Protein AF-A0A077ZBW2-F1 (afdb_monomer_lite)

Radius of gyration: 46.11 Å; chains: 1; bounding box: 117×104×120 Å

Structure (mmCIF, N/CA/C/O backbone):
data_AF-A0A077ZBW2-F1
#
_entry.id   AF-A0A077ZBW2-F1
#
loop_
_atom_site.group_PDB
_atom_site.id
_atom_site.type_symbol
_atom_site.label_atom_id
_atom_site.label_alt_id
_atom_site.label_comp_id
_atom_site.label_asym_id
_atom_site.label_entity_id
_atom_site.label_seq_id
_atom_site.pdbx_PDB_ins_code
_atom_site.Cartn_x
_atom_site.Cartn_y
_atom_site.Cartn_z
_atom_site.occupancy
_atom_site.B_iso_or_equiv
_atom_site.auth_seq_id
_atom_site.auth_comp_id
_atom_site.auth_asym_id
_atom_site.auth_atom_id
_atom_site.pdbx_PDB_model_num
ATOM 1 N N . MET A 1 1 ? 28.139 36.303 33.788 1.00 63.06 1 MET A N 1
ATOM 2 C CA . MET A 1 1 ? 27.270 35.145 33.548 1.00 63.06 1 MET A CA 1
ATOM 3 C C . MET A 1 1 ? 26.233 35.595 32.552 1.00 63.06 1 MET A C 1
ATOM 5 O O . MET A 1 1 ? 25.606 36.610 32.830 1.00 63.06 1 MET A O 1
ATOM 9 N N . LYS A 1 2 ? 26.116 34.923 31.409 1.00 83.12 2 LYS A N 1
ATOM 10 C CA . LYS A 1 2 ? 24.937 35.049 30.557 1.00 83.12 2 LYS A CA 1
ATOM 11 C C . LYS A 1 2 ? 23.823 34.208 31.166 1.00 83.12 2 LYS A C 1
ATOM 13 O O . LYS A 1 2 ? 24.075 33.041 31.469 1.00 83.12 2 LYS A O 1
ATOM 18 N N . LYS A 1 3 ? 22.621 34.756 31.300 1.00 91.62 3 LYS A N 1
ATOM 19 C CA . LYS A 1 3 ? 21.441 33.994 31.726 1.00 91.62 3 LYS A CA 1
ATOM 20 C C . LYS A 1 3 ? 20.524 33.685 30.546 1.00 91.62 3 LYS A C 1
ATOM 22 O O . LYS A 1 3 ? 20.428 34.483 29.616 1.00 91.62 3 LYS A O 1
ATOM 27 N N . ALA A 1 4 ? 19.803 32.572 30.625 1.00 92.75 4 ALA A N 1
ATOM 28 C CA . ALA A 1 4 ? 18.641 32.301 29.788 1.00 92.75 4 ALA A CA 1
ATOM 29 C C . ALA A 1 4 ? 17.449 31.825 30.631 1.00 92.75 4 ALA A C 1
ATOM 31 O O . ALA A 1 4 ? 17.634 31.179 31.662 1.00 92.75 4 ALA A O 1
ATOM 32 N N . VAL A 1 5 ? 16.235 32.115 30.163 1.00 94.88 5 VAL A N 1
ATOM 33 C CA . VAL A 1 5 ? 14.988 31.509 30.661 1.00 94.88 5 VAL A CA 1
ATOM 34 C C . VAL A 1 5 ? 14.395 30.652 29.546 1.00 94.88 5 VAL A C 1
ATOM 36 O O . VAL A 1 5 ? 14.253 31.129 28.421 1.00 94.88 5 VAL A O 1
ATOM 39 N N . LEU A 1 6 ? 14.047 29.404 29.856 1.00 94.06 6 LEU A N 1
ATOM 40 C CA . LEU A 1 6 ? 13.314 28.489 28.983 1.00 94.06 6 LEU A CA 1
ATOM 41 C C . LEU A 1 6 ? 11.878 28.343 29.503 1.00 94.06 6 LEU A C 1
ATOM 43 O O . LEU A 1 6 ? 11.644 27.727 30.540 1.00 94.06 6 LEU A O 1
ATOM 47 N N . ILE A 1 7 ? 10.924 28.918 28.776 1.00 93.69 7 ILE A N 1
ATOM 48 C CA . ILE A 1 7 ? 9.488 28.784 29.017 1.00 93.69 7 ILE A CA 1
ATOM 49 C C . ILE A 1 7 ? 9.006 27.526 28.293 1.00 93.69 7 ILE A C 1
ATOM 51 O O . ILE A 1 7 ? 9.174 27.413 27.078 1.00 93.69 7 ILE A O 1
ATOM 55 N N . VAL A 1 8 ? 8.406 26.586 29.018 1.00 90.56 8 VAL A N 1
ATOM 56 C CA . VAL A 1 8 ? 7.906 25.312 28.486 1.00 90.56 8 VAL A CA 1
ATOM 57 C C . VAL A 1 8 ? 6.395 25.250 28.671 1.00 90.56 8 VAL A C 1
ATOM 59 O O . VAL A 1 8 ? 5.906 25.397 29.788 1.00 90.56 8 VAL A O 1
ATOM 62 N N . ASN A 1 9 ? 5.653 24.977 27.598 1.00 87.25 9 ASN A N 1
ATOM 63 C CA . ASN A 1 9 ? 4.240 24.628 27.698 1.00 87.25 9 ASN A CA 1
ATOM 64 C C . ASN A 1 9 ? 4.082 23.096 27.716 1.00 87.25 9 ASN A C 1
ATOM 66 O O . ASN A 1 9 ? 4.162 22.473 26.653 1.00 87.25 9 ASN A O 1
ATOM 70 N N . PRO A 1 10 ? 3.830 22.467 28.883 1.00 80.94 10 PRO A N 1
ATOM 71 C CA . PRO A 1 10 ? 3.769 21.010 29.015 1.00 80.94 10 PRO A CA 1
ATOM 72 C C . PRO A 1 10 ? 2.618 20.344 28.243 1.00 80.94 10 PRO A C 1
ATOM 74 O O . PRO A 1 10 ? 2.667 19.131 28.049 1.00 80.94 10 PRO A O 1
ATOM 77 N N . SER A 1 11 ? 1.606 21.103 27.802 1.00 71.31 11 SER A N 1
ATOM 78 C CA . SER A 1 11 ? 0.480 20.597 26.998 1.00 71.31 11 SER A CA 1
ATOM 79 C C . SER A 1 11 ? 0.754 20.592 25.486 1.00 71.31 11 SER A C 1
ATOM 81 O O . SER A 1 11 ? 0.122 19.846 24.735 1.00 71.31 11 SER A O 1
ATOM 83 N N . SER A 1 12 ? 1.714 21.398 25.020 1.00 67.44 12 SER A N 1
ATOM 84 C CA . SER A 1 12 ? 1.983 21.579 23.591 1.00 67.44 12 SER A CA 1
ATOM 85 C C . SER A 1 12 ? 2.572 20.328 22.933 1.00 67.44 12 SER A C 1
ATOM 87 O O . SER A 1 12 ? 3.497 19.702 23.452 1.00 67.44 12 SER A O 1
ATOM 89 N N . GLY A 1 13 ? 2.069 20.005 21.736 1.00 56.41 13 GLY A N 1
ATOM 90 C CA . GLY A 1 13 ? 2.588 18.917 20.904 1.00 56.41 13 GLY A CA 1
ATOM 91 C C . GLY A 1 13 ? 2.333 17.519 21.475 1.00 56.41 13 GLY A C 1
ATOM 92 O O . GLY A 1 13 ? 3.269 16.733 21.557 1.00 56.41 13 GLY A O 1
ATOM 93 N N . ASN A 1 14 ? 1.093 17.204 21.872 1.00 63.53 14 ASN A N 1
ATOM 94 C CA . ASN A 1 14 ? 0.705 15.909 22.460 1.00 63.53 14 ASN A CA 1
ATOM 95 C C . ASN A 1 14 ? 1.595 15.505 23.658 1.00 63.53 14 ASN A C 1
ATOM 97 O O . ASN A 1 14 ? 2.123 14.397 23.704 1.00 63.53 14 ASN A O 1
ATOM 101 N N . GLU A 1 15 ? 1.794 16.436 24.598 1.00 65.31 15 GLU A N 1
ATOM 102 C CA . GLU A 1 15 ? 2.691 16.321 25.765 1.00 65.31 15 GLU A CA 1
ATOM 103 C C . GLU A 1 15 ? 4.196 16.115 25.471 1.00 65.31 15 GLU A C 1
ATOM 105 O O . GLU A 1 15 ? 4.998 16.027 26.409 1.00 65.31 15 GLU A O 1
ATOM 110 N N . GLU A 1 16 ? 4.643 16.097 24.205 1.00 69.19 16 GLU A N 1
ATOM 111 C CA . GLU A 1 16 ? 6.063 15.878 23.881 1.00 69.19 16 GLU A CA 1
ATOM 112 C C . GLU A 1 16 ? 6.996 16.992 24.396 1.00 69.19 16 GLU A C 1
ATOM 114 O O . GLU A 1 16 ? 8.205 16.778 24.497 1.00 69.19 16 GLU A O 1
ATOM 119 N N . ALA A 1 17 ? 6.471 18.148 24.813 1.00 73.56 17 ALA A N 1
ATOM 120 C CA . ALA A 1 17 ? 7.239 19.190 25.498 1.00 73.56 17 ALA A CA 1
ATOM 121 C C . ALA A 1 17 ? 8.114 18.642 26.645 1.00 73.56 17 ALA A C 1
ATOM 123 O O . ALA A 1 17 ? 9.316 18.917 26.704 1.00 73.56 17 ALA A O 1
ATOM 124 N N . LYS A 1 18 ? 7.550 17.777 27.502 1.00 77.00 18 LYS A N 1
ATOM 125 C CA . LYS A 1 18 ? 8.245 17.174 28.660 1.00 77.00 18 LYS A CA 1
ATOM 126 C C . LYS A 1 18 ? 9.435 16.291 28.247 1.00 77.00 18 LYS A C 1
ATOM 128 O O . LYS A 1 18 ? 10.418 16.185 28.977 1.00 77.00 18 LYS A O 1
ATOM 133 N N . LYS A 1 19 ? 9.363 15.676 27.062 1.00 82.00 19 LYS A N 1
ATOM 134 C CA . LYS A 1 19 ? 10.387 14.792 26.471 1.00 82.00 19 LYS A CA 1
ATOM 135 C C . LYS A 1 19 ? 11.574 15.585 25.904 1.00 82.00 19 LYS A C 1
ATOM 137 O O . LYS A 1 19 ? 12.705 15.110 25.983 1.00 82.00 19 LYS A O 1
ATOM 142 N N . TYR A 1 20 ? 11.337 16.789 25.375 1.00 85.62 20 TYR A N 1
ATOM 143 C CA . TYR A 1 20 ? 12.373 17.622 24.747 1.00 85.62 20 TYR A CA 1
ATOM 144 C C . TYR A 1 20 ? 12.952 18.719 25.656 1.00 85.62 20 TYR A C 1
ATOM 146 O O . TYR A 1 20 ? 14.088 19.139 25.427 1.00 85.62 20 TYR A O 1
ATOM 154 N N . ALA A 1 21 ? 12.250 19.135 26.716 1.00 86.00 21 ALA A N 1
ATOM 155 C CA . ALA A 1 21 ? 12.708 20.174 27.648 1.00 86.00 21 ALA A CA 1
ATOM 156 C C . ALA A 1 21 ? 14.104 19.895 28.243 1.00 86.00 21 ALA A C 1
ATOM 158 O O . ALA A 1 21 ? 14.936 20.800 28.326 1.00 86.00 21 ALA A O 1
ATOM 159 N N . GLY A 1 22 ? 14.405 18.635 28.583 1.00 86.62 22 GLY A N 1
ATOM 160 C CA . GLY A 1 22 ? 15.732 18.231 29.067 1.00 86.62 22 GLY A CA 1
ATOM 161 C C . GLY A 1 22 ? 16.848 18.430 28.032 1.00 86.62 22 GLY A C 1
ATOM 162 O O . GLY A 1 22 ? 17.906 18.955 28.366 1.00 86.62 22 GLY A O 1
ATOM 163 N N . GLN A 1 23 ? 16.595 18.093 26.762 1.00 88.88 23 GLN A N 1
ATOM 164 C CA . GLN A 1 23 ? 17.571 18.278 25.679 1.00 88.88 23 GLN A CA 1
ATOM 165 C C . GLN A 1 23 ? 17.760 19.759 25.328 1.00 88.88 23 GLN A C 1
ATOM 167 O O . GLN A 1 23 ? 18.885 20.201 25.097 1.00 88.88 23 GLN A O 1
ATOM 172 N N . ALA A 1 24 ? 16.679 20.548 25.328 1.00 89.38 24 ALA A N 1
ATOM 173 C CA . ALA A 1 24 ? 16.758 21.995 25.142 1.00 89.38 24 ALA A CA 1
ATOM 174 C C . ALA A 1 24 ? 17.577 22.656 26.262 1.00 89.38 24 ALA A C 1
ATOM 176 O O . ALA A 1 24 ? 18.435 23.492 25.979 1.00 89.38 24 ALA A O 1
ATOM 177 N N . ARG A 1 25 ? 17.389 22.228 27.518 1.00 92.00 25 ARG A N 1
ATOM 178 C CA . ARG A 1 25 ? 18.207 22.663 28.656 1.00 92.00 25 ARG A CA 1
ATOM 179 C C . ARG A 1 25 ? 19.690 22.322 28.462 1.00 92.00 25 ARG A C 1
ATOM 181 O O . ARG A 1 25 ? 20.505 23.241 28.476 1.00 92.00 25 ARG A O 1
ATOM 188 N N . GLU A 1 26 ? 20.039 21.055 28.211 1.00 90.06 26 GLU A N 1
ATOM 189 C CA . GLU A 1 26 ? 21.436 20.637 27.963 1.00 90.06 26 GLU A CA 1
ATOM 190 C C . GLU A 1 26 ? 22.079 21.389 26.785 1.00 90.06 26 GLU A C 1
ATOM 192 O O . GLU A 1 26 ? 23.286 21.646 26.785 1.00 90.06 26 GLU A O 1
ATOM 197 N N . LYS A 1 27 ? 21.292 21.755 25.766 1.00 90.81 27 LYS A N 1
ATOM 198 C CA . LYS A 1 27 ? 21.763 22.555 24.631 1.00 90.81 27 LYS A CA 1
ATOM 199 C C . LYS A 1 27 ? 22.016 24.012 25.012 1.00 90.81 27 LYS A C 1
ATOM 201 O O . LYS A 1 27 ? 23.012 24.581 24.573 1.00 90.81 27 LYS A O 1
ATOM 206 N N . LEU A 1 28 ? 21.148 24.626 25.814 1.00 91.69 28 LEU A N 1
ATOM 207 C CA . LEU A 1 28 ? 21.308 26.013 26.264 1.00 91.69 28 LEU A CA 1
ATOM 208 C C . LEU A 1 28 ? 22.456 26.163 27.276 1.00 91.69 28 LEU A C 1
ATOM 210 O O . LEU A 1 28 ? 23.214 27.130 27.190 1.00 91.69 28 LEU A O 1
ATOM 214 N N . GLU A 1 29 ? 22.670 25.179 28.151 1.00 92.12 29 GLU A N 1
ATOM 215 C CA . GLU A 1 29 ? 23.795 25.142 29.105 1.00 92.12 29 GLU A CA 1
ATOM 216 C C . GLU A 1 29 ? 25.183 25.052 28.415 1.00 92.12 29 GLU A C 1
ATOM 218 O O . GLU A 1 29 ? 26.209 25.290 29.047 1.00 92.12 29 GLU A O 1
ATOM 223 N N . GLN A 1 30 ? 25.246 24.807 27.095 1.00 90.38 30 GLN A N 1
ATOM 224 C CA . GLN A 1 30 ? 26.478 24.933 26.290 1.00 90.38 30 GLN A CA 1
ATOM 225 C C . GLN A 1 30 ? 26.826 26.390 25.921 1.00 90.38 30 GLN A C 1
ATOM 227 O O . GLN A 1 30 ? 27.943 26.663 25.476 1.00 90.38 30 GLN A O 1
ATOM 232 N N . PHE A 1 31 ? 25.885 27.332 26.068 1.00 89.81 31 PHE A N 1
ATOM 233 C CA . PHE A 1 31 ? 26.009 28.713 25.576 1.00 89.81 31 PHE A CA 1
ATOM 234 C C . PHE A 1 31 ? 25.759 29.801 26.633 1.00 89.81 31 PHE A C 1
ATOM 236 O O . PHE A 1 31 ? 26.218 30.940 26.442 1.00 89.81 31 PHE A O 1
ATOM 243 N N . PHE A 1 32 ? 25.045 29.457 27.709 1.00 91.50 32 PHE A N 1
ATOM 244 C CA . PHE A 1 32 ? 24.647 30.320 28.823 1.00 91.50 32 PHE A CA 1
ATOM 245 C C . PHE A 1 32 ? 25.170 29.746 30.150 1.00 91.50 32 PHE A C 1
ATOM 247 O O . PHE A 1 32 ? 25.186 28.533 30.332 1.00 91.50 32 PHE A O 1
ATOM 254 N N . ASP A 1 33 ? 25.603 30.611 31.072 1.00 87.00 33 ASP A N 1
ATOM 255 C CA . ASP A 1 33 ? 26.178 30.197 32.365 1.00 87.00 33 ASP A CA 1
ATOM 256 C C . ASP A 1 33 ? 25.104 29.741 33.375 1.00 87.00 33 ASP A C 1
ATOM 258 O O . ASP A 1 33 ? 25.420 29.106 34.379 1.00 87.00 33 ASP A O 1
ATOM 262 N N . GLU A 1 34 ? 23.843 30.114 33.140 1.00 90.12 34 GLU A N 1
ATOM 263 C CA . GLU A 1 34 ? 22.693 29.810 33.990 1.00 90.12 34 GLU A CA 1
ATOM 264 C C . GLU A 1 34 ? 21.432 29.716 33.114 1.00 90.12 34 GLU A C 1
ATOM 266 O O . GLU A 1 34 ? 21.136 30.647 32.359 1.00 90.12 34 GLU A O 1
ATOM 271 N N . VAL A 1 35 ? 20.702 28.600 33.207 1.00 90.75 35 VAL A N 1
ATOM 272 C CA . VAL A 1 35 ? 19.437 28.366 32.491 1.00 90.75 35 VAL A CA 1
ATOM 273 C C . VAL A 1 35 ? 18.343 28.062 33.512 1.00 90.75 35 VAL A C 1
ATOM 275 O O . VAL A 1 35 ? 18.371 27.020 34.176 1.00 90.75 35 VAL A O 1
ATOM 278 N N . ASP A 1 36 ? 17.396 28.987 33.639 1.00 91.88 36 ASP A N 1
ATOM 279 C CA . ASP A 1 36 ? 16.171 28.813 34.421 1.00 91.88 36 ASP A CA 1
ATOM 280 C C . ASP A 1 36 ? 15.065 28.207 33.543 1.00 91.88 36 ASP A C 1
ATOM 282 O O . ASP A 1 36 ? 15.036 28.440 32.332 1.00 91.88 36 ASP A O 1
ATOM 286 N N . VAL A 1 37 ? 14.167 27.416 34.133 1.00 91.19 37 VAL A N 1
ATOM 287 C CA . VAL A 1 37 ? 13.094 26.714 33.408 1.00 91.19 37 VAL A CA 1
ATOM 288 C C . VAL A 1 37 ? 11.763 26.996 34.094 1.00 91.19 37 VAL A C 1
ATOM 290 O O . VAL A 1 37 ? 11.619 26.745 35.288 1.00 91.19 37 VAL A O 1
ATOM 293 N N . GLN A 1 38 ? 10.803 27.520 33.335 1.00 92.44 38 GLN A N 1
ATOM 294 C CA . GLN A 1 38 ? 9.479 27.918 33.814 1.00 92.44 38 GLN A CA 1
ATOM 295 C C . GLN A 1 38 ? 8.415 27.148 33.022 1.00 92.44 38 GLN A C 1
ATOM 297 O O . GLN A 1 38 ? 8.382 27.238 31.795 1.00 92.44 38 GLN A O 1
ATOM 302 N N . GLU A 1 39 ? 7.557 26.387 33.701 1.00 89.94 39 GLU A N 1
ATOM 303 C CA . GLU A 1 39 ? 6.435 25.678 33.070 1.00 89.94 39 GLU A CA 1
ATOM 304 C C . GLU A 1 39 ? 5.157 26.531 33.148 1.00 89.94 39 GLU A C 1
ATOM 306 O O . GLU A 1 39 ? 4.885 27.146 34.179 1.00 89.94 39 GLU A O 1
ATOM 311 N N . THR A 1 40 ? 4.377 26.602 32.065 1.00 86.81 40 THR A N 1
ATOM 312 C CA . THR A 1 40 ? 3.090 27.326 32.051 1.00 86.81 40 THR A CA 1
ATOM 313 C C . THR A 1 40 ? 1.975 26.467 32.642 1.00 86.81 40 THR A C 1
ATOM 315 O O . THR A 1 40 ? 1.730 25.366 32.143 1.00 86.81 40 THR A O 1
ATOM 318 N N . GLU A 1 41 ? 1.251 26.976 33.642 1.00 82.50 41 GLU A N 1
ATOM 319 C CA . GLU A 1 41 ? 0.075 26.293 34.208 1.00 82.50 41 GLU A CA 1
ATOM 320 C C . GLU A 1 41 ? -1.215 26.663 33.459 1.00 82.50 41 GLU A C 1
ATOM 322 O O . GLU A 1 41 ? -2.179 25.898 33.459 1.00 82.50 41 GLU A O 1
ATOM 327 N N . LYS A 1 42 ? -1.238 27.843 32.828 1.00 80.88 42 LYS A N 1
ATOM 328 C CA . LYS A 1 42 ? -2.403 28.429 32.155 1.00 80.88 42 LYS A CA 1
ATOM 329 C C . LYS A 1 42 ? -1.999 29.498 31.131 1.00 80.88 42 LYS A C 1
ATOM 331 O O . LYS A 1 42 ? -0.856 29.949 31.087 1.00 80.88 42 LYS A O 1
ATOM 336 N N . GLU A 1 43 ? -2.990 29.939 30.370 1.00 74.56 43 GLU A N 1
ATOM 337 C CA . GLU A 1 43 ? -2.933 31.090 29.470 1.00 74.56 43 GLU A CA 1
ATOM 338 C C . GLU A 1 43 ? -2.460 32.376 30.184 1.00 74.56 43 GLU A C 1
ATOM 340 O O . GLU A 1 43 ? -2.846 32.678 31.322 1.00 74.56 43 GLU A O 1
ATOM 345 N N . GLY A 1 44 ? -1.577 33.118 29.517 1.00 81.12 44 GLY A N 1
ATOM 346 C CA . GLY A 1 44 ? -0.946 34.349 30.002 1.00 81.12 44 GLY A CA 1
ATOM 347 C C . GLY A 1 44 ? 0.289 34.152 30.897 1.00 81.12 44 GLY A C 1
ATOM 348 O O . GLY A 1 44 ? 0.936 35.142 31.267 1.00 81.12 44 GLY A O 1
ATOM 349 N N . ASP A 1 45 ? 0.649 32.918 31.274 1.00 89.38 45 ASP A N 1
ATOM 350 C CA . ASP A 1 45 ? 1.850 32.672 32.082 1.00 89.38 45 ASP A CA 1
ATOM 351 C C . ASP A 1 45 ? 3.154 32.878 31.289 1.00 89.38 45 ASP A C 1
ATOM 353 O O . ASP A 1 45 ? 4.114 33.404 31.856 1.00 89.38 45 ASP A O 1
ATOM 357 N N . ALA A 1 46 ? 3.214 32.559 29.990 1.00 88.44 46 ALA A N 1
ATOM 358 C CA . ALA A 1 46 ? 4.411 32.807 29.181 1.00 88.44 46 ALA A CA 1
ATOM 359 C C . ALA A 1 46 ? 4.651 34.314 28.987 1.00 88.44 46 ALA A C 1
ATOM 361 O O . ALA A 1 46 ? 5.790 34.768 29.127 1.00 88.44 46 ALA A O 1
ATOM 362 N N . THR A 1 47 ? 3.590 35.109 28.810 1.00 90.25 47 THR A N 1
ATOM 363 C CA . THR A 1 47 ? 3.649 36.586 28.815 1.00 90.25 47 THR A CA 1
ATOM 364 C C . THR A 1 47 ? 4.273 37.109 30.112 1.00 90.25 47 THR A C 1
ATOM 366 O O . THR A 1 47 ? 5.166 37.962 30.108 1.00 90.25 47 THR A O 1
ATOM 369 N N . LYS A 1 48 ? 3.840 36.559 31.250 1.00 90.81 48 LYS A N 1
ATOM 370 C CA . LYS A 1 48 ? 4.306 36.922 32.594 1.00 90.81 48 LYS A CA 1
ATOM 371 C C . LYS A 1 48 ? 5.755 36.493 32.855 1.00 90.81 48 LYS A C 1
ATOM 373 O O . LYS A 1 48 ? 6.517 37.278 33.422 1.00 90.81 48 LYS A O 1
ATOM 378 N N . PHE A 1 49 ? 6.164 35.296 32.430 1.00 93.75 49 PHE A N 1
ATOM 379 C CA . PHE A 1 49 ? 7.554 34.836 32.540 1.00 93.75 49 PHE A CA 1
ATOM 380 C C . PHE A 1 49 ? 8.498 35.641 31.638 1.00 93.75 49 PHE A C 1
ATOM 382 O O . PHE A 1 49 ? 9.582 36.028 32.079 1.00 93.75 49 PHE A O 1
ATOM 389 N N . ALA A 1 50 ? 8.081 35.955 30.410 1.00 92.19 50 ALA A N 1
ATOM 390 C CA . ALA A 1 50 ? 8.868 36.744 29.470 1.00 92.19 50 ALA A CA 1
ATOM 391 C C . ALA A 1 50 ? 9.038 38.204 29.936 1.00 92.19 50 ALA A C 1
ATOM 393 O O . ALA A 1 50 ? 10.160 38.718 29.927 1.00 92.19 50 ALA A O 1
ATOM 394 N N . ARG A 1 51 ? 7.971 38.835 30.460 1.00 92.56 51 ARG A N 1
ATOM 395 C CA . ARG A 1 51 ? 8.053 40.157 31.109 1.00 92.56 51 ARG A CA 1
ATOM 396 C C . ARG A 1 51 ? 9.002 40.132 32.314 1.00 92.56 51 ARG A C 1
ATOM 398 O O . ARG A 1 51 ? 9.900 40.967 32.391 1.00 92.56 51 ARG A O 1
ATOM 405 N N . LYS A 1 52 ? 8.887 39.137 33.207 1.00 92.44 52 LYS A N 1
ATOM 406 C CA . LYS A 1 52 ? 9.811 38.963 34.348 1.00 92.44 52 LYS A CA 1
ATOM 407 C C . LYS A 1 52 ? 11.271 38.847 33.890 1.00 92.44 52 LYS A C 1
ATOM 409 O O . LYS A 1 52 ? 12.145 39.480 34.473 1.00 92.44 52 LYS A O 1
ATOM 414 N N . ALA A 1 53 ? 11.549 38.071 32.842 1.00 91.50 53 ALA A N 1
ATOM 415 C CA . ALA A 1 53 ? 12.903 37.901 32.312 1.00 91.50 53 ALA A CA 1
ATOM 416 C C . ALA A 1 53 ? 13.478 39.200 31.705 1.00 91.50 53 ALA A C 1
ATOM 418 O O . ALA A 1 53 ? 14.682 39.455 31.807 1.00 91.50 53 ALA A O 1
ATOM 419 N N . ALA A 1 54 ? 12.628 40.047 31.117 1.00 90.94 54 ALA A N 1
ATOM 420 C CA . ALA A 1 54 ? 13.003 41.385 30.667 1.00 90.94 54 ALA A CA 1
ATOM 421 C C . ALA A 1 54 ? 13.300 42.338 31.843 1.00 90.94 54 ALA A C 1
ATOM 423 O O . ALA A 1 54 ? 14.324 43.026 31.828 1.00 90.94 54 ALA A O 1
ATOM 424 N N . GLU A 1 55 ? 12.468 42.329 32.891 1.00 91.12 55 GLU A N 1
ATOM 425 C CA . GLU A 1 55 ? 12.681 43.092 34.133 1.00 91.12 55 GLU A CA 1
ATOM 426 C C . GLU A 1 55 ? 13.977 42.673 34.858 1.00 91.12 55 GLU A C 1
ATOM 428 O O . GLU A 1 55 ? 14.756 43.526 35.292 1.00 91.12 55 GLU A O 1
ATOM 433 N N . GLU A 1 56 ? 14.260 41.368 34.926 1.00 90.06 56 GLU A N 1
ATOM 434 C CA . GLU A 1 56 ? 15.486 40.787 35.500 1.00 90.06 56 GLU A CA 1
ATOM 435 C C . GLU A 1 56 ? 16.727 40.920 34.590 1.00 90.06 56 GLU A C 1
ATOM 437 O O . GLU A 1 56 ? 17.842 40.606 35.015 1.00 90.06 56 GLU A O 1
ATOM 442 N N . LYS A 1 57 ? 16.554 41.436 33.365 1.00 89.94 57 LYS A N 1
ATOM 443 C CA . LYS A 1 57 ? 17.593 41.684 32.345 1.00 89.94 57 LYS A CA 1
ATOM 444 C C . LYS A 1 57 ? 18.404 40.445 31.947 1.00 89.94 57 LYS A C 1
ATOM 446 O O . LYS A 1 57 ? 19.631 40.487 31.848 1.00 89.94 57 LYS A O 1
ATOM 451 N N . VAL A 1 58 ? 17.692 39.348 31.703 1.00 91.50 58 VAL A N 1
ATOM 452 C CA . VAL A 1 58 ? 18.220 38.072 31.193 1.00 91.50 58 VAL A CA 1
ATOM 453 C C . VAL A 1 58 ? 18.688 38.229 29.735 1.00 91.50 58 VAL A C 1
ATOM 455 O O . VAL A 1 58 ? 17.983 38.830 28.928 1.00 91.50 58 VAL A O 1
ATOM 458 N N . ASP A 1 59 ? 19.847 37.671 29.354 1.00 92.06 59 ASP A N 1
ATOM 459 C CA . ASP A 1 59 ? 20.396 37.817 27.992 1.00 92.06 59 ASP A CA 1
ATOM 460 C C . ASP A 1 59 ? 19.487 37.229 26.897 1.00 92.06 59 ASP A C 1
ATOM 462 O O . ASP A 1 59 ? 19.520 37.684 25.745 1.00 92.06 59 ASP A O 1
ATOM 466 N N . SER A 1 60 ? 18.723 36.175 27.207 1.00 93.94 60 SER A N 1
ATOM 467 C CA . SER A 1 60 ? 17.838 35.499 26.248 1.00 93.94 60 SER A CA 1
ATOM 468 C C . SER A 1 60 ? 16.628 34.808 26.884 1.00 93.94 60 SER A C 1
ATOM 470 O O . SER A 1 60 ? 16.702 34.292 27.997 1.00 93.94 60 SER A O 1
ATOM 472 N N . VAL A 1 61 ? 15.529 34.747 26.134 1.00 94.38 61 VAL A N 1
ATOM 473 C CA . VAL A 1 61 ? 14.298 34.021 26.480 1.00 94.38 61 VAL A CA 1
ATOM 474 C C . VAL A 1 61 ? 13.989 33.026 25.367 1.00 94.38 61 VAL A C 1
ATOM 476 O O . VAL A 1 61 ? 14.023 33.378 24.189 1.00 94.38 61 VAL A O 1
ATOM 479 N N . PHE A 1 62 ? 13.686 31.786 25.740 1.00 93.56 62 PHE A N 1
ATOM 480 C CA . PHE A 1 62 ? 13.342 30.704 24.825 1.00 93.56 62 PHE A CA 1
ATOM 481 C C . PHE A 1 62 ? 11.937 30.185 25.123 1.00 93.56 62 PHE A C 1
ATOM 483 O O . PHE A 1 62 ? 11.640 29.899 26.277 1.00 93.56 62 PHE A O 1
ATOM 490 N N . ALA A 1 63 ? 11.093 30.026 24.103 1.00 91.31 63 ALA A N 1
ATOM 491 C CA . ALA A 1 63 ? 9.788 29.374 24.226 1.00 91.31 63 ALA A CA 1
ATOM 492 C C . ALA A 1 63 ? 9.818 27.940 23.662 1.00 91.31 63 ALA A C 1
ATOM 494 O O . ALA A 1 63 ? 10.432 27.672 22.631 1.00 91.31 63 ALA A O 1
ATOM 495 N N . MET A 1 64 ? 9.138 27.005 24.317 1.00 90.12 64 MET A N 1
ATOM 496 C CA . MET A 1 64 ? 8.968 25.624 23.869 1.00 90.12 64 MET A CA 1
ATOM 497 C C . MET A 1 64 ? 7.478 25.273 23.945 1.00 90.12 64 MET A C 1
ATOM 499 O O . MET A 1 64 ? 6.961 24.962 25.017 1.00 90.12 64 MET A O 1
ATOM 503 N N . GLY A 1 65 ? 6.780 25.365 22.809 1.00 82.25 65 GLY A N 1
ATOM 504 C CA . GLY A 1 65 ? 5.329 25.185 22.736 1.00 82.25 65 GLY A CA 1
ATOM 505 C C . GLY A 1 65 ? 4.736 25.395 21.337 1.00 82.25 65 GLY A C 1
ATOM 506 O O . GLY A 1 65 ? 5.464 25.338 20.342 1.00 82.25 65 GLY A O 1
ATOM 507 N N . GLY A 1 66 ? 3.417 25.610 21.292 1.00 77.19 66 GLY A N 1
ATOM 508 C CA . GLY A 1 66 ? 2.635 26.044 20.123 1.00 77.19 66 GLY A CA 1
ATOM 509 C C . GLY A 1 66 ? 2.694 27.562 19.868 1.00 77.19 66 GLY A C 1
ATOM 510 O O . GLY A 1 66 ? 3.378 28.286 20.592 1.00 77.19 66 GLY A O 1
ATOM 511 N N . ASP A 1 67 ? 1.977 28.050 18.848 1.00 74.56 67 ASP A N 1
ATOM 512 C CA . ASP A 1 67 ? 2.036 29.457 18.399 1.00 74.56 67 ASP A CA 1
ATOM 513 C C . ASP A 1 67 ? 1.612 30.426 19.498 1.00 74.56 67 ASP A C 1
ATOM 515 O O . ASP A 1 67 ? 2.385 31.326 19.800 1.00 74.56 67 ASP A O 1
ATOM 519 N N . GLY A 1 68 ? 0.495 30.178 20.191 1.00 76.44 68 GLY A N 1
ATOM 520 C CA . GLY A 1 68 ? 0.068 30.995 21.335 1.00 76.44 68 GLY A CA 1
ATOM 521 C C . GLY A 1 68 ? 1.141 31.130 22.429 1.00 76.44 68 GLY A C 1
ATOM 522 O O . GLY A 1 68 ? 1.339 32.205 22.979 1.00 76.44 68 GLY A O 1
ATOM 523 N N . THR A 1 69 ? 1.947 30.089 22.689 1.00 84.81 69 THR A N 1
ATOM 524 C CA . THR A 1 69 ? 3.070 30.163 23.653 1.00 84.81 69 THR A CA 1
ATOM 525 C C . THR A 1 69 ? 4.233 31.028 23.143 1.00 84.81 69 THR A C 1
ATOM 527 O O . THR A 1 69 ? 4.945 31.644 23.937 1.00 84.81 69 THR A O 1
ATOM 530 N N . VAL A 1 70 ? 4.433 31.099 21.824 1.00 86.81 70 VAL A N 1
ATOM 531 C CA . VAL A 1 70 ? 5.393 32.013 21.181 1.00 86.81 70 VAL A CA 1
ATOM 532 C C . VAL A 1 70 ? 4.837 33.445 21.159 1.00 86.81 70 VAL A C 1
ATOM 534 O O . VAL A 1 70 ? 5.570 34.380 21.479 1.00 86.81 70 VAL A O 1
ATOM 537 N N . ASN A 1 71 ? 3.546 33.605 20.862 1.00 84.12 71 ASN A N 1
ATOM 538 C CA . ASN A 1 71 ? 2.812 34.869 20.807 1.00 84.12 71 ASN A CA 1
ATOM 539 C C . ASN A 1 71 ? 2.754 35.555 22.187 1.00 84.12 71 ASN A C 1
ATOM 541 O O . ASN A 1 71 ? 3.158 36.711 22.325 1.00 84.12 71 ASN A O 1
ATOM 545 N N . GLU A 1 72 ? 2.380 34.818 23.238 1.00 87.06 72 GLU A N 1
ATOM 546 C CA . GLU A 1 72 ? 2.457 35.255 24.638 1.00 87.06 72 GLU A CA 1
ATOM 547 C C . GLU A 1 72 ? 3.865 35.755 25.005 1.00 87.06 72 GLU A C 1
ATOM 549 O O . GLU A 1 72 ? 4.042 36.863 25.519 1.00 87.06 72 GLU A O 1
ATOM 554 N N . ALA A 1 73 ? 4.897 34.953 24.717 1.00 89.44 73 ALA A N 1
ATOM 555 C CA . ALA A 1 73 ? 6.273 35.317 25.038 1.00 89.44 73 ALA A CA 1
ATOM 556 C C . ALA A 1 73 ? 6.718 36.589 24.292 1.00 89.44 73 ALA A C 1
ATOM 558 O O . ALA A 1 73 ? 7.384 37.440 24.883 1.00 89.44 73 ALA A O 1
ATOM 559 N N . ILE A 1 74 ? 6.315 36.763 23.028 1.00 88.69 74 ILE A N 1
ATOM 560 C CA . ILE A 1 74 ? 6.564 37.984 22.250 1.00 88.69 74 ILE A CA 1
ATOM 561 C C . ILE A 1 74 ? 5.833 39.187 22.861 1.00 88.69 74 ILE A C 1
ATOM 563 O O . ILE A 1 74 ? 6.472 40.217 23.075 1.00 88.69 74 ILE A O 1
ATOM 567 N N . ASN A 1 75 ? 4.551 39.063 23.219 1.00 87.38 75 ASN A N 1
ATOM 568 C CA . ASN A 1 75 ? 3.782 40.125 23.880 1.00 87.38 75 ASN A CA 1
ATOM 569 C C . ASN A 1 75 ? 4.427 40.549 25.215 1.00 87.38 75 ASN A C 1
ATOM 571 O O . ASN A 1 75 ? 4.593 41.742 25.478 1.00 87.38 75 ASN A O 1
ATOM 575 N N . GLY A 1 76 ? 4.904 39.589 26.016 1.00 88.62 76 GLY A N 1
ATOM 576 C CA . GLY A 1 76 ? 5.634 39.855 27.262 1.00 88.62 76 GLY A CA 1
ATOM 577 C C . GLY A 1 76 ? 6.963 40.605 27.080 1.00 88.62 76 GLY A C 1
ATOM 578 O O . GLY A 1 76 ? 7.399 41.305 27.997 1.00 88.62 76 GLY A O 1
ATOM 579 N N . LEU A 1 77 ? 7.593 40.503 25.903 1.00 91.25 77 LEU A N 1
ATOM 580 C CA . LEU A 1 77 ? 8.843 41.191 25.551 1.00 91.25 77 LEU A CA 1
ATOM 581 C C . LEU A 1 77 ? 8.613 42.532 24.833 1.00 91.25 77 LEU A C 1
ATOM 583 O O . LEU A 1 77 ? 9.390 43.469 25.023 1.00 91.25 77 LEU A O 1
ATOM 587 N N . ALA A 1 78 ? 7.585 42.637 23.989 1.00 86.81 78 ALA A N 1
ATOM 588 C CA . ALA A 1 78 ? 7.424 43.732 23.032 1.00 86.81 78 ALA A CA 1
ATOM 589 C C . ALA A 1 78 ? 7.199 45.103 23.695 1.00 86.81 78 ALA A C 1
ATOM 591 O O . ALA A 1 78 ? 7.655 46.119 23.171 1.00 86.81 78 ALA A O 1
ATOM 592 N N . GLU A 1 79 ? 6.568 45.149 24.866 1.00 83.31 79 GLU A N 1
ATOM 593 C CA . GLU A 1 79 ? 6.382 46.393 25.628 1.00 83.31 79 GLU A CA 1
ATOM 594 C C . GLU A 1 79 ? 7.649 46.890 26.347 1.00 83.31 79 GLU A C 1
ATOM 596 O O . GLU A 1 79 ? 7.676 48.012 26.853 1.00 83.31 79 GLU A O 1
ATOM 601 N N . GLN A 1 80 ? 8.688 46.059 26.462 1.00 88.25 80 GLN A N 1
ATOM 602 C CA . GLN A 1 80 ? 9.738 46.260 27.459 1.00 88.25 80 GLN A CA 1
ATOM 603 C C . GLN A 1 80 ? 10.868 47.183 26.975 1.00 88.25 80 GLN A C 1
ATOM 605 O O . GLN A 1 80 ? 11.330 47.123 25.828 1.00 88.25 80 GLN A O 1
ATOM 610 N N . GLU A 1 81 ? 11.352 48.038 27.887 1.00 84.12 81 GLU A N 1
ATOM 611 C CA . GLU A 1 81 ? 12.479 48.955 27.640 1.00 84.12 81 GLU A CA 1
ATOM 612 C C . GLU A 1 81 ? 13.792 48.181 27.418 1.00 84.12 81 GLU A C 1
ATOM 614 O O . GLU A 1 81 ? 14.607 48.551 26.572 1.00 84.12 81 GLU A O 1
ATOM 619 N N . TYR A 1 82 ? 13.971 47.066 28.133 1.00 89.56 82 TYR A N 1
ATOM 620 C CA . TYR A 1 82 ? 15.003 46.071 27.857 1.00 89.56 82 TYR A CA 1
ATOM 621 C C . TYR A 1 82 ? 14.361 44.834 27.225 1.00 89.56 82 TYR A C 1
ATOM 623 O O . TYR A 1 82 ? 13.465 44.239 27.814 1.00 89.56 82 TYR A O 1
ATOM 631 N N . ARG A 1 83 ? 14.845 44.427 26.049 1.00 91.69 83 ARG A N 1
ATOM 632 C CA . ARG A 1 83 ? 14.369 43.244 25.323 1.00 91.69 83 ARG A CA 1
ATOM 633 C C . ARG A 1 83 ? 15.464 42.169 25.262 1.00 91.69 83 ARG A C 1
ATOM 635 O O . ARG A 1 83 ? 16.444 42.356 24.535 1.00 91.69 83 ARG A O 1
ATOM 642 N N . PRO A 1 84 ? 15.325 41.062 26.020 1.00 92.19 84 PRO A N 1
ATOM 643 C CA . PRO A 1 84 ? 16.095 39.836 25.820 1.00 92.19 84 PRO A CA 1
ATOM 644 C C . PRO A 1 84 ? 16.075 39.358 24.361 1.00 92.19 84 PRO A C 1
ATOM 646 O O . PRO A 1 84 ? 15.112 39.599 23.633 1.00 92.19 84 PRO A O 1
ATOM 649 N N . LYS A 1 85 ? 17.110 38.622 23.938 1.00 92.94 85 LYS A N 1
ATOM 650 C CA . LYS A 1 85 ? 17.101 37.935 22.632 1.00 92.94 85 LYS A CA 1
ATOM 651 C C . LYS A 1 85 ? 16.137 36.757 22.682 1.00 92.94 85 LYS A C 1
ATOM 653 O O . LYS A 1 85 ? 16.225 35.943 23.600 1.00 92.94 85 LYS A O 1
ATOM 658 N N . PHE A 1 86 ? 15.248 36.648 21.706 1.00 93.31 86 PHE A N 1
ATOM 659 C CA . PHE A 1 86 ? 14.199 35.636 21.708 1.00 93.31 86 PHE A CA 1
ATOM 660 C C . PHE A 1 86 ? 14.538 34.439 20.809 1.00 93.31 86 PHE A C 1
ATOM 662 O O . PHE A 1 86 ? 15.185 34.568 19.770 1.00 93.31 86 PHE A O 1
ATOM 669 N N . GLY A 1 87 ? 14.103 33.248 21.198 1.00 90.06 87 GLY A N 1
ATOM 670 C CA . GLY A 1 87 ? 14.179 32.043 20.378 1.00 90.06 87 GLY A CA 1
ATOM 671 C C . GLY A 1 87 ? 13.075 31.065 20.753 1.00 90.06 87 GLY A C 1
ATOM 672 O O . GLY A 1 87 ? 12.401 31.238 21.765 1.00 90.06 87 GLY A O 1
ATOM 673 N N . PHE A 1 88 ? 12.889 30.016 19.959 1.00 91.12 88 PHE A N 1
ATOM 674 C CA . PHE A 1 88 ? 11.932 28.970 20.300 1.00 91.12 88 PHE A CA 1
ATOM 675 C C . PHE A 1 88 ? 12.300 27.610 19.711 1.00 91.12 88 PHE A C 1
ATOM 677 O O . PHE A 1 88 ? 13.015 27.515 18.712 1.00 91.12 88 PHE A O 1
ATOM 684 N N . PHE A 1 89 ? 11.772 26.564 20.341 1.00 89.69 89 PHE A N 1
ATOM 685 C CA . PHE A 1 89 ? 11.802 25.188 19.863 1.00 89.69 89 PHE A CA 1
ATOM 686 C C . PHE A 1 89 ? 10.358 24.786 19.510 1.00 89.69 89 PHE A C 1
ATOM 688 O O . PHE A 1 89 ? 9.523 24.707 20.415 1.00 89.69 89 PHE A O 1
ATOM 695 N N . PRO A 1 90 ? 10.025 24.607 18.217 1.00 81.88 90 PRO A N 1
ATOM 696 C CA . PRO A 1 90 ? 8.641 24.448 17.779 1.00 81.88 90 PRO A CA 1
ATOM 697 C C . PRO A 1 90 ? 8.067 23.094 18.209 1.00 81.88 90 PRO A C 1
ATOM 699 O O . PRO A 1 90 ? 8.702 22.062 18.006 1.00 81.88 90 PRO A O 1
ATOM 702 N N . LEU A 1 91 ? 6.847 23.085 18.758 1.00 71.88 91 LEU A N 1
ATOM 703 C CA . LEU A 1 91 ? 6.115 21.864 19.108 1.00 71.88 91 LEU A CA 1
ATOM 704 C C . LEU A 1 91 ? 4.721 21.868 18.473 1.00 71.88 91 LEU A C 1
ATOM 706 O O . LEU A 1 91 ? 3.797 22.537 18.929 1.00 71.88 91 LEU A O 1
ATOM 710 N N . GLY A 1 92 ? 4.567 21.085 17.403 1.00 65.88 92 GLY A N 1
ATOM 711 C CA . GLY A 1 92 ? 3.295 20.887 16.708 1.00 65.88 92 GLY A CA 1
ATOM 712 C C . GLY A 1 92 ? 2.885 22.058 15.810 1.00 65.88 92 GLY A C 1
ATOM 713 O O . GLY A 1 92 ? 2.980 21.952 14.582 1.00 65.88 92 GLY A O 1
ATOM 714 N N . THR A 1 93 ? 2.381 23.146 16.400 1.00 60.34 93 THR A N 1
ATOM 715 C CA . THR A 1 93 ? 1.702 24.204 15.634 1.00 60.34 93 THR A CA 1
ATOM 716 C C . THR A 1 93 ? 2.638 25.279 15.089 1.00 60.34 93 THR A C 1
ATOM 718 O O . THR A 1 93 ? 2.340 25.744 13.994 1.00 60.34 93 THR A O 1
ATOM 721 N N . VAL A 1 94 ? 3.780 25.583 15.736 1.00 58.28 94 VAL A N 1
ATOM 722 C CA . VAL A 1 94 ? 4.672 26.711 15.361 1.00 58.28 94 VAL A CA 1
ATOM 723 C C . VAL A 1 94 ? 5.294 26.533 13.978 1.00 58.28 94 VAL A C 1
ATOM 725 O O . VAL A 1 94 ? 6.402 26.017 13.813 1.00 58.28 94 VAL A O 1
ATOM 728 N N . ASN A 1 95 ? 4.548 26.944 12.959 1.00 64.56 95 ASN A N 1
ATOM 729 C CA . ASN A 1 95 ? 4.779 26.550 11.575 1.00 64.56 95 ASN A CA 1
ATOM 730 C C . ASN A 1 95 ? 5.265 27.717 10.708 1.00 64.56 95 ASN A C 1
ATOM 732 O O . ASN A 1 95 ? 6.116 27.500 9.848 1.00 64.56 95 ASN A O 1
ATOM 736 N N . ASP A 1 96 ? 4.773 28.939 10.918 1.00 70.69 96 ASP A N 1
ATOM 737 C CA . ASP A 1 96 ? 5.051 30.048 9.996 1.00 70.69 96 ASP A CA 1
ATOM 738 C C . ASP A 1 96 ? 6.257 30.888 10.412 1.00 70.69 96 ASP A C 1
ATOM 740 O O . ASP A 1 96 ? 7.232 30.928 9.656 1.00 70.69 96 ASP A O 1
ATOM 744 N N . LEU A 1 97 ? 6.284 31.456 11.629 1.00 78.94 97 LEU A N 1
ATOM 745 C CA . LEU A 1 97 ? 7.482 32.165 12.108 1.00 78.94 97 LEU A CA 1
ATOM 746 C C . LEU A 1 97 ? 8.707 31.234 12.090 1.00 78.94 97 LEU A C 1
ATOM 748 O O . LEU A 1 97 ? 9.785 31.640 11.658 1.00 78.94 97 LEU A O 1
ATOM 752 N N . GLY A 1 98 ? 8.533 29.956 12.449 1.00 79.38 98 GLY A N 1
ATOM 753 C CA . GLY A 1 98 ? 9.587 28.940 12.366 1.00 79.38 98 GLY A CA 1
ATOM 754 C C . GLY A 1 98 ? 10.138 28.758 10.947 1.00 79.38 98 GLY A C 1
ATOM 755 O O . GLY A 1 98 ? 11.351 28.841 10.749 1.00 79.38 98 GLY A O 1
ATOM 756 N N . ARG A 1 99 ? 9.276 28.603 9.930 1.00 75.19 99 ARG A N 1
ATOM 757 C CA . ARG A 1 99 ? 9.705 28.508 8.519 1.00 75.19 99 ARG A CA 1
ATOM 758 C C . ARG A 1 99 ? 10.272 29.819 7.971 1.00 75.19 99 ARG A C 1
ATOM 760 O O . ARG A 1 99 ? 11.177 29.790 7.131 1.00 75.19 99 ARG A O 1
ATOM 767 N N . SER A 1 100 ? 9.803 30.976 8.431 1.00 76.88 100 SER A N 1
ATOM 768 C CA . SER A 1 100 ? 10.391 32.265 8.052 1.00 76.88 100 SER A CA 1
ATOM 769 C C . SER A 1 100 ? 11.772 32.494 8.677 1.00 76.88 100 SER A C 1
ATOM 771 O O . SER A 1 100 ? 12.676 32.936 7.969 1.00 76.88 100 SER A O 1
ATOM 773 N N . LEU A 1 101 ? 11.996 32.042 9.914 1.00 82.12 101 LEU A N 1
ATOM 774 C CA . LEU A 1 101 ? 13.308 32.004 10.577 1.00 82.12 101 LEU A CA 1
ATOM 775 C C . LEU A 1 101 ? 14.149 30.751 10.241 1.00 82.12 101 LEU A C 1
ATOM 777 O O . LEU A 1 101 ? 15.205 30.540 10.839 1.00 82.12 101 LEU A O 1
ATOM 781 N N . LYS A 1 102 ? 13.724 29.913 9.284 1.00 78.75 102 LYS A N 1
ATOM 782 C CA . LYS A 1 102 ? 14.403 28.661 8.877 1.00 78.75 102 LYS A CA 1
ATOM 783 C C . LYS A 1 102 ? 14.706 27.686 10.032 1.00 78.75 102 LYS A C 1
ATOM 785 O O . LYS A 1 102 ? 15.653 26.906 9.955 1.00 78.75 102 LYS A O 1
ATOM 790 N N . ILE A 1 103 ? 13.944 27.738 11.120 1.00 82.56 103 ILE A N 1
ATOM 791 C CA . ILE A 1 103 ? 14.074 26.812 12.249 1.00 82.56 103 ILE A CA 1
ATOM 792 C C . ILE A 1 103 ? 13.478 25.457 11.818 1.00 82.56 103 ILE A C 1
ATOM 794 O O . ILE A 1 103 ? 12.377 25.448 11.258 1.00 82.56 103 ILE A O 1
ATOM 798 N N . PRO A 1 104 ? 14.171 24.318 12.029 1.00 77.44 104 PRO A N 1
ATOM 799 C CA . PRO A 1 104 ? 13.617 22.998 11.730 1.00 77.44 104 PRO A CA 1
ATOM 800 C C . PRO A 1 104 ? 12.288 22.751 12.453 1.00 77.44 104 PRO A C 1
ATOM 802 O O . PRO A 1 104 ? 12.115 23.157 13.598 1.00 77.44 104 PRO A O 1
ATOM 805 N N . MET A 1 105 ? 11.353 22.076 11.784 1.00 77.06 105 MET A N 1
ATOM 806 C CA . MET A 1 105 ? 10.023 21.771 12.340 1.00 77.06 105 MET A CA 1
ATOM 807 C C . MET A 1 105 ? 10.027 20.548 13.272 1.00 77.06 105 MET A C 1
ATOM 809 O O . MET A 1 105 ? 9.084 20.364 14.036 1.00 77.06 105 MET A O 1
ATOM 813 N N . ASP A 1 106 ? 11.065 19.710 13.203 1.00 79.00 106 ASP A N 1
ATOM 814 C CA . ASP A 1 106 ? 11.313 18.649 14.181 1.00 79.00 106 ASP A CA 1
ATOM 815 C C . ASP A 1 106 ? 11.947 19.260 15.448 1.00 79.00 106 ASP A C 1
ATOM 817 O O . ASP A 1 106 ? 13.004 19.896 15.334 1.00 79.00 106 ASP A O 1
ATOM 821 N N . PRO A 1 107 ? 11.367 19.065 16.652 1.00 80.94 107 PRO A N 1
ATOM 822 C CA . PRO A 1 107 ? 11.896 19.644 17.888 1.00 80.94 107 PRO A CA 1
ATOM 823 C C . PRO A 1 107 ? 13.351 19.242 18.144 1.00 80.94 107 PRO A C 1
ATOM 825 O O . PRO A 1 107 ? 14.142 20.040 18.649 1.00 80.94 107 PRO A O 1
ATOM 828 N N . LYS A 1 108 ? 13.723 18.013 17.764 1.00 83.94 108 LYS A N 1
ATOM 829 C CA . LYS A 1 108 ? 15.075 17.497 17.960 1.00 83.94 108 LYS A CA 1
ATOM 830 C C . LYS A 1 108 ? 16.070 18.133 16.985 1.00 83.94 108 LYS A C 1
ATOM 832 O O . LYS A 1 108 ? 17.089 18.633 17.444 1.00 83.94 108 LYS A O 1
ATOM 837 N N . GLU A 1 109 ? 15.785 18.186 15.682 1.00 81.25 109 GLU A N 1
ATOM 838 C CA . GLU A 1 109 ? 16.635 18.875 14.695 1.00 81.25 109 GLU A CA 1
ATOM 839 C C . GLU A 1 109 ? 16.786 20.372 15.038 1.00 81.25 109 GLU A C 1
ATOM 841 O O . GLU A 1 109 ? 17.875 20.933 14.887 1.00 81.25 109 GLU A O 1
ATOM 846 N N . ALA A 1 110 ? 15.744 21.017 15.578 1.00 84.06 110 ALA A N 1
ATOM 847 C CA . ALA A 1 110 ? 15.814 22.399 16.055 1.00 84.06 110 ALA A CA 1
ATOM 848 C C . ALA A 1 110 ? 16.795 22.572 17.232 1.00 84.06 110 ALA A C 1
ATOM 850 O O . ALA A 1 110 ? 17.623 23.484 17.211 1.00 84.06 110 ALA A O 1
ATOM 851 N N . ILE A 1 111 ? 16.757 21.675 18.224 1.00 87.88 111 ILE A N 1
ATOM 852 C CA . ILE A 1 111 ? 17.702 21.660 19.354 1.00 87.88 111 ILE A CA 1
ATOM 853 C C . ILE A 1 111 ? 19.120 21.301 18.872 1.00 87.88 111 ILE A C 1
ATOM 855 O O . ILE A 1 111 ? 20.082 22.007 19.178 1.00 87.88 111 ILE A O 1
ATOM 859 N N . ASP A 1 112 ? 19.277 20.248 18.069 1.00 84.88 112 ASP A N 1
ATOM 860 C CA . ASP A 1 112 ? 20.577 19.761 17.595 1.00 84.88 112 ASP A CA 1
ATOM 861 C C . ASP A 1 112 ? 21.302 20.803 16.717 1.00 84.88 112 ASP A C 1
ATOM 863 O O . ASP A 1 112 ? 22.515 20.988 16.862 1.00 84.88 112 ASP A O 1
ATOM 867 N N . THR A 1 113 ? 20.584 21.550 15.868 1.00 81.69 113 THR A N 1
ATOM 868 C CA . THR A 1 113 ? 21.172 22.547 14.943 1.00 81.69 113 THR A CA 1
ATOM 869 C C . THR A 1 113 ? 21.279 23.978 15.497 1.00 81.69 113 THR A C 1
ATOM 871 O O . THR A 1 113 ? 21.843 24.853 14.819 1.00 81.69 113 THR A O 1
ATOM 874 N N . PHE A 1 114 ? 20.783 24.230 16.716 1.00 87.69 114 PHE A N 1
ATOM 875 C CA . PHE A 1 114 ? 20.820 25.543 17.371 1.00 87.69 114 PHE A CA 1
ATOM 876 C C . PHE A 1 114 ? 22.251 26.055 17.633 1.00 87.69 114 PHE A C 1
ATOM 878 O O . PHE A 1 114 ? 23.137 25.307 18.057 1.00 87.69 114 PHE A O 1
ATOM 885 N N . THR A 1 115 ? 22.459 27.361 17.423 1.00 85.38 115 THR A N 1
ATOM 886 C CA . THR A 1 115 ? 23.676 28.104 17.791 1.00 85.38 115 THR A CA 1
ATOM 887 C C . THR A 1 115 ? 23.348 29.573 18.066 1.00 85.38 115 THR A C 1
ATOM 889 O O . THR A 1 115 ? 22.580 30.197 17.333 1.00 85.38 115 THR A O 1
ATOM 892 N N . ILE A 1 116 ? 23.998 30.163 19.074 1.00 86.94 116 ILE A N 1
ATOM 893 C CA . ILE A 1 116 ? 23.851 31.589 19.412 1.00 86.94 116 ILE A CA 1
ATOM 894 C C . ILE A 1 116 ? 24.450 32.552 18.371 1.00 86.94 116 ILE A C 1
ATOM 896 O O . ILE A 1 116 ? 24.307 33.770 18.506 1.00 86.94 116 ILE A O 1
ATOM 900 N N . GLU A 1 117 ? 25.155 32.048 17.359 1.00 83.50 117 GLU A N 1
ATOM 901 C CA . GLU A 1 117 ? 25.775 32.866 16.308 1.00 83.50 117 GLU A CA 1
ATOM 902 C C . GLU A 1 117 ? 24.750 33.390 15.290 1.00 83.50 117 GLU A C 1
ATOM 904 O O . GLU A 1 117 ? 24.909 34.498 14.780 1.00 83.50 117 GLU A O 1
ATOM 909 N N . ARG A 1 118 ? 23.667 32.641 15.043 1.00 84.75 118 ARG A N 1
ATOM 910 C CA . ARG A 1 118 ? 22.615 33.003 14.081 1.00 84.75 118 ARG A CA 1
ATOM 911 C C . ARG A 1 118 ? 21.554 33.888 14.733 1.00 84.75 118 ARG A C 1
ATOM 913 O O . ARG A 1 118 ? 20.723 33.392 15.487 1.00 84.75 118 ARG A O 1
ATOM 920 N N . LYS A 1 119 ? 21.575 35.189 14.428 1.00 87.50 119 LYS A N 1
ATOM 921 C CA . LYS A 1 119 ? 20.551 36.163 14.846 1.00 87.50 119 LYS A CA 1
ATOM 922 C C . LYS A 1 119 ? 20.085 37.032 13.681 1.00 87.50 119 LYS A C 1
ATOM 924 O O . LYS A 1 119 ? 20.881 37.339 12.795 1.00 87.50 119 LYS A O 1
ATOM 929 N N . THR A 1 120 ? 18.830 37.460 13.720 1.00 88.19 120 THR A N 1
ATOM 930 C CA . THR A 1 120 ? 18.269 38.530 12.881 1.00 88.19 120 THR A CA 1
ATOM 931 C C . THR A 1 120 ? 17.426 39.460 13.747 1.00 88.19 120 THR A C 1
ATOM 933 O O . THR A 1 120 ? 16.966 39.062 14.815 1.00 88.19 120 THR A O 1
ATOM 936 N N . SER A 1 121 ? 17.197 40.686 13.288 1.00 88.19 121 SER A N 1
ATOM 937 C CA . SER A 1 121 ? 16.055 41.466 13.764 1.00 88.19 121 SER A CA 1
ATOM 938 C C . SER A 1 121 ? 14.746 40.836 13.269 1.00 88.19 121 SER A C 1
ATOM 940 O O . SER A 1 121 ? 14.735 40.222 12.197 1.00 88.19 121 SER A O 1
ATOM 942 N N . LEU A 1 122 ? 13.679 41.015 14.045 1.00 88.56 122 LEU A N 1
ATOM 943 C CA . LEU A 1 122 ? 12.292 40.676 13.747 1.00 88.56 122 LEU A CA 1
ATOM 944 C C . LEU A 1 122 ? 11.431 41.945 13.852 1.00 88.56 122 LEU A C 1
ATOM 946 O O . LEU A 1 122 ? 11.478 42.637 14.875 1.00 88.56 122 LEU A O 1
ATOM 950 N N . ASP A 1 123 ? 10.662 42.242 12.810 1.00 90.06 123 ASP A N 1
ATOM 951 C CA . ASP A 1 123 ? 9.572 43.219 12.837 1.00 90.06 123 ASP A CA 1
ATOM 952 C C . ASP A 1 123 ? 8.378 42.647 13.607 1.00 90.06 123 ASP A C 1
ATOM 954 O O . ASP A 1 123 ? 8.075 41.460 13.502 1.00 90.06 123 ASP A O 1
ATOM 958 N N . ILE A 1 124 ? 7.691 43.492 14.374 1.00 89.88 124 ILE A N 1
ATOM 959 C CA . ILE A 1 124 ? 6.515 43.105 15.162 1.00 89.88 124 ILE A CA 1
ATOM 960 C C . ILE A 1 124 ? 5.343 43.995 14.759 1.00 89.88 124 ILE A C 1
ATOM 962 O O . ILE A 1 124 ? 5.476 45.217 14.708 1.00 89.88 124 ILE A O 1
ATOM 966 N N . GLY A 1 125 ? 4.189 43.402 14.482 1.00 89.19 125 GLY A N 1
ATOM 967 C CA . GLY A 1 125 ? 2.951 44.145 14.289 1.00 89.19 125 GLY A CA 1
ATOM 968 C C . GLY A 1 125 ? 2.346 44.529 15.635 1.00 89.19 125 GLY A C 1
ATOM 969 O O . GLY A 1 125 ? 2.429 43.770 16.596 1.00 89.19 125 GLY A O 1
ATOM 970 N N . LYS A 1 126 ? 1.714 45.699 15.712 1.00 90.31 126 LYS A N 1
ATOM 971 C CA . LYS A 1 126 ? 0.795 46.059 16.798 1.00 90.31 126 LYS A CA 1
ATOM 972 C C . LYS A 1 126 ? -0.612 46.222 16.229 1.00 90.31 126 LYS A C 1
ATOM 974 O O . LYS A 1 126 ? -0.779 46.903 15.214 1.00 90.31 126 LYS A O 1
ATOM 979 N N . VAL A 1 127 ? -1.600 45.609 16.882 1.00 88.88 127 VAL A N 1
ATOM 980 C CA . VAL A 1 127 ? -3.030 45.723 16.568 1.00 88.88 127 VAL A CA 1
ATOM 981 C C . VAL A 1 127 ? -3.792 46.181 17.813 1.00 88.88 127 VAL A C 1
ATOM 983 O O . VAL A 1 127 ? -3.782 45.520 18.843 1.00 88.88 127 VAL A O 1
ATOM 986 N N . ASN A 1 128 ? -4.420 47.356 17.733 1.00 89.19 128 ASN A N 1
ATOM 987 C CA . ASN A 1 128 ? -5.005 48.075 18.870 1.00 89.19 128 ASN A CA 1
ATOM 988 C C . ASN A 1 128 ? -4.028 48.200 20.053 1.00 89.19 128 ASN A C 1
ATOM 990 O O . ASN A 1 128 ? -3.200 49.114 20.014 1.00 89.19 128 ASN A O 1
ATOM 994 N N . ASP A 1 129 ? -4.080 47.310 21.053 1.00 83.25 129 ASP A N 1
ATOM 995 C CA . ASP A 1 129 ? -3.091 47.262 22.138 1.00 83.25 129 ASP A CA 1
ATOM 996 C C . ASP A 1 129 ? -2.183 46.019 22.195 1.00 83.25 129 ASP A C 1
ATOM 998 O O . ASP A 1 129 ? -1.145 46.074 22.860 1.00 83.25 129 ASP A O 1
ATOM 1002 N N . GLU A 1 130 ? -2.481 44.988 21.407 1.00 81.12 130 GLU A N 1
ATOM 1003 C CA . GLU A 1 130 ? -1.764 43.708 21.332 1.00 81.12 130 GLU A CA 1
ATOM 1004 C C . GLU A 1 130 ? -0.655 43.705 20.270 1.00 81.12 130 GLU A C 1
ATOM 1006 O O . GLU A 1 130 ? -0.598 44.575 19.392 1.00 81.12 130 GLU A O 1
ATOM 1011 N N . TYR A 1 131 ? 0.234 42.713 20.340 1.00 87.75 131 TYR A N 1
ATOM 1012 C CA . TYR A 1 131 ? 1.346 42.520 19.411 1.00 87.75 131 TYR A CA 1
ATOM 1013 C C . TYR A 1 131 ? 1.218 41.180 18.679 1.00 87.75 131 TYR A C 1
ATOM 1015 O O . TYR A 1 131 ? 0.829 40.186 19.283 1.00 87.75 131 TYR A O 1
ATOM 1023 N N . PHE A 1 132 ? 1.583 41.155 17.396 1.00 86.56 132 PHE A N 1
ATOM 1024 C CA . PHE A 1 132 ? 1.516 39.973 16.533 1.00 86.56 132 PHE A CA 1
ATOM 1025 C C . PHE A 1 132 ? 2.797 39.802 15.700 1.00 86.56 132 PHE A C 1
ATOM 1027 O O . PHE A 1 132 ? 3.514 40.766 15.411 1.00 86.56 132 PHE A O 1
ATOM 1034 N N . MET A 1 133 ? 3.106 38.559 15.338 1.00 83.12 133 MET A N 1
ATOM 1035 C CA . MET A 1 133 ? 4.352 38.119 14.705 1.00 83.12 133 MET A CA 1
ATOM 1036 C C . MET A 1 133 ? 4.199 37.676 13.243 1.00 83.12 133 MET A C 1
ATOM 1038 O O . MET A 1 133 ? 5.204 37.631 12.530 1.00 83.12 133 MET A O 1
ATOM 1042 N N . ASN A 1 134 ? 2.989 37.342 12.775 1.00 77.44 134 ASN A N 1
ATOM 1043 C CA . ASN A 1 134 ? 2.769 36.877 11.406 1.00 77.44 134 ASN A CA 1
ATOM 1044 C C . ASN A 1 134 ? 1.571 37.519 10.692 1.00 77.44 134 ASN A C 1
ATOM 1046 O O . ASN A 1 134 ? 1.776 38.118 9.638 1.00 77.44 134 ASN A O 1
ATOM 1050 N N . ILE A 1 135 ? 0.344 37.372 11.195 1.00 84.12 135 ILE A N 1
ATOM 1051 C CA . ILE A 1 135 ? -0.885 37.573 10.412 1.00 84.12 135 ILE A CA 1
ATOM 1052 C C . ILE A 1 135 ? -2.045 38.145 11.240 1.00 84.12 135 ILE A C 1
ATOM 1054 O O . ILE A 1 135 ? -2.261 37.752 12.380 1.00 84.12 135 ILE A O 1
ATOM 1058 N N . VAL A 1 136 ? -2.848 39.017 10.625 1.00 87.94 136 VAL A N 1
ATOM 1059 C CA . VAL A 1 136 ? -4.210 39.349 11.078 1.00 87.94 136 VAL A CA 1
ATOM 1060 C C . VAL A 1 136 ? -5.189 39.135 9.926 1.00 87.94 136 VAL A C 1
ATOM 1062 O O . VAL A 1 136 ? -4.917 39.562 8.802 1.00 87.94 136 VAL A O 1
ATOM 1065 N N . ALA A 1 137 ? -6.325 38.485 10.176 1.00 86.50 137 ALA A N 1
ATOM 1066 C CA . ALA A 1 137 ? -7.307 38.135 9.152 1.00 86.50 137 ALA A CA 1
ATOM 1067 C C . ALA A 1 137 ? -8.754 38.381 9.620 1.00 86.50 137 ALA A C 1
ATOM 1069 O O . ALA A 1 137 ? -9.096 38.096 10.764 1.00 86.50 137 ALA A O 1
ATOM 1070 N N . VAL A 1 138 ? -9.599 38.920 8.734 1.00 87.94 138 VAL A N 1
ATOM 1071 C CA . VAL A 1 138 ? -10.984 39.346 9.021 1.00 87.94 138 VAL A CA 1
ATOM 1072 C C . VAL A 1 138 ? -11.913 38.980 7.857 1.00 87.94 138 VAL A C 1
ATOM 1074 O O . VAL A 1 138 ? -11.543 39.147 6.693 1.00 87.94 138 VAL A O 1
ATOM 1077 N N . GLY A 1 139 ? -13.129 38.519 8.162 1.00 82.25 139 GLY A N 1
ATOM 1078 C CA . GLY A 1 139 ? -14.159 38.128 7.191 1.00 82.25 139 GLY A CA 1
ATOM 1079 C C . GLY A 1 139 ? -14.540 36.648 7.291 1.00 82.25 139 GLY A C 1
ATOM 1080 O O . GLY A 1 139 ? -13.927 35.894 8.045 1.00 82.25 139 GLY A O 1
ATOM 1081 N N . SER A 1 140 ? -15.515 36.227 6.483 1.00 76.00 140 SER A N 1
ATOM 1082 C CA . SER A 1 140 ? -16.151 34.902 6.569 1.00 76.00 140 SER A CA 1
ATOM 1083 C C . SER A 1 140 ? -15.181 33.733 6.352 1.00 76.00 140 SER A C 1
ATOM 1085 O O . SER A 1 140 ? -15.259 32.719 7.043 1.00 76.00 140 SER A O 1
ATOM 1087 N N . ILE A 1 141 ? -14.215 33.860 5.431 1.00 71.12 141 ILE A N 1
ATOM 1088 C CA . ILE A 1 141 ? -13.229 32.789 5.185 1.00 71.12 141 ILE A CA 1
ATOM 1089 C C . ILE A 1 141 ? -12.254 32.618 6.375 1.00 71.12 141 ILE A C 1
ATOM 1091 O O . ILE A 1 141 ? -12.063 31.475 6.792 1.00 71.12 141 ILE A O 1
ATOM 1095 N N . PRO A 1 142 ? -11.633 33.681 6.936 1.00 68.38 142 PRO A N 1
ATOM 1096 C CA . PRO A 1 142 ? -10.882 33.591 8.195 1.00 68.38 142 PRO A CA 1
ATOM 1097 C C . PRO A 1 142 ? -11.687 33.039 9.378 1.00 68.38 142 PRO A C 1
ATOM 1099 O O . PRO A 1 142 ? -11.195 32.175 10.097 1.00 68.38 142 PRO A O 1
ATOM 1102 N N . GLU A 1 143 ? -12.929 33.483 9.548 1.00 71.75 143 GLU A N 1
ATOM 1103 C CA . GLU A 1 143 ? -13.818 33.072 10.641 1.00 71.75 143 GLU A CA 1
ATOM 1104 C C . GLU A 1 143 ? -14.089 31.557 10.604 1.00 71.75 143 GLU A C 1
ATOM 1106 O O . GLU A 1 143 ? -13.809 30.845 11.568 1.00 71.75 143 GLU A O 1
ATOM 1111 N N . ALA A 1 144 ? -14.429 31.010 9.429 1.00 67.56 144 ALA A N 1
ATOM 1112 C CA . ALA A 1 144 ? -14.568 29.565 9.206 1.00 67.56 144 ALA A CA 1
ATOM 1113 C C . ALA A 1 144 ? -13.252 28.753 9.312 1.00 67.56 144 ALA A C 1
ATOM 1115 O O . ALA A 1 144 ? -13.278 27.518 9.246 1.00 67.56 144 ALA A O 1
ATOM 1116 N N . ILE A 1 145 ? -12.097 29.412 9.452 1.00 63.88 145 ILE A N 1
ATOM 1117 C CA . ILE A 1 145 ? -10.790 28.794 9.736 1.00 63.88 145 ILE A CA 1
ATOM 1118 C C . ILE A 1 145 ? -10.509 28.794 11.253 1.00 63.88 145 ILE A C 1
ATOM 1120 O O . ILE A 1 145 ? -9.911 27.833 11.746 1.00 63.88 145 ILE A O 1
ATOM 1124 N N . SER A 1 146 ? -10.999 29.787 12.001 1.00 61.16 146 SER A N 1
ATOM 1125 C CA . SER A 1 146 ? -11.025 29.786 13.473 1.00 61.16 146 SER A CA 1
ATOM 1126 C C . SER A 1 146 ? -11.971 28.698 14.009 1.00 61.16 146 SER A C 1
ATOM 1128 O O . SER A 1 146 ? -11.526 27.796 14.735 1.00 61.16 146 SER A O 1
ATOM 1130 N N . ASP A 1 147 ? -13.221 28.705 13.521 1.00 64.19 147 ASP A N 1
ATOM 1131 C CA . ASP A 1 147 ? -14.368 27.837 13.876 1.00 64.19 147 ASP A CA 1
ATOM 1132 C C . ASP A 1 147 ? -14.210 26.345 13.522 1.00 64.19 147 ASP A C 1
ATOM 1134 O O . ASP A 1 147 ? -15.141 25.539 13.603 1.00 64.19 147 ASP A O 1
ATOM 1138 N N . VAL A 1 148 ? -13.014 25.922 13.121 1.00 59.50 148 VAL A N 1
ATOM 1139 C CA . VAL A 1 148 ? -12.718 24.506 12.910 1.00 59.50 148 VAL A CA 1
ATOM 1140 C C . VAL A 1 148 ? -12.750 23.788 14.261 1.00 59.50 148 VAL A C 1
ATOM 1142 O O . VAL A 1 148 ? -11.854 23.959 15.086 1.00 59.50 148 VAL A O 1
ATOM 1145 N N . ASP A 1 149 ? -13.761 22.951 14.463 1.00 63.66 149 ASP A N 1
ATOM 1146 C CA . ASP A 1 149 ? -13.956 22.115 15.651 1.00 63.66 149 ASP A CA 1
ATOM 1147 C C . ASP A 1 149 ? -12.665 21.371 16.069 1.00 63.66 149 ASP A C 1
ATOM 1149 O O . ASP A 1 149 ? -11.890 20.904 15.224 1.00 63.66 149 ASP A O 1
ATOM 1153 N N . VAL A 1 150 ? -12.428 21.229 17.377 1.00 54.50 150 VAL A N 1
ATOM 1154 C CA . VAL A 1 150 ? -11.286 20.492 17.944 1.00 54.50 150 VAL A CA 1
ATOM 1155 C C . VAL A 1 150 ? -11.280 19.032 17.468 1.00 54.50 150 VAL A C 1
ATOM 1157 O O . VAL A 1 150 ? -10.212 18.481 17.173 1.00 54.50 150 VAL A O 1
ATOM 1160 N N . GLU A 1 151 ? -12.452 18.412 17.290 1.00 52.47 151 GLU A N 1
ATOM 1161 C CA . GLU A 1 151 ? -12.553 17.080 16.684 1.00 52.47 151 GLU A CA 1
ATOM 1162 C C . GLU A 1 151 ? -12.071 17.065 15.223 1.00 52.47 151 GLU A C 1
ATOM 1164 O O . GLU A 1 151 ? -11.424 16.103 14.802 1.00 52.47 151 GLU A O 1
ATOM 1169 N N . GLU A 1 152 ? -12.337 18.112 14.435 1.00 52.75 152 GLU A N 1
ATOM 1170 C CA . GLU A 1 152 ? -11.872 18.204 13.045 1.00 52.75 152 GLU A CA 1
ATOM 1171 C C . GLU A 1 152 ? -10.375 18.525 12.974 1.00 52.75 152 GLU A C 1
ATOM 1173 O O . GLU A 1 152 ? -9.651 17.847 12.232 1.00 52.75 152 GLU A O 1
ATOM 1178 N N . LYS A 1 153 ? -9.890 19.455 13.815 1.00 51.81 153 LYS A N 1
ATOM 1179 C CA . LYS A 1 153 ? -8.458 19.715 14.057 1.00 51.81 153 LYS A CA 1
ATOM 1180 C C . LYS A 1 153 ? -7.722 18.400 14.375 1.00 51.81 153 LYS A C 1
ATOM 1182 O O . LYS A 1 153 ? -6.682 18.131 13.778 1.00 51.81 153 LYS A O 1
ATOM 1187 N N . THR A 1 154 ? -8.301 17.510 15.187 1.00 45.59 154 THR A N 1
ATOM 1188 C CA . THR A 1 154 ? -7.709 16.195 15.518 1.00 45.59 154 THR A CA 1
ATOM 1189 C C . THR A 1 154 ? -7.859 15.149 14.396 1.00 45.59 154 THR A C 1
ATOM 1191 O O . THR A 1 154 ? -6.892 14.472 14.045 1.00 45.59 154 THR A O 1
ATOM 1194 N N . LYS A 1 155 ? -9.045 15.005 13.782 1.00 43.91 155 LYS A N 1
ATOM 1195 C CA . LYS A 1 155 ? -9.334 13.985 12.743 1.00 43.91 155 LYS A CA 1
ATOM 1196 C C . LYS A 1 155 ? -8.617 14.230 11.413 1.00 43.91 155 LYS A C 1
ATOM 1198 O O . LYS A 1 155 ? -8.384 13.265 10.675 1.00 43.91 155 LYS A O 1
ATOM 1203 N N . PHE A 1 156 ? -8.317 15.488 11.082 1.00 44.00 156 PHE A N 1
ATOM 1204 C CA . PHE A 1 156 ? -7.762 15.895 9.785 1.00 44.00 156 PHE A CA 1
ATOM 1205 C C . PHE A 1 156 ? -6.462 16.710 9.873 1.00 44.00 156 PHE A C 1
ATOM 1207 O O . PHE A 1 156 ? -5.766 16.831 8.858 1.00 44.00 156 PHE A O 1
ATOM 1214 N N . GLY A 1 157 ? -6.100 17.260 11.036 1.00 52.25 157 GLY A N 1
ATOM 1215 C CA . GLY A 1 157 ? -4.918 18.110 11.187 1.00 52.25 157 GLY A CA 1
ATOM 1216 C C . GLY A 1 157 ? -4.955 19.299 10.227 1.00 52.25 157 GLY A C 1
ATOM 1217 O O . GLY A 1 157 ? -5.976 19.964 10.064 1.00 52.25 157 GLY A O 1
ATOM 1218 N N . LYS A 1 158 ? -3.855 19.513 9.495 1.00 45.94 158 LYS A N 1
ATOM 1219 C CA . LYS A 1 158 ? -3.707 20.597 8.504 1.00 45.94 158 LYS A CA 1
ATOM 1220 C C . LYS A 1 158 ? -4.745 20.576 7.360 1.00 45.94 158 LYS A C 1
ATOM 1222 O O . LYS A 1 158 ? -4.859 21.563 6.643 1.00 45.94 158 LYS A O 1
ATOM 1227 N N . LEU A 1 159 ? -5.513 19.493 7.181 1.00 45.91 159 LEU A N 1
ATOM 1228 C CA . LEU A 1 159 ? -6.630 19.444 6.224 1.00 45.91 159 LEU A CA 1
ATOM 1229 C C . LEU A 1 159 ? -7.947 20.028 6.764 1.00 45.91 159 LEU A C 1
ATOM 1231 O O . LEU A 1 159 ? -8.812 20.334 5.951 1.00 45.91 159 LEU A O 1
ATOM 1235 N N . ALA A 1 160 ? -8.116 20.184 8.081 1.00 55.94 160 ALA A N 1
ATOM 1236 C CA . ALA A 1 160 ? -9.367 20.658 8.681 1.00 55.94 160 ALA A CA 1
ATOM 1237 C C . ALA A 1 160 ? -9.663 22.115 8.277 1.00 55.94 160 ALA A C 1
ATOM 1239 O O . ALA A 1 160 ? -10.649 22.394 7.597 1.00 55.94 160 ALA A O 1
ATOM 1240 N N . TYR A 1 161 ? -8.708 23.002 8.570 1.00 56.69 161 TYR A N 1
ATOM 1241 C CA . TYR A 1 161 ? -8.681 24.409 8.162 1.00 56.69 161 TYR A CA 1
ATOM 1242 C C . TYR A 1 161 ? -8.911 24.603 6.655 1.00 56.69 161 TYR A C 1
ATOM 1244 O O . TYR A 1 161 ? -9.707 25.443 6.243 1.00 56.69 161 TYR A O 1
ATOM 1252 N N . PHE A 1 162 ? -8.273 23.777 5.818 1.00 58.44 162 PHE A N 1
ATOM 1253 C CA . PHE A 1 162 ? -8.460 23.833 4.367 1.00 58.44 162 PHE A CA 1
ATOM 1254 C C . PHE A 1 162 ? -9.882 23.437 3.937 1.00 58.44 162 PHE A C 1
ATOM 1256 O O . PHE A 1 162 ? -10.411 24.013 2.994 1.00 58.44 162 PHE A O 1
ATOM 1263 N N . VAL A 1 163 ? -10.515 22.464 4.603 1.00 60.50 163 VAL A N 1
ATOM 1264 C CA . VAL A 1 163 ? -11.874 22.018 4.255 1.00 60.50 163 VAL A CA 1
ATOM 1265 C C . VAL A 1 163 ? -12.923 23.063 4.630 1.00 60.50 163 VAL A C 1
ATOM 1267 O O . VAL A 1 163 ? -13.780 23.343 3.794 1.00 60.50 163 VAL A O 1
ATOM 1270 N N . ASN A 1 164 ? -12.850 23.672 5.818 1.00 63.91 164 ASN A N 1
ATOM 1271 C CA . ASN A 1 164 ? -13.838 24.681 6.216 1.00 63.91 164 ASN A CA 1
ATOM 1272 C C . ASN A 1 164 ? -13.618 26.023 5.494 1.00 63.91 164 ASN A C 1
ATOM 1274 O O . ASN A 1 164 ? -14.582 26.572 4.967 1.00 63.91 164 ASN A O 1
ATOM 1278 N N . GLY A 1 165 ? -12.370 26.463 5.284 1.00 62.41 165 GLY A N 1
ATOM 1279 C CA . GLY A 1 165 ? -12.087 27.623 4.426 1.00 62.41 165 GLY A CA 1
ATOM 1280 C C . GLY A 1 165 ? -12.569 27.443 2.975 1.00 62.41 165 GLY A C 1
ATOM 1281 O O . GLY A 1 165 ? -13.150 28.355 2.394 1.00 62.41 165 GLY A O 1
ATOM 1282 N N . VAL A 1 166 ? -12.411 26.248 2.384 1.00 65.12 166 VAL A N 1
ATOM 1283 C CA . VAL A 1 166 ? -12.950 25.942 1.038 1.00 65.12 166 VAL A CA 1
ATOM 1284 C C . VAL A 1 166 ? -14.473 25.788 1.035 1.00 65.12 166 VAL A C 1
ATOM 1286 O O . VAL A 1 166 ? -15.100 26.079 0.021 1.00 65.12 166 VAL A O 1
ATOM 1289 N N . LYS A 1 167 ? -15.090 25.353 2.139 1.00 66.50 167 LYS A N 1
ATOM 1290 C CA . LYS A 1 167 ? -16.553 25.321 2.285 1.00 66.50 167 LYS A CA 1
ATOM 1291 C C . LYS A 1 167 ? -17.130 26.741 2.262 1.00 66.50 167 LYS A C 1
ATOM 1293 O O . LYS A 1 167 ? -18.115 26.967 1.565 1.00 66.50 167 LYS A O 1
ATOM 1298 N N . GLU A 1 168 ? -16.490 27.689 2.941 1.00 69.00 168 GLU A N 1
ATOM 1299 C CA . GLU A 1 168 ? -16.972 29.072 3.037 1.00 69.00 168 GLU A CA 1
ATOM 1300 C C . GLU A 1 168 ? -16.783 29.884 1.745 1.00 69.00 168 GLU A C 1
ATOM 1302 O O . GLU A 1 168 ? -17.604 30.737 1.418 1.00 69.00 168 GLU A O 1
ATOM 1307 N N . VAL A 1 169 ? -15.809 29.511 0.906 1.00 63.31 169 VAL A N 1
ATOM 1308 C CA . VAL A 1 169 ? -15.677 29.991 -0.489 1.00 63.31 169 VAL A CA 1
ATOM 1309 C C . VAL A 1 169 ? -16.930 29.715 -1.355 1.00 63.31 169 VAL A C 1
ATOM 1311 O O . VAL A 1 169 ? -17.079 30.324 -2.416 1.00 63.31 169 VAL A O 1
ATOM 1314 N N . PHE A 1 170 ? -17.854 28.845 -0.919 1.00 61.72 170 PHE A N 1
ATOM 1315 C CA . PHE A 1 170 ? -19.141 28.598 -1.589 1.00 61.72 170 PHE A CA 1
ATOM 1316 C C . PHE A 1 170 ? -20.361 29.298 -0.951 1.00 61.72 170 PHE A C 1
ATOM 1318 O O . PHE A 1 170 ? -21.433 29.255 -1.556 1.00 61.72 170 PHE A O 1
ATOM 1325 N N . ASN A 1 171 ? -20.228 29.948 0.212 1.00 64.44 171 ASN A N 1
ATOM 1326 C CA . ASN A 1 171 ? -21.293 30.754 0.833 1.00 64.44 171 ASN A CA 1
ATOM 1327 C C . ASN A 1 171 ? -21.180 32.217 0.375 1.00 64.44 171 ASN A C 1
ATOM 1329 O O . ASN A 1 171 ? -20.076 32.740 0.264 1.00 64.44 171 ASN A O 1
ATOM 1333 N N . ASP A 1 172 ? -22.287 32.888 0.047 1.00 59.62 172 ASP A N 1
ATOM 1334 C CA . ASP A 1 172 ? -22.283 34.160 -0.713 1.00 59.62 172 ASP A CA 1
ATOM 1335 C C . ASP A 1 172 ? -22.250 35.430 0.166 1.00 59.62 172 ASP A C 1
ATOM 1337 O O . ASP A 1 172 ? -22.982 36.388 -0.071 1.00 59.62 172 ASP A O 1
ATOM 1341 N N . GLU A 1 173 ? -21.398 35.423 1.198 1.00 69.88 173 GLU A N 1
ATOM 1342 C CA . GLU A 1 173 ? -21.292 36.498 2.196 1.00 69.88 173 GLU A CA 1
ATOM 1343 C C . GLU A 1 173 ? -20.013 37.341 2.044 1.00 69.88 173 GLU A C 1
ATOM 1345 O O . GLU A 1 173 ? -18.895 36.857 2.245 1.00 69.88 173 GLU A O 1
ATOM 1350 N N . ASN A 1 174 ? -20.219 38.626 1.734 1.00 76.94 174 ASN A N 1
ATOM 1351 C CA . ASN A 1 174 ? -19.215 39.686 1.617 1.00 76.94 174 ASN A CA 1
ATOM 1352 C C . ASN A 1 174 ? -19.525 40.821 2.606 1.00 76.94 174 ASN A C 1
ATOM 1354 O O . ASN A 1 174 ? -20.693 41.084 2.895 1.00 76.94 174 ASN A O 1
ATOM 1358 N N . TYR A 1 175 ? -18.500 41.568 3.027 1.00 85.06 175 TYR A N 1
ATOM 1359 C CA . TYR A 1 175 ? -18.632 42.684 3.973 1.00 85.06 175 TYR A CA 1
ATOM 1360 C C . TYR A 1 175 ? -18.090 44.009 3.411 1.00 85.06 175 TYR A C 1
ATOM 1362 O O . TYR A 1 175 ? -17.106 44.025 2.663 1.00 85.06 175 TYR A O 1
ATOM 1370 N N . HIS A 1 176 ? -18.708 45.138 3.788 1.00 87.81 176 HIS A N 1
ATOM 1371 C CA . HIS A 1 176 ? -18.276 46.479 3.382 1.00 87.81 176 HIS A CA 1
ATOM 1372 C C . HIS A 1 176 ? -17.239 47.051 4.353 1.00 87.81 176 HIS A C 1
ATOM 1374 O O . HIS A 1 176 ? -17.556 47.785 5.297 1.00 87.81 176 HIS A O 1
ATOM 1380 N N . PHE A 1 177 ? -15.968 46.783 4.074 1.00 88.94 177 PHE A N 1
ATOM 1381 C CA . PHE A 1 177 ? -14.861 47.349 4.832 1.00 88.94 177 PHE A CA 1
ATOM 1382 C C . PHE A 1 177 ? -14.496 48.763 4.357 1.00 88.94 177 PHE A C 1
ATOM 1384 O O . PHE A 1 177 ? -14.456 49.076 3.167 1.00 88.94 177 PHE A O 1
ATOM 1391 N N . THR A 1 178 ? -14.161 49.629 5.307 1.00 89.94 178 THR A N 1
ATOM 1392 C CA . THR A 1 178 ? -13.478 50.904 5.079 1.00 89.94 178 THR A CA 1
ATOM 1393 C C . THR A 1 178 ? -12.086 50.820 5.695 1.00 89.94 178 THR A C 1
ATOM 1395 O O . THR A 1 178 ? -11.943 50.646 6.909 1.00 89.94 178 THR A O 1
ATOM 1398 N N . LEU A 1 179 ? -11.074 50.939 4.837 1.00 88.31 179 LEU A N 1
ATOM 1399 C CA . LEU A 1 179 ? -9.655 50.964 5.170 1.00 88.31 179 LEU A CA 1
ATOM 1400 C C . LEU A 1 179 ? -9.119 52.395 5.110 1.00 88.31 179 LEU A C 1
ATOM 1402 O O . LEU A 1 179 ? -9.474 53.170 4.224 1.00 88.31 179 LEU A O 1
ATOM 1406 N N . GLU A 1 180 ? -8.239 52.731 6.042 1.00 90.50 180 GLU A N 1
ATOM 1407 C CA . GLU A 1 180 ? -7.487 53.984 6.086 1.00 90.50 180 GLU A CA 1
ATOM 1408 C C . GLU A 1 180 ? -6.007 53.620 6.228 1.00 90.50 180 GLU A C 1
ATOM 1410 O O . GLU A 1 180 ? -5.603 53.201 7.304 1.00 90.50 180 GLU A O 1
ATOM 1415 N N . ILE A 1 181 ? -5.226 53.695 5.147 1.00 87.06 181 ILE A N 1
ATOM 1416 C CA . ILE A 1 181 ? -3.821 53.246 5.082 1.00 87.06 181 ILE A CA 1
ATOM 1417 C C . ILE A 1 181 ? -2.911 54.435 4.796 1.00 87.06 181 ILE A C 1
ATOM 1419 O O . ILE A 1 181 ? -3.160 55.166 3.840 1.00 87.06 181 ILE A O 1
ATOM 1423 N N . ASP A 1 182 ? -1.885 54.636 5.633 1.00 83.94 182 ASP A N 1
ATOM 1424 C CA . ASP A 1 182 ? -0.856 55.688 5.529 1.00 83.94 182 ASP A CA 1
ATOM 1425 C C . ASP A 1 182 ? -1.413 57.109 5.200 1.00 83.94 182 ASP A C 1
ATOM 1427 O O . ASP A 1 182 ? -0.703 57.988 4.709 1.00 83.94 182 ASP A O 1
ATOM 1431 N N . GLY A 1 183 ? -2.700 57.355 5.499 1.00 78.12 183 GLY A N 1
ATOM 1432 C CA . GLY A 1 183 ? -3.430 58.608 5.262 1.00 78.12 183 GLY A CA 1
ATOM 1433 C C . GLY A 1 183 ? -4.523 58.591 4.175 1.00 78.12 183 GLY A C 1
ATOM 1434 O O . GLY A 1 183 ? -5.327 59.525 4.137 1.00 78.12 183 GLY A O 1
ATOM 1435 N N . GLU A 1 184 ? -4.618 57.564 3.321 1.00 81.06 184 GLU A N 1
ATOM 1436 C CA . GLU A 1 184 ? -5.670 57.445 2.294 1.00 81.06 184 GLU A CA 1
ATOM 1437 C C . GLU A 1 184 ? -6.821 56.519 2.727 1.00 81.06 184 GLU A C 1
ATOM 1439 O O . GLU A 1 184 ? -6.601 55.419 3.234 1.00 81.06 184 GLU A O 1
ATOM 1444 N N . LYS A 1 185 ? -8.074 56.946 2.497 1.00 87.00 185 LYS A N 1
ATOM 1445 C CA . LYS A 1 185 ? -9.285 56.153 2.783 1.00 87.00 185 LYS A CA 1
ATOM 1446 C C . LYS A 1 185 ? -9.813 55.456 1.530 1.00 87.00 185 LYS A C 1
ATOM 1448 O O . LYS A 1 185 ? -10.163 56.125 0.560 1.00 87.00 185 LYS A O 1
ATOM 1453 N N . THR A 1 186 ? -9.983 54.139 1.606 1.00 86.12 186 THR A N 1
ATOM 1454 C CA . THR A 1 186 ? -10.560 53.291 0.553 1.00 86.12 186 THR A CA 1
ATOM 1455 C C . THR A 1 186 ? -11.712 52.460 1.120 1.00 86.12 186 THR A C 1
ATOM 1457 O O . THR A 1 186 ? -11.607 51.921 2.218 1.00 86.12 186 THR A O 1
ATOM 1460 N N . ALA A 1 187 ? -12.813 52.337 0.377 1.00 87.69 187 ALA A N 1
ATOM 1461 C CA . ALA A 1 187 ? -13.887 51.394 0.687 1.00 87.69 187 ALA A CA 1
ATOM 1462 C C . ALA A 1 187 ? -13.767 50.167 -0.226 1.00 87.69 187 ALA A C 1
ATOM 1464 O O . ALA A 1 187 ? -13.561 50.327 -1.430 1.00 87.69 187 ALA A O 1
ATOM 1465 N N . ILE A 1 188 ? -13.898 48.969 0.344 1.00 87.81 188 ILE A N 1
ATOM 1466 C CA . ILE A 1 188 ? -13.849 47.689 -0.369 1.00 87.81 188 ILE A CA 1
ATOM 1467 C C . ILE A 1 188 ? -15.032 46.806 0.044 1.00 87.81 188 ILE A C 1
ATOM 1469 O O . ILE A 1 188 ? -15.550 46.910 1.154 1.00 87.81 188 ILE A O 1
ATOM 1473 N N . GLU A 1 189 ? -15.441 45.932 -0.865 1.00 86.00 189 GLU A N 1
ATOM 1474 C CA . GLU A 1 189 ? -16.432 44.877 -0.659 1.00 86.00 189 GLU A CA 1
ATOM 1475 C C . GLU A 1 189 ? -15.681 43.561 -0.894 1.00 86.00 189 GLU A C 1
ATOM 1477 O O . GLU A 1 189 ? -15.061 43.408 -1.948 1.00 86.00 189 GLU A O 1
ATOM 1482 N N . SER A 1 190 ? -15.614 42.693 0.119 1.00 86.06 190 SER A N 1
ATOM 1483 C CA . SER A 1 190 ? -14.761 41.492 0.100 1.00 86.06 190 SER A CA 1
ATOM 1484 C C . SER A 1 190 ? -15.270 40.424 1.068 1.00 86.06 190 SER A C 1
ATOM 1486 O O . SER A 1 190 ? -15.771 40.761 2.145 1.00 86.06 190 SER A O 1
ATOM 1488 N N . SER A 1 191 ? -15.070 39.144 0.740 1.00 80.50 191 SER A N 1
ATOM 1489 C CA . SER A 1 191 ? -15.288 38.028 1.677 1.00 80.50 191 SER A CA 1
ATOM 1490 C C . SER A 1 191 ? -14.102 37.787 2.639 1.00 80.50 191 SER A C 1
ATOM 1492 O O . SER A 1 191 ? -14.235 37.041 3.612 1.00 80.50 191 SER A O 1
ATOM 1494 N N . ALA A 1 192 ? -12.929 38.387 2.386 1.00 85.19 192 ALA A N 1
ATOM 1495 C CA . ALA A 1 192 ? -11.740 38.254 3.238 1.00 85.19 192 ALA A CA 1
ATOM 1496 C C . ALA A 1 192 ? -10.768 39.447 3.135 1.00 85.19 192 ALA A C 1
ATOM 1498 O O . ALA A 1 192 ? -10.453 39.933 2.044 1.00 85.19 192 ALA A O 1
ATOM 1499 N N . VAL A 1 193 ? -10.229 39.877 4.275 1.00 89.12 193 VAL A N 1
ATOM 1500 C CA . VAL A 1 193 ? -9.144 40.863 4.394 1.00 89.12 193 VAL A CA 1
ATOM 1501 C C . VAL A 1 193 ? -8.036 40.253 5.248 1.00 89.12 193 VAL A C 1
ATOM 1503 O O . VAL A 1 193 ? -8.296 39.768 6.345 1.00 89.12 193 VAL A O 1
ATOM 1506 N N . VAL A 1 194 ? -6.802 40.258 4.748 1.00 87.88 194 VAL A N 1
ATOM 1507 C CA . VAL A 1 194 ? -5.637 39.631 5.388 1.00 87.88 194 VAL A CA 1
ATOM 1508 C C . VAL A 1 194 ? -4.478 40.621 5.410 1.00 87.88 194 VAL A C 1
ATOM 1510 O O . VAL A 1 194 ? -4.232 41.315 4.429 1.00 87.88 194 VAL A O 1
ATOM 1513 N N . MET A 1 195 ? -3.751 40.690 6.518 1.00 89.31 195 MET A N 1
ATOM 1514 C CA . MET A 1 195 ? -2.575 41.539 6.706 1.00 89.31 195 MET A CA 1
ATOM 1515 C C . MET A 1 195 ? -1.432 40.674 7.231 1.00 89.31 195 MET A C 1
ATOM 1517 O O . MET A 1 195 ? -1.613 39.981 8.227 1.00 89.31 195 MET A O 1
ATOM 1521 N N . VAL A 1 196 ? -0.276 40.686 6.564 1.00 87.50 196 VAL A N 1
ATOM 1522 C CA . VAL A 1 196 ? 0.857 39.792 6.876 1.00 87.50 196 VAL A CA 1
ATOM 1523 C C . VAL A 1 196 ? 2.171 40.542 7.073 1.00 87.50 196 VAL A C 1
ATOM 1525 O O . VAL A 1 196 ? 2.465 41.490 6.349 1.00 87.50 196 VAL A O 1
ATOM 1528 N N . LEU A 1 197 ? 2.979 40.059 8.017 1.00 86.00 197 LEU A N 1
ATOM 1529 C CA . LEU A 1 197 ? 4.376 40.440 8.264 1.00 86.00 197 LEU A CA 1
ATOM 1530 C C . LEU A 1 197 ? 5.369 39.464 7.617 1.00 86.00 197 LEU A C 1
ATOM 1532 O O . LEU A 1 197 ? 6.524 39.810 7.389 1.00 86.00 197 LEU A O 1
ATOM 1536 N N . THR A 1 198 ? 4.956 38.221 7.334 1.00 78.75 198 THR A N 1
ATOM 1537 C CA . THR A 1 198 ? 5.847 37.211 6.746 1.00 78.75 198 THR A CA 1
ATOM 1538 C C . THR A 1 198 ? 5.279 36.581 5.478 1.00 78.75 198 THR A C 1
ATOM 1540 O O . THR A 1 198 ? 4.074 36.498 5.254 1.00 78.75 198 THR A O 1
ATOM 1543 N N . ARG A 1 199 ? 6.189 36.053 4.658 1.00 77.81 199 ARG A N 1
ATOM 1544 C CA . ARG A 1 199 ? 5.927 35.236 3.459 1.00 77.81 199 ARG A CA 1
ATOM 1545 C C . ARG A 1 199 ? 5.113 33.948 3.689 1.00 77.81 199 ARG A C 1
ATOM 1547 O O . ARG A 1 199 ? 4.754 33.285 2.715 1.00 77.81 199 ARG A O 1
ATOM 1554 N N . THR A 1 200 ? 4.899 33.545 4.944 1.00 65.81 200 THR A N 1
ATOM 1555 C CA . THR A 1 200 ? 4.383 32.223 5.344 1.00 65.81 200 THR A CA 1
ATOM 1556 C C . THR A 1 200 ? 3.004 32.303 5.989 1.00 65.81 200 THR A C 1
ATOM 1558 O O . THR A 1 200 ? 2.848 32.963 7.010 1.00 65.81 200 THR A O 1
ATOM 1561 N N . ILE A 1 201 ? 2.030 31.575 5.431 1.00 64.62 201 ILE A N 1
ATOM 1562 C CA . ILE A 1 201 ? 0.682 31.431 6.004 1.00 64.62 201 ILE A CA 1
ATOM 1563 C C . ILE A 1 201 ? 0.263 29.950 5.967 1.00 64.62 201 ILE A C 1
ATOM 1565 O O . ILE A 1 201 ? 0.084 29.358 4.896 1.00 64.62 201 ILE A O 1
ATOM 1569 N N . GLY A 1 202 ? 0.108 29.345 7.145 1.00 63.38 202 GLY A N 1
ATOM 1570 C CA . GLY A 1 202 ? -0.285 27.965 7.433 1.00 63.38 202 GLY A CA 1
ATOM 1571 C C . GLY A 1 202 ? 0.672 26.900 6.885 1.00 63.38 202 GLY A C 1
ATOM 1572 O O . GLY A 1 202 ? 1.409 26.227 7.614 1.00 63.38 202 GLY A O 1
ATOM 1573 N N . VAL A 1 203 ? 0.621 26.696 5.570 1.00 53.19 203 VAL A N 1
ATOM 1574 C CA . VAL A 1 203 ? 1.409 25.701 4.814 1.00 53.19 203 VAL A CA 1
ATOM 1575 C C . VAL A 1 203 ? 2.055 26.322 3.566 1.00 53.19 203 VAL A C 1
ATOM 1577 O O . VAL A 1 203 ? 2.961 25.736 2.980 1.00 53.19 203 VAL A O 1
ATOM 1580 N N . PHE A 1 204 ? 1.628 27.518 3.161 1.00 59.91 204 PHE A N 1
ATOM 1581 C CA . PHE A 1 204 ? 2.103 28.188 1.957 1.00 59.91 204 PHE A CA 1
ATOM 1582 C C . PHE A 1 204 ? 3.305 29.082 2.286 1.00 59.91 204 PHE A C 1
ATOM 1584 O O . PHE A 1 204 ? 3.198 30.009 3.083 1.00 59.91 204 PHE A O 1
ATOM 1591 N N . THR A 1 205 ? 4.452 28.824 1.655 1.00 64.56 205 THR A N 1
ATOM 1592 C CA . THR A 1 205 ? 5.726 29.533 1.900 1.00 64.56 205 THR A CA 1
ATOM 1593 C C . THR A 1 205 ? 5.940 30.784 1.043 1.00 64.56 205 THR A C 1
ATOM 1595 O O . THR A 1 205 ? 7.010 31.394 1.118 1.00 64.56 205 THR A O 1
ATOM 1598 N N . HIS A 1 206 ? 4.962 31.127 0.197 1.00 67.12 206 HIS A N 1
ATOM 1599 C CA . HIS A 1 206 ? 5.098 32.118 -0.874 1.00 67.12 206 HIS A CA 1
ATOM 1600 C C . HIS A 1 206 ? 3.850 32.992 -1.097 1.00 67.12 206 HIS A C 1
ATOM 1602 O O . HIS A 1 206 ? 3.755 33.589 -2.162 1.00 67.12 206 HIS A O 1
ATOM 1608 N N . ILE A 1 207 ? 2.894 33.100 -0.155 1.00 71.50 207 ILE A N 1
ATOM 1609 C CA . ILE A 1 207 ? 1.678 33.917 -0.405 1.00 71.50 207 ILE A CA 1
ATOM 1610 C C . ILE A 1 207 ? 2.034 35.388 -0.633 1.00 71.50 207 ILE A C 1
ATOM 1612 O O . ILE A 1 207 ? 1.474 36.005 -1.532 1.00 71.50 207 ILE A O 1
ATOM 1616 N N . VAL A 1 208 ? 3.015 35.913 0.104 1.00 79.19 208 VAL A N 1
ATOM 1617 C CA . VAL A 1 208 ? 3.643 37.209 -0.187 1.00 79.19 208 VAL A CA 1
ATOM 1618 C C . VAL A 1 208 ? 5.136 36.976 -0.436 1.00 79.19 208 VAL A C 1
ATOM 1620 O O . VAL A 1 208 ? 5.898 36.857 0.524 1.00 79.19 208 VAL A O 1
ATOM 1623 N N . PRO A 1 209 ? 5.590 36.867 -1.701 1.00 75.94 209 PRO A N 1
ATOM 1624 C CA . PRO A 1 209 ? 6.987 36.551 -2.011 1.00 75.94 209 PRO A CA 1
ATOM 1625 C C . PRO A 1 209 ? 7.996 37.614 -1.555 1.00 75.94 209 PRO A C 1
ATOM 1627 O O . PRO A 1 209 ? 9.165 37.291 -1.343 1.00 75.94 209 PRO A O 1
ATOM 1630 N N . GLU A 1 210 ? 7.561 38.870 -1.422 1.00 80.19 210 GLU A N 1
ATOM 1631 C CA . GLU A 1 210 ? 8.434 40.006 -1.097 1.00 80.19 210 GLU A CA 1
ATOM 1632 C C . GLU A 1 210 ? 8.712 40.178 0.406 1.00 80.19 210 GLU A C 1
ATOM 1634 O O . GLU A 1 210 ? 9.752 40.749 0.760 1.00 80.19 210 GLU A O 1
ATOM 1639 N N . ALA A 1 211 ? 7.812 39.661 1.254 1.00 78.50 211 ALA A N 1
ATOM 1640 C CA . ALA A 1 211 ? 7.775 39.896 2.695 1.00 78.50 211 ALA A CA 1
ATOM 1641 C C . ALA A 1 211 ? 8.934 39.223 3.440 1.00 78.50 211 ALA A C 1
ATOM 1643 O O . ALA A 1 211 ? 9.173 38.011 3.332 1.00 78.50 211 ALA A O 1
ATOM 1644 N N . LYS A 1 212 ? 9.634 40.016 4.248 1.00 79.56 212 LYS A N 1
ATOM 1645 C CA . LYS A 1 212 ? 10.764 39.614 5.085 1.00 79.56 212 LYS A CA 1
ATOM 1646 C C . LYS A 1 212 ? 10.449 39.950 6.531 1.00 79.56 212 LYS A C 1
ATOM 1648 O O . LYS A 1 212 ? 9.859 40.973 6.827 1.00 79.56 212 LYS A O 1
ATOM 1653 N N . VAL A 1 213 ? 11.000 39.159 7.444 1.00 79.50 213 VAL A N 1
ATOM 1654 C CA . VAL A 1 213 ? 10.921 39.390 8.897 1.00 79.50 213 VAL A CA 1
ATOM 1655 C C . VAL A 1 213 ? 11.584 40.699 9.382 1.00 79.50 213 VAL A C 1
ATOM 1657 O O . VAL A 1 213 ? 11.749 40.860 10.583 1.00 79.50 213 VAL A O 1
ATOM 1660 N N . ASN A 1 214 ? 12.073 41.576 8.498 1.00 85.00 214 ASN A N 1
ATOM 1661 C CA . ASN A 1 214 ? 12.875 42.757 8.843 1.00 85.00 214 ASN A CA 1
ATOM 1662 C C . ASN A 1 214 ? 12.867 43.887 7.782 1.00 85.00 214 ASN A C 1
ATOM 1664 O O . ASN A 1 214 ? 13.842 44.646 7.698 1.00 85.00 214 ASN A O 1
ATOM 1668 N N . ASP A 1 215 ? 11.824 43.984 6.947 1.00 85.75 215 ASP A N 1
ATOM 1669 C CA . ASP A 1 215 ? 11.683 45.037 5.923 1.00 85.75 215 ASP A CA 1
ATOM 1670 C C . ASP A 1 215 ? 10.856 46.263 6.358 1.00 85.75 215 ASP A C 1
ATOM 1672 O O . ASP A 1 215 ? 10.913 47.304 5.696 1.00 85.75 215 ASP A O 1
ATOM 1676 N N . GLY A 1 216 ? 10.163 46.185 7.495 1.00 84.94 216 GLY A N 1
ATOM 1677 C CA . GLY A 1 216 ? 9.355 47.261 8.058 1.00 84.94 216 GLY A CA 1
ATOM 1678 C C . GLY A 1 216 ? 8.004 47.481 7.370 1.00 84.94 216 GLY A C 1
ATOM 1679 O O . GLY A 1 216 ? 7.455 48.575 7.509 1.00 84.94 216 GLY A O 1
ATOM 1680 N N . GLN A 1 217 ? 7.480 46.499 6.628 1.00 88.44 217 GLN A N 1
ATOM 1681 C CA . GLN A 1 217 ? 6.187 46.570 5.938 1.00 88.44 217 GLN A CA 1
ATOM 1682 C C . GLN A 1 217 ? 5.138 45.634 6.561 1.00 88.44 217 GLN A C 1
ATOM 1684 O O . GLN A 1 217 ? 5.440 44.538 7.027 1.00 88.44 217 GLN A O 1
ATOM 1689 N N . LEU A 1 218 ? 3.873 46.049 6.503 1.00 88.25 218 LEU A N 1
ATOM 1690 C CA . LEU A 1 218 ? 2.709 45.170 6.588 1.00 88.25 218 LEU A CA 1
ATOM 1691 C C . LEU A 1 218 ? 2.123 45.010 5.186 1.00 88.25 218 LEU A C 1
ATOM 1693 O O . LEU A 1 218 ? 1.991 45.982 4.449 1.00 88.25 218 LEU A O 1
ATOM 1697 N N . TYR A 1 219 ? 1.746 43.792 4.814 1.00 90.12 219 TYR A N 1
ATOM 1698 C CA . TYR A 1 219 ? 1.242 43.475 3.480 1.00 90.12 219 TYR A CA 1
ATOM 1699 C C . TYR A 1 219 ? -0.259 43.182 3.538 1.00 90.12 219 TYR A C 1
ATOM 1701 O O . TYR A 1 219 ? -0.664 42.124 4.015 1.00 90.12 219 TYR A O 1
ATOM 1709 N N . LEU A 1 220 ? -1.088 44.114 3.058 1.00 90.31 220 LEU A N 1
ATOM 1710 C CA . LEU A 1 220 ? -2.532 43.922 2.902 1.00 90.31 220 LEU A CA 1
ATOM 1711 C C . LEU A 1 220 ? -2.821 43.064 1.665 1.00 90.31 220 LEU A C 1
ATOM 1713 O O . LEU A 1 220 ? -2.349 43.378 0.571 1.00 90.31 220 LEU A O 1
ATOM 1717 N N . LEU A 1 221 ? -3.692 42.069 1.822 1.00 88.88 221 LEU A N 1
ATOM 1718 C CA . LEU A 1 221 ? -4.393 41.371 0.751 1.00 88.88 221 LEU A CA 1
ATOM 1719 C C . LEU A 1 221 ? -5.907 41.423 0.998 1.00 88.88 221 LEU A C 1
ATOM 1721 O O . LEU A 1 221 ? -6.365 41.316 2.134 1.00 88.88 221 LEU A O 1
ATOM 1725 N N . TYR A 1 222 ? -6.697 41.547 -0.064 1.00 89.31 222 TYR A N 1
ATOM 1726 C CA . TYR A 1 222 ? -8.156 41.398 -0.006 1.00 89.31 222 TYR A CA 1
ATOM 1727 C C . TYR A 1 222 ? -8.698 40.800 -1.306 1.00 89.31 222 TYR A C 1
ATOM 1729 O O . TYR A 1 222 ? -8.073 40.926 -2.362 1.00 89.31 222 TYR A O 1
ATOM 1737 N N . LEU A 1 223 ? -9.850 40.134 -1.245 1.00 85.62 223 LEU A N 1
ATOM 1738 C CA . LEU A 1 223 ? -10.522 39.605 -2.432 1.00 85.62 223 LEU A CA 1
ATOM 1739 C C . LEU A 1 223 ? -11.334 40.700 -3.147 1.00 85.62 223 LEU A C 1
ATOM 1741 O O . LEU A 1 223 ? -11.725 41.700 -2.551 1.00 85.62 223 LEU A O 1
ATOM 1745 N N . LYS A 1 224 ? -11.517 40.544 -4.462 1.00 83.12 224 LYS A N 1
ATOM 1746 C CA . LYS A 1 224 ? -12.329 41.430 -5.319 1.00 83.12 224 LYS A CA 1
ATOM 1747 C C . LYS A 1 224 ? -13.478 40.631 -5.929 1.00 83.12 224 LYS A C 1
ATOM 1749 O O . LYS A 1 224 ? -13.570 40.456 -7.143 1.00 83.12 224 LYS A O 1
ATOM 1754 N N . ASP A 1 225 ? -14.294 40.052 -5.067 1.00 70.12 225 ASP A N 1
ATOM 1755 C CA . ASP A 1 225 ? -15.227 38.985 -5.386 1.00 70.12 225 ASP A CA 1
ATOM 1756 C C . ASP A 1 225 ? -16.682 39.451 -5.454 1.00 70.12 225 ASP A C 1
ATOM 1758 O O . ASP A 1 225 ? -17.360 39.579 -4.446 1.00 70.12 225 ASP A O 1
ATOM 1762 N N . GLN A 1 226 ? -17.209 39.609 -6.671 1.00 67.31 226 GLN A N 1
ATOM 1763 C CA . GLN A 1 226 ? -18.649 39.823 -6.900 1.00 67.31 226 GLN A CA 1
ATOM 1764 C C . GLN A 1 226 ? -19.408 38.529 -7.241 1.00 67.31 226 GLN A C 1
ATOM 1766 O O . GLN A 1 226 ? -20.610 38.565 -7.503 1.00 67.31 226 GLN A O 1
ATOM 1771 N N . SER A 1 227 ? -18.723 37.380 -7.277 1.00 67.81 227 SER A N 1
ATOM 1772 C CA . SER A 1 227 ? -19.347 36.073 -7.491 1.00 67.81 227 SER A CA 1
ATOM 1773 C C . SER A 1 227 ? -18.464 34.909 -7.026 1.00 67.81 227 SER A C 1
ATOM 1775 O O . SER A 1 227 ? -17.234 35.008 -6.981 1.00 67.81 227 SER A O 1
ATOM 1777 N N . ILE A 1 228 ? -19.081 33.745 -6.794 1.00 64.69 228 ILE A N 1
ATOM 1778 C CA . ILE A 1 228 ? -18.389 32.454 -6.594 1.00 64.69 228 ILE A CA 1
ATOM 1779 C C . ILE A 1 228 ? -17.393 32.173 -7.740 1.00 64.69 228 ILE A C 1
ATOM 1781 O O . ILE A 1 228 ? -16.295 31.660 -7.519 1.00 64.69 228 ILE A O 1
ATOM 1785 N N . THR A 1 229 ? -17.732 32.555 -8.977 1.00 65.00 229 THR A N 1
ATOM 1786 C CA . THR A 1 229 ? -16.840 32.427 -10.141 1.00 65.00 229 THR A CA 1
ATOM 1787 C C . THR A 1 229 ? -15.582 33.288 -10.065 1.00 65.00 229 THR A C 1
ATOM 1789 O O . THR A 1 229 ? -14.612 32.950 -10.736 1.00 65.00 229 THR A O 1
ATOM 1792 N N . ASP A 1 230 ? -15.569 34.363 -9.277 1.00 67.06 230 ASP A N 1
ATOM 1793 C CA . ASP A 1 230 ? -14.398 35.230 -9.095 1.00 67.06 230 ASP A CA 1
ATOM 1794 C C . ASP A 1 230 ? -13.534 34.753 -7.919 1.00 67.06 230 ASP A C 1
ATOM 1796 O O . ASP A 1 230 ? -12.310 34.679 -8.046 1.00 67.06 230 ASP A O 1
ATOM 1800 N N . ARG A 1 231 ? -14.158 34.256 -6.840 1.00 70.31 231 ARG A N 1
ATOM 1801 C CA . ARG A 1 231 ? -13.455 33.545 -5.752 1.00 70.31 231 ARG A CA 1
ATOM 1802 C C . ARG A 1 231 ? -12.717 32.298 -6.241 1.00 70.31 231 ARG A C 1
ATOM 1804 O O . ARG A 1 231 ? -11.584 32.038 -5.848 1.00 70.31 231 ARG A O 1
ATOM 1811 N N . LEU A 1 232 ? -13.295 31.559 -7.188 1.00 68.50 232 LEU A N 1
ATOM 1812 C CA . LEU A 1 232 ? -12.610 30.425 -7.821 1.00 68.50 232 LEU A CA 1
ATOM 1813 C C . LEU A 1 232 ? -11.441 30.838 -8.746 1.00 68.50 232 LEU A C 1
ATOM 1815 O O . LEU A 1 232 ? -10.604 29.989 -9.058 1.00 68.50 232 LEU A O 1
ATOM 1819 N N . LYS A 1 233 ? -11.337 32.113 -9.162 1.00 71.75 233 LYS A N 1
ATOM 1820 C CA . LYS A 1 233 ? -10.180 32.649 -9.915 1.00 71.75 233 LYS A CA 1
ATOM 1821 C C . LYS A 1 233 ? -9.062 33.159 -9.007 1.00 71.75 233 LYS A C 1
ATOM 1823 O O . LYS A 1 233 ? -7.903 33.068 -9.403 1.00 71.75 233 LYS A O 1
ATOM 1828 N N . SER A 1 234 ? -9.374 33.677 -7.815 1.00 71.62 234 SER A N 1
ATOM 1829 C CA . SER A 1 234 ? -8.351 34.171 -6.879 1.00 71.62 234 SER A CA 1
ATOM 1830 C C . SER A 1 234 ? -7.528 33.036 -6.257 1.00 71.62 234 SER A C 1
ATOM 1832 O O . SER A 1 234 ? -6.324 33.197 -6.072 1.00 71.62 234 SER A O 1
ATOM 1834 N N . VAL A 1 235 ? -8.119 31.858 -6.016 1.00 68.50 235 VAL A N 1
ATOM 1835 C CA . VAL A 1 235 ? -7.413 30.695 -5.438 1.00 68.50 235 VAL A CA 1
ATOM 1836 C C . VAL A 1 235 ? -6.141 30.303 -6.227 1.00 68.50 235 VAL A C 1
ATOM 1838 O O . VAL A 1 235 ? -5.079 30.204 -5.607 1.00 68.50 235 VAL A O 1
ATOM 1841 N N . PRO A 1 236 ? -6.161 30.139 -7.569 1.00 67.25 236 PRO A N 1
ATOM 1842 C CA . PRO A 1 236 ? -4.944 29.948 -8.363 1.00 67.25 236 PRO A CA 1
ATOM 1843 C C . PRO A 1 236 ? -3.891 31.057 -8.256 1.00 67.25 236 PRO A C 1
ATOM 1845 O O . PRO A 1 236 ? -2.718 30.768 -8.475 1.00 67.25 236 PRO A O 1
ATOM 1848 N N . ASP A 1 237 ? -4.274 32.302 -7.972 1.00 70.12 237 ASP A N 1
ATOM 1849 C CA . ASP A 1 237 ? -3.336 33.424 -7.850 1.00 70.12 237 ASP A CA 1
ATOM 1850 C C . ASP A 1 237 ? -2.693 33.451 -6.452 1.00 70.12 237 ASP A C 1
ATOM 1852 O O . ASP A 1 237 ? -1.471 33.516 -6.352 1.00 70.12 237 ASP A O 1
ATOM 1856 N N . ILE A 1 238 ? -3.474 33.236 -5.385 1.00 70.69 238 ILE A N 1
ATOM 1857 C CA . ILE A 1 238 ? -2.961 33.055 -4.011 1.00 70.69 238 ILE A CA 1
ATOM 1858 C C . ILE A 1 238 ? -1.946 31.899 -3.946 1.00 70.69 238 ILE A C 1
ATOM 1860 O O . ILE A 1 238 ? -0.908 32.016 -3.298 1.00 70.69 238 ILE A O 1
ATOM 1864 N N . ILE A 1 239 ? -2.205 30.795 -4.660 1.00 66.25 239 ILE A N 1
ATOM 1865 C CA . ILE A 1 239 ? -1.317 29.618 -4.703 1.00 66.25 239 ILE A CA 1
ATOM 1866 C C . ILE A 1 239 ? 0.011 29.894 -5.439 1.00 66.25 239 ILE A C 1
ATOM 1868 O O . ILE A 1 239 ? 1.018 29.265 -5.114 1.00 66.25 239 ILE A O 1
ATOM 1872 N N . LYS A 1 240 ? 0.046 30.819 -6.412 1.00 67.75 240 LYS A N 1
ATOM 1873 C CA . LYS A 1 240 ? 1.297 31.247 -7.079 1.00 67.75 240 LYS A CA 1
ATOM 1874 C C . LYS A 1 240 ? 2.124 32.205 -6.215 1.00 67.75 240 LYS A C 1
ATOM 1876 O O . LYS A 1 240 ? 3.332 32.297 -6.422 1.00 67.75 240 LYS A O 1
ATOM 1881 N N . GLY A 1 241 ? 1.467 32.900 -5.289 1.00 70.44 241 GLY A N 1
ATOM 1882 C CA . GLY A 1 241 ? 2.004 34.046 -4.568 1.00 70.44 241 GLY A CA 1
ATOM 1883 C C . GLY A 1 241 ? 1.563 35.371 -5.186 1.00 70.44 241 GLY A C 1
ATOM 1884 O O . GLY A 1 241 ? 1.459 35.500 -6.405 1.00 70.44 241 GLY A O 1
ATOM 1885 N N . VAL A 1 242 ? 1.301 36.349 -4.321 1.00 76.06 242 VAL A N 1
ATOM 1886 C CA . VAL A 1 242 ? 0.823 37.690 -4.661 1.00 76.06 242 VAL A CA 1
ATOM 1887 C C . VAL A 1 242 ? 1.931 38.697 -4.351 1.00 76.06 242 VAL A C 1
ATOM 1889 O O . VAL A 1 242 ? 2.212 39.008 -3.195 1.00 76.06 242 VAL A O 1
ATOM 1892 N N . ASP A 1 243 ? 2.576 39.183 -5.406 1.00 77.25 243 ASP A N 1
ATOM 1893 C CA . ASP A 1 243 ? 3.545 40.286 -5.405 1.00 77.25 243 ASP A CA 1
ATOM 1894 C C . ASP A 1 243 ? 2.915 41.617 -5.863 1.00 77.25 243 ASP A C 1
ATOM 1896 O O . ASP A 1 243 ? 3.473 42.689 -5.653 1.00 77.25 243 ASP A O 1
ATOM 1900 N N . GLN A 1 244 ? 1.764 41.549 -6.537 1.00 82.06 244 GLN A N 1
ATOM 1901 C CA . GLN A 1 244 ? 1.095 42.661 -7.212 1.00 82.06 244 GLN A CA 1
ATOM 1902 C C . GLN A 1 244 ? -0.431 42.466 -7.176 1.00 82.06 244 GLN A C 1
ATOM 1904 O O . GLN A 1 244 ? -0.934 41.343 -7.136 1.00 82.06 244 GLN A O 1
ATOM 1909 N N . ALA A 1 245 ? -1.199 43.558 -7.237 1.00 81.25 245 ALA A N 1
ATOM 1910 C CA . ALA A 1 245 ? -2.661 43.485 -7.284 1.00 81.25 245 ALA A CA 1
ATOM 1911 C C . ALA A 1 245 ? -3.160 42.977 -8.654 1.00 81.25 245 ALA A C 1
ATOM 1913 O O . ALA A 1 245 ? -2.777 43.514 -9.693 1.00 81.25 245 ALA A O 1
ATOM 1914 N N . SER A 1 246 ? -4.061 41.988 -8.659 1.00 81.81 246 SER A N 1
ATOM 1915 C CA . SER A 1 246 ? -4.663 41.407 -9.873 1.00 81.81 246 SER A CA 1
ATOM 1916 C C . SER A 1 246 ? -6.101 41.901 -10.106 1.00 81.81 246 SER A C 1
ATOM 1918 O O . SER A 1 246 ? -6.605 42.757 -9.372 1.00 81.81 246 SER A O 1
ATOM 1920 N N . GLU A 1 247 ? -6.797 41.374 -11.121 1.00 78.75 247 GLU A N 1
ATOM 1921 C CA . GLU A 1 247 ? -8.244 41.609 -11.279 1.00 78.75 247 GLU A CA 1
ATOM 1922 C C . GLU A 1 247 ? -9.046 41.042 -10.093 1.00 78.75 247 GLU A C 1
ATOM 1924 O O . GLU A 1 247 ? -9.989 41.684 -9.644 1.00 78.75 247 GLU A O 1
ATOM 1929 N N . ASN A 1 248 ? -8.630 39.894 -9.538 1.00 80.50 248 ASN A N 1
ATOM 1930 C CA . ASN A 1 248 ? -9.368 39.159 -8.498 1.00 80.50 248 ASN A CA 1
ATOM 1931 C C . ASN A 1 248 ? -8.876 39.450 -7.062 1.00 80.50 248 ASN A C 1
ATOM 1933 O O . ASN A 1 248 ? -9.531 39.054 -6.100 1.00 80.50 248 ASN A O 1
ATOM 1937 N N . ILE A 1 249 ? -7.704 40.083 -6.908 1.00 84.12 249 ILE A N 1
ATOM 1938 C CA . ILE A 1 249 ? -7.026 40.296 -5.616 1.00 84.12 249 ILE A CA 1
ATOM 1939 C C . ILE A 1 249 ? -6.533 41.744 -5.500 1.00 84.12 249 ILE A C 1
ATOM 1941 O O . ILE A 1 249 ? -5.910 42.288 -6.416 1.00 84.12 249 ILE A O 1
ATOM 1945 N N . GLY A 1 250 ? -6.803 42.391 -4.371 1.00 86.38 250 GLY A N 1
ATOM 1946 C CA . GLY A 1 250 ? -6.125 43.606 -3.929 1.00 86.38 250 GLY A CA 1
ATOM 1947 C C . GLY A 1 250 ? -4.860 43.282 -3.139 1.00 86.38 250 GLY A C 1
ATOM 1948 O O . GLY A 1 250 ? -4.853 42.337 -2.359 1.00 86.38 250 GLY A O 1
ATOM 1949 N N . TYR A 1 251 ? -3.803 44.064 -3.350 1.00 89.06 251 TYR A N 1
ATOM 1950 C CA . TYR A 1 251 ? -2.510 43.932 -2.677 1.00 89.06 251 TYR A CA 1
ATOM 1951 C C . TYR A 1 251 ? -1.938 45.325 -2.408 1.00 89.06 251 TYR A C 1
ATOM 1953 O O . TYR A 1 251 ? -1.959 46.172 -3.308 1.00 89.06 251 TYR A O 1
ATOM 1961 N N . THR A 1 252 ? -1.467 45.598 -1.190 1.00 89.06 252 THR A N 1
ATOM 1962 C CA . THR A 1 252 ? -0.870 46.894 -0.815 1.00 89.06 252 THR A CA 1
ATOM 1963 C C . THR A 1 252 ? 0.086 46.736 0.377 1.00 89.06 252 THR A C 1
ATOM 1965 O O . THR A 1 252 ? -0.377 46.371 1.456 1.00 89.06 252 THR A O 1
ATOM 1968 N N . PRO A 1 253 ? 1.396 47.012 0.231 1.00 89.31 253 PRO A N 1
ATOM 1969 C CA . PRO A 1 253 ? 2.297 47.180 1.370 1.00 89.31 253 PRO A CA 1
ATOM 1970 C C . PRO A 1 253 ? 2.071 48.547 2.045 1.00 89.31 253 PRO A C 1
ATOM 1972 O O . PRO A 1 253 ? 1.832 49.538 1.353 1.00 89.31 253 PRO A O 1
ATOM 1975 N N . PHE A 1 254 ? 2.116 48.591 3.378 1.00 91.19 254 PHE A N 1
ATOM 1976 C CA . PHE A 1 254 ? 1.842 49.781 4.196 1.00 91.19 254 PHE A CA 1
ATOM 1977 C C . PHE A 1 254 ? 2.604 49.788 5.533 1.00 91.19 254 PHE A C 1
ATOM 1979 O O . PHE A 1 254 ? 3.190 48.777 5.927 1.00 91.19 254 PHE A O 1
ATOM 1986 N N . THR A 1 255 ? 2.587 50.921 6.252 1.00 89.00 255 THR A N 1
ATOM 1987 C CA . THR A 1 255 ? 3.282 51.063 7.554 1.00 89.00 255 THR A CA 1
ATOM 1988 C C . THR A 1 255 ? 2.354 51.269 8.752 1.00 89.00 255 THR A C 1
ATOM 1990 O O . THR A 1 255 ? 2.601 50.711 9.828 1.00 89.00 255 THR A O 1
ATOM 1993 N N . GLU A 1 256 ? 1.265 52.021 8.584 1.00 91.62 256 GLU A N 1
ATOM 1994 C CA . GLU A 1 256 ? 0.190 52.141 9.571 1.00 91.62 256 GLU A CA 1
ATOM 1995 C C . GLU A 1 256 ? -1.188 52.269 8.914 1.00 91.62 256 GLU A C 1
ATOM 1997 O O . GLU A 1 256 ? -1.332 52.759 7.793 1.00 91.62 256 GLU A O 1
ATOM 2002 N N . GLY A 1 257 ? -2.230 51.811 9.608 1.00 90.06 257 GLY A N 1
ATOM 2003 C CA . GLY A 1 257 ? -3.577 51.879 9.056 1.00 90.06 257 GLY A CA 1
ATOM 2004 C C . GLY A 1 257 ? -4.698 51.507 10.014 1.00 90.06 257 GLY A C 1
ATOM 2005 O O . GLY A 1 257 ? -4.480 51.223 11.191 1.00 90.06 257 GLY A O 1
ATOM 2006 N N . ARG A 1 258 ? -5.929 51.524 9.504 1.00 92.00 258 ARG A N 1
ATOM 2007 C CA . ARG A 1 258 ? -7.151 51.266 10.269 1.00 92.00 258 ARG A CA 1
ATOM 2008 C C . ARG A 1 258 ? -8.184 50.520 9.436 1.00 92.00 258 ARG A C 1
ATOM 2010 O O . ARG A 1 258 ? -8.375 50.854 8.269 1.00 92.00 258 ARG A O 1
ATOM 2017 N N . LEU A 1 259 ? -8.875 49.562 10.050 1.00 90.75 259 LEU A N 1
ATOM 2018 C CA . LEU A 1 259 ? -9.974 48.804 9.451 1.00 90.75 259 LEU A CA 1
ATOM 2019 C C . LEU A 1 259 ? -11.264 49.046 10.241 1.00 90.75 259 LEU A C 1
ATOM 2021 O O . LEU A 1 259 ? -11.292 48.996 11.471 1.00 90.75 259 LEU A O 1
ATOM 2025 N N . THR A 1 260 ? -12.340 49.296 9.504 1.00 90.50 260 THR A N 1
ATOM 2026 C CA . THR A 1 260 ? -13.710 49.460 10.007 1.00 90.50 260 THR A CA 1
ATOM 2027 C C . THR A 1 260 ? -14.659 48.671 9.115 1.00 90.50 260 THR A C 1
ATOM 2029 O O . THR A 1 260 ? -14.489 48.697 7.899 1.00 90.50 260 THR A O 1
ATOM 2032 N N . VAL A 1 261 ? -15.660 48.003 9.688 1.00 88.25 261 VAL A N 1
ATOM 2033 C CA . VAL A 1 261 ? -16.800 47.442 8.940 1.00 88.25 261 VAL A CA 1
ATOM 2034 C C . VAL A 1 261 ? -17.983 48.418 8.995 1.00 88.25 261 VAL A C 1
ATOM 2036 O O . VAL A 1 261 ? -18.035 49.285 9.873 1.00 88.25 261 VAL A O 1
ATOM 2039 N N . LYS A 1 262 ? -18.888 48.350 8.016 1.00 83.56 262 LYS A N 1
ATOM 2040 C CA . LYS A 1 262 ? -20.024 49.275 7.871 1.00 83.56 262 LYS A CA 1
ATOM 2041 C C . LYS A 1 262 ? -21.351 48.663 8.329 1.00 83.56 262 LYS A C 1
ATOM 2043 O O . LYS A 1 262 ? -22.245 49.393 8.759 1.00 83.56 262 LYS A O 1
ATOM 2048 N N . GLU A 1 263 ? -21.493 47.352 8.195 1.00 75.56 263 GLU A N 1
ATOM 2049 C CA . GLU A 1 263 ? -22.584 46.558 8.745 1.00 75.56 263 GLU A CA 1
ATOM 2050 C C . GLU A 1 263 ? -22.476 46.435 10.277 1.00 75.56 263 GLU A C 1
ATOM 2052 O O . GLU A 1 263 ? -21.449 46.745 10.875 1.00 75.56 263 GLU A O 1
ATOM 2057 N N . THR A 1 264 ? -23.558 46.004 10.930 1.00 70.44 264 THR A N 1
ATOM 2058 C CA . THR A 1 264 ? -23.591 45.740 12.380 1.00 70.44 264 THR A CA 1
ATOM 2059 C C . THR A 1 264 ? -23.602 44.227 12.582 1.00 70.44 264 THR A C 1
ATOM 2061 O O . THR A 1 264 ? -24.669 43.619 12.629 1.00 70.44 264 THR A O 1
ATOM 2064 N N . VAL A 1 265 ? -22.412 43.627 12.580 1.00 68.06 265 VAL A N 1
ATOM 2065 C CA . VAL A 1 265 ? -22.181 42.173 12.570 1.00 68.06 265 VAL A CA 1
ATOM 2066 C C . VAL A 1 265 ? -21.050 41.866 13.551 1.00 68.06 265 VAL A C 1
ATOM 2068 O O . VAL A 1 265 ? -20.052 42.590 13.548 1.00 68.06 265 VAL A O 1
ATOM 2071 N N . ASP A 1 266 ? -21.211 40.822 14.368 1.00 70.69 266 ASP A N 1
ATOM 2072 C CA . ASP A 1 266 ? -20.098 40.220 15.111 1.00 70.69 266 ASP A CA 1
ATOM 2073 C C . ASP A 1 266 ? -19.165 39.558 14.096 1.00 70.69 266 ASP A C 1
ATOM 2075 O O . ASP A 1 266 ? -19.563 38.633 13.394 1.00 70.69 266 ASP A O 1
ATOM 2079 N N . LEU A 1 267 ? -17.954 40.096 13.975 1.00 75.38 267 LEU A N 1
ATOM 2080 C CA . LEU A 1 267 ? -16.903 39.614 13.084 1.00 75.38 267 LEU A CA 1
ATOM 2081 C C . LEU A 1 267 ? -15.629 39.506 13.907 1.00 75.38 267 LEU A C 1
ATOM 2083 O O . LEU A 1 267 ? -15.028 40.534 14.231 1.00 75.38 267 LEU A O 1
ATOM 2087 N N . HIS A 1 268 ? -15.230 38.280 14.231 1.00 79.19 268 HIS A N 1
ATOM 2088 C CA . HIS A 1 268 ? -14.120 38.009 15.143 1.00 79.19 268 HIS A CA 1
ATOM 2089 C C . HIS A 1 268 ? -12.792 37.991 14.363 1.00 79.19 268 HIS A C 1
ATOM 2091 O O . HIS A 1 268 ? -12.576 37.102 13.532 1.00 79.19 268 HIS A O 1
ATOM 2097 N N . PRO A 1 269 ? -11.876 38.962 14.560 1.00 83.12 269 PRO A N 1
ATOM 2098 C CA . PRO A 1 269 ? -10.590 38.959 13.870 1.00 83.12 269 PRO A CA 1
ATOM 2099 C C . PRO A 1 269 ? -9.719 37.812 14.373 1.00 83.12 269 PRO A C 1
ATOM 2101 O O . PRO A 1 269 ? -9.600 37.621 15.578 1.00 83.12 269 PRO A O 1
ATOM 2104 N N . SER A 1 270 ? -9.037 37.098 13.479 1.00 81.38 270 SER A N 1
ATOM 2105 C CA . SER A 1 270 ? -7.971 36.181 13.893 1.00 81.38 270 SER A CA 1
ATOM 2106 C C . SER A 1 270 ? -6.626 36.903 13.889 1.00 81.38 270 SER A C 1
ATOM 2108 O O . SER A 1 270 ? -6.280 37.557 12.900 1.00 81.38 270 SER A O 1
ATOM 2110 N N . VAL A 1 271 ? -5.866 36.774 14.977 1.00 81.12 271 VAL A N 1
ATOM 2111 C CA . VAL A 1 271 ? -4.528 37.354 15.172 1.00 81.12 271 VAL A CA 1
ATOM 2112 C C . VAL A 1 271 ? -3.561 36.206 15.456 1.00 81.12 271 VAL A C 1
ATOM 2114 O O . VAL A 1 271 ? -3.695 35.509 16.452 1.00 81.12 271 VAL A O 1
ATOM 2117 N N . ASP A 1 272 ? -2.634 35.942 14.534 1.00 75.12 272 ASP A N 1
ATOM 2118 C CA . ASP A 1 272 ? -1.711 34.789 14.529 1.00 75.12 272 ASP A CA 1
ATOM 2119 C C . ASP A 1 272 ? -2.342 33.381 14.657 1.00 75.12 272 ASP A C 1
ATOM 2121 O O . ASP A 1 272 ? -1.624 32.383 14.727 1.00 75.12 272 ASP A O 1
ATOM 2125 N N . GLY A 1 273 ? -3.672 33.279 14.573 1.00 67.00 273 GLY A N 1
ATOM 2126 C CA . GLY A 1 273 ? -4.445 32.044 14.756 1.00 67.00 273 GLY A CA 1
ATOM 2127 C C . GLY A 1 273 ? -5.254 32.003 16.056 1.00 67.00 273 GLY A C 1
ATOM 2128 O O . GLY A 1 273 ? -6.116 31.135 16.188 1.00 67.00 273 GLY A O 1
ATOM 2129 N N . ASP A 1 274 ? -5.016 32.956 16.958 1.00 69.75 274 ASP A N 1
ATOM 2130 C CA . ASP A 1 274 ? -5.803 33.212 18.165 1.00 69.75 274 ASP A CA 1
ATOM 2131 C C . ASP A 1 274 ? -6.964 34.194 17.845 1.00 69.75 274 ASP A C 1
ATOM 2133 O O . ASP A 1 274 ? -7.036 34.750 16.739 1.00 69.75 274 ASP A O 1
ATOM 2137 N N . GLU A 1 275 ? -7.899 34.394 18.781 1.00 73.50 275 GLU A N 1
ATOM 2138 C CA . GLU A 1 275 ? -9.011 35.356 18.652 1.00 73.50 275 GLU A CA 1
ATOM 2139 C C . GLU A 1 275 ? -8.563 36.765 19.084 1.00 73.50 275 GLU A C 1
ATOM 2141 O O . GLU A 1 275 ? -7.945 36.929 20.134 1.00 73.50 275 GLU A O 1
ATOM 2146 N N . GLY A 1 276 ? -8.843 37.777 18.259 1.00 76.19 276 GLY A N 1
ATOM 2147 C CA . GLY A 1 276 ? -8.372 39.152 18.428 1.00 76.19 276 GLY A CA 1
ATOM 2148 C C . GLY A 1 276 ? -9.455 40.176 18.803 1.00 76.19 276 GLY A C 1
ATOM 2149 O O . GLY A 1 276 ? -10.640 39.853 18.888 1.00 76.19 276 GLY A O 1
ATOM 2150 N N . PRO A 1 277 ? -9.066 41.449 19.003 1.00 81.50 277 PRO A N 1
ATOM 2151 C CA . PRO A 1 277 ? -9.937 42.481 19.562 1.00 81.50 277 PRO A CA 1
ATOM 2152 C C . PRO A 1 277 ? -11.016 42.962 18.580 1.00 81.50 277 PRO A C 1
ATOM 2154 O O . PRO A 1 277 ? -10.798 43.009 17.373 1.00 81.50 277 PRO A O 1
ATOM 2157 N N . GLU A 1 278 ? -12.157 43.416 19.109 1.00 81.69 278 GLU A N 1
ATOM 2158 C CA . GLU A 1 278 ? -13.278 43.959 18.325 1.00 81.69 278 GLU A CA 1
ATOM 2159 C C . GLU A 1 278 ? -12.868 45.076 17.334 1.00 81.69 278 GLU A C 1
ATOM 2161 O O . GLU A 1 278 ? -11.989 45.910 17.589 1.00 81.69 278 GLU A O 1
ATOM 2166 N N . LEU A 1 279 ? -13.580 45.148 16.204 1.00 81.75 279 LEU A N 1
ATOM 2167 C CA . LEU A 1 279 ? -13.492 46.261 15.253 1.00 81.75 279 LEU A CA 1
ATOM 2168 C C . LEU A 1 279 ? -13.998 47.570 15.909 1.00 81.75 279 LEU A C 1
ATOM 2170 O O . LEU A 1 279 ? -15.070 47.576 16.510 1.00 81.75 279 LEU A O 1
ATOM 2174 N N . PRO A 1 280 ? -13.312 48.722 15.745 1.00 87.75 280 PRO A N 1
ATOM 2175 C CA . PRO A 1 280 ? -12.281 49.009 14.751 1.00 87.75 280 PRO A CA 1
ATOM 2176 C C . PRO A 1 280 ? -10.866 48.577 15.151 1.00 87.75 280 PRO A C 1
ATOM 2178 O O . PRO A 1 280 ? -10.375 48.888 16.236 1.00 87.75 280 PRO A O 1
ATOM 2181 N N . LEU A 1 281 ? -10.158 47.987 14.191 1.00 88.94 281 LEU A N 1
ATOM 2182 C CA . LEU A 1 281 ? -8.754 47.611 14.331 1.00 88.94 281 LEU A CA 1
ATOM 2183 C C . LEU A 1 281 ? -7.836 48.743 13.858 1.00 88.94 281 LEU A C 1
ATOM 2185 O O . LEU A 1 281 ? -8.092 49.378 12.832 1.00 88.94 281 LEU A O 1
ATOM 2189 N N . SER A 1 282 ? -6.750 48.974 14.590 1.00 90.94 282 SER A N 1
ATOM 2190 C CA . SER A 1 282 ? -5.733 49.992 14.304 1.00 90.94 282 SER A CA 1
ATOM 2191 C C . SER A 1 282 ? -4.356 49.323 14.270 1.00 90.94 282 SER A C 1
ATOM 2193 O O . SER A 1 282 ? -3.941 48.743 15.270 1.00 90.94 282 SER A O 1
ATOM 2195 N N . PHE A 1 283 ? -3.659 49.384 13.135 1.00 89.44 283 PHE A N 1
ATOM 2196 C CA . PHE A 1 283 ? -2.450 48.603 12.847 1.00 89.44 283 PHE A CA 1
ATOM 2197 C C . PHE A 1 283 ? -1.207 49.479 12.732 1.00 89.44 283 PHE A C 1
ATOM 2199 O O . PHE A 1 283 ? -1.266 50.585 12.186 1.00 89.44 283 PHE A O 1
ATOM 2206 N N . LYS A 1 284 ? -0.061 48.951 13.168 1.00 90.88 284 LYS A N 1
ATOM 2207 C CA . LYS A 1 284 ? 1.246 49.595 12.999 1.00 90.88 284 LYS A CA 1
ATOM 2208 C C . LYS A 1 284 ? 2.379 48.571 12.943 1.00 90.88 284 LYS A C 1
ATOM 2210 O O . LYS A 1 284 ? 2.405 47.659 13.765 1.00 90.88 284 LYS A O 1
ATOM 2215 N N . VAL A 1 285 ? 3.352 48.762 12.051 1.00 89.62 285 VAL A N 1
ATOM 2216 C CA . VAL A 1 285 ? 4.626 48.021 12.107 1.00 89.62 285 VAL A CA 1
ATOM 2217 C C . VAL A 1 285 ? 5.559 48.637 13.153 1.00 89.62 285 VAL A C 1
ATOM 2219 O O . VAL A 1 285 ? 5.749 49.855 13.202 1.00 89.62 285 VAL A O 1
ATOM 2222 N N . LEU A 1 286 ? 6.197 47.790 13.957 1.00 90.56 286 LEU A N 1
ATOM 2223 C CA . LEU A 1 286 ? 7.344 48.119 14.797 1.00 90.56 286 LEU A CA 1
ATOM 2224 C C . LEU A 1 286 ? 8.592 47.484 14.159 1.00 90.56 286 LEU A C 1
ATOM 2226 O O . LEU A 1 286 ? 8.856 46.297 14.376 1.00 90.56 286 LEU A O 1
ATOM 2230 N N . PRO A 1 287 ? 9.340 48.233 13.326 1.00 86.62 287 PRO A N 1
ATOM 2231 C CA . PRO A 1 287 ? 10.452 47.672 12.574 1.00 86.62 287 PRO A CA 1
ATOM 2232 C C . PRO A 1 287 ? 11.627 47.312 13.488 1.00 86.62 287 PRO A C 1
ATOM 2234 O O . PRO A 1 287 ? 12.043 48.102 14.338 1.00 86.62 287 PRO A O 1
ATOM 2237 N N . GLN A 1 288 ? 12.191 46.127 13.264 1.00 86.25 288 GLN A N 1
ATOM 2238 C CA . GLN A 1 288 ? 13.392 45.582 13.899 1.00 86.25 288 GLN A CA 1
ATOM 2239 C C . GLN A 1 288 ? 13.312 45.560 15.437 1.00 86.25 288 GLN A C 1
ATOM 2241 O O . GLN A 1 288 ? 14.296 45.800 16.139 1.00 86.25 288 GLN A O 1
ATOM 2246 N N . HIS A 1 289 ? 12.115 45.279 15.959 1.00 90.06 289 HIS A N 1
ATOM 2247 C CA . HIS A 1 289 ? 11.740 45.464 17.360 1.00 90.06 289 HIS A CA 1
ATOM 2248 C C . HIS A 1 289 ? 12.233 44.355 18.305 1.00 90.06 289 HIS A C 1
ATOM 2250 O O . HIS A 1 289 ? 12.374 44.611 19.502 1.00 90.06 289 HIS A O 1
ATOM 2256 N N . LEU A 1 290 ? 12.552 43.157 17.805 1.00 90.00 290 LEU A N 1
ATOM 2257 C CA . LEU A 1 290 ? 13.153 42.062 18.585 1.00 90.00 290 LEU A CA 1
ATOM 2258 C C . LEU A 1 290 ? 14.399 41.487 17.890 1.00 90.00 290 LEU A C 1
ATOM 2260 O O . LEU A 1 290 ? 14.415 41.337 16.675 1.00 90.00 290 LEU A O 1
ATOM 2264 N N . GLU A 1 291 ? 15.442 41.120 18.644 1.00 90.75 291 GLU A N 1
ATOM 2265 C CA . GLU A 1 291 ? 16.494 40.219 18.139 1.00 90.75 291 GLU A CA 1
ATOM 2266 C C . GLU A 1 291 ? 16.029 38.772 18.325 1.00 90.75 291 GLU A C 1
ATOM 2268 O O . GLU A 1 291 ? 15.760 38.362 19.457 1.00 90.75 291 GLU A O 1
ATOM 2273 N N . VAL A 1 292 ? 16.006 37.984 17.247 1.00 90.94 292 VAL A N 1
ATOM 2274 C CA . VAL A 1 292 ? 15.617 36.568 17.277 1.00 90.94 292 VAL A CA 1
ATOM 2275 C C . VAL A 1 292 ? 16.703 35.635 16.752 1.00 90.94 292 VAL A C 1
ATOM 2277 O O . VAL A 1 292 ? 17.440 35.963 15.817 1.00 90.94 292 VAL A O 1
ATOM 2280 N N . TYR A 1 293 ? 16.793 34.445 17.345 1.00 91.56 293 TYR A N 1
ATOM 2281 C CA . TYR A 1 293 ? 17.621 33.348 16.843 1.00 91.56 293 TYR A CA 1
ATOM 2282 C C . TYR A 1 293 ? 16.981 32.685 15.613 1.00 91.56 293 TYR A C 1
ATOM 2284 O O . TYR A 1 293 ? 15.760 32.571 15.533 1.00 91.56 293 TYR A O 1
ATOM 2292 N N . TYR A 1 294 ? 17.798 32.232 14.656 1.00 85.94 294 TYR A N 1
ATOM 2293 C CA . TYR A 1 294 ? 17.319 31.615 13.408 1.00 85.94 294 TYR A CA 1
ATOM 2294 C C . TYR A 1 294 ? 18.077 30.316 13.064 1.00 85.94 294 TYR A C 1
ATOM 2296 O O . TYR A 1 294 ? 19.192 30.080 13.537 1.00 85.94 294 TYR A O 1
ATOM 2304 N N . GLY A 1 295 ? 17.457 29.437 12.271 1.00 74.31 295 GLY A N 1
ATOM 2305 C CA . GLY A 1 295 ? 17.957 28.086 11.991 1.00 74.31 295 GLY A CA 1
ATOM 2306 C C . GLY A 1 295 ? 18.990 27.978 10.860 1.00 74.31 295 GLY A C 1
ATOM 2307 O O . GLY A 1 295 ? 19.521 28.967 10.357 1.00 74.31 295 GLY A O 1
ATOM 2308 N N . ALA A 1 296 ? 19.327 26.746 10.479 1.00 62.75 296 ALA A N 1
ATOM 2309 C CA . ALA A 1 296 ? 20.236 26.459 9.366 1.00 62.75 296 ALA A CA 1
ATOM 2310 C C . ALA A 1 296 ? 19.475 26.301 8.036 1.00 62.75 296 ALA A C 1
ATOM 2312 O O . ALA A 1 296 ? 18.309 25.919 8.027 1.00 62.75 296 ALA A O 1
ATOM 2313 N N . ASP A 1 297 ? 20.161 26.477 6.900 1.00 52.28 297 ASP A N 1
ATOM 2314 C CA . ASP A 1 297 ? 19.733 25.823 5.654 1.00 52.28 297 ASP A CA 1
ATOM 2315 C C . ASP A 1 297 ? 19.896 24.300 5.852 1.00 52.28 297 ASP A C 1
ATOM 2317 O O . ASP A 1 297 ? 21.011 23.777 5.761 1.00 52.28 297 ASP A O 1
ATOM 2321 N N . SER A 1 298 ? 18.816 23.583 6.179 1.00 37.56 298 SER A N 1
ATOM 2322 C CA . SER A 1 298 ? 18.854 22.138 6.436 1.00 37.56 298 SER A CA 1
ATOM 2323 C C . SER A 1 298 ? 18.991 21.343 5.131 1.00 37.56 298 SER A C 1
ATOM 2325 O O . SER A 1 298 ? 18.022 20.987 4.465 1.00 37.56 298 SER A O 1
ATOM 2327 N N . VAL A 1 299 ? 20.238 21.005 4.788 1.00 37.84 299 VAL A N 1
ATOM 2328 C CA . VAL A 1 299 ? 20.629 20.236 3.583 1.00 37.84 299 VAL A CA 1
ATOM 2329 C C . VAL A 1 299 ? 19.923 18.867 3.470 1.00 37.84 299 VAL A C 1
ATOM 2331 O O . VAL A 1 299 ? 19.907 18.262 2.403 1.00 37.84 299 VAL A O 1
ATOM 2334 N N . ILE A 1 300 ? 19.331 18.372 4.561 1.00 33.06 300 ILE A N 1
ATOM 2335 C CA . ILE A 1 300 ? 18.760 17.024 4.674 1.00 33.06 300 ILE A CA 1
ATOM 2336 C C . ILE A 1 300 ? 17.261 16.981 4.314 1.00 33.06 300 ILE A C 1
ATOM 2338 O O . ILE A 1 300 ? 16.808 15.981 3.760 1.00 33.06 300 ILE A O 1
ATOM 2342 N N . HIS A 1 301 ? 16.490 18.048 4.561 1.00 35.47 301 HIS A N 1
ATOM 2343 C CA . HIS A 1 301 ? 15.025 18.010 4.405 1.00 35.47 301 HIS A CA 1
ATOM 2344 C C . HIS A 1 301 ? 14.561 18.036 2.931 1.00 35.47 301 HIS A C 1
ATOM 2346 O O . HIS A 1 301 ? 13.590 17.362 2.587 1.00 35.47 301 HIS A O 1
ATOM 2352 N N . ASN A 1 302 ? 15.284 18.720 2.033 1.00 35.03 302 ASN A N 1
ATOM 2353 C CA . ASN A 1 302 ? 14.960 18.759 0.595 1.00 35.03 302 ASN A CA 1
ATOM 2354 C C . ASN A 1 302 ? 14.908 17.361 -0.054 1.00 35.03 302 ASN A C 1
ATOM 2356 O O . ASN A 1 302 ? 14.009 17.071 -0.843 1.00 35.03 302 ASN A O 1
ATOM 2360 N N . ILE A 1 303 ? 15.827 16.468 0.328 1.00 36.75 303 ILE A N 1
ATOM 2361 C CA . ILE A 1 303 ? 16.018 15.154 -0.311 1.00 36.75 303 ILE A CA 1
ATOM 2362 C C . ILE A 1 303 ? 14.789 14.234 -0.116 1.00 36.75 303 ILE A C 1
ATOM 2364 O O . ILE A 1 303 ? 14.572 13.316 -0.906 1.00 36.75 303 ILE A O 1
ATOM 2368 N N . GLY A 1 304 ? 13.959 14.489 0.906 1.00 30.08 304 GLY A N 1
ATOM 2369 C CA . GLY A 1 304 ? 12.754 13.706 1.202 1.00 30.08 304 GLY A CA 1
ATOM 2370 C C . GLY A 1 304 ? 11.507 14.087 0.393 1.00 30.08 304 GLY A C 1
ATOM 2371 O O . GLY A 1 304 ? 10.715 13.206 0.056 1.00 30.08 304 GLY A O 1
ATOM 2372 N N . GLU A 1 305 ? 11.318 15.369 0.058 1.00 34.09 305 GLU A N 1
ATOM 2373 C CA . GLU A 1 305 ? 10.125 15.839 -0.675 1.00 34.09 305 GLU A CA 1
ATOM 2374 C C . GLU A 1 305 ? 10.362 16.066 -2.180 1.00 34.09 305 GLU A C 1
ATOM 2376 O O . GLU A 1 305 ? 9.411 15.983 -2.963 1.00 34.09 305 GLU A O 1
ATOM 2381 N N . GLU A 1 306 ? 11.610 16.267 -2.622 1.00 35.25 306 GLU A N 1
ATOM 2382 C CA . GLU A 1 306 ? 11.947 16.555 -4.030 1.00 35.25 306 GLU A CA 1
ATOM 2383 C C . GLU A 1 306 ? 11.671 15.393 -5.012 1.00 35.25 306 GLU A C 1
ATOM 2385 O O . GLU A 1 306 ? 11.645 15.607 -6.225 1.00 35.25 306 GLU A O 1
ATOM 2390 N N . ILE A 1 307 ? 11.359 14.177 -4.535 1.00 35.81 307 ILE A N 1
ATOM 2391 C CA . ILE A 1 307 ? 10.946 13.039 -5.390 1.00 35.81 307 ILE A CA 1
ATOM 2392 C C . ILE A 1 307 ? 9.433 13.064 -5.724 1.00 35.81 307 ILE A C 1
ATOM 2394 O O . ILE A 1 307 ? 8.817 12.055 -6.069 1.00 35.81 307 ILE A O 1
ATOM 2398 N N . LYS A 1 308 ? 8.819 14.252 -5.710 1.00 36.22 308 LYS A N 1
ATOM 2399 C CA . LYS A 1 308 ? 7.703 14.584 -6.607 1.00 36.22 308 LYS A CA 1
ATOM 2400 C C . LYS A 1 308 ? 8.242 15.458 -7.736 1.00 36.22 308 LYS A C 1
ATOM 2402 O O . LYS A 1 308 ? 8.336 16.672 -7.592 1.00 36.22 308 LYS A O 1
ATOM 2407 N N . MET A 1 309 ? 8.556 14.838 -8.873 1.00 46.38 309 MET A N 1
ATOM 2408 C CA . MET A 1 309 ? 8.900 15.563 -10.100 1.00 46.38 309 MET A CA 1
ATOM 2409 C C . MET A 1 309 ? 7.733 16.468 -10.519 1.00 46.38 309 MET A C 1
ATOM 2411 O O . MET A 1 309 ? 6.742 16.002 -11.080 1.00 46.38 309 MET A O 1
ATOM 2415 N N . ASP A 1 310 ? 7.879 17.763 -10.247 1.00 54.31 310 ASP A N 1
ATOM 2416 C CA . ASP A 1 310 ? 7.059 18.837 -10.805 1.00 54.31 310 ASP A CA 1
ATOM 2417 C C . ASP A 1 310 ? 6.959 18.700 -12.338 1.00 54.31 310 ASP A C 1
ATOM 2419 O O . ASP A 1 310 ? 7.915 18.308 -13.016 1.00 54.31 310 ASP A O 1
ATOM 2423 N N . ILE A 1 311 ? 5.799 19.061 -12.888 1.00 66.81 311 ILE A N 1
ATOM 2424 C CA . ILE A 1 311 ? 5.531 19.129 -14.326 1.00 66.81 311 ILE A CA 1
ATOM 2425 C C . ILE A 1 311 ? 6.584 20.007 -15.021 1.00 66.81 311 ILE A C 1
ATOM 2427 O O . ILE A 1 311 ? 7.047 19.649 -16.105 1.00 66.81 311 ILE A O 1
ATOM 2431 N N . VAL A 1 312 ? 7.035 21.104 -14.394 1.00 68.94 312 VAL A N 1
ATOM 2432 C CA . VAL A 1 312 ? 8.109 21.948 -14.950 1.00 68.94 312 VAL A CA 1
ATOM 2433 C C . VAL A 1 312 ? 9.448 21.203 -14.979 1.00 68.94 312 VAL A C 1
ATOM 2435 O O . VAL A 1 312 ? 10.180 21.307 -15.962 1.00 68.94 312 VAL A O 1
ATOM 2438 N N . THR A 1 313 ? 9.775 20.410 -13.957 1.00 66.19 313 THR A N 1
ATOM 2439 C CA . THR A 1 313 ? 11.001 19.589 -13.926 1.00 66.19 313 THR A CA 1
ATOM 2440 C C . THR A 1 313 ? 10.957 18.471 -14.971 1.00 66.19 313 THR A C 1
ATOM 2442 O O . THR A 1 313 ? 11.939 18.266 -15.689 1.00 66.19 313 THR A O 1
ATOM 2445 N N . LEU A 1 314 ? 9.807 17.813 -15.147 1.00 69.31 314 LEU A N 1
ATOM 2446 C CA . LEU A 1 314 ? 9.598 16.818 -16.203 1.00 69.31 314 LEU A CA 1
ATOM 2447 C C . LEU A 1 314 ? 9.728 17.442 -17.607 1.00 69.31 314 LEU A C 1
ATOM 2449 O O . LEU A 1 314 ? 10.427 16.899 -18.463 1.00 69.31 314 LEU A O 1
ATOM 2453 N N . ALA A 1 315 ? 9.129 18.617 -17.828 1.00 72.00 315 ALA A N 1
ATOM 2454 C CA . ALA A 1 315 ? 9.224 19.357 -19.087 1.00 72.00 315 ALA A CA 1
ATOM 2455 C C . ALA A 1 315 ? 10.656 19.846 -19.376 1.00 72.00 315 ALA A C 1
ATOM 2457 O O . ALA A 1 315 ? 11.130 19.739 -20.509 1.00 72.00 315 ALA A O 1
ATOM 2458 N N . ARG A 1 316 ? 11.387 20.317 -18.353 1.00 77.06 316 ARG A N 1
ATOM 2459 C CA . ARG A 1 316 ? 12.819 20.661 -18.450 1.00 77.06 316 ARG A CA 1
ATOM 2460 C C . ARG A 1 316 ? 13.658 19.448 -18.854 1.00 77.06 316 ARG A C 1
ATOM 2462 O O . ARG A 1 316 ? 14.507 19.577 -19.733 1.00 77.06 316 ARG A O 1
ATOM 2469 N N . PHE A 1 317 ? 13.399 18.274 -18.274 1.00 74.38 317 PHE A N 1
ATOM 2470 C CA . PHE A 1 317 ? 14.090 17.035 -18.641 1.00 74.38 317 PHE A CA 1
ATOM 2471 C C . PHE A 1 317 ? 13.786 16.610 -20.089 1.00 74.38 317 PHE A C 1
ATOM 2473 O O . PHE A 1 317 ? 14.707 16.311 -20.849 1.00 74.38 317 PHE A O 1
ATOM 2480 N N . GLN A 1 318 ? 12.518 16.663 -20.517 1.00 77.94 318 GLN A N 1
ATOM 2481 C CA . GLN A 1 318 ? 12.120 16.382 -21.902 1.00 77.94 318 GLN A CA 1
ATOM 2482 C C . GLN A 1 318 ? 12.800 17.330 -22.906 1.00 77.94 318 GLN A C 1
ATOM 2484 O O . GLN A 1 318 ? 13.322 16.881 -23.933 1.00 77.94 318 GLN A O 1
ATOM 2489 N N . PHE A 1 319 ? 12.828 18.632 -22.608 1.00 80.00 319 PHE A N 1
ATOM 2490 C CA . PHE A 1 319 ? 13.494 19.630 -23.445 1.00 80.00 319 PHE A CA 1
ATOM 2491 C C . PHE A 1 319 ? 15.011 19.389 -23.517 1.00 80.00 319 PHE A C 1
ATOM 2493 O O . PHE A 1 319 ? 15.589 19.382 -24.607 1.00 80.00 319 PHE A O 1
ATOM 2500 N N . ALA A 1 320 ? 15.655 19.112 -22.378 1.00 82.12 320 ALA A N 1
ATOM 2501 C CA . ALA A 1 320 ? 17.082 18.803 -22.317 1.00 82.12 320 ALA A CA 1
ATOM 2502 C C . ALA A 1 320 ? 17.436 17.557 -23.148 1.00 82.12 320 ALA A C 1
ATOM 2504 O O . ALA A 1 320 ? 18.361 17.609 -23.956 1.00 82.12 320 ALA A O 1
ATOM 2505 N N . MET A 1 321 ? 16.666 16.470 -23.030 1.00 79.88 321 MET A N 1
ATOM 2506 C CA . MET A 1 321 ? 16.871 15.253 -23.828 1.00 79.88 321 MET A CA 1
ATOM 2507 C C . MET A 1 321 ? 16.689 15.504 -25.334 1.00 79.88 321 MET A C 1
ATOM 2509 O O . MET A 1 321 ? 17.495 15.029 -26.133 1.00 79.88 321 MET A O 1
ATOM 2513 N N . THR A 1 322 ? 15.677 16.290 -25.724 1.00 84.06 322 THR A N 1
ATOM 2514 C CA . THR A 1 322 ? 15.453 16.690 -27.130 1.00 84.06 322 THR A CA 1
ATOM 2515 C C . THR A 1 322 ? 16.667 17.453 -27.672 1.00 84.06 322 THR A C 1
ATOM 2517 O O . THR A 1 322 ? 17.220 17.099 -28.716 1.00 84.06 322 THR A O 1
ATOM 2520 N N . THR A 1 323 ? 17.135 18.440 -26.903 1.00 83.62 323 THR A N 1
ATOM 2521 C CA . THR A 1 323 ? 18.285 19.294 -27.230 1.00 83.62 323 THR A CA 1
ATOM 2522 C C . THR A 1 323 ? 19.577 18.482 -27.367 1.00 83.62 323 THR A C 1
ATOM 2524 O O . THR A 1 323 ? 20.298 18.634 -28.352 1.00 83.62 323 THR A O 1
ATOM 2527 N N . VAL A 1 324 ? 19.871 17.582 -26.419 1.00 83.44 324 VAL A N 1
ATOM 2528 C CA . VAL A 1 324 ? 21.097 16.762 -26.415 1.00 83.44 324 VAL A CA 1
ATOM 2529 C C . VAL A 1 324 ? 21.191 15.872 -27.656 1.00 83.44 324 VAL A C 1
ATOM 2531 O O . VAL A 1 324 ? 22.255 15.803 -28.273 1.00 83.44 324 VAL A O 1
ATOM 2534 N N . PHE A 1 325 ? 20.094 15.231 -28.074 1.00 82.44 325 PHE A N 1
ATOM 2535 C CA . PHE A 1 325 ? 20.107 14.444 -29.310 1.00 82.44 325 PHE A CA 1
ATOM 2536 C C . PHE A 1 325 ? 20.275 15.323 -30.556 1.00 82.44 325 PHE A C 1
ATOM 2538 O O . PHE A 1 325 ? 21.070 14.978 -31.433 1.00 82.44 325 PHE A O 1
ATOM 2545 N N . HIS A 1 326 ? 19.590 16.467 -30.632 1.00 86.81 326 HIS A N 1
ATOM 2546 C CA . HIS A 1 326 ? 19.677 17.356 -31.792 1.00 86.81 326 HIS A CA 1
ATOM 2547 C C . HIS A 1 326 ? 21.098 17.921 -31.989 1.00 86.81 326 HIS A C 1
ATOM 2549 O O . HIS A 1 326 ? 21.691 17.775 -33.063 1.00 86.81 326 HIS A O 1
ATOM 2555 N N . PHE A 1 327 ? 21.694 18.466 -30.921 1.00 83.31 327 PHE A N 1
ATOM 2556 C CA . PHE A 1 327 ? 23.063 18.998 -30.925 1.00 83.31 327 PHE A CA 1
ATOM 2557 C C . PHE A 1 327 ? 24.146 17.929 -31.148 1.00 83.31 327 PHE A C 1
ATOM 2559 O O . PHE A 1 327 ? 25.260 18.277 -31.532 1.00 83.31 327 PHE A O 1
ATOM 2566 N N . PHE A 1 328 ? 23.844 16.639 -30.961 1.00 87.25 328 PHE A N 1
ATOM 2567 C CA . PHE A 1 328 ? 24.746 15.546 -31.336 1.00 87.25 328 PHE A CA 1
ATOM 2568 C C . PHE A 1 328 ? 24.609 15.163 -32.820 1.00 87.25 328 PHE A C 1
ATOM 2570 O O . PHE A 1 328 ? 25.604 15.086 -33.544 1.00 87.25 328 PHE A O 1
ATOM 2577 N N . PHE A 1 329 ? 23.384 14.915 -33.296 1.00 88.81 329 PHE A N 1
ATOM 2578 C CA . PHE A 1 329 ? 23.163 14.333 -34.625 1.00 88.81 329 PHE A CA 1
ATOM 2579 C C . PHE A 1 329 ? 23.337 15.323 -35.788 1.00 88.81 329 PHE A C 1
ATOM 2581 O O . PHE A 1 329 ? 23.739 14.899 -36.877 1.00 88.81 329 PHE A O 1
ATOM 2588 N N . VAL A 1 330 ? 23.117 16.626 -35.582 1.00 88.06 330 VAL A N 1
ATOM 2589 C CA . VAL A 1 330 ? 23.307 17.634 -36.643 1.00 88.06 330 VAL A CA 1
ATOM 2590 C C . VAL A 1 330 ? 24.795 17.847 -36.990 1.00 88.06 330 VAL A C 1
ATOM 2592 O O . VAL A 1 330 ? 25.151 17.626 -38.153 1.00 88.06 330 VAL A O 1
ATOM 2595 N N . PRO A 1 331 ? 25.717 18.154 -36.047 1.00 89.69 331 PRO A N 1
ATOM 2596 C CA . PRO A 1 331 ? 27.147 18.275 -36.363 1.00 89.69 331 PRO A CA 1
ATOM 2597 C C . PRO A 1 331 ? 27.764 16.963 -36.863 1.00 89.69 331 PRO A C 1
ATOM 2599 O O . PRO A 1 331 ? 28.614 16.983 -37.755 1.00 89.69 331 PRO A O 1
ATOM 2602 N N . PHE A 1 332 ? 27.298 15.815 -36.355 1.00 92.06 332 PHE A N 1
ATOM 2603 C CA . PHE A 1 332 ? 27.692 14.500 -36.863 1.00 92.06 332 PHE A CA 1
ATOM 2604 C C . PHE A 1 332 ? 27.348 14.343 -38.353 1.00 92.06 332 PHE A C 1
ATOM 2606 O O . PHE A 1 332 ? 28.204 13.926 -39.133 1.00 92.06 332 PHE A O 1
ATOM 2613 N N . SER A 1 333 ? 26.142 14.742 -38.770 1.00 92.06 333 SER A N 1
ATOM 2614 C CA . SER A 1 333 ? 25.698 14.661 -40.170 1.00 92.06 333 SER A CA 1
ATOM 2615 C C . SER A 1 333 ? 26.504 15.582 -41.092 1.00 92.06 333 SER A C 1
ATOM 2617 O O . SER A 1 333 ? 27.001 15.124 -42.121 1.00 92.06 333 SER A O 1
ATOM 2619 N N . ILE A 1 334 ? 26.722 16.840 -40.684 1.00 92.44 334 ILE A N 1
ATOM 2620 C CA . ILE A 1 334 ? 27.537 17.828 -41.421 1.00 92.44 334 ILE A CA 1
ATOM 2621 C C . ILE A 1 334 ? 28.990 17.339 -41.582 1.00 92.44 334 ILE A C 1
ATOM 2623 O O . ILE A 1 334 ? 29.596 17.492 -42.644 1.00 92.44 334 ILE A O 1
ATOM 2627 N N . GLY A 1 335 ? 29.554 16.702 -40.552 1.00 92.69 335 GLY A N 1
ATOM 2628 C CA . GLY A 1 335 ? 30.871 16.073 -40.633 1.00 92.69 335 GLY A CA 1
ATOM 2629 C C . GLY A 1 335 ? 30.903 14.857 -41.560 1.00 92.69 335 GLY A C 1
ATOM 2630 O O . GLY A 1 335 ? 31.819 14.708 -42.373 1.00 92.69 335 GLY A O 1
ATOM 2631 N N . MET A 1 336 ? 29.907 13.976 -41.452 1.00 94.06 336 MET A N 1
ATOM 2632 C CA . MET A 1 336 ? 29.860 12.726 -42.210 1.00 94.06 336 MET A CA 1
ATOM 2633 C C . MET A 1 336 ? 29.616 12.928 -43.704 1.00 94.06 336 MET A C 1
ATOM 2635 O O . MET A 1 336 ? 30.249 12.233 -44.500 1.00 94.06 336 MET A O 1
ATOM 2639 N N . VAL A 1 337 ? 28.766 13.877 -44.110 1.00 94.00 337 VAL A N 1
ATOM 2640 C CA . VAL A 1 337 ? 28.516 14.135 -45.538 1.00 94.00 337 VAL A CA 1
ATOM 2641 C C . VAL A 1 337 ? 29.798 14.568 -46.263 1.00 94.00 337 VAL A C 1
ATOM 2643 O O . VAL A 1 337 ? 30.087 14.060 -47.347 1.00 94.00 337 VAL A O 1
ATOM 2646 N N . LEU A 1 338 ? 30.652 15.374 -45.616 1.00 93.69 338 LEU A N 1
ATOM 2647 C CA . LEU A 1 338 ? 31.972 15.732 -46.144 1.00 93.69 338 LEU A CA 1
ATOM 2648 C C . LEU A 1 338 ? 32.900 14.509 -46.256 1.00 93.69 338 LEU A C 1
ATOM 2650 O O . LEU A 1 338 ? 33.596 14.353 -47.261 1.00 93.69 338 LEU A O 1
ATOM 2654 N N . VAL A 1 339 ? 32.905 13.613 -45.261 1.00 92.75 339 VAL A N 1
ATOM 2655 C CA . VAL A 1 339 ? 33.681 12.357 -45.311 1.00 92.75 339 VAL A CA 1
ATOM 2656 C C . VAL A 1 339 ? 33.229 11.482 -46.491 1.00 92.75 339 VAL A C 1
ATOM 2658 O O . VAL A 1 339 ? 34.074 10.968 -47.229 1.00 92.75 339 VAL A O 1
ATOM 2661 N N . VAL A 1 340 ? 31.917 11.368 -46.728 1.00 93.81 340 VAL A N 1
ATOM 2662 C CA . VAL A 1 340 ? 31.343 10.645 -47.879 1.00 93.81 340 VAL A CA 1
ATOM 2663 C C . VAL A 1 340 ? 31.720 11.322 -49.202 1.00 93.81 340 VAL A C 1
ATOM 2665 O O . VAL A 1 340 ? 32.195 10.640 -50.112 1.00 93.81 340 VAL A O 1
ATOM 2668 N N . ALA A 1 341 ? 31.611 12.651 -49.301 1.00 94.00 341 ALA A N 1
ATOM 2669 C CA . ALA A 1 341 ? 31.996 13.416 -50.489 1.00 94.00 341 ALA A CA 1
ATOM 2670 C C . ALA A 1 341 ? 33.490 13.265 -50.828 1.00 94.00 341 ALA A C 1
ATOM 2672 O O . ALA A 1 341 ? 33.854 13.100 -51.998 1.00 94.00 341 ALA A O 1
ATOM 2673 N N . ILE A 1 342 ? 34.370 13.233 -49.820 1.00 92.44 342 ILE A N 1
ATOM 2674 C CA . ILE A 1 342 ? 35.801 12.939 -49.986 1.00 92.44 342 ILE A CA 1
ATOM 2675 C C . ILE A 1 342 ? 36.005 11.503 -50.491 1.00 92.44 342 ILE A C 1
ATOM 2677 O O . ILE A 1 342 ? 36.758 11.294 -51.445 1.00 92.44 342 ILE A O 1
ATOM 2681 N N . MET A 1 343 ? 35.328 10.512 -49.903 1.00 92.31 343 MET A N 1
ATOM 2682 C CA . MET A 1 343 ? 35.424 9.110 -50.332 1.00 92.31 343 MET A CA 1
ATOM 2683 C C . MET A 1 343 ? 34.936 8.910 -51.772 1.00 92.31 343 MET A C 1
ATOM 2685 O O . MET A 1 343 ? 35.613 8.246 -52.557 1.00 92.31 343 MET A O 1
ATOM 2689 N N . GLU A 1 344 ? 33.827 9.531 -52.170 1.00 92.44 344 GLU A N 1
ATOM 2690 C CA . GLU A 1 344 ? 33.341 9.455 -53.548 1.00 92.44 344 GLU A CA 1
ATOM 2691 C C . GLU A 1 344 ? 34.236 10.238 -54.524 1.00 92.44 344 GLU A C 1
ATOM 2693 O O . GLU A 1 344 ? 34.524 9.765 -55.624 1.00 92.44 344 GLU A O 1
ATOM 2698 N N . THR A 1 345 ? 34.795 11.379 -54.114 1.00 92.94 345 THR A N 1
ATOM 2699 C CA . THR A 1 345 ? 35.792 12.107 -54.919 1.00 92.94 345 THR A CA 1
ATOM 2700 C C . THR A 1 345 ? 37.046 11.257 -55.149 1.00 92.94 345 THR A C 1
ATOM 2702 O O . THR A 1 345 ? 37.582 11.219 -56.262 1.00 92.94 345 THR A O 1
ATOM 2705 N N . LEU A 1 346 ? 37.495 10.508 -54.134 1.00 88.69 346 LEU A N 1
ATOM 2706 C CA . LEU A 1 346 ? 38.571 9.525 -54.273 1.00 88.69 346 LEU A CA 1
ATOM 2707 C C . LEU A 1 346 ? 38.170 8.367 -55.196 1.00 88.69 346 LEU A C 1
ATOM 2709 O O . LEU A 1 346 ? 39.003 7.939 -55.998 1.00 88.69 346 LEU A O 1
ATOM 2713 N N . TYR A 1 347 ? 36.918 7.902 -55.166 1.00 90.12 347 TYR A N 1
ATOM 2714 C CA . TYR A 1 347 ? 36.411 6.927 -56.136 1.00 90.12 347 TYR A CA 1
ATOM 2715 C C . TYR A 1 347 ? 36.489 7.459 -57.573 1.00 90.12 347 TYR A C 1
ATOM 2717 O O . TYR A 1 347 ? 37.169 6.854 -58.401 1.00 90.12 347 TYR A O 1
ATOM 2725 N N . VAL A 1 348 ? 35.882 8.613 -57.867 1.00 89.31 348 VAL A N 1
ATOM 2726 C CA . VAL A 1 348 ? 35.848 9.190 -59.224 1.00 89.31 348 VAL A CA 1
ATOM 2727 C C . VAL A 1 348 ? 37.260 9.484 -59.750 1.00 89.31 348 VAL A C 1
ATOM 2729 O O . VAL A 1 348 ? 37.546 9.232 -60.922 1.00 89.31 348 VAL A O 1
ATOM 2732 N N . LYS A 1 349 ? 38.172 9.953 -58.885 1.00 87.06 349 LYS A N 1
ATOM 2733 C CA . LYS A 1 349 ? 39.561 10.275 -59.251 1.00 87.06 349 LYS A CA 1
ATOM 2734 C C . LYS A 1 349 ? 40.457 9.045 -59.441 1.00 87.06 349 LYS A C 1
ATOM 2736 O O . LYS A 1 349 ? 41.321 9.068 -60.312 1.00 87.06 349 LYS A O 1
ATOM 2741 N N . THR A 1 350 ? 40.289 7.988 -58.640 1.00 84.62 350 THR A N 1
ATOM 2742 C CA . THR A 1 350 ? 41.167 6.793 -58.681 1.00 84.62 350 THR A CA 1
ATOM 2743 C C . THR A 1 350 ? 40.583 5.604 -59.445 1.00 84.62 350 THR A C 1
ATOM 2745 O O . THR A 1 350 ? 41.319 4.671 -59.757 1.00 84.62 350 THR A O 1
ATOM 2748 N N . LYS A 1 351 ? 39.272 5.611 -59.723 1.00 81.88 351 LYS A N 1
ATOM 2749 C CA . LYS A 1 351 ? 38.480 4.487 -60.259 1.00 81.88 351 LYS A CA 1
ATOM 2750 C C . LYS A 1 351 ? 38.567 3.193 -59.432 1.00 81.88 351 LYS A C 1
ATOM 2752 O O . LYS A 1 351 ? 38.297 2.109 -59.940 1.00 81.88 351 LYS A O 1
ATOM 2757 N N . ASN A 1 352 ? 38.944 3.283 -58.155 1.00 83.12 352 ASN A N 1
ATOM 2758 C CA . ASN A 1 352 ? 39.062 2.128 -57.270 1.00 83.12 352 ASN A CA 1
ATOM 2759 C C . ASN A 1 352 ? 37.745 1.899 -56.510 1.00 83.12 352 ASN A C 1
ATOM 2761 O O . ASN A 1 352 ? 37.427 2.641 -55.580 1.00 83.12 352 ASN A O 1
ATOM 2765 N N . GLU A 1 353 ? 37.004 0.850 -56.882 1.00 84.12 353 GLU A N 1
ATOM 2766 C CA . GLU A 1 353 ? 35.693 0.486 -56.309 1.00 84.12 353 GLU A CA 1
ATOM 2767 C C . GLU A 1 353 ? 35.687 0.345 -54.771 1.00 84.12 353 GLU A C 1
ATOM 2769 O O . GLU A 1 353 ? 34.638 0.521 -54.155 1.00 84.12 353 GLU A O 1
ATOM 2774 N N . LYS A 1 354 ? 36.835 0.129 -54.105 1.00 80.69 354 LYS A N 1
ATOM 2775 C CA . LYS A 1 354 ? 36.900 0.145 -52.627 1.00 80.69 354 LYS A CA 1
ATOM 2776 C C . LYS A 1 354 ? 36.474 1.498 -52.037 1.00 80.69 354 LYS A C 1
ATOM 2778 O O . LYS A 1 354 ? 35.861 1.528 -50.975 1.00 80.69 354 LYS A O 1
ATOM 2783 N N . TYR A 1 355 ? 36.740 2.613 -52.724 1.00 86.88 355 TYR A N 1
ATOM 2784 C CA . TYR A 1 355 ? 36.254 3.934 -52.303 1.00 86.88 355 TYR A CA 1
ATOM 2785 C C . TYR A 1 355 ? 34.749 4.113 -52.528 1.00 86.88 355 TYR A C 1
ATOM 2787 O O . TYR A 1 355 ? 34.097 4.793 -51.745 1.00 86.88 355 TYR A O 1
ATOM 2795 N N . ARG A 1 356 ? 34.177 3.454 -53.542 1.00 87.56 356 ARG A N 1
ATOM 2796 C CA . ARG A 1 356 ? 32.728 3.436 -53.782 1.00 87.56 356 ARG A CA 1
ATOM 2797 C C . ARG A 1 356 ? 31.989 2.657 -52.693 1.00 87.56 356 ARG A C 1
ATOM 2799 O O . ARG A 1 356 ? 30.958 3.107 -52.208 1.00 87.56 356 ARG A O 1
ATOM 2806 N N . GLN A 1 357 ? 32.548 1.520 -52.275 1.00 85.69 357 GLN A N 1
ATOM 2807 C CA . GLN A 1 357 ? 32.048 0.742 -51.138 1.00 85.69 357 GLN A CA 1
ATOM 2808 C C . GLN A 1 357 ? 32.120 1.552 -49.832 1.00 85.69 357 GLN A C 1
ATOM 2810 O O . GLN A 1 357 ? 31.161 1.548 -49.067 1.00 85.69 357 GLN A O 1
ATOM 2815 N N . LEU A 1 358 ? 33.215 2.292 -49.606 1.00 87.62 358 LEU A N 1
ATOM 2816 C CA . LEU A 1 358 ? 33.344 3.212 -48.468 1.00 87.62 358 LEU A CA 1
ATOM 2817 C C . LEU A 1 358 ? 32.289 4.331 -48.516 1.00 87.62 358 LEU A C 1
ATOM 2819 O O . LEU A 1 358 ? 31.596 4.541 -47.525 1.00 87.62 358 LEU A O 1
ATOM 2823 N N . ALA A 1 359 ? 32.119 4.996 -49.664 1.00 89.19 359 ALA A N 1
ATOM 2824 C CA . ALA A 1 359 ? 31.133 6.063 -49.839 1.00 89.19 359 ALA A CA 1
ATOM 2825 C C . ALA A 1 359 ? 29.689 5.574 -49.621 1.00 89.19 359 ALA A C 1
ATOM 2827 O O . ALA A 1 359 ? 28.919 6.254 -48.953 1.00 89.19 359 ALA A O 1
ATOM 2828 N N . LYS A 1 360 ? 29.325 4.376 -50.105 1.00 88.25 360 LYS A N 1
ATOM 2829 C CA . LYS A 1 360 ? 28.007 3.776 -49.826 1.00 88.25 360 LYS A CA 1
ATOM 2830 C C . LYS A 1 360 ? 27.824 3.417 -48.347 1.00 88.25 360 LYS A C 1
ATOM 2832 O O . LYS A 1 360 ? 26.805 3.769 -47.767 1.00 88.25 360 LYS A O 1
ATOM 2837 N N . PHE A 1 361 ? 28.812 2.772 -47.721 1.00 89.06 361 PHE A N 1
ATOM 2838 C CA . PHE A 1 361 ? 28.736 2.385 -46.306 1.00 89.06 361 PHE A CA 1
ATOM 2839 C C . PHE A 1 361 ? 28.558 3.600 -45.383 1.00 89.06 361 PHE A C 1
ATOM 2841 O O . PHE A 1 361 ? 27.630 3.639 -44.579 1.00 89.06 361 PHE A O 1
ATOM 2848 N N . TRP A 1 362 ? 29.406 4.621 -45.531 1.00 91.38 362 TRP A N 1
ATOM 2849 C CA . TRP A 1 362 ? 29.303 5.846 -44.734 1.00 91.38 362 TRP A CA 1
ATOM 2850 C C . TRP A 1 362 ? 28.133 6.735 -45.147 1.00 91.38 362 TRP A C 1
ATOM 2852 O O . TRP A 1 362 ? 27.592 7.439 -44.301 1.00 91.38 362 TRP A O 1
ATOM 2862 N N . GLY A 1 363 ? 27.693 6.634 -46.402 1.00 89.50 363 GLY A N 1
ATOM 2863 C CA . GLY A 1 363 ? 26.431 7.182 -46.883 1.00 89.50 363 GLY A CA 1
ATOM 2864 C C . GLY A 1 363 ? 25.248 6.712 -46.054 1.00 89.50 363 GLY A C 1
ATOM 2865 O O . GLY A 1 363 ? 24.498 7.534 -45.545 1.00 89.50 363 GLY A O 1
ATOM 2866 N N . ASN A 1 364 ? 25.121 5.402 -45.842 1.00 89.06 364 ASN A N 1
ATOM 2867 C CA . ASN A 1 364 ? 24.035 4.853 -45.033 1.00 89.06 364 ASN A CA 1
ATOM 2868 C C . ASN A 1 364 ? 24.111 5.332 -43.571 1.00 89.06 364 ASN A C 1
ATOM 2870 O O . ASN A 1 364 ? 23.081 5.659 -42.995 1.00 89.06 364 ASN A O 1
ATOM 2874 N N . ILE A 1 365 ? 25.309 5.458 -42.985 1.00 89.94 365 ILE A N 1
ATOM 2875 C CA . ILE A 1 365 ? 25.481 6.038 -41.637 1.00 89.94 365 ILE A CA 1
ATOM 2876 C C . ILE A 1 365 ? 25.046 7.515 -41.593 1.00 89.94 365 ILE A C 1
ATOM 2878 O O . ILE A 1 365 ? 24.332 7.909 -40.673 1.00 89.94 365 ILE A O 1
ATOM 2882 N N . PHE A 1 366 ? 25.419 8.309 -42.600 1.00 92.62 366 PHE A N 1
ATOM 2883 C CA . PHE A 1 366 ? 24.996 9.705 -42.755 1.00 92.62 366 PHE A CA 1
ATOM 2884 C C . PHE A 1 366 ? 23.473 9.841 -42.925 1.00 92.62 366 PHE A C 1
ATOM 2886 O O . PHE A 1 366 ? 22.863 10.695 -42.289 1.00 92.62 366 PHE A O 1
ATOM 2893 N N . LEU A 1 367 ? 22.829 8.974 -43.712 1.00 90.38 367 LEU A N 1
ATOM 2894 C CA . LEU A 1 367 ? 21.369 8.981 -43.875 1.00 90.38 367 LEU A CA 1
ATOM 2895 C C . LEU A 1 367 ? 20.637 8.732 -42.548 1.00 90.38 367 LEU A C 1
ATOM 2897 O O . LEU A 1 367 ? 19.600 9.343 -42.293 1.00 90.38 367 LEU A O 1
ATOM 2901 N N . LEU A 1 368 ? 21.190 7.873 -41.685 1.00 86.88 368 LEU A N 1
ATOM 2902 C CA . LEU A 1 368 ? 20.638 7.614 -40.354 1.00 86.88 368 LEU A CA 1
ATOM 2903 C C . LEU A 1 368 ? 20.850 8.794 -39.400 1.00 86.88 368 LEU A C 1
ATOM 2905 O O . LEU A 1 368 ? 19.919 9.162 -38.686 1.00 86.88 368 LEU A O 1
ATOM 2909 N N . SER A 1 369 ? 22.033 9.419 -39.402 1.00 88.12 369 SER A N 1
ATOM 2910 C CA . SER A 1 369 ? 22.281 10.599 -38.565 1.00 88.12 369 SER A CA 1
ATOM 2911 C C . SER A 1 369 ? 21.424 11.792 -38.995 1.00 88.12 369 SER A C 1
ATOM 2913 O O . SER A 1 369 ? 20.858 12.475 -38.142 1.00 88.12 369 SER A O 1
ATOM 2915 N N . PHE A 1 370 ? 21.261 11.985 -40.307 1.00 88.88 370 PHE A N 1
ATOM 2916 C CA . PHE A 1 370 ? 20.412 13.016 -40.897 1.00 88.88 370 PHE A CA 1
ATOM 2917 C C . PHE A 1 370 ? 18.943 12.823 -40.502 1.00 88.88 370 PHE A C 1
ATOM 2919 O O . PHE A 1 370 ? 18.315 13.757 -40.011 1.00 88.88 370 PHE A O 1
ATOM 2926 N N . ALA A 1 371 ? 18.407 11.601 -40.622 1.00 86.56 371 ALA A N 1
ATOM 2927 C CA . ALA A 1 371 ? 17.024 11.306 -40.244 1.00 86.56 371 ALA A CA 1
ATOM 2928 C C . ALA A 1 371 ? 16.728 11.628 -38.764 1.00 86.56 371 ALA A C 1
ATOM 2930 O O . ALA A 1 371 ? 15.697 12.230 -38.463 1.00 86.56 371 ALA A O 1
ATOM 2931 N N . VAL A 1 372 ? 17.640 11.291 -37.841 1.00 84.19 372 VAL A N 1
ATOM 2932 C CA . VAL A 1 372 ? 17.483 11.634 -36.414 1.00 84.19 372 VAL A CA 1
ATOM 2933 C C . VAL A 1 372 ? 17.635 13.143 -36.175 1.00 84.19 372 VAL A C 1
ATOM 2935 O O . VAL A 1 372 ? 16.878 13.712 -35.386 1.00 84.19 372 VAL A O 1
ATOM 2938 N N . GLY A 1 373 ? 18.547 13.816 -36.885 1.00 83.75 373 GLY A N 1
ATOM 2939 C CA . GLY A 1 373 ? 18.686 15.276 -36.851 1.00 83.75 373 GLY A CA 1
ATOM 2940 C C . GLY A 1 373 ? 17.402 16.007 -37.266 1.00 83.75 373 GLY A C 1
ATOM 2941 O O . GLY A 1 373 ? 16.955 16.906 -36.558 1.00 83.75 373 GLY A O 1
ATOM 2942 N N . VAL A 1 374 ? 16.756 15.564 -38.350 1.00 83.88 374 VAL A N 1
ATOM 2943 C CA . VAL A 1 374 ? 15.484 16.127 -38.837 1.00 83.88 374 VAL A CA 1
ATOM 2944 C C . VAL A 1 374 ? 14.337 15.875 -37.852 1.00 83.88 374 VAL A C 1
ATOM 2946 O O . VAL A 1 374 ? 13.634 16.815 -37.487 1.00 83.88 374 VAL A O 1
ATOM 2949 N N . VAL A 1 375 ? 14.163 14.639 -37.364 1.00 82.81 375 VAL A N 1
ATOM 2950 C CA . VAL A 1 375 ? 13.084 14.310 -36.407 1.00 82.81 375 VAL A CA 1
ATOM 2951 C C . VAL A 1 375 ? 13.223 15.104 -35.106 1.00 82.81 375 VAL A C 1
ATOM 2953 O O . VAL A 1 375 ? 12.236 15.641 -34.604 1.00 82.81 375 VAL A O 1
ATOM 2956 N N . THR A 1 376 ? 14.441 15.224 -34.571 1.00 85.56 376 THR A N 1
ATOM 2957 C CA . THR A 1 376 ? 14.688 16.022 -33.358 1.00 85.56 376 THR A CA 1
ATOM 2958 C C . THR A 1 376 ? 14.495 17.519 -33.596 1.00 85.56 376 THR A C 1
ATOM 2960 O O . THR A 1 376 ? 13.930 18.185 -32.733 1.00 85.56 376 THR A O 1
ATOM 2963 N N . GLY A 1 377 ? 14.873 18.038 -34.771 1.00 79.81 377 GLY A N 1
ATOM 2964 C CA . GLY A 1 377 ? 14.679 19.443 -35.140 1.00 79.81 377 GLY A CA 1
ATOM 2965 C C . GLY A 1 377 ? 13.207 19.850 -35.186 1.00 79.81 377 GLY A C 1
ATOM 2966 O O . GLY A 1 377 ? 12.832 20.838 -34.561 1.00 79.81 377 GLY A O 1
ATOM 2967 N N . ILE A 1 378 ? 12.359 19.037 -35.828 1.00 80.88 378 ILE A N 1
ATOM 2968 C CA . ILE A 1 378 ? 10.904 19.269 -35.901 1.00 80.88 378 ILE A CA 1
ATOM 2969 C C . ILE A 1 378 ? 10.285 19.316 -34.494 1.00 80.88 378 ILE A C 1
ATOM 2971 O O . ILE A 1 378 ? 9.513 20.220 -34.179 1.00 80.88 378 ILE A O 1
ATOM 2975 N N . ILE A 1 379 ? 10.644 18.373 -33.614 1.00 81.62 379 ILE A N 1
ATOM 2976 C CA . ILE A 1 379 ? 10.155 18.359 -32.223 1.00 81.62 379 ILE A CA 1
ATOM 2977 C C . ILE A 1 379 ? 10.621 19.615 -31.469 1.00 81.62 379 ILE A C 1
ATOM 2979 O O . ILE A 1 379 ? 9.845 20.203 -30.714 1.00 81.62 379 ILE A O 1
ATOM 2983 N N . GLN A 1 380 ? 11.866 20.042 -31.683 1.00 79.06 380 GLN A N 1
ATOM 2984 C CA . GLN A 1 380 ? 12.434 21.221 -31.037 1.00 79.06 380 GLN A CA 1
ATOM 2985 C C . GLN A 1 380 ? 11.743 22.517 -31.505 1.00 79.06 380 GLN A C 1
ATOM 2987 O O . GLN A 1 380 ? 11.457 23.373 -30.673 1.00 79.06 380 GLN A O 1
ATOM 2992 N N . GLU A 1 381 ? 11.398 22.651 -32.791 1.00 77.19 381 GLU A N 1
ATOM 2993 C CA . GLU A 1 381 ? 10.628 23.788 -33.327 1.00 77.19 381 GLU A CA 1
ATOM 2994 C C . GLU A 1 381 ? 9.244 23.904 -32.661 1.00 77.19 381 GLU A C 1
ATOM 2996 O O . GLU A 1 381 ? 8.879 24.973 -32.163 1.00 77.19 381 GLU A O 1
ATOM 3001 N N . PHE A 1 382 ? 8.511 22.789 -32.541 1.00 77.12 382 PHE A N 1
ATOM 3002 C CA . PHE A 1 382 ? 7.250 22.755 -31.791 1.00 77.12 382 PHE A CA 1
ATOM 3003 C C . PHE A 1 382 ? 7.440 23.116 -30.307 1.00 77.12 382 PHE A C 1
ATOM 3005 O O . PHE A 1 382 ? 6.620 23.847 -29.748 1.00 77.12 382 PHE A O 1
ATOM 3012 N N . GLN A 1 383 ? 8.521 22.659 -29.663 1.00 77.56 383 GLN A N 1
ATOM 3013 C CA . GLN A 1 383 ? 8.836 23.031 -28.277 1.00 77.56 383 GLN A CA 1
ATOM 3014 C C . GLN A 1 383 ? 9.143 24.531 -28.131 1.00 77.56 383 GLN A C 1
ATOM 3016 O O . GLN A 1 383 ? 8.649 25.140 -27.184 1.00 77.56 383 GLN A O 1
ATOM 3021 N N . PHE A 1 384 ? 9.874 25.150 -29.067 1.00 72.62 384 PHE A N 1
ATOM 3022 C CA . PHE A 1 384 ? 10.081 26.605 -29.086 1.00 72.62 384 PHE A CA 1
ATOM 3023 C C . PHE A 1 384 ? 8.746 27.359 -29.200 1.00 72.62 384 PHE A C 1
ATOM 3025 O O . PHE A 1 384 ? 8.487 28.260 -28.404 1.00 72.62 384 PHE A O 1
ATOM 3032 N N . GLY A 1 385 ? 7.876 26.958 -30.134 1.00 72.94 385 GLY A N 1
ATOM 3033 C CA . GLY A 1 385 ? 6.579 27.610 -30.345 1.00 72.94 385 GLY A CA 1
ATOM 3034 C C . GLY A 1 385 ? 5.600 27.477 -29.170 1.00 72.94 385 GLY A C 1
ATOM 3035 O O . GLY A 1 385 ? 4.864 28.421 -28.885 1.00 72.94 385 GLY A O 1
ATOM 3036 N N . MET A 1 386 ? 5.592 26.333 -28.474 1.00 75.88 386 MET A N 1
ATOM 3037 C CA . MET A 1 386 ? 4.686 26.084 -27.342 1.00 75.88 386 MET A CA 1
ATOM 3038 C C . MET A 1 386 ? 5.242 26.605 -26.009 1.00 75.88 386 MET A C 1
ATOM 3040 O O . MET A 1 386 ? 4.570 27.379 -25.330 1.00 75.88 386 MET A O 1
ATOM 3044 N N . ASN A 1 387 ? 6.469 26.222 -25.640 1.00 72.38 387 ASN A N 1
ATOM 3045 C CA . ASN A 1 387 ? 7.032 26.517 -24.316 1.00 72.38 387 ASN A CA 1
ATOM 3046 C C . ASN A 1 387 ? 7.541 27.962 -24.197 1.00 72.38 387 ASN A C 1
ATOM 3048 O O . ASN A 1 387 ? 7.621 28.496 -23.093 1.00 72.38 387 ASN A O 1
ATOM 3052 N N . TRP A 1 388 ? 7.879 28.599 -25.322 1.00 73.50 388 TRP A N 1
ATOM 3053 C CA . TRP A 1 388 ? 8.417 29.960 -25.374 1.00 73.50 388 TRP A CA 1
ATOM 3054 C C . TRP A 1 388 ? 7.628 30.868 -26.326 1.00 73.50 388 TRP A C 1
ATOM 3056 O O . TRP A 1 388 ? 8.192 31.750 -26.975 1.00 73.50 388 TRP A O 1
ATOM 3066 N N . SER A 1 389 ? 6.302 30.698 -26.357 1.00 80.81 389 SER A N 1
ATOM 3067 C CA . SER A 1 389 ? 5.403 31.456 -27.238 1.00 80.81 389 SER A CA 1
ATOM 3068 C C . SER A 1 389 ? 5.570 32.984 -27.143 1.00 80.81 389 SER A C 1
ATOM 3070 O O . SER A 1 389 ? 5.536 33.660 -28.169 1.00 80.81 389 SER A O 1
ATOM 3072 N N . ASP A 1 390 ? 5.832 33.543 -25.957 1.00 81.12 390 ASP A N 1
ATOM 3073 C CA . ASP A 1 390 ? 6.069 34.985 -25.780 1.00 81.12 390 ASP A CA 1
ATOM 3074 C C . ASP A 1 390 ? 7.434 35.452 -26.287 1.00 81.12 390 ASP A C 1
ATOM 3076 O O . ASP A 1 390 ? 7.534 36.529 -26.877 1.00 81.12 390 ASP A O 1
ATOM 3080 N N . TYR A 1 391 ? 8.471 34.620 -26.173 1.00 81.69 391 TYR A N 1
ATOM 3081 C CA . TYR A 1 391 ? 9.750 34.898 -26.825 1.00 81.69 391 TYR A CA 1
ATOM 3082 C C . TYR A 1 391 ? 9.595 34.861 -28.353 1.00 81.69 391 TYR A C 1
ATOM 3084 O O . TYR A 1 391 ? 10.047 35.775 -29.043 1.00 81.69 391 TYR A O 1
ATOM 3092 N N . SER A 1 392 ? 8.870 33.871 -28.886 1.00 80.50 392 SER A N 1
ATOM 3093 C CA . SER A 1 392 ? 8.540 33.780 -30.314 1.00 80.50 392 SER A CA 1
ATOM 3094 C C . SER A 1 392 ? 7.708 34.973 -30.808 1.00 80.50 392 SER A C 1
ATOM 3096 O O . SER A 1 392 ? 7.941 35.457 -31.914 1.00 80.50 392 SER A O 1
ATOM 3098 N N . ARG A 1 393 ? 6.786 35.507 -29.992 1.00 82.38 393 ARG A N 1
ATOM 3099 C CA . ARG A 1 393 ? 6.057 36.763 -30.273 1.00 82.38 393 ARG A CA 1
ATOM 3100 C C . ARG A 1 393 ? 6.967 37.995 -30.232 1.00 82.38 393 ARG A C 1
ATOM 3102 O O . ARG A 1 393 ? 6.710 38.946 -30.968 1.00 82.38 393 ARG A O 1
ATOM 3109 N N . PHE A 1 394 ? 8.000 37.989 -29.387 1.00 87.00 394 PHE A N 1
ATOM 3110 C CA . PHE A 1 394 ? 8.930 39.105 -29.209 1.00 87.00 394 PHE A CA 1
ATOM 3111 C C . PHE A 1 394 ? 9.971 39.211 -30.334 1.00 87.00 394 PHE A C 1
ATOM 3113 O O . PHE A 1 394 ? 10.177 40.311 -30.843 1.00 87.00 394 PHE A O 1
ATOM 3120 N N . VAL A 1 395 ? 10.605 38.102 -30.745 1.00 86.06 395 VAL A N 1
ATOM 3121 C CA . VAL A 1 395 ? 11.680 38.094 -31.770 1.00 86.06 395 VAL A CA 1
ATOM 3122 C C . VAL A 1 395 ? 11.263 37.544 -33.139 1.00 86.06 395 VAL A C 1
ATOM 3124 O O . VAL A 1 395 ? 12.114 37.406 -34.019 1.00 86.06 395 VAL A O 1
ATOM 3127 N N . GLY A 1 396 ? 9.984 37.205 -33.334 1.00 80.62 396 GLY A N 1
ATOM 3128 C CA . GLY A 1 396 ? 9.491 36.462 -34.503 1.00 80.62 396 GLY A CA 1
ATOM 3129 C C . GLY A 1 396 ? 9.897 37.046 -35.859 1.00 80.62 396 GLY A C 1
ATOM 3130 O O . GLY A 1 396 ? 10.356 36.301 -36.722 1.00 80.62 396 GLY A O 1
ATOM 3131 N N . ASP A 1 397 ? 9.832 38.369 -36.022 1.00 83.12 397 ASP A N 1
ATOM 3132 C CA . ASP A 1 397 ? 10.196 39.058 -37.272 1.00 83.12 397 ASP A CA 1
ATOM 3133 C C . ASP A 1 397 ? 11.698 38.944 -37.606 1.00 83.12 397 ASP A C 1
ATOM 3135 O O . ASP A 1 397 ? 12.095 39.054 -38.766 1.00 83.12 397 ASP A O 1
ATOM 3139 N N . ILE A 1 398 ? 12.542 38.704 -36.597 1.00 84.94 398 ILE A N 1
ATOM 3140 C CA . ILE A 1 398 ? 13.998 38.570 -36.735 1.00 84.94 398 ILE A CA 1
ATOM 3141 C C . ILE A 1 398 ? 14.397 37.103 -36.897 1.00 84.94 398 ILE A C 1
ATOM 3143 O O . ILE A 1 398 ? 15.241 36.789 -37.731 1.00 84.94 398 ILE A O 1
ATOM 3147 N N . PHE A 1 399 ? 13.781 36.203 -36.126 1.00 80.69 399 PHE A N 1
ATOM 3148 C CA . PHE A 1 399 ? 14.059 34.763 -36.164 1.00 80.69 399 PHE A CA 1
ATOM 3149 C C . PHE A 1 399 ? 13.442 34.059 -37.374 1.00 80.69 399 PHE A C 1
ATOM 3151 O O . PHE A 1 399 ? 14.061 33.167 -37.953 1.00 80.69 399 PHE A O 1
ATOM 3158 N N . GLY A 1 400 ? 12.242 34.474 -37.784 1.00 78.25 400 GLY A N 1
ATOM 3159 C CA . GLY A 1 400 ? 11.513 33.853 -38.885 1.00 78.25 400 GLY A CA 1
ATOM 3160 C C . GLY A 1 400 ? 12.210 34.003 -40.236 1.00 78.25 400 GLY A C 1
ATOM 3161 O O . GLY A 1 400 ? 12.119 33.099 -41.058 1.00 78.25 400 GLY A O 1
ATOM 3162 N N . ALA A 1 401 ? 12.947 35.093 -40.477 1.00 82.81 401 ALA A N 1
ATOM 3163 C CA . ALA A 1 401 ? 13.593 35.321 -41.771 1.00 82.81 401 ALA A CA 1
ATOM 3164 C C . ALA A 1 401 ? 14.787 34.372 -42.043 1.00 82.81 401 ALA A C 1
ATOM 3166 O O . ALA A 1 401 ? 14.763 33.713 -43.084 1.00 82.81 401 ALA A O 1
ATOM 3167 N N . PRO A 1 402 ? 15.792 34.207 -41.152 1.00 83.19 402 PRO A N 1
ATOM 3168 C CA . PRO A 1 402 ? 16.826 33.184 -41.320 1.00 83.19 402 PRO A CA 1
ATOM 3169 C C . PRO A 1 402 ? 16.256 31.764 -41.407 1.00 83.19 402 PRO A C 1
ATOM 3171 O O . PRO A 1 402 ? 16.657 31.018 -42.294 1.00 83.19 402 PRO A O 1
ATOM 3174 N N . LEU A 1 403 ? 15.286 31.406 -40.554 1.00 80.19 403 LEU A N 1
ATOM 3175 C CA . LEU A 1 403 ? 14.669 30.072 -40.553 1.00 80.19 403 LEU A CA 1
ATOM 3176 C C . LEU A 1 403 ? 13.836 29.800 -41.821 1.00 80.19 403 LEU A C 1
ATOM 3178 O O . LEU A 1 403 ? 13.865 28.696 -42.355 1.00 80.19 403 LEU A O 1
ATOM 3182 N N . ALA A 1 404 ? 13.157 30.806 -42.377 1.00 79.19 404 ALA A N 1
ATOM 3183 C CA . ALA A 1 404 ? 12.471 30.661 -43.659 1.00 79.19 404 ALA A CA 1
ATOM 3184 C C . ALA A 1 404 ? 13.456 30.448 -44.821 1.00 79.19 404 ALA A C 1
ATOM 3186 O O . ALA A 1 404 ? 13.163 29.673 -45.729 1.00 79.19 404 ALA A O 1
ATOM 3187 N N . VAL A 1 405 ? 14.627 31.098 -44.808 1.00 83.25 405 VAL A N 1
ATOM 3188 C CA . VAL A 1 405 ? 15.667 30.871 -45.831 1.00 83.25 405 VAL A CA 1
ATOM 3189 C C . VAL A 1 405 ? 16.363 29.519 -45.631 1.00 83.25 405 VAL A C 1
ATOM 3191 O O . VAL A 1 405 ? 16.659 28.849 -46.618 1.00 83.25 405 VAL A O 1
ATOM 3194 N N . GLU A 1 406 ? 16.560 29.077 -44.388 1.00 84.56 406 GLU A N 1
ATOM 3195 C CA . GLU A 1 406 ? 16.993 27.716 -44.049 1.00 84.56 406 GLU A CA 1
ATOM 3196 C C . GLU A 1 406 ? 16.072 26.687 -44.729 1.00 84.56 406 GLU A C 1
ATOM 3198 O O . GLU A 1 406 ? 16.521 25.962 -45.620 1.00 84.56 406 GLU A O 1
ATOM 3203 N N . ALA A 1 407 ? 14.772 26.722 -44.426 1.00 77.44 407 ALA A N 1
ATOM 3204 C CA . ALA A 1 407 ? 13.814 25.734 -44.909 1.00 77.44 407 ALA A CA 1
ATOM 3205 C C . ALA A 1 407 ? 13.584 25.802 -46.434 1.00 77.44 407 ALA A C 1
ATOM 3207 O O . ALA A 1 407 ? 13.569 24.773 -47.116 1.00 77.44 407 ALA A O 1
ATOM 3208 N N . LEU A 1 408 ? 13.409 27.010 -46.991 1.00 81.19 408 LEU A N 1
ATOM 3209 C CA . LEU A 1 408 ? 13.063 27.208 -48.407 1.00 81.19 408 LEU A CA 1
ATOM 3210 C C . LEU A 1 408 ? 14.256 27.082 -49.363 1.00 81.19 408 LEU A C 1
ATOM 3212 O O . LEU A 1 408 ? 14.051 26.780 -50.539 1.00 81.19 408 LEU A O 1
ATOM 3216 N N . LEU A 1 409 ? 15.483 27.341 -48.896 1.00 85.25 409 LEU A N 1
ATOM 3217 C CA . LEU A 1 409 ? 16.689 27.291 -49.726 1.00 85.25 409 LEU A CA 1
ATOM 3218 C C . LEU A 1 409 ? 17.608 26.141 -49.321 1.00 85.25 409 LEU A C 1
ATOM 3220 O O . LEU A 1 409 ? 17.906 25.295 -50.158 1.00 85.25 409 LEU A O 1
ATOM 3224 N N . ALA A 1 410 ? 18.093 26.120 -48.079 1.00 86.75 410 ALA A N 1
ATOM 3225 C CA . ALA A 1 410 ? 19.174 25.226 -47.677 1.00 86.75 410 ALA A CA 1
ATOM 3226 C C . ALA A 1 410 ? 18.683 23.782 -47.486 1.00 86.75 410 ALA A C 1
ATOM 3228 O O . ALA A 1 410 ? 19.145 22.895 -48.203 1.00 86.75 410 ALA A O 1
ATOM 3229 N N . PHE A 1 411 ? 17.669 23.557 -46.649 1.00 84.94 411 PHE A N 1
ATOM 3230 C CA . PHE A 1 411 ? 17.066 22.238 -46.450 1.00 84.94 411 PHE A CA 1
ATOM 3231 C C . PHE A 1 411 ? 16.398 21.697 -47.727 1.00 84.94 411 PHE A C 1
ATOM 3233 O O . PHE A 1 411 ? 16.479 20.502 -48.029 1.00 84.94 411 PHE A O 1
ATOM 3240 N N . PHE A 1 412 ? 15.781 22.566 -48.538 1.00 85.31 412 PHE A N 1
ATOM 3241 C CA . PHE A 1 412 ? 15.223 22.171 -49.837 1.00 85.31 412 PHE A CA 1
ATOM 3242 C C . PHE A 1 412 ? 16.311 21.734 -50.836 1.00 85.31 412 PHE A C 1
ATOM 3244 O O . PHE A 1 412 ? 16.142 20.733 -51.538 1.00 85.31 412 PHE A O 1
ATOM 3251 N N . LEU A 1 413 ? 17.449 22.440 -50.881 1.00 89.50 413 LEU A N 1
ATOM 3252 C CA . LEU A 1 413 ? 18.618 22.049 -51.675 1.00 89.50 413 LEU A CA 1
ATOM 3253 C C . LEU A 1 413 ? 19.205 20.722 -51.169 1.00 89.50 413 LEU A C 1
ATOM 3255 O O . LEU A 1 413 ? 19.479 19.832 -51.976 1.00 89.50 413 LEU A O 1
ATOM 3259 N N . GLU A 1 414 ? 19.348 20.576 -49.849 1.00 88.94 414 GLU A N 1
ATOM 3260 C CA . GLU A 1 414 ? 19.886 19.383 -49.196 1.00 88.94 414 GLU A CA 1
ATOM 3261 C C . GLU A 1 414 ? 19.034 18.155 -49.517 1.00 88.94 414 GLU A C 1
ATOM 3263 O O . GLU A 1 414 ? 19.516 17.226 -50.160 1.00 88.94 414 GLU A O 1
ATOM 3268 N N . SER A 1 415 ? 17.750 18.178 -49.157 1.00 88.06 415 SER A N 1
ATOM 3269 C CA . SER A 1 415 ? 16.812 17.071 -49.375 1.00 88.06 415 SER A CA 1
ATOM 3270 C C . SER A 1 415 ? 16.656 16.699 -50.857 1.00 88.06 415 SER A C 1
ATOM 3272 O O . SER A 1 415 ? 16.639 15.510 -51.191 1.00 88.06 415 SER A O 1
ATOM 3274 N N . THR A 1 416 ? 16.632 17.683 -51.765 1.00 89.25 416 THR A N 1
ATOM 3275 C CA . THR A 1 416 ? 16.561 17.441 -53.217 1.00 89.25 416 THR A CA 1
ATOM 3276 C C . THR A 1 416 ? 17.814 16.732 -53.735 1.00 89.25 416 THR A C 1
ATOM 3278 O O . THR A 1 416 ? 17.709 15.694 -54.396 1.00 89.25 416 THR A O 1
ATOM 3281 N N . PHE A 1 417 ? 19.011 17.254 -53.443 1.00 93.44 417 PHE A N 1
ATOM 3282 C CA . PHE A 1 417 ? 20.252 16.644 -53.930 1.00 93.44 417 PHE A CA 1
ATOM 3283 C C . PHE A 1 417 ? 20.615 15.354 -53.188 1.00 93.44 417 PHE A C 1
ATOM 3285 O O . PHE A 1 417 ? 21.225 14.471 -53.792 1.00 93.44 417 PHE A O 1
ATOM 3292 N N . LEU A 1 418 ? 20.156 15.181 -51.947 1.00 91.38 418 LEU A N 1
ATOM 3293 C CA . LEU A 1 418 ? 20.260 13.937 -51.191 1.00 91.38 418 LEU A CA 1
ATOM 3294 C C . LEU A 1 418 ? 19.394 12.842 -51.820 1.00 91.38 418 LEU A C 1
ATOM 3296 O O . LEU A 1 418 ? 19.894 11.755 -52.098 1.00 91.38 418 LEU A O 1
ATOM 3300 N N . GLY A 1 419 ? 18.132 13.142 -52.145 1.00 87.38 419 GLY A N 1
ATOM 3301 C CA . GLY A 1 419 ? 17.257 12.227 -52.882 1.00 87.38 419 GLY A CA 1
ATOM 3302 C C . GLY A 1 419 ? 17.844 11.825 -54.240 1.00 87.38 419 GLY A C 1
ATOM 3303 O O . GLY A 1 419 ? 17.885 10.639 -54.577 1.00 87.38 419 GLY A O 1
ATOM 3304 N N . LEU A 1 420 ? 18.377 12.789 -54.999 1.00 91.38 420 LEU A N 1
ATOM 3305 C CA . LEU A 1 420 ? 19.087 12.504 -56.251 1.00 91.38 420 LEU A CA 1
ATOM 3306 C C . LEU A 1 420 ? 20.317 11.612 -56.024 1.00 91.38 420 LEU A C 1
ATOM 3308 O O . LEU A 1 420 ? 20.508 10.650 -56.765 1.00 91.38 420 LEU A O 1
ATOM 3312 N N . TRP A 1 421 ? 21.128 11.874 -55.001 1.00 93.25 421 TRP A N 1
ATOM 3313 C CA . TRP A 1 421 ? 22.313 11.073 -54.689 1.00 93.25 421 TRP A CA 1
ATOM 3314 C C . TRP A 1 421 ? 21.977 9.633 -54.266 1.00 93.25 421 TRP A C 1
ATOM 3316 O O . TRP A 1 421 ? 22.627 8.692 -54.715 1.00 93.25 421 TRP A O 1
ATOM 3326 N N . ILE A 1 422 ? 20.917 9.423 -53.478 1.00 88.31 422 ILE A N 1
ATOM 3327 C CA . ILE A 1 422 ? 20.447 8.077 -53.105 1.00 88.31 422 ILE A CA 1
ATOM 3328 C C . ILE A 1 422 ? 19.992 7.298 -54.350 1.00 88.31 422 ILE A C 1
ATOM 3330 O O . ILE A 1 422 ? 20.398 6.153 -54.560 1.00 88.31 422 ILE A O 1
ATOM 3334 N N . PHE A 1 423 ? 19.142 7.902 -55.188 1.00 87.75 423 PHE A N 1
ATOM 3335 C CA . PHE A 1 423 ? 18.420 7.176 -56.241 1.00 87.75 423 PHE A CA 1
ATOM 3336 C C . PHE A 1 423 ? 19.093 7.172 -57.623 1.00 87.75 423 PHE A C 1
ATOM 3338 O O . PHE A 1 423 ? 18.567 6.528 -58.538 1.00 87.75 423 PHE A O 1
ATOM 3345 N N . THR A 1 424 ? 20.228 7.861 -57.811 1.00 88.50 424 THR A N 1
ATOM 3346 C CA . THR A 1 424 ? 20.920 7.937 -59.116 1.00 88.50 424 THR A CA 1
ATOM 3347 C C . THR A 1 424 ? 22.239 7.169 -59.219 1.00 88.50 424 THR A C 1
ATOM 3349 O O . THR A 1 424 ? 22.872 7.222 -60.282 1.00 88.50 424 THR A O 1
ATOM 3352 N N . TRP A 1 425 ? 22.611 6.373 -58.208 1.00 83.62 425 TRP A N 1
ATOM 3353 C CA . TRP A 1 425 ? 23.693 5.387 -58.330 1.00 83.62 425 TRP A CA 1
ATOM 3354 C C . TRP A 1 425 ? 23.519 4.561 -59.617 1.00 83.62 425 TRP A C 1
ATOM 3356 O O . TRP A 1 425 ? 22.459 3.993 -59.872 1.00 83.62 425 TRP A O 1
ATOM 3366 N N . ASP A 1 426 ? 24.563 4.541 -60.447 1.00 82.94 426 ASP A N 1
ATOM 3367 C CA . ASP A 1 426 ? 24.636 3.895 -61.770 1.00 82.94 426 ASP A CA 1
ATOM 3368 C C . ASP A 1 426 ? 23.636 4.398 -62.838 1.00 82.94 426 ASP A C 1
ATOM 3370 O O . ASP A 1 426 ? 23.634 3.900 -63.963 1.00 82.94 426 ASP A O 1
ATOM 3374 N N . ARG A 1 427 ? 22.839 5.436 -62.540 1.00 83.62 427 ARG A N 1
ATOM 3375 C CA . ARG A 1 427 ? 21.917 6.096 -63.490 1.00 83.62 427 ARG A CA 1
ATOM 3376 C C . ARG A 1 427 ? 22.469 7.397 -64.079 1.00 83.62 427 ARG A C 1
ATOM 3378 O O . ARG A 1 427 ? 22.040 7.804 -65.156 1.00 83.62 427 ARG A O 1
ATOM 3385 N N . VAL A 1 428 ? 23.418 8.049 -63.403 1.00 88.06 428 VAL A N 1
ATOM 3386 C CA . VAL A 1 428 ? 24.113 9.256 -63.894 1.00 88.06 428 VAL A CA 1
ATOM 3387 C C . VAL A 1 428 ? 25.620 9.029 -64.030 1.00 88.06 428 VAL A C 1
ATOM 3389 O O . VAL A 1 428 ? 26.185 8.076 -63.496 1.00 88.06 428 VAL A O 1
ATOM 3392 N N . LYS A 1 429 ? 26.309 9.923 -64.753 1.00 87.56 429 LYS A N 1
ATOM 3393 C CA . LYS A 1 429 ? 27.779 9.899 -64.850 1.00 87.56 429 LYS A CA 1
ATOM 3394 C C . LYS A 1 429 ? 28.393 10.076 -63.446 1.00 87.56 429 LYS A C 1
ATOM 3396 O O . LYS A 1 429 ? 27.951 10.984 -62.746 1.00 87.56 429 LYS A O 1
ATOM 3401 N N . PRO A 1 430 ? 29.459 9.348 -63.057 1.00 86.38 430 PRO A N 1
ATOM 3402 C CA . PRO A 1 430 ? 30.052 9.475 -61.718 1.00 86.38 430 PRO A CA 1
ATOM 3403 C C . PRO A 1 430 ? 30.494 10.900 -61.341 1.00 86.38 430 PRO A C 1
ATOM 3405 O O . PRO A 1 430 ? 30.367 11.302 -60.194 1.00 86.38 430 PRO A O 1
ATOM 3408 N N . GLY A 1 431 ? 30.939 11.706 -62.314 1.00 87.62 431 GLY A N 1
ATOM 3409 C CA . GLY A 1 431 ? 31.265 13.125 -62.095 1.00 87.62 431 GLY A CA 1
ATOM 3410 C C . GLY A 1 431 ? 30.058 14.039 -61.817 1.00 87.62 431 GLY A C 1
ATOM 3411 O O . GLY A 1 431 ? 30.244 15.131 -61.297 1.00 87.62 431 GLY A O 1
ATOM 3412 N N . LEU A 1 432 ? 28.837 13.605 -62.152 1.00 89.88 432 LEU A N 1
ATOM 3413 C CA . LEU A 1 432 ? 27.583 14.270 -61.779 1.00 89.88 432 LEU A CA 1
ATOM 3414 C C . LEU A 1 432 ? 27.037 13.708 -60.457 1.00 89.88 432 LEU A C 1
ATOM 3416 O O . LEU A 1 432 ? 26.532 14.467 -59.641 1.00 89.88 432 LEU A O 1
ATOM 3420 N N . HIS A 1 433 ? 27.213 12.407 -60.214 1.00 91.81 433 HIS A N 1
ATOM 3421 C CA . HIS A 1 433 ? 26.873 11.773 -58.938 1.00 91.81 433 HIS A CA 1
ATOM 3422 C C . HIS A 1 433 ? 27.624 12.429 -57.765 1.00 91.81 433 HIS A C 1
ATOM 3424 O O . HIS A 1 433 ? 27.007 12.881 -56.801 1.00 91.81 433 HIS A O 1
ATOM 3430 N N . VAL A 1 434 ? 28.942 12.617 -57.911 1.00 92.88 434 VAL A N 1
ATOM 3431 C CA . VAL A 1 434 ? 29.760 13.265 -56.876 1.00 92.88 434 VAL A CA 1
ATOM 3432 C C . VAL A 1 434 ? 29.457 14.762 -56.736 1.00 92.88 434 VAL A C 1
ATOM 3434 O O . VAL A 1 434 ? 29.637 15.328 -55.663 1.00 92.88 434 VAL A O 1
ATOM 3437 N N . LEU A 1 435 ? 28.945 15.417 -57.787 1.00 93.38 435 LEU A N 1
ATOM 3438 C CA . LEU A 1 435 ? 28.461 16.795 -57.677 1.00 93.38 435 LEU A CA 1
ATOM 3439 C C . LEU A 1 435 ? 27.240 16.876 -56.749 1.00 93.38 435 LEU A C 1
ATOM 3441 O O . LEU A 1 435 ? 27.133 17.839 -55.999 1.00 93.38 435 LEU A O 1
ATOM 3445 N N . PHE A 1 436 ? 26.360 15.868 -56.744 1.00 95.06 436 PHE A N 1
ATOM 3446 C CA . PHE A 1 436 ? 25.205 15.849 -55.845 1.00 95.06 436 PHE A CA 1
ATOM 3447 C C . PHE A 1 436 ? 25.632 15.793 -54.371 1.00 95.06 436 PHE A C 1
ATOM 3449 O O . PHE A 1 436 ? 25.179 16.634 -53.604 1.00 95.06 436 PHE A O 1
ATOM 3456 N N . ILE A 1 437 ? 26.560 14.914 -53.966 1.00 94.25 437 ILE A N 1
ATOM 3457 C CA . ILE A 1 437 ? 27.006 14.863 -52.555 1.00 94.25 437 ILE A CA 1
ATOM 3458 C C . ILE A 1 437 ? 27.792 16.112 -52.125 1.00 94.25 437 ILE A C 1
ATOM 3460 O O . ILE A 1 437 ? 27.685 16.535 -50.974 1.00 94.25 437 ILE A O 1
ATOM 3464 N N . TRP A 1 438 ? 28.522 16.767 -53.037 1.00 95.31 438 TRP A N 1
ATOM 3465 C CA . TRP A 1 438 ? 29.109 18.084 -52.758 1.00 95.31 438 TRP A CA 1
ATOM 3466 C C . TRP A 1 438 ? 28.045 19.179 -52.612 1.00 95.31 438 TRP A C 1
ATOM 3468 O O . TRP A 1 438 ? 28.194 20.038 -51.747 1.00 95.31 438 TRP A O 1
ATOM 3478 N N . LEU A 1 439 ? 26.956 19.139 -53.388 1.00 94.81 439 LEU A N 1
ATOM 3479 C CA . LEU A 1 439 ? 25.826 20.059 -53.220 1.00 94.81 439 LEU A CA 1
ATOM 3480 C C . LEU A 1 439 ? 25.079 19.819 -51.902 1.00 94.81 439 LEU A C 1
ATOM 3482 O O . LEU A 1 439 ? 24.773 20.796 -51.231 1.00 94.81 439 LEU A O 1
ATOM 3486 N N . VAL A 1 440 ? 24.876 18.563 -51.481 1.00 93.94 440 VAL A N 1
ATOM 3487 C CA . VAL A 1 440 ? 24.361 18.236 -50.134 1.00 93.94 440 VAL A CA 1
ATOM 3488 C C . VAL A 1 440 ? 25.307 18.783 -49.063 1.00 93.94 440 VAL A C 1
ATOM 3490 O O . VAL A 1 440 ? 24.861 19.514 -48.194 1.00 93.94 440 VAL A O 1
ATOM 3493 N N . THR A 1 441 ? 26.620 18.539 -49.172 1.00 93.69 441 THR A N 1
ATOM 3494 C CA . THR A 1 441 ? 27.624 19.056 -48.217 1.00 93.69 441 THR A CA 1
ATOM 3495 C C . THR A 1 441 ? 27.559 20.582 -48.074 1.00 93.69 441 THR A C 1
ATOM 3497 O O . THR A 1 441 ? 27.621 21.107 -46.965 1.00 93.69 441 THR A O 1
ATOM 3500 N N . ILE A 1 442 ? 27.413 21.305 -49.190 1.00 93.38 442 ILE A N 1
ATOM 3501 C CA . ILE A 1 442 ? 27.251 22.766 -49.193 1.00 93.38 442 ILE A CA 1
ATOM 3502 C C . ILE A 1 442 ? 25.895 23.166 -48.594 1.00 93.38 442 ILE A C 1
ATOM 3504 O O . ILE A 1 442 ? 25.830 24.145 -47.856 1.00 93.38 442 ILE A O 1
ATOM 3508 N N . ALA A 1 443 ? 24.828 22.413 -48.866 1.00 92.12 443 ALA A N 1
ATOM 3509 C CA . ALA A 1 443 ? 23.497 22.666 -48.327 1.00 92.12 443 ALA A CA 1
ATOM 3510 C C . ALA A 1 443 ? 23.451 22.516 -46.796 1.00 92.12 443 ALA A C 1
ATOM 3512 O O . ALA A 1 443 ? 23.041 23.462 -46.130 1.00 92.12 443 ALA A O 1
ATOM 3513 N N . SER A 1 444 ? 23.985 21.424 -46.228 1.00 90.38 444 SER A N 1
ATOM 3514 C CA . SER A 1 444 ? 24.066 21.225 -44.769 1.00 90.38 444 SER A CA 1
ATOM 3515 C C . SER A 1 444 ? 24.855 22.351 -44.081 1.00 90.38 444 SER A C 1
ATOM 3517 O O . SER A 1 444 ? 24.507 22.801 -42.988 1.00 90.38 444 SER A O 1
ATOM 3519 N N . MET A 1 445 ? 25.921 22.842 -44.730 1.00 91.56 445 MET A N 1
ATOM 3520 C CA . MET A 1 445 ? 26.691 23.995 -44.249 1.00 91.56 445 MET A CA 1
ATOM 3521 C C . MET A 1 445 ? 25.897 25.308 -44.347 1.00 91.56 445 MET A C 1
ATOM 3523 O O . MET A 1 445 ? 25.992 26.136 -43.446 1.00 91.56 445 MET A O 1
ATOM 3527 N N . LEU A 1 446 ? 25.086 25.509 -45.390 1.00 91.00 446 LEU A N 1
ATOM 3528 C CA . LEU A 1 446 ? 24.204 26.675 -45.496 1.00 91.00 446 LEU A CA 1
ATOM 3529 C C . LEU A 1 446 ? 23.073 26.637 -44.456 1.00 91.00 446 LEU A C 1
ATOM 3531 O O . LEU A 1 446 ? 22.790 27.673 -43.861 1.00 91.00 446 LEU A O 1
ATOM 3535 N N . SER A 1 447 ? 22.485 25.474 -44.167 1.00 89.38 447 SER A N 1
ATOM 3536 C CA . SER A 1 447 ? 21.508 25.325 -43.079 1.00 89.38 447 SER A CA 1
ATOM 3537 C C . SER A 1 447 ? 22.123 25.704 -41.732 1.00 89.38 447 SER A C 1
ATOM 3539 O O . SER A 1 447 ? 21.587 26.549 -41.014 1.00 89.38 447 SER A O 1
ATOM 3541 N N . ALA A 1 448 ? 23.320 25.183 -41.434 1.00 89.38 448 ALA A N 1
ATOM 3542 C CA . ALA A 1 448 ? 24.068 25.568 -40.240 1.00 89.38 448 ALA A CA 1
ATOM 3543 C C . ALA A 1 448 ? 24.359 27.080 -40.184 1.00 89.38 448 ALA A C 1
ATOM 3545 O O . ALA A 1 448 ? 24.257 27.673 -39.113 1.00 89.38 448 ALA A O 1
ATOM 3546 N N . PHE A 1 449 ? 24.670 27.728 -41.314 1.00 91.94 449 PHE A N 1
ATOM 3547 C CA . PHE A 1 449 ? 24.860 29.181 -41.373 1.00 91.94 449 PHE A CA 1
ATOM 3548 C C . PHE A 1 449 ? 23.586 29.957 -40.998 1.00 91.94 449 PHE A C 1
ATOM 3550 O O . PHE A 1 449 ? 23.654 30.860 -40.166 1.00 91.94 449 PHE A O 1
ATOM 3557 N N . TRP A 1 450 ? 22.422 29.603 -41.556 1.00 89.31 450 TRP A N 1
ATOM 3558 C CA . TRP A 1 450 ? 21.162 30.308 -41.273 1.00 89.31 450 TRP A CA 1
ATOM 3559 C C . TRP A 1 450 ? 20.672 30.106 -39.833 1.00 89.31 450 TRP A C 1
ATOM 3561 O O . TRP A 1 450 ? 20.221 31.062 -39.201 1.00 89.31 450 TRP A O 1
ATOM 3571 N N . ILE A 1 451 ? 20.840 28.903 -39.275 1.00 86.12 451 ILE A N 1
ATOM 3572 C CA . ILE A 1 451 ? 20.541 28.615 -37.862 1.00 86.12 451 ILE A CA 1
ATOM 3573 C C . ILE A 1 451 ? 21.484 29.409 -36.940 1.00 86.12 451 ILE A C 1
ATOM 3575 O O . ILE A 1 451 ? 21.043 30.039 -35.974 1.00 86.12 451 ILE A O 1
ATOM 3579 N N . LEU A 1 452 ? 22.785 29.446 -37.256 1.00 88.88 452 LEU A N 1
ATOM 3580 C CA . LEU A 1 452 ? 23.764 30.205 -36.475 1.00 88.88 452 LEU A CA 1
ATOM 3581 C C . LEU A 1 452 ? 23.598 31.723 -36.619 1.00 88.88 452 LEU A C 1
ATOM 3583 O O . LEU A 1 452 ? 23.899 32.433 -35.665 1.00 88.88 452 LEU A O 1
ATOM 3587 N N . ALA A 1 453 ? 23.055 32.233 -37.730 1.00 88.69 453 ALA A N 1
ATOM 3588 C CA . ALA A 1 453 ? 22.692 33.645 -37.866 1.00 88.69 453 ALA A CA 1
ATOM 3589 C C . ALA A 1 453 ? 21.673 34.080 -36.796 1.00 88.69 453 ALA A C 1
ATOM 3591 O O . ALA A 1 453 ? 21.853 35.114 -36.147 1.00 88.69 453 ALA A O 1
ATOM 3592 N N . ALA A 1 454 ? 20.658 33.250 -36.538 1.00 84.62 454 ALA A N 1
ATOM 3593 C CA . ALA A 1 454 ? 19.670 33.495 -35.491 1.00 84.62 454 ALA A CA 1
ATOM 3594 C C . ALA A 1 454 ? 20.279 33.379 -34.070 1.00 84.62 454 ALA A C 1
ATOM 3596 O O . ALA A 1 454 ? 20.106 34.273 -33.238 1.00 84.62 454 ALA A O 1
ATOM 3597 N N . ASN A 1 455 ? 21.085 32.342 -33.804 1.00 86.00 455 ASN A N 1
ATOM 3598 C CA . ASN A 1 455 ? 21.801 32.172 -32.524 1.00 86.00 455 ASN A CA 1
ATOM 3599 C C . ASN A 1 455 ? 22.804 33.309 -32.228 1.00 86.00 455 ASN A C 1
ATOM 3601 O O . ASN A 1 455 ? 22.956 33.762 -31.091 1.00 86.00 455 ASN A O 1
ATOM 3605 N N . SER A 1 456 ? 23.485 33.806 -33.256 1.00 88.12 456 SER A N 1
ATOM 3606 C CA . SER A 1 456 ? 24.404 34.936 -33.143 1.00 88.12 456 SER A CA 1
ATOM 3607 C C . SER A 1 456 ? 23.680 36.262 -32.910 1.00 88.12 456 SER A C 1
ATOM 3609 O O . SER A 1 456 ? 24.229 37.117 -32.217 1.00 88.12 456 SER A O 1
ATOM 3611 N N . PHE A 1 457 ? 22.444 36.435 -33.399 1.00 87.12 457 PHE A N 1
ATOM 3612 C CA . PHE A 1 457 ? 21.603 37.567 -32.996 1.00 87.12 457 PHE A CA 1
ATOM 3613 C C . PHE A 1 457 ? 21.265 37.511 -31.496 1.00 87.12 457 PHE A C 1
ATOM 3615 O O . PHE A 1 457 ? 21.406 38.526 -30.822 1.00 87.12 457 PHE A O 1
ATOM 3622 N N . MET A 1 458 ? 20.916 36.344 -30.931 1.00 82.62 458 MET A N 1
ATOM 3623 C CA . MET A 1 458 ? 20.701 36.210 -29.473 1.00 82.62 458 MET A CA 1
ATOM 3624 C C . MET A 1 458 ? 21.923 36.652 -28.650 1.00 82.62 458 MET A C 1
ATOM 3626 O O . MET A 1 458 ? 21.771 37.316 -27.629 1.00 82.62 458 MET A O 1
ATOM 3630 N N . GLN A 1 459 ? 23.136 36.286 -29.081 1.00 81.00 459 GLN A N 1
ATOM 3631 C CA . GLN A 1 459 ? 24.377 36.598 -28.354 1.00 81.00 459 GLN A CA 1
ATOM 3632 C C . GLN A 1 459 ? 24.977 37.976 -28.672 1.00 81.00 459 GLN A C 1
ATOM 3634 O O . GLN A 1 459 ? 25.852 38.437 -27.936 1.00 81.00 459 GLN A O 1
ATOM 3639 N N . HIS A 1 460 ? 24.569 38.609 -29.771 1.00 85.06 460 HIS A N 1
ATOM 3640 C CA . HIS A 1 460 ? 25.030 39.926 -30.202 1.00 85.06 460 HIS A CA 1
ATOM 3641 C C . HIS A 1 460 ? 23.973 40.568 -31.131 1.00 85.06 460 HIS A C 1
ATOM 3643 O O . HIS A 1 460 ? 24.084 40.464 -32.358 1.00 85.06 460 HIS A O 1
ATOM 3649 N N . PRO A 1 461 ? 22.910 41.181 -30.571 1.00 85.81 461 PRO A N 1
ATOM 3650 C CA . PRO A 1 461 ? 21.749 41.614 -31.346 1.00 85.81 461 PRO A CA 1
ATOM 3651 C C . PRO A 1 461 ? 22.023 42.905 -32.126 1.00 85.81 461 PRO A C 1
ATOM 3653 O O . PRO A 1 461 ? 22.372 43.941 -31.558 1.00 85.81 461 PRO A O 1
ATOM 3656 N N . VAL A 1 462 ? 21.826 42.842 -33.443 1.00 86.94 462 VAL A N 1
ATOM 3657 C CA . VAL A 1 462 ? 22.089 43.911 -34.421 1.00 86.94 462 VAL A CA 1
ATOM 3658 C C . VAL A 1 462 ? 20.979 43.952 -35.477 1.00 86.94 462 VAL A C 1
ATOM 3660 O O . VAL A 1 462 ? 20.296 42.954 -35.683 1.00 86.94 462 VAL A O 1
ATOM 3663 N N . GLY A 1 463 ? 20.784 45.092 -36.149 1.00 85.50 463 GLY A N 1
ATOM 3664 C CA . GLY A 1 463 ? 19.814 45.206 -37.251 1.00 85.50 463 GLY A CA 1
ATOM 3665 C C . GLY A 1 463 ? 18.337 45.150 -36.840 1.00 85.50 463 GLY A C 1
ATOM 3666 O O . GLY A 1 463 ? 17.512 44.673 -37.619 1.00 85.50 463 GLY A O 1
ATOM 3667 N N . TYR A 1 464 ? 17.997 45.617 -35.632 1.00 89.44 464 TYR A N 1
ATOM 3668 C CA . TYR A 1 464 ? 16.630 45.616 -35.095 1.00 89.44 464 TYR A CA 1
ATOM 3669 C C . TYR A 1 464 ? 16.214 46.961 -34.480 1.00 89.44 464 TYR A C 1
ATOM 3671 O O . TYR A 1 464 ? 17.054 47.819 -34.202 1.00 89.44 464 TYR A O 1
ATOM 3679 N N . ALA A 1 465 ? 14.913 47.129 -34.234 1.00 87.62 465 ALA A N 1
ATOM 3680 C CA . ALA A 1 465 ? 14.354 48.187 -33.395 1.00 87.62 465 ALA A CA 1
ATOM 3681 C C . ALA A 1 465 ? 13.207 47.651 -32.525 1.00 87.62 465 ALA A C 1
ATOM 3683 O O . ALA A 1 465 ? 12.451 46.778 -32.946 1.00 87.62 465 ALA A O 1
ATOM 3684 N N . LEU A 1 466 ? 13.054 48.197 -31.315 1.00 85.62 466 LEU A N 1
ATOM 3685 C CA . LEU A 1 466 ? 11.935 47.865 -30.433 1.00 85.62 466 LEU A CA 1
ATOM 3686 C C . LEU A 1 466 ? 10.720 48.740 -30.758 1.00 85.62 466 LEU A C 1
ATOM 3688 O O . LEU A 1 466 ? 10.802 49.968 -30.698 1.00 85.62 466 LEU A O 1
ATOM 3692 N N . ARG A 1 467 ? 9.593 48.109 -31.090 1.00 84.50 467 ARG A N 1
ATOM 3693 C CA . ARG A 1 467 ? 8.316 48.751 -31.440 1.00 84.50 467 ARG A CA 1
ATOM 3694 C C . ARG A 1 467 ? 7.162 47.897 -30.929 1.00 84.50 467 ARG A C 1
ATOM 3696 O O . ARG A 1 467 ? 7.205 46.681 -31.049 1.00 84.50 467 ARG A O 1
ATOM 3703 N N . ASN A 1 468 ? 6.136 48.521 -30.346 1.00 81.44 468 ASN A N 1
ATOM 3704 C CA . ASN A 1 468 ? 4.911 47.844 -29.885 1.00 81.44 468 ASN A CA 1
ATOM 3705 C C . ASN A 1 468 ? 5.154 46.582 -29.018 1.00 81.44 468 ASN A C 1
ATOM 3707 O O . ASN A 1 468 ? 4.406 45.612 -29.106 1.00 81.44 468 ASN A O 1
ATOM 3711 N N . GLY A 1 469 ? 6.222 46.574 -28.210 1.00 79.38 469 GLY A N 1
ATOM 3712 C CA . GLY A 1 469 ? 6.601 45.415 -27.392 1.00 79.38 469 GLY A CA 1
ATOM 3713 C C . GLY A 1 469 ? 7.214 44.238 -28.165 1.00 79.38 469 GLY A C 1
ATOM 3714 O O . GLY A 1 469 ? 7.220 43.129 -27.645 1.00 79.38 469 GLY A O 1
ATOM 3715 N N . ARG A 1 470 ? 7.723 44.451 -29.386 1.00 83.38 470 ARG A N 1
ATOM 3716 C CA . ARG A 1 470 ? 8.418 43.456 -30.224 1.00 83.38 470 ARG A CA 1
ATOM 3717 C C . ARG A 1 470 ? 9.736 44.002 -30.766 1.00 83.38 470 ARG A C 1
ATOM 3719 O O . ARG A 1 470 ? 9.932 45.217 -30.832 1.00 83.38 470 ARG A O 1
ATOM 3726 N N . ALA A 1 471 ? 10.626 43.104 -31.170 1.00 86.56 471 ALA A N 1
ATOM 3727 C CA . ALA A 1 471 ? 11.842 43.420 -31.904 1.00 86.56 471 ALA A CA 1
ATOM 3728 C C . ALA A 1 471 ? 11.586 43.250 -33.413 1.00 86.56 471 ALA A C 1
ATOM 3730 O O . ALA A 1 471 ? 11.613 42.140 -33.938 1.00 86.56 471 ALA A O 1
ATOM 3731 N N . GLU A 1 472 ? 11.331 44.361 -34.106 1.00 86.81 472 GLU A N 1
ATOM 3732 C CA . GLU A 1 472 ? 11.186 44.396 -35.566 1.00 86.81 472 GLU A CA 1
ATOM 3733 C C . GLU A 1 472 ? 12.574 44.424 -36.229 1.00 86.81 472 GLU A C 1
ATOM 3735 O O . GLU A 1 472 ? 13.464 45.164 -35.790 1.00 86.81 472 GLU A O 1
ATOM 3740 N N . MET A 1 473 ? 12.772 43.662 -37.310 1.00 87.94 473 MET A N 1
ATOM 3741 C CA . MET A 1 473 ? 14.010 43.725 -38.095 1.00 87.94 473 MET A CA 1
ATOM 3742 C C . MET A 1 473 ? 14.073 45.033 -38.900 1.00 87.94 473 MET A C 1
ATOM 3744 O O . MET A 1 473 ? 13.155 45.357 -39.651 1.00 87.94 473 MET A O 1
ATOM 3748 N N . THR A 1 474 ? 15.179 45.768 -38.783 1.00 88.50 474 THR A N 1
ATOM 3749 C CA . THR A 1 474 ? 15.439 47.012 -39.530 1.00 88.50 474 THR A CA 1
ATOM 3750 C C . THR A 1 474 ? 16.541 46.873 -40.578 1.00 88.50 474 THR A C 1
ATOM 3752 O O . THR A 1 474 ? 16.514 47.604 -41.566 1.00 88.50 474 THR A O 1
ATOM 3755 N N . ASP A 1 475 ? 17.480 45.936 -40.405 1.00 88.12 475 ASP A N 1
ATOM 3756 C CA . ASP A 1 475 ? 18.558 45.671 -41.365 1.00 88.12 475 ASP A CA 1
ATOM 3757 C C . ASP A 1 475 ? 18.957 44.181 -41.376 1.00 88.12 475 ASP A C 1
ATOM 3759 O O . ASP A 1 475 ? 19.731 43.706 -40.543 1.00 88.12 475 ASP A O 1
ATOM 3763 N N . PHE A 1 476 ? 18.449 43.446 -42.370 1.00 86.38 476 PHE A N 1
ATOM 3764 C CA . PHE A 1 476 ? 18.801 42.043 -42.636 1.00 86.38 476 PHE A CA 1
ATOM 3765 C C . PHE A 1 476 ? 20.286 41.859 -42.998 1.00 86.38 476 PHE A C 1
ATOM 3767 O O . PHE A 1 476 ? 20.886 40.830 -42.681 1.00 86.38 476 PHE A O 1
ATOM 3774 N N . GLY A 1 477 ? 20.902 42.867 -43.624 1.00 86.06 477 GLY A N 1
ATOM 3775 C CA . GLY A 1 477 ? 22.327 42.874 -43.937 1.00 86.06 477 GLY A CA 1
ATOM 3776 C C . GLY A 1 477 ? 23.175 42.902 -42.670 1.00 86.06 477 GLY A C 1
ATOM 3777 O O . GLY A 1 477 ? 24.123 42.128 -42.565 1.00 86.06 477 GLY A O 1
ATOM 3778 N N . ALA A 1 478 ? 22.795 43.709 -41.676 1.00 86.75 478 ALA A N 1
ATOM 3779 C CA . ALA A 1 478 ? 23.454 43.736 -40.370 1.00 86.75 478 ALA A CA 1
ATOM 3780 C C . ALA A 1 478 ? 23.320 42.406 -39.602 1.00 86.75 478 ALA A C 1
ATOM 3782 O O . ALA A 1 478 ? 24.280 41.991 -38.955 1.00 86.75 478 ALA A O 1
ATOM 3783 N N . VAL A 1 479 ? 22.179 41.709 -39.702 1.00 84.62 479 VAL A N 1
ATOM 3784 C CA . VAL A 1 479 ? 21.988 40.378 -39.086 1.00 84.62 479 VAL A CA 1
ATOM 3785 C C . VAL A 1 479 ? 22.935 39.336 -39.700 1.00 84.62 479 VAL A C 1
ATOM 3787 O O . VAL A 1 479 ? 23.593 38.605 -38.964 1.00 84.62 479 VAL A O 1
ATOM 3790 N N . ILE A 1 480 ? 23.073 39.301 -41.032 1.00 86.81 480 ILE A N 1
ATOM 3791 C CA . ILE A 1 480 ? 23.984 38.376 -41.740 1.00 86.81 480 ILE A CA 1
ATOM 3792 C C . ILE A 1 480 ? 25.462 38.762 -41.550 1.00 86.81 480 ILE A C 1
ATOM 3794 O O . ILE A 1 480 ? 26.329 37.898 -41.410 1.00 86.81 480 ILE A O 1
ATOM 3798 N N . ALA A 1 481 ? 25.771 40.060 -41.546 1.00 88.06 481 ALA A N 1
ATOM 3799 C CA . ALA A 1 481 ? 27.124 40.585 -41.365 1.00 88.06 481 ALA A CA 1
ATOM 3800 C C . ALA A 1 481 ? 27.575 40.635 -39.892 1.00 88.06 481 ALA A C 1
ATOM 3802 O O . ALA A 1 481 ? 28.687 41.084 -39.611 1.00 88.06 481 ALA A O 1
ATOM 3803 N N . ASN A 1 482 ? 26.738 40.178 -38.954 1.00 86.25 482 ASN A N 1
ATOM 3804 C CA . ASN A 1 482 ? 27.043 40.119 -37.530 1.00 86.25 482 ASN A CA 1
ATOM 3805 C C . ASN A 1 482 ? 28.357 39.336 -37.299 1.00 86.25 482 ASN A C 1
ATOM 3807 O O . ASN A 1 482 ? 28.405 38.140 -37.604 1.00 86.25 482 ASN A O 1
ATOM 3811 N N . PRO A 1 483 ? 29.425 39.954 -36.746 1.00 86.31 483 PRO A N 1
ATOM 3812 C CA . PRO A 1 483 ? 30.735 39.309 -36.619 1.00 86.31 483 PRO A CA 1
ATOM 3813 C C . PRO A 1 483 ? 30.689 37.979 -35.863 1.00 86.31 483 PRO A C 1
ATOM 3815 O O . PRO A 1 483 ? 31.432 37.054 -36.188 1.00 86.31 483 PRO A O 1
ATOM 3818 N N . LYS A 1 484 ? 29.765 37.858 -34.898 1.00 86.75 484 LYS A N 1
ATOM 3819 C CA . LYS A 1 484 ? 29.533 36.637 -34.122 1.00 86.75 484 LYS A CA 1
ATOM 3820 C C . LYS A 1 484 ? 29.268 35.419 -35.020 1.00 86.75 484 LYS A C 1
ATOM 3822 O O . LYS A 1 484 ? 29.850 34.369 -34.760 1.00 86.75 484 LYS A O 1
ATOM 3827 N N . VAL A 1 485 ? 28.516 35.587 -36.116 1.00 88.81 485 VAL A N 1
ATOM 3828 C CA . VAL A 1 485 ? 28.173 34.510 -37.065 1.00 88.81 485 VAL A CA 1
ATOM 3829 C C . VAL A 1 485 ? 29.427 33.878 -37.642 1.00 88.81 485 VAL A C 1
ATOM 3831 O O . VAL A 1 485 ? 29.534 32.660 -37.692 1.00 88.81 485 VAL A O 1
ATOM 3834 N N . TRP A 1 486 ? 30.408 34.688 -38.033 1.00 89.81 486 TRP A N 1
ATOM 3835 C CA . TRP A 1 486 ? 31.619 34.203 -38.692 1.00 89.81 486 TRP A CA 1
ATOM 3836 C C . TRP A 1 486 ? 32.551 33.453 -37.733 1.00 89.81 486 TRP A C 1
ATOM 3838 O O . TRP A 1 486 ? 33.159 32.458 -38.133 1.00 89.81 486 TRP A O 1
ATOM 3848 N N . TYR A 1 487 ? 32.602 33.856 -36.458 1.00 89.38 487 TYR A N 1
ATOM 3849 C CA . TYR A 1 487 ? 33.312 33.105 -35.418 1.00 89.38 487 TYR A CA 1
ATOM 3850 C C . TYR A 1 487 ? 32.594 31.793 -35.058 1.00 89.38 487 TYR A C 1
ATOM 3852 O O . TYR A 1 487 ? 33.236 30.746 -34.982 1.00 89.38 487 TYR A O 1
ATOM 3860 N N . GLU A 1 488 ? 31.270 31.823 -34.869 1.00 88.00 488 GLU A N 1
ATOM 3861 C CA . GLU A 1 488 ? 30.489 30.627 -34.523 1.00 88.00 488 GLU A CA 1
ATOM 3862 C C . GLU A 1 488 ? 30.443 29.615 -35.666 1.00 88.00 488 GLU A C 1
ATOM 3864 O O . GLU A 1 488 ? 30.715 28.440 -35.447 1.00 88.00 488 GLU A O 1
ATOM 3869 N N . PHE A 1 489 ? 30.183 30.063 -36.894 1.00 91.38 489 PHE A N 1
ATOM 3870 C CA . PHE A 1 489 ? 30.184 29.222 -38.089 1.00 91.38 489 PHE A CA 1
ATOM 3871 C C . PHE A 1 489 ? 31.555 28.578 -38.321 1.00 91.38 489 PHE A C 1
ATOM 3873 O O . PHE A 1 489 ? 31.638 27.367 -38.527 1.00 91.38 489 PHE A O 1
ATOM 3880 N N . GLY A 1 490 ? 32.642 29.352 -38.205 1.00 90.56 490 GLY A N 1
ATOM 3881 C CA . GLY A 1 490 ? 34.003 28.824 -38.311 1.00 90.56 490 GLY A CA 1
ATOM 3882 C C . GLY A 1 490 ? 34.294 27.723 -37.286 1.00 90.56 490 GLY A C 1
ATOM 3883 O O . GLY A 1 490 ? 34.841 26.679 -37.646 1.00 90.56 490 GLY A O 1
ATOM 3884 N N . HIS A 1 491 ? 33.885 27.919 -36.028 1.00 90.88 491 HIS A N 1
ATOM 3885 C CA . HIS A 1 491 ? 34.084 26.932 -34.967 1.00 90.88 491 HIS A CA 1
ATOM 3886 C C . HIS A 1 491 ? 33.183 25.698 -35.132 1.00 90.88 491 HIS A C 1
ATOM 3888 O O . HIS A 1 491 ? 33.676 24.573 -35.087 1.00 90.88 491 HIS A O 1
ATOM 3894 N N . VAL A 1 492 ? 31.881 25.882 -35.375 1.00 90.94 492 VAL A N 1
ATOM 3895 C CA . VAL A 1 492 ? 30.899 24.789 -35.491 1.00 90.94 492 VAL A CA 1
ATOM 3896 C C . VAL A 1 492 ? 31.172 23.912 -36.711 1.00 90.94 492 VAL A C 1
ATOM 3898 O O . VAL A 1 492 ? 31.129 22.690 -36.588 1.00 90.94 492 VAL A O 1
ATOM 3901 N N . ILE A 1 493 ? 31.524 24.487 -37.867 1.00 92.62 493 ILE A N 1
ATOM 3902 C CA . ILE A 1 493 ? 31.892 23.686 -39.043 1.00 92.62 493 ILE A CA 1
ATOM 3903 C C . ILE A 1 493 ? 33.201 22.925 -38.799 1.00 92.62 493 ILE A C 1
ATOM 3905 O O . ILE A 1 493 ? 33.274 21.736 -39.107 1.00 92.62 493 ILE A O 1
ATOM 3909 N N . ALA A 1 494 ? 34.212 23.539 -38.177 1.00 92.44 494 ALA A N 1
ATOM 3910 C CA . ALA A 1 494 ? 35.435 22.823 -37.812 1.00 92.44 494 ALA A CA 1
ATOM 3911 C C . ALA A 1 494 ? 35.169 21.683 -36.804 1.00 92.44 494 ALA A C 1
ATOM 3913 O O . ALA A 1 494 ? 35.728 20.589 -36.938 1.00 92.44 494 ALA A O 1
ATOM 3914 N N . ALA A 1 495 ? 34.280 21.901 -35.829 1.00 91.56 495 ALA A N 1
ATOM 3915 C CA . ALA A 1 495 ? 33.876 20.898 -34.848 1.00 91.56 495 ALA A CA 1
ATOM 3916 C C . ALA A 1 495 ? 33.099 19.744 -35.502 1.00 91.56 495 ALA A C 1
ATOM 3918 O O . ALA A 1 495 ? 33.422 18.583 -35.257 1.00 91.56 495 ALA A O 1
ATOM 3919 N N . ALA A 1 496 ? 32.160 20.041 -36.405 1.00 92.62 496 ALA A N 1
ATOM 3920 C CA . ALA A 1 496 ? 31.437 19.049 -37.200 1.00 92.62 496 ALA A CA 1
ATOM 3921 C C . ALA A 1 496 ? 32.394 18.184 -38.040 1.00 92.62 496 ALA A C 1
ATOM 3923 O O . ALA A 1 496 ? 32.341 16.957 -37.974 1.00 92.62 496 ALA A O 1
ATOM 3924 N N . ILE A 1 497 ? 33.338 18.805 -38.759 1.00 93.56 497 ILE A N 1
ATOM 3925 C CA . ILE A 1 497 ? 34.381 18.105 -39.530 1.00 93.56 497 ILE A CA 1
ATOM 3926 C C . ILE A 1 497 ? 35.209 17.186 -38.618 1.00 93.56 497 ILE A C 1
ATOM 3928 O O . ILE A 1 497 ? 35.415 16.012 -38.939 1.00 93.56 497 ILE A O 1
ATOM 3932 N N . THR A 1 498 ? 35.629 17.690 -37.454 1.00 93.00 498 THR A N 1
ATOM 3933 C CA . THR A 1 498 ? 36.369 16.911 -36.447 1.00 93.00 498 THR A CA 1
ATOM 3934 C C . THR A 1 498 ? 35.562 15.702 -35.974 1.00 93.00 498 THR A C 1
ATOM 3936 O O . THR A 1 498 ? 36.081 14.587 -35.968 1.00 93.00 498 THR A O 1
ATOM 3939 N N . MET A 1 499 ? 34.288 15.911 -35.629 1.00 92.12 499 MET A N 1
ATOM 3940 C CA . MET A 1 499 ? 33.363 14.899 -35.121 1.00 92.12 499 MET A CA 1
ATOM 3941 C C . MET A 1 499 ? 33.078 13.808 -36.158 1.00 92.12 499 MET A C 1
ATOM 3943 O O . MET A 1 499 ? 33.220 12.628 -35.847 1.00 92.12 499 MET A O 1
ATOM 3947 N N . GLY A 1 500 ? 32.751 14.177 -37.401 1.00 91.50 500 GLY A N 1
ATOM 3948 C CA . GLY A 1 500 ? 32.530 13.223 -38.493 1.00 91.50 500 GLY A CA 1
ATOM 3949 C C . GLY A 1 500 ? 33.775 12.385 -38.792 1.00 91.50 500 GLY A C 1
ATOM 3950 O O . GLY A 1 500 ? 33.698 11.157 -38.845 1.00 91.50 500 GLY A O 1
ATOM 3951 N N . GLY A 1 501 ? 34.949 13.021 -38.892 1.00 92.19 501 GLY A N 1
ATOM 3952 C CA . GLY A 1 501 ? 36.223 12.312 -39.047 1.00 92.19 501 GLY A CA 1
ATOM 3953 C C . GLY A 1 501 ? 36.528 11.370 -37.876 1.00 92.19 501 GLY A C 1
ATOM 3954 O O . GLY A 1 501 ? 36.914 10.218 -38.090 1.00 92.19 501 GLY A O 1
ATOM 3955 N N . MET A 1 502 ? 36.295 11.827 -36.640 1.00 92.62 502 MET A N 1
ATOM 3956 C CA . MET A 1 502 ? 36.613 11.083 -35.416 1.00 92.62 502 MET A CA 1
ATOM 3957 C C . MET A 1 502 ? 35.667 9.898 -35.205 1.00 92.62 502 MET A C 1
ATOM 3959 O O . MET A 1 502 ? 36.119 8.819 -34.828 1.00 92.62 502 MET A O 1
ATOM 3963 N N . ILE A 1 503 ? 34.375 10.046 -35.509 1.00 90.94 503 ILE A N 1
ATOM 3964 C CA . ILE A 1 503 ? 33.407 8.942 -35.461 1.00 90.94 503 ILE A CA 1
ATOM 3965 C C . ILE A 1 503 ? 33.690 7.939 -36.590 1.00 90.94 503 ILE A C 1
ATOM 3967 O O . ILE A 1 503 ? 33.726 6.735 -36.330 1.00 90.94 503 ILE A O 1
ATOM 3971 N N . ALA A 1 504 ? 34.002 8.400 -37.809 1.00 89.31 504 ALA A N 1
ATOM 3972 C CA . ALA A 1 504 ? 34.414 7.522 -38.908 1.00 89.31 504 ALA A CA 1
ATOM 3973 C C . ALA A 1 504 ? 35.715 6.749 -38.603 1.00 89.31 504 ALA A C 1
ATOM 3975 O O . ALA A 1 504 ? 35.872 5.599 -39.026 1.00 89.31 504 ALA A O 1
ATOM 3976 N N . ALA A 1 505 ? 36.638 7.347 -37.841 1.00 89.81 505 ALA A N 1
ATOM 3977 C CA . ALA A 1 505 ? 37.833 6.682 -37.333 1.00 89.81 505 ALA A CA 1
ATOM 3978 C C . ALA A 1 505 ? 37.521 5.694 -36.195 1.00 89.81 505 ALA A C 1
ATOM 3980 O O . ALA A 1 505 ? 37.931 4.537 -36.266 1.00 89.81 505 ALA A O 1
ATOM 3981 N N . GLY A 1 506 ? 36.772 6.120 -35.176 1.00 88.12 506 GLY A N 1
ATOM 3982 C CA . GLY A 1 506 ? 36.461 5.331 -33.981 1.00 88.12 506 GLY A CA 1
ATOM 3983 C C . GLY A 1 506 ? 35.592 4.106 -34.266 1.00 88.12 506 GLY A C 1
ATOM 3984 O O . GLY A 1 506 ? 35.904 3.010 -33.805 1.00 88.12 506 GLY A O 1
ATOM 3985 N N . LEU A 1 507 ? 34.556 4.244 -35.097 1.00 87.44 507 LEU A N 1
ATOM 3986 C CA . LEU A 1 507 ? 33.729 3.114 -35.534 1.00 87.44 507 LEU A CA 1
ATOM 3987 C C . LEU A 1 507 ? 34.514 2.144 -36.4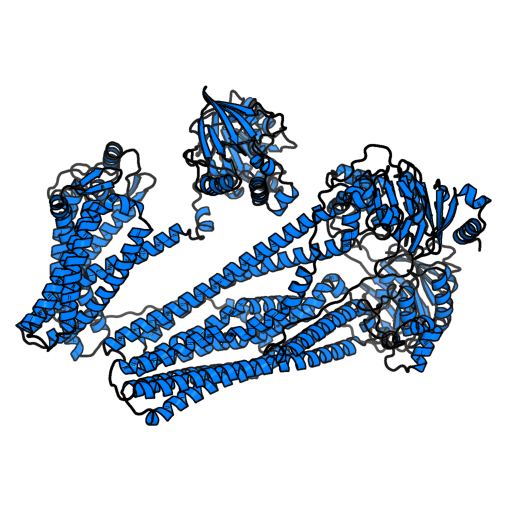35 1.00 87.44 507 LEU A C 1
ATOM 3989 O O . LEU A 1 507 ? 34.341 0.929 -36.326 1.00 87.44 507 LEU A O 1
ATOM 3993 N N . ALA A 1 508 ? 35.424 2.646 -37.279 1.00 86.19 508 ALA A N 1
ATOM 3994 C CA . ALA A 1 508 ? 36.326 1.786 -38.046 1.00 86.19 508 ALA A CA 1
ATOM 3995 C C . ALA A 1 508 ? 37.318 1.037 -37.134 1.00 86.19 508 ALA A C 1
ATOM 3997 O O . ALA A 1 508 ? 37.528 -0.159 -37.333 1.00 86.19 508 ALA A O 1
ATOM 3998 N N . ALA A 1 509 ? 37.865 1.690 -36.103 1.00 84.12 509 ALA A N 1
ATOM 3999 C CA . ALA A 1 509 ? 38.715 1.064 -35.088 1.00 84.12 509 ALA A CA 1
ATOM 4000 C C . ALA A 1 509 ? 37.960 -0.017 -34.294 1.00 84.12 509 ALA A C 1
ATOM 4002 O O . ALA A 1 509 ? 38.442 -1.140 -34.155 1.00 84.12 509 ALA A O 1
ATOM 4003 N N . PHE A 1 510 ? 36.738 0.275 -33.843 1.00 81.62 510 PHE A N 1
ATOM 4004 C CA . PHE A 1 510 ? 35.869 -0.678 -33.149 1.00 81.62 510 PHE A CA 1
ATOM 4005 C C . PHE A 1 510 ? 35.560 -1.914 -34.008 1.00 81.62 510 PHE A C 1
ATOM 4007 O O . PHE A 1 510 ? 35.620 -3.047 -33.526 1.00 81.62 510 PHE A O 1
ATOM 4014 N N . GLN A 1 511 ? 35.299 -1.724 -35.304 1.00 79.44 511 GLN A N 1
ATOM 4015 C CA . GLN A 1 511 ? 35.032 -2.837 -36.215 1.00 79.44 511 GLN A CA 1
ATOM 4016 C C . GLN A 1 511 ? 36.304 -3.627 -36.588 1.00 79.44 511 GLN A C 1
ATOM 4018 O O . GLN A 1 511 ? 36.218 -4.838 -36.807 1.00 79.44 511 GLN A O 1
ATOM 4023 N N . LEU A 1 512 ? 37.484 -2.990 -36.585 1.00 79.62 512 LEU A N 1
ATOM 4024 C CA . LEU A 1 512 ? 38.790 -3.666 -36.667 1.00 79.62 512 LEU A CA 1
ATOM 4025 C C . LEU A 1 512 ? 39.077 -4.526 -35.427 1.00 79.62 512 LEU A C 1
ATOM 4027 O O . LEU A 1 512 ? 39.612 -5.622 -35.568 1.00 79.62 512 LEU A O 1
ATOM 4031 N N . LEU A 1 513 ? 38.687 -4.067 -34.233 1.00 80.88 513 LEU A N 1
ATOM 4032 C CA . LEU A 1 513 ? 38.785 -4.850 -32.996 1.00 80.88 513 LEU A CA 1
ATOM 4033 C C . LEU A 1 513 ? 37.816 -6.046 -32.997 1.00 80.88 513 LEU A C 1
ATOM 4035 O O . LEU A 1 513 ? 38.189 -7.136 -32.566 1.00 80.88 513 LEU A O 1
ATOM 4039 N N . LYS A 1 514 ? 36.589 -5.878 -33.518 1.00 71.44 514 LYS A N 1
ATOM 4040 C CA . LYS A 1 514 ? 35.583 -6.955 -33.580 1.00 71.44 514 LYS A CA 1
ATOM 4041 C C . LYS A 1 514 ? 35.834 -8.015 -34.662 1.00 71.44 514 LYS A C 1
ATOM 4043 O O . LYS A 1 514 ? 35.469 -9.170 -34.447 1.00 71.44 514 LYS A O 1
ATOM 4048 N N . ARG A 1 515 ? 36.388 -7.676 -35.838 1.00 65.00 515 ARG A N 1
ATOM 4049 C CA . ARG A 1 515 ? 36.430 -8.595 -37.001 1.00 65.00 515 ARG A CA 1
ATOM 4050 C C . ARG A 1 515 ? 37.848 -8.980 -37.436 1.00 65.00 515 ARG A C 1
ATOM 4052 O O . ARG A 1 515 ? 38.577 -8.178 -38.007 1.00 65.00 515 ARG A O 1
ATOM 4059 N N . LYS A 1 516 ? 38.178 -10.273 -37.307 1.00 54.38 516 LYS A N 1
ATOM 4060 C CA . LYS A 1 516 ? 39.447 -10.883 -37.767 1.00 54.38 516 LYS A CA 1
ATOM 4061 C C . LYS A 1 516 ? 39.543 -11.133 -39.289 1.00 54.38 516 LYS A C 1
ATOM 4063 O O . LYS A 1 516 ? 40.535 -11.698 -39.741 1.00 54.38 516 LYS A O 1
ATOM 4068 N N . ASP A 1 517 ? 38.541 -10.754 -40.089 1.00 60.94 517 ASP A N 1
ATOM 4069 C CA . ASP A 1 517 ? 38.555 -10.981 -41.544 1.00 60.94 517 ASP A CA 1
ATOM 4070 C C . ASP A 1 517 ? 39.543 -10.039 -42.256 1.00 60.94 517 ASP A C 1
ATOM 4072 O O . ASP A 1 517 ? 39.372 -8.817 -42.292 1.00 60.94 517 ASP A O 1
ATOM 4076 N N . ILE A 1 518 ? 40.558 -10.640 -42.881 1.00 59.78 518 ILE A N 1
ATOM 4077 C CA . ILE A 1 518 ? 41.625 -9.974 -43.637 1.00 59.78 518 ILE A CA 1
ATOM 4078 C C . ILE A 1 518 ? 41.061 -9.064 -44.742 1.00 59.78 518 ILE A C 1
ATOM 4080 O O . ILE A 1 518 ? 41.599 -7.977 -44.963 1.00 59.78 518 ILE A O 1
ATOM 4084 N N . LYS A 1 519 ? 39.966 -9.455 -45.414 1.00 61.44 519 LYS A N 1
ATOM 4085 C CA . LYS A 1 519 ? 39.359 -8.647 -46.489 1.00 61.44 519 LYS A CA 1
ATOM 4086 C C . LYS A 1 519 ? 38.768 -7.344 -45.949 1.00 61.44 519 LYS A C 1
ATOM 4088 O O . LYS A 1 519 ? 38.942 -6.290 -46.560 1.00 61.44 519 LYS A O 1
ATOM 4093 N N . MET A 1 520 ? 38.126 -7.407 -44.783 1.00 69.81 520 MET A N 1
ATOM 4094 C CA . MET A 1 520 ? 37.542 -6.237 -44.125 1.00 69.81 520 MET A CA 1
ATOM 4095 C C . MET A 1 520 ? 38.588 -5.396 -43.376 1.00 69.81 520 MET A C 1
ATOM 4097 O O . MET A 1 520 ? 38.404 -4.183 -43.264 1.00 69.81 520 MET A O 1
ATOM 4101 N N . ARG A 1 521 ? 39.720 -5.982 -42.941 1.00 73.50 521 ARG A N 1
ATOM 4102 C CA . ARG A 1 521 ? 40.833 -5.237 -42.315 1.00 73.50 521 ARG A CA 1
ATOM 4103 C C . ARG A 1 521 ? 41.331 -4.106 -43.222 1.00 73.50 521 ARG A C 1
ATOM 4105 O O . ARG A 1 521 ? 41.502 -2.988 -42.751 1.00 73.50 521 ARG A O 1
ATOM 4112 N N . GLU A 1 522 ? 41.504 -4.340 -44.527 1.00 75.31 522 GLU A N 1
ATOM 4113 C CA . GLU A 1 522 ? 41.940 -3.283 -45.461 1.00 75.31 522 GLU A CA 1
ATOM 4114 C C . GLU A 1 522 ? 40.879 -2.180 -45.653 1.00 75.31 522 GLU A C 1
ATOM 4116 O O . GLU A 1 522 ? 41.226 -1.000 -45.747 1.00 75.31 522 GLU A O 1
ATOM 4121 N N . PHE A 1 523 ? 39.593 -2.549 -45.689 1.00 81.81 523 PHE A N 1
ATOM 4122 C CA . PHE A 1 523 ? 38.471 -1.614 -45.826 1.00 81.81 523 PHE A CA 1
ATOM 4123 C C . PHE A 1 523 ? 38.410 -0.650 -44.635 1.00 81.81 523 PHE A C 1
ATOM 4125 O O . PHE A 1 523 ? 38.504 0.568 -44.814 1.00 81.81 523 PHE A O 1
ATOM 4132 N N . PHE A 1 524 ? 38.354 -1.183 -43.411 1.00 84.12 524 PHE A N 1
ATOM 4133 C CA . PHE A 1 524 ? 38.282 -0.353 -42.210 1.00 84.12 524 PHE A CA 1
ATOM 4134 C C . PHE A 1 524 ? 39.599 0.382 -41.921 1.00 84.12 524 PHE A C 1
ATOM 4136 O O . PHE A 1 524 ? 39.543 1.534 -41.513 1.00 84.12 524 PHE A O 1
ATOM 4143 N N . MET A 1 525 ? 40.778 -0.172 -42.237 1.00 82.50 525 MET A N 1
ATOM 4144 C CA . MET A 1 525 ? 42.045 0.581 -42.137 1.00 82.50 525 MET A CA 1
ATOM 4145 C C . MET A 1 525 ? 42.092 1.792 -43.082 1.00 82.50 525 MET A C 1
ATOM 4147 O O . MET A 1 525 ? 42.613 2.845 -42.709 1.00 82.50 525 MET A O 1
ATOM 4151 N N . LYS A 1 526 ? 41.536 1.679 -44.298 1.00 83.62 526 LYS A N 1
ATOM 4152 C CA . LYS A 1 526 ? 41.404 2.823 -45.218 1.00 83.62 526 LYS A CA 1
ATOM 4153 C C . LYS A 1 526 ? 40.394 3.842 -44.710 1.00 83.62 526 LYS A C 1
ATOM 4155 O O . LYS A 1 526 ? 40.704 5.029 -44.713 1.00 83.62 526 LYS A O 1
ATOM 4160 N N . SER A 1 527 ? 39.244 3.381 -44.221 1.00 86.25 527 SER A N 1
ATOM 4161 C CA . SER A 1 527 ? 38.252 4.230 -43.559 1.00 86.25 527 SER A CA 1
ATOM 4162 C C . SER A 1 527 ? 38.860 5.023 -42.402 1.00 86.25 527 SER A C 1
ATOM 4164 O O . SER A 1 527 ? 38.741 6.242 -42.355 1.00 86.25 527 SER A O 1
ATOM 4166 N N . MET A 1 528 ? 39.571 4.332 -41.510 1.00 87.50 528 MET A N 1
ATOM 4167 C CA . MET A 1 528 ? 40.168 4.903 -40.309 1.00 87.50 528 MET A CA 1
ATOM 4168 C C . MET A 1 528 ? 41.226 5.950 -40.652 1.00 87.50 528 MET A C 1
ATOM 4170 O O . MET A 1 528 ? 41.213 7.028 -40.074 1.00 87.50 528 MET A O 1
ATOM 4174 N N . ARG A 1 529 ? 42.089 5.699 -41.647 1.00 86.62 529 ARG A N 1
ATOM 4175 C CA . ARG A 1 529 ? 43.046 6.713 -42.125 1.00 86.62 529 ARG A CA 1
ATOM 4176 C C . ARG A 1 529 ? 42.364 7.945 -42.729 1.00 86.62 529 ARG A C 1
ATOM 4178 O O . ARG A 1 529 ? 42.855 9.044 -42.505 1.00 86.62 529 ARG A O 1
ATOM 4185 N N . ILE A 1 530 ? 41.262 7.794 -43.472 1.00 87.94 530 ILE A N 1
ATOM 4186 C CA . ILE A 1 530 ? 40.506 8.948 -43.998 1.00 87.94 530 ILE A CA 1
ATOM 4187 C C . ILE A 1 530 ? 39.893 9.737 -42.837 1.00 87.94 530 ILE A C 1
ATOM 4189 O O . ILE A 1 530 ? 40.098 10.945 -42.768 1.00 87.94 530 ILE A O 1
ATOM 4193 N N . GLY A 1 531 ? 39.225 9.051 -41.903 1.00 89.44 531 GLY A N 1
ATOM 4194 C CA . GLY A 1 531 ? 38.663 9.653 -40.694 1.00 89.44 531 GLY A CA 1
ATOM 4195 C C . GLY A 1 531 ? 39.709 10.441 -39.908 1.00 89.44 531 GLY A C 1
ATOM 4196 O O . GLY A 1 531 ? 39.546 11.639 -39.733 1.00 89.44 531 GLY A O 1
ATOM 4197 N N . LEU A 1 532 ? 40.839 9.816 -39.557 1.00 90.69 532 LEU A N 1
ATOM 4198 C CA . LEU A 1 532 ? 41.928 10.449 -38.803 1.00 90.69 532 LEU A CA 1
ATOM 4199 C C . LEU A 1 532 ? 42.575 11.640 -39.535 1.00 90.69 532 LEU A C 1
ATOM 4201 O O . LEU A 1 532 ? 42.976 12.595 -38.878 1.00 90.69 532 LEU A O 1
ATOM 4205 N N . VAL A 1 533 ? 42.674 11.626 -40.874 1.00 90.31 533 VAL A N 1
ATOM 4206 C CA . VAL A 1 533 ? 43.125 12.807 -41.642 1.00 90.31 533 VAL A CA 1
ATOM 4207 C C . VAL A 1 533 ? 42.100 13.939 -41.548 1.00 90.31 533 VAL A C 1
ATOM 4209 O O . VAL A 1 533 ? 42.485 15.087 -41.331 1.00 90.31 533 VAL A O 1
ATOM 4212 N N . VAL A 1 534 ? 40.806 13.632 -41.674 1.00 91.69 534 VAL A N 1
ATOM 4213 C CA . VAL A 1 534 ? 39.728 14.623 -41.529 1.00 91.69 534 VAL A CA 1
ATOM 4214 C C . VAL A 1 534 ? 39.673 15.165 -40.093 1.00 91.69 534 VAL A C 1
ATOM 4216 O O . VAL A 1 534 ? 39.563 16.375 -39.922 1.00 91.69 534 VAL A O 1
ATOM 4219 N N . THR A 1 535 ? 39.870 14.324 -39.070 1.00 92.12 535 THR A N 1
ATOM 4220 C CA . THR A 1 535 ? 40.034 14.751 -37.671 1.00 92.12 535 THR A CA 1
ATOM 4221 C C . THR A 1 535 ? 41.256 15.644 -37.496 1.00 92.12 535 THR A C 1
ATOM 4223 O O . THR A 1 535 ? 41.132 16.683 -36.870 1.00 92.12 535 THR A O 1
ATOM 4226 N N . LEU A 1 536 ? 42.417 15.301 -38.068 1.00 92.25 536 LEU A N 1
ATOM 4227 C CA . LEU A 1 536 ? 43.633 16.112 -37.935 1.00 92.25 536 LEU A CA 1
ATOM 4228 C C . LEU A 1 536 ? 43.433 17.532 -38.488 1.00 92.25 536 LEU A C 1
ATOM 4230 O O . LEU A 1 536 ? 43.739 18.505 -37.801 1.00 92.25 536 LEU A O 1
ATOM 4234 N N . PHE A 1 537 ? 42.891 17.661 -39.704 1.00 91.75 537 PHE A N 1
ATOM 4235 C CA . PHE A 1 537 ? 42.576 18.973 -40.276 1.00 91.75 537 PHE A CA 1
ATOM 4236 C C . PHE A 1 537 ? 41.467 19.688 -39.493 1.00 91.75 537 PHE A C 1
ATOM 4238 O O . PHE A 1 537 ? 41.609 20.873 -39.195 1.00 91.75 537 PHE A O 1
ATOM 4245 N N . GLY A 1 538 ? 40.411 18.967 -39.104 1.00 91.69 538 GLY A N 1
ATOM 4246 C CA . GLY A 1 538 ? 39.320 19.482 -38.279 1.00 91.69 538 GLY A CA 1
ATOM 4247 C C . GLY A 1 538 ? 39.818 20.064 -36.957 1.00 91.69 538 GLY A C 1
ATOM 4248 O O . GLY A 1 538 ? 39.591 21.239 -36.697 1.00 91.69 538 GLY A O 1
ATOM 4249 N N . SER A 1 539 ? 40.567 19.300 -36.157 1.00 90.88 539 SER A N 1
ATOM 4250 C CA . SER A 1 539 ? 41.080 19.730 -34.852 1.00 90.88 539 SER A CA 1
ATOM 4251 C C . SER A 1 539 ? 42.009 20.944 -34.951 1.00 90.88 539 SER A C 1
ATOM 4253 O O . SER A 1 539 ? 41.950 21.823 -34.095 1.00 90.88 539 SER A O 1
ATOM 4255 N N . ILE A 1 540 ? 42.826 21.043 -36.007 1.00 91.12 540 ILE A N 1
ATOM 4256 C CA . ILE A 1 540 ? 43.650 22.238 -36.263 1.00 91.12 540 ILE A CA 1
ATOM 4257 C C . ILE A 1 540 ? 42.759 23.459 -36.555 1.00 91.12 540 ILE A C 1
ATOM 4259 O O . ILE A 1 540 ? 43.018 24.545 -36.035 1.00 91.12 540 ILE A O 1
ATOM 4263 N N . MET A 1 541 ? 41.681 23.289 -37.329 1.00 91.88 541 MET A N 1
ATOM 4264 C CA . MET A 1 541 ? 40.705 24.358 -37.572 1.00 91.88 541 MET A CA 1
ATOM 4265 C C . MET A 1 541 ? 39.883 24.705 -36.318 1.00 91.88 541 MET A C 1
ATOM 4267 O O . MET A 1 541 ? 39.631 25.883 -36.092 1.00 91.88 541 MET A O 1
ATOM 4271 N N . VAL A 1 542 ? 39.528 23.730 -35.470 1.00 90.38 542 VAL A N 1
ATOM 4272 C CA . VAL A 1 542 ? 38.828 23.953 -34.188 1.00 90.38 542 VAL A CA 1
ATOM 4273 C C . VAL A 1 542 ? 39.683 24.783 -33.240 1.00 90.38 542 VAL A C 1
ATOM 4275 O O . VAL A 1 542 ? 39.162 25.708 -32.626 1.00 90.38 542 VAL A O 1
ATOM 4278 N N . LEU A 1 543 ? 40.987 24.502 -33.145 1.00 87.88 543 LEU A N 1
ATOM 4279 C CA . LEU A 1 543 ? 41.907 25.294 -32.325 1.00 87.88 543 LEU A CA 1
ATOM 4280 C C . LEU A 1 543 ? 41.998 26.745 -32.822 1.00 87.88 543 LEU A C 1
ATOM 4282 O O . LEU A 1 543 ? 41.843 27.669 -32.028 1.00 87.88 543 LEU A O 1
ATOM 4286 N N . GLY A 1 544 ? 42.181 26.958 -34.130 1.00 87.81 544 GLY A N 1
ATOM 4287 C CA . GLY A 1 544 ? 42.258 28.307 -34.705 1.00 87.81 544 GLY A CA 1
ATOM 4288 C C . GLY A 1 544 ? 40.948 29.099 -34.603 1.00 87.81 544 GLY A C 1
ATOM 4289 O O . GLY A 1 544 ? 40.958 30.273 -34.237 1.00 87.81 544 GLY A O 1
ATOM 4290 N N . ALA A 1 545 ? 39.810 28.462 -34.889 1.00 89.38 545 ALA A N 1
ATOM 4291 C CA . ALA A 1 545 ? 38.497 29.094 -34.786 1.00 89.38 545 ALA A CA 1
ATOM 4292 C C . ALA A 1 545 ? 38.070 29.314 -33.326 1.00 89.38 545 ALA A C 1
ATOM 4294 O O . ALA A 1 545 ? 37.476 30.342 -33.016 1.00 89.38 545 ALA A O 1
ATOM 4295 N N . GLY A 1 546 ? 38.406 28.384 -32.427 1.00 86.25 546 GLY A N 1
ATOM 4296 C CA . GLY A 1 546 ? 38.170 28.499 -30.989 1.00 86.25 546 GLY A CA 1
ATOM 4297 C C . GLY A 1 546 ? 38.959 29.642 -30.351 1.00 86.25 546 GLY A C 1
ATOM 4298 O O . GLY A 1 546 ? 38.374 30.415 -29.602 1.00 86.25 546 GLY A O 1
ATOM 4299 N N . ASP A 1 547 ? 40.238 29.821 -30.702 1.00 87.19 547 ASP A N 1
ATOM 4300 C CA . ASP A 1 547 ? 41.035 30.972 -30.245 1.00 87.19 547 ASP A CA 1
ATOM 4301 C C . ASP A 1 547 ? 40.424 32.309 -30.700 1.00 87.19 547 ASP A C 1
ATOM 4303 O O . ASP A 1 547 ? 40.241 33.227 -29.899 1.00 87.19 547 ASP A O 1
ATOM 4307 N N . ALA A 1 548 ? 40.020 32.398 -31.972 1.00 87.50 548 ALA A N 1
ATOM 4308 C CA . ALA A 1 548 ? 39.362 33.584 -32.514 1.00 87.50 548 ALA A CA 1
ATOM 4309 C C . ALA A 1 548 ? 38.004 33.867 -31.838 1.00 87.50 548 ALA A C 1
ATOM 4311 O O . ALA A 1 548 ? 37.718 35.010 -31.476 1.00 87.50 548 ALA A O 1
ATOM 4312 N N . GLN A 1 549 ? 37.183 32.834 -31.621 1.00 87.06 549 GLN A N 1
ATOM 4313 C CA . GLN A 1 549 ? 35.885 32.940 -30.946 1.00 87.06 549 GLN A CA 1
ATOM 4314 C C . GLN A 1 549 ? 36.036 33.306 -29.460 1.00 87.06 549 GLN A C 1
ATOM 4316 O O . GLN A 1 549 ? 35.244 34.097 -28.949 1.00 87.06 549 GLN A O 1
ATOM 4321 N N . MET A 1 550 ? 37.056 32.775 -28.778 1.00 84.94 550 MET A N 1
ATOM 4322 C CA . MET A 1 550 ? 37.399 33.096 -27.390 1.00 84.94 550 MET A CA 1
ATOM 4323 C C . MET A 1 550 ? 37.809 34.565 -27.253 1.00 84.94 550 MET A C 1
ATOM 4325 O O . MET A 1 550 ? 37.266 35.276 -26.411 1.00 84.94 550 MET A O 1
ATOM 4329 N N . LYS A 1 551 ? 38.693 35.053 -28.130 1.00 85.19 551 LYS A N 1
ATOM 4330 C CA . LYS A 1 551 ? 39.101 36.465 -28.161 1.00 85.19 551 LYS A CA 1
ATOM 4331 C C . LYS A 1 551 ? 37.920 37.401 -28.455 1.00 85.19 551 LYS A C 1
ATOM 4333 O O . LYS A 1 551 ? 37.753 38.403 -27.766 1.00 85.19 551 LYS A O 1
ATOM 4338 N N . ALA A 1 552 ? 37.034 37.032 -29.383 1.00 84.88 552 ALA A N 1
ATOM 4339 C CA . ALA A 1 552 ? 35.789 37.765 -29.643 1.00 84.88 552 ALA A CA 1
ATOM 4340 C C . ALA A 1 552 ? 34.772 37.704 -28.479 1.00 84.88 552 ALA A C 1
ATOM 4342 O O . ALA A 1 552 ? 33.867 38.541 -28.395 1.00 84.88 552 ALA A O 1
ATOM 4343 N N . LEU A 1 553 ? 34.885 36.734 -27.563 1.00 85.06 553 LEU A N 1
ATOM 4344 C CA . LEU A 1 553 ? 34.008 36.626 -26.393 1.00 85.06 553 LEU A CA 1
ATOM 4345 C C . LEU A 1 553 ? 34.317 37.695 -25.336 1.00 85.06 553 LEU A C 1
ATOM 4347 O O . LEU A 1 553 ? 33.384 38.188 -24.707 1.00 85.06 553 LEU A O 1
ATOM 4351 N N . ILE A 1 554 ? 35.589 38.089 -25.198 1.00 85.88 554 ILE A N 1
ATOM 4352 C CA . ILE A 1 554 ? 36.046 39.140 -24.271 1.00 85.88 554 ILE A CA 1
ATOM 4353 C C . ILE A 1 554 ? 35.310 40.461 -24.546 1.00 85.88 554 ILE A C 1
ATOM 4355 O O . ILE A 1 554 ? 34.869 41.130 -23.615 1.00 85.88 554 ILE A O 1
ATOM 4359 N N . GLU A 1 555 ? 35.137 40.816 -25.822 1.00 82.44 555 GLU A N 1
ATOM 4360 C CA . GLU A 1 555 ? 34.437 42.039 -26.232 1.00 82.44 555 GLU A CA 1
ATOM 4361 C C . GLU A 1 555 ? 32.911 41.864 -26.277 1.00 82.44 555 GLU A C 1
ATOM 4363 O O . GLU A 1 555 ? 32.177 42.727 -25.800 1.00 82.44 555 GLU A O 1
ATOM 4368 N N . THR A 1 556 ? 32.409 40.755 -26.840 1.00 81.19 556 THR A N 1
ATOM 4369 C CA . THR A 1 556 ? 30.958 40.597 -27.073 1.00 81.19 556 THR A CA 1
ATOM 4370 C C . THR A 1 556 ? 30.169 40.168 -25.837 1.00 81.19 556 THR A C 1
ATOM 4372 O O . THR A 1 556 ? 29.013 40.556 -25.698 1.00 81.19 556 THR A O 1
ATOM 4375 N N . ASN A 1 557 ? 30.742 39.336 -24.962 1.00 84.75 557 ASN A N 1
ATOM 4376 C CA . ASN A 1 557 ? 30.072 38.757 -23.792 1.00 84.75 557 ASN A CA 1
ATOM 4377 C C . ASN A 1 557 ? 31.071 38.573 -22.622 1.00 84.75 557 ASN A C 1
ATOM 4379 O O . ASN A 1 557 ? 31.315 37.436 -22.200 1.00 84.75 557 ASN A O 1
ATOM 4383 N N . PRO A 1 558 ? 31.635 39.663 -22.058 1.00 88.62 558 PRO A N 1
ATOM 4384 C CA . PRO A 1 558 ? 32.660 39.587 -21.010 1.00 88.62 558 PRO A CA 1
ATOM 4385 C C . PRO A 1 558 ? 32.218 38.779 -19.780 1.00 88.62 558 PRO A C 1
ATOM 4387 O O . PRO A 1 558 ? 33.032 38.070 -19.201 1.00 88.62 558 PRO A O 1
ATOM 4390 N N . MET A 1 559 ? 30.924 38.793 -19.434 1.00 90.06 559 MET A N 1
ATOM 4391 C CA . MET A 1 559 ? 30.372 38.006 -18.319 1.00 90.06 559 MET A CA 1
ATOM 4392 C C . MET A 1 559 ? 30.546 36.495 -18.523 1.00 90.06 559 MET A C 1
ATOM 4394 O O . MET A 1 559 ? 30.925 35.768 -17.609 1.00 90.06 559 MET A O 1
ATOM 4398 N N . LYS A 1 560 ? 30.314 36.021 -19.754 1.00 88.25 560 LYS A N 1
ATOM 4399 C CA . LYS A 1 560 ? 30.468 34.609 -20.125 1.00 88.25 560 LYS A CA 1
ATOM 4400 C C . LYS A 1 560 ? 31.943 34.208 -20.157 1.00 88.25 560 LYS A C 1
ATOM 4402 O O . LYS A 1 560 ? 32.267 33.099 -19.753 1.00 88.25 560 LYS A O 1
ATOM 4407 N N . PHE A 1 561 ? 32.828 35.112 -20.584 1.00 89.88 561 PHE A N 1
ATOM 4408 C CA . PHE A 1 561 ? 34.275 34.895 -20.545 1.00 89.88 561 PHE A CA 1
ATOM 4409 C C . PHE A 1 561 ? 34.803 34.802 -19.099 1.00 89.88 561 PHE A C 1
ATOM 4411 O O . PHE A 1 561 ? 35.458 33.823 -18.754 1.00 89.88 561 PHE A O 1
ATOM 4418 N N . ALA A 1 562 ? 34.442 35.750 -18.228 1.00 89.31 562 ALA A N 1
ATOM 4419 C CA . ALA A 1 562 ? 34.835 35.749 -16.815 1.00 89.31 562 ALA A CA 1
ATOM 4420 C C . ALA A 1 562 ? 34.315 34.513 -16.049 1.00 89.31 562 ALA A C 1
ATOM 4422 O O . ALA A 1 562 ? 35.033 33.944 -15.228 1.00 89.31 562 ALA A O 1
ATOM 4423 N N . ALA A 1 563 ? 33.106 34.037 -16.367 1.00 88.62 563 ALA A N 1
ATOM 4424 C CA . ALA A 1 563 ? 32.570 32.789 -15.819 1.00 88.62 563 ALA A CA 1
ATOM 4425 C C . ALA A 1 563 ? 33.278 31.529 -16.351 1.00 88.62 563 ALA A C 1
ATOM 4427 O O . ALA A 1 563 ? 33.444 30.559 -15.618 1.00 88.62 563 ALA A O 1
ATOM 4428 N N . MET A 1 564 ? 33.736 31.530 -17.609 1.00 87.94 564 MET A N 1
ATOM 4429 C CA . MET A 1 564 ? 34.539 30.430 -18.161 1.00 87.94 564 MET A CA 1
ATOM 4430 C C . MET A 1 564 ? 35.942 30.360 -17.539 1.00 87.94 564 MET A C 1
ATOM 4432 O O . MET A 1 564 ? 36.509 29.271 -17.484 1.00 87.94 564 MET A O 1
ATOM 4436 N N . GLU A 1 565 ? 36.490 31.468 -17.032 1.00 87.50 565 GLU A N 1
ATOM 4437 C CA . GLU A 1 565 ? 37.784 31.503 -16.326 1.00 87.50 565 GLU A CA 1
ATOM 4438 C C . GLU A 1 565 ? 37.690 31.453 -14.788 1.00 87.50 565 GLU A C 1
ATOM 4440 O O . GLU A 1 565 ? 38.711 31.278 -14.117 1.00 87.50 565 GLU A O 1
ATOM 4445 N N . GLY A 1 566 ? 36.478 31.528 -14.223 1.00 85.56 566 GLY A N 1
ATOM 4446 C CA . GLY A 1 566 ? 36.237 31.435 -12.776 1.00 85.56 566 GLY A CA 1
ATOM 4447 C C . GLY A 1 566 ? 36.670 32.689 -12.007 1.00 85.56 566 GLY A C 1
ATOM 4448 O O . GLY A 1 566 ? 37.217 32.587 -10.911 1.00 85.56 566 GLY A O 1
ATOM 4449 N N . THR A 1 567 ? 36.498 33.878 -12.597 1.00 86.75 567 THR A N 1
ATOM 4450 C CA . THR A 1 567 ? 37.002 35.151 -12.047 1.00 86.75 567 THR A CA 1
ATOM 4451 C C . THR A 1 567 ? 35.867 36.098 -11.646 1.00 86.75 567 THR A C 1
ATOM 4453 O O . THR A 1 567 ? 35.257 36.747 -12.501 1.00 86.75 567 THR A O 1
ATOM 4456 N N . TYR A 1 568 ? 35.591 36.205 -10.343 1.00 86.81 568 TYR A N 1
ATOM 4457 C CA . TYR A 1 568 ? 34.630 37.174 -9.792 1.00 86.81 568 TYR A CA 1
ATOM 4458 C C . TYR A 1 568 ? 35.203 38.597 -9.728 1.00 86.81 568 TYR A C 1
ATOM 4460 O O . TYR A 1 568 ? 34.543 39.537 -10.167 1.00 86.81 568 TYR A O 1
ATOM 4468 N N . GLU A 1 569 ? 36.443 38.749 -9.260 1.00 85.44 569 GLU A N 1
ATOM 4469 C CA . GLU A 1 569 ? 37.170 40.027 -9.210 1.00 85.44 569 GLU A CA 1
ATOM 4470 C C . GLU A 1 569 ? 37.936 40.317 -10.517 1.00 85.44 569 GLU A C 1
ATOM 4472 O O . GLU A 1 569 ? 38.255 39.402 -11.282 1.00 85.44 569 GLU A O 1
ATOM 4477 N N . ASP A 1 570 ? 38.234 41.596 -10.779 1.00 87.69 570 ASP A N 1
ATOM 4478 C CA . ASP A 1 570 ? 39.071 42.021 -11.911 1.00 87.69 570 ASP A CA 1
ATOM 4479 C C . ASP A 1 570 ? 40.492 41.454 -11.774 1.00 87.69 570 ASP A C 1
ATOM 4481 O O . ASP A 1 570 ? 41.129 41.571 -10.725 1.00 87.69 570 ASP A O 1
ATOM 4485 N N . THR A 1 571 ? 41.026 40.863 -12.845 1.00 84.50 571 THR A N 1
ATOM 4486 C CA . THR A 1 571 ? 42.364 40.263 -12.790 1.00 84.50 571 THR A CA 1
ATOM 4487 C C . THR A 1 571 ? 43.450 41.338 -12.731 1.00 84.50 571 THR A C 1
ATOM 4489 O O . THR A 1 571 ? 43.328 42.404 -13.336 1.00 84.50 571 THR A O 1
ATOM 4492 N N . GLY A 1 572 ? 44.589 41.022 -12.113 1.00 80.12 572 GLY A N 1
ATOM 4493 C CA . GLY A 1 572 ? 45.794 41.842 -12.259 1.00 80.12 572 GLY A CA 1
ATOM 4494 C C . GLY A 1 572 ? 46.275 41.945 -13.715 1.00 80.12 572 GLY A C 1
ATOM 4495 O O . GLY A 1 572 ? 45.889 41.148 -14.575 1.00 80.12 572 GLY A O 1
ATOM 4496 N N . ASP A 1 573 ? 47.151 42.918 -13.975 1.00 83.12 573 ASP A N 1
ATOM 4497 C CA . ASP A 1 573 ? 48.014 42.943 -15.159 1.00 83.12 573 ASP A CA 1
ATOM 4498 C C . ASP A 1 573 ? 49.447 42.586 -14.710 1.00 83.12 573 ASP A C 1
ATOM 4500 O O . ASP A 1 573 ? 50.052 43.372 -13.973 1.00 83.12 573 ASP A O 1
ATOM 4504 N N . PRO A 1 574 ? 49.998 41.414 -15.082 1.00 80.25 574 PRO A N 1
ATOM 4505 C CA . PRO A 1 574 ? 49.430 40.396 -15.970 1.00 80.25 574 PRO A CA 1
ATOM 4506 C C . PRO A 1 574 ? 48.508 39.394 -15.253 1.00 80.25 574 PRO A C 1
ATOM 4508 O O . PRO A 1 574 ? 48.698 39.054 -14.085 1.00 80.25 574 PRO A O 1
ATOM 4511 N N . ALA A 1 575 ? 47.542 38.862 -15.998 1.00 84.56 575 ALA A N 1
ATOM 4512 C CA . ALA A 1 575 ? 46.531 37.928 -15.525 1.00 84.56 575 ALA A CA 1
ATOM 4513 C C . ALA A 1 575 ? 47.067 36.486 -15.443 1.00 84.56 575 ALA A C 1
ATOM 4515 O O . ALA A 1 575 ? 47.705 35.978 -16.376 1.00 84.56 575 ALA A O 1
ATOM 4516 N N . ALA A 1 576 ? 46.770 35.798 -14.339 1.00 86.06 576 ALA A N 1
ATOM 4517 C CA . ALA A 1 576 ? 47.041 34.373 -14.166 1.00 86.06 576 ALA A CA 1
ATOM 4518 C C . ALA A 1 576 ? 45.880 33.519 -14.708 1.00 86.06 576 ALA A C 1
ATOM 4520 O O . ALA A 1 576 ? 44.729 33.940 -14.662 1.00 86.06 576 ALA A O 1
ATOM 4521 N N . TRP A 1 577 ? 46.179 32.328 -15.232 1.00 86.25 577 TRP A N 1
ATOM 4522 C CA . TRP A 1 577 ? 45.180 31.406 -15.787 1.00 86.25 577 TRP A CA 1
ATOM 4523 C C . TRP A 1 577 ? 44.807 30.306 -14.801 1.00 86.25 577 TRP A C 1
ATOM 4525 O O . TRP A 1 577 ? 45.687 29.600 -14.307 1.00 86.25 577 TRP A O 1
ATOM 4535 N N . THR A 1 578 ? 43.516 30.131 -14.542 1.00 85.94 578 THR A N 1
ATOM 4536 C CA . THR A 1 578 ? 43.011 29.149 -13.580 1.00 85.94 578 THR A CA 1
ATOM 4537 C C . THR A 1 578 ? 42.908 27.769 -14.235 1.00 85.94 578 THR A C 1
ATOM 4539 O O . THR A 1 578 ? 42.013 27.508 -15.036 1.00 85.94 578 THR A O 1
ATOM 4542 N N . LEU A 1 579 ? 43.820 26.851 -13.911 1.00 81.12 579 LEU A N 1
ATOM 4543 C CA . LEU A 1 579 ? 43.842 25.500 -14.483 1.00 81.12 579 LEU A CA 1
ATOM 4544 C C . LEU A 1 579 ? 42.673 24.645 -13.964 1.00 81.12 579 LEU A C 1
ATOM 4546 O O . LEU A 1 579 ? 41.998 23.974 -14.740 1.00 81.12 579 LEU A O 1
ATOM 4550 N N . ILE A 1 580 ? 42.442 24.687 -12.650 1.00 83.56 580 ILE A N 1
ATOM 4551 C CA . ILE A 1 580 ? 41.380 23.984 -11.915 1.00 83.56 580 ILE A CA 1
ATOM 4552 C C . ILE A 1 580 ? 40.808 24.972 -10.899 1.00 83.56 580 ILE A C 1
ATOM 4554 O O . ILE A 1 580 ? 41.589 25.693 -10.279 1.00 83.56 580 ILE A O 1
ATOM 4558 N N . ALA A 1 581 ? 39.489 24.973 -10.709 1.00 83.50 581 ALA A N 1
ATOM 4559 C CA . ALA A 1 581 ? 38.795 25.723 -9.668 1.00 83.50 581 ALA A CA 1
ATOM 4560 C C . ALA A 1 581 ? 37.567 24.969 -9.151 1.00 83.50 581 ALA A C 1
ATOM 4562 O O . ALA A 1 581 ? 37.073 24.035 -9.793 1.00 83.50 581 ALA A O 1
ATOM 4563 N N . TRP A 1 582 ? 37.070 25.422 -8.006 1.00 83.19 582 TRP A N 1
ATOM 4564 C CA . TRP A 1 582 ? 35.705 25.185 -7.557 1.00 83.19 582 TRP A CA 1
ATOM 4565 C C . TRP A 1 582 ? 35.168 26.455 -6.897 1.00 83.19 582 TRP A C 1
ATOM 4567 O O . TRP A 1 582 ? 35.819 27.007 -6.005 1.00 83.19 582 TRP A O 1
ATOM 4577 N N . ASP A 1 583 ? 33.995 26.909 -7.325 1.00 81.06 583 ASP A N 1
ATOM 4578 C CA . ASP A 1 583 ? 33.421 28.197 -6.935 1.00 81.06 583 ASP A CA 1
ATOM 4579 C C . ASP A 1 583 ? 32.150 28.013 -6.093 1.00 81.06 583 ASP A C 1
ATOM 4581 O O . ASP A 1 583 ? 31.268 27.219 -6.419 1.00 81.06 583 ASP A O 1
ATOM 4585 N N . ASN A 1 584 ? 32.020 28.778 -5.009 1.00 82.38 584 ASN A N 1
ATOM 4586 C CA . ASN A 1 584 ? 30.778 28.894 -4.255 1.00 82.38 584 ASN A CA 1
ATOM 4587 C C . ASN A 1 584 ? 29.889 29.948 -4.929 1.00 82.38 584 ASN A C 1
ATOM 4589 O O . ASN A 1 584 ? 29.965 31.140 -4.624 1.00 82.38 584 ASN A O 1
ATOM 4593 N N . GLU A 1 585 ? 29.036 29.486 -5.843 1.00 81.88 585 GLU A N 1
ATOM 4594 C CA . GLU A 1 585 ? 28.099 30.316 -6.615 1.00 81.88 585 GLU A CA 1
ATOM 4595 C C . GLU A 1 585 ? 27.092 31.089 -5.742 1.00 81.88 585 GLU A C 1
ATOM 4597 O O . GLU A 1 585 ? 26.548 32.085 -6.205 1.00 81.88 585 GLU A O 1
ATOM 4602 N N . ARG A 1 586 ? 26.867 30.700 -4.474 1.00 76.69 586 ARG A N 1
ATOM 4603 C CA . ARG A 1 586 ? 26.025 31.471 -3.534 1.00 76.69 586 ARG A CA 1
ATOM 4604 C C . ARG A 1 586 ? 26.756 32.649 -2.881 1.00 76.69 586 ARG A C 1
ATOM 4606 O O . ARG A 1 586 ? 26.109 33.603 -2.469 1.00 76.69 586 ARG A O 1
ATOM 4613 N N . GLU A 1 587 ? 28.079 32.570 -2.744 1.00 78.62 587 GLU A N 1
ATOM 4614 C CA . GLU A 1 587 ? 28.906 33.605 -2.100 1.00 78.62 587 GLU A CA 1
ATOM 4615 C C . GLU A 1 587 ? 29.687 34.480 -3.087 1.00 78.62 587 GLU A C 1
ATOM 4617 O O . GLU A 1 587 ? 30.348 35.424 -2.657 1.00 78.62 587 GLU A O 1
ATOM 4622 N N . HIS A 1 588 ? 29.645 34.146 -4.381 1.00 81.56 588 HIS A N 1
ATOM 4623 C CA . HIS A 1 588 ? 30.468 34.746 -5.436 1.00 81.56 588 HIS A CA 1
ATOM 4624 C C . HIS A 1 588 ? 31.981 34.663 -5.140 1.00 81.56 588 HIS A C 1
ATOM 4626 O O . HIS A 1 588 ? 32.729 35.623 -5.318 1.00 81.56 588 HIS A O 1
ATOM 4632 N N . LYS A 1 589 ? 32.446 33.504 -4.645 1.00 77.69 589 LYS A N 1
ATOM 4633 C CA . LYS A 1 589 ? 33.848 33.286 -4.240 1.00 77.69 589 LYS A CA 1
ATOM 4634 C C . LYS A 1 589 ? 34.406 31.954 -4.712 1.00 77.69 589 LYS A C 1
ATOM 4636 O O . LYS A 1 589 ? 33.735 30.928 -4.639 1.00 77.69 589 LYS A O 1
ATOM 4641 N N . GLN A 1 590 ? 35.683 31.961 -5.073 1.00 76.62 590 GLN A N 1
ATOM 4642 C CA . GLN A 1 590 ? 36.460 30.752 -5.328 1.00 76.62 590 GLN A CA 1
ATOM 4643 C C . GLN A 1 590 ? 36.813 30.049 -4.010 1.00 76.62 590 GLN A C 1
ATOM 4645 O O . GLN A 1 590 ? 37.423 30.648 -3.127 1.00 76.62 590 GLN A O 1
ATOM 4650 N N . VAL A 1 591 ? 36.435 28.775 -3.877 1.00 78.69 591 VAL A N 1
ATOM 4651 C CA . VAL A 1 591 ? 36.739 27.933 -2.701 1.00 78.69 591 VAL A CA 1
ATOM 4652 C C . VAL A 1 591 ? 38.153 27.362 -2.804 1.00 78.69 591 VAL A C 1
ATOM 4654 O O . VAL A 1 591 ? 38.880 27.272 -1.818 1.00 78.69 591 VAL A O 1
ATOM 4657 N N . PHE A 1 592 ? 38.546 26.974 -4.016 1.00 77.38 592 PHE A N 1
ATOM 4658 C CA . PHE A 1 592 ? 39.862 26.434 -4.336 1.00 77.38 592 PHE A CA 1
ATOM 4659 C C . PHE A 1 592 ? 40.212 26.760 -5.788 1.00 77.38 592 PHE A C 1
ATOM 4661 O O . PHE A 1 592 ? 39.333 26.732 -6.649 1.00 77.38 592 PHE A O 1
ATOM 4668 N N . GLY A 1 593 ? 41.490 27.014 -6.075 1.00 75.75 593 GLY A N 1
ATOM 4669 C CA . GLY A 1 593 ? 41.971 27.239 -7.434 1.00 75.75 593 GLY A CA 1
ATOM 4670 C C . GLY A 1 593 ? 43.476 27.019 -7.587 1.00 75.75 593 GLY A C 1
ATOM 4671 O O . GLY A 1 593 ? 44.257 27.336 -6.692 1.00 75.75 593 GLY A O 1
ATOM 4672 N N . ILE A 1 594 ? 43.894 26.488 -8.740 1.00 82.69 594 ILE A N 1
ATOM 4673 C CA . ILE A 1 594 ? 45.303 26.381 -9.148 1.00 82.69 594 ILE A CA 1
ATOM 4674 C C . ILE A 1 594 ? 45.529 27.343 -10.311 1.00 82.69 594 ILE A C 1
ATOM 4676 O O . ILE A 1 594 ? 44.962 27.149 -11.385 1.00 82.69 594 ILE A O 1
ATOM 4680 N N . GLN A 1 595 ? 46.373 28.357 -10.116 1.00 84.31 595 GLN A N 1
ATOM 4681 C CA . GLN A 1 595 ? 46.626 29.407 -11.106 1.00 84.31 595 GLN A CA 1
ATOM 4682 C C . GLN A 1 595 ? 48.040 29.322 -11.703 1.00 84.31 595 GLN A C 1
ATOM 4684 O O . GLN A 1 595 ? 49.017 29.076 -10.995 1.00 84.31 595 GLN A O 1
ATOM 4689 N N . ILE A 1 596 ? 48.157 29.570 -13.010 1.00 83.88 596 ILE A N 1
ATOM 4690 C CA . ILE A 1 596 ? 49.416 29.663 -13.759 1.00 83.88 596 ILE A CA 1
ATOM 4691 C C . ILE A 1 596 ? 49.677 31.145 -14.093 1.00 83.88 596 ILE A C 1
ATOM 4693 O O . ILE A 1 596 ? 48.943 31.713 -14.908 1.00 83.88 596 ILE A O 1
ATOM 4697 N N . PRO A 1 597 ? 50.699 31.798 -13.503 1.00 82.44 597 PRO A N 1
ATOM 4698 C CA . PRO A 1 597 ? 50.997 33.213 -13.745 1.00 82.44 597 PRO A CA 1
ATOM 4699 C C . PRO A 1 597 ? 51.217 33.561 -15.227 1.00 82.44 597 PRO A C 1
ATOM 4701 O O . PRO A 1 597 ? 51.703 32.731 -15.995 1.00 82.44 597 PRO A O 1
ATOM 4704 N N . TYR A 1 598 ? 50.901 34.803 -15.616 1.00 82.75 598 TYR A N 1
ATOM 4705 C CA . TYR A 1 598 ? 51.016 35.389 -16.973 1.00 82.75 598 TYR A CA 1
ATOM 4706 C C . TYR A 1 598 ? 50.168 34.741 -18.087 1.00 82.75 598 TYR A C 1
ATOM 4708 O O . TYR A 1 598 ? 49.913 35.375 -19.113 1.00 82.75 598 TYR A O 1
ATOM 4716 N N . MET A 1 599 ? 49.753 33.484 -17.925 1.00 85.00 599 MET A N 1
ATOM 4717 C CA . MET A 1 599 ? 49.200 32.666 -19.005 1.00 85.00 599 MET A CA 1
ATOM 4718 C C . MET A 1 599 ? 47.875 33.211 -19.560 1.00 85.00 599 MET A C 1
ATOM 4720 O O . MET A 1 599 ? 47.653 33.142 -20.767 1.00 85.00 599 MET A O 1
ATOM 4724 N N . LEU A 1 600 ? 47.020 33.815 -18.728 1.00 85.31 600 LEU A N 1
ATOM 4725 C CA . LEU A 1 600 ? 45.711 34.305 -19.174 1.00 85.31 600 LEU A CA 1
ATOM 4726 C C . LEU A 1 600 ? 45.834 35.576 -20.027 1.00 85.31 600 LEU A C 1
ATOM 4728 O O . LEU A 1 600 ? 45.133 35.695 -21.033 1.00 85.31 600 LEU A O 1
ATOM 4732 N N . SER A 1 601 ? 46.784 36.471 -19.725 1.00 86.56 601 SER A N 1
ATOM 4733 C CA . SER A 1 601 ? 47.121 37.587 -20.626 1.00 86.56 601 SER A CA 1
ATOM 4734 C C . SER A 1 601 ? 47.644 37.088 -21.977 1.00 86.56 601 SER A C 1
ATOM 4736 O O . SER A 1 601 ? 47.266 37.623 -23.019 1.00 86.56 601 SER A O 1
ATOM 4738 N N . ILE A 1 602 ? 48.470 36.033 -21.977 1.00 84.38 602 ILE A N 1
ATOM 4739 C CA . ILE A 1 602 ? 49.030 35.449 -23.205 1.00 84.38 602 ILE A CA 1
ATOM 4740 C C . ILE A 1 602 ? 47.917 34.846 -24.073 1.00 84.38 602 ILE A C 1
ATOM 4742 O O . ILE A 1 602 ? 47.851 35.160 -25.259 1.00 84.38 602 ILE A O 1
ATOM 4746 N N . LEU A 1 603 ? 47.021 34.042 -23.491 1.00 83.75 603 LEU A N 1
ATOM 4747 C CA . LEU A 1 603 ? 45.885 33.434 -24.198 1.00 83.75 603 LEU A CA 1
ATOM 4748 C C . LEU A 1 603 ? 44.897 34.487 -24.735 1.00 83.75 603 LEU A C 1
ATOM 4750 O O . LEU A 1 603 ? 44.432 34.383 -25.871 1.00 83.75 603 LEU A O 1
ATOM 4754 N N . SER A 1 604 ? 44.617 35.527 -23.946 1.00 83.06 604 SER A N 1
ATOM 4755 C CA . SER A 1 604 ? 43.627 36.561 -24.278 1.00 83.06 604 SER A CA 1
ATOM 4756 C C . SER A 1 604 ? 44.143 37.588 -25.288 1.00 83.06 604 SER A C 1
ATOM 4758 O O . SER A 1 604 ? 43.444 37.943 -26.234 1.00 83.06 604 SER A O 1
ATOM 4760 N N . TYR A 1 605 ? 45.380 38.061 -25.117 1.00 83.75 605 TYR A N 1
ATOM 4761 C CA . TYR A 1 605 ? 45.909 39.235 -25.822 1.00 83.75 605 TYR A CA 1
ATOM 4762 C C . TYR A 1 605 ? 47.165 38.959 -26.665 1.00 83.75 605 TYR A C 1
ATOM 4764 O O . TYR A 1 605 ? 47.745 39.903 -27.205 1.00 83.75 605 TYR A O 1
ATOM 4772 N N . ASN A 1 606 ? 47.607 37.699 -26.778 1.00 82.06 606 ASN A N 1
ATOM 4773 C CA . ASN A 1 606 ? 48.845 37.285 -27.459 1.00 82.06 606 ASN A CA 1
ATOM 4774 C C . ASN A 1 606 ? 50.115 38.014 -26.950 1.00 82.06 606 ASN A C 1
ATOM 4776 O O . ASN A 1 606 ? 51.109 38.126 -27.669 1.00 82.06 606 ASN A O 1
ATOM 4780 N N . LYS A 1 607 ? 50.090 38.525 -25.711 1.00 85.19 607 LYS A N 1
ATOM 4781 C CA . LYS A 1 607 ? 51.168 39.306 -25.081 1.00 85.19 607 LYS A CA 1
ATOM 4782 C C . LYS A 1 607 ? 51.190 39.048 -23.562 1.00 85.19 607 LYS A C 1
ATOM 4784 O O . LYS A 1 607 ? 50.143 38.747 -22.997 1.00 85.19 607 LYS A O 1
ATOM 4789 N N . PRO A 1 608 ? 52.329 39.193 -22.865 1.00 80.81 608 PRO A N 1
ATOM 4790 C CA . PRO A 1 608 ? 52.430 38.936 -21.424 1.00 80.81 608 PRO A CA 1
ATOM 4791 C C . PRO A 1 608 ? 51.910 40.107 -20.558 1.00 80.81 608 PRO A C 1
ATOM 4793 O O . PRO A 1 608 ? 52.511 40.423 -19.535 1.00 80.81 608 PRO A O 1
ATOM 4796 N N . SER A 1 609 ? 50.838 40.782 -20.987 1.00 81.38 609 SER A N 1
ATOM 4797 C CA . SER A 1 609 ? 50.176 41.875 -20.259 1.00 81.38 609 SER A CA 1
ATOM 4798 C C . SER A 1 609 ? 48.717 42.066 -20.690 1.00 81.38 609 SER A C 1
ATOM 4800 O O . SER A 1 609 ? 48.304 41.619 -21.764 1.00 81.38 609 SER A O 1
ATOM 4802 N N . GLY A 1 610 ? 47.943 42.764 -19.867 1.00 80.12 610 GLY A N 1
ATOM 4803 C CA . GLY A 1 610 ? 46.511 43.019 -20.005 1.00 80.12 610 GLY A CA 1
ATOM 4804 C C . GLY A 1 610 ? 45.674 42.211 -19.011 1.00 80.12 610 GLY A C 1
ATOM 4805 O O . GLY A 1 610 ? 45.843 40.994 -18.898 1.00 80.12 610 GLY A O 1
ATOM 4806 N N . SER A 1 611 ? 44.768 42.904 -18.324 1.00 86.75 611 SER A N 1
ATOM 4807 C CA . SER A 1 611 ? 43.789 42.374 -17.369 1.00 86.75 611 SER A CA 1
ATOM 4808 C C . SER A 1 611 ? 42.424 42.088 -18.006 1.00 86.75 611 SER A C 1
ATOM 4810 O O . SER A 1 611 ? 42.132 42.547 -19.108 1.00 86.75 611 SER A O 1
ATOM 4812 N N . ILE A 1 612 ? 41.573 41.353 -17.288 1.00 85.75 612 ILE A N 1
ATOM 4813 C CA . ILE A 1 612 ? 40.191 41.007 -17.646 1.00 85.75 612 ILE A CA 1
ATOM 4814 C C . ILE A 1 612 ? 39.253 41.474 -16.529 1.00 85.75 612 ILE A C 1
ATOM 4816 O O . ILE A 1 612 ? 39.605 41.402 -15.351 1.00 85.75 612 ILE A O 1
ATOM 4820 N N . LYS A 1 613 ? 38.052 41.943 -16.893 1.00 88.38 613 LYS A N 1
ATOM 4821 C CA . LYS A 1 613 ? 37.014 42.304 -15.917 1.00 88.38 613 LYS A CA 1
ATOM 4822 C C . LYS A 1 613 ? 36.435 41.052 -15.263 1.00 88.38 613 LYS A C 1
ATOM 4824 O O . LYS A 1 613 ? 36.042 40.126 -15.972 1.00 88.38 613 LYS A O 1
ATOM 4829 N N . GLY A 1 614 ? 36.320 41.062 -13.944 1.00 88.56 614 GLY A N 1
ATOM 4830 C CA . GLY A 1 614 ? 35.643 40.020 -13.186 1.00 88.56 614 GLY A CA 1
ATOM 4831 C C . GLY A 1 614 ? 34.124 40.112 -13.303 1.00 88.56 614 GLY A C 1
ATOM 4832 O O . GLY A 1 614 ? 33.566 41.159 -13.656 1.00 88.56 614 GLY A O 1
ATOM 4833 N N . MET A 1 615 ? 33.440 39.013 -12.981 1.00 89.94 615 MET A N 1
ATOM 4834 C CA . MET A 1 615 ? 31.977 38.944 -13.010 1.00 89.94 615 MET A CA 1
ATOM 4835 C C . MET A 1 615 ? 31.310 40.026 -12.149 1.00 89.94 615 MET A C 1
ATOM 4837 O O . MET A 1 615 ? 30.271 40.540 -12.543 1.00 89.94 615 MET A O 1
ATOM 4841 N N . ASP A 1 616 ? 31.915 40.456 -11.039 1.00 89.62 616 ASP A N 1
ATOM 4842 C CA . ASP A 1 616 ? 31.364 41.513 -10.183 1.00 89.62 616 ASP A CA 1
ATOM 4843 C C . ASP A 1 616 ? 31.341 42.884 -10.859 1.00 89.62 616 ASP A C 1
ATOM 4845 O O . ASP A 1 616 ? 30.375 43.639 -10.727 1.00 89.62 616 ASP A O 1
ATOM 4849 N N . THR A 1 617 ? 32.406 43.224 -11.583 1.00 90.19 617 THR A N 1
ATOM 4850 C CA . THR A 1 617 ? 32.498 44.473 -12.348 1.00 90.19 617 THR A CA 1
ATOM 4851 C C . THR A 1 617 ? 31.533 44.436 -13.526 1.00 90.19 617 THR A C 1
ATOM 4853 O O . THR A 1 617 ? 30.807 45.403 -13.765 1.00 90.19 617 THR A O 1
ATOM 4856 N N . VAL A 1 618 ? 31.454 43.301 -14.226 1.00 89.12 618 VAL A N 1
ATOM 4857 C CA . VAL A 1 618 ? 30.537 43.138 -15.359 1.00 89.12 618 VAL A CA 1
ATOM 4858 C C . VAL A 1 618 ? 29.072 43.104 -14.904 1.00 89.12 618 VAL A C 1
ATOM 4860 O O . VAL A 1 618 ? 28.236 43.720 -15.559 1.00 89.12 618 VAL A O 1
ATOM 4863 N N . ASN A 1 619 ? 28.740 42.499 -13.758 1.00 88.88 619 ASN A N 1
ATOM 4864 C CA . ASN A 1 619 ? 27.388 42.536 -13.193 1.00 88.88 619 ASN A CA 1
ATOM 4865 C C . ASN A 1 619 ? 26.965 43.976 -12.860 1.00 88.88 619 ASN A C 1
ATOM 4867 O O . ASN A 1 619 ? 25.865 44.386 -13.220 1.00 88.88 619 ASN A O 1
ATOM 4871 N N . LYS A 1 620 ? 27.857 44.785 -12.266 1.00 88.19 620 LYS A N 1
ATOM 4872 C CA . LYS A 1 620 ? 27.612 46.221 -12.011 1.00 88.19 620 LYS A CA 1
ATOM 4873 C C . LYS A 1 620 ? 27.380 47.005 -13.312 1.00 88.19 620 LYS A C 1
ATOM 4875 O O . LYS A 1 620 ? 26.519 47.884 -13.353 1.00 88.19 620 LYS A O 1
ATOM 4880 N N . GLU A 1 621 ? 28.098 46.679 -14.389 1.00 89.00 621 GLU A N 1
ATOM 4881 C CA . GLU A 1 621 ? 27.870 47.268 -15.718 1.00 89.00 621 GLU A CA 1
ATOM 4882 C C . GLU A 1 621 ? 26.546 46.814 -16.361 1.00 89.00 621 GLU A C 1
ATOM 4884 O O . GLU A 1 621 ? 25.874 47.628 -16.996 1.00 89.00 621 GLU A O 1
ATOM 4889 N N . LEU A 1 622 ? 26.136 45.554 -16.171 1.00 87.06 622 LEU A N 1
ATOM 4890 C CA . LEU A 1 622 ? 24.880 45.004 -16.697 1.00 87.06 622 LEU A CA 1
ATOM 4891 C C . LEU A 1 622 ? 23.649 45.524 -15.943 1.00 87.06 622 LEU A C 1
ATOM 4893 O O . LEU A 1 622 ? 22.720 46.000 -16.595 1.00 87.06 622 LEU A O 1
ATOM 4897 N N . VAL A 1 623 ? 23.675 45.552 -14.606 1.00 86.62 623 VAL A N 1
ATOM 4898 C CA . VAL A 1 623 ? 22.636 46.177 -13.761 1.00 86.62 623 VAL A CA 1
ATOM 4899 C C . VAL A 1 623 ? 22.418 47.635 -14.168 1.00 86.62 623 VAL A C 1
ATOM 4901 O O . VAL A 1 623 ? 21.290 48.057 -14.422 1.00 86.62 623 VAL A O 1
ATOM 4904 N N . LYS A 1 624 ? 23.506 48.395 -14.357 1.00 87.19 624 LYS A N 1
ATOM 4905 C CA . LYS A 1 624 ? 23.451 49.789 -14.823 1.00 87.19 624 LYS A CA 1
ATOM 4906 C C . LYS A 1 624 ? 22.887 49.951 -16.245 1.00 87.19 624 LYS A C 1
ATOM 4908 O O . LYS A 1 624 ? 22.412 51.036 -16.579 1.00 87.19 624 LYS A O 1
ATOM 4913 N N . LYS A 1 625 ? 22.964 48.922 -17.096 1.00 83.00 625 LYS A N 1
ATOM 4914 C CA . LYS A 1 625 ? 22.546 48.978 -18.509 1.00 83.00 625 LYS A CA 1
ATOM 4915 C C . LYS A 1 625 ? 21.128 48.452 -18.755 1.00 83.00 625 LYS A C 1
ATOM 4917 O O . LYS A 1 625 ? 20.455 48.961 -19.649 1.00 83.00 625 LYS A O 1
ATOM 4922 N N . TYR A 1 626 ? 20.698 47.436 -18.010 1.00 82.12 626 TYR A N 1
ATOM 4923 C CA . TYR A 1 626 ? 19.471 46.677 -18.279 1.00 82.12 626 TYR A CA 1
ATOM 4924 C C . TYR A 1 626 ? 18.500 46.595 -17.085 1.00 82.12 626 TYR A C 1
ATOM 4926 O O . TYR A 1 626 ? 17.418 46.028 -17.229 1.00 82.12 626 TYR A O 1
ATOM 4934 N N . GLY A 1 627 ? 18.844 47.190 -15.938 1.00 79.50 627 GLY A N 1
ATOM 4935 C CA . GLY A 1 627 ? 18.029 47.175 -14.721 1.00 79.50 627 GLY A CA 1
ATOM 4936 C C . GLY A 1 627 ? 18.470 46.108 -13.720 1.00 79.50 627 GLY A C 1
ATOM 4937 O O . GLY A 1 627 ? 19.252 45.210 -14.048 1.00 79.50 627 GLY A O 1
ATOM 4938 N N . ASP A 1 628 ? 17.983 46.233 -12.486 1.00 77.81 628 ASP A N 1
ATOM 4939 C CA . ASP A 1 628 ? 18.448 45.430 -11.356 1.00 77.81 628 ASP A CA 1
ATOM 4940 C C . ASP A 1 628 ? 17.951 43.981 -11.434 1.00 77.81 628 ASP A C 1
ATOM 4942 O O . ASP A 1 628 ? 16.759 43.695 -11.306 1.00 77.81 628 ASP A O 1
ATOM 4946 N N . ARG A 1 629 ? 18.883 43.078 -11.746 1.00 76.50 629 ARG A N 1
ATOM 4947 C CA . ARG A 1 629 ? 18.704 41.628 -11.882 1.00 76.50 629 ARG A CA 1
ATOM 4948 C C . ARG A 1 629 ? 20.042 40.949 -11.609 1.00 76.50 629 ARG A C 1
ATOM 4950 O O . ARG A 1 629 ? 21.104 41.541 -11.792 1.00 76.50 629 ARG A O 1
ATOM 4957 N N . ASN A 1 630 ? 19.994 39.674 -11.243 1.00 81.75 630 ASN A N 1
ATOM 4958 C CA . ASN A 1 630 ? 21.179 38.826 -11.213 1.00 81.75 630 ASN A CA 1
ATOM 4959 C C . ASN A 1 630 ? 21.580 38.446 -12.658 1.00 81.75 630 ASN A C 1
ATOM 4961 O O . ASN A 1 630 ? 20.783 37.830 -13.366 1.00 81.75 630 ASN A O 1
ATOM 4965 N N . TYR A 1 631 ? 22.798 38.807 -13.090 1.00 85.38 631 TYR A N 1
ATOM 4966 C CA . TYR A 1 631 ? 23.364 38.422 -14.395 1.00 85.38 631 TYR A CA 1
ATOM 4967 C C . TYR A 1 631 ? 24.493 37.373 -14.293 1.00 85.38 631 TYR A C 1
ATOM 4969 O O . TYR A 1 631 ? 25.141 37.079 -15.302 1.00 85.38 631 TYR A O 1
ATOM 4977 N N . TYR A 1 632 ? 24.750 36.810 -13.107 1.00 87.38 632 TYR A N 1
ATOM 4978 C CA . TYR A 1 632 ? 25.737 35.748 -12.894 1.00 87.38 632 TYR A CA 1
ATOM 4979 C C . TYR A 1 632 ? 25.239 34.418 -13.496 1.00 87.38 632 TYR A C 1
ATOM 4981 O O . TYR A 1 632 ? 24.161 33.940 -13.135 1.00 87.38 632 TYR A O 1
ATOM 4989 N N . PRO A 1 633 ? 25.986 33.803 -14.432 1.00 86.25 633 PRO A N 1
ATOM 4990 C CA . PRO A 1 633 ? 25.668 32.477 -14.956 1.00 86.25 633 PRO A CA 1
ATOM 4991 C C . PRO A 1 633 ? 26.181 31.371 -14.007 1.00 86.25 633 PRO A C 1
ATOM 4993 O O . PRO A 1 633 ? 27.030 31.653 -13.164 1.00 86.25 633 PRO A O 1
ATOM 4996 N N . PRO A 1 634 ? 25.752 30.101 -14.166 1.00 86.06 634 PRO A N 1
ATOM 4997 C CA . PRO A 1 634 ? 26.277 28.980 -13.377 1.00 86.06 634 PRO A CA 1
ATOM 4998 C C . PRO A 1 634 ? 27.768 28.743 -13.678 1.00 86.06 634 PRO A C 1
ATOM 5000 O O . PRO A 1 634 ? 28.138 28.188 -14.721 1.00 86.06 634 PRO A O 1
ATOM 5003 N N . VAL A 1 635 ? 28.626 29.218 -12.773 1.00 87.25 635 VAL A N 1
ATOM 5004 C CA . VAL A 1 635 ? 30.072 29.372 -12.988 1.00 87.25 635 VAL A CA 1
ATOM 5005 C C . VAL A 1 635 ? 30.773 28.024 -13.099 1.00 87.25 635 VAL A C 1
ATOM 5007 O O . VAL A 1 635 ? 31.448 27.790 -14.099 1.00 87.25 635 VAL A O 1
ATOM 5010 N N . ASN A 1 636 ? 30.561 27.094 -12.160 1.00 87.31 636 ASN A N 1
ATOM 5011 C CA . ASN A 1 636 ? 31.213 25.780 -12.190 1.00 87.31 636 ASN A CA 1
ATOM 5012 C C . ASN A 1 636 ? 30.849 25.013 -13.469 1.00 87.31 636 ASN A C 1
ATOM 5014 O O . ASN A 1 636 ? 31.704 24.371 -14.079 1.00 87.31 636 ASN A O 1
ATOM 5018 N N . VAL A 1 637 ? 29.589 25.112 -13.909 1.00 85.12 637 VAL A N 1
ATOM 5019 C CA . VAL A 1 637 ? 29.101 24.452 -15.128 1.00 85.12 637 VAL A CA 1
ATOM 5020 C C . VAL A 1 637 ? 29.825 24.993 -16.364 1.00 85.12 637 VAL A C 1
ATOM 5022 O O . VAL A 1 637 ? 30.287 24.208 -17.190 1.00 85.12 637 VAL A O 1
ATOM 5025 N N . LEU A 1 638 ? 29.980 26.315 -16.496 1.00 86.62 638 LEU A N 1
ATOM 5026 C CA . LEU A 1 638 ? 30.729 26.923 -17.605 1.00 86.62 638 LEU A CA 1
ATOM 5027 C C . LEU A 1 638 ? 32.234 26.620 -17.529 1.00 86.62 638 LEU A C 1
ATOM 5029 O O . LEU A 1 638 ? 32.827 26.206 -18.529 1.00 86.62 638 LEU A O 1
ATOM 5033 N N . PHE A 1 639 ? 32.828 26.785 -16.347 1.00 89.62 639 PHE A N 1
ATOM 5034 C CA . PHE A 1 639 ? 34.245 26.572 -16.063 1.00 89.62 639 PHE A CA 1
ATOM 5035 C C . PHE A 1 639 ? 34.700 25.151 -16.424 1.00 89.62 639 PHE A C 1
ATOM 5037 O O . PHE A 1 639 ? 35.709 24.972 -17.120 1.00 89.62 639 PHE A O 1
ATOM 5044 N N . TRP A 1 640 ? 33.947 24.138 -15.981 1.00 88.56 640 TRP A N 1
ATOM 5045 C CA . TRP A 1 640 ? 34.270 22.735 -16.231 1.00 88.56 640 TRP A CA 1
ATOM 5046 C C . TRP A 1 640 ? 33.898 22.292 -17.644 1.00 88.56 640 TRP A C 1
ATOM 5048 O O . TRP A 1 640 ? 34.719 21.632 -18.279 1.00 88.56 640 TRP A O 1
ATOM 5058 N N . ASN A 1 641 ? 32.752 22.709 -18.200 1.00 87.31 641 ASN A N 1
ATOM 5059 C CA . ASN A 1 641 ? 32.405 22.367 -19.586 1.00 87.31 641 ASN A CA 1
ATOM 5060 C C . ASN A 1 641 ? 33.443 22.896 -20.586 1.00 87.31 641 ASN A C 1
ATOM 5062 O O . ASN A 1 641 ? 33.819 22.171 -21.506 1.00 87.31 641 ASN A O 1
ATOM 5066 N N . PHE A 1 642 ? 33.966 24.113 -20.391 1.00 86.38 642 PHE A N 1
ATOM 5067 C CA . PHE A 1 642 ? 35.021 24.659 -21.251 1.00 86.38 642 PHE A CA 1
ATOM 5068 C C . PHE A 1 642 ? 36.323 23.844 -21.168 1.00 86.38 642 PHE A C 1
ATOM 5070 O O . PHE A 1 642 ? 36.895 23.486 -22.200 1.00 86.38 642 PHE A O 1
ATOM 5077 N N . ARG A 1 643 ? 36.762 23.477 -19.956 1.00 86.88 643 ARG A N 1
ATOM 5078 C CA . ARG A 1 643 ? 37.981 22.674 -19.737 1.00 86.88 643 ARG A CA 1
ATOM 5079 C C . ARG A 1 643 ? 37.846 21.245 -20.257 1.00 86.88 643 ARG A C 1
ATOM 5081 O O . ARG A 1 643 ? 38.775 20.736 -20.882 1.00 86.88 643 ARG A O 1
ATOM 5088 N N . ILE A 1 644 ? 36.680 20.627 -20.078 1.00 86.44 644 ILE A N 1
ATOM 5089 C CA . ILE A 1 644 ? 36.351 19.305 -20.624 1.00 86.44 644 ILE A CA 1
ATOM 5090 C C . ILE A 1 644 ? 36.337 19.353 -22.160 1.00 86.44 644 ILE A C 1
ATOM 5092 O O . ILE A 1 644 ? 36.972 18.515 -22.798 1.00 86.44 644 ILE A O 1
ATOM 5096 N N . MET A 1 645 ? 35.701 20.362 -22.766 1.00 87.88 645 MET A N 1
ATOM 5097 C CA . MET A 1 645 ? 35.686 20.568 -24.220 1.00 87.88 645 MET A CA 1
ATOM 5098 C C . MET A 1 645 ? 37.101 20.758 -24.791 1.00 87.88 645 MET A C 1
ATOM 5100 O O . MET A 1 645 ? 37.470 20.082 -25.753 1.00 87.88 645 MET A O 1
ATOM 5104 N N . ALA A 1 646 ? 37.914 21.634 -24.192 1.00 84.25 646 ALA A N 1
ATOM 5105 C CA . ALA A 1 646 ? 39.293 21.872 -24.618 1.00 84.25 646 ALA A CA 1
ATOM 5106 C C . ALA A 1 646 ? 40.168 20.613 -24.463 1.00 84.25 646 ALA A C 1
ATOM 5108 O O . ALA A 1 646 ? 40.930 20.266 -25.371 1.00 84.25 646 ALA A O 1
ATOM 5109 N N . GLY A 1 647 ? 40.005 19.880 -23.355 1.00 86.44 647 GLY A N 1
ATOM 5110 C CA . GLY A 1 647 ? 40.663 18.598 -23.110 1.00 86.44 647 GLY A CA 1
ATOM 5111 C C . GLY A 1 647 ? 40.300 17.536 -24.150 1.00 86.44 647 GLY A C 1
ATOM 5112 O O . GLY A 1 647 ? 41.195 16.903 -24.711 1.00 86.44 647 GLY A O 1
ATOM 5113 N N . PHE A 1 648 ? 39.014 17.385 -24.483 1.00 87.44 648 PHE A N 1
ATOM 5114 C CA . PHE A 1 648 ? 38.571 16.482 -25.550 1.00 87.44 648 PHE A CA 1
ATOM 5115 C C . PHE A 1 648 ? 39.065 16.916 -26.934 1.00 87.44 648 PHE A C 1
ATOM 5117 O O . PHE A 1 648 ? 39.485 16.059 -27.708 1.00 87.44 648 PHE A O 1
ATOM 5124 N N . GLY A 1 649 ? 39.090 18.216 -27.246 1.00 85.50 649 GLY A N 1
ATOM 5125 C CA . GLY A 1 649 ? 39.647 18.727 -28.504 1.00 85.50 649 GLY A CA 1
ATOM 5126 C C . GLY A 1 649 ? 41.134 18.391 -28.667 1.00 85.50 649 GLY A C 1
ATOM 5127 O O . GLY A 1 649 ? 41.549 17.878 -29.709 1.00 85.50 649 GLY A O 1
ATOM 5128 N N . MET A 1 650 ? 41.927 18.590 -27.609 1.00 87.00 650 MET A N 1
ATOM 5129 C CA . MET A 1 650 ? 43.344 18.216 -27.588 1.00 87.00 650 MET A CA 1
ATOM 5130 C C . MET A 1 650 ? 43.543 16.691 -27.638 1.00 87.00 650 MET A C 1
ATOM 5132 O O . MET A 1 650 ? 44.445 16.209 -28.324 1.00 87.00 650 MET A O 1
ATOM 5136 N N . LEU A 1 651 ? 42.678 15.915 -26.975 1.00 88.56 651 LEU A N 1
ATOM 5137 C CA . LEU A 1 651 ? 42.688 14.452 -27.042 1.00 88.56 651 LEU A CA 1
ATOM 5138 C C . LEU A 1 651 ? 42.358 13.943 -28.454 1.00 88.56 651 LEU A C 1
ATOM 5140 O O . LEU A 1 651 ? 43.029 13.033 -28.932 1.00 88.56 651 LEU A O 1
ATOM 5144 N N . MET A 1 652 ? 41.384 14.536 -29.151 1.00 89.38 652 MET A N 1
ATOM 5145 C CA . MET A 1 652 ? 41.061 14.188 -30.542 1.00 89.38 652 MET A CA 1
ATOM 5146 C C . MET A 1 652 ? 42.221 14.507 -31.489 1.00 89.38 652 MET A C 1
ATOM 5148 O O . MET A 1 652 ? 42.561 13.666 -32.321 1.00 89.38 652 MET A O 1
ATOM 5152 N N . LEU A 1 653 ? 42.891 15.654 -31.320 1.00 90.00 653 LEU A N 1
ATOM 5153 C CA . LEU A 1 653 ? 44.111 15.976 -32.068 1.00 90.00 653 LEU A CA 1
ATOM 5154 C C . LEU A 1 653 ? 45.219 14.941 -31.807 1.00 90.00 653 LEU A C 1
ATOM 5156 O O . LEU A 1 653 ? 45.842 14.441 -32.743 1.00 90.00 653 LEU A O 1
ATOM 5160 N N . LEU A 1 654 ? 45.446 14.590 -30.540 1.00 89.25 654 LEU A N 1
ATOM 5161 C CA . LEU A 1 654 ? 46.464 13.622 -30.133 1.00 89.25 654 LEU A CA 1
ATOM 5162 C C . LEU A 1 654 ? 46.154 12.211 -30.659 1.00 89.25 654 LEU A C 1
ATOM 5164 O O . LEU A 1 654 ? 47.057 11.540 -31.155 1.00 89.25 654 LEU A O 1
ATOM 5168 N N . VAL A 1 655 ? 44.890 11.778 -30.642 1.00 88.75 655 VAL A N 1
ATOM 5169 C CA . VAL A 1 655 ? 44.451 10.505 -31.241 1.00 88.75 655 VAL A CA 1
ATOM 5170 C C . VAL A 1 655 ? 44.543 10.541 -32.770 1.00 88.75 655 VAL A C 1
ATOM 5172 O O . VAL A 1 655 ? 44.927 9.535 -33.364 1.00 88.75 655 VAL A O 1
ATOM 5175 N N . ALA A 1 656 ? 44.286 11.678 -33.424 1.00 87.50 656 ALA A N 1
ATOM 5176 C CA . ALA A 1 656 ? 44.498 11.832 -34.863 1.00 87.50 656 ALA A CA 1
ATOM 5177 C C . ALA A 1 656 ? 45.984 11.678 -35.235 1.00 87.50 656 ALA A C 1
ATOM 5179 O O . ALA A 1 656 ? 46.325 10.881 -36.112 1.00 87.50 656 ALA A O 1
ATOM 5180 N N . VAL A 1 657 ? 46.882 12.369 -34.523 1.00 86.88 657 VAL A N 1
ATOM 5181 C CA . VAL A 1 657 ? 48.339 12.282 -34.726 1.00 86.88 657 VAL A CA 1
ATOM 5182 C C . VAL A 1 657 ? 48.862 10.873 -34.428 1.00 86.88 657 VAL A C 1
ATOM 5184 O O . VAL A 1 657 ? 49.511 10.270 -35.285 1.00 86.88 657 VAL A O 1
ATOM 5187 N N . LEU A 1 658 ? 48.550 10.308 -33.256 1.00 85.00 658 LEU A N 1
ATOM 5188 C CA . LEU A 1 658 ? 48.994 8.961 -32.884 1.00 85.00 658 LEU A CA 1
ATOM 5189 C C . LEU A 1 658 ? 48.373 7.882 -33.778 1.00 85.00 658 LEU A C 1
ATOM 5191 O O . LEU A 1 658 ? 49.064 6.941 -34.153 1.00 85.00 658 LEU A O 1
ATOM 5195 N N . GLY A 1 659 ? 47.113 8.012 -34.190 1.00 82.12 659 GLY A N 1
ATOM 5196 C CA . GLY A 1 659 ? 46.469 7.078 -35.115 1.00 82.12 659 GLY A CA 1
ATOM 5197 C C . GLY A 1 659 ? 47.113 7.087 -36.505 1.00 82.12 659 GLY A C 1
ATOM 5198 O O . GLY A 1 659 ? 47.358 6.029 -37.092 1.00 82.12 659 GLY A O 1
ATOM 5199 N N . LEU A 1 660 ? 47.459 8.262 -37.039 1.00 81.69 660 LEU A N 1
ATOM 5200 C CA . LEU A 1 660 ? 48.180 8.374 -38.315 1.00 81.69 660 LEU A CA 1
ATOM 5201 C C . LEU A 1 660 ? 49.636 7.892 -38.222 1.00 81.69 660 LEU A C 1
ATOM 5203 O O . LEU A 1 660 ? 50.188 7.438 -39.227 1.00 81.69 660 LEU A O 1
ATOM 5207 N N . PHE A 1 661 ? 50.230 7.928 -37.028 1.00 77.56 661 PHE A N 1
ATOM 5208 C CA . PHE A 1 661 ? 51.529 7.326 -36.738 1.00 77.56 661 PHE A CA 1
ATOM 5209 C C . PHE A 1 661 ? 51.435 5.791 -36.630 1.00 77.56 661 PHE A C 1
ATOM 5211 O O . PHE A 1 661 ? 52.015 5.082 -37.448 1.00 77.56 661 PHE A O 1
ATOM 5218 N N . PHE A 1 662 ? 50.640 5.251 -35.700 1.00 72.81 662 PHE A N 1
ATOM 5219 C CA . PHE A 1 662 ? 50.525 3.805 -35.453 1.00 72.81 662 PHE A CA 1
ATOM 5220 C C . PHE A 1 662 ? 49.890 3.020 -36.607 1.00 72.81 662 PHE A C 1
ATOM 5222 O O . PHE A 1 662 ? 50.215 1.848 -36.805 1.00 72.81 662 PHE A O 1
ATOM 5229 N N . THR A 1 663 ? 49.057 3.644 -37.452 1.00 70.56 663 THR A N 1
ATOM 5230 C CA . THR A 1 663 ? 48.613 2.979 -38.691 1.00 70.56 663 THR A CA 1
ATOM 5231 C C . THR A 1 663 ? 49.750 2.742 -39.693 1.00 70.56 663 THR A C 1
ATOM 5233 O O . THR A 1 663 ? 49.515 2.060 -40.692 1.00 70.56 663 THR A O 1
ATOM 5236 N N . GLN A 1 664 ? 50.977 3.218 -39.445 1.00 53.91 664 GLN A N 1
ATOM 5237 C CA . GLN A 1 664 ? 52.199 2.854 -40.178 1.00 53.91 664 GLN A CA 1
ATOM 5238 C C . GLN A 1 664 ? 52.894 1.594 -39.619 1.00 53.91 664 GLN A C 1
ATOM 5240 O O . GLN A 1 664 ? 54.115 1.508 -39.593 1.00 53.91 664 GLN A O 1
ATOM 5245 N N . GLY A 1 665 ? 52.112 0.573 -39.257 1.00 34.16 665 GLY A N 1
ATOM 5246 C CA . GLY A 1 665 ? 52.591 -0.812 -39.218 1.00 34.16 665 GLY A CA 1
ATOM 5247 C C . GLY A 1 665 ? 53.372 -1.226 -37.970 1.00 34.16 665 GLY A C 1
ATOM 5248 O O . GLY A 1 665 ? 54.496 -1.705 -38.090 1.00 34.16 665 GLY A O 1
ATOM 5249 N N . PHE A 1 666 ? 52.744 -1.144 -36.796 1.00 28.17 666 PHE A N 1
ATOM 5250 C CA . PHE A 1 666 ? 53.167 -1.887 -35.604 1.00 28.17 666 PHE A CA 1
ATOM 5251 C C . PHE A 1 666 ? 51.936 -2.533 -34.944 1.00 28.17 666 PHE A C 1
ATOM 5253 O O . PHE A 1 666 ? 51.013 -1.824 -34.552 1.00 28.17 666 PHE A O 1
ATOM 5260 N N . ASP A 1 667 ? 51.903 -3.867 -34.849 1.00 26.78 667 ASP A N 1
ATOM 5261 C CA . ASP A 1 667 ? 50.838 -4.616 -34.162 1.00 26.78 667 ASP A CA 1
ATOM 5262 C C . ASP A 1 667 ? 51.289 -4.937 -32.723 1.00 26.78 667 ASP A C 1
ATOM 5264 O O . ASP A 1 667 ? 52.286 -5.629 -32.518 1.00 26.78 667 ASP A O 1
ATOM 5268 N N . PHE A 1 668 ? 50.535 -4.471 -31.724 1.00 30.47 668 PHE A N 1
ATOM 5269 C CA . PHE A 1 668 ? 50.593 -4.956 -30.341 1.00 30.47 668 PHE A CA 1
ATOM 5270 C C . PHE A 1 668 ? 49.192 -4.860 -29.730 1.00 30.47 668 PHE A C 1
ATOM 5272 O O . PHE A 1 668 ? 48.498 -3.865 -29.932 1.00 30.47 668 PHE A O 1
ATOM 5279 N N . GLY A 1 669 ? 48.759 -5.890 -29.003 1.00 26.30 669 GLY A N 1
ATOM 5280 C CA . GLY A 1 669 ? 47.409 -5.957 -28.447 1.00 26.30 669 GLY A CA 1
ATOM 5281 C C . GLY A 1 669 ? 47.394 -6.558 -27.050 1.00 26.30 669 GLY A C 1
ATOM 5282 O O . GLY A 1 669 ? 48.044 -7.569 -26.799 1.00 26.30 669 GLY A O 1
ATOM 5283 N N . VAL A 1 670 ? 46.623 -5.937 -26.159 1.00 29.17 670 VAL A N 1
ATOM 5284 C CA . VAL A 1 670 ? 46.295 -6.436 -24.820 1.00 29.17 670 VAL A CA 1
ATOM 5285 C C . VAL A 1 670 ? 44.817 -6.144 -24.580 1.00 29.17 670 VAL A C 1
ATOM 5287 O O . VAL A 1 670 ? 44.339 -5.061 -24.910 1.00 29.17 670 VAL A O 1
ATOM 5290 N N . GLY A 1 671 ? 44.099 -7.102 -24.005 1.00 24.88 671 GLY A N 1
ATOM 5291 C CA . GLY A 1 671 ? 42.764 -6.897 -23.453 1.00 24.88 671 GLY A CA 1
ATOM 5292 C C . GLY A 1 671 ? 42.713 -7.471 -22.043 1.00 24.88 671 GLY A C 1
ATOM 5293 O O . GLY A 1 671 ? 43.378 -8.467 -21.766 1.00 24.88 671 GLY A O 1
ATOM 5294 N N . MET A 1 672 ? 41.930 -6.851 -21.163 1.00 28.62 672 MET A N 1
ATOM 5295 C CA . MET A 1 672 ? 41.604 -7.388 -19.843 1.00 28.62 672 MET A CA 1
ATOM 5296 C C . MET A 1 672 ? 40.112 -7.206 -19.580 1.00 28.62 672 MET A C 1
ATOM 5298 O O . MET A 1 672 ? 39.555 -6.138 -19.826 1.00 28.62 672 MET A O 1
ATOM 5302 N N . SER A 1 673 ? 39.477 -8.268 -19.097 1.00 24.88 673 SER A N 1
ATOM 5303 C CA . SER A 1 673 ? 38.100 -8.286 -18.606 1.00 24.88 673 SER A CA 1
ATOM 5304 C C . SER A 1 673 ? 38.086 -8.125 -17.089 1.00 24.88 673 SER A C 1
ATOM 5306 O O . SER A 1 673 ? 38.912 -8.732 -16.408 1.00 24.88 673 SER A O 1
ATOM 5308 N N . VAL A 1 674 ? 37.125 -7.370 -16.559 1.00 25.64 674 VAL A N 1
ATOM 5309 C CA . VAL A 1 674 ? 36.903 -7.235 -15.112 1.00 25.64 674 VAL A CA 1
ATOM 5310 C C . VAL A 1 674 ? 35.894 -8.290 -14.638 1.00 25.64 674 VAL A C 1
ATOM 5312 O O . VAL A 1 674 ? 34.928 -8.593 -15.336 1.00 25.64 674 VAL A O 1
ATOM 5315 N N . GLN A 1 675 ? 36.132 -8.843 -13.450 1.00 25.41 675 GLN A N 1
ATOM 5316 C CA . GLN A 1 675 ? 35.226 -9.697 -12.674 1.00 25.41 675 GLN A CA 1
ATOM 5317 C C . GLN A 1 675 ? 35.318 -9.293 -11.190 1.00 25.41 675 GLN A C 1
ATOM 5319 O O . GLN A 1 675 ? 36.169 -8.475 -10.844 1.00 25.41 675 GLN A O 1
ATOM 5324 N N . THR A 1 676 ? 34.503 -9.926 -10.333 1.00 26.31 676 THR A N 1
ATOM 5325 C CA . THR A 1 676 ? 34.312 -9.665 -8.884 1.00 26.31 676 THR A CA 1
ATOM 5326 C C . THR A 1 676 ? 33.523 -8.378 -8.576 1.00 26.31 676 THR A C 1
ATOM 5328 O O . THR A 1 676 ? 33.649 -7.398 -9.300 1.00 26.31 676 THR A O 1
ATOM 5331 N N . LEU A 1 677 ? 32.657 -8.325 -7.553 1.00 26.22 677 LEU A N 1
ATOM 5332 C CA . LEU A 1 677 ? 32.194 -9.367 -6.611 1.00 26.22 677 LEU A CA 1
ATOM 5333 C C . LEU A 1 677 ? 30.805 -8.990 -6.052 1.00 26.22 677 LEU A C 1
ATOM 5335 O O . LEU A 1 677 ? 30.463 -7.812 -6.019 1.00 26.22 677 LEU A O 1
ATOM 5339 N N . ALA A 1 678 ? 30.056 -9.974 -5.551 1.00 26.70 678 ALA A N 1
ATOM 5340 C CA . ALA A 1 678 ? 28.953 -9.772 -4.612 1.00 26.70 678 ALA A CA 1
ATOM 5341 C C . ALA A 1 678 ? 28.853 -10.993 -3.677 1.00 26.70 678 ALA A C 1
ATOM 5343 O O . ALA A 1 678 ? 28.900 -12.130 -4.146 1.00 26.70 678 ALA A O 1
ATOM 5344 N N . HIS A 1 679 ? 28.737 -10.742 -2.373 1.00 31.80 679 HIS A N 1
ATOM 5345 C CA . HIS A 1 679 ? 28.464 -11.721 -1.319 1.00 31.80 679 HIS A CA 1
ATOM 5346 C C . HIS A 1 679 ? 27.311 -11.172 -0.475 1.00 31.80 679 HIS A C 1
ATOM 5348 O O . HIS A 1 679 ? 27.431 -10.063 0.034 1.00 31.80 679 HIS A O 1
ATOM 5354 N N . ASP A 1 680 ? 26.257 -11.957 -0.284 1.00 35.06 680 ASP A N 1
ATOM 5355 C CA . ASP A 1 680 ? 26.018 -12.607 1.009 1.00 35.06 680 ASP A CA 1
ATOM 5356 C C . ASP A 1 680 ? 25.253 -13.918 0.741 1.00 35.06 680 ASP A C 1
ATOM 5358 O O . ASP A 1 680 ? 24.759 -14.140 -0.368 1.00 35.06 680 ASP A O 1
ATOM 5362 N N . GLU A 1 681 ? 25.217 -14.821 1.712 1.00 37.88 681 GLU A N 1
ATOM 5363 C CA . GLU A 1 681 ? 24.535 -16.115 1.621 1.00 37.88 681 GLU A CA 1
ATOM 5364 C C . GLU A 1 681 ? 23.485 -16.300 2.733 1.00 37.88 681 GLU A C 1
ATOM 5366 O O . GLU A 1 681 ? 22.620 -17.165 2.614 1.00 37.88 681 GLU A O 1
ATOM 5371 N N . HIS A 1 682 ? 23.491 -15.440 3.761 1.00 36.84 682 HIS A N 1
ATOM 5372 C CA . HIS A 1 682 ? 22.680 -15.611 4.972 1.00 36.84 682 HIS A CA 1
ATOM 5373 C C . HIS A 1 682 ? 21.167 -15.366 4.780 1.00 36.84 682 HIS A C 1
ATOM 5375 O O . HIS A 1 682 ? 20.358 -15.904 5.534 1.00 36.84 682 HIS A O 1
ATOM 5381 N N . GLU A 1 683 ? 20.773 -14.591 3.762 1.00 39.44 683 GLU A N 1
ATOM 5382 C CA . GLU A 1 683 ? 19.367 -14.258 3.460 1.00 39.44 683 GLU A CA 1
ATOM 5383 C C . GLU A 1 683 ? 18.588 -15.444 2.845 1.00 39.44 683 GLU A C 1
ATOM 5385 O O . GLU A 1 683 ? 17.357 -15.464 2.867 1.00 39.44 683 GLU A O 1
ATOM 5390 N N . LYS A 1 684 ? 19.284 -16.479 2.340 1.00 37.16 684 LYS A N 1
ATOM 5391 C CA . LYS A 1 684 ? 18.637 -17.685 1.791 1.00 37.16 684 LYS A CA 1
ATOM 5392 C C . LYS A 1 684 ? 17.825 -18.445 2.835 1.00 37.16 684 LYS A C 1
ATOM 5394 O O . LYS A 1 684 ? 16.719 -18.875 2.525 1.00 37.16 684 LYS A O 1
ATOM 5399 N N . ASP A 1 685 ? 18.365 -18.642 4.034 1.00 40.47 685 ASP A N 1
ATOM 5400 C CA . ASP A 1 685 ? 17.814 -19.636 4.963 1.00 40.47 685 ASP A CA 1
ATOM 5401 C C . ASP A 1 685 ? 16.433 -19.223 5.504 1.00 40.47 685 ASP A C 1
ATOM 5403 O O . ASP A 1 685 ? 15.529 -20.054 5.563 1.00 40.47 685 ASP A O 1
ATOM 5407 N N . GLN A 1 686 ? 16.203 -17.925 5.754 1.00 39.44 686 GLN A N 1
ATOM 5408 C CA . GLN A 1 686 ? 14.868 -17.411 6.105 1.00 39.44 686 GLN A CA 1
ATOM 5409 C C . GLN A 1 686 ? 13.856 -17.540 4.954 1.00 39.44 686 GLN A C 1
ATOM 5411 O O . GLN A 1 686 ? 12.676 -17.813 5.189 1.00 39.44 686 GLN A O 1
ATOM 5416 N N . ILE A 1 687 ? 14.300 -17.389 3.701 1.00 37.16 687 ILE A N 1
ATOM 5417 C CA . ILE A 1 687 ? 13.451 -17.616 2.522 1.00 37.16 687 ILE A CA 1
ATOM 5418 C C . ILE A 1 687 ? 13.111 -19.111 2.392 1.00 37.16 687 ILE A C 1
ATOM 5420 O O . ILE A 1 687 ? 11.978 -19.446 2.047 1.00 37.16 687 ILE A O 1
ATOM 5424 N N . VAL A 1 688 ? 14.047 -20.013 2.714 1.00 39.28 688 VAL A N 1
ATOM 5425 C CA . VAL A 1 688 ? 13.804 -21.465 2.706 1.00 39.28 688 VAL A CA 1
ATOM 5426 C C . VAL A 1 688 ? 12.833 -21.886 3.811 1.00 39.28 688 VAL A C 1
ATOM 5428 O O . VAL A 1 688 ? 11.886 -22.607 3.502 1.00 39.28 688 VAL A O 1
ATOM 5431 N N . GLU A 1 689 ? 12.980 -21.418 5.056 1.00 43.12 689 GLU A N 1
ATOM 5432 C CA . GLU A 1 689 ? 12.022 -21.749 6.129 1.00 43.12 689 GLU A CA 1
ATOM 5433 C C . GLU A 1 689 ? 10.605 -21.233 5.825 1.00 43.12 689 GLU A C 1
ATOM 5435 O O . GLU A 1 689 ? 9.632 -21.954 6.035 1.00 43.12 689 GLU A O 1
ATOM 5440 N N . THR A 1 690 ? 10.478 -20.039 5.233 1.00 39.50 690 THR A N 1
ATOM 5441 C CA . THR A 1 690 ? 9.171 -19.455 4.862 1.00 39.50 690 THR A CA 1
ATOM 5442 C C . THR A 1 690 ? 8.468 -20.219 3.723 1.00 39.50 690 THR A C 1
ATOM 5444 O O . THR A 1 690 ? 7.247 -20.162 3.601 1.00 39.50 690 THR A O 1
ATOM 5447 N N . ILE A 1 691 ? 9.216 -20.933 2.872 1.00 41.44 691 ILE A N 1
ATOM 5448 C CA . ILE A 1 691 ? 8.688 -21.653 1.695 1.00 41.44 691 ILE A CA 1
ATOM 5449 C C . ILE A 1 691 ? 8.596 -23.176 1.933 1.00 41.44 691 ILE A C 1
ATOM 5451 O O . ILE A 1 691 ? 7.826 -23.859 1.253 1.00 41.44 691 ILE A O 1
ATOM 5455 N N . GLY A 1 692 ? 9.338 -23.714 2.906 1.00 36.41 692 GLY A N 1
ATOM 5456 C CA . GLY A 1 692 ? 9.483 -25.149 3.181 1.00 36.41 692 GLY A CA 1
ATOM 5457 C C . GLY A 1 692 ? 8.183 -25.972 3.172 1.00 36.41 692 GLY A C 1
ATOM 5458 O O . GLY A 1 692 ? 8.142 -26.978 2.458 1.00 36.41 692 GLY A O 1
ATOM 5459 N N . PRO A 1 693 ? 7.100 -25.553 3.862 1.00 43.78 693 PRO A N 1
ATOM 5460 C CA . PRO A 1 693 ? 5.845 -26.312 3.920 1.00 43.78 693 PRO A CA 1
ATOM 5461 C C . PRO A 1 693 ? 5.152 -26.549 2.567 1.00 43.78 693 PRO A C 1
ATOM 5463 O O . PRO A 1 693 ? 4.307 -27.430 2.462 1.00 43.78 693 PRO A O 1
ATOM 5466 N N . VAL A 1 694 ? 5.499 -25.790 1.520 1.00 46.34 694 VAL A N 1
ATOM 5467 C CA . VAL A 1 694 ? 4.885 -25.908 0.183 1.00 46.34 694 VAL A CA 1
ATOM 5468 C C . VAL A 1 694 ? 5.431 -27.110 -0.608 1.00 46.34 694 VAL A C 1
ATOM 5470 O O . VAL A 1 694 ? 4.805 -27.547 -1.575 1.00 46.34 694 VAL A O 1
ATOM 5473 N N . TRP A 1 695 ? 6.594 -27.653 -0.232 1.00 46.81 695 TRP A N 1
ATOM 5474 C CA . TRP A 1 695 ? 7.317 -28.634 -1.053 1.00 46.81 695 TRP A CA 1
ATOM 5475 C C . TRP A 1 695 ? 6.918 -30.094 -0.807 1.00 46.81 695 TRP A C 1
ATOM 5477 O O . TRP A 1 695 ? 7.017 -30.902 -1.733 1.00 46.81 695 TRP A O 1
ATOM 5487 N N . ASP A 1 696 ? 6.445 -30.445 0.391 1.00 42.97 696 ASP A N 1
ATOM 5488 C CA . ASP A 1 696 ? 6.134 -31.837 0.727 1.00 42.97 696 ASP A CA 1
ATOM 5489 C C . ASP A 1 696 ? 4.903 -32.340 -0.057 1.00 42.97 696 ASP A C 1
ATOM 5491 O O . ASP A 1 696 ? 3.812 -31.778 0.011 1.00 42.97 696 ASP A O 1
ATOM 5495 N N . GLY A 1 697 ? 5.090 -33.393 -0.860 1.00 55.56 697 GLY A N 1
ATOM 5496 C CA . GLY A 1 697 ? 4.044 -34.028 -1.679 1.00 55.56 697 GLY A CA 1
ATOM 5497 C C . GLY A 1 697 ? 3.700 -33.357 -3.023 1.00 55.56 697 GLY A C 1
ATOM 5498 O O . GLY A 1 697 ? 3.113 -34.010 -3.887 1.00 55.56 697 GLY A O 1
ATOM 5499 N N . ASN A 1 698 ? 4.097 -32.102 -3.261 1.00 61.03 698 ASN A N 1
ATOM 5500 C CA . ASN A 1 698 ? 3.609 -31.300 -4.400 1.00 61.03 698 ASN A CA 1
ATOM 5501 C C . ASN A 1 698 ? 4.446 -31.391 -5.698 1.00 61.03 698 ASN A C 1
ATOM 5503 O O . ASN A 1 698 ? 4.107 -30.759 -6.704 1.00 61.03 698 ASN A O 1
ATOM 5507 N N . GLU A 1 699 ? 5.514 -32.198 -5.719 1.00 62.28 699 GLU A N 1
ATOM 5508 C CA . GLU A 1 699 ? 6.479 -32.285 -6.833 1.00 62.28 699 GLU A CA 1
ATOM 5509 C C . GLU A 1 699 ? 5.832 -32.506 -8.213 1.00 62.28 699 GLU A C 1
ATOM 5511 O O . GLU A 1 699 ? 6.235 -31.888 -9.199 1.00 62.28 699 GLU A O 1
ATOM 5516 N N . VAL A 1 700 ? 4.810 -33.365 -8.306 1.00 69.81 700 VAL A N 1
ATOM 5517 C CA . VAL A 1 700 ? 4.159 -33.726 -9.582 1.00 69.81 700 VAL A CA 1
ATOM 5518 C C . VAL A 1 700 ? 3.464 -32.520 -10.224 1.00 69.81 700 VAL A C 1
ATOM 5520 O O . VAL A 1 700 ? 3.510 -32.353 -11.448 1.00 69.81 700 VAL A O 1
ATOM 5523 N N . TRP A 1 701 ? 2.859 -31.646 -9.418 1.00 70.62 701 TRP A N 1
ATOM 5524 C CA . TRP A 1 701 ? 2.195 -30.435 -9.900 1.00 70.62 701 TRP A CA 1
ATOM 5525 C C . TRP A 1 701 ? 3.208 -29.386 -10.368 1.00 70.62 701 TRP A C 1
ATOM 5527 O O . TRP A 1 701 ? 3.046 -28.809 -11.442 1.00 70.62 701 TRP A O 1
ATOM 5537 N N . LEU A 1 702 ? 4.316 -29.218 -9.641 1.00 69.38 702 LEU A N 1
ATOM 5538 C CA . LEU A 1 702 ? 5.411 -28.330 -10.046 1.00 69.38 702 LEU A CA 1
ATOM 5539 C C . LEU A 1 702 ? 6.112 -28.822 -11.326 1.00 69.38 702 LEU A C 1
ATOM 5541 O O . LEU A 1 702 ? 6.379 -28.027 -12.229 1.00 69.38 702 LEU A O 1
ATOM 5545 N N . LEU A 1 703 ? 6.346 -30.133 -11.458 1.00 74.56 703 LEU A N 1
ATOM 5546 C CA . LEU A 1 703 ? 6.937 -30.745 -12.654 1.00 74.56 703 LEU A CA 1
ATOM 5547 C C . LEU A 1 703 ? 6.020 -30.641 -13.881 1.00 74.56 703 LEU A C 1
ATOM 5549 O O . LEU A 1 703 ? 6.499 -30.351 -14.980 1.00 74.56 703 LEU A O 1
ATOM 5553 N N . THR A 1 704 ? 4.708 -30.839 -13.721 1.00 78.69 704 THR A N 1
ATOM 5554 C CA . THR A 1 704 ? 3.747 -30.691 -14.829 1.00 78.69 704 THR A CA 1
ATOM 5555 C C . THR A 1 704 ? 3.551 -29.227 -15.226 1.00 78.69 704 THR A C 1
ATOM 5557 O O . THR A 1 704 ? 3.579 -28.920 -16.421 1.00 78.69 704 THR A O 1
ATOM 5560 N N . ALA A 1 705 ? 3.458 -28.301 -14.266 1.00 77.88 705 ALA A N 1
ATOM 5561 C CA . ALA A 1 705 ? 3.393 -26.867 -14.539 1.00 77.88 705 ALA A CA 1
ATOM 5562 C C . ALA A 1 705 ? 4.676 -26.354 -15.225 1.00 77.88 705 ALA A C 1
ATOM 5564 O O . ALA A 1 705 ? 4.591 -25.738 -16.291 1.00 77.88 705 ALA A O 1
ATOM 5565 N N . GLY A 1 706 ? 5.862 -26.674 -14.696 1.00 82.19 706 GLY A N 1
ATOM 5566 C CA . GLY A 1 706 ? 7.150 -26.299 -15.291 1.00 82.19 706 GLY A CA 1
ATOM 5567 C C . GLY A 1 706 ? 7.370 -26.921 -16.674 1.00 82.19 706 GLY A C 1
ATOM 5568 O O . GLY A 1 706 ? 7.755 -26.227 -17.617 1.00 82.19 706 GLY A O 1
ATOM 5569 N N . GLY A 1 707 ? 7.030 -28.203 -16.844 1.00 86.44 707 GLY A N 1
ATOM 5570 C CA . GLY A 1 707 ? 7.043 -28.875 -18.146 1.00 86.44 707 GLY A CA 1
ATOM 5571 C C . GLY A 1 707 ? 6.107 -28.216 -19.165 1.00 86.44 707 GLY A C 1
ATOM 5572 O O . GLY A 1 707 ? 6.487 -28.037 -20.324 1.00 86.44 707 GLY A O 1
ATOM 5573 N N . SER A 1 708 ? 4.919 -27.773 -18.735 1.00 87.06 708 SER A N 1
ATOM 5574 C CA . SER A 1 708 ? 3.986 -27.034 -19.595 1.00 87.06 708 SER A CA 1
ATOM 5575 C C . SER A 1 708 ? 4.540 -25.673 -20.034 1.00 87.06 708 SER A C 1
ATOM 5577 O O . SER A 1 708 ? 4.335 -25.291 -21.184 1.00 87.06 708 SER A O 1
ATOM 5579 N N . ALA A 1 709 ? 5.301 -24.973 -19.181 1.00 87.50 709 ALA A N 1
ATOM 5580 C CA . ALA A 1 709 ? 5.946 -23.704 -19.525 1.00 87.50 709 ALA A CA 1
ATOM 5581 C C . ALA A 1 709 ? 7.078 -23.889 -20.555 1.00 87.50 709 ALA A C 1
ATOM 5583 O O . ALA A 1 709 ? 7.176 -23.111 -21.507 1.00 87.50 709 ALA A O 1
ATOM 5584 N N . ILE A 1 710 ? 7.879 -24.957 -20.433 1.00 92.12 710 ILE A N 1
ATOM 5585 C CA . ILE A 1 710 ? 8.900 -25.324 -21.433 1.00 92.12 710 ILE A CA 1
ATOM 5586 C C . ILE A 1 710 ? 8.239 -25.631 -22.786 1.00 92.12 710 ILE A C 1
ATOM 5588 O O . ILE A 1 710 ? 8.656 -25.098 -23.816 1.00 92.12 710 ILE A O 1
ATOM 5592 N N . LEU A 1 711 ? 7.175 -26.444 -22.794 1.00 93.38 711 LEU A N 1
ATOM 5593 C CA . LEU A 1 711 ? 6.415 -26.746 -24.011 1.00 93.38 711 LEU A CA 1
ATOM 5594 C C . LEU A 1 711 ? 5.762 -25.488 -24.604 1.00 93.38 711 LEU A C 1
ATOM 5596 O O . LEU A 1 711 ? 5.854 -25.273 -25.811 1.00 93.38 711 LEU A O 1
ATOM 5600 N N . GLN A 1 712 ? 5.172 -24.618 -23.777 1.00 92.44 712 GLN A N 1
ATOM 5601 C CA . GLN A 1 712 ? 4.605 -23.343 -24.220 1.00 92.44 712 GLN A CA 1
ATOM 5602 C C . GLN A 1 712 ? 5.672 -22.467 -24.895 1.00 92.44 712 GLN A C 1
ATOM 5604 O O . GLN A 1 712 ? 5.415 -21.949 -25.979 1.00 92.44 712 GLN A O 1
ATOM 5609 N N . ALA A 1 713 ? 6.876 -22.345 -24.326 1.00 93.25 713 ALA A N 1
ATOM 5610 C CA . ALA A 1 713 ? 7.970 -21.588 -24.940 1.00 93.25 713 ALA A CA 1
ATOM 5611 C C . ALA A 1 713 ? 8.413 -22.182 -26.293 1.00 93.25 713 ALA A C 1
ATOM 5613 O O . ALA A 1 713 ? 8.600 -21.443 -27.261 1.00 93.25 713 ALA A O 1
ATOM 5614 N N . ILE A 1 714 ? 8.502 -23.514 -26.402 1.00 95.00 714 ILE A N 1
ATOM 5615 C CA . ILE A 1 714 ? 8.792 -24.208 -27.669 1.00 95.00 714 ILE A CA 1
ATOM 5616 C C . ILE A 1 714 ? 7.698 -23.931 -28.713 1.00 95.00 714 ILE A C 1
ATOM 5618 O O . ILE A 1 714 ? 8.012 -23.668 -29.875 1.00 95.00 714 ILE A O 1
ATOM 5622 N N . PHE A 1 715 ? 6.421 -23.923 -28.321 1.00 95.50 715 PHE A N 1
ATOM 5623 C CA . PHE A 1 715 ? 5.312 -23.592 -29.220 1.00 95.50 715 PHE A CA 1
ATOM 5624 C C . PHE A 1 715 ? 5.262 -22.101 -29.600 1.00 95.50 715 PHE A C 1
ATOM 5626 O O . PHE A 1 715 ? 4.933 -21.782 -30.742 1.00 95.50 715 PHE A O 1
ATOM 5633 N N . ILE A 1 716 ? 5.675 -21.185 -28.719 1.00 93.56 716 ILE A N 1
ATOM 5634 C CA . ILE A 1 716 ? 5.847 -19.759 -29.048 1.00 93.56 716 ILE A CA 1
ATOM 5635 C C . ILE A 1 716 ? 6.962 -19.570 -30.096 1.00 93.56 716 ILE A C 1
ATOM 5637 O O . ILE A 1 716 ? 6.792 -18.824 -31.063 1.00 93.56 716 ILE A O 1
ATOM 5641 N N . ILE A 1 717 ? 8.071 -20.307 -29.986 1.00 95.06 717 ILE A N 1
ATOM 5642 C CA . ILE A 1 717 ? 9.116 -20.327 -31.025 1.00 95.06 717 ILE A CA 1
ATOM 5643 C C . ILE A 1 717 ? 8.568 -20.938 -32.325 1.00 95.06 717 ILE A C 1
ATOM 5645 O O . ILE A 1 717 ? 8.768 -20.374 -33.401 1.00 95.06 717 ILE A O 1
ATOM 5649 N N . GLY A 1 718 ? 7.833 -22.051 -32.240 1.00 94.19 718 GLY A N 1
ATOM 5650 C CA . GLY A 1 718 ? 7.233 -22.734 -33.390 1.00 94.19 718 GLY A CA 1
ATOM 5651 C C . GLY A 1 718 ? 6.249 -21.865 -34.179 1.00 94.19 718 GLY A C 1
ATOM 5652 O O . GLY A 1 718 ? 6.327 -21.816 -35.410 1.00 94.19 718 GLY A O 1
ATOM 5653 N N . GLN A 1 719 ? 5.371 -21.120 -33.494 1.00 94.38 719 GLN A N 1
ATOM 5654 C CA . GLN A 1 719 ? 4.418 -20.225 -34.155 1.00 94.38 719 GLN A CA 1
ATOM 5655 C C . GLN A 1 719 ? 5.133 -19.033 -34.807 1.00 94.38 719 GLN A C 1
ATOM 5657 O O . GLN A 1 719 ? 4.855 -18.723 -35.965 1.00 94.38 719 GLN A O 1
ATOM 5662 N N . ALA A 1 720 ? 6.103 -18.414 -34.121 1.00 93.31 720 ALA A N 1
ATOM 5663 C CA . ALA A 1 720 ? 6.855 -17.283 -34.660 1.00 93.31 720 ALA A CA 1
ATOM 5664 C C . ALA A 1 720 ? 7.691 -17.695 -35.882 1.00 93.31 720 ALA A C 1
ATOM 5666 O O . ALA A 1 720 ? 7.667 -17.010 -36.906 1.00 93.31 720 ALA A O 1
ATOM 5667 N N . TYR A 1 721 ? 8.366 -18.848 -35.814 1.00 94.62 721 TYR A N 1
ATOM 5668 C CA . TYR A 1 721 ? 9.133 -19.425 -36.920 1.00 94.62 721 TYR A CA 1
ATOM 5669 C C . TYR A 1 721 ? 8.226 -19.748 -38.117 1.00 94.62 721 TYR A C 1
ATOM 5671 O O . TYR A 1 721 ? 8.517 -19.342 -39.243 1.00 94.62 721 TYR A O 1
ATOM 5679 N N . GLY A 1 722 ? 7.113 -20.457 -37.887 1.00 93.06 722 GLY A N 1
ATOM 5680 C CA . GLY A 1 722 ? 6.161 -20.846 -38.932 1.00 93.06 722 GLY A CA 1
ATOM 5681 C C . GLY A 1 722 ? 5.523 -19.644 -39.630 1.00 93.06 722 GLY A C 1
ATOM 5682 O O . GLY A 1 722 ? 5.503 -19.585 -40.862 1.00 93.06 722 GLY A O 1
ATOM 5683 N N . LEU A 1 723 ? 5.078 -18.644 -38.864 1.00 93.25 723 LEU A N 1
ATOM 5684 C CA . LEU A 1 723 ? 4.472 -17.428 -39.406 1.00 93.25 723 LEU A CA 1
ATOM 5685 C C . LEU A 1 723 ? 5.489 -16.587 -40.187 1.00 93.25 723 LEU A C 1
ATOM 5687 O O . LEU A 1 723 ? 5.242 -16.244 -41.343 1.00 93.25 723 LEU A O 1
ATOM 5691 N N . SER A 1 724 ? 6.666 -16.334 -39.609 1.00 92.75 724 SER A N 1
ATOM 5692 C CA . SER A 1 724 ? 7.724 -15.539 -40.253 1.00 92.75 724 SER A CA 1
ATOM 5693 C C . SER A 1 724 ? 8.221 -16.178 -41.538 1.00 92.75 724 SER A C 1
ATOM 5695 O O . SER A 1 724 ? 8.438 -15.491 -42.536 1.00 92.75 724 SER A O 1
ATOM 5697 N N . ARG A 1 725 ? 8.384 -17.506 -41.538 1.00 92.38 725 ARG A N 1
ATOM 5698 C CA . ARG A 1 725 ? 8.834 -18.250 -42.715 1.00 92.38 725 ARG A CA 1
ATOM 5699 C C . ARG A 1 725 ? 7.767 -18.280 -43.806 1.00 92.38 725 ARG A C 1
ATOM 5701 O O . ARG A 1 725 ? 8.111 -18.094 -44.968 1.00 92.38 725 ARG A O 1
ATOM 5708 N N . THR A 1 726 ? 6.492 -18.414 -43.436 1.00 91.69 726 THR A N 1
ATOM 5709 C CA . THR A 1 726 ? 5.368 -18.268 -44.375 1.00 91.69 726 THR A CA 1
ATOM 5710 C C . THR A 1 726 ? 5.369 -16.885 -45.026 1.00 91.69 726 THR A C 1
ATOM 5712 O O . THR A 1 726 ? 5.347 -16.791 -46.249 1.00 91.69 726 THR A O 1
ATOM 5715 N N . ILE A 1 727 ? 5.424 -15.815 -44.225 1.00 89.69 727 ILE A N 1
ATOM 5716 C CA . ILE A 1 727 ? 5.407 -14.433 -44.726 1.00 89.69 727 ILE A CA 1
ATOM 5717 C C . ILE A 1 727 ? 6.635 -14.159 -45.607 1.00 89.69 727 ILE A C 1
ATOM 5719 O O . ILE A 1 727 ? 6.482 -13.553 -46.661 1.00 89.69 727 ILE A O 1
ATOM 5723 N N . THR A 1 728 ? 7.822 -14.653 -45.230 1.00 89.06 728 THR A N 1
ATOM 5724 C CA . THR A 1 728 ? 9.052 -14.466 -46.023 1.00 89.06 728 THR A CA 1
ATOM 5725 C C . THR A 1 728 ? 8.949 -15.133 -47.394 1.00 89.06 728 THR A C 1
ATOM 5727 O O . THR A 1 728 ? 9.102 -14.447 -48.396 1.00 89.06 728 THR A O 1
ATOM 5730 N N . HIS A 1 729 ? 8.595 -16.422 -47.476 1.00 88.69 729 HIS A N 1
ATOM 5731 C CA . HIS A 1 729 ? 8.496 -17.107 -48.777 1.00 88.69 729 HIS A CA 1
ATOM 5732 C C . HIS A 1 729 ? 7.367 -16.554 -49.658 1.00 88.69 729 HIS A C 1
ATOM 5734 O O . HIS A 1 729 ? 7.509 -16.494 -50.876 1.00 88.69 729 HIS A O 1
ATOM 5740 N N . LEU A 1 730 ? 6.256 -16.098 -49.065 1.00 86.56 730 LEU A N 1
ATOM 5741 C CA . LEU A 1 730 ? 5.211 -15.379 -49.804 1.00 86.56 730 LEU A CA 1
ATOM 5742 C C . LEU A 1 730 ? 5.692 -14.018 -50.333 1.00 86.56 730 LEU A C 1
ATOM 5744 O O . LEU A 1 730 ? 5.260 -13.598 -51.405 1.00 86.56 730 LEU A O 1
ATOM 5748 N N . TRP A 1 731 ? 6.578 -13.340 -49.601 1.00 83.69 731 TRP A N 1
ATOM 5749 C CA . TRP A 1 731 ? 7.190 -12.071 -50.000 1.00 83.69 731 TRP A CA 1
ATOM 5750 C C . TRP A 1 731 ? 8.263 -12.258 -51.085 1.00 83.69 731 TRP A C 1
ATOM 5752 O O . TRP A 1 731 ? 8.309 -11.483 -52.040 1.00 83.69 731 TRP A O 1
ATOM 5762 N N . ASP A 1 732 ? 9.024 -13.355 -51.020 1.00 81.31 732 ASP A N 1
ATOM 5763 C CA . ASP A 1 732 ? 9.921 -13.823 -52.087 1.00 81.31 732 ASP A CA 1
ATOM 5764 C C . ASP A 1 732 ? 9.156 -14.266 -53.357 1.00 81.31 732 ASP A C 1
ATOM 5766 O O . ASP A 1 732 ? 9.755 -14.450 -54.417 1.00 81.31 732 ASP A O 1
ATOM 5770 N N . GLY A 1 733 ? 7.823 -14.379 -53.289 1.00 78.88 733 GLY A N 1
ATOM 5771 C CA . GLY A 1 733 ? 6.939 -14.680 -54.418 1.00 78.88 733 GLY A CA 1
ATOM 5772 C C . GLY A 1 733 ? 6.640 -16.168 -54.626 1.00 78.88 733 GLY A C 1
ATOM 5773 O O . GLY A 1 733 ? 6.134 -16.542 -55.685 1.00 78.88 733 GLY A O 1
ATOM 5774 N N . GLU A 1 734 ? 6.929 -17.035 -53.650 1.00 83.94 734 GLU A N 1
ATOM 5775 C CA . GLU A 1 734 ? 6.563 -18.448 -53.736 1.00 83.94 734 GLU A CA 1
ATOM 5776 C C . GLU A 1 734 ? 5.043 -18.674 -53.639 1.00 83.94 734 GLU A C 1
ATOM 5778 O O . GLU A 1 734 ? 4.311 -18.003 -52.912 1.00 83.94 734 GLU A O 1
ATOM 5783 N N . GLU A 1 735 ? 4.560 -19.708 -54.332 1.00 82.81 735 GLU A N 1
ATOM 5784 C CA . GLU A 1 735 ? 3.162 -20.140 -54.272 1.00 82.81 735 GLU A CA 1
ATOM 5785 C C . GLU A 1 735 ? 2.720 -20.490 -52.840 1.00 82.81 735 GLU A C 1
ATOM 5787 O O . GLU A 1 735 ? 3.353 -21.302 -52.158 1.00 82.81 735 GLU A O 1
ATOM 5792 N N . LEU A 1 736 ? 1.545 -19.994 -52.437 1.00 83.38 736 LEU A N 1
ATOM 5793 C CA . LEU A 1 736 ? 0.888 -20.302 -51.158 1.00 83.38 736 LEU A CA 1
ATOM 5794 C C . LEU A 1 736 ? 0.802 -21.812 -50.866 1.00 83.38 736 LEU A C 1
ATOM 5796 O O . LEU A 1 736 ? 0.971 -22.237 -49.726 1.00 83.38 736 LEU A O 1
ATOM 5800 N N . ASN A 1 737 ? 0.607 -22.629 -51.906 1.00 86.56 737 ASN A N 1
ATOM 5801 C CA . ASN A 1 737 ? 0.537 -24.089 -51.808 1.00 86.56 737 ASN A CA 1
ATOM 5802 C C . ASN A 1 737 ? 1.830 -24.716 -51.247 1.00 86.56 737 ASN A C 1
ATOM 5804 O O . ASN A 1 737 ? 1.761 -25.718 -50.538 1.00 86.56 737 ASN A O 1
ATOM 5808 N N . LYS A 1 738 ? 3.001 -24.121 -51.519 1.00 87.62 738 LYS A N 1
ATOM 5809 C CA . LYS A 1 738 ? 4.310 -24.579 -51.008 1.00 87.62 738 LYS A CA 1
ATOM 5810 C C . LYS A 1 738 ? 4.523 -24.186 -49.541 1.00 87.62 738 LYS A C 1
ATOM 5812 O O . LYS A 1 738 ? 5.237 -24.876 -48.811 1.00 87.62 738 LYS A O 1
ATOM 5817 N N . GLN A 1 739 ? 3.835 -23.133 -49.088 1.00 90.19 739 GLN A N 1
ATOM 5818 C CA . GLN A 1 739 ? 3.906 -22.635 -47.710 1.00 90.19 739 GLN A CA 1
ATOM 5819 C C . GLN A 1 739 ? 2.924 -23.319 -46.757 1.00 90.19 739 GLN A C 1
ATOM 5821 O O . GLN A 1 739 ? 2.974 -23.067 -45.555 1.00 90.19 739 GLN A O 1
ATOM 5826 N N . LEU A 1 740 ? 2.075 -24.229 -47.250 1.00 89.56 740 LEU A N 1
ATOM 5827 C CA . LEU A 1 740 ? 1.099 -24.954 -46.432 1.00 89.56 740 LEU A CA 1
ATOM 5828 C C . LEU A 1 740 ? 1.746 -25.651 -45.220 1.00 89.56 740 LEU A C 1
ATOM 5830 O O . LEU A 1 740 ? 1.173 -25.635 -44.138 1.00 89.56 740 LEU A O 1
ATOM 5834 N N . GLN A 1 741 ? 2.966 -26.180 -45.362 1.00 93.00 741 GLN A N 1
ATOM 5835 C CA . GLN A 1 741 ? 3.740 -26.761 -44.254 1.00 93.00 741 GLN A CA 1
ATOM 5836 C C . GLN A 1 741 ? 4.074 -25.751 -43.136 1.00 93.00 741 GLN A C 1
ATOM 5838 O O . GLN A 1 741 ? 4.025 -26.100 -41.959 1.00 93.00 741 GLN A O 1
ATOM 5843 N N . TRP A 1 742 ? 4.367 -24.492 -43.481 1.00 93.44 742 TRP A N 1
ATOM 5844 C CA . TRP A 1 742 ? 4.714 -23.435 -42.524 1.00 93.44 742 TRP A CA 1
ATOM 5845 C C . TRP A 1 742 ? 3.463 -22.789 -41.913 1.00 93.44 742 TRP A C 1
ATOM 5847 O O . TRP A 1 742 ? 3.468 -22.464 -40.727 1.00 93.44 742 TRP A O 1
ATOM 5857 N N . ILE A 1 743 ? 2.366 -22.708 -42.676 1.00 92.00 743 ILE A N 1
ATOM 5858 C CA . ILE A 1 743 ? 1.031 -22.325 -42.183 1.00 92.00 743 ILE A CA 1
ATOM 5859 C C . ILE A 1 743 ? 0.517 -23.366 -41.182 1.00 92.00 743 ILE A C 1
ATOM 5861 O O . ILE A 1 743 ? 0.001 -23.005 -40.126 1.00 92.00 743 ILE A O 1
ATOM 5865 N N . LEU A 1 744 ? 0.695 -24.658 -41.480 1.00 93.25 744 LEU A N 1
ATOM 5866 C CA . LEU A 1 744 ? 0.374 -25.742 -40.554 1.00 93.25 744 LEU A CA 1
ATOM 5867 C C . LEU A 1 744 ? 1.279 -25.706 -39.318 1.00 93.25 744 LEU A C 1
ATOM 5869 O O . LEU A 1 744 ? 0.759 -25.829 -38.216 1.00 93.25 744 LEU A O 1
ATOM 5873 N N . LEU A 1 745 ? 2.590 -25.463 -39.455 1.00 94.19 745 LEU A N 1
ATOM 5874 C CA . LEU A 1 745 ? 3.480 -25.284 -38.301 1.00 94.19 745 LEU A CA 1
ATOM 5875 C C . LEU A 1 745 ? 3.043 -24.108 -37.413 1.00 94.19 745 LEU A C 1
ATOM 5877 O O . LEU A 1 745 ? 3.011 -24.263 -36.193 1.00 94.19 745 LEU A O 1
ATOM 5881 N N . PHE A 1 746 ? 2.670 -22.968 -38.008 1.00 93.94 746 PHE A N 1
ATOM 5882 C CA . PHE A 1 746 ? 2.094 -21.832 -37.283 1.00 93.94 746 PHE A CA 1
ATOM 5883 C C . PHE A 1 746 ? 0.826 -22.242 -36.530 1.00 93.94 746 PHE A C 1
ATOM 5885 O O . PHE A 1 746 ? 0.785 -22.114 -35.309 1.00 93.94 746 PHE A O 1
ATOM 5892 N N . PHE A 1 747 ? -0.178 -22.777 -37.232 1.00 93.38 747 PHE A N 1
ATOM 5893 C CA . PHE A 1 747 ? -1.469 -23.106 -36.627 1.00 93.38 747 PHE A CA 1
ATOM 5894 C C . PHE A 1 747 ? -1.357 -24.180 -35.546 1.00 93.38 747 PHE A C 1
ATOM 5896 O O . PHE A 1 747 ? -1.957 -24.042 -34.485 1.00 93.38 747 PHE A O 1
ATOM 5903 N N . ILE A 1 748 ? -0.574 -25.234 -35.793 1.00 95.06 748 ILE A N 1
ATOM 5904 C CA . ILE A 1 748 ? -0.383 -26.333 -34.844 1.00 95.06 748 ILE A CA 1
ATOM 5905 C C . ILE A 1 748 ? 0.344 -25.818 -33.603 1.00 95.06 748 ILE A C 1
ATOM 5907 O O . ILE A 1 748 ? -0.100 -26.099 -32.497 1.00 95.06 748 ILE A O 1
ATOM 5911 N N . SER A 1 749 ? 1.398 -25.012 -33.755 1.00 94.81 749 SER A N 1
ATOM 5912 C CA . SER A 1 749 ? 2.115 -24.449 -32.605 1.00 94.81 749 SER A CA 1
ATOM 5913 C C . SER A 1 749 ? 1.242 -23.469 -31.816 1.00 94.81 749 SER A C 1
ATOM 5915 O O . SER A 1 749 ? 1.178 -23.560 -30.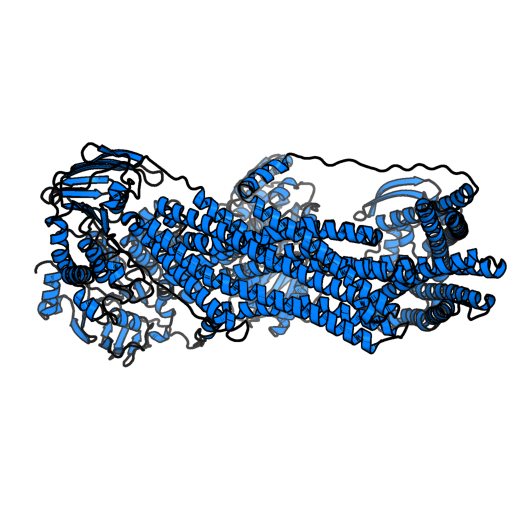597 1.00 94.81 749 SER A O 1
ATOM 5917 N N . PHE A 1 750 ? 0.499 -22.593 -32.493 1.00 92.06 750 PHE A N 1
ATOM 5918 C CA . PHE A 1 750 ? -0.424 -21.649 -31.860 1.00 92.06 750 PHE A CA 1
ATOM 5919 C C . PHE A 1 750 ? -1.566 -22.368 -31.112 1.00 92.06 750 PHE A C 1
ATOM 5921 O O . PHE A 1 750 ? -1.841 -22.079 -29.947 1.00 92.06 750 PHE A O 1
ATOM 5928 N N . ALA A 1 751 ? -2.190 -23.376 -31.730 1.00 93.31 751 ALA A N 1
ATOM 5929 C CA . ALA A 1 751 ? -3.213 -24.195 -31.081 1.00 93.31 751 ALA A CA 1
ATOM 5930 C C . ALA A 1 751 ? -2.644 -25.003 -29.900 1.00 93.31 751 ALA A C 1
ATOM 5932 O O . ALA A 1 751 ? -3.298 -25.104 -28.863 1.00 93.31 751 ALA A O 1
ATOM 5933 N N . LEU A 1 752 ? -1.422 -25.537 -30.017 1.00 94.25 752 LEU A N 1
ATOM 5934 C CA . LEU A 1 752 ? -0.755 -26.264 -28.935 1.00 94.25 752 LEU A CA 1
ATOM 5935 C C . LEU A 1 752 ? -0.316 -25.343 -27.788 1.00 94.25 752 LEU A C 1
ATOM 5937 O O . LEU A 1 752 ? -0.478 -25.737 -26.638 1.00 94.25 752 LEU A O 1
ATOM 5941 N N . ARG A 1 753 ? 0.135 -24.107 -28.055 1.00 92.06 753 ARG A N 1
ATOM 5942 C CA . ARG A 1 753 ? 0.380 -23.068 -27.034 1.00 92.06 753 ARG A CA 1
ATOM 5943 C C . ARG A 1 753 ? -0.868 -22.869 -26.177 1.00 92.06 753 ARG A C 1
ATOM 5945 O O . ARG A 1 753 ? -0.803 -23.031 -24.961 1.00 92.06 753 ARG A O 1
ATOM 5952 N N . HIS A 1 754 ? -2.002 -22.559 -26.805 1.00 90.81 754 HIS A N 1
ATOM 5953 C CA . HIS A 1 754 ? -3.249 -22.311 -26.078 1.00 90.81 754 HIS A CA 1
ATOM 5954 C C . HIS A 1 754 ? -3.848 -23.584 -25.460 1.00 90.81 754 HIS A C 1
ATOM 5956 O O . HIS A 1 754 ? -4.530 -23.495 -24.440 1.00 90.81 754 HIS A O 1
ATOM 5962 N N . LEU A 1 755 ? -3.539 -24.772 -25.994 1.00 92.31 755 LEU A N 1
ATOM 5963 C CA . LEU A 1 755 ? -3.856 -26.042 -25.339 1.00 92.31 755 LEU A CA 1
ATOM 5964 C C . LEU A 1 755 ? -3.007 -26.264 -24.076 1.00 92.31 755 LEU A C 1
ATOM 5966 O O . LEU A 1 755 ? -3.551 -26.722 -23.077 1.00 92.31 755 LEU A O 1
ATOM 5970 N N . MET A 1 756 ? -1.713 -25.910 -24.076 1.00 90.69 756 MET A N 1
ATOM 5971 C CA . MET A 1 756 ? -0.889 -25.957 -22.857 1.00 90.69 756 MET A CA 1
ATOM 5972 C C . MET A 1 756 ? -1.441 -25.002 -21.796 1.00 90.69 756 MET A C 1
ATOM 5974 O O . MET A 1 756 ? -1.518 -25.380 -20.632 1.00 90.69 756 MET A O 1
ATOM 5978 N N . THR A 1 757 ? -1.892 -23.805 -22.191 1.00 86.38 757 THR A N 1
ATOM 5979 C CA . THR A 1 757 ? -2.587 -22.870 -21.292 1.00 86.38 757 THR A CA 1
ATOM 5980 C C . THR A 1 757 ? -3.854 -23.498 -20.699 1.00 86.38 757 THR A C 1
ATOM 5982 O O . THR A 1 757 ? -3.944 -23.612 -19.482 1.00 86.38 757 THR A O 1
ATOM 5985 N N . TYR A 1 758 ? -4.768 -24.008 -21.535 1.00 88.88 758 TYR A N 1
ATOM 5986 C CA . TYR A 1 758 ? -6.020 -24.651 -21.103 1.00 88.88 758 TYR A CA 1
ATOM 5987 C C . TYR A 1 758 ? -5.799 -25.849 -20.156 1.00 88.88 758 TYR A C 1
ATOM 5989 O O . TYR A 1 758 ? -6.539 -26.037 -19.188 1.00 88.88 758 TYR A O 1
ATOM 5997 N N . LEU A 1 759 ? -4.785 -26.679 -20.436 1.00 87.88 759 LEU A N 1
ATOM 5998 C CA . LEU A 1 759 ? -4.431 -27.832 -19.602 1.00 87.88 759 LEU A CA 1
ATOM 5999 C C . LEU A 1 759 ? -3.798 -27.401 -18.273 1.00 87.88 759 LEU A C 1
ATOM 6001 O O . LEU A 1 759 ? -4.140 -27.966 -17.238 1.00 87.88 759 LEU A O 1
ATOM 6005 N N . ARG A 1 760 ? -2.920 -26.390 -18.286 1.00 86.31 760 ARG A N 1
ATOM 6006 C CA . ARG A 1 760 ? -2.288 -25.847 -17.075 1.00 86.31 760 ARG A CA 1
ATOM 6007 C C . ARG A 1 760 ? -3.308 -25.174 -16.156 1.00 86.31 760 ARG A C 1
ATOM 6009 O O . ARG A 1 760 ? -3.274 -25.431 -14.962 1.00 86.31 760 ARG A O 1
ATOM 6016 N N . GLU A 1 761 ? -4.217 -24.363 -16.698 1.00 83.19 761 GLU A N 1
ATOM 6017 C CA . GLU A 1 761 ? -5.324 -23.759 -15.938 1.00 83.19 761 GLU A CA 1
ATOM 6018 C C . GLU A 1 761 ? -6.153 -24.847 -15.239 1.00 83.19 761 GLU A C 1
ATOM 6020 O O . GLU A 1 761 ? -6.330 -24.807 -14.028 1.00 83.19 761 GLU A O 1
ATOM 6025 N N . HIS A 1 762 ? -6.573 -25.890 -15.968 1.00 85.31 762 HIS A N 1
ATOM 6026 C CA . HIS A 1 762 ? -7.335 -26.997 -15.378 1.00 85.31 762 HIS A CA 1
ATOM 6027 C C . HIS A 1 762 ? -6.577 -27.732 -14.255 1.00 85.31 762 HIS A C 1
ATOM 6029 O O . HIS A 1 762 ? -7.194 -28.121 -13.265 1.00 85.31 762 HIS A O 1
ATOM 6035 N N . VAL A 1 763 ? -5.266 -27.932 -14.409 1.00 83.69 763 VAL A N 1
ATOM 6036 C CA . VAL A 1 763 ? -4.406 -28.564 -13.394 1.00 83.69 763 VAL A CA 1
ATOM 6037 C C . VAL A 1 763 ? -4.269 -27.695 -12.140 1.00 83.69 763 VAL A C 1
ATOM 6039 O O . VAL A 1 763 ? -4.282 -28.220 -11.030 1.00 83.69 763 VAL A O 1
ATOM 6042 N N . LEU A 1 764 ? -4.150 -26.377 -12.300 1.00 81.69 764 LEU A N 1
ATOM 6043 C CA . LEU A 1 764 ? -3.914 -25.461 -11.183 1.00 81.69 764 LEU A CA 1
ATOM 6044 C C . LEU A 1 764 ? -5.187 -25.080 -10.431 1.00 81.69 764 LEU A C 1
ATOM 6046 O O . LEU A 1 764 ? -5.115 -24.924 -9.220 1.00 81.69 764 LEU A O 1
ATOM 6050 N N . GLU A 1 765 ? -6.338 -24.998 -11.105 1.00 80.56 765 GLU A N 1
ATOM 6051 C CA . GLU A 1 765 ? -7.653 -24.945 -10.444 1.00 80.56 765 GLU A CA 1
ATOM 6052 C C . GLU A 1 765 ? -7.838 -26.141 -9.496 1.00 80.56 765 GLU A C 1
ATOM 6054 O O . GLU A 1 765 ? -8.229 -25.977 -8.346 1.00 80.56 765 GLU A O 1
ATOM 6059 N N . GLU A 1 766 ? -7.527 -27.353 -9.972 1.00 81.38 766 GLU A N 1
ATOM 6060 C CA . GLU A 1 766 ? -7.669 -28.586 -9.190 1.00 81.38 766 GLU A CA 1
ATOM 6061 C C . GLU A 1 766 ? -6.732 -28.596 -7.974 1.00 81.38 766 GLU A C 1
ATOM 6063 O O . GLU A 1 766 ? -7.157 -28.934 -6.871 1.00 81.38 766 GLU A O 1
ATOM 6068 N N . TYR A 1 767 ? -5.476 -28.181 -8.162 1.00 83.81 767 TYR A N 1
ATOM 6069 C CA . TYR A 1 767 ? -4.493 -28.050 -7.087 1.00 83.81 767 TYR A CA 1
ATOM 6070 C C . TYR A 1 767 ? -4.893 -26.993 -6.046 1.00 83.81 767 TYR A C 1
ATOM 6072 O O . TYR A 1 767 ? -4.894 -27.280 -4.848 1.00 83.81 767 TYR A O 1
ATOM 6080 N N . ALA A 1 768 ? -5.234 -25.780 -6.493 1.00 83.44 768 ALA A N 1
ATOM 6081 C CA . ALA A 1 768 ? -5.558 -24.666 -5.610 1.00 83.44 768 ALA A CA 1
ATOM 6082 C C . ALA A 1 768 ? -6.805 -24.977 -4.773 1.00 83.44 768 ALA A C 1
ATOM 6084 O O . ALA A 1 768 ? -6.758 -24.827 -3.553 1.00 83.44 768 ALA A O 1
ATOM 6085 N N . TYR A 1 769 ? -7.863 -25.511 -5.397 1.00 83.88 769 TYR A N 1
ATOM 6086 C CA . TYR A 1 769 ? -9.072 -25.929 -4.688 1.00 83.88 769 TYR A CA 1
ATOM 6087 C C . TYR A 1 769 ? -8.798 -27.040 -3.663 1.00 83.88 769 TYR A C 1
ATOM 6089 O O . TYR A 1 769 ? -9.344 -27.003 -2.564 1.00 83.88 769 TYR A O 1
ATOM 6097 N N . GLN A 1 770 ? -7.960 -28.039 -3.978 1.00 83.81 770 GLN A N 1
ATOM 6098 C CA . GLN A 1 770 ? -7.638 -29.104 -3.015 1.00 83.81 770 GLN A CA 1
ATOM 6099 C C . GLN A 1 770 ? -6.935 -28.542 -1.769 1.00 83.81 770 GLN A C 1
ATOM 6101 O O . GLN A 1 770 ? -7.359 -28.830 -0.651 1.00 83.81 770 GLN A O 1
ATOM 6106 N N . GLN A 1 771 ? -5.934 -27.674 -1.955 1.00 83.75 771 GLN A N 1
ATOM 6107 C CA . GLN A 1 771 ? -5.242 -27.009 -0.845 1.00 83.75 771 GLN A CA 1
ATOM 6108 C C . GLN A 1 771 ? -6.182 -26.080 -0.053 1.00 83.75 771 GLN A C 1
ATOM 6110 O O . GLN A 1 771 ? -6.167 -26.087 1.178 1.00 83.75 771 GLN A O 1
ATOM 6115 N N . ALA A 1 772 ? -7.053 -25.329 -0.736 1.00 84.62 772 ALA A N 1
ATOM 6116 C CA . ALA A 1 772 ? -8.057 -24.472 -0.108 1.00 84.62 772 ALA A CA 1
ATOM 6117 C C . ALA A 1 772 ? -9.090 -25.279 0.703 1.00 84.62 772 ALA A C 1
ATOM 6119 O O . ALA A 1 772 ? -9.388 -24.917 1.843 1.00 84.62 772 ALA A O 1
ATOM 6120 N N . LYS A 1 773 ? -9.578 -26.415 0.178 1.00 84.25 773 LYS A N 1
ATOM 6121 C CA . LYS A 1 773 ? -10.483 -27.329 0.895 1.00 84.25 773 LYS A CA 1
ATOM 6122 C C . LYS A 1 773 ? -9.821 -27.890 2.155 1.00 84.25 773 LYS A C 1
ATOM 6124 O O . LYS A 1 773 ? -10.434 -27.861 3.225 1.00 84.25 773 LYS A O 1
ATOM 6129 N N . ASP A 1 774 ? -8.581 -28.366 2.060 1.00 85.38 774 ASP A N 1
ATOM 6130 C CA . ASP A 1 774 ? -7.864 -28.923 3.211 1.00 85.38 774 ASP A CA 1
ATOM 6131 C C . ASP A 1 774 ? -7.545 -27.853 4.267 1.00 85.38 774 ASP A C 1
ATOM 6133 O O . ASP A 1 774 ? -7.631 -28.130 5.469 1.00 85.38 774 ASP A O 1
ATOM 6137 N N . LEU A 1 775 ? -7.250 -26.615 3.856 1.00 85.31 775 LEU A N 1
ATOM 6138 C CA . LEU A 1 775 ? -7.038 -25.479 4.756 1.00 85.31 775 LEU A CA 1
ATOM 6139 C C . LEU A 1 775 ? -8.347 -25.021 5.432 1.00 85.31 775 LEU A C 1
ATOM 6141 O O . LEU A 1 775 ? -8.377 -24.868 6.654 1.00 85.31 775 LEU A O 1
ATOM 6145 N N . ARG A 1 776 ? -9.457 -24.903 4.685 1.00 87.38 776 ARG A N 1
ATOM 6146 C CA . ARG A 1 776 ? -10.808 -24.617 5.220 1.00 87.38 776 ARG A CA 1
ATOM 6147 C C . ARG A 1 776 ? -11.250 -25.690 6.207 1.00 87.38 776 ARG A C 1
ATOM 6149 O O . ARG A 1 776 ? -11.718 -25.377 7.299 1.00 87.38 776 ARG A O 1
ATOM 6156 N N . GLY A 1 777 ? -11.039 -26.960 5.863 1.00 85.75 777 GLY A N 1
ATOM 6157 C CA . GLY A 1 777 ? -11.319 -28.089 6.741 1.00 85.75 777 GLY A CA 1
ATOM 6158 C C . GLY A 1 777 ? -10.497 -28.039 8.031 1.00 85.75 777 GLY A C 1
ATOM 6159 O O . GLY A 1 777 ? -11.042 -28.275 9.108 1.00 85.75 777 GLY A O 1
ATOM 6160 N N . GLN A 1 778 ? -9.203 -27.704 7.959 1.00 86.75 778 GLN A N 1
ATOM 6161 C CA . GLN A 1 778 ? -8.367 -27.487 9.146 1.00 86.75 778 GLN A CA 1
ATOM 6162 C C . GLN A 1 778 ? -8.876 -26.320 10.000 1.00 86.75 778 GLN A C 1
ATOM 6164 O O . GLN A 1 778 ? -9.060 -26.501 11.201 1.00 86.75 778 GLN A O 1
ATOM 6169 N N . LEU A 1 779 ? -9.172 -25.168 9.392 1.00 88.31 779 LEU A N 1
ATOM 6170 C CA . LEU A 1 779 ? -9.651 -23.968 10.080 1.00 88.31 779 LEU A CA 1
ATOM 6171 C C . LEU A 1 779 ? -10.999 -24.195 10.778 1.00 88.31 779 LEU A C 1
ATOM 6173 O O . LEU A 1 779 ? -11.138 -23.880 11.958 1.00 88.31 779 LEU A O 1
ATOM 6177 N N . LEU A 1 780 ? -11.973 -24.818 10.109 1.00 85.88 780 LEU A N 1
ATOM 6178 C CA . LEU A 1 780 ? -13.256 -25.163 10.729 1.00 85.88 780 LEU A CA 1
ATOM 6179 C C . LEU A 1 780 ? -13.064 -26.165 11.875 1.00 85.88 780 LEU A C 1
ATOM 6181 O O . LEU A 1 780 ? -13.549 -25.929 12.982 1.00 85.88 780 LEU A O 1
ATOM 6185 N N . ARG A 1 781 ? -12.290 -27.243 11.665 1.00 85.69 781 ARG A N 1
ATOM 6186 C CA . ARG A 1 781 ? -11.960 -28.209 12.732 1.00 85.69 781 ARG A CA 1
ATOM 6187 C C . ARG A 1 781 ? -11.240 -27.537 13.912 1.00 85.69 781 ARG A C 1
ATOM 6189 O O . ARG A 1 781 ? -11.477 -27.932 15.051 1.00 85.69 781 ARG A O 1
ATOM 6196 N N . LYS A 1 782 ? -10.423 -26.506 13.669 1.00 85.38 782 LYS A N 1
ATOM 6197 C CA . LYS A 1 782 ? -9.784 -25.678 14.702 1.00 85.38 782 LYS A CA 1
ATOM 6198 C C . LYS A 1 782 ? -10.814 -24.866 15.489 1.00 85.38 782 LYS A C 1
ATOM 6200 O O . LYS A 1 782 ? -10.822 -24.936 16.714 1.00 85.38 782 LYS A O 1
ATOM 6205 N N . ILE A 1 783 ? -11.718 -24.162 14.806 1.00 83.31 783 ILE A N 1
ATOM 6206 C CA . ILE A 1 783 ? -12.772 -23.344 15.428 1.00 83.31 783 ILE A CA 1
ATOM 6207 C C . ILE A 1 783 ? -13.677 -24.204 16.327 1.00 83.31 783 ILE A C 1
ATOM 6209 O O . ILE A 1 783 ? -13.882 -23.849 17.486 1.00 83.31 783 ILE A O 1
ATOM 6213 N N . PHE A 1 784 ? -14.129 -25.378 15.868 1.00 78.88 784 PHE A N 1
ATOM 6214 C CA . PHE A 1 784 ? -14.940 -26.284 16.700 1.00 78.88 784 PHE A CA 1
ATOM 6215 C C . PHE A 1 784 ? -14.187 -26.867 17.909 1.00 78.88 784 PHE A C 1
ATOM 6217 O O . PHE A 1 784 ? -14.826 -27.186 18.908 1.00 78.88 784 PHE A O 1
ATOM 6224 N N . ARG A 1 785 ? -12.850 -26.984 17.862 1.00 76.38 785 ARG A N 1
ATOM 6225 C CA . ARG A 1 785 ? -12.027 -27.406 19.015 1.00 76.38 785 ARG A CA 1
ATOM 6226 C C . ARG A 1 785 ? -11.740 -26.276 20.005 1.00 76.38 785 ARG A C 1
ATOM 6228 O O . ARG A 1 785 ? -11.667 -26.533 21.200 1.00 76.38 785 ARG A O 1
ATOM 6235 N N . LEU A 1 786 ? -11.563 -25.045 19.521 1.00 76.94 786 LEU A N 1
ATOM 6236 C CA . LEU A 1 786 ? -11.362 -23.856 20.362 1.00 76.94 786 LEU A CA 1
ATOM 6237 C C . LEU A 1 786 ? -12.679 -23.343 20.977 1.00 76.94 786 LEU A C 1
ATOM 6239 O O . LEU A 1 786 ? -12.662 -22.633 21.984 1.00 76.94 786 LEU A O 1
ATOM 6243 N N . GLY A 1 787 ? -13.818 -23.702 20.381 1.00 71.50 787 GLY A N 1
ATOM 6244 C CA . GLY A 1 787 ? -15.151 -23.371 20.871 1.00 71.50 787 GLY A CA 1
ATOM 6245 C C . GLY A 1 787 ? -15.479 -21.871 20.803 1.00 71.50 787 GLY A C 1
ATOM 6246 O O . GLY A 1 787 ? -14.797 -21.103 20.117 1.00 71.50 787 GLY A O 1
ATOM 6247 N N . PRO A 1 788 ? -16.517 -21.407 21.524 1.00 71.12 788 PRO A N 1
ATOM 6248 C CA . PRO A 1 788 ? -16.988 -20.021 21.433 1.00 71.12 788 PRO A CA 1
ATOM 6249 C C . PRO A 1 788 ? -15.950 -18.964 21.857 1.00 71.12 788 PRO A C 1
ATOM 6251 O O . PRO A 1 788 ? -16.110 -17.792 21.523 1.00 71.12 788 PRO A O 1
ATOM 6254 N N . GLN A 1 789 ? -14.860 -19.347 22.534 1.00 69.38 789 GLN A N 1
ATOM 6255 C CA . GLN A 1 789 ? -13.801 -18.421 22.952 1.00 69.38 789 GLN A CA 1
ATOM 6256 C C . GLN A 1 789 ? -13.076 -17.764 21.763 1.00 69.38 789 GLN A C 1
ATOM 6258 O O . GLN A 1 789 ? -12.798 -16.566 21.811 1.00 69.38 789 GLN A O 1
ATOM 6263 N N . VAL A 1 790 ? -12.790 -18.503 20.678 1.00 73.12 790 VAL A N 1
ATOM 6264 C CA . VAL A 1 790 ? -12.124 -17.908 19.497 1.00 73.12 790 VAL A CA 1
ATOM 6265 C C . VAL A 1 790 ? -13.057 -16.944 18.761 1.00 73.12 790 VAL A C 1
ATOM 6267 O O . VAL A 1 790 ? -12.626 -15.884 18.314 1.00 73.12 790 VAL A O 1
ATOM 6270 N N . VAL A 1 791 ? -14.352 -17.273 18.729 1.00 71.94 791 VAL A N 1
ATOM 6271 C CA . VAL A 1 791 ? -15.417 -16.459 18.129 1.00 71.94 791 VAL A CA 1
ATOM 6272 C C . VAL A 1 791 ? -15.608 -15.149 18.902 1.00 71.94 791 VAL A C 1
ATOM 6274 O O . VAL A 1 791 ? -15.725 -14.092 18.289 1.00 71.94 791 VAL A O 1
ATOM 6277 N N . GLN A 1 792 ? -15.561 -15.192 20.237 1.00 66.25 792 GLN A N 1
ATOM 6278 C CA . GLN A 1 792 ? -15.595 -13.995 21.087 1.00 66.25 792 GLN A CA 1
ATOM 6279 C C . GLN A 1 792 ? -14.321 -13.145 20.970 1.00 66.25 792 GLN A C 1
ATOM 6281 O O . GLN A 1 792 ? -14.409 -11.923 21.011 1.00 66.25 792 GLN A O 1
ATOM 6286 N N . LYS A 1 793 ? -13.141 -13.765 20.818 1.00 67.94 793 LYS A N 1
ATOM 6287 C CA . LYS A 1 793 ? -11.858 -13.043 20.780 1.00 67.94 793 LYS A CA 1
ATOM 6288 C C . LYS A 1 793 ? -11.558 -12.375 19.432 1.00 67.94 793 LYS A C 1
ATOM 6290 O O . LYS A 1 793 ? -11.013 -11.278 19.430 1.00 67.94 793 LYS A O 1
ATOM 6295 N N . GLN A 1 794 ? -11.876 -13.030 18.313 1.00 70.44 794 GLN A N 1
ATOM 6296 C CA . GLN A 1 794 ? -11.655 -12.484 16.962 1.00 70.44 794 GLN A CA 1
ATOM 6297 C C . GLN A 1 794 ? -12.890 -11.750 16.404 1.00 70.44 794 GLN A C 1
ATOM 6299 O O . GLN A 1 794 ? -12.778 -11.014 15.426 1.00 70.44 794 GLN A O 1
ATOM 6304 N N . GLY A 1 795 ? -14.067 -11.944 17.008 1.00 68.75 795 GLY A N 1
ATOM 6305 C CA . GLY A 1 795 ? -15.352 -11.452 16.512 1.00 68.75 795 GLY A CA 1
ATOM 6306 C C . GLY A 1 795 ? -15.958 -12.374 15.446 1.00 68.75 795 GLY A C 1
ATOM 6307 O O . GLY A 1 795 ? -15.272 -12.836 14.532 1.00 68.75 795 GLY A O 1
ATOM 6308 N N . THR A 1 796 ? -17.270 -12.613 15.532 1.00 71.75 796 THR A N 1
ATOM 6309 C CA . THR A 1 796 ? -18.036 -13.472 14.603 1.00 71.75 796 THR A CA 1
ATOM 6310 C C . THR A 1 796 ? -17.811 -13.099 13.140 1.00 71.75 796 THR A C 1
ATOM 6312 O O . THR A 1 796 ? -17.490 -13.967 12.331 1.00 71.75 796 THR A O 1
ATOM 6315 N N . GLY A 1 797 ? -17.924 -11.809 12.808 1.00 68.12 797 GLY A N 1
ATOM 6316 C CA . GLY A 1 797 ? -17.734 -11.315 11.443 1.00 68.12 797 GLY A CA 1
ATOM 6317 C C . GLY A 1 797 ? -16.337 -11.594 10.885 1.00 68.12 797 GLY A C 1
ATOM 6318 O O . GLY A 1 797 ? -16.219 -11.960 9.718 1.00 68.12 797 GLY A O 1
ATOM 6319 N N . SER A 1 798 ? -15.291 -11.500 11.714 1.00 73.69 798 SER A N 1
ATOM 6320 C CA . SER A 1 798 ? -13.920 -11.819 11.298 1.00 73.69 798 SER A CA 1
ATOM 6321 C C . SER A 1 798 ? -13.778 -13.314 11.008 1.00 73.69 798 SER A C 1
ATOM 6323 O O . SER A 1 798 ? -13.424 -13.692 9.897 1.00 73.69 798 SER A O 1
ATOM 6325 N N . VAL A 1 799 ? -14.178 -14.177 11.952 1.00 80.38 799 VAL A N 1
ATOM 6326 C CA . VAL A 1 799 ? -14.069 -15.644 11.816 1.00 80.38 799 VAL A CA 1
ATOM 6327 C C . VAL A 1 799 ? -14.823 -16.172 10.588 1.00 80.38 799 VAL A C 1
ATOM 6329 O O . VAL A 1 799 ? -14.291 -17.009 9.859 1.00 80.38 799 VAL A O 1
ATOM 6332 N N . VAL A 1 800 ? -16.033 -15.664 10.323 1.00 80.81 800 VAL A N 1
ATOM 6333 C CA . VAL A 1 800 ? -16.819 -16.026 9.128 1.00 80.81 800 VAL A CA 1
ATOM 6334 C C . VAL A 1 800 ? -16.136 -15.542 7.842 1.00 80.81 800 VAL A C 1
ATOM 6336 O O . VAL A 1 800 ? -16.043 -16.306 6.881 1.00 80.81 800 VAL A O 1
ATOM 6339 N N . THR A 1 801 ? -15.607 -14.313 7.821 1.00 78.81 801 THR A N 1
ATOM 6340 C CA . THR A 1 801 ? -14.929 -13.750 6.637 1.00 78.81 801 THR A CA 1
ATOM 6341 C C . THR A 1 801 ? -13.623 -14.492 6.333 1.00 78.81 801 THR A C 1
ATOM 6343 O O . THR A 1 801 ? -13.390 -14.872 5.189 1.00 78.81 801 THR A O 1
ATOM 6346 N N . THR A 1 802 ? -12.797 -14.785 7.342 1.00 83.75 802 THR A N 1
ATOM 6347 C CA . THR A 1 802 ? -11.541 -15.538 7.182 1.00 83.75 802 THR A CA 1
ATOM 6348 C C . THR A 1 802 ? -11.782 -16.967 6.681 1.00 83.75 802 THR A C 1
ATOM 6350 O O . THR A 1 802 ? -11.026 -17.454 5.844 1.00 83.75 802 THR A O 1
ATOM 6353 N N . ALA A 1 803 ? -12.845 -17.641 7.136 1.00 82.62 803 ALA A N 1
ATOM 6354 C CA . ALA A 1 803 ? -13.161 -19.009 6.712 1.00 82.62 803 ALA A CA 1
ATOM 6355 C C . ALA A 1 803 ? -13.773 -19.115 5.298 1.00 82.62 803 ALA A C 1
ATOM 6357 O O . ALA A 1 803 ? -13.640 -20.159 4.648 1.00 82.62 803 ALA A O 1
ATOM 6358 N N . LEU A 1 804 ? -14.419 -18.049 4.817 1.00 81.00 804 LEU A N 1
ATOM 6359 C CA . LEU A 1 804 ? -15.007 -17.972 3.478 1.00 81.00 804 LEU A CA 1
ATOM 6360 C C . LEU A 1 804 ? -14.089 -17.205 2.521 1.00 81.00 804 LEU A C 1
ATOM 6362 O O . LEU A 1 804 ? -13.305 -17.846 1.822 1.00 81.00 804 LEU A O 1
ATOM 6366 N N . ASP A 1 805 ? -14.130 -15.870 2.526 1.00 80.44 805 ASP A N 1
ATOM 6367 C CA . ASP A 1 805 ? -13.323 -15.032 1.626 1.00 80.44 805 ASP A CA 1
ATOM 6368 C C . ASP A 1 805 ? -11.819 -15.175 1.851 1.00 80.44 805 ASP A C 1
ATOM 6370 O O . ASP A 1 805 ? -11.063 -15.147 0.886 1.00 80.44 805 ASP A O 1
ATOM 6374 N N . GLY A 1 806 ? -11.370 -15.357 3.097 1.00 83.56 806 GLY A N 1
ATOM 6375 C CA . GLY A 1 806 ? -9.946 -15.536 3.385 1.00 83.56 806 GLY A CA 1
ATOM 6376 C C . GLY A 1 806 ? -9.375 -16.786 2.708 1.00 83.56 806 GLY A C 1
ATOM 6377 O O . GLY A 1 806 ? -8.326 -16.729 2.068 1.00 83.56 806 GLY A O 1
ATOM 6378 N N . ILE A 1 807 ? -10.101 -17.905 2.761 1.00 87.12 807 ILE A N 1
ATOM 6379 C CA . ILE A 1 807 ? -9.721 -19.116 2.025 1.00 87.12 807 ILE A CA 1
ATOM 6380 C C . ILE A 1 807 ? -9.867 -18.925 0.504 1.00 87.12 807 ILE A C 1
ATOM 6382 O O . ILE A 1 807 ? -8.987 -19.369 -0.230 1.00 87.12 807 ILE A O 1
ATOM 6386 N N . ASP A 1 808 ? -10.914 -18.251 0.016 1.00 85.06 808 ASP A N 1
ATOM 6387 C CA . ASP A 1 808 ? -11.079 -17.997 -1.428 1.00 85.06 808 ASP A CA 1
ATOM 6388 C C . ASP A 1 808 ? -9.910 -17.157 -1.991 1.00 85.06 808 ASP A C 1
ATOM 6390 O O . ASP A 1 808 ? -9.393 -17.447 -3.070 1.00 85.06 808 ASP A O 1
ATOM 6394 N N . GLN A 1 809 ? -9.424 -16.165 -1.235 1.00 84.00 809 GLN A N 1
ATOM 6395 C CA . GLN A 1 809 ? -8.231 -15.383 -1.586 1.00 84.00 809 GLN A CA 1
ATOM 6396 C C . GLN A 1 809 ? -6.948 -16.235 -1.554 1.00 84.00 809 GLN A C 1
ATOM 6398 O O . GLN A 1 809 ? -6.049 -16.025 -2.370 1.00 84.00 809 GLN A O 1
ATOM 6403 N N . VAL A 1 810 ? -6.855 -17.226 -0.659 1.00 85.50 810 VAL A N 1
ATOM 6404 C CA . VAL A 1 810 ? -5.757 -18.211 -0.663 1.00 85.50 810 VAL A CA 1
ATOM 6405 C C . VAL A 1 810 ? -5.827 -19.136 -1.888 1.00 85.50 810 VAL A C 1
ATOM 6407 O O . VAL A 1 810 ? -4.782 -19.416 -2.480 1.00 85.50 810 VAL A O 1
ATOM 6410 N N . GLU A 1 811 ? -7.020 -19.567 -2.318 1.00 88.12 811 GLU A N 1
ATOM 6411 C CA . GLU A 1 811 ? -7.199 -20.322 -3.571 1.00 88.12 811 GLU A CA 1
ATOM 6412 C C . GLU A 1 811 ? -6.708 -19.497 -4.772 1.00 88.12 811 GLU A C 1
ATOM 6414 O O . GLU A 1 811 ? -5.898 -19.980 -5.568 1.00 88.12 811 GLU A O 1
ATOM 6419 N N . GLU A 1 812 ? -7.118 -18.228 -4.868 1.00 82.50 812 GLU A N 1
ATOM 6420 C CA . GLU A 1 812 ? -6.676 -17.327 -5.936 1.00 82.50 812 GLU A CA 1
ATOM 6421 C C . GLU A 1 812 ? -5.155 -17.084 -5.902 1.00 82.50 812 GLU A C 1
ATOM 6423 O O . GLU A 1 812 ? -4.497 -17.179 -6.942 1.00 82.50 812 GLU A O 1
ATOM 6428 N N . TYR A 1 813 ? -4.560 -16.870 -4.722 1.00 82.62 813 TYR A N 1
ATOM 6429 C CA . TYR A 1 813 ? -3.104 -16.763 -4.572 1.00 82.62 813 TYR A CA 1
ATOM 6430 C C . TYR A 1 813 ? -2.380 -18.006 -5.103 1.00 82.62 813 TYR A C 1
ATOM 6432 O O . TYR A 1 813 ? -1.475 -17.869 -5.929 1.00 82.62 813 TYR A O 1
ATOM 6440 N N . LEU A 1 814 ? -2.786 -19.212 -4.688 1.00 82.81 814 LEU A N 1
ATOM 6441 C CA . LEU A 1 814 ? -2.168 -20.468 -5.130 1.00 82.81 814 LEU A CA 1
ATOM 6442 C C . LEU A 1 814 ? -2.339 -20.703 -6.638 1.00 82.81 814 LEU A C 1
ATOM 6444 O O . LEU A 1 814 ? -1.394 -21.138 -7.304 1.00 82.81 814 LEU A O 1
ATOM 6448 N N . HIS A 1 815 ? -3.512 -20.372 -7.185 1.00 83.69 815 HIS A N 1
ATOM 6449 C CA . HIS A 1 815 ? -3.798 -20.451 -8.615 1.00 83.69 815 HIS A CA 1
ATOM 6450 C C . HIS A 1 815 ? -2.937 -19.477 -9.441 1.00 83.69 815 HIS A C 1
ATOM 6452 O O . HIS A 1 815 ? -2.465 -19.844 -10.518 1.00 83.69 815 HIS A O 1
ATOM 6458 N N . LEU A 1 816 ? -2.693 -18.254 -8.954 1.00 80.81 816 LEU A N 1
ATOM 6459 C CA . LEU A 1 816 ? -1.955 -17.218 -9.688 1.00 80.81 816 LEU A CA 1
ATOM 6460 C C . LEU A 1 816 ? -0.431 -17.302 -9.523 1.00 80.81 816 LEU A C 1
ATOM 6462 O O . LEU A 1 816 ? 0.295 -17.133 -10.507 1.00 80.81 816 LEU A O 1
ATOM 6466 N N . ILE A 1 817 ? 0.079 -17.542 -8.310 1.00 78.75 817 ILE A N 1
ATOM 6467 C CA . ILE A 1 817 ? 1.506 -17.360 -8.001 1.00 78.75 817 ILE A CA 1
ATOM 6468 C C . ILE A 1 817 ? 2.390 -18.396 -8.710 1.00 78.75 817 ILE A C 1
ATOM 6470 O O . ILE A 1 817 ? 3.358 -18.037 -9.388 1.00 78.75 817 ILE A O 1
ATOM 6474 N N . LEU A 1 818 ? 2.015 -19.677 -8.635 1.00 78.50 818 LEU A N 1
ATOM 6475 C CA . LEU A 1 818 ? 2.780 -20.798 -9.184 1.00 78.50 818 LEU A CA 1
ATOM 6476 C C . LEU A 1 818 ? 2.976 -20.723 -10.712 1.00 78.50 818 LEU A C 1
ATOM 6478 O O . LEU A 1 818 ? 4.129 -20.773 -11.155 1.00 78.50 818 LEU A O 1
ATOM 6482 N N . PRO A 1 819 ? 1.931 -20.568 -11.558 1.00 80.69 819 PRO A N 1
ATOM 6483 C CA . PRO A 1 819 ? 2.129 -20.495 -13.004 1.00 80.69 819 PRO A CA 1
ATOM 6484 C C . PRO A 1 819 ? 2.888 -19.241 -13.416 1.00 80.69 819 PRO A C 1
ATOM 6486 O O . PRO A 1 819 ? 3.664 -19.304 -14.366 1.00 80.69 819 PRO A O 1
ATOM 6489 N N . LYS A 1 820 ? 2.675 -18.104 -12.745 1.00 84.38 820 LYS A N 1
ATOM 6490 C CA . LYS A 1 820 ? 3.290 -16.834 -13.143 1.00 84.38 820 LYS A CA 1
ATOM 6491 C C . LYS A 1 820 ? 4.772 -16.796 -12.793 1.00 84.38 820 LYS A C 1
ATOM 6493 O O . LYS A 1 820 ? 5.569 -16.444 -13.660 1.00 84.38 820 LYS A O 1
ATOM 6498 N N . MET A 1 821 ? 5.162 -17.270 -11.606 1.00 82.12 821 MET A N 1
ATOM 6499 C CA . MET A 1 821 ? 6.575 -17.463 -11.263 1.00 82.12 821 MET A CA 1
ATOM 6500 C C . MET A 1 821 ? 7.257 -18.443 -12.227 1.00 82.12 821 MET A C 1
ATOM 6502 O O . MET A 1 821 ? 8.284 -18.098 -12.809 1.00 82.12 821 MET A O 1
ATOM 6506 N N . LEU A 1 822 ? 6.666 -19.617 -12.485 1.00 84.75 822 LEU A N 1
ATOM 6507 C CA . LEU A 1 822 ? 7.233 -20.596 -13.423 1.00 84.75 822 LEU A CA 1
ATOM 6508 C C . LEU A 1 822 ? 7.339 -20.044 -14.854 1.00 84.75 822 LEU A C 1
ATOM 6510 O O . LEU A 1 822 ? 8.377 -20.201 -15.496 1.00 84.75 822 LEU A O 1
ATOM 6514 N N . ASN A 1 823 ? 6.316 -19.342 -15.349 1.00 87.69 823 ASN A N 1
ATOM 6515 C CA . ASN A 1 823 ? 6.357 -18.708 -16.666 1.00 87.69 823 ASN A CA 1
ATOM 6516 C C . ASN A 1 823 ? 7.460 -17.642 -16.737 1.00 87.69 823 ASN A C 1
ATOM 6518 O O . ASN A 1 823 ? 8.236 -17.657 -17.689 1.00 87.69 823 ASN A O 1
ATOM 6522 N N . MET A 1 824 ? 7.575 -16.765 -15.734 1.00 85.06 824 MET A N 1
ATOM 6523 C CA . MET A 1 824 ? 8.601 -15.716 -15.659 1.00 85.06 824 MET A CA 1
ATOM 6524 C C . MET A 1 824 ? 10.027 -16.283 -15.529 1.00 85.06 824 MET A C 1
ATOM 6526 O O . MET A 1 824 ? 10.965 -15.731 -16.103 1.00 85.06 824 MET A O 1
ATOM 6530 N N . MET A 1 825 ? 10.198 -17.411 -14.835 1.00 86.50 825 MET A N 1
ATOM 6531 C CA . MET A 1 825 ? 11.489 -18.090 -14.665 1.00 86.50 825 MET A CA 1
ATOM 6532 C C . MET A 1 825 ? 11.906 -18.963 -15.859 1.00 86.50 825 MET A C 1
ATOM 6534 O O . MET A 1 825 ? 13.083 -19.299 -15.966 1.00 86.50 825 MET A O 1
ATOM 6538 N N . ILE A 1 826 ? 10.985 -19.340 -16.755 1.00 91.44 826 ILE A N 1
ATOM 6539 C CA . ILE A 1 826 ? 11.252 -20.303 -17.842 1.00 91.44 826 ILE A CA 1
ATOM 6540 C C . ILE A 1 826 ? 11.102 -19.670 -19.230 1.00 91.44 826 ILE A C 1
ATOM 6542 O O . ILE A 1 826 ? 12.014 -19.763 -20.055 1.00 91.44 826 ILE A O 1
ATOM 6546 N N . ILE A 1 827 ? 9.961 -19.033 -19.515 1.00 93.06 827 ILE A N 1
ATOM 6547 C CA . ILE A 1 827 ? 9.610 -18.606 -20.876 1.00 93.06 827 ILE A CA 1
ATOM 6548 C C . ILE A 1 827 ? 10.562 -17.510 -21.388 1.00 93.06 827 ILE A C 1
ATOM 6550 O O . ILE A 1 827 ? 11.137 -17.727 -22.458 1.00 93.06 827 ILE A O 1
ATOM 6554 N N . PRO A 1 828 ? 10.831 -16.400 -20.662 1.00 92.75 828 PRO A N 1
ATOM 6555 C CA . PRO A 1 828 ? 11.723 -15.353 -21.152 1.00 92.75 828 PRO A CA 1
ATOM 6556 C C . PRO A 1 828 ? 13.115 -15.881 -21.497 1.00 92.75 828 PRO A C 1
ATOM 6558 O O . PRO A 1 828 ? 13.647 -15.537 -22.544 1.00 92.75 828 PRO A O 1
ATOM 6561 N N . TRP A 1 829 ? 13.684 -16.781 -20.692 1.00 94.12 829 TRP A N 1
ATOM 6562 C CA . TRP A 1 829 ? 15.026 -17.322 -20.929 1.00 94.12 829 TRP A CA 1
ATOM 6563 C C . TRP A 1 829 ? 15.095 -18.258 -22.141 1.00 94.12 829 TRP A C 1
ATOM 6565 O O . TRP A 1 829 ? 16.042 -18.167 -22.922 1.00 94.12 829 TRP A O 1
ATOM 6575 N N . ILE A 1 830 ? 14.082 -19.104 -22.363 1.00 94.94 830 ILE A N 1
ATOM 6576 C CA . ILE A 1 830 ? 14.010 -19.951 -23.567 1.00 94.94 830 ILE A CA 1
ATOM 6577 C C . ILE A 1 830 ? 13.827 -19.088 -24.826 1.00 94.94 830 ILE A C 1
ATOM 6579 O O . ILE A 1 830 ? 14.509 -19.314 -25.831 1.00 94.94 830 ILE A O 1
ATOM 6583 N N . LEU A 1 831 ? 12.961 -18.069 -24.773 1.00 95.19 831 LEU A N 1
ATOM 6584 C CA . LEU A 1 831 ? 12.780 -17.131 -25.885 1.00 95.19 831 LEU A CA 1
ATOM 6585 C C . LEU A 1 831 ? 14.041 -16.291 -26.130 1.00 95.19 831 LEU A C 1
ATOM 6587 O O . LEU A 1 831 ? 14.430 -16.109 -27.280 1.00 95.19 831 LEU A O 1
ATOM 6591 N N . LEU A 1 832 ? 14.735 -15.855 -25.077 1.00 94.25 832 LEU A N 1
ATOM 6592 C CA . LEU A 1 832 ? 15.987 -15.105 -25.167 1.00 94.25 832 LEU A CA 1
ATOM 6593 C C . LEU A 1 832 ? 17.097 -15.935 -25.816 1.00 94.25 832 LEU A C 1
ATOM 6595 O O . LEU A 1 832 ? 17.791 -15.425 -26.690 1.00 94.25 832 LEU A O 1
ATOM 6599 N N . VAL A 1 833 ? 17.236 -17.220 -25.466 1.00 95.06 833 VAL A N 1
ATOM 6600 C CA . VAL A 1 833 ? 18.173 -18.138 -26.141 1.00 95.06 833 VAL A CA 1
ATOM 6601 C C . VAL A 1 833 ? 17.815 -18.298 -27.622 1.00 95.06 833 VAL A C 1
ATOM 6603 O O . VAL A 1 833 ? 18.702 -18.216 -28.473 1.00 95.06 833 VAL A O 1
ATOM 6606 N N . ALA A 1 834 ? 16.533 -18.462 -27.961 1.00 93.81 834 ALA A N 1
ATOM 6607 C CA . ALA A 1 834 ? 16.097 -18.532 -29.357 1.00 93.81 834 ALA A CA 1
ATOM 6608 C C . ALA A 1 834 ? 16.385 -17.230 -30.128 1.00 93.81 834 ALA A C 1
ATOM 6610 O O . ALA A 1 834 ? 16.853 -17.281 -31.266 1.00 93.81 834 ALA A O 1
ATOM 6611 N N . ILE A 1 835 ? 16.181 -16.069 -29.499 1.00 94.69 835 ILE A N 1
ATOM 6612 C CA . ILE A 1 835 ? 16.519 -14.764 -30.071 1.00 94.69 835 ILE A CA 1
ATOM 6613 C C . ILE A 1 835 ? 18.038 -14.621 -30.225 1.00 94.69 835 ILE A C 1
ATOM 6615 O O . ILE A 1 835 ? 18.471 -14.245 -31.305 1.00 94.69 835 ILE A O 1
ATOM 6619 N N . PHE A 1 836 ? 18.865 -15.006 -29.248 1.00 94.19 836 PHE A N 1
ATOM 6620 C CA . PHE A 1 836 ? 20.332 -14.984 -29.382 1.00 94.19 836 PHE A CA 1
ATOM 6621 C C . PHE A 1 836 ? 20.853 -15.852 -30.540 1.00 94.19 836 PHE A C 1
ATOM 6623 O O . PHE A 1 836 ? 21.860 -15.501 -31.158 1.00 94.19 836 PHE A O 1
ATOM 6630 N N . LEU A 1 837 ? 20.176 -16.965 -30.847 1.00 93.12 837 LEU A N 1
ATOM 6631 C CA . LEU A 1 837 ? 20.505 -17.850 -31.971 1.00 93.12 837 LEU A CA 1
ATOM 6632 C C . LEU A 1 837 ? 20.043 -17.308 -33.339 1.00 93.12 837 LEU A C 1
ATOM 6634 O O . LEU A 1 837 ? 20.627 -17.675 -34.358 1.00 93.12 837 LEU A O 1
ATOM 6638 N N . LEU A 1 838 ? 19.015 -16.453 -33.375 1.00 91.50 838 LEU A N 1
ATOM 6639 C CA . LEU A 1 838 ? 18.505 -15.801 -34.591 1.00 91.50 838 LEU A CA 1
ATOM 6640 C C . LEU A 1 838 ? 19.204 -14.461 -34.868 1.00 91.50 838 LEU A C 1
ATOM 6642 O O . LEU A 1 838 ? 19.618 -14.197 -35.997 1.00 91.50 838 LEU A O 1
ATOM 6646 N N . ASP A 1 839 ? 19.334 -13.630 -33.836 1.00 92.62 839 ASP A N 1
ATOM 6647 C CA . ASP A 1 839 ? 20.047 -12.361 -33.825 1.00 92.62 839 ASP A CA 1
ATOM 6648 C C . ASP A 1 839 ? 20.560 -11.985 -32.419 1.00 92.62 839 ASP A C 1
ATOM 6650 O O . ASP A 1 839 ? 19.830 -11.485 -31.558 1.00 92.62 839 ASP A O 1
ATOM 6654 N N . TRP A 1 840 ? 21.865 -12.159 -32.206 1.00 93.12 840 TRP A N 1
ATOM 6655 C CA . TRP A 1 840 ? 22.518 -11.867 -30.928 1.00 93.12 840 TRP A CA 1
ATOM 6656 C C . TRP A 1 840 ? 22.447 -10.387 -30.506 1.00 93.12 840 TRP A C 1
ATOM 6658 O O . TRP A 1 840 ? 22.484 -10.104 -29.311 1.00 93.12 840 TRP A O 1
ATOM 6668 N N . GLU A 1 841 ? 22.336 -9.440 -31.446 1.00 91.62 841 GLU A N 1
ATOM 6669 C CA . GLU A 1 841 ? 22.268 -8.005 -31.124 1.00 91.62 841 GLU A CA 1
ATOM 6670 C C . GLU A 1 841 ? 20.926 -7.656 -30.466 1.00 91.62 841 GLU A C 1
ATOM 6672 O O . GLU A 1 841 ? 20.904 -7.026 -29.409 1.00 91.62 841 GLU A O 1
ATOM 6677 N N . SER A 1 842 ? 19.817 -8.141 -31.032 1.00 92.50 842 SER A N 1
ATOM 6678 C CA . SER A 1 842 ? 18.484 -8.028 -30.427 1.00 92.50 842 SER A CA 1
ATOM 6679 C C . SER A 1 842 ? 18.404 -8.755 -29.079 1.00 92.50 842 SER A C 1
ATOM 6681 O O . SER A 1 842 ? 17.794 -8.240 -28.143 1.00 92.50 842 SER A O 1
ATOM 6683 N N . GLY A 1 843 ? 19.082 -9.903 -28.942 1.00 93.00 843 GLY A N 1
ATOM 6684 C CA . GLY A 1 843 ? 19.218 -10.611 -27.663 1.00 93.00 843 GLY A CA 1
ATOM 6685 C C . GLY A 1 843 ? 19.873 -9.757 -26.570 1.00 93.00 843 GLY A C 1
ATOM 6686 O O . GLY A 1 843 ? 19.383 -9.723 -25.444 1.00 93.00 843 GLY A O 1
ATOM 6687 N N . VAL A 1 844 ? 20.923 -8.992 -26.897 1.00 92.94 844 VAL A N 1
ATOM 6688 C CA . VAL A 1 844 ? 21.548 -8.050 -25.948 1.00 92.94 844 VAL A CA 1
ATOM 6689 C C . VAL A 1 844 ? 20.597 -6.914 -25.558 1.00 92.94 844 VAL A C 1
ATOM 6691 O O . VAL A 1 844 ? 20.541 -6.563 -24.382 1.00 92.94 844 VAL A O 1
ATOM 6694 N N . VAL A 1 845 ? 19.822 -6.357 -26.496 1.00 90.88 845 VAL A N 1
ATOM 6695 C CA . VAL A 1 845 ? 18.847 -5.289 -26.188 1.00 90.88 845 VAL A CA 1
ATOM 6696 C C . VAL A 1 845 ? 17.783 -5.780 -25.202 1.00 90.88 845 VAL A C 1
ATOM 6698 O O . VAL A 1 845 ? 17.537 -5.130 -24.187 1.00 90.88 845 VAL A O 1
ATOM 6701 N N . LEU A 1 846 ? 17.196 -6.952 -25.455 1.00 91.88 846 LEU A N 1
ATOM 6702 C CA . LEU A 1 846 ? 16.167 -7.542 -24.592 1.00 91.88 846 LEU A CA 1
ATOM 6703 C C . LEU A 1 846 ? 16.714 -7.967 -23.218 1.00 91.88 846 LEU A C 1
ATOM 6705 O O . LEU A 1 846 ? 16.026 -7.812 -22.207 1.00 91.88 846 LEU A O 1
ATOM 6709 N N . LEU A 1 847 ? 17.961 -8.444 -23.157 1.00 92.25 847 LEU A N 1
ATOM 6710 C CA . LEU A 1 847 ? 18.648 -8.753 -21.900 1.00 92.25 847 LEU A CA 1
ATOM 6711 C C . LEU A 1 847 ? 18.930 -7.495 -21.059 1.00 92.25 847 LEU A C 1
ATOM 6713 O O . LEU A 1 847 ? 18.890 -7.573 -19.836 1.00 92.25 847 LEU A O 1
ATOM 6717 N N . LEU A 1 848 ? 19.200 -6.339 -21.677 1.00 90.81 848 LEU A N 1
ATOM 6718 C CA . LEU A 1 848 ? 19.516 -5.104 -20.947 1.00 90.81 848 LEU A CA 1
ATOM 6719 C C . LEU A 1 848 ? 18.290 -4.434 -20.305 1.00 90.81 848 LEU A C 1
ATOM 6721 O O . LEU A 1 848 ? 18.425 -3.850 -19.232 1.00 90.81 848 LEU A O 1
ATOM 6725 N N . VAL A 1 849 ? 17.101 -4.516 -20.916 1.00 88.00 849 VAL A N 1
ATOM 6726 C CA . VAL A 1 849 ? 15.889 -3.874 -20.357 1.00 88.00 849 VAL A CA 1
ATOM 6727 C C . VAL A 1 849 ? 15.159 -4.766 -19.341 1.00 88.00 849 VAL A C 1
ATOM 6729 O O . VAL A 1 849 ? 14.453 -4.263 -18.472 1.00 88.00 849 VAL A O 1
ATOM 6732 N N . PHE A 1 850 ? 15.369 -6.084 -19.370 1.00 88.31 850 PHE A N 1
ATOM 6733 C CA . PHE A 1 850 ? 14.712 -7.024 -18.450 1.00 88.31 850 PHE A CA 1
ATOM 6734 C C . PHE A 1 850 ? 15.041 -6.764 -16.955 1.00 88.31 850 PHE A C 1
ATOM 6736 O O . PHE A 1 850 ? 14.098 -6.653 -16.169 1.00 88.31 850 PHE A O 1
ATOM 6743 N N . PRO A 1 851 ? 16.306 -6.529 -16.534 1.00 86.75 851 PRO A N 1
ATOM 6744 C CA . PRO A 1 851 ? 16.614 -6.089 -15.168 1.00 86.75 851 PRO A CA 1
ATOM 6745 C C . PRO A 1 851 ? 16.025 -4.719 -14.813 1.00 86.75 851 PRO A C 1
ATOM 6747 O O . PRO A 1 851 ? 15.598 -4.521 -13.679 1.00 86.75 851 PRO A O 1
ATOM 6750 N N . LEU A 1 852 ? 15.969 -3.781 -15.768 1.00 86.19 852 LEU A N 1
ATOM 6751 C CA . LEU A 1 852 ? 15.392 -2.450 -15.543 1.00 86.19 852 LEU A CA 1
ATOM 6752 C C . LEU A 1 852 ? 13.904 -2.559 -15.182 1.00 86.19 852 LEU A C 1
ATOM 6754 O O . LEU A 1 852 ? 13.457 -1.951 -14.213 1.00 86.19 852 LEU A O 1
ATOM 6758 N N . ILE A 1 853 ? 13.162 -3.392 -15.915 1.00 84.88 853 ILE A N 1
ATOM 6759 C CA . ILE A 1 853 ? 11.747 -3.670 -15.652 1.00 84.88 853 ILE A CA 1
ATOM 6760 C C . ILE A 1 853 ? 11.546 -4.299 -14.261 1.00 84.88 853 ILE A C 1
ATOM 6762 O O . ILE A 1 853 ? 10.654 -3.875 -13.529 1.00 84.88 853 ILE A O 1
ATOM 6766 N N . ILE A 1 854 ? 12.400 -5.249 -13.861 1.00 82.25 854 ILE A N 1
ATOM 6767 C CA . ILE A 1 854 ? 12.343 -5.872 -12.525 1.00 82.25 854 ILE A CA 1
ATOM 6768 C C . ILE A 1 854 ? 12.600 -4.841 -11.414 1.00 82.25 854 ILE A C 1
ATOM 6770 O O . ILE A 1 854 ? 11.875 -4.824 -10.422 1.00 82.25 854 ILE A O 1
ATOM 6774 N N . ILE A 1 855 ? 13.573 -3.939 -11.583 1.00 82.75 855 ILE A N 1
ATOM 6775 C CA . ILE A 1 855 ? 13.857 -2.873 -10.604 1.00 82.75 855 ILE A CA 1
ATOM 6776 C C . ILE A 1 855 ? 12.637 -1.956 -10.420 1.00 82.75 855 ILE A C 1
ATOM 6778 O O . ILE A 1 855 ? 12.254 -1.674 -9.284 1.00 82.75 855 ILE A O 1
ATOM 6782 N N . PHE A 1 856 ? 11.978 -1.542 -11.508 1.00 79.50 856 PHE A N 1
ATOM 6783 C CA . PHE A 1 856 ? 10.743 -0.754 -11.415 1.00 79.50 856 PHE A CA 1
ATOM 6784 C C . PHE A 1 856 ? 9.599 -1.531 -10.744 1.00 79.50 856 PHE A C 1
ATOM 6786 O O . PHE A 1 856 ? 8.913 -0.966 -9.893 1.00 79.50 856 PHE A O 1
ATOM 6793 N N . MET A 1 857 ? 9.427 -2.820 -11.056 1.00 74.75 857 MET A N 1
ATOM 6794 C CA . MET A 1 857 ? 8.421 -3.672 -10.408 1.00 74.75 857 MET A CA 1
ATOM 6795 C C . MET A 1 857 ? 8.633 -3.764 -8.889 1.00 74.75 857 MET A C 1
ATOM 6797 O O . MET A 1 857 ? 7.670 -3.644 -8.138 1.00 74.75 857 MET A O 1
ATOM 6801 N N . ILE A 1 858 ? 9.877 -3.917 -8.422 1.00 76.12 858 ILE A N 1
ATOM 6802 C CA . ILE A 1 858 ? 10.198 -3.980 -6.985 1.00 76.12 858 ILE A CA 1
ATOM 6803 C C . ILE A 1 858 ? 9.863 -2.652 -6.288 1.00 76.12 858 ILE A C 1
ATOM 6805 O O . ILE A 1 858 ? 9.186 -2.649 -5.259 1.00 76.12 858 ILE A O 1
ATOM 6809 N N . ILE A 1 859 ? 10.291 -1.519 -6.857 1.00 75.50 859 ILE A N 1
ATOM 6810 C CA . ILE A 1 859 ? 10.062 -0.186 -6.271 1.00 75.50 859 ILE A CA 1
ATOM 6811 C C . ILE A 1 859 ? 8.561 0.119 -6.167 1.00 75.50 859 ILE A C 1
ATOM 6813 O O . ILE A 1 859 ? 8.090 0.572 -5.122 1.00 75.50 859 ILE A O 1
ATOM 6817 N N . LEU A 1 860 ? 7.798 -0.132 -7.236 1.00 72.88 860 LEU A N 1
ATOM 6818 C CA . LEU A 1 860 ? 6.366 0.167 -7.255 1.00 72.88 860 LEU A CA 1
ATOM 6819 C C . LEU A 1 860 ? 5.539 -0.881 -6.488 1.00 72.88 860 LEU A C 1
ATOM 6821 O O . LEU A 1 860 ? 4.530 -0.512 -5.892 1.00 72.88 860 LEU A O 1
ATOM 6825 N N . GLY A 1 861 ? 5.993 -2.136 -6.405 1.00 69.06 861 GLY A N 1
ATOM 6826 C CA . GLY A 1 861 ? 5.362 -3.195 -5.610 1.00 69.06 861 GLY A CA 1
ATOM 6827 C C . GLY A 1 861 ? 5.359 -2.890 -4.109 1.00 69.06 861 GLY A C 1
ATOM 6828 O O . GLY A 1 861 ? 4.293 -2.858 -3.493 1.00 69.06 861 GLY A O 1
ATOM 6829 N N . TYR A 1 862 ? 6.518 -2.543 -3.533 1.00 70.12 862 TYR A N 1
ATOM 6830 C CA . TYR A 1 862 ? 6.597 -2.104 -2.130 1.00 70.12 862 TYR A CA 1
ATOM 6831 C C . TYR A 1 862 ? 5.753 -0.846 -1.863 1.00 70.12 862 TYR A C 1
ATOM 6833 O O . TYR A 1 862 ? 5.080 -0.742 -0.832 1.00 70.12 862 TYR A O 1
ATOM 6841 N N . ALA A 1 863 ? 5.745 0.105 -2.804 1.00 69.12 863 ALA A N 1
ATOM 6842 C CA . ALA A 1 863 ? 4.925 1.308 -2.696 1.00 69.12 863 ALA A CA 1
ATOM 6843 C C . ALA A 1 863 ? 3.416 0.993 -2.739 1.00 69.12 863 ALA A C 1
ATOM 6845 O O . ALA A 1 863 ? 2.647 1.620 -2.007 1.00 69.12 863 ALA A O 1
ATOM 6846 N N . ALA A 1 864 ? 2.992 0.019 -3.551 1.00 67.19 864 ALA A N 1
ATOM 6847 C CA . ALA A 1 864 ? 1.608 -0.437 -3.646 1.00 67.19 864 ALA A CA 1
ATOM 6848 C C . ALA A 1 864 ? 1.156 -1.163 -2.368 1.00 67.19 864 ALA A C 1
ATOM 6850 O O . ALA A 1 864 ? 0.115 -0.803 -1.813 1.00 67.19 864 ALA A O 1
ATOM 6851 N N . GLN A 1 865 ? 1.962 -2.104 -1.857 1.00 67.12 865 GLN A N 1
ATOM 6852 C CA . GLN A 1 865 ? 1.680 -2.848 -0.622 1.00 67.12 865 GLN A CA 1
ATOM 6853 C C . GLN A 1 865 ? 1.437 -1.893 0.560 1.00 67.12 865 GLN A C 1
ATOM 6855 O O . GLN A 1 865 ? 0.378 -1.923 1.182 1.00 67.12 865 GLN A O 1
ATOM 6860 N N . SER A 1 866 ? 2.347 -0.936 0.784 1.00 69.56 866 SER A N 1
ATOM 6861 C CA . SER A 1 866 ? 2.230 0.046 1.873 1.00 69.56 866 SER A CA 1
ATOM 6862 C C . SER A 1 866 ? 0.965 0.928 1.796 1.00 69.56 866 SER A C 1
ATOM 6864 O O . SER A 1 866 ? 0.504 1.450 2.818 1.00 69.56 866 SER A O 1
ATOM 6866 N N . LYS A 1 867 ? 0.365 1.112 0.606 1.00 72.69 867 LYS A N 1
ATOM 6867 C CA . LYS A 1 867 ? -0.946 1.779 0.471 1.00 72.69 867 LYS A CA 1
ATOM 6868 C C . LYS A 1 867 ? -2.122 0.826 0.660 1.00 72.69 867 LYS A C 1
ATOM 6870 O O . LYS A 1 867 ? -3.115 1.258 1.242 1.00 72.69 867 LYS A O 1
ATOM 6875 N N . ALA A 1 868 ? -2.018 -0.428 0.218 1.00 65.75 868 ALA A N 1
ATOM 6876 C CA . ALA A 1 868 ? -3.037 -1.454 0.443 1.00 65.75 868 ALA A CA 1
ATOM 6877 C C . ALA A 1 868 ? -3.261 -1.688 1.947 1.00 65.75 868 ALA A C 1
ATOM 6879 O O . ALA A 1 868 ? -4.370 -1.474 2.433 1.00 65.75 868 ALA A O 1
ATOM 6880 N N . ASP A 1 869 ? -2.196 -1.946 2.714 1.00 70.31 869 ASP A N 1
ATOM 6881 C CA . ASP A 1 869 ? -2.269 -2.175 4.167 1.00 70.31 869 ASP A CA 1
ATOM 6882 C C . ASP A 1 869 ? -2.928 -0.996 4.914 1.00 70.31 869 ASP A C 1
ATOM 6884 O O . ASP A 1 869 ? -3.686 -1.168 5.874 1.00 70.31 869 ASP A O 1
ATOM 6888 N N . LYS A 1 870 ? -2.663 0.240 4.460 1.00 72.44 870 LYS A N 1
ATOM 6889 C CA . LYS A 1 870 ? -3.274 1.455 5.019 1.00 72.44 870 LYS A CA 1
ATOM 6890 C C . LYS A 1 870 ? -4.735 1.633 4.594 1.00 72.44 870 LYS A C 1
ATOM 6892 O O . LYS A 1 870 ? -5.520 2.175 5.368 1.00 72.44 870 LYS A O 1
ATOM 6897 N N . GLN A 1 871 ? -5.109 1.202 3.393 1.00 79.69 871 GLN A N 1
ATOM 6898 C CA . GLN A 1 871 ? -6.484 1.255 2.899 1.00 79.69 871 GLN A CA 1
ATOM 6899 C C . GLN A 1 871 ? -7.373 0.214 3.600 1.00 79.69 871 GLN A C 1
ATOM 6901 O O . GLN A 1 871 ? -8.474 0.573 4.019 1.00 79.69 871 GLN A O 1
ATOM 6906 N N . TYR A 1 872 ? -6.863 -0.996 3.853 1.00 69.75 872 TYR A N 1
ATOM 6907 C CA . TYR A 1 872 ? -7.569 -2.049 4.591 1.00 69.75 872 TYR A CA 1
ATOM 6908 C C . TYR A 1 872 ? -7.889 -1.635 6.038 1.00 69.75 872 TYR A C 1
ATOM 6910 O O . TYR A 1 872 ? -9.030 -1.745 6.485 1.00 69.75 872 TYR A O 1
ATOM 6918 N N . LYS A 1 873 ? -6.934 -1.022 6.752 1.00 72.00 873 LYS A N 1
ATOM 6919 C CA . LYS A 1 873 ? -7.188 -0.490 8.108 1.00 72.00 873 LYS A CA 1
ATOM 6920 C C . LYS A 1 873 ? -8.261 0.606 8.136 1.00 72.00 873 LYS A C 1
ATOM 6922 O O . LYS A 1 873 ? -9.036 0.686 9.084 1.00 72.00 873 LYS A O 1
ATOM 6927 N N . VAL A 1 874 ? -8.349 1.441 7.096 1.00 71.88 874 VAL A N 1
ATOM 6928 C CA . VAL A 1 874 ? -9.408 2.464 6.993 1.00 71.88 874 VAL A CA 1
ATOM 6929 C C . VAL A 1 874 ? -10.762 1.844 6.610 1.00 71.88 874 VAL A C 1
ATOM 6931 O O . VAL A 1 874 ? -11.793 2.335 7.067 1.00 71.88 874 VAL A O 1
ATOM 6934 N N . PHE A 1 875 ? -10.779 0.743 5.849 1.00 77.06 875 PHE A N 1
ATOM 6935 C CA . PHE A 1 875 ? -11.991 -0.047 5.600 1.00 77.06 875 PHE A CA 1
ATOM 6936 C C . PHE A 1 875 ? -12.566 -0.639 6.895 1.00 77.06 875 PHE A C 1
ATOM 6938 O O . PHE A 1 875 ? -13.755 -0.476 7.154 1.00 77.06 875 PHE A O 1
ATOM 6945 N N . GLN A 1 876 ? -11.727 -1.246 7.742 1.00 73.00 876 GLN A N 1
ATOM 6946 C CA . GLN A 1 876 ? -12.153 -1.806 9.033 1.00 73.00 876 GLN A CA 1
ATOM 6947 C C . GLN A 1 876 ? -12.799 -0.741 9.938 1.00 73.00 876 GLN A C 1
ATOM 6949 O O . GLN A 1 876 ? -13.886 -0.958 10.472 1.00 73.00 876 GLN A O 1
ATOM 6954 N N . VAL A 1 877 ? -12.191 0.449 10.045 1.00 72.38 877 VAL A N 1
ATOM 6955 C CA . VAL A 1 877 ? -12.759 1.578 10.812 1.00 72.38 877 VAL A CA 1
ATOM 6956 C C . VAL A 1 877 ? -14.098 2.051 10.231 1.00 72.38 877 VAL A C 1
ATOM 6958 O O . VAL A 1 877 ? -15.031 2.312 10.991 1.00 72.38 877 VAL A O 1
ATOM 6961 N N . LEU A 1 878 ? -14.228 2.130 8.900 1.00 78.56 878 LEU A N 1
ATOM 6962 C CA . LEU A 1 878 ? -15.494 2.478 8.244 1.00 78.56 878 LEU A CA 1
ATOM 6963 C C . LEU A 1 878 ? -16.586 1.436 8.518 1.00 78.56 878 LEU A C 1
ATOM 6965 O O . LEU A 1 878 ? -17.705 1.812 8.861 1.00 78.56 878 LEU A O 1
ATOM 6969 N N . SER A 1 879 ? -16.258 0.148 8.393 1.00 74.00 879 SER A N 1
ATOM 6970 C CA . SER A 1 879 ? -17.184 -0.964 8.623 1.00 74.00 879 SER A CA 1
ATOM 6971 C C . SER A 1 879 ? -17.721 -0.955 10.057 1.00 74.00 879 SER A C 1
ATOM 6973 O O . SER A 1 879 ? -18.934 -0.928 10.263 1.00 74.00 879 SER A O 1
ATOM 6975 N N . ASN A 1 880 ? -16.831 -0.879 11.051 1.00 71.12 880 ASN A N 1
ATOM 6976 C CA . ASN A 1 880 ? -17.219 -0.907 12.462 1.00 71.12 880 ASN A CA 1
ATOM 6977 C C . ASN A 1 880 ? -18.076 0.313 12.837 1.00 71.12 880 ASN A C 1
ATOM 6979 O O . ASN A 1 880 ? -19.150 0.152 13.414 1.00 71.12 880 ASN A O 1
ATOM 6983 N N . HIS A 1 881 ? -17.663 1.524 12.435 1.00 71.94 881 HIS A N 1
ATOM 6984 C CA . HIS A 1 881 ? -18.435 2.748 12.687 1.00 71.94 881 HIS A CA 1
ATOM 6985 C C . HIS A 1 881 ? -19.810 2.703 11.996 1.00 71.94 881 HIS A C 1
ATOM 6987 O O . HIS A 1 881 ? -20.791 3.187 12.560 1.00 71.94 881 HIS A O 1
ATOM 6993 N N . PHE A 1 882 ? -19.919 2.121 10.798 1.00 75.88 882 PHE A N 1
ATOM 6994 C CA . PHE A 1 882 ? -21.191 1.991 10.080 1.00 75.88 882 PHE A CA 1
ATOM 6995 C C . PHE A 1 882 ? -22.153 1.005 10.763 1.00 75.88 882 PHE A C 1
ATOM 6997 O O . PHE A 1 882 ? -23.324 1.336 10.952 1.00 75.88 882 PHE A O 1
ATOM 7004 N N . ILE A 1 883 ? -21.667 -0.165 11.192 1.00 75.62 883 ILE A N 1
ATOM 7005 C CA . ILE A 1 883 ? -22.477 -1.157 11.918 1.00 75.62 883 ILE A CA 1
ATOM 7006 C C . ILE A 1 883 ? -22.965 -0.603 13.263 1.00 75.62 883 ILE A C 1
ATOM 7008 O O . ILE A 1 883 ? -24.149 -0.739 13.575 1.00 75.62 883 ILE A O 1
ATOM 7012 N N . ASP A 1 884 ? -22.100 0.069 14.026 1.00 77.06 884 ASP A N 1
ATOM 7013 C CA . ASP A 1 884 ? -22.471 0.667 15.315 1.00 77.06 884 ASP A CA 1
ATOM 7014 C C . ASP A 1 884 ? -23.511 1.794 15.148 1.00 77.06 884 ASP A C 1
ATOM 7016 O O . ASP A 1 884 ? -24.529 1.821 15.843 1.00 77.06 884 ASP A O 1
ATOM 7020 N N . SER A 1 885 ? -23.338 2.647 14.126 1.00 77.25 885 SER A N 1
ATOM 7021 C CA . SER A 1 885 ? -24.317 3.691 13.766 1.00 77.25 885 SER A CA 1
ATOM 7022 C C . SER A 1 885 ? -25.688 3.110 13.405 1.00 77.25 885 SER A C 1
ATOM 7024 O O . SER A 1 885 ? -26.714 3.672 13.783 1.00 77.25 885 SER A O 1
ATOM 7026 N N . LEU A 1 886 ? -25.720 1.991 12.669 1.00 79.12 886 LEU A N 1
ATOM 7027 C CA . LEU A 1 886 ? -26.966 1.334 12.265 1.00 79.12 886 LEU A CA 1
ATOM 7028 C C . LEU A 1 886 ? -27.693 0.667 13.436 1.00 79.12 886 LEU A C 1
ATOM 7030 O O . LEU A 1 886 ? -28.921 0.664 13.451 1.00 79.12 886 LEU A O 1
ATOM 7034 N N . ARG A 1 887 ? -26.967 0.101 14.408 1.00 78.94 887 ARG A N 1
ATOM 7035 C CA . ARG A 1 887 ? -27.583 -0.511 15.597 1.00 78.94 887 ARG A CA 1
ATOM 7036 C C . ARG A 1 887 ? -28.096 0.526 16.594 1.00 78.94 887 ARG A C 1
ATOM 7038 O O . ARG A 1 887 ? -29.125 0.295 17.218 1.00 78.94 887 ARG A O 1
ATOM 7045 N N . GLY A 1 888 ? -27.416 1.665 16.715 1.00 81.69 888 GLY A N 1
ATOM 7046 C CA . GLY A 1 888 ? -27.822 2.761 17.596 1.00 81.69 888 GLY A CA 1
ATOM 7047 C C . GLY A 1 888 ? -28.761 3.802 16.975 1.00 81.69 888 GLY A C 1
ATOM 7048 O O . GLY A 1 888 ? -29.063 4.795 17.637 1.00 81.69 888 GLY A O 1
ATOM 7049 N N . ILE A 1 889 ? -29.223 3.619 15.731 1.00 84.31 889 ILE A N 1
ATOM 7050 C CA . ILE A 1 889 ? -29.906 4.668 14.950 1.00 84.31 889 ILE A CA 1
ATOM 7051 C C . ILE A 1 889 ? -31.124 5.288 15.650 1.00 84.31 889 ILE A C 1
ATOM 7053 O O . ILE A 1 889 ? -31.300 6.504 15.593 1.00 84.31 889 ILE A O 1
ATOM 7057 N N . ASP A 1 890 ? -31.926 4.496 16.362 1.00 83.00 890 ASP A N 1
ATOM 7058 C CA . ASP A 1 890 ? -33.103 5.008 17.075 1.00 83.00 890 ASP A CA 1
ATOM 7059 C C . ASP A 1 890 ? -32.699 5.889 18.268 1.00 83.00 890 ASP A C 1
ATOM 7061 O O . ASP A 1 890 ? -33.318 6.920 18.515 1.00 83.00 890 ASP A O 1
ATOM 7065 N N . THR A 1 891 ? -31.577 5.580 18.930 1.00 87.44 891 THR A N 1
ATOM 7066 C CA . THR A 1 891 ? -30.996 6.471 19.949 1.00 87.44 891 THR A CA 1
ATOM 7067 C C . THR A 1 891 ? -30.519 7.785 19.319 1.00 87.44 891 THR A C 1
ATOM 7069 O O . THR A 1 891 ? -30.825 8.847 19.851 1.00 87.44 891 THR A O 1
ATOM 7072 N N . LEU A 1 892 ? -29.849 7.754 18.157 1.00 86.81 892 LEU A N 1
ATOM 7073 C CA . LEU A 1 892 ? -29.429 8.983 17.454 1.00 86.81 892 LEU A CA 1
ATOM 7074 C C . LEU A 1 892 ? -30.618 9.857 17.015 1.00 86.81 892 LEU A C 1
ATOM 7076 O O . LEU A 1 892 ? -30.481 11.076 16.937 1.00 86.81 892 LEU A O 1
ATOM 7080 N N . LYS A 1 893 ? -31.781 9.253 16.738 1.00 84.75 893 LYS A N 1
ATOM 7081 C CA . LYS A 1 893 ? -33.028 9.980 16.453 1.00 84.75 893 LYS A CA 1
ATOM 7082 C C . LYS A 1 893 ? -33.650 10.599 17.699 1.00 84.75 893 LYS A C 1
ATOM 7084 O O . LYS A 1 893 ? -34.049 11.754 17.643 1.00 84.75 893 LYS A O 1
ATOM 7089 N N . PHE A 1 894 ? -33.714 9.877 18.819 1.00 87.44 894 PHE A N 1
ATOM 7090 C CA . PHE A 1 894 ? -34.334 10.389 20.050 1.00 87.44 894 PHE A CA 1
ATOM 7091 C C . PHE A 1 894 ? -33.619 11.622 20.629 1.00 87.44 894 PHE A C 1
ATOM 7093 O O . PHE A 1 894 ? -34.256 12.439 21.289 1.00 87.44 894 PHE A O 1
ATOM 7100 N N . PHE A 1 895 ? -32.325 11.789 20.340 1.00 87.81 895 PHE A N 1
ATOM 7101 C CA . PHE A 1 895 ? -31.561 13.000 20.663 1.00 87.81 895 PHE A CA 1
ATOM 7102 C C . PHE A 1 895 ? -31.516 14.033 19.515 1.00 87.81 895 PHE A C 1
ATOM 7104 O O . PHE A 1 895 ? -30.986 15.122 19.694 1.00 87.81 895 PHE A O 1
ATOM 7111 N N . GLY A 1 896 ? -32.081 13.743 18.338 1.00 81.69 896 GLY A N 1
ATOM 7112 C CA . GLY A 1 896 ? -32.090 14.623 17.155 1.00 81.69 896 GLY A CA 1
ATOM 7113 C C . GLY A 1 896 ? -30.771 14.672 16.363 1.00 81.69 896 GLY A C 1
ATOM 7114 O O . GLY A 1 896 ? -30.763 15.021 15.182 1.00 81.69 896 GLY A O 1
ATOM 7115 N N . ILE A 1 897 ? -29.660 14.225 16.959 1.00 80.06 897 ILE A N 1
ATOM 7116 C CA . ILE A 1 897 ? -28.297 14.288 16.397 1.00 80.06 897 ILE A CA 1
ATOM 7117 C C . ILE A 1 897 ? -28.050 13.411 15.152 1.00 80.06 897 ILE A C 1
ATOM 7119 O O . ILE A 1 897 ? -26.934 13.370 14.630 1.00 80.06 897 ILE A O 1
ATOM 7123 N N . SER A 1 898 ? -29.061 12.703 14.638 1.00 78.06 898 SER A N 1
ATOM 7124 C CA . SER A 1 898 ? -28.951 11.777 13.497 1.00 78.06 898 SER A CA 1
ATOM 7125 C C . SER A 1 898 ? -28.269 12.405 12.263 1.00 78.06 898 SER A C 1
ATOM 7127 O O . SER A 1 898 ? -27.416 11.780 11.620 1.00 78.06 898 SER A O 1
ATOM 7129 N N . LYS A 1 899 ? -28.572 13.680 11.981 1.00 72.62 899 LYS A N 1
ATOM 7130 C CA . LYS A 1 899 ? -27.979 14.480 10.896 1.00 72.62 899 LYS A CA 1
ATOM 7131 C C . LYS A 1 899 ? -26.511 14.842 11.161 1.00 72.62 899 LYS A C 1
ATOM 7133 O O . LYS A 1 899 ? -25.691 14.713 10.251 1.00 72.62 899 LYS A O 1
ATOM 7138 N N . GLN A 1 900 ? -26.166 15.248 12.387 1.00 70.12 900 GLN A N 1
ATOM 7139 C CA . GLN A 1 900 ? -24.782 15.531 12.802 1.00 70.12 900 GLN A CA 1
ATOM 7140 C C . GLN A 1 900 ? -23.927 14.261 12.733 1.00 70.12 900 GLN A C 1
ATOM 7142 O O . GLN A 1 900 ? -22.865 14.257 12.111 1.00 70.12 900 GLN A O 1
ATOM 7147 N N . TYR A 1 901 ? -24.425 13.140 13.259 1.00 74.31 901 TYR A N 1
ATOM 7148 C CA . TYR A 1 901 ? -23.704 11.865 13.260 1.00 74.31 901 TYR A CA 1
ATOM 7149 C C . TYR A 1 901 ? -23.429 11.338 11.837 1.00 74.31 901 TYR A C 1
ATOM 7151 O O . TYR A 1 901 ? -22.367 10.769 11.562 1.00 74.31 901 TYR A O 1
ATOM 7159 N N . SER A 1 902 ? -24.323 11.625 10.880 1.00 73.25 902 SER A N 1
ATOM 7160 C CA . SER A 1 902 ? -24.090 11.353 9.455 1.00 73.25 902 SER A CA 1
ATOM 7161 C C . SER A 1 902 ? -22.876 12.105 8.878 1.00 73.25 902 SER A C 1
ATOM 7163 O O . SER A 1 902 ? -22.264 11.605 7.927 1.00 73.25 902 SER A O 1
ATOM 7165 N N . LYS A 1 903 ? -22.471 13.255 9.447 1.00 73.94 903 LYS A N 1
ATOM 7166 C CA . LYS A 1 903 ? -21.209 13.942 9.104 1.00 73.94 903 LYS A CA 1
ATOM 7167 C C . LYS A 1 903 ? -20.016 13.043 9.443 1.00 73.94 903 LYS A C 1
ATOM 7169 O O . LYS A 1 903 ? -19.131 12.878 8.606 1.00 73.94 903 LYS A O 1
ATOM 7174 N N . SER A 1 904 ? -20.013 12.377 10.605 1.00 72.06 904 SER A N 1
ATOM 7175 C CA . SER A 1 904 ? -18.928 11.459 10.995 1.00 72.06 904 SER A CA 1
ATOM 7176 C C . SER A 1 904 ? -18.791 10.285 10.018 1.00 72.06 904 SER A C 1
ATOM 7178 O O . SER A 1 904 ? -17.694 10.039 9.503 1.00 72.06 904 SER A O 1
ATOM 7180 N N . ILE A 1 905 ? -19.904 9.631 9.658 1.00 75.75 905 ILE A N 1
ATOM 7181 C CA . ILE A 1 905 ? -19.919 8.545 8.657 1.00 75.75 905 ILE A CA 1
ATOM 7182 C C . ILE A 1 905 ? -19.348 9.042 7.317 1.00 75.75 905 ILE A C 1
ATOM 7184 O O . ILE A 1 905 ? -18.479 8.390 6.729 1.00 75.75 905 ILE A O 1
ATOM 7188 N N . PHE A 1 906 ? -19.751 10.237 6.867 1.00 77.75 906 PHE A N 1
ATOM 7189 C CA . PHE A 1 906 ? -19.209 10.861 5.659 1.00 77.75 906 PHE A CA 1
ATOM 7190 C C . PHE A 1 906 ? -17.695 11.134 5.756 1.00 77.75 906 PHE A C 1
ATOM 7192 O O . PHE A 1 906 ? -16.966 10.777 4.831 1.00 77.75 906 PHE A O 1
ATOM 7199 N N . THR A 1 907 ? -17.176 11.670 6.872 1.00 78.06 907 THR A N 1
ATOM 7200 C CA . THR A 1 907 ? -15.721 11.908 7.041 1.00 78.06 907 THR A CA 1
ATOM 7201 C C . THR A 1 907 ? -14.886 10.625 7.006 1.00 78.06 907 THR A C 1
ATOM 7203 O O . THR A 1 907 ? -13.723 10.643 6.588 1.00 78.06 907 THR A O 1
ATOM 7206 N N . THR A 1 908 ? -15.449 9.505 7.458 1.00 74.38 908 THR A N 1
ATOM 7207 C CA . THR A 1 908 ? -14.777 8.198 7.470 1.00 74.38 908 THR A CA 1
ATOM 7208 C C . THR A 1 908 ? -14.838 7.549 6.084 1.00 74.38 908 THR A C 1
ATOM 7210 O O . THR A 1 908 ? -13.817 7.066 5.591 1.00 74.38 908 THR A O 1
ATOM 7213 N N . SER A 1 909 ? -15.973 7.666 5.385 1.00 79.62 909 SER A N 1
ATOM 7214 C CA . SER A 1 909 ? -16.121 7.279 3.973 1.00 79.62 909 SER A CA 1
ATOM 7215 C C . SER A 1 909 ? -15.183 8.074 3.050 1.00 79.62 909 SER A C 1
ATOM 7217 O O . SER A 1 909 ? -14.469 7.493 2.232 1.00 79.62 909 SER A O 1
ATOM 7219 N N . GLU A 1 910 ? -15.070 9.395 3.232 1.00 84.19 910 GLU A N 1
ATOM 7220 C CA . GLU A 1 910 ? -14.124 10.235 2.485 1.00 84.19 910 GLU A CA 1
ATOM 7221 C C . GLU A 1 910 ? -12.664 9.829 2.722 1.00 84.19 910 GLU A C 1
ATOM 7223 O O . GLU A 1 910 ? -11.858 9.840 1.788 1.00 84.19 910 GLU A O 1
ATOM 7228 N N . ARG A 1 911 ? -12.306 9.430 3.951 1.00 80.81 911 ARG A N 1
ATOM 7229 C CA . ARG A 1 911 ? -10.972 8.887 4.255 1.00 80.81 911 ARG A CA 1
ATOM 7230 C C . ARG A 1 911 ? -10.739 7.547 3.553 1.00 80.81 911 ARG A C 1
ATOM 7232 O O . ARG A 1 911 ? -9.679 7.377 2.949 1.00 80.81 911 ARG A O 1
ATOM 7239 N N . PHE A 1 912 ? -11.725 6.648 3.534 1.00 81.00 912 PHE A N 1
ATOM 7240 C CA . PHE A 1 912 ? -11.643 5.381 2.798 1.00 81.00 912 PHE A CA 1
ATOM 7241 C C . PHE A 1 912 ? -11.516 5.586 1.278 1.00 81.00 912 PHE A C 1
ATOM 7243 O O . PHE A 1 912 ? -10.653 4.978 0.633 1.00 81.00 912 PHE A O 1
ATOM 7250 N N . ARG A 1 913 ? -12.293 6.512 0.701 1.00 84.94 913 ARG A N 1
ATOM 7251 C CA . ARG A 1 913 ? -12.197 6.885 -0.717 1.00 84.94 913 ARG A CA 1
ATOM 7252 C C . ARG A 1 913 ? -10.830 7.487 -1.048 1.00 84.94 913 ARG A C 1
ATOM 7254 O O . ARG A 1 913 ? -10.216 7.080 -2.032 1.00 84.94 913 ARG A O 1
ATOM 7261 N N . LYS A 1 914 ? -10.319 8.416 -0.231 1.00 83.56 914 LYS A N 1
ATOM 7262 C CA . LYS A 1 914 ? -8.983 9.020 -0.409 1.00 83.56 914 LYS A CA 1
ATOM 7263 C C . LYS A 1 914 ? -7.862 7.979 -0.309 1.00 83.56 914 LYS A C 1
ATOM 7265 O O . LYS A 1 914 ? -6.943 8.021 -1.127 1.00 83.56 914 LYS A O 1
ATOM 7270 N N . ALA A 1 915 ? -7.956 7.022 0.618 1.00 77.25 915 ALA A N 1
ATOM 7271 C CA . ALA A 1 915 ? -7.015 5.907 0.719 1.00 77.25 915 ALA A CA 1
ATOM 7272 C C . ALA A 1 915 ? -7.042 5.033 -0.549 1.00 77.25 915 ALA A C 1
ATOM 7274 O O . ALA A 1 915 ? -6.011 4.884 -1.206 1.00 77.25 915 ALA A O 1
ATOM 7275 N N . THR A 1 916 ? -8.224 4.568 -0.962 1.00 77.31 916 THR A N 1
ATOM 7276 C CA . THR A 1 916 ? -8.427 3.732 -2.161 1.00 77.31 916 THR A CA 1
ATOM 7277 C C . THR A 1 916 ? -7.943 4.420 -3.444 1.00 77.31 916 THR A C 1
ATOM 7279 O O . THR A 1 916 ? -7.222 3.819 -4.238 1.00 77.31 916 THR A O 1
ATOM 7282 N N . MET A 1 917 ? -8.231 5.715 -3.615 1.00 81.56 917 MET A N 1
ATOM 7283 C CA . MET A 1 917 ? -7.702 6.517 -4.729 1.00 81.56 917 MET A CA 1
ATOM 7284 C C . MET A 1 917 ? -6.171 6.654 -4.703 1.00 81.56 917 MET A C 1
ATOM 7286 O O . MET A 1 917 ? -5.561 6.826 -5.757 1.00 81.56 917 MET A O 1
ATOM 7290 N N . SER A 1 918 ? -5.528 6.588 -3.530 1.00 75.12 918 SER A N 1
ATOM 7291 C CA . SER A 1 918 ? -4.062 6.617 -3.432 1.00 75.12 918 SER A CA 1
ATOM 7292 C C . SER A 1 918 ? -3.422 5.284 -3.836 1.00 75.12 918 SER A C 1
ATOM 7294 O O . SER A 1 918 ? -2.406 5.300 -4.526 1.00 75.12 918 SER A O 1
ATOM 7296 N N . THR A 1 919 ? -4.050 4.150 -3.502 1.00 72.69 919 THR A N 1
ATOM 7297 C CA . THR A 1 919 ? -3.613 2.809 -3.925 1.00 72.69 919 THR A CA 1
ATOM 7298 C C . THR A 1 919 ? -3.772 2.633 -5.437 1.00 72.69 919 THR A C 1
ATOM 7300 O O . THR A 1 919 ? -2.808 2.293 -6.122 1.00 72.69 919 THR A O 1
ATOM 7303 N N . LEU A 1 920 ? -4.945 2.975 -5.989 1.00 77.00 920 LEU A N 1
ATOM 7304 C CA . LEU A 1 920 ? -5.218 2.882 -7.431 1.00 77.00 920 LEU A CA 1
ATOM 7305 C C . LEU A 1 920 ? -4.272 3.747 -8.280 1.00 77.00 920 LEU A C 1
ATOM 7307 O O . LEU A 1 920 ? -3.871 3.329 -9.363 1.00 77.00 920 LEU A O 1
ATOM 7311 N N . LYS A 1 921 ? -3.855 4.924 -7.789 1.00 77.00 921 LYS A N 1
ATOM 7312 C CA . LYS A 1 921 ? -2.851 5.755 -8.479 1.00 77.00 921 LYS A CA 1
ATOM 7313 C C . LYS A 1 921 ? -1.499 5.052 -8.637 1.00 77.00 921 LYS A C 1
ATOM 7315 O O . LYS A 1 921 ? -0.859 5.242 -9.667 1.00 77.00 921 LYS A O 1
ATOM 7320 N N . ILE A 1 922 ? -1.073 4.246 -7.660 1.00 73.44 922 ILE A N 1
ATOM 7321 C CA . ILE A 1 922 ? 0.171 3.465 -7.769 1.00 73.44 922 ILE A CA 1
ATOM 7322 C C . ILE A 1 922 ? -0.034 2.261 -8.692 1.00 73.44 922 ILE A C 1
ATOM 7324 O O . ILE A 1 922 ? 0.809 2.027 -9.555 1.00 73.44 922 ILE A O 1
ATOM 7328 N N . ALA A 1 923 ? -1.161 1.551 -8.583 1.00 67.12 923 ALA A N 1
ATOM 7329 C CA . ALA A 1 923 ? -1.487 0.428 -9.467 1.00 67.12 923 ALA A CA 1
ATOM 7330 C C . ALA A 1 923 ? -1.462 0.843 -10.954 1.00 67.12 923 ALA A C 1
ATOM 7332 O O . ALA A 1 923 ? -0.756 0.240 -11.758 1.00 67.12 923 ALA A O 1
ATOM 7333 N N . ILE A 1 924 ? -2.127 1.954 -11.297 1.00 73.69 924 ILE A N 1
ATOM 7334 C CA . ILE A 1 924 ? -2.153 2.508 -12.662 1.00 73.69 924 ILE A CA 1
ATOM 7335 C C . ILE A 1 924 ? -0.751 2.939 -13.124 1.00 73.69 924 ILE A C 1
ATOM 7337 O O . ILE A 1 924 ? -0.376 2.681 -14.268 1.00 73.69 924 ILE A O 1
ATOM 7341 N N . LEU A 1 925 ? 0.048 3.566 -12.249 1.00 73.38 925 LEU A N 1
ATOM 7342 C CA . LEU A 1 925 ? 1.425 3.955 -12.574 1.00 73.38 925 LEU A CA 1
ATOM 7343 C C . LEU A 1 925 ? 2.333 2.733 -12.801 1.00 73.38 925 LEU A C 1
ATOM 7345 O O . LEU A 1 925 ? 3.205 2.781 -13.667 1.00 73.38 925 LEU A O 1
ATOM 7349 N N . SER A 1 926 ? 2.095 1.639 -12.072 1.00 70.06 926 SER A N 1
ATOM 7350 C CA . SER A 1 926 ? 2.797 0.358 -12.235 1.00 70.06 926 SER A CA 1
ATOM 7351 C C . SER A 1 926 ? 2.522 -0.236 -13.611 1.00 70.06 926 SER A C 1
ATOM 7353 O O . SER A 1 926 ? 3.460 -0.483 -14.368 1.00 70.06 926 SER A O 1
ATOM 7355 N N . THR A 1 927 ? 1.244 -0.371 -13.981 1.00 70.88 927 THR A N 1
ATOM 7356 C CA . THR A 1 927 ? 0.834 -0.853 -15.308 1.00 70.88 927 THR A CA 1
ATOM 7357 C C . THR A 1 927 ? 1.436 0.011 -16.420 1.00 70.88 927 THR A C 1
ATOM 7359 O O . THR A 1 927 ? 2.087 -0.512 -17.322 1.00 70.88 927 THR A O 1
ATOM 7362 N N . PHE A 1 928 ? 1.317 1.341 -16.310 1.00 79.69 928 PHE A N 1
ATOM 7363 C CA . PHE A 1 928 ? 1.856 2.280 -17.296 1.00 79.69 928 PHE A CA 1
ATOM 7364 C C . PHE A 1 928 ? 3.380 2.178 -17.463 1.00 79.69 928 PHE A C 1
ATOM 7366 O O . PHE A 1 928 ? 3.867 2.154 -18.593 1.00 79.69 928 PHE A O 1
ATOM 7373 N N . ALA A 1 929 ? 4.145 2.106 -16.369 1.00 76.06 929 ALA A N 1
ATOM 7374 C CA . ALA A 1 929 ? 5.604 2.018 -16.437 1.00 76.06 929 ALA A CA 1
ATOM 7375 C C . ALA A 1 929 ? 6.070 0.728 -17.137 1.00 76.06 929 ALA A C 1
ATOM 7377 O O . ALA A 1 929 ? 7.007 0.754 -17.939 1.00 76.06 929 ALA A O 1
ATOM 7378 N N . LEU A 1 930 ? 5.395 -0.392 -16.872 1.00 76.88 930 LEU A N 1
ATOM 7379 C CA . LEU A 1 930 ? 5.709 -1.687 -17.474 1.00 76.88 930 LEU A CA 1
ATOM 7380 C C . LEU A 1 930 ? 5.340 -1.734 -18.961 1.00 76.88 930 LEU A C 1
ATOM 7382 O O . LEU A 1 930 ? 6.180 -2.112 -19.782 1.00 76.88 930 LEU A O 1
ATOM 7386 N N . ASP A 1 931 ? 4.139 -1.289 -19.337 1.00 79.06 931 ASP A N 1
ATOM 7387 C CA . ASP A 1 931 ? 3.744 -1.188 -20.748 1.00 79.06 931 ASP A CA 1
ATOM 7388 C C . ASP A 1 931 ? 4.647 -0.206 -21.518 1.00 79.06 931 ASP A C 1
ATOM 7390 O O . ASP A 1 931 ? 5.009 -0.472 -22.667 1.00 79.06 931 ASP A O 1
ATOM 7394 N N . PHE A 1 932 ? 5.105 0.881 -20.884 1.00 83.44 932 PHE A N 1
ATOM 7395 C CA . PHE A 1 932 ? 6.071 1.810 -21.475 1.00 83.44 932 PHE A CA 1
ATOM 7396 C C . PHE A 1 932 ? 7.423 1.143 -21.770 1.00 83.44 932 PHE A C 1
ATOM 7398 O O . PHE A 1 932 ? 7.881 1.182 -22.914 1.00 83.44 932 PHE A O 1
ATOM 7405 N N . PHE A 1 933 ? 8.071 0.505 -20.785 1.00 83.81 933 PHE A N 1
ATOM 7406 C CA . PHE A 1 933 ? 9.396 -0.100 -20.991 1.00 83.81 933 PHE A CA 1
ATOM 7407 C C . PHE A 1 933 ? 9.366 -1.309 -21.934 1.00 83.81 933 PHE A C 1
ATOM 7409 O O . PHE A 1 933 ? 10.294 -1.494 -22.727 1.00 83.81 933 PHE A O 1
ATOM 7416 N N . THR A 1 934 ? 8.303 -2.113 -21.901 1.00 83.50 934 THR A N 1
ATOM 7417 C CA . THR A 1 934 ? 8.135 -3.248 -22.823 1.00 83.50 934 THR A CA 1
ATOM 7418 C C . THR A 1 934 ? 7.876 -2.769 -24.255 1.00 83.50 934 THR A C 1
ATOM 7420 O O . THR A 1 934 ? 8.580 -3.198 -25.173 1.00 83.50 934 THR A O 1
ATOM 7423 N N . THR A 1 935 ? 6.980 -1.795 -24.456 1.00 86.75 935 THR A N 1
ATOM 7424 C CA . THR A 1 935 ? 6.735 -1.172 -25.772 1.00 86.75 935 THR A CA 1
ATOM 7425 C C . THR A 1 935 ? 7.994 -0.500 -26.321 1.00 86.75 935 THR A C 1
ATOM 7427 O O . THR A 1 935 ? 8.347 -0.714 -27.481 1.00 86.75 935 THR A O 1
ATOM 7430 N N . LEU A 1 936 ? 8.724 0.256 -25.492 1.00 87.81 936 LEU A N 1
ATOM 7431 C CA . LEU A 1 936 ? 9.990 0.892 -25.868 1.00 87.81 936 LEU A CA 1
ATOM 7432 C C . LEU A 1 936 ? 11.043 -0.141 -26.298 1.00 87.81 936 LEU A C 1
ATOM 7434 O O . LEU A 1 936 ? 11.723 0.058 -27.303 1.00 87.81 936 LEU A O 1
ATOM 7438 N N . SER A 1 937 ? 11.143 -1.267 -25.590 1.00 87.19 937 SER A N 1
ATOM 7439 C CA . SER A 1 937 ? 12.060 -2.360 -25.941 1.00 87.19 937 SER A CA 1
ATOM 7440 C C . SER A 1 937 ? 11.729 -2.976 -27.300 1.00 87.19 937 SER A C 1
ATOM 7442 O O . SER A 1 937 ? 12.614 -3.122 -28.146 1.00 87.19 937 SER A O 1
ATOM 7444 N N . VAL A 1 938 ? 10.451 -3.296 -27.539 1.00 88.75 938 VAL A N 1
ATOM 7445 C CA . VAL A 1 938 ? 9.983 -3.831 -28.827 1.00 88.75 938 VAL A CA 1
ATOM 7446 C C . VAL A 1 938 ? 10.201 -2.810 -29.948 1.00 88.75 938 VAL A C 1
ATOM 7448 O O . VAL A 1 938 ? 10.653 -3.191 -31.025 1.00 88.75 938 VAL A O 1
ATOM 7451 N N . ALA A 1 939 ? 9.974 -1.516 -29.701 1.00 89.56 939 ALA A N 1
ATOM 7452 C CA . ALA A 1 939 ? 10.223 -0.452 -30.673 1.00 89.56 939 ALA A CA 1
ATOM 7453 C C . ALA A 1 939 ? 11.715 -0.300 -31.022 1.00 89.56 939 ALA A C 1
ATOM 7455 O O . ALA A 1 939 ? 12.057 -0.207 -32.201 1.00 89.56 939 ALA A O 1
ATOM 7456 N N . VAL A 1 940 ? 12.619 -0.333 -30.035 1.00 90.25 940 VAL A N 1
ATOM 7457 C CA . VAL A 1 940 ? 14.075 -0.283 -30.271 1.00 90.25 940 VAL A CA 1
ATOM 7458 C C . VAL A 1 940 ? 14.536 -1.499 -31.079 1.00 90.25 940 VAL A C 1
ATOM 7460 O O . VAL A 1 940 ? 15.263 -1.333 -32.061 1.00 90.25 940 VAL A O 1
ATOM 7463 N N . VAL A 1 941 ? 14.073 -2.706 -30.736 1.00 91.44 941 VAL A N 1
ATOM 7464 C CA . VAL A 1 941 ? 14.359 -3.928 -31.509 1.00 91.44 941 VAL A CA 1
ATOM 7465 C C . VAL A 1 941 ? 13.799 -3.823 -32.934 1.00 91.44 941 VAL A C 1
ATOM 7467 O O . VAL A 1 941 ? 14.529 -4.074 -33.891 1.00 91.44 941 VAL A O 1
ATOM 7470 N N . ALA A 1 942 ? 12.552 -3.377 -33.109 1.00 90.50 942 ALA A N 1
ATOM 7471 C CA . ALA A 1 942 ? 11.925 -3.211 -34.421 1.00 90.50 942 ALA A CA 1
ATOM 7472 C C . ALA A 1 942 ? 12.681 -2.217 -35.321 1.00 90.50 942 ALA A C 1
ATOM 7474 O O . ALA A 1 942 ? 12.906 -2.502 -36.499 1.00 90.50 942 ALA A O 1
ATOM 7475 N N . VAL A 1 943 ? 13.118 -1.079 -34.769 1.00 90.94 943 VAL A N 1
ATOM 7476 C CA . VAL A 1 943 ? 13.921 -0.085 -35.497 1.00 90.94 943 VAL A CA 1
ATOM 7477 C C . VAL A 1 943 ? 15.284 -0.667 -35.871 1.00 90.94 943 VAL A C 1
ATOM 7479 O O . VAL A 1 943 ? 15.652 -0.620 -37.042 1.00 90.94 943 VAL A O 1
ATOM 7482 N N . LEU A 1 944 ? 16.019 -1.271 -34.931 1.00 89.44 944 LEU A N 1
ATOM 7483 C CA . LEU A 1 944 ? 17.337 -1.859 -35.211 1.00 89.44 944 LEU A CA 1
ATOM 7484 C C . LEU A 1 944 ? 17.268 -2.965 -36.277 1.00 89.44 944 LEU A C 1
ATOM 7486 O O . LEU A 1 944 ? 18.095 -2.989 -37.191 1.00 89.44 944 LEU A O 1
ATOM 7490 N N . LEU A 1 945 ? 16.257 -3.835 -36.207 1.00 90.88 945 LEU A N 1
ATOM 7491 C CA . LEU A 1 945 ? 16.012 -4.882 -37.199 1.00 90.88 945 LEU A CA 1
ATOM 7492 C C . LEU A 1 945 ? 15.637 -4.301 -38.567 1.00 90.88 945 LEU A C 1
ATOM 7494 O O . LEU A 1 945 ? 16.209 -4.716 -39.573 1.00 90.88 945 LEU A O 1
ATOM 7498 N N . GLY A 1 946 ? 14.738 -3.312 -38.619 1.00 86.00 946 GLY A N 1
ATOM 7499 C CA . GLY A 1 946 ? 14.355 -2.636 -39.861 1.00 86.00 946 GLY A CA 1
ATOM 7500 C C . GLY A 1 946 ? 15.541 -1.943 -40.537 1.00 86.00 946 GLY A C 1
ATOM 7501 O O . GLY A 1 946 ? 15.773 -2.123 -41.734 1.00 86.00 946 GLY A O 1
ATOM 7502 N N . LEU A 1 947 ? 16.360 -1.227 -39.761 1.00 87.44 947 LEU A N 1
ATOM 7503 C CA . LEU A 1 947 ? 17.582 -0.595 -40.257 1.00 87.44 947 LEU A CA 1
ATOM 7504 C C . LEU A 1 947 ? 18.607 -1.622 -40.748 1.00 87.44 947 LEU A C 1
ATOM 7506 O O . LEU A 1 947 ? 19.233 -1.411 -41.787 1.00 87.44 947 LEU A O 1
ATOM 7510 N N . ARG A 1 948 ? 18.780 -2.750 -40.053 1.00 88.50 948 ARG A N 1
ATOM 7511 C CA . ARG A 1 948 ? 19.694 -3.812 -40.499 1.00 88.50 948 ARG A CA 1
ATOM 7512 C C . ARG A 1 948 ? 19.183 -4.558 -41.726 1.00 88.50 948 ARG A C 1
ATOM 7514 O O . ARG A 1 948 ? 20.007 -4.946 -42.548 1.00 88.50 948 ARG A O 1
ATOM 7521 N N . LEU A 1 949 ? 17.871 -4.698 -41.895 1.00 86.50 949 LEU A N 1
ATOM 7522 C CA . LEU A 1 949 ? 17.259 -5.292 -43.084 1.00 86.50 949 LEU A CA 1
ATOM 7523 C C . LEU A 1 949 ? 17.470 -4.403 -44.321 1.00 86.50 949 LEU A C 1
ATOM 7525 O O . LEU A 1 949 ? 17.876 -4.899 -45.367 1.00 86.50 949 LEU A O 1
ATOM 7529 N N . ILE A 1 950 ? 17.312 -3.081 -44.177 1.00 86.50 950 ILE A N 1
ATOM 7530 C CA . ILE A 1 950 ? 17.640 -2.090 -45.224 1.00 86.50 950 ILE A CA 1
ATOM 7531 C C . ILE A 1 950 ? 19.136 -2.120 -45.595 1.00 86.50 950 ILE A C 1
ATOM 7533 O O . ILE A 1 950 ? 19.495 -1.873 -46.744 1.00 86.50 950 ILE A O 1
ATOM 7537 N N . ASN A 1 951 ? 20.016 -2.437 -44.641 1.00 84.81 951 ASN A N 1
ATOM 7538 C CA . ASN A 1 951 ? 21.469 -2.508 -44.833 1.00 84.81 951 ASN A CA 1
ATOM 7539 C C . ASN A 1 951 ? 21.996 -3.909 -45.227 1.00 84.81 951 ASN A C 1
ATOM 7541 O O . ASN A 1 951 ? 23.202 -4.137 -45.130 1.00 84.81 951 ASN A O 1
ATOM 7545 N N . GLU A 1 952 ? 21.130 -4.857 -45.616 1.00 82.31 952 GLU A N 1
ATOM 7546 C CA . GLU A 1 952 ? 21.484 -6.265 -45.917 1.00 82.31 952 GLU A CA 1
ATOM 7547 C C . GLU A 1 952 ? 22.209 -7.005 -44.758 1.00 82.31 952 GLU A C 1
ATOM 7549 O O . GLU A 1 952 ? 22.814 -8.062 -44.935 1.00 82.31 952 GLU A O 1
ATOM 7554 N N . GLY A 1 953 ? 22.141 -6.464 -43.535 1.00 83.62 953 GLY A N 1
ATOM 7555 C CA . GLY A 1 953 ? 22.792 -6.977 -42.323 1.00 83.62 953 GLY A CA 1
ATOM 7556 C C . GLY A 1 953 ? 21.968 -8.001 -41.533 1.00 83.62 953 GLY A C 1
ATOM 7557 O O . GLY A 1 953 ? 22.433 -8.497 -40.502 1.00 83.62 953 GLY A O 1
ATOM 7558 N N . ILE A 1 954 ? 20.746 -8.292 -41.981 1.00 88.69 954 ILE A N 1
ATOM 7559 C CA . ILE A 1 954 ? 19.902 -9.406 -41.535 1.00 88.69 954 ILE A CA 1
ATOM 7560 C C . ILE A 1 954 ? 18.870 -9.732 -42.628 1.00 88.69 954 ILE A C 1
ATOM 7562 O O . ILE A 1 954 ? 18.386 -8.834 -43.314 1.00 88.69 954 ILE A O 1
ATOM 7566 N N . PHE A 1 955 ? 18.529 -11.011 -42.803 1.00 89.81 955 PHE A N 1
ATOM 7567 C CA . PHE A 1 955 ? 17.463 -11.430 -43.723 1.00 89.81 955 PHE A CA 1
ATOM 7568 C C . PHE A 1 955 ? 16.068 -11.188 -43.115 1.00 89.81 955 PHE A C 1
ATOM 7570 O O . PHE A 1 955 ? 15.915 -11.179 -41.892 1.00 89.81 955 PHE A O 1
ATOM 7577 N N . LEU A 1 956 ? 15.035 -11.075 -43.960 1.00 88.44 956 LEU A N 1
ATOM 7578 C CA . LEU A 1 956 ? 13.645 -10.870 -43.520 1.00 88.44 956 LEU A CA 1
ATOM 7579 C C . LEU A 1 956 ? 13.160 -11.958 -42.548 1.00 88.44 956 LEU A C 1
ATOM 7581 O O . LEU A 1 956 ? 12.558 -11.632 -41.530 1.00 88.44 956 LEU A O 1
ATOM 7585 N N . PHE A 1 957 ? 13.485 -13.228 -42.806 1.00 92.00 957 PHE A N 1
ATOM 7586 C CA . PHE A 1 957 ? 13.056 -14.350 -41.965 1.00 92.00 957 PHE A CA 1
ATOM 7587 C C . PHE A 1 957 ? 13.473 -14.232 -40.476 1.00 92.00 957 PHE A C 1
ATOM 7589 O O . PHE A 1 957 ? 12.578 -14.205 -39.624 1.00 92.00 957 PHE A O 1
ATOM 7596 N N . PRO A 1 958 ? 14.772 -14.154 -40.109 1.00 92.38 958 PRO A N 1
ATOM 7597 C CA . PRO A 1 958 ? 15.167 -14.017 -38.706 1.00 92.38 958 PRO A CA 1
ATOM 7598 C C . PRO A 1 958 ? 14.712 -12.685 -38.098 1.00 92.38 958 PRO A C 1
ATOM 7600 O O . PRO A 1 958 ? 14.274 -12.686 -36.951 1.00 92.38 958 PRO A O 1
ATOM 7603 N N . ALA A 1 959 ? 14.723 -11.579 -38.854 1.00 92.06 959 ALA A N 1
ATOM 7604 C CA . ALA A 1 959 ? 14.248 -10.286 -38.358 1.00 92.06 959 ALA A CA 1
ATOM 7605 C C . ALA A 1 959 ? 12.759 -10.322 -37.969 1.00 92.06 959 ALA A C 1
ATOM 7607 O O . ALA A 1 959 ? 12.394 -9.926 -36.865 1.00 92.06 959 ALA A O 1
ATOM 7608 N N . LEU A 1 960 ? 11.900 -10.863 -38.836 1.00 91.31 960 LEU A N 1
ATOM 7609 C CA . LEU A 1 960 ? 10.471 -11.012 -38.560 1.00 91.31 960 LEU A CA 1
ATOM 7610 C C . LEU A 1 960 ? 10.207 -12.002 -37.412 1.00 91.31 960 LEU A C 1
ATOM 7612 O O . LEU A 1 960 ? 9.328 -11.759 -36.587 1.00 91.31 960 LEU A O 1
ATOM 7616 N N . THR A 1 961 ? 11.018 -13.061 -37.300 1.00 94.00 961 THR A N 1
ATOM 7617 C CA . THR A 1 961 ? 10.908 -14.027 -36.193 1.00 94.00 961 THR A CA 1
ATOM 7618 C C . THR A 1 961 ? 11.230 -13.371 -34.852 1.00 94.00 961 THR A C 1
ATOM 7620 O O . THR A 1 961 ? 10.462 -13.520 -33.906 1.00 94.00 961 THR A O 1
ATOM 7623 N N . VAL A 1 962 ? 12.318 -12.599 -34.764 1.00 93.69 962 VAL A N 1
ATOM 7624 C CA . VAL A 1 962 ? 12.681 -11.872 -33.536 1.00 93.69 962 VAL A CA 1
ATOM 7625 C C . VAL A 1 962 ? 11.651 -10.789 -33.202 1.00 93.69 962 VAL A C 1
ATOM 7627 O O . VAL A 1 962 ? 11.290 -10.647 -32.038 1.00 93.69 962 VAL A O 1
ATOM 7630 N N . LEU A 1 963 ? 11.111 -10.083 -34.202 1.00 91.56 963 LEU A N 1
ATOM 7631 C CA . LEU A 1 963 ? 10.063 -9.077 -33.995 1.00 91.56 963 LEU A CA 1
ATOM 7632 C C . LEU A 1 963 ? 8.775 -9.671 -33.395 1.00 91.56 963 LEU A C 1
ATOM 7634 O O . LEU A 1 963 ? 8.161 -9.038 -32.543 1.00 91.56 963 LEU A O 1
ATOM 7638 N N . ILE A 1 964 ? 8.385 -10.886 -33.797 1.00 91.69 964 ILE A N 1
ATOM 7639 C CA . ILE A 1 964 ? 7.221 -11.593 -33.230 1.00 91.69 964 ILE A CA 1
ATOM 7640 C C . ILE A 1 964 ? 7.527 -12.162 -31.832 1.00 91.69 964 ILE A C 1
ATOM 7642 O O . ILE A 1 964 ? 6.633 -12.230 -30.994 1.00 91.69 964 ILE A O 1
ATOM 7646 N N . LEU A 1 965 ? 8.777 -12.543 -31.548 1.00 93.94 965 LEU A N 1
ATOM 7647 C CA . LEU A 1 965 ? 9.181 -13.054 -30.231 1.00 93.94 965 LEU A CA 1
ATOM 7648 C C . LEU A 1 965 ? 9.426 -11.956 -29.179 1.00 93.94 965 LEU A C 1
ATOM 7650 O O . LEU A 1 965 ? 9.342 -12.240 -27.986 1.00 93.94 965 LEU A O 1
ATOM 7654 N N . ALA A 1 966 ? 9.720 -10.717 -29.583 1.00 91.62 966 ALA A N 1
ATOM 7655 C CA . ALA A 1 966 ? 10.058 -9.639 -28.650 1.00 91.62 966 ALA A CA 1
ATOM 7656 C C . ALA A 1 966 ? 8.911 -9.243 -27.683 1.00 91.62 966 ALA A C 1
ATOM 7658 O O . ALA A 1 966 ? 9.205 -9.063 -26.503 1.00 91.62 966 ALA A O 1
ATOM 7659 N N . PRO A 1 967 ? 7.624 -9.162 -28.090 1.00 89.19 967 PRO A N 1
ATOM 7660 C CA . PRO A 1 967 ? 6.514 -8.986 -27.144 1.00 89.19 967 PRO A CA 1
ATOM 7661 C C . PRO A 1 967 ? 6.322 -10.197 -26.217 1.00 89.19 967 PRO A C 1
ATOM 7663 O O . PRO A 1 967 ? 6.127 -10.047 -25.013 1.00 89.19 967 PRO A O 1
ATOM 7666 N N . GLU A 1 968 ? 6.435 -11.409 -26.766 1.00 91.19 968 GLU A N 1
ATOM 7667 C CA . GLU A 1 968 ? 6.238 -12.678 -26.046 1.00 91.19 968 GLU A CA 1
ATOM 7668 C C . GLU A 1 968 ? 7.284 -12.902 -24.939 1.00 91.19 968 GLU A C 1
ATOM 7670 O O . GLU A 1 968 ? 6.994 -13.538 -23.929 1.00 91.19 968 GLU A O 1
ATOM 7675 N N . TYR A 1 969 ? 8.491 -12.350 -25.105 1.00 92.81 969 TYR A N 1
ATOM 7676 C CA . TYR A 1 969 ? 9.550 -12.333 -24.091 1.00 92.81 969 TYR A CA 1
ATOM 7677 C C . TYR A 1 969 ? 9.160 -11.545 -22.829 1.00 92.81 969 TYR A C 1
ATOM 7679 O O . TYR A 1 969 ? 9.510 -11.953 -21.722 1.00 92.81 969 TYR A O 1
ATOM 7687 N N . PHE A 1 970 ? 8.412 -10.447 -22.979 1.00 89.38 970 PHE A N 1
ATOM 7688 C CA . PHE A 1 970 ? 7.975 -9.608 -21.859 1.00 89.38 970 PHE A CA 1
ATOM 7689 C C . PHE A 1 970 ? 6.622 -10.017 -21.264 1.00 89.38 970 PHE A C 1
ATOM 7691 O O . PHE A 1 970 ? 6.344 -9.675 -20.113 1.00 89.38 970 PHE A O 1
ATOM 7698 N N . LEU A 1 971 ? 5.795 -10.755 -22.011 1.00 86.56 971 LEU A N 1
ATOM 7699 C CA . LEU A 1 971 ? 4.437 -11.126 -21.601 1.00 86.56 971 LEU A CA 1
ATOM 7700 C C . LEU A 1 971 ? 4.362 -11.749 -20.184 1.00 86.56 971 LEU A C 1
ATOM 7702 O O . LEU A 1 971 ? 3.579 -11.240 -19.389 1.00 86.56 971 LEU A O 1
ATOM 7706 N N . PRO A 1 972 ? 5.214 -12.720 -19.776 1.00 87.38 972 PRO A N 1
ATOM 7707 C CA . PRO A 1 972 ? 5.153 -13.302 -18.428 1.00 87.38 972 PRO A CA 1
ATOM 7708 C C . PRO A 1 972 ? 5.388 -12.307 -17.280 1.00 87.38 972 PRO A C 1
ATOM 7710 O O . PRO A 1 972 ? 4.903 -12.524 -16.174 1.00 87.38 972 PRO A O 1
ATOM 7713 N N . ILE A 1 973 ? 6.133 -11.225 -17.532 1.00 83.62 973 ILE A N 1
ATOM 7714 C CA . ILE A 1 973 ? 6.380 -10.151 -16.560 1.00 83.62 973 ILE A CA 1
ATOM 7715 C C . ILE A 1 973 ? 5.179 -9.202 -16.477 1.00 83.62 973 ILE A C 1
ATOM 7717 O O . ILE A 1 973 ? 4.797 -8.791 -15.380 1.00 83.62 973 ILE A O 1
ATOM 7721 N N . ARG A 1 974 ? 4.552 -8.886 -17.620 1.00 80.56 974 ARG A N 1
ATOM 7722 C CA . ARG A 1 974 ? 3.308 -8.100 -17.668 1.00 80.56 974 ARG A CA 1
ATOM 7723 C C . ARG A 1 974 ? 2.181 -8.839 -16.938 1.00 80.56 974 ARG A C 1
ATOM 7725 O O . ARG A 1 974 ? 1.540 -8.256 -16.068 1.00 80.56 974 ARG A O 1
ATOM 7732 N N . ASP A 1 975 ? 2.036 -10.135 -17.215 1.00 80.12 975 ASP A N 1
ATOM 7733 C CA . ASP A 1 975 ? 1.064 -11.029 -16.576 1.00 80.12 975 ASP A CA 1
ATOM 7734 C C . ASP A 1 975 ? 1.312 -11.184 -15.063 1.00 80.12 975 ASP A C 1
ATOM 7736 O O . ASP A 1 975 ? 0.362 -11.365 -14.304 1.00 80.12 975 ASP A O 1
ATOM 7740 N N . PHE A 1 976 ? 2.566 -11.127 -14.590 1.00 77.94 976 PHE A N 1
ATOM 7741 C CA . PHE A 1 976 ? 2.859 -11.134 -13.149 1.00 77.94 976 PHE A CA 1
ATOM 7742 C C . PHE A 1 976 ? 2.373 -9.848 -12.467 1.00 77.94 976 PHE A C 1
ATOM 7744 O O . PHE A 1 976 ? 1.760 -9.913 -11.404 1.00 77.94 976 PHE A O 1
ATOM 7751 N N . SER A 1 977 ? 2.596 -8.682 -13.083 1.00 70.38 977 SER A N 1
ATOM 7752 C CA . SER A 1 977 ? 2.242 -7.408 -12.451 1.00 70.38 977 SER A CA 1
ATOM 7753 C C . SER A 1 977 ? 0.752 -7.081 -12.453 1.00 70.38 977 SER A C 1
ATOM 7755 O O . SER A 1 977 ? 0.333 -6.314 -11.587 1.00 70.38 977 SER A O 1
ATOM 7757 N N . SER A 1 978 ? -0.035 -7.584 -13.411 1.00 67.25 978 SER A N 1
ATOM 7758 C CA . SER A 1 978 ? -1.462 -7.235 -13.506 1.00 67.25 978 SER A CA 1
ATOM 7759 C C . SER A 1 978 ? -2.247 -7.666 -12.266 1.00 67.25 978 SER A C 1
ATOM 7761 O O . SER A 1 978 ? -3.079 -6.911 -11.770 1.00 67.25 978 SER A O 1
ATOM 7763 N N . ASP A 1 979 ? -1.910 -8.838 -11.722 1.00 71.50 979 ASP A N 1
ATOM 7764 C CA . ASP A 1 979 ? -2.652 -9.473 -10.628 1.00 71.50 979 ASP A CA 1
ATOM 7765 C C . ASP A 1 979 ? -1.814 -9.499 -9.332 1.00 71.50 979 ASP A C 1
ATOM 7767 O O . ASP A 1 979 ? -2.110 -10.245 -8.399 1.00 71.50 979 ASP A O 1
ATOM 7771 N N . TYR A 1 980 ? -0.762 -8.670 -9.253 1.00 66.00 980 TYR A N 1
ATOM 7772 C CA . TYR A 1 980 ? 0.100 -8.547 -8.070 1.00 66.00 980 TYR A CA 1
ATOM 7773 C C . TYR A 1 980 ? -0.710 -8.231 -6.800 1.00 66.00 980 TYR A C 1
ATOM 7775 O O . TYR A 1 980 ? -0.412 -8.761 -5.731 1.00 66.00 980 TYR A O 1
ATOM 7783 N N . HIS A 1 981 ? -1.787 -7.448 -6.931 1.00 65.75 981 HIS A N 1
ATOM 7784 C CA . HIS A 1 981 ? -2.724 -7.164 -5.842 1.00 65.75 981 HIS A CA 1
ATOM 7785 C C . HIS A 1 981 ? -3.423 -8.422 -5.305 1.00 65.75 981 HIS A C 1
ATOM 7787 O O . HIS A 1 981 ? -3.327 -8.678 -4.110 1.00 65.75 981 HIS A O 1
ATOM 7793 N N . ALA A 1 982 ? -3.998 -9.268 -6.169 1.00 66.00 982 ALA A N 1
ATOM 7794 C CA . ALA A 1 982 ? -4.595 -10.538 -5.742 1.00 66.00 982 ALA A CA 1
ATOM 7795 C C . ALA A 1 982 ? -3.565 -11.446 -5.038 1.00 66.00 982 ALA A C 1
ATOM 7797 O O . ALA A 1 982 ? -3.882 -12.120 -4.059 1.00 66.00 982 ALA A O 1
ATOM 7798 N N . THR A 1 983 ? -2.291 -11.401 -5.464 1.00 71.12 983 THR A N 1
ATOM 7799 C CA . THR A 1 983 ? -1.222 -12.141 -4.770 1.00 71.12 983 THR A CA 1
ATOM 7800 C C . THR A 1 983 ? -0.791 -11.547 -3.421 1.00 71.12 983 THR A C 1
ATOM 7802 O O . THR A 1 983 ? -0.167 -12.256 -2.633 1.00 71.12 983 THR A O 1
ATOM 7805 N N . LEU A 1 984 ? -1.112 -10.280 -3.132 1.00 68.12 984 LEU A N 1
ATOM 7806 C CA . LEU A 1 984 ? -0.932 -9.674 -1.807 1.00 68.12 984 LEU A CA 1
ATOM 7807 C C . LEU A 1 984 ? -2.115 -9.992 -0.888 1.00 68.12 984 LEU A C 1
ATOM 7809 O O . LEU A 1 984 ? -1.893 -10.394 0.252 1.00 68.12 984 LEU A O 1
ATOM 7813 N N . ASP A 1 985 ? -3.345 -9.867 -1.388 1.00 68.00 985 ASP A N 1
ATOM 7814 C CA . ASP A 1 985 ? -4.562 -10.084 -0.597 1.00 68.00 985 ASP A CA 1
ATOM 7815 C C . ASP A 1 985 ? -4.622 -11.532 -0.078 1.00 68.00 985 ASP A C 1
ATOM 7817 O O . ASP A 1 985 ? -4.688 -11.755 1.131 1.00 68.00 985 ASP A O 1
ATOM 7821 N N . GLY A 1 986 ? -4.415 -12.527 -0.950 1.00 79.44 986 GLY A N 1
ATOM 7822 C CA . GLY A 1 986 ? -4.333 -13.936 -0.540 1.00 79.44 986 GLY A CA 1
ATOM 7823 C C . GLY A 1 986 ? -3.130 -14.290 0.341 1.00 79.44 986 GLY A C 1
ATOM 7824 O O . GLY A 1 986 ? -3.210 -15.220 1.144 1.00 79.44 986 GLY A O 1
ATOM 7825 N N . LYS A 1 987 ? -2.029 -13.526 0.277 1.00 78.31 987 LYS A N 1
ATOM 7826 C CA . LYS A 1 987 ? -0.916 -13.668 1.231 1.00 78.31 987 LYS A CA 1
ATOM 7827 C C . LYS A 1 987 ? -1.301 -13.139 2.616 1.00 78.31 987 LYS A C 1
ATOM 7829 O O . LYS A 1 987 ? -0.938 -13.750 3.618 1.00 78.31 987 LYS A O 1
ATOM 7834 N N . ASN A 1 988 ? -2.026 -12.024 2.683 1.00 74.56 988 ASN A N 1
ATOM 7835 C CA . ASN A 1 988 ? -2.524 -11.479 3.944 1.00 74.56 988 ASN A CA 1
ATOM 7836 C C . ASN A 1 988 ? -3.563 -12.424 4.571 1.00 74.56 988 ASN A C 1
ATOM 7838 O O . ASN A 1 988 ? -3.423 -12.779 5.739 1.00 74.56 988 ASN A O 1
ATOM 7842 N N . ALA A 1 989 ? -4.507 -12.938 3.778 1.00 82.06 989 ALA A N 1
ATOM 7843 C CA . ALA A 1 989 ? -5.478 -13.930 4.233 1.00 82.06 989 ALA A CA 1
ATOM 7844 C C . ALA A 1 989 ? -4.827 -15.231 4.744 1.00 82.06 989 ALA A C 1
ATOM 7846 O O . ALA A 1 989 ? -5.247 -15.756 5.773 1.00 82.06 989 ALA A O 1
ATOM 7847 N N . MET A 1 990 ? -3.759 -15.720 4.096 1.00 84.62 990 MET A N 1
ATOM 7848 C CA . MET A 1 990 ? -2.983 -16.867 4.594 1.00 84.62 990 MET A CA 1
ATOM 7849 C C . MET A 1 990 ? -2.425 -16.617 6.007 1.00 84.62 990 MET A C 1
ATOM 7851 O O . MET A 1 990 ? -2.460 -17.515 6.847 1.00 84.62 990 MET A O 1
ATOM 7855 N N . ASN A 1 991 ? -1.944 -15.403 6.298 1.00 82.50 991 ASN A N 1
ATOM 7856 C CA . ASN A 1 991 ? -1.438 -15.056 7.630 1.00 82.50 991 ASN A CA 1
ATOM 7857 C C . ASN A 1 991 ? -2.563 -15.041 8.680 1.00 82.50 991 ASN A C 1
ATOM 7859 O O . ASN A 1 991 ? -2.377 -15.579 9.771 1.00 82.50 991 ASN A O 1
ATOM 7863 N N . ASP A 1 992 ? -3.729 -14.476 8.349 1.00 79.88 992 ASP A N 1
ATOM 7864 C CA . ASP A 1 992 ? -4.892 -14.426 9.248 1.00 79.88 992 ASP A CA 1
ATOM 7865 C C . ASP A 1 992 ? -5.434 -15.839 9.554 1.00 79.88 992 ASP A C 1
ATOM 7867 O O . ASP A 1 992 ? -5.756 -16.158 10.701 1.00 79.88 992 ASP A O 1
ATOM 7871 N N . VAL A 1 993 ? -5.466 -16.726 8.549 1.00 85.12 993 VAL A N 1
ATOM 7872 C CA . VAL A 1 993 ? -5.811 -18.149 8.715 1.00 85.12 993 VAL A CA 1
ATOM 7873 C C . VAL A 1 993 ? -4.788 -18.860 9.608 1.00 85.12 993 VAL A C 1
ATOM 7875 O O . VAL A 1 993 ? -5.173 -19.524 10.576 1.00 85.12 993 VAL A O 1
ATOM 7878 N N . ASN A 1 994 ? -3.489 -18.692 9.335 1.00 85.12 994 ASN A N 1
ATOM 7879 C CA . ASN A 1 994 ? -2.422 -19.311 10.123 1.00 85.12 994 ASN A CA 1
ATOM 7880 C C . ASN A 1 994 ? -2.439 -18.840 11.583 1.00 85.12 994 ASN A C 1
ATOM 7882 O O . ASN A 1 994 ? -2.315 -19.673 12.477 1.00 85.12 994 ASN A O 1
ATOM 7886 N N . GLN A 1 995 ? -2.720 -17.560 11.853 1.00 84.38 995 GLN A N 1
ATOM 7887 C CA . GLN A 1 995 ? -2.839 -17.043 13.221 1.00 84.38 995 GLN A CA 1
ATOM 7888 C C . GLN A 1 995 ? -3.919 -17.775 14.044 1.00 84.38 995 GLN A C 1
ATOM 7890 O O . GLN A 1 995 ? -3.772 -17.910 15.259 1.00 84.38 995 GLN A O 1
ATOM 7895 N N . ILE A 1 996 ? -4.990 -18.277 13.414 1.00 85.06 996 ILE A N 1
ATOM 7896 C CA . ILE A 1 996 ? -6.017 -19.094 14.086 1.00 85.06 996 ILE A CA 1
ATOM 7897 C C . ILE A 1 996 ? -5.563 -20.560 14.215 1.00 85.06 996 ILE A C 1
ATOM 7899 O O . ILE A 1 996 ? -5.786 -21.185 15.256 1.00 85.06 996 ILE A O 1
ATOM 7903 N N . LEU A 1 997 ? -4.903 -21.116 13.192 1.00 86.62 997 LEU A N 1
ATOM 7904 C CA . LEU A 1 997 ? -4.379 -22.490 13.208 1.00 86.62 997 LEU A CA 1
ATOM 7905 C C . LEU A 1 997 ? -3.250 -22.693 14.234 1.00 86.62 997 LEU A C 1
ATOM 7907 O O . LEU A 1 997 ? -3.172 -23.762 14.844 1.00 86.62 997 LEU A O 1
ATOM 7911 N N . GLU A 1 998 ? -2.432 -21.670 14.478 1.00 85.00 998 GLU A N 1
ATOM 7912 C CA . GLU A 1 998 ? -1.331 -21.661 15.451 1.00 85.00 998 GLU A CA 1
ATOM 7913 C C . GLU A 1 998 ? -1.794 -21.529 16.914 1.00 85.00 998 GLU A C 1
ATOM 7915 O O . GLU A 1 998 ? -1.007 -21.779 17.830 1.00 85.00 998 GLU A O 1
ATOM 7920 N N . LEU A 1 999 ? -3.068 -21.195 17.177 1.00 79.31 999 LEU A N 1
ATOM 7921 C CA . LEU A 1 999 ? -3.591 -21.128 18.548 1.00 79.31 999 LEU A CA 1
ATOM 7922 C C . LEU A 1 999 ? -3.441 -22.493 19.257 1.00 79.31 999 LEU A C 1
ATOM 7924 O O . LEU A 1 999 ? -3.834 -23.523 18.697 1.00 79.31 999 LEU A O 1
ATOM 7928 N N . PRO A 1 1000 ? -2.902 -22.544 20.489 1.00 69.75 1000 PRO A N 1
ATOM 7929 C CA . PRO A 1 1000 ? -2.583 -23.808 21.147 1.00 69.75 1000 PRO A CA 1
ATOM 7930 C C . PRO A 1 1000 ? -3.842 -24.613 21.499 1.00 69.75 1000 PRO A C 1
ATOM 7932 O O . PRO A 1 1000 ? -4.735 -24.135 22.196 1.00 69.75 1000 PRO A O 1
ATOM 7935 N N . GLU A 1 1001 ? -3.888 -25.871 21.058 1.00 65.19 1001 GLU A N 1
ATOM 7936 C CA . GLU A 1 1001 ? -4.896 -26.848 21.486 1.00 65.19 1001 GLU A CA 1
ATOM 7937 C C . GLU A 1 1001 ? -4.461 -27.539 22.785 1.00 65.19 1001 GLU A C 1
ATOM 7939 O O . GLU A 1 1001 ? -3.324 -27.994 22.906 1.00 65.19 1001 GLU A O 1
ATOM 7944 N N . THR A 1 1002 ? -5.384 -27.693 23.737 1.00 54.72 1002 THR A N 1
ATOM 7945 C CA . THR A 1 1002 ? -5.183 -28.525 24.933 1.00 54.72 1002 THR A CA 1
ATOM 7946 C C . THR A 1 1002 ? -5.810 -29.903 24.722 1.00 54.72 1002 THR A C 1
ATOM 7948 O O . THR A 1 1002 ? -6.991 -30.112 24.973 1.00 54.72 1002 THR A O 1
ATOM 7951 N N . GLN A 1 1003 ? -5.013 -30.856 24.231 1.00 51.31 1003 GLN A N 1
ATOM 7952 C CA . GLN A 1 1003 ? -5.441 -32.246 24.034 1.00 51.31 1003 GLN A CA 1
ATOM 7953 C C . GLN A 1 1003 ? -5.007 -33.123 25.220 1.00 51.31 1003 GLN A C 1
ATOM 7955 O O . GLN A 1 1003 ? -3.859 -33.561 25.285 1.00 51.31 1003 GLN A O 1
ATOM 7960 N N . ASP A 1 1004 ? -5.930 -33.402 26.145 1.00 51.91 1004 ASP A N 1
ATOM 7961 C CA . ASP A 1 1004 ? -5.766 -34.471 27.143 1.00 51.91 1004 ASP A CA 1
ATOM 7962 C C . ASP A 1 1004 ? -6.217 -35.837 26.597 1.00 51.91 1004 ASP A C 1
ATOM 7964 O O . ASP A 1 1004 ? -6.965 -35.940 25.622 1.00 51.91 1004 ASP A O 1
ATOM 7968 N N . ALA A 1 1005 ? -5.778 -36.915 27.251 1.00 53.44 1005 ALA A N 1
ATOM 7969 C CA . ALA A 1 1005 ? -6.175 -38.274 26.892 1.00 53.44 1005 ALA A CA 1
ATOM 7970 C C . ALA A 1 1005 ? -7.678 -38.514 27.140 1.00 53.44 1005 ALA A C 1
ATOM 7972 O O . ALA A 1 1005 ? -8.169 -38.313 28.250 1.00 53.44 1005 ALA A O 1
ATOM 7973 N N . GLN A 1 1006 ? -8.392 -38.998 26.118 1.00 64.38 1006 GLN A N 1
ATOM 7974 C CA . GLN A 1 1006 ? -9.828 -39.293 26.192 1.00 64.38 1006 GLN A CA 1
ATOM 7975 C C . GLN A 1 1006 ? -10.126 -40.494 27.107 1.00 64.38 1006 GLN A C 1
ATOM 7977 O O . GLN A 1 1006 ? -9.571 -41.584 26.927 1.00 64.38 1006 GLN A O 1
ATOM 7982 N N . LEU A 1 1007 ? -11.042 -40.314 28.060 1.00 67.19 1007 LEU A N 1
ATOM 7983 C CA . LEU A 1 1007 ? -11.431 -41.309 29.061 1.00 67.19 1007 LEU A CA 1
ATOM 7984 C C . LEU A 1 1007 ? -12.817 -41.900 28.769 1.00 67.19 1007 LEU A C 1
ATOM 7986 O O . LEU A 1 1007 ? -13.800 -41.186 28.593 1.00 67.19 1007 LEU A O 1
ATOM 7990 N N . LYS A 1 1008 ? -12.926 -43.236 28.781 1.00 68.19 1008 LYS A N 1
ATOM 7991 C CA . LYS A 1 1008 ? -14.210 -43.936 28.606 1.00 68.19 1008 LYS A CA 1
ATOM 7992 C C . LYS A 1 1008 ? -15.065 -43.875 29.874 1.00 68.19 1008 LYS A C 1
ATOM 7994 O O . LYS A 1 1008 ? -14.998 -44.767 30.725 1.00 68.19 1008 LYS A O 1
ATOM 7999 N N . LEU A 1 1009 ? -15.889 -42.834 29.950 1.00 76.31 1009 LEU A N 1
ATOM 8000 C CA . LEU A 1 1009 ? -16.883 -42.627 30.999 1.00 76.31 1009 LEU A CA 1
ATOM 8001 C C . LEU A 1 1009 ? -18.143 -43.486 30.739 1.00 76.31 1009 LEU A C 1
ATOM 8003 O O . LEU A 1 1009 ? -18.570 -43.598 29.590 1.00 76.31 1009 LEU A O 1
ATOM 8007 N N . PRO A 1 1010 ? -18.751 -44.108 31.768 1.00 79.50 1010 PRO A N 1
ATOM 8008 C CA . PRO A 1 1010 ? -20.059 -44.757 31.641 1.00 79.50 1010 PRO A CA 1
ATOM 8009 C C . PRO A 1 1010 ? -21.214 -43.743 31.517 1.00 79.50 1010 PRO A C 1
ATOM 8011 O O . PRO A 1 1010 ? -21.093 -42.586 31.917 1.00 79.50 1010 PRO A O 1
ATOM 8014 N N . THR A 1 1011 ? -22.366 -44.191 31.016 1.00 80.19 1011 THR A N 1
ATOM 8015 C CA . THR A 1 1011 ? -23.599 -43.385 30.954 1.00 80.19 1011 THR A CA 1
ATOM 8016 C C . THR A 1 1011 ? -24.193 -43.145 32.348 1.00 80.19 1011 THR A C 1
ATOM 8018 O O . THR A 1 1011 ? -24.217 -44.049 33.191 1.00 80.19 1011 THR A O 1
ATOM 8021 N N . TRP A 1 1012 ? -24.702 -41.937 32.587 1.00 84.31 1012 TRP A N 1
ATOM 8022 C CA . TRP A 1 1012 ? -25.329 -41.530 33.839 1.00 84.31 1012 TRP A CA 1
ATOM 8023 C C . TRP A 1 1012 ? -26.600 -42.336 34.127 1.00 84.31 1012 TRP A C 1
ATOM 8025 O O . TRP A 1 1012 ? -27.375 -42.688 33.240 1.00 84.31 1012 TRP A O 1
ATOM 8035 N N . SER A 1 1013 ? -26.806 -42.641 35.404 1.00 83.88 1013 SER A N 1
ATOM 8036 C CA . SER A 1 1013 ? -27.868 -43.517 35.902 1.00 83.88 1013 SER A CA 1
ATOM 8037 C C . SER A 1 1013 ? -28.257 -43.142 37.334 1.00 83.88 1013 SER A C 1
ATOM 8039 O O . SER A 1 1013 ? -27.528 -42.419 38.011 1.00 83.88 1013 SER A O 1
ATOM 8041 N N . ALA A 1 1014 ? -29.378 -43.673 37.832 1.00 80.38 1014 ALA A N 1
ATOM 8042 C CA . ALA A 1 1014 ? -29.894 -43.383 39.177 1.00 80.38 1014 ALA A CA 1
ATOM 8043 C C . ALA A 1 1014 ? -28.894 -43.656 40.329 1.00 80.38 1014 ALA A C 1
ATOM 8045 O O . ALA A 1 1014 ? -28.982 -43.020 41.380 1.00 80.38 1014 ALA A O 1
ATOM 8046 N N . ASP A 1 1015 ? -27.925 -44.555 40.135 1.00 82.50 1015 ASP A N 1
ATOM 8047 C CA . ASP A 1 1015 ? -26.873 -44.857 41.117 1.00 82.50 1015 ASP A CA 1
ATOM 8048 C C . ASP A 1 1015 ? -25.566 -44.073 40.921 1.00 82.50 1015 ASP A C 1
ATOM 8050 O O . ASP A 1 1015 ? -24.696 -44.117 41.796 1.00 82.50 1015 ASP A O 1
ATOM 8054 N N . SER A 1 1016 ? -25.431 -43.338 39.813 1.00 86.06 1016 SER A N 1
ATOM 8055 C CA . SER A 1 1016 ? -24.208 -42.602 39.481 1.00 86.06 1016 SER A CA 1
ATOM 8056 C C . SER A 1 1016 ? -23.927 -41.462 40.454 1.00 86.06 1016 SER A C 1
ATOM 8058 O O . SER A 1 1016 ? -24.845 -40.833 40.983 1.00 86.06 1016 SER A O 1
ATOM 8060 N N . GLN A 1 1017 ? -22.642 -41.197 40.685 1.00 85.25 1017 GLN A N 1
ATOM 8061 C CA . GLN A 1 1017 ? -22.144 -40.186 41.613 1.00 85.25 1017 GLN A CA 1
ATOM 8062 C C . GLN A 1 1017 ? -21.044 -39.350 40.960 1.00 85.25 1017 GLN A C 1
ATOM 8064 O O . GLN A 1 1017 ? -20.110 -39.887 40.358 1.00 85.25 1017 GLN A O 1
ATOM 8069 N N . LEU A 1 1018 ? -21.131 -38.034 41.143 1.00 85.88 1018 LEU A N 1
ATOM 8070 C CA . LEU A 1 1018 ? -20.119 -37.068 40.727 1.00 85.88 1018 LEU A CA 1
ATOM 8071 C C . LEU A 1 1018 ? -19.739 -36.182 41.919 1.00 85.88 1018 LEU A C 1
ATOM 8073 O O . LEU A 1 1018 ? -20.594 -35.658 42.632 1.00 85.88 1018 LEU A O 1
ATOM 8077 N N . SER A 1 1019 ? -18.435 -36.021 42.126 1.00 86.00 1019 SER A N 1
ATOM 8078 C CA . SER A 1 1019 ? -17.834 -35.112 43.099 1.00 86.00 1019 SER A CA 1
ATOM 8079 C C . SER A 1 1019 ? -17.006 -34.086 42.339 1.00 86.00 1019 SER A C 1
ATOM 8081 O O . SER A 1 1019 ? -16.109 -34.465 41.587 1.00 86.00 1019 SER A O 1
ATOM 8083 N N . VAL A 1 1020 ? -17.290 -32.803 42.543 1.00 83.94 1020 VAL A N 1
ATOM 8084 C CA . VAL A 1 1020 ? -16.656 -31.693 41.826 1.00 83.94 1020 VAL A CA 1
ATOM 8085 C C . VAL A 1 1020 ? -15.949 -30.808 42.836 1.00 83.94 1020 VAL A C 1
ATOM 8087 O O . VAL A 1 1020 ? -16.596 -30.267 43.725 1.00 83.94 1020 VAL A O 1
ATOM 8090 N N . LYS A 1 1021 ? -14.635 -30.641 42.688 1.00 82.69 1021 LYS A N 1
ATOM 8091 C CA . LYS A 1 1021 ? -13.866 -29.603 43.379 1.00 82.69 1021 LYS A CA 1
ATOM 8092 C C . LYS A 1 1021 ? -12.928 -28.950 42.377 1.00 82.69 1021 LYS A C 1
ATOM 8094 O O . LYS A 1 1021 ? -12.170 -29.663 41.719 1.00 82.69 1021 LYS A O 1
ATOM 8099 N N . MET A 1 1022 ? -13.006 -27.634 42.211 1.00 82.69 1022 MET A N 1
ATOM 8100 C CA . MET A 1 1022 ? -12.281 -26.931 41.150 1.00 82.69 1022 MET A CA 1
ATOM 8101 C C . MET A 1 1022 ? -12.063 -25.445 41.448 1.00 82.69 1022 MET A C 1
ATOM 8103 O O . MET A 1 1022 ? -12.865 -24.826 42.148 1.00 82.69 1022 MET A O 1
ATOM 8107 N N . GLN A 1 1023 ? -10.986 -24.887 40.896 1.00 74.81 1023 GLN A N 1
ATOM 8108 C CA . GLN A 1 1023 ? -10.616 -23.474 40.972 1.00 74.81 1023 GLN A CA 1
ATOM 8109 C C . GLN A 1 1023 ? -10.419 -22.888 39.568 1.00 74.81 1023 GLN A C 1
ATOM 8111 O O . GLN A 1 1023 ? -9.928 -23.586 38.682 1.00 74.81 1023 GLN A O 1
ATOM 8116 N N . TYR A 1 1024 ? -10.786 -21.620 39.364 1.00 70.75 1024 TYR A N 1
ATOM 8117 C CA . TYR A 1 1024 ? -10.589 -20.912 38.091 1.00 70.75 1024 TYR A CA 1
ATOM 8118 C C . TYR A 1 1024 ? -10.390 -19.398 38.282 1.00 70.75 1024 TYR A C 1
ATOM 8120 O O . TYR A 1 1024 ? -11.039 -18.780 39.130 1.00 70.75 1024 TYR A O 1
ATOM 8128 N N . ASN A 1 1025 ? -9.514 -18.798 37.478 1.00 62.12 1025 ASN A N 1
ATOM 8129 C CA . ASN A 1 1025 ? -9.279 -17.357 37.368 1.00 62.12 1025 ASN A CA 1
ATOM 8130 C C . ASN A 1 1025 ? -10.028 -16.756 36.164 1.00 62.12 1025 ASN A C 1
ATOM 8132 O O . ASN A 1 1025 ? -10.482 -17.464 35.267 1.00 62.12 1025 ASN A O 1
ATOM 8136 N N . TYR A 1 1026 ? -10.152 -15.425 36.133 1.00 52.59 1026 TYR A N 1
ATOM 8137 C CA . TYR A 1 1026 ? -10.739 -14.697 35.004 1.00 52.59 1026 TYR A CA 1
ATOM 8138 C C . TYR A 1 1026 ? -10.029 -13.345 34.850 1.00 52.59 1026 TYR A C 1
ATOM 8140 O O . TYR A 1 1026 ? -10.193 -12.475 35.703 1.00 52.59 1026 TYR A O 1
ATOM 8148 N N . ALA A 1 1027 ? -9.229 -13.193 33.786 1.00 51.94 1027 ALA A N 1
ATOM 8149 C CA . ALA A 1 1027 ? -8.466 -11.986 33.427 1.00 51.94 1027 ALA A CA 1
ATOM 8150 C C . ALA A 1 1027 ? -7.683 -11.327 34.595 1.00 51.94 1027 ALA A C 1
ATOM 8152 O O . ALA A 1 1027 ? -8.141 -10.371 35.217 1.00 51.94 1027 ALA A O 1
ATOM 8153 N N . GLU A 1 1028 ? -6.483 -11.852 34.875 1.00 47.06 1028 GLU A N 1
ATOM 8154 C CA . GLU A 1 1028 ? -5.462 -11.299 35.797 1.00 47.06 1028 GLU A CA 1
ATOM 8155 C C . GLU A 1 1028 ? -5.874 -11.043 37.265 1.00 47.06 1028 GLU A C 1
ATOM 8157 O O . GLU A 1 1028 ? -5.066 -10.546 38.052 1.00 47.06 1028 GLU A O 1
ATOM 8162 N N . LYS A 1 1029 ? -7.095 -11.400 37.690 1.00 46.25 1029 LYS A N 1
ATOM 8163 C CA . LYS A 1 1029 ? -7.576 -11.182 39.067 1.00 46.25 1029 LYS A CA 1
ATOM 8164 C C . LYS A 1 1029 ? -8.107 -12.460 39.731 1.00 46.25 1029 LYS A C 1
ATOM 8166 O O . LYS A 1 1029 ? -8.626 -13.360 39.076 1.00 46.25 1029 LYS A O 1
ATOM 8171 N N . LEU A 1 1030 ? -7.935 -12.483 41.059 1.00 46.09 1030 LEU A N 1
ATOM 8172 C CA . LEU A 1 1030 ? -8.142 -13.587 42.013 1.00 46.09 1030 LEU A CA 1
ATOM 8173 C C . LEU A 1 1030 ? -9.266 -14.576 41.657 1.00 46.09 1030 LEU A C 1
ATOM 8175 O O . LEU A 1 1030 ? -10.439 -14.204 41.599 1.00 46.09 1030 LEU A O 1
ATOM 8179 N N . GLY A 1 1031 ? -8.893 -15.849 41.522 1.00 52.91 1031 GLY A N 1
ATOM 8180 C CA . GLY A 1 1031 ? -9.801 -16.944 41.201 1.00 52.91 1031 GLY A CA 1
ATOM 8181 C C . GLY A 1 1031 ? -10.794 -17.349 42.296 1.00 52.91 1031 GLY A C 1
ATOM 8182 O O . GLY A 1 1031 ? -10.677 -16.998 43.475 1.00 52.91 1031 GLY A O 1
ATOM 8183 N N . ALA A 1 1032 ? -11.791 -18.121 41.871 1.00 62.19 1032 ALA A N 1
ATOM 8184 C CA . ALA A 1 1032 ? -12.863 -18.663 42.699 1.00 62.19 1032 ALA A CA 1
ATOM 8185 C C . ALA A 1 1032 ? -12.744 -20.186 42.851 1.00 62.19 1032 ALA A C 1
ATOM 8187 O O . ALA A 1 1032 ? -12.184 -20.855 41.988 1.00 62.19 1032 ALA A O 1
ATOM 8188 N N . GLU A 1 1033 ? -13.301 -20.729 43.937 1.00 69.12 1033 GLU A N 1
ATOM 8189 C CA . GLU A 1 1033 ? -13.363 -22.169 44.213 1.00 69.12 1033 GLU A CA 1
ATOM 8190 C C . GLU A 1 1033 ? -14.821 -22.645 44.283 1.00 69.12 1033 GLU A C 1
ATOM 8192 O O . GLU A 1 1033 ? -15.691 -21.948 44.814 1.00 69.12 1033 GLU A O 1
ATOM 8197 N N . VAL A 1 1034 ? -15.074 -23.844 43.756 1.00 75.56 1034 VAL A N 1
ATOM 8198 C CA . VAL A 1 1034 ? -16.377 -24.519 43.737 1.00 75.56 1034 VAL A CA 1
ATOM 8199 C C . VAL A 1 1034 ? -16.193 -25.957 44.235 1.00 75.56 1034 VAL A C 1
ATOM 8201 O O . VAL A 1 1034 ? -15.308 -26.659 43.747 1.00 75.56 1034 VAL A O 1
ATOM 8204 N N . ASP A 1 1035 ? -17.015 -26.395 45.196 1.00 83.06 1035 ASP A N 1
ATOM 8205 C CA . ASP A 1 1035 ? -16.974 -27.736 45.810 1.00 83.06 1035 ASP A CA 1
ATOM 8206 C C . ASP A 1 1035 ? -18.404 -28.243 46.076 1.00 83.06 1035 ASP A C 1
ATOM 8208 O O . ASP A 1 1035 ? -19.124 -27.655 46.889 1.00 83.06 1035 ASP A O 1
ATOM 8212 N N . PHE A 1 1036 ? -18.841 -29.293 45.371 1.00 85.88 1036 PHE A N 1
ATOM 8213 C CA . PHE A 1 1036 ? -20.163 -29.913 45.545 1.00 85.88 1036 PHE A CA 1
ATOM 8214 C C . PHE A 1 1036 ? -20.193 -31.389 45.101 1.00 85.88 1036 PHE A C 1
ATOM 8216 O O . PHE A 1 1036 ? -19.267 -31.900 44.462 1.00 85.88 1036 PHE A O 1
ATOM 8223 N N . LYS A 1 1037 ? -21.271 -32.106 45.451 1.00 85.69 1037 LYS A N 1
ATOM 8224 C CA . LYS A 1 1037 ? -21.476 -33.531 45.123 1.00 85.69 1037 LYS A CA 1
ATOM 8225 C C . LYS A 1 1037 ? -22.918 -33.811 44.721 1.00 85.69 1037 LYS A C 1
ATOM 8227 O O . LYS A 1 1037 ? -23.830 -33.248 45.317 1.00 85.69 1037 LYS A O 1
ATOM 8232 N N . VAL A 1 1038 ? -23.109 -34.704 43.751 1.00 86.12 1038 VAL A N 1
ATOM 8233 C CA . VAL A 1 1038 ? -24.419 -35.024 43.155 1.00 86.12 1038 VAL A CA 1
ATOM 8234 C C . VAL A 1 1038 ? -24.571 -36.535 42.956 1.00 86.12 1038 VAL A C 1
ATOM 8236 O O . VAL A 1 1038 ? -23.581 -37.233 42.709 1.00 86.12 1038 VAL A O 1
ATOM 8239 N N . ARG A 1 1039 ? -25.799 -37.054 43.070 1.00 85.50 1039 ARG A N 1
ATOM 8240 C CA . ARG A 1 1039 ? -26.120 -38.479 42.898 1.00 85.50 1039 ARG A CA 1
ATOM 8241 C C . ARG A 1 1039 ? -27.455 -38.685 42.182 1.00 85.50 1039 ARG A C 1
ATOM 8243 O O . ARG A 1 1039 ? -28.459 -38.105 42.577 1.00 85.50 1039 ARG A O 1
ATOM 8250 N N . GLY A 1 1040 ? -27.486 -39.605 41.219 1.00 86.06 1040 GLY A N 1
ATOM 8251 C CA . GLY A 1 1040 ? -28.710 -40.010 40.526 1.00 86.06 1040 GLY A CA 1
ATOM 8252 C C . GLY A 1 1040 ? -29.382 -38.868 39.760 1.00 86.06 1040 GLY A C 1
ATOM 8253 O O . GLY A 1 1040 ? -28.709 -37.993 39.225 1.00 86.06 1040 GLY A O 1
ATOM 8254 N N . TYR A 1 1041 ? -30.711 -38.880 39.682 1.00 87.56 1041 TYR A N 1
ATOM 8255 C CA . TYR A 1 1041 ? -31.504 -37.876 38.960 1.00 87.56 1041 TYR A CA 1
ATOM 8256 C C . TYR A 1 1041 ? -31.928 -36.719 39.884 1.00 87.56 1041 TYR A C 1
ATOM 8258 O O . TYR A 1 1041 ? -33.111 -36.484 40.104 1.00 87.56 1041 TYR A O 1
ATOM 8266 N N . GLN A 1 1042 ? -30.947 -36.049 40.497 1.00 86.50 1042 GLN A N 1
ATOM 8267 C CA . GLN A 1 1042 ? -31.187 -34.876 41.347 1.00 86.50 1042 GLN A CA 1
ATOM 8268 C C . GLN A 1 1042 ? -31.467 -33.615 40.521 1.00 86.50 1042 GLN A C 1
ATOM 8270 O O . GLN A 1 1042 ? -30.824 -33.372 39.498 1.00 86.50 1042 GLN A O 1
ATOM 8275 N N . LYS A 1 1043 ? -32.377 -32.776 41.023 1.00 88.81 1043 LYS A N 1
ATOM 8276 C CA . LYS A 1 1043 ? -32.712 -31.451 40.488 1.00 88.81 1043 LYS A CA 1
ATOM 8277 C C . LYS A 1 1043 ? -31.930 -30.379 41.258 1.00 88.81 1043 LYS A C 1
ATOM 8279 O O . LYS A 1 1043 ? -32.140 -30.195 42.457 1.00 88.81 1043 LYS A O 1
ATOM 8284 N N . ILE A 1 1044 ? -30.993 -29.709 40.587 1.00 88.81 1044 ILE A N 1
ATOM 8285 C CA . ILE A 1 1044 ? -29.957 -28.859 41.193 1.00 88.81 1044 ILE A CA 1
ATOM 8286 C C . ILE A 1 1044 ? -30.056 -27.432 40.650 1.00 88.81 1044 ILE A C 1
ATOM 8288 O O . ILE A 1 1044 ? -29.541 -27.125 39.577 1.00 88.81 1044 ILE A O 1
ATOM 8292 N N . GLY A 1 1045 ? -30.703 -26.538 41.395 1.00 84.62 1045 GLY A N 1
ATOM 8293 C CA . GLY A 1 1045 ? -30.899 -25.151 40.968 1.00 84.62 1045 GLY A CA 1
ATOM 8294 C C . GLY A 1 1045 ? -29.673 -24.269 41.225 1.00 84.62 1045 GLY A C 1
ATOM 8295 O O . GLY A 1 1045 ? -29.328 -24.017 42.380 1.00 84.62 1045 GLY A O 1
ATOM 8296 N N . ILE A 1 1046 ? -29.027 -23.751 40.178 1.00 85.25 1046 ILE A N 1
ATOM 8297 C CA . ILE A 1 1046 ? -27.933 -22.779 40.323 1.00 85.25 1046 ILE A CA 1
ATOM 8298 C C . ILE A 1 1046 ? -28.552 -21.377 40.447 1.00 85.25 1046 ILE A C 1
ATOM 8300 O O . ILE A 1 1046 ? -29.174 -20.849 39.525 1.00 85.25 1046 ILE A O 1
ATOM 8304 N N . ILE A 1 1047 ? -28.406 -20.775 41.622 1.00 76.12 1047 ILE A N 1
ATOM 8305 C CA . ILE A 1 1047 ? -28.948 -19.459 41.979 1.00 76.12 1047 ILE A CA 1
ATOM 8306 C C . ILE A 1 1047 ? -27.830 -18.433 41.857 1.00 76.12 1047 ILE A C 1
ATOM 8308 O O . ILE A 1 1047 ? -26.694 -18.745 42.177 1.00 76.12 1047 ILE A O 1
ATOM 8312 N N . GLY A 1 1048 ? -28.106 -17.201 41.431 1.00 67.62 1048 GLY A N 1
ATOM 8313 C CA . GLY A 1 1048 ? -27.036 -16.203 41.347 1.00 67.62 1048 GLY A CA 1
ATOM 8314 C C . GLY A 1 1048 ? -27.335 -15.004 40.463 1.00 67.62 1048 GLY A C 1
ATOM 8315 O O . GLY A 1 1048 ? -28.003 -15.168 39.440 1.00 67.62 1048 GLY A O 1
ATOM 8316 N N . MET A 1 1049 ? -26.904 -13.807 40.882 1.00 60.59 1049 MET A N 1
ATOM 8317 C CA . MET A 1 1049 ? -27.160 -12.540 40.177 1.00 60.59 1049 MET A CA 1
ATOM 8318 C C . MET A 1 1049 ? -26.715 -12.633 38.715 1.00 60.59 1049 MET A C 1
ATOM 8320 O O . MET A 1 1049 ? -25.856 -13.454 38.372 1.00 60.59 1049 MET A O 1
ATOM 8324 N N . SER A 1 1050 ? -27.271 -11.809 37.824 1.00 54.78 1050 SER A N 1
ATOM 8325 C CA . SER A 1 1050 ? -26.634 -11.678 36.510 1.00 54.78 1050 SER A CA 1
ATOM 8326 C C . SER A 1 1050 ? -25.196 -11.181 36.715 1.00 54.78 1050 SER A C 1
ATOM 8328 O O . SER A 1 1050 ? -24.956 -10.292 37.529 1.00 54.78 1050 SER A O 1
ATOM 8330 N N . GLY A 1 1051 ? -24.224 -11.838 36.080 1.00 59.69 1051 GLY A N 1
ATOM 8331 C CA . GLY A 1 1051 ? -22.794 -11.627 36.345 1.00 59.69 1051 GLY A CA 1
ATOM 8332 C C . GLY A 1 1051 ? -22.202 -12.347 37.574 1.00 59.69 1051 GLY A C 1
ATOM 8333 O O . GLY A 1 1051 ? -20.985 -12.302 37.757 1.00 59.69 1051 GLY A O 1
ATOM 8334 N N . SER A 1 1052 ? -22.981 -13.074 38.391 1.00 67.25 1052 SER A N 1
ATOM 8335 C CA . SER A 1 1052 ? -22.440 -13.784 39.571 1.00 67.25 1052 SER A CA 1
ATOM 8336 C C . SER A 1 1052 ? -21.680 -15.080 39.260 1.00 67.25 1052 SER A C 1
ATOM 8338 O O . SER A 1 1052 ? -21.151 -15.707 40.175 1.00 67.25 1052 SER A O 1
ATOM 8340 N N . GLY A 1 1053 ? -21.602 -15.476 37.984 1.00 69.75 1053 GLY A N 1
ATOM 8341 C CA . GLY A 1 1053 ? -20.828 -16.626 37.508 1.00 69.75 1053 GLY A CA 1
ATOM 8342 C C . GLY A 1 1053 ? -21.627 -17.887 37.159 1.00 69.75 1053 GLY A C 1
ATOM 8343 O O . GLY A 1 1053 ? -21.000 -18.878 36.799 1.00 69.75 1053 GLY A O 1
ATOM 8344 N N . LYS A 1 1054 ? -22.972 -17.877 37.210 1.00 78.75 1054 LYS A N 1
ATOM 8345 C CA . LYS A 1 1054 ? -23.817 -19.056 36.889 1.00 78.75 1054 LYS A CA 1
ATOM 8346 C C . LYS A 1 1054 ? -23.435 -19.736 35.568 1.00 78.75 1054 LYS A C 1
ATOM 8348 O O . LYS A 1 1054 ? -23.060 -20.905 35.560 1.00 78.75 1054 LYS A O 1
ATOM 8353 N N . SER A 1 1055 ? -23.451 -18.975 34.475 1.00 73.19 1055 SER A N 1
ATOM 8354 C CA . SER A 1 1055 ? -23.082 -19.447 33.137 1.00 73.19 1055 SER A CA 1
ATOM 8355 C C . SER A 1 1055 ? -21.598 -19.814 33.036 1.00 73.19 1055 SER A C 1
ATOM 8357 O O . SER A 1 1055 ? -21.229 -20.658 32.232 1.00 73.19 1055 SER A O 1
ATOM 8359 N N . THR A 1 1056 ? -20.728 -19.257 33.888 1.00 75.62 1056 THR A N 1
ATOM 8360 C CA . THR A 1 1056 ? -19.322 -19.686 34.002 1.00 75.62 1056 THR A CA 1
ATOM 8361 C C . THR A 1 1056 ? -19.221 -21.083 34.617 1.00 75.62 1056 THR A C 1
ATOM 8363 O O . THR A 1 1056 ? -18.487 -21.916 34.095 1.00 75.62 1056 THR A O 1
ATOM 8366 N N . LEU A 1 1057 ? -19.988 -21.372 35.677 1.00 82.94 1057 LEU A N 1
ATOM 8367 C CA . LEU A 1 1057 ? -20.074 -22.711 36.270 1.00 82.94 1057 LEU A CA 1
ATOM 8368 C C . LEU A 1 1057 ? -20.700 -23.718 35.299 1.00 82.94 1057 LEU A C 1
ATOM 8370 O O . LEU A 1 1057 ? -20.188 -24.826 35.178 1.00 82.94 1057 LEU A O 1
ATOM 8374 N N . ILE A 1 1058 ? -21.747 -23.334 34.565 1.00 83.69 1058 ILE A N 1
ATOM 8375 C CA . ILE A 1 1058 ? -22.304 -24.162 33.486 1.00 83.69 1058 ILE A CA 1
ATOM 8376 C C . ILE A 1 1058 ? -21.260 -24.406 32.391 1.00 83.69 1058 ILE A C 1
ATOM 8378 O O . ILE A 1 1058 ? -21.014 -25.560 32.061 1.00 83.69 1058 ILE A O 1
ATOM 8382 N N . ASN A 1 1059 ? -20.556 -23.378 31.907 1.00 77.31 1059 ASN A N 1
ATOM 8383 C CA . ASN A 1 1059 ? -19.498 -23.540 30.906 1.00 77.31 1059 ASN A CA 1
ATOM 8384 C C . ASN A 1 1059 ? -18.375 -24.476 31.393 1.00 77.31 1059 ASN A C 1
ATOM 8386 O O . ASN A 1 1059 ? -17.940 -25.340 30.632 1.00 77.31 1059 ASN A O 1
ATOM 8390 N N . LEU A 1 1060 ? -17.965 -24.379 32.664 1.00 83.38 1060 LEU A N 1
ATOM 8391 C CA . LEU A 1 1060 ? -17.011 -25.299 33.298 1.00 83.38 1060 LEU A CA 1
ATOM 8392 C C . LEU A 1 1060 ? -17.558 -26.736 33.379 1.00 83.38 1060 LEU A C 1
ATOM 8394 O O . LEU A 1 1060 ? -16.853 -27.667 33.006 1.00 83.38 1060 LEU A O 1
ATOM 8398 N N . LEU A 1 1061 ? -18.814 -26.932 33.802 1.00 85.56 1061 LEU A N 1
ATOM 8399 C CA . LEU A 1 1061 ? -19.481 -28.247 33.849 1.00 85.56 1061 LEU A CA 1
ATOM 8400 C C . LEU A 1 1061 ? -19.763 -28.839 32.462 1.00 85.56 1061 LEU A C 1
ATOM 8402 O O . LEU A 1 1061 ? -19.958 -30.043 32.334 1.00 85.56 1061 LEU A O 1
ATOM 8406 N N . SER A 1 1062 ? -19.791 -28.004 31.430 1.00 80.00 1062 SER A N 1
ATOM 8407 C CA . SER A 1 1062 ? -20.051 -28.389 30.044 1.00 80.00 1062 SER A CA 1
ATOM 8408 C C . SER A 1 1062 ? -18.781 -28.731 29.248 1.00 80.00 1062 SER A C 1
ATOM 8410 O O . SER A 1 1062 ? -18.865 -29.310 28.167 1.00 80.00 1062 SER A O 1
ATOM 8412 N N . GLY A 1 1063 ? -17.602 -28.365 29.767 1.00 77.44 1063 GLY A N 1
ATOM 8413 C CA . GLY A 1 1063 ? -16.304 -28.536 29.104 1.00 77.44 1063 GLY A CA 1
ATOM 8414 C C . GLY A 1 1063 ? -15.827 -27.351 28.248 1.00 77.44 1063 GLY A C 1
ATOM 8415 O O . GLY A 1 1063 ? -14.698 -27.381 27.775 1.00 77.44 1063 GLY A O 1
ATOM 8416 N N . PHE A 1 1064 ? -16.618 -26.282 28.077 1.00 71.19 1064 PHE A N 1
ATOM 8417 C CA . PHE A 1 1064 ? -16.198 -25.063 27.353 1.00 71.19 1064 PHE A CA 1
ATOM 8418 C C . PHE A 1 1064 ? -15.142 -24.216 28.076 1.00 71.19 1064 PHE A C 1
ATOM 8420 O O . PHE A 1 1064 ? -14.516 -23.346 27.466 1.00 71.19 1064 PHE A O 1
ATOM 8427 N N . LEU A 1 1065 ? -14.958 -24.442 29.375 1.00 72.38 1065 LEU A N 1
ATOM 8428 C CA . LEU A 1 1065 ? -13.898 -23.848 30.181 1.00 72.38 1065 LEU A CA 1
ATOM 8429 C C . LEU A 1 1065 ? -13.158 -24.960 30.924 1.00 72.38 1065 LEU A C 1
ATOM 8431 O O . LEU A 1 1065 ? -13.780 -25.868 31.479 1.00 72.38 1065 LEU A O 1
ATOM 8435 N N . ARG A 1 1066 ? -11.829 -24.851 30.988 1.00 71.69 1066 ARG A N 1
ATOM 8436 C CA . ARG A 1 1066 ? -10.994 -25.656 31.884 1.00 71.69 1066 ARG A CA 1
ATOM 8437 C C . ARG A 1 1066 ? -10.795 -24.910 33.212 1.00 71.69 1066 ARG A C 1
ATOM 8439 O O . ARG A 1 1066 ? -10.578 -23.700 33.181 1.00 71.69 1066 ARG A O 1
ATOM 8446 N N . PRO A 1 1067 ? -10.853 -25.593 34.367 1.00 76.12 1067 PRO A N 1
ATOM 8447 C CA . PRO A 1 1067 ? -10.384 -25.037 35.633 1.00 76.12 1067 PRO A CA 1
ATOM 8448 C C . PRO A 1 1067 ? -8.845 -25.020 35.688 1.00 76.12 1067 PRO A C 1
ATOM 8450 O O . PRO A 1 1067 ? -8.196 -25.905 35.131 1.00 76.12 1067 PRO A O 1
ATOM 8453 N N . ASP A 1 1068 ? -8.263 -24.067 36.419 1.00 74.06 1068 ASP A N 1
ATOM 8454 C CA . ASP A 1 1068 ? -6.809 -23.982 36.652 1.00 74.06 1068 ASP A CA 1
ATOM 8455 C C . ASP A 1 1068 ? -6.300 -25.109 37.566 1.00 74.06 1068 ASP A C 1
ATOM 8457 O O . ASP A 1 1068 ? -5.157 -25.553 37.463 1.00 74.06 1068 ASP A O 1
ATOM 8461 N N . ALA A 1 1069 ? -7.154 -25.576 38.482 1.00 70.44 1069 ALA A N 1
ATOM 8462 C CA . ALA A 1 1069 ? -6.892 -26.723 39.344 1.00 70.44 1069 ALA A CA 1
ATOM 8463 C C . ALA A 1 1069 ? -8.193 -27.478 39.640 1.00 70.44 1069 ALA A C 1
ATOM 8465 O O . ALA A 1 1069 ? -9.240 -26.866 39.860 1.00 70.44 1069 ALA A O 1
ATOM 8466 N N . SER A 1 1070 ? -8.142 -28.811 39.679 1.00 76.50 1070 SER A N 1
ATOM 8467 C CA . SER A 1 1070 ? -9.336 -29.649 39.830 1.00 76.50 1070 SER A CA 1
ATOM 8468 C C . SER A 1 1070 ? -9.080 -30.972 40.555 1.00 76.50 1070 SER A C 1
ATOM 8470 O O . SER A 1 1070 ? -7.972 -31.506 40.592 1.00 76.50 1070 SER A O 1
ATOM 8472 N N . GLN A 1 1071 ? -10.151 -31.502 41.146 1.00 81.00 1071 GLN A N 1
ATOM 8473 C CA . GLN A 1 1071 ? -10.285 -32.866 41.655 1.00 81.00 1071 GLN A CA 1
ATOM 8474 C C . GLN A 1 1071 ? -11.712 -33.349 41.362 1.00 81.00 1071 GLN A C 1
ATOM 8476 O O . GLN A 1 1071 ? -12.544 -33.482 42.261 1.00 81.00 1071 GLN A O 1
ATOM 8481 N N . ILE A 1 1072 ? -12.015 -33.567 40.082 1.00 82.25 1072 ILE A N 1
ATOM 8482 C CA . ILE A 1 1072 ? -13.313 -34.084 39.643 1.00 82.25 1072 ILE A CA 1
ATOM 8483 C C . ILE A 1 1072 ? -13.273 -35.620 39.706 1.00 82.25 1072 ILE A C 1
ATOM 8485 O O . ILE A 1 1072 ? -12.282 -36.243 39.317 1.00 82.25 1072 ILE A O 1
ATOM 8489 N N . ARG A 1 1073 ? -14.341 -36.251 40.207 1.00 84.56 1073 ARG A N 1
ATOM 8490 C CA . ARG A 1 1073 ? -14.512 -37.713 40.194 1.00 84.56 1073 ARG A CA 1
ATOM 8491 C C . ARG A 1 1073 ? -15.915 -38.118 39.775 1.00 84.56 1073 ARG A C 1
ATOM 8493 O O . ARG A 1 1073 ? -16.871 -37.706 40.426 1.00 84.56 1073 ARG A O 1
ATOM 8500 N N . PHE A 1 1074 ? -16.021 -38.992 38.783 1.00 83.00 1074 PHE A N 1
ATOM 8501 C CA . PHE A 1 1074 ? -17.269 -39.585 38.308 1.00 83.00 1074 PHE A CA 1
ATOM 8502 C C . PHE A 1 1074 ? -17.193 -41.110 38.427 1.00 83.00 1074 PHE A C 1
ATOM 8504 O O . PHE A 1 1074 ? -16.328 -41.725 37.810 1.00 83.00 1074 PHE A O 1
ATOM 8511 N N . ASN A 1 1075 ? -18.073 -41.721 39.231 1.00 79.38 1075 ASN A N 1
ATOM 8512 C CA . ASN A 1 1075 ? -18.108 -43.175 39.463 1.00 79.38 1075 ASN A CA 1
ATOM 8513 C C . ASN A 1 1075 ? -16.699 -43.778 39.715 1.00 79.38 1075 ASN A C 1
ATOM 8515 O O . ASN A 1 1075 ? -16.262 -44.703 39.034 1.00 79.38 1075 ASN A O 1
ATOM 8519 N N . ASP A 1 1076 ? -15.975 -43.179 40.670 1.00 72.56 1076 ASP A N 1
ATOM 8520 C CA . ASP A 1 1076 ? -14.568 -43.427 41.046 1.00 72.56 1076 ASP A CA 1
ATOM 8521 C C . ASP A 1 1076 ? -13.478 -43.171 39.980 1.00 72.56 1076 ASP A C 1
ATOM 8523 O O . ASP A 1 1076 ? -12.296 -43.126 40.333 1.00 72.56 1076 ASP A O 1
ATOM 8527 N N . GLN A 1 1077 ? -13.821 -42.891 38.718 1.00 79.50 1077 GLN A N 1
ATOM 8528 C CA . GLN A 1 1077 ? -12.861 -42.378 37.733 1.00 79.50 1077 GLN A CA 1
ATOM 8529 C C . GLN A 1 1077 ? -12.530 -40.905 38.022 1.00 79.50 1077 GLN A C 1
ATOM 8531 O O . GLN A 1 1077 ? -13.423 -40.102 38.293 1.00 79.50 1077 GLN A O 1
ATOM 8536 N N . ALA A 1 1078 ? -11.247 -40.537 37.970 1.00 79.31 1078 ALA A N 1
ATOM 8537 C CA . ALA A 1 1078 ? -10.797 -39.154 38.134 1.00 79.31 1078 ALA A CA 1
ATOM 8538 C C . ALA A 1 1078 ? -10.768 -38.414 36.786 1.00 79.31 1078 ALA A C 1
ATOM 8540 O O . ALA A 1 1078 ? -10.384 -38.995 35.773 1.00 79.31 1078 ALA A O 1
ATOM 8541 N N . LEU A 1 1079 ? -11.140 -37.134 36.801 1.00 77.25 1079 LEU A N 1
ATOM 8542 C CA . LEU A 1 1079 ? -11.206 -36.247 35.638 1.00 77.25 1079 LEU A CA 1
ATOM 8543 C C . LEU A 1 1079 ? -10.410 -34.958 35.898 1.00 77.25 1079 LEU A C 1
ATOM 8545 O O . LEU A 1 1079 ? -10.501 -34.382 36.985 1.00 77.25 1079 LEU A O 1
ATOM 8549 N N . THR A 1 1080 ? -9.664 -34.484 34.897 1.00 73.38 1080 THR A N 1
ATOM 8550 C CA . THR A 1 1080 ? -9.000 -33.164 34.909 1.00 73.38 1080 THR A CA 1
ATOM 8551 C C . THR A 1 1080 ? -9.976 -32.035 34.580 1.00 73.38 1080 THR A C 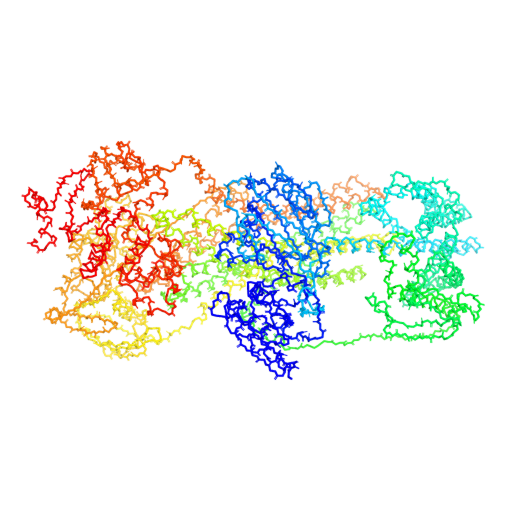1
ATOM 8553 O O . THR A 1 1080 ? -9.956 -30.994 35.235 1.00 73.38 1080 THR A O 1
ATOM 8556 N N . ALA A 1 1081 ? -10.857 -32.240 33.603 1.00 75.62 1081 ALA A N 1
ATOM 8557 C CA . ALA A 1 1081 ? -11.894 -31.297 33.194 1.00 75.62 1081 ALA A CA 1
ATOM 8558 C C . ALA A 1 1081 ? -13.113 -32.048 32.619 1.00 75.62 1081 ALA A C 1
ATOM 8560 O O . ALA A 1 1081 ? -13.099 -33.274 32.490 1.00 75.62 1081 ALA A O 1
ATOM 8561 N N . PHE A 1 1082 ? -14.177 -31.306 32.302 1.00 80.81 1082 PHE A N 1
ATOM 8562 C CA . PHE A 1 1082 ? -15.417 -31.824 31.706 1.00 80.81 1082 PHE A CA 1
ATOM 8563 C C . PHE A 1 1082 ? -15.421 -31.795 30.166 1.00 80.81 1082 PHE A C 1
ATOM 8565 O O . PHE A 1 1082 ? -16.428 -32.104 29.541 1.00 80.81 1082 PHE A O 1
ATOM 8572 N N . ASP A 1 1083 ? -14.289 -31.472 29.542 1.00 74.88 1083 ASP A N 1
ATOM 8573 C CA . ASP A 1 1083 ? -14.068 -31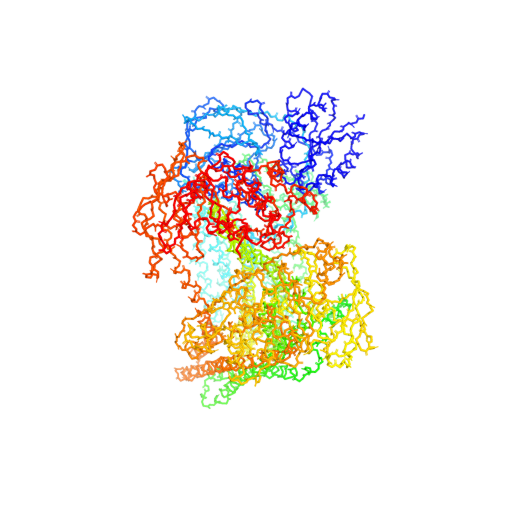.473 28.087 1.00 74.88 1083 ASP A CA 1
ATOM 8574 C C . ASP A 1 1083 ? -13.878 -32.882 27.485 1.00 74.88 1083 ASP A C 1
ATOM 8576 O O . ASP A 1 1083 ? -13.436 -33.047 26.349 1.00 74.88 1083 ASP A O 1
ATOM 8580 N N . GLN A 1 1084 ? -14.217 -33.921 28.251 1.00 78.88 1084 GLN A N 1
ATOM 8581 C CA . GLN A 1 1084 ? -14.192 -35.304 27.796 1.00 78.88 1084 GLN A CA 1
ATOM 8582 C C . GLN A 1 1084 ? -15.383 -35.581 26.870 1.00 78.88 1084 GLN A C 1
ATOM 8584 O O . GLN A 1 1084 ? -16.525 -35.348 27.283 1.00 78.88 1084 GLN A O 1
ATOM 8589 N N . PRO A 1 1085 ? -15.175 -36.169 25.674 1.00 73.62 1085 PRO A N 1
ATOM 8590 C CA . PRO A 1 1085 ? -16.275 -36.446 24.758 1.00 73.62 1085 PRO A CA 1
ATOM 8591 C C . PRO A 1 1085 ? -17.390 -37.273 25.407 1.00 73.62 1085 PRO A C 1
ATOM 8593 O O . PRO A 1 1085 ? -18.553 -36.895 25.336 1.00 73.62 1085 PRO A O 1
ATOM 8596 N N . GLN A 1 1086 ? -17.048 -38.322 26.155 1.00 78.00 1086 GLN A N 1
ATOM 8597 C CA . GLN A 1 1086 ? -18.024 -39.206 26.803 1.00 78.00 1086 GLN A CA 1
ATOM 8598 C C . GLN A 1 1086 ? -18.824 -38.538 27.938 1.00 78.00 1086 GLN A C 1
ATOM 8600 O O . GLN A 1 1086 ? -19.775 -39.132 28.442 1.00 78.00 1086 GLN A O 1
ATOM 8605 N N . TRP A 1 1087 ? -18.462 -37.324 28.368 1.00 83.69 1087 TRP A N 1
ATOM 8606 C CA . TRP A 1 1087 ? -19.278 -36.510 29.275 1.00 83.69 1087 TRP A CA 1
ATOM 8607 C C . TRP A 1 1087 ? -20.291 -35.665 28.491 1.00 83.69 1087 TRP A C 1
ATOM 8609 O O . TRP A 1 1087 ? -21.478 -35.671 28.807 1.00 83.69 1087 TRP A O 1
ATOM 8619 N N . GLN A 1 1088 ? -19.839 -35.003 27.423 1.00 78.75 1088 GLN A N 1
ATOM 8620 C CA . GLN A 1 1088 ? -20.687 -34.185 26.551 1.00 78.75 1088 GLN A CA 1
ATOM 8621 C C . GLN A 1 1088 ? -21.695 -35.019 25.736 1.00 78.75 1088 GLN A C 1
ATOM 8623 O O . GLN A 1 1088 ? -22.822 -34.573 25.541 1.00 78.75 1088 GLN A O 1
ATOM 8628 N N . GLU A 1 1089 ? -21.349 -36.248 25.323 1.00 76.38 1089 GLU A N 1
ATOM 8629 C CA . GLU A 1 1089 ? -22.256 -37.163 24.598 1.00 76.38 1089 GLU A CA 1
ATOM 8630 C C . GLU A 1 1089 ? -23.599 -37.361 25.318 1.00 76.38 1089 GLU A C 1
ATOM 8632 O O . GLU A 1 1089 ? -24.625 -37.495 24.661 1.00 76.38 1089 GLU A O 1
ATOM 8637 N N . GLN A 1 1090 ? -23.599 -37.357 26.655 1.00 83.19 1090 GLN A N 1
ATOM 8638 C CA . GLN A 1 1090 ? -24.752 -37.662 27.512 1.00 83.19 1090 GLN A CA 1
ATOM 8639 C C . GLN A 1 1090 ? -25.436 -36.417 28.115 1.00 83.19 1090 GLN A C 1
ATOM 8641 O O . GLN A 1 1090 ? -26.235 -36.545 29.048 1.00 83.19 1090 GLN A O 1
ATOM 8646 N N . LEU A 1 1091 ? -25.131 -35.227 27.585 1.00 84.31 1091 LEU A N 1
ATOM 8647 C CA . LEU A 1 1091 ? -25.515 -33.923 28.125 1.00 84.31 1091 LEU A CA 1
ATOM 8648 C C . LEU A 1 1091 ? -26.392 -33.144 27.129 1.00 84.31 1091 LEU A C 1
ATOM 8650 O O . LEU A 1 1091 ? -25.992 -32.903 25.993 1.00 84.31 1091 LEU A O 1
ATOM 8654 N N . ILE A 1 1092 ? -27.581 -32.721 27.564 1.00 83.31 1092 ILE A N 1
ATOM 8655 C CA . ILE A 1 1092 ? -28.457 -31.785 26.844 1.00 83.31 1092 ILE A CA 1
ATOM 8656 C C . ILE A 1 1092 ? -28.232 -30.382 27.407 1.00 83.31 1092 ILE A C 1
ATOM 8658 O O . ILE A 1 1092 ? -28.436 -30.165 28.602 1.00 83.31 1092 ILE A O 1
ATOM 8662 N N . TYR A 1 1093 ? -27.841 -29.423 26.568 1.00 83.12 1093 TYR A N 1
ATOM 8663 C CA . TYR A 1 1093 ? -27.761 -28.013 26.956 1.00 83.12 1093 TYR A CA 1
ATOM 8664 C C . TYR A 1 1093 ? -28.952 -27.228 26.404 1.00 83.12 1093 TYR A C 1
ATOM 8666 O O . TYR A 1 1093 ? -29.301 -27.358 25.228 1.00 83.12 1093 TYR A O 1
ATOM 8674 N N . ILE A 1 1094 ? -29.556 -26.405 27.261 1.00 82.25 1094 ILE A N 1
ATOM 8675 C CA . ILE A 1 1094 ? -30.544 -25.385 26.904 1.00 82.25 1094 ILE A CA 1
ATOM 8676 C C . ILE A 1 1094 ? -30.023 -24.041 27.446 1.00 82.25 1094 ILE A C 1
ATOM 8678 O O . ILE A 1 1094 ? -30.135 -23.796 28.652 1.00 82.25 1094 ILE A O 1
ATOM 8682 N N . PRO A 1 1095 ? -29.430 -23.181 26.595 1.00 76.31 1095 PRO A N 1
ATOM 8683 C CA . PRO A 1 1095 ? -28.986 -21.850 26.996 1.00 76.31 1095 PRO A CA 1
ATOM 8684 C C . PRO A 1 1095 ? -30.157 -20.889 27.238 1.00 76.31 1095 PRO A C 1
ATOM 8686 O O . PRO A 1 1095 ? -31.276 -21.098 26.764 1.00 76.31 1095 PRO A O 1
ATOM 8689 N N . GLN A 1 1096 ? -29.843 -19.768 27.890 1.00 74.19 1096 GLN A N 1
ATOM 8690 C CA . GLN A 1 1096 ? -30.758 -18.656 28.191 1.00 74.19 1096 GLN A CA 1
ATOM 8691 C C . GLN A 1 1096 ? -31.425 -18.089 26.933 1.00 74.19 1096 GLN A C 1
ATOM 8693 O O . GLN A 1 1096 ? -32.594 -17.704 26.953 1.00 74.19 1096 GLN A O 1
ATOM 8698 N N . ASN A 1 1097 ? -30.675 -18.094 25.829 1.00 70.06 1097 ASN A N 1
ATOM 8699 C CA . ASN A 1 1097 ? -31.103 -17.682 24.500 1.00 70.06 1097 ASN A CA 1
ATOM 8700 C C . ASN A 1 1097 ? -30.897 -18.882 23.552 1.00 70.06 1097 ASN A C 1
ATOM 8702 O O . ASN A 1 1097 ? -29.807 -19.027 22.995 1.00 70.06 1097 ASN A O 1
ATOM 8706 N N . PRO A 1 1098 ? -31.876 -19.800 23.426 1.00 75.38 1098 PRO A N 1
ATOM 8707 C CA . PRO A 1 1098 ? -31.746 -20.986 22.582 1.00 75.38 1098 PRO A CA 1
ATOM 8708 C C . PRO A 1 1098 ? -31.594 -20.604 21.112 1.00 75.38 1098 PRO A C 1
ATOM 8710 O O . PRO A 1 1098 ? -32.454 -19.926 20.549 1.00 75.38 1098 PRO A O 1
ATOM 8713 N N . TYR A 1 1099 ? -30.511 -21.063 20.481 1.00 76.12 1099 TYR A N 1
ATOM 8714 C CA . TYR A 1 1099 ? -30.245 -20.737 19.087 1.00 76.12 1099 TYR A CA 1
ATOM 8715 C C . TYR A 1 1099 ? -31.190 -21.511 18.163 1.00 76.12 1099 TYR A C 1
ATOM 8717 O O . TYR A 1 1099 ? -31.183 -22.744 18.142 1.00 76.12 1099 TYR A O 1
ATOM 8725 N N . ILE A 1 1100 ? -32.024 -20.792 17.410 1.00 82.75 1100 ILE A N 1
ATOM 8726 C CA . ILE A 1 1100 ? -32.959 -21.368 16.438 1.00 82.75 1100 ILE A CA 1
ATOM 8727 C C . ILE A 1 1100 ? -32.329 -21.255 15.053 1.00 82.75 1100 ILE A C 1
ATOM 8729 O O . ILE A 1 1100 ? -32.433 -20.215 14.406 1.00 82.75 1100 ILE A O 1
ATOM 8733 N N . PHE A 1 1101 ? -31.687 -22.344 14.629 1.00 79.19 1101 PHE A N 1
ATOM 8734 C CA . PHE A 1 1101 ? -31.067 -22.486 13.312 1.00 79.19 1101 PHE A CA 1
ATOM 8735 C C . PHE A 1 1101 ? -32.061 -22.178 12.183 1.00 79.19 1101 PHE A C 1
ATOM 8737 O O . PHE A 1 1101 ? -33.262 -22.446 12.326 1.00 79.19 1101 PHE A O 1
ATOM 8744 N N . GLN A 1 1102 ? -31.571 -21.707 11.034 1.00 78.00 1102 GLN A N 1
ATOM 8745 C CA . GLN A 1 1102 ? -32.377 -21.346 9.851 1.00 78.00 1102 GLN A CA 1
ATOM 8746 C C . GLN A 1 1102 ? -32.921 -22.560 9.066 1.00 78.00 1102 GLN A C 1
ATOM 8748 O O . GLN A 1 1102 ? -32.697 -22.745 7.866 1.00 78.00 1102 GLN A O 1
ATOM 8753 N N . ARG A 1 1103 ? -33.644 -23.430 9.774 1.00 81.81 1103 ARG A N 1
ATOM 8754 C CA . ARG A 1 1103 ? -34.118 -24.756 9.348 1.00 81.81 1103 ARG A CA 1
ATOM 8755 C C . ARG A 1 1103 ? -35.594 -24.942 9.712 1.00 81.81 1103 ARG A C 1
ATOM 8757 O O . ARG A 1 1103 ? -36.175 -24.096 10.395 1.00 81.81 1103 ARG A O 1
ATOM 8764 N N . SER A 1 1104 ? -36.222 -26.017 9.240 1.00 87.44 1104 SER A N 1
ATOM 8765 C CA . SER A 1 1104 ? -37.632 -26.313 9.550 1.00 87.44 1104 SER A CA 1
ATOM 8766 C C . SER A 1 1104 ? -37.889 -26.475 11.057 1.00 87.44 1104 SER A C 1
ATOM 8768 O O . SER A 1 1104 ? -36.956 -26.729 11.826 1.00 87.44 1104 SER A O 1
ATOM 8770 N N . VAL A 1 1105 ? -39.152 -26.378 11.498 1.00 86.88 1105 VAL A N 1
ATOM 8771 C CA . VAL A 1 1105 ? -39.554 -26.723 12.882 1.00 86.88 1105 VAL A CA 1
ATOM 8772 C C . VAL A 1 1105 ? -39.113 -28.153 13.216 1.00 86.88 1105 VAL A C 1
ATOM 8774 O O . VAL A 1 1105 ? -38.497 -28.392 14.254 1.00 86.88 1105 VAL A O 1
ATOM 8777 N N . ARG A 1 1106 ? -39.356 -29.082 12.281 1.00 89.56 1106 ARG A N 1
ATOM 8778 C CA . ARG A 1 1106 ? -38.906 -30.481 12.295 1.00 89.56 1106 ARG A CA 1
ATOM 8779 C C . ARG A 1 1106 ? -37.411 -30.615 12.595 1.00 89.56 1106 ARG A C 1
ATOM 8781 O O . ARG A 1 1106 ? -37.044 -31.261 13.572 1.00 89.56 1106 ARG A O 1
ATOM 8788 N N . GLU A 1 1107 ? -36.548 -30.019 11.774 1.00 86.56 1107 GLU A N 1
ATOM 8789 C CA . GLU A 1 1107 ? -35.086 -30.121 11.921 1.00 86.56 1107 GLU A CA 1
ATOM 8790 C C . GLU A 1 1107 ? -34.576 -29.423 13.184 1.00 86.56 1107 GLU A C 1
ATOM 8792 O O . GLU A 1 1107 ? -33.644 -29.912 13.823 1.00 86.56 1107 GLU A O 1
ATOM 8797 N N . ASN A 1 1108 ? -35.198 -28.303 13.564 1.00 86.31 1108 ASN A N 1
ATOM 8798 C CA . ASN A 1 1108 ? -34.879 -27.608 14.804 1.00 86.31 1108 ASN A CA 1
ATOM 8799 C C . ASN A 1 1108 ? -35.177 -28.467 16.034 1.00 86.31 1108 ASN A C 1
ATOM 8801 O O . ASN A 1 1108 ? -34.386 -28.442 16.970 1.00 86.31 1108 ASN A O 1
ATOM 8805 N N . ILE A 1 1109 ? -36.275 -29.227 16.042 1.00 88.25 1109 ILE A N 1
ATOM 8806 C CA . ILE A 1 1109 ? -36.627 -30.142 17.138 1.00 88.25 1109 ILE A CA 1
ATOM 8807 C C . ILE A 1 1109 ? -35.765 -31.414 17.084 1.00 88.25 1109 ILE A C 1
ATOM 8809 O O . ILE A 1 1109 ? -35.248 -31.853 18.108 1.00 88.25 1109 ILE A O 1
ATOM 8813 N N . ALA A 1 1110 ? -35.509 -31.961 15.895 1.00 88.19 1110 ALA A N 1
ATOM 8814 C CA . ALA A 1 1110 ? -34.707 -33.171 15.702 1.00 88.19 1110 ALA A CA 1
ATOM 8815 C C . ALA A 1 1110 ? -33.178 -32.972 15.825 1.00 88.19 1110 ALA A C 1
ATOM 8817 O O . ALA A 1 1110 ? -32.417 -33.894 15.536 1.00 88.19 1110 ALA A O 1
ATOM 8818 N N . PHE A 1 1111 ? -32.693 -31.801 16.254 1.00 83.25 1111 PHE A N 1
ATOM 8819 C CA . PHE A 1 1111 ? -31.265 -31.456 16.213 1.00 83.25 1111 PHE A CA 1
ATOM 8820 C C . PHE A 1 1111 ? -30.356 -32.441 16.982 1.00 83.25 1111 PHE A C 1
ATOM 8822 O O . PHE A 1 1111 ? -29.332 -32.886 16.446 1.00 83.25 1111 PHE A O 1
ATOM 8829 N N . TYR A 1 1112 ? -30.745 -32.821 18.208 1.00 79.50 1112 TYR A N 1
ATOM 8830 C CA . TYR A 1 1112 ? -29.999 -33.784 19.033 1.00 79.50 1112 TYR A CA 1
ATOM 8831 C C . TYR A 1 1112 ? -30.252 -35.250 18.638 1.00 79.50 1112 TYR A C 1
ATOM 8833 O O . TYR A 1 1112 ? -29.322 -36.056 18.709 1.00 79.50 1112 TYR A O 1
ATOM 8841 N N . HIS A 1 1113 ? -31.456 -35.577 18.146 1.00 82.88 1113 HIS A N 1
ATOM 8842 C CA . HIS A 1 1113 ? -31.839 -36.922 17.698 1.00 82.88 1113 HIS A CA 1
ATOM 8843 C C . HIS A 1 1113 ? -32.361 -36.917 16.237 1.00 82.88 1113 HIS A C 1
ATOM 8845 O O . HIS A 1 1113 ? -33.562 -37.063 15.994 1.00 82.88 1113 HIS A O 1
ATOM 8851 N N . PRO A 1 1114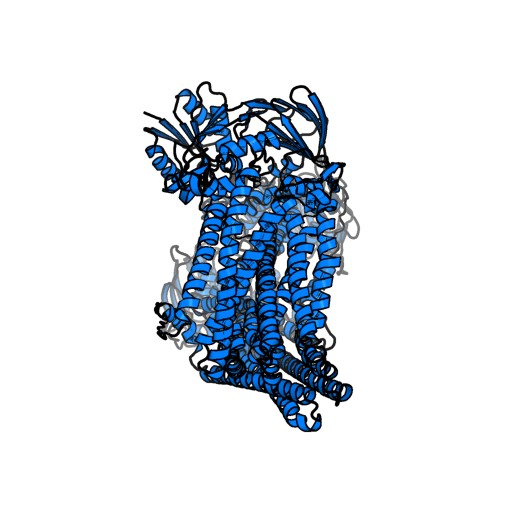 ? -31.477 -36.787 15.225 1.00 78.00 1114 PRO A N 1
ATOM 8852 C CA . PRO A 1 1114 ? -31.843 -36.526 13.820 1.00 78.00 1114 PRO A CA 1
ATOM 8853 C C . PRO A 1 1114 ? -32.478 -37.713 13.072 1.00 78.00 1114 PRO A C 1
ATOM 8855 O O . PRO A 1 1114 ? -32.606 -37.678 11.850 1.00 78.00 1114 PRO A O 1
ATOM 8858 N N . LYS A 1 1115 ? -32.832 -38.789 13.783 1.00 81.44 1115 LYS A N 1
ATOM 8859 C CA . LYS A 1 1115 ? -33.509 -39.984 13.250 1.00 81.44 1115 LYS A CA 1
ATOM 8860 C C . LYS A 1 1115 ? -34.944 -40.138 13.763 1.00 81.44 1115 LYS A C 1
ATOM 8862 O O . LYS A 1 1115 ? -35.581 -41.132 13.425 1.00 81.44 1115 LYS A O 1
ATOM 8867 N N . ALA A 1 1116 ? -35.424 -39.191 14.571 1.00 83.88 1116 ALA A N 1
ATOM 8868 C CA . ALA A 1 1116 ? -36.777 -39.209 15.107 1.00 83.88 1116 ALA A CA 1
ATOM 8869 C C . ALA A 1 1116 ? -37.829 -39.202 13.990 1.00 83.88 1116 ALA A C 1
ATOM 8871 O O . ALA A 1 1116 ? -37.677 -38.528 12.968 1.00 83.88 1116 ALA A O 1
ATOM 8872 N N . SER A 1 1117 ? -38.905 -39.944 14.213 1.00 86.88 1117 SER A N 1
ATOM 8873 C CA . SER A 1 1117 ? -40.071 -39.989 13.337 1.00 86.88 1117 SER A CA 1
ATOM 8874 C C . SER A 1 1117 ? -40.978 -38.768 13.510 1.00 86.88 1117 SER A C 1
ATOM 8876 O O . SER A 1 1117 ? -40.994 -38.120 14.558 1.00 86.88 1117 SER A O 1
ATOM 8878 N N . ASP A 1 1118 ? -41.806 -38.490 12.499 1.00 84.12 1118 ASP A N 1
ATOM 8879 C CA . ASP A 1 1118 ? -42.869 -37.481 12.568 1.00 84.12 1118 ASP A CA 1
ATOM 8880 C C . ASP A 1 1118 ? -43.798 -37.689 13.776 1.00 84.12 1118 ASP A C 1
ATOM 8882 O O . ASP A 1 1118 ? -44.233 -36.710 14.372 1.00 84.12 1118 ASP A O 1
ATOM 8886 N N . GLU A 1 1119 ? -44.063 -38.936 14.188 1.00 86.00 1119 GLU A N 1
ATOM 8887 C CA . GLU A 1 1119 ? -44.875 -39.240 15.377 1.00 86.00 1119 GLU A CA 1
ATOM 8888 C C . GLU A 1 1119 ? -44.181 -38.808 16.681 1.00 86.00 1119 GLU A C 1
ATOM 8890 O O . GLU A 1 1119 ? -44.821 -38.244 17.567 1.00 86.00 1119 GLU A O 1
ATOM 8895 N N . GLU A 1 1120 ? -42.866 -39.013 16.799 1.00 86.56 1120 GLU A N 1
ATOM 8896 C CA . GLU A 1 1120 ? -42.078 -38.579 17.961 1.00 86.56 1120 GLU A CA 1
ATOM 8897 C C . GLU A 1 1120 ? -41.930 -37.051 18.006 1.00 86.56 1120 GLU A C 1
ATOM 8899 O O . GLU A 1 1120 ? -42.056 -36.451 19.075 1.00 86.56 1120 GLU A O 1
ATOM 8904 N N . ILE A 1 1121 ? -41.745 -36.408 16.847 1.00 86.56 1121 ILE A N 1
ATOM 8905 C CA . ILE A 1 1121 ? -41.667 -34.945 16.719 1.00 86.56 1121 ILE A CA 1
ATOM 8906 C C . ILE A 1 1121 ? -43.026 -34.297 17.024 1.00 86.56 1121 ILE A C 1
ATOM 8908 O O . ILE A 1 1121 ? -43.081 -33.346 17.804 1.00 86.56 1121 ILE A O 1
ATOM 8912 N N . LEU A 1 1122 ? -44.132 -34.825 16.486 1.00 86.88 1122 LEU A N 1
ATOM 8913 C CA . LEU A 1 1122 ? -45.487 -34.349 16.795 1.00 86.88 1122 LEU A CA 1
ATOM 8914 C C . LEU A 1 1122 ? -45.831 -34.537 18.276 1.00 86.88 1122 LEU A C 1
ATOM 8916 O O . LEU A 1 1122 ? -46.421 -33.647 18.880 1.00 86.88 1122 LEU A O 1
ATOM 8920 N N . LYS A 1 1123 ? -45.402 -35.642 18.891 1.00 85.25 1123 LYS A N 1
ATOM 8921 C CA . LYS A 1 1123 ? -45.560 -35.869 20.331 1.00 85.25 1123 LYS A CA 1
ATOM 8922 C C . LYS A 1 1123 ? -44.728 -34.895 21.172 1.00 85.25 1123 LYS A C 1
ATOM 8924 O O . LYS A 1 1123 ? -45.214 -34.415 22.192 1.00 85.25 1123 LYS A O 1
ATOM 8929 N N . ALA A 1 1124 ? -43.507 -34.556 20.755 1.00 85.44 1124 ALA A N 1
ATOM 8930 C CA . ALA A 1 1124 ? -42.717 -33.506 21.404 1.00 85.44 1124 ALA A CA 1
ATOM 8931 C C . ALA A 1 1124 ? -43.379 -32.119 21.259 1.00 85.44 1124 ALA A C 1
ATOM 8933 O O . ALA A 1 1124 ? -43.370 -31.332 22.203 1.00 85.44 1124 ALA A O 1
ATOM 8934 N N . ILE A 1 1125 ? -44.009 -31.837 20.115 1.00 86.31 1125 ILE A N 1
ATOM 8935 C CA . ILE A 1 1125 ? -44.792 -30.617 19.841 1.00 86.31 1125 ILE A CA 1
ATOM 8936 C C . ILE A 1 1125 ? -46.066 -30.542 20.692 1.00 86.31 1125 ILE A C 1
ATOM 8938 O O . ILE A 1 1125 ? -46.363 -29.481 21.237 1.00 86.31 1125 ILE A O 1
ATOM 8942 N N . GLU A 1 1126 ? -46.785 -31.653 20.860 1.00 84.81 1126 GLU A N 1
ATOM 8943 C CA . GLU A 1 1126 ? -47.956 -31.754 21.737 1.00 84.81 1126 GLU A CA 1
ATOM 8944 C C . GLU A 1 1126 ? -47.553 -31.532 23.203 1.00 84.81 1126 GLU A C 1
ATOM 8946 O O . GLU A 1 1126 ? -48.104 -30.660 23.875 1.00 84.81 1126 GLU A O 1
ATOM 8951 N N . VAL A 1 1127 ? -46.522 -32.243 23.676 1.00 82.50 1127 VAL A N 1
ATOM 8952 C CA . VAL A 1 1127 ? -46.002 -32.123 25.049 1.00 82.50 1127 VAL A CA 1
ATOM 8953 C C . VAL A 1 1127 ? -45.440 -30.729 25.343 1.00 82.50 1127 VAL A C 1
ATOM 8955 O O . VAL A 1 1127 ? -45.573 -30.262 26.469 1.00 82.50 1127 VAL A O 1
ATOM 8958 N N . THR A 1 1128 ? -44.856 -30.031 24.363 1.00 81.19 1128 THR A N 1
ATOM 8959 C CA . THR A 1 1128 ? -44.369 -28.646 24.540 1.00 81.19 1128 THR A CA 1
ATOM 8960 C C . THR A 1 1128 ? -45.418 -27.566 24.259 1.00 81.19 1128 THR A C 1
ATOM 8962 O O . THR A 1 1128 ? -45.172 -26.394 24.556 1.00 81.19 1128 THR A O 1
ATOM 8965 N N . GLY A 1 1129 ? -46.598 -27.938 23.751 1.00 81.00 1129 GLY A N 1
ATOM 8966 C CA . GLY A 1 1129 ? -47.646 -27.019 23.301 1.00 81.00 1129 GLY A CA 1
ATOM 8967 C C . GLY A 1 1129 ? -47.151 -26.044 22.236 1.00 81.00 1129 GLY A C 1
ATOM 8968 O O . GLY A 1 1129 ? -47.282 -24.826 22.373 1.00 81.00 1129 GLY A O 1
ATOM 8969 N N . LEU A 1 1130 ? -46.549 -26.607 21.190 1.00 83.88 1130 LEU A N 1
ATOM 8970 C CA . LEU A 1 1130 ? -46.266 -25.943 19.920 1.00 83.88 1130 LEU A CA 1
ATOM 8971 C C . LEU A 1 1130 ? -47.388 -26.178 18.890 1.00 83.88 1130 LEU A C 1
ATOM 8973 O O . LEU A 1 1130 ? -47.348 -25.579 17.822 1.00 83.88 1130 LEU A O 1
ATOM 8977 N N . THR A 1 1131 ? -48.386 -27.017 19.197 1.00 83.94 1131 THR A N 1
ATOM 8978 C CA . THR A 1 1131 ? -49.460 -27.439 18.278 1.00 83.94 1131 THR A CA 1
ATOM 8979 C C . THR A 1 1131 ? -50.157 -26.271 17.583 1.00 83.94 1131 THR A C 1
ATOM 8981 O O . THR A 1 1131 ? -50.238 -26.259 16.358 1.00 83.94 1131 THR A O 1
ATOM 8984 N N . ASP A 1 1132 ? -50.603 -25.259 18.331 1.00 80.88 1132 ASP A N 1
ATOM 8985 C CA . ASP A 1 1132 ? -51.317 -24.117 17.746 1.00 80.88 1132 ASP A CA 1
ATOM 8986 C C . ASP A 1 1132 ? -50.390 -23.223 16.915 1.00 80.88 1132 ASP A C 1
ATOM 8988 O O . ASP A 1 1132 ? -50.775 -22.782 15.837 1.00 80.88 1132 ASP A O 1
ATOM 8992 N N . LEU A 1 1133 ? -49.126 -23.052 17.329 1.00 79.62 1133 LEU A N 1
ATOM 8993 C CA . LEU A 1 1133 ? -48.119 -22.378 16.503 1.00 79.62 1133 LEU A CA 1
ATOM 8994 C C . LEU A 1 1133 ? -47.884 -23.130 15.186 1.00 79.62 1133 LEU A C 1
ATOM 8996 O O . LEU A 1 1133 ? -47.753 -22.495 14.149 1.00 79.62 1133 LEU A O 1
ATOM 9000 N N . VAL A 1 1134 ? -47.830 -24.463 15.219 1.00 84.00 1134 VAL A N 1
ATOM 9001 C CA . VAL A 1 1134 ? -47.653 -25.312 14.030 1.00 84.00 1134 VAL A CA 1
ATOM 9002 C C . VAL A 1 1134 ? -48.888 -25.274 13.122 1.00 84.00 1134 VAL A C 1
ATOM 9004 O O . VAL A 1 1134 ? -48.728 -25.334 11.909 1.00 84.00 1134 VAL A O 1
ATOM 9007 N N . ASN A 1 1135 ? -50.091 -25.087 13.669 1.00 82.88 1135 ASN A N 1
ATOM 9008 C CA . ASN A 1 1135 ? -51.310 -24.859 12.884 1.00 82.88 1135 ASN A CA 1
ATOM 9009 C C . ASN A 1 1135 ? -51.370 -23.440 12.270 1.00 82.88 1135 ASN A C 1
ATOM 9011 O O . ASN A 1 1135 ? -51.878 -23.279 11.163 1.00 82.88 1135 ASN A O 1
ATOM 9015 N N . ASP A 1 1136 ? -50.830 -22.429 12.962 1.00 79.88 1136 ASP A N 1
ATOM 9016 C CA . ASP A 1 1136 ? -50.710 -21.032 12.500 1.00 79.88 1136 ASP A CA 1
ATOM 9017 C C . ASP A 1 1136 ? -49.490 -20.783 11.583 1.00 79.88 1136 ASP A C 1
ATOM 9019 O O . ASP A 1 1136 ? -49.313 -19.684 11.044 1.00 79.88 1136 ASP A O 1
ATOM 9023 N N . LEU A 1 1137 ? -48.586 -21.755 11.442 1.00 80.81 1137 LEU A N 1
ATOM 9024 C CA . LEU A 1 1137 ? -47.433 -21.697 10.543 1.00 80.81 1137 LEU A CA 1
ATOM 9025 C C . LEU A 1 1137 ? -47.854 -22.166 9.134 1.00 80.81 1137 LEU A C 1
ATOM 9027 O O . LEU A 1 1137 ? -48.446 -23.237 9.010 1.00 80.81 1137 LEU A O 1
ATOM 9031 N N . PRO A 1 1138 ? -47.539 -21.411 8.060 1.00 75.81 1138 PRO A N 1
ATOM 9032 C CA . PRO A 1 1138 ? -48.100 -21.646 6.724 1.00 75.81 1138 PRO A CA 1
ATOM 9033 C C . PRO A 1 1138 ? -47.788 -23.027 6.129 1.00 75.81 1138 PRO A C 1
ATOM 9035 O O . PRO A 1 1138 ? -48.619 -23.558 5.395 1.00 75.81 1138 PRO A O 1
ATOM 9038 N N . ASP A 1 1139 ? -46.637 -23.615 6.470 1.00 81.75 1139 ASP A N 1
ATOM 9039 C CA . ASP A 1 1139 ? -46.175 -24.922 5.982 1.00 81.75 1139 ASP A CA 1
ATOM 9040 C C . ASP A 1 1139 ? -46.049 -25.957 7.126 1.00 81.75 1139 ASP A C 1
ATOM 9042 O O . ASP A 1 1139 ? -45.344 -26.963 7.014 1.00 81.75 1139 ASP A O 1
ATOM 9046 N N . GLY A 1 1140 ? -46.697 -25.709 8.273 1.00 85.81 1140 GLY A N 1
ATOM 9047 C CA . GLY A 1 1140 ? -46.664 -26.593 9.441 1.00 85.81 1140 GLY A CA 1
ATOM 9048 C C . GLY A 1 1140 ? -45.247 -26.908 9.938 1.00 85.81 1140 GLY A C 1
ATOM 9049 O O . GLY A 1 1140 ? -44.425 -26.004 10.116 1.00 85.81 1140 GLY A O 1
ATOM 9050 N N . LEU A 1 1141 ? -44.961 -28.202 10.149 1.00 87.19 1141 LEU A N 1
ATOM 9051 C CA . LEU A 1 1141 ? -43.662 -28.728 10.611 1.00 87.19 1141 LEU A CA 1
ATOM 9052 C C . LEU A 1 1141 ? -42.474 -28.311 9.738 1.00 87.19 1141 LEU A C 1
ATOM 9054 O O . LEU A 1 1141 ? -41.354 -28.186 10.239 1.00 87.19 1141 LEU A O 1
ATOM 9058 N N . ASP A 1 1142 ? -42.716 -28.129 8.443 1.00 86.94 1142 ASP A N 1
ATOM 9059 C CA . ASP A 1 1142 ? -41.674 -27.914 7.444 1.00 86.94 1142 ASP A CA 1
ATOM 9060 C C . ASP A 1 1142 ? -41.381 -26.413 7.236 1.00 86.94 1142 ASP A C 1
ATOM 9062 O O . ASP A 1 1142 ? -40.423 -26.048 6.551 1.00 86.94 1142 ASP A O 1
ATOM 9066 N N . THR A 1 1143 ? -42.136 -25.530 7.907 1.00 84.62 1143 THR A N 1
ATOM 9067 C CA . THR A 1 1143 ? -41.902 -24.078 7.902 1.00 84.62 1143 THR A CA 1
ATOM 9068 C C . THR A 1 1143 ? -40.527 -23.741 8.476 1.00 84.62 1143 THR A C 1
ATOM 9070 O O . THR A 1 1143 ? -40.197 -24.146 9.594 1.00 84.62 1143 THR A O 1
ATOM 9073 N N . LYS A 1 1144 ? -39.730 -22.957 7.739 1.00 82.44 1144 LYS A N 1
ATOM 9074 C CA . LYS A 1 1144 ? -38.416 -22.486 8.201 1.00 82.44 1144 LYS A CA 1
ATOM 9075 C C . LYS A 1 1144 ? -38.531 -21.430 9.304 1.00 82.44 1144 LYS A C 1
ATOM 9077 O O . LYS A 1 1144 ? -39.370 -20.530 9.244 1.00 82.44 1144 LYS A O 1
ATOM 9082 N N . LEU A 1 1145 ? -37.638 -21.541 10.281 1.00 82.12 1145 LEU A N 1
ATOM 9083 C CA . LEU A 1 1145 ? -37.488 -20.647 11.428 1.00 82.12 1145 LEU A CA 1
ATOM 9084 C C . LEU A 1 1145 ? -36.135 -19.913 11.366 1.00 82.12 1145 LEU A C 1
ATOM 9086 O O . LEU A 1 1145 ? -35.433 -19.993 10.359 1.00 82.12 1145 LEU A O 1
ATOM 9090 N N . GLY A 1 1146 ? -35.767 -19.209 12.439 1.00 70.12 1146 GLY A N 1
ATOM 9091 C CA . GLY A 1 1146 ? -34.474 -18.530 12.576 1.00 70.12 1146 GLY A CA 1
ATOM 9092 C C . GLY A 1 1146 ? -34.465 -17.091 12.050 1.00 70.12 1146 GLY A C 1
ATOM 9093 O O . GLY A 1 1146 ? -35.492 -16.558 11.627 1.00 70.12 1146 GLY A O 1
ATOM 9094 N N . GLU A 1 1147 ? -33.303 -16.436 12.117 1.00 59.44 1147 GLU A N 1
ATOM 9095 C CA . GLU A 1 1147 ? -33.190 -14.974 11.955 1.00 59.44 1147 GLU A CA 1
ATOM 9096 C C . GLU A 1 1147 ? -33.614 -14.430 10.580 1.00 59.44 1147 GLU A C 1
ATOM 9098 O O . GLU A 1 1147 ? -34.109 -13.307 10.497 1.00 59.44 1147 GLU A O 1
ATOM 9103 N N . GLY A 1 1148 ? -33.438 -15.210 9.509 1.00 54.19 1148 GLY A N 1
ATOM 9104 C CA . GLY A 1 1148 ? -33.836 -14.840 8.145 1.00 54.19 1148 GLY A CA 1
ATOM 9105 C C . GLY A 1 1148 ? -35.293 -15.161 7.774 1.00 54.19 1148 GLY A C 1
ATOM 9106 O O . GLY A 1 1148 ? -35.680 -14.935 6.629 1.00 54.19 1148 GLY A O 1
ATOM 9107 N N . ALA A 1 1149 ? -36.086 -15.723 8.694 1.00 60.81 1149 ALA A N 1
ATOM 9108 C CA . ALA A 1 1149 ? -37.428 -16.252 8.431 1.00 60.81 1149 ALA A CA 1
ATOM 9109 C C . ALA A 1 1149 ? -38.488 -15.625 9.364 1.00 60.81 1149 ALA A C 1
ATOM 9111 O O . ALA A 1 1149 ? -38.387 -14.455 9.736 1.00 60.81 1149 ALA A O 1
ATOM 9112 N N . ARG A 1 1150 ? -39.535 -16.377 9.748 1.00 60.34 1150 ARG A N 1
ATOM 9113 C CA . ARG A 1 1150 ? -40.467 -15.934 10.798 1.00 60.34 1150 ARG A CA 1
ATOM 9114 C C . ARG A 1 1150 ? -39.718 -15.903 12.130 1.00 60.34 1150 ARG A C 1
ATOM 9116 O O . ARG A 1 1150 ? -39.431 -16.952 12.707 1.00 60.34 1150 ARG A O 1
ATOM 9123 N N . THR A 1 1151 ? -39.466 -14.703 12.639 1.00 61.56 1151 THR A N 1
ATOM 9124 C CA . THR A 1 1151 ? -38.968 -14.511 13.999 1.00 61.56 1151 THR A CA 1
ATOM 9125 C C . THR A 1 1151 ? -39.972 -15.078 15.002 1.00 61.56 1151 THR A C 1
ATOM 9127 O O . THR A 1 1151 ? -41.169 -14.787 14.962 1.00 61.56 1151 THR A O 1
ATOM 9130 N N . LEU A 1 1152 ? -39.478 -15.938 15.887 1.00 70.81 1152 LEU A N 1
ATOM 9131 C CA . LEU A 1 1152 ? -40.254 -16.498 16.987 1.00 70.81 1152 LEU A CA 1
ATOM 9132 C C . LEU A 1 1152 ? -40.188 -15.576 18.203 1.00 70.81 1152 LEU A C 1
ATOM 9134 O O . LEU A 1 1152 ? -39.172 -14.914 18.428 1.00 70.81 1152 LEU A O 1
ATOM 9138 N N . SER A 1 1153 ? -41.239 -15.579 19.026 1.00 69.25 1153 SER A N 1
ATOM 9139 C CA . SER A 1 1153 ? -41.127 -15.014 20.373 1.00 69.25 1153 SER A CA 1
ATOM 9140 C C . SER A 1 1153 ? -40.166 -15.857 21.221 1.00 69.25 1153 SER A C 1
ATOM 9142 O O . SER A 1 1153 ? -39.991 -17.054 20.967 1.00 69.25 1153 SER A O 1
ATOM 9144 N N . GLY A 1 1154 ? -39.577 -15.262 22.265 1.00 66.94 1154 GLY A N 1
ATOM 9145 C CA . GLY A 1 1154 ? -38.663 -15.973 23.168 1.00 66.94 1154 GLY A CA 1
ATOM 9146 C C . GLY A 1 1154 ? -39.260 -17.284 23.695 1.00 66.94 1154 GLY A C 1
ATOM 9147 O O . GLY A 1 1154 ? -38.616 -18.325 23.624 1.00 66.94 1154 GLY A O 1
ATOM 9148 N N . GLY A 1 1155 ? -40.539 -17.278 24.093 1.00 71.12 1155 GLY A N 1
ATOM 9149 C CA . GLY A 1 1155 ? -41.252 -18.481 24.540 1.00 71.12 1155 GLY A CA 1
ATOM 9150 C C . GLY A 1 1155 ? -41.453 -19.551 23.470 1.00 71.12 1155 GLY A C 1
ATOM 9151 O O . GLY A 1 1155 ? -41.413 -20.738 23.784 1.00 71.12 1155 GLY A O 1
ATOM 9152 N N . GLN A 1 1156 ? -41.613 -19.173 22.202 1.00 80.56 1156 GLN A N 1
ATOM 9153 C CA . GLN A 1 1156 ? -41.729 -20.129 21.097 1.00 80.56 1156 GLN A CA 1
ATOM 9154 C C . GLN A 1 1156 ? -40.370 -20.778 20.784 1.00 80.56 1156 GLN A C 1
ATOM 9156 O O . GLN A 1 1156 ? -40.297 -21.997 20.629 1.00 80.56 1156 GLN A O 1
ATOM 9161 N N . ALA A 1 1157 ? -39.282 -20.000 20.790 1.00 78.81 1157 ALA A N 1
ATOM 9162 C CA . ALA A 1 1157 ? -37.919 -20.528 20.690 1.00 78.81 1157 ALA A CA 1
ATOM 9163 C C . ALA A 1 1157 ? -37.576 -21.463 21.872 1.00 78.81 1157 ALA A C 1
ATOM 9165 O O . ALA A 1 1157 ? -37.024 -22.548 21.685 1.00 78.81 1157 ALA A O 1
ATOM 9166 N N . GLN A 1 1158 ? -37.974 -21.087 23.090 1.00 78.88 1158 GLN A N 1
ATOM 9167 C CA . GLN A 1 1158 ? -37.727 -21.858 24.312 1.00 78.88 1158 GLN A CA 1
ATOM 9168 C C . GLN A 1 1158 ? -38.540 -23.166 24.358 1.00 78.88 1158 GLN A C 1
ATOM 9170 O O . GLN A 1 1158 ? -37.994 -24.205 24.731 1.00 78.88 1158 GLN A O 1
ATOM 9175 N N . ARG A 1 1159 ? -39.790 -23.172 23.862 1.00 82.56 1159 ARG A N 1
ATOM 9176 C CA . ARG A 1 1159 ? -40.575 -24.404 23.628 1.00 82.56 1159 ARG A CA 1
ATOM 9177 C C . ARG A 1 1159 ? -39.901 -25.343 22.623 1.00 82.56 1159 ARG A C 1
ATOM 9179 O O . ARG A 1 1159 ? -39.890 -26.548 22.851 1.00 82.56 1159 ARG A O 1
ATOM 9186 N N . ILE A 1 1160 ? -39.289 -24.822 21.556 1.00 86.62 1160 ILE A N 1
ATOM 9187 C CA . ILE A 1 1160 ? -38.554 -25.644 20.576 1.00 86.62 1160 ILE A CA 1
ATOM 9188 C C . ILE A 1 1160 ? -37.285 -26.253 21.184 1.00 86.62 1160 ILE A C 1
ATOM 9190 O O . ILE A 1 1160 ? -37.026 -27.438 20.982 1.00 86.62 1160 ILE A O 1
ATOM 9194 N N . ALA A 1 1161 ? -36.526 -25.500 21.983 1.00 82.94 1161 ALA A N 1
ATOM 9195 C CA . ALA A 1 1161 ? -35.376 -26.047 22.706 1.00 82.94 1161 ALA A CA 1
ATOM 9196 C C . ALA A 1 1161 ? -35.783 -27.120 23.733 1.00 82.94 1161 ALA A C 1
ATOM 9198 O O . ALA A 1 1161 ? -35.116 -28.146 23.855 1.00 82.94 1161 ALA A O 1
ATOM 9199 N N . LEU A 1 1162 ? -36.920 -26.940 24.410 1.00 84.75 1162 LEU A N 1
ATOM 9200 C CA . LEU A 1 1162 ? -37.502 -27.967 25.274 1.00 84.75 1162 LEU A CA 1
ATOM 9201 C C . LEU A 1 1162 ? -37.954 -29.205 24.474 1.00 84.75 1162 LEU A C 1
ATOM 9203 O O . LEU A 1 1162 ? -37.773 -30.329 24.936 1.00 84.75 1162 LEU A O 1
ATOM 9207 N N . ALA A 1 1163 ? -38.472 -29.028 23.255 1.00 87.19 1163 ALA A N 1
ATOM 9208 C CA . ALA A 1 1163 ? -38.845 -30.134 22.374 1.00 87.19 1163 ALA A CA 1
ATOM 9209 C C . ALA A 1 1163 ? -37.615 -30.929 21.897 1.00 87.19 1163 ALA A C 1
ATOM 9211 O O . ALA A 1 1163 ? -37.677 -32.158 21.888 1.00 87.19 1163 ALA A O 1
ATOM 9212 N N . ARG A 1 1164 ? -36.474 -30.267 21.614 1.00 85.62 1164 ARG A N 1
ATOM 9213 C CA . ARG A 1 1164 ? -35.178 -30.945 21.376 1.00 85.62 1164 ARG A CA 1
ATOM 9214 C C . ARG A 1 1164 ? -34.816 -31.891 22.525 1.00 85.62 1164 ARG A C 1
ATOM 9216 O O . ARG A 1 1164 ? -34.338 -32.996 22.282 1.00 85.62 1164 ARG A O 1
ATOM 9223 N N . ALA A 1 1165 ? -35.048 -31.457 23.764 1.00 82.06 1165 ALA A N 1
ATOM 9224 C CA . ALA A 1 1165 ? -34.712 -32.213 24.968 1.00 82.06 1165 ALA A CA 1
ATOM 9225 C C . ALA A 1 1165 ? -35.718 -33.327 25.311 1.00 82.06 1165 ALA A C 1
ATOM 9227 O O . ALA A 1 1165 ? -35.334 -34.338 25.886 1.00 82.06 1165 ALA A O 1
ATOM 9228 N N . PHE A 1 1166 ? -36.995 -33.180 24.946 1.00 83.50 1166 PHE A N 1
ATOM 9229 C CA . PHE A 1 1166 ? -37.993 -34.247 25.103 1.00 83.50 1166 PHE A CA 1
ATOM 9230 C C . PHE A 1 1166 ? -37.825 -35.401 24.109 1.00 83.50 1166 PHE A C 1
ATOM 9232 O O . PHE A 1 1166 ? -38.220 -36.533 24.410 1.00 83.50 1166 PHE A O 1
ATOM 9239 N N . LEU A 1 1167 ? -37.282 -35.095 22.928 1.00 84.56 1167 LEU A N 1
ATOM 9240 C CA . LEU A 1 1167 ? -37.076 -36.040 21.837 1.00 84.56 1167 LEU A CA 1
ATOM 9241 C C . LEU A 1 1167 ? -35.888 -36.979 22.101 1.00 84.56 1167 LEU A C 1
ATOM 9243 O O . LEU A 1 1167 ? -35.978 -38.175 21.836 1.00 84.56 1167 LEU A O 1
ATOM 9247 N N . ASP A 1 1168 ? -34.790 -36.450 22.646 1.00 80.25 1168 ASP A N 1
ATOM 9248 C CA . ASP A 1 1168 ? -33.609 -37.236 23.009 1.00 80.25 1168 ASP A CA 1
ATOM 9249 C C . ASP A 1 1168 ? -33.684 -37.719 24.462 1.00 80.25 1168 ASP A C 1
ATOM 9251 O O . ASP A 1 1168 ? -33.337 -37.007 25.401 1.00 80.25 1168 ASP A O 1
ATOM 9255 N N . GLN A 1 1169 ? -34.113 -38.968 24.643 1.00 75.94 1169 GLN A N 1
ATOM 9256 C CA . GLN A 1 1169 ? -34.163 -39.608 25.959 1.00 75.94 1169 GLN A CA 1
ATOM 9257 C C . GLN A 1 1169 ? -32.910 -40.437 26.288 1.00 75.94 1169 GLN A C 1
ATOM 9259 O O . GLN A 1 1169 ? -32.892 -41.094 27.333 1.00 75.94 1169 GLN A O 1
ATOM 9264 N N . GLU A 1 1170 ? -31.867 -40.432 25.452 1.00 77.75 1170 GLU A N 1
ATOM 9265 C CA . GLU A 1 1170 ? -30.610 -41.146 25.731 1.00 77.75 1170 GLU A CA 1
ATOM 9266 C C . GLU A 1 1170 ? -29.675 -40.303 26.613 1.00 77.75 1170 GLU A C 1
ATOM 9268 O O . GLU A 1 1170 ? -29.040 -40.827 27.533 1.00 77.75 1170 GLU A O 1
ATOM 9273 N N . ARG A 1 1171 ? -29.640 -38.983 26.392 1.00 82.31 1171 ARG A N 1
ATOM 9274 C CA . ARG A 1 1171 ? -28.805 -38.025 27.135 1.00 82.31 1171 ARG A CA 1
ATOM 9275 C C . ARG A 1 1171 ? -29.321 -37.778 28.560 1.00 82.31 1171 ARG A C 1
ATOM 9277 O O . ARG A 1 1171 ? -30.264 -37.025 28.765 1.00 82.31 1171 ARG A O 1
ATOM 9284 N N . LYS A 1 1172 ? -28.700 -38.407 29.569 1.00 86.12 1172 LYS A N 1
ATOM 9285 C CA . LYS A 1 1172 ? -29.190 -38.434 30.968 1.00 86.12 1172 LYS A CA 1
ATOM 9286 C C . LYS A 1 1172 ? -28.833 -37.249 31.874 1.00 86.12 1172 LYS A C 1
ATOM 9288 O O . LYS A 1 1172 ? -29.238 -37.249 33.041 1.00 86.12 1172 LYS A O 1
ATOM 9293 N N . ILE A 1 1173 ? -28.154 -36.231 31.354 1.00 87.31 1173 ILE A N 1
ATOM 9294 C CA . ILE A 1 1173 ? -27.819 -34.994 32.071 1.00 87.31 1173 ILE A CA 1
ATOM 9295 C C . ILE A 1 1173 ? -28.411 -33.803 31.311 1.00 87.31 1173 ILE A C 1
ATOM 9297 O O . ILE A 1 1173 ? -28.251 -33.718 30.099 1.00 87.31 1173 ILE A O 1
ATOM 9301 N N . VAL A 1 1174 ? -29.065 -32.871 32.005 1.00 87.00 1174 VAL A N 1
ATOM 9302 C CA . VAL A 1 1174 ? -29.624 -31.644 31.415 1.00 87.00 1174 VAL A CA 1
ATOM 9303 C C . VAL A 1 1174 ? -29.046 -30.421 32.124 1.00 87.00 1174 VAL A C 1
ATOM 9305 O O . VAL A 1 1174 ? -29.199 -30.268 33.337 1.00 87.00 1174 VAL A O 1
ATOM 9308 N N . LEU A 1 1175 ? -28.388 -29.546 31.364 1.00 88.31 1175 LEU A N 1
ATOM 9309 C CA . LEU A 1 1175 ? -27.960 -28.219 31.795 1.00 88.31 1175 LEU A CA 1
ATOM 9310 C C . LEU A 1 1175 ? -28.945 -27.182 31.232 1.00 88.31 1175 LEU A C 1
ATOM 9312 O O . LEU A 1 1175 ? -28.908 -26.881 30.040 1.00 88.31 1175 LEU A O 1
ATOM 9316 N N . PHE A 1 1176 ? -29.804 -26.616 32.077 1.00 87.06 1176 PHE A N 1
ATOM 9317 C CA . PHE A 1 1176 ? -30.572 -25.420 31.735 1.00 87.06 1176 PHE A CA 1
ATOM 9318 C C . PHE A 1 1176 ? -29.843 -24.173 32.257 1.00 87.06 1176 PHE A C 1
ATOM 9320 O O . PHE A 1 1176 ? -29.504 -24.123 33.441 1.00 87.06 1176 PHE A O 1
ATOM 9327 N N . ASP A 1 1177 ? -29.654 -23.154 31.415 1.00 83.75 1177 ASP A N 1
ATOM 9328 C CA . ASP A 1 1177 ? -29.165 -21.832 31.828 1.00 83.75 1177 ASP A CA 1
ATOM 9329 C C . ASP A 1 1177 ? -30.264 -20.778 31.652 1.00 83.75 1177 ASP A C 1
ATOM 9331 O O . ASP A 1 1177 ? -30.649 -20.472 30.537 1.00 83.75 1177 ASP A O 1
ATOM 9335 N N . GLU A 1 1178 ? -30.836 -20.294 32.754 1.00 78.00 1178 GLU A N 1
ATOM 9336 C CA . GLU A 1 1178 ? -32.012 -19.408 32.827 1.00 78.00 1178 GLU A CA 1
ATOM 9337 C C . GLU A 1 1178 ? -33.120 -19.660 31.762 1.00 78.00 1178 GLU A C 1
ATOM 9339 O O . GLU A 1 1178 ? -33.523 -18.735 31.050 1.00 78.00 1178 GLU A O 1
ATOM 9344 N N . PRO A 1 1179 ? -33.692 -20.881 31.674 1.00 75.44 1179 PRO A N 1
ATOM 9345 C CA . PRO A 1 1179 ? -34.573 -21.331 30.583 1.00 75.44 1179 PRO A CA 1
ATOM 9346 C C . PRO A 1 1179 ? -35.998 -20.739 30.606 1.00 75.44 1179 PRO A C 1
ATOM 9348 O O . PRO A 1 1179 ? -36.902 -21.293 29.985 1.00 75.44 1179 PRO A O 1
ATOM 9351 N N . THR A 1 1180 ? -36.221 -19.653 31.347 1.00 74.12 1180 THR A N 1
ATOM 9352 C CA . THR A 1 1180 ? -37.484 -18.894 31.377 1.00 74.12 1180 THR A CA 1
ATOM 9353 C C . THR A 1 1180 ? -37.266 -17.378 31.416 1.00 74.12 1180 THR A C 1
ATOM 9355 O O . THR A 1 1180 ? -38.203 -16.619 31.669 1.00 74.12 1180 THR A O 1
ATOM 9358 N N . ALA A 1 1181 ? -36.036 -16.905 31.169 1.00 63.44 1181 ALA A N 1
ATOM 9359 C CA . ALA A 1 1181 ? -35.626 -15.540 31.501 1.00 63.44 1181 ALA A CA 1
ATOM 9360 C C . ALA A 1 1181 ? -36.464 -14.420 30.853 1.00 63.44 1181 ALA A C 1
ATOM 9362 O O . ALA A 1 1181 ? -36.571 -13.328 31.410 1.00 63.44 1181 ALA A O 1
ATOM 9363 N N . HIS A 1 1182 ? -37.067 -14.702 29.698 1.00 60.62 1182 HIS A N 1
ATOM 9364 C CA . HIS A 1 1182 ? -37.780 -13.738 28.851 1.00 60.62 1182 HIS A CA 1
ATOM 9365 C C . HIS A 1 1182 ? -39.302 -13.847 28.906 1.00 60.62 1182 HIS A C 1
ATOM 9367 O O . HIS A 1 1182 ? -39.991 -13.113 28.203 1.00 60.62 1182 HIS A O 1
ATOM 9373 N N . LEU A 1 1183 ? -39.835 -14.815 29.649 1.00 64.88 1183 LEU A N 1
ATOM 9374 C CA . LEU A 1 1183 ? -41.233 -15.204 29.504 1.00 64.88 1183 LEU A CA 1
ATOM 9375 C C . LEU A 1 1183 ? -42.139 -14.309 30.346 1.00 64.88 1183 LEU A C 1
ATOM 9377 O O . LEU A 1 1183 ? -41.792 -13.947 31.475 1.00 64.88 1183 LEU A O 1
ATOM 9381 N N . ASP A 1 1184 ? -43.310 -13.984 29.808 1.00 63.50 1184 ASP A N 1
ATOM 9382 C CA . ASP A 1 1184 ? -44.430 -13.516 30.614 1.00 63.50 1184 ASP A CA 1
ATOM 9383 C C . ASP A 1 1184 ? -44.905 -14.639 31.557 1.00 63.50 1184 ASP A C 1
ATOM 9385 O O . ASP A 1 1184 ? -44.607 -15.820 31.360 1.00 63.50 1184 ASP A O 1
ATOM 9389 N N . ILE A 1 1185 ? -45.625 -14.265 32.615 1.00 63.19 1185 ILE A N 1
ATOM 9390 C CA . ILE A 1 1185 ? -45.977 -15.189 33.702 1.00 63.19 1185 ILE A CA 1
ATOM 9391 C C . ILE A 1 1185 ? -46.961 -16.278 33.231 1.00 63.19 1185 ILE A C 1
ATOM 9393 O O . ILE A 1 1185 ? -46.885 -17.407 33.715 1.00 63.19 1185 ILE A O 1
ATOM 9397 N N . GLU A 1 1186 ? -47.840 -15.986 32.266 1.00 62.94 1186 GLU A N 1
ATOM 9398 C CA . GLU A 1 1186 ? -48.794 -16.967 31.728 1.00 62.94 1186 GLU A CA 1
ATOM 9399 C C . GLU A 1 1186 ? -48.050 -18.031 30.893 1.00 62.94 1186 GLU A C 1
ATOM 9401 O O . GLU A 1 1186 ? -48.177 -19.232 31.152 1.00 62.94 1186 GLU A O 1
ATOM 9406 N N . THR A 1 1187 ? -47.173 -17.598 29.979 1.00 66.06 1187 THR A N 1
ATOM 9407 C CA . THR A 1 1187 ? -46.301 -18.470 29.173 1.00 66.06 1187 THR A CA 1
ATOM 9408 C C . THR A 1 1187 ? -45.311 -19.269 30.028 1.00 66.06 1187 THR A C 1
ATOM 9410 O O . THR A 1 1187 ? -45.024 -20.422 29.693 1.00 66.06 1187 THR A O 1
ATOM 9413 N N . GLU A 1 1188 ? -44.774 -18.699 31.116 1.00 68.94 1188 GLU A N 1
ATOM 9414 C CA . GLU A 1 1188 ? -43.854 -19.410 32.016 1.00 68.94 1188 GLU A CA 1
ATOM 9415 C C . GLU A 1 1188 ? -44.548 -20.545 32.777 1.00 68.94 1188 GLU A C 1
ATOM 9417 O O . GLU A 1 1188 ? -43.988 -21.638 32.865 1.00 68.94 1188 GLU A O 1
ATOM 9422 N N . VAL A 1 1189 ? -45.763 -20.327 33.294 1.00 72.94 1189 VAL A N 1
ATOM 9423 C CA . VAL A 1 1189 ? -46.525 -21.381 33.988 1.00 72.94 1189 VAL A CA 1
ATOM 9424 C C . VAL A 1 1189 ? -46.849 -22.531 33.030 1.00 72.94 1189 VAL A C 1
ATOM 9426 O O . VAL A 1 1189 ? -46.600 -23.690 33.366 1.00 72.94 1189 VAL A O 1
ATOM 9429 N N . GLU A 1 1190 ? -47.302 -22.217 31.812 1.00 71.75 1190 GLU A N 1
ATOM 9430 C CA . GLU A 1 1190 ? -47.582 -23.213 30.769 1.00 71.75 1190 GLU A CA 1
ATOM 9431 C C . GLU A 1 1190 ? -46.321 -24.015 30.378 1.00 71.75 1190 GLU A C 1
ATOM 9433 O O . GLU A 1 1190 ? -46.400 -25.213 30.099 1.00 71.75 1190 GLU A O 1
ATOM 9438 N N . LEU A 1 1191 ? -45.137 -23.386 30.393 1.00 75.25 1191 LEU A N 1
ATOM 9439 C CA . LEU A 1 1191 ? -43.865 -24.081 30.174 1.00 75.25 1191 LEU A CA 1
ATOM 9440 C C . LEU A 1 1191 ? -43.456 -24.932 31.388 1.00 75.25 1191 LEU A C 1
ATOM 9442 O O . LEU A 1 1191 ? -42.988 -26.059 31.212 1.00 75.25 1191 LEU A O 1
ATOM 9446 N N . LYS A 1 1192 ? -43.651 -24.438 32.619 1.00 78.81 1192 LYS A N 1
ATOM 9447 C CA . LYS A 1 1192 ? -43.255 -25.134 33.854 1.00 78.81 1192 LYS A CA 1
ATOM 9448 C C . LYS A 1 1192 ? -43.931 -26.494 33.988 1.00 78.81 1192 LYS A C 1
ATOM 9450 O O . LYS A 1 1192 ? -43.245 -27.483 34.252 1.00 78.81 1192 LYS A O 1
ATOM 9455 N N . GLU A 1 1193 ? -45.244 -26.561 33.769 1.00 79.00 1193 GLU A N 1
ATOM 9456 C CA . GLU A 1 1193 ? -45.999 -27.824 33.825 1.00 79.00 1193 GLU A CA 1
ATOM 9457 C C . GLU A 1 1193 ? -45.444 -28.872 32.847 1.00 79.00 1193 GLU A C 1
ATOM 9459 O O . GLU A 1 1193 ? -45.423 -30.066 33.149 1.00 79.00 1193 GLU A O 1
ATOM 9464 N N . ARG A 1 1194 ? -44.916 -28.419 31.704 1.00 77.81 1194 ARG A N 1
ATOM 9465 C CA . ARG A 1 1194 ? -44.340 -29.266 30.654 1.00 77.81 1194 ARG A CA 1
ATOM 9466 C C . ARG A 1 1194 ? -42.889 -29.652 30.904 1.00 77.81 1194 ARG A C 1
ATOM 9468 O O . ARG A 1 1194 ? -42.477 -30.716 30.468 1.00 77.81 1194 ARG A O 1
ATOM 9475 N N . MET A 1 1195 ? -42.104 -28.842 31.613 1.00 81.38 1195 MET A N 1
ATOM 9476 C CA . MET A 1 1195 ? -40.709 -29.174 31.945 1.00 81.38 1195 MET A CA 1
ATOM 9477 C C . MET A 1 1195 ? -40.596 -30.250 33.034 1.00 81.38 1195 MET A C 1
ATOM 9479 O O . MET A 1 1195 ? -39.674 -31.069 32.999 1.00 81.38 1195 MET A O 1
ATOM 9483 N N . LEU A 1 1196 ? -41.531 -30.275 33.990 1.00 83.38 1196 LEU A N 1
ATOM 9484 C CA . LEU A 1 1196 ? -41.462 -31.150 35.166 1.00 83.38 1196 LEU A CA 1
ATOM 9485 C C . LEU A 1 1196 ? -41.299 -32.655 34.847 1.00 83.38 1196 LEU A C 1
ATOM 9487 O O . LEU A 1 1196 ? -40.402 -33.256 35.444 1.00 83.38 1196 LEU A O 1
ATOM 9491 N N . PRO A 1 1197 ? -42.043 -33.271 33.900 1.00 82.06 1197 PRO A N 1
ATOM 9492 C CA . PRO A 1 1197 ? -41.885 -34.692 33.566 1.00 82.06 1197 PRO A CA 1
ATOM 9493 C C . PRO A 1 1197 ? -40.499 -35.065 33.018 1.00 82.06 1197 PRO A C 1
ATOM 9495 O O . PRO A 1 1197 ? -40.004 -36.163 33.277 1.00 82.06 1197 PRO A O 1
ATOM 9498 N N . LEU A 1 1198 ? -39.836 -34.156 32.290 1.00 81.31 1198 LEU A N 1
ATOM 9499 C CA . LEU A 1 1198 ? -38.467 -34.381 31.817 1.00 81.31 1198 LEU A CA 1
ATOM 9500 C C . LEU A 1 1198 ? -37.494 -34.411 33.004 1.00 81.31 1198 LEU A C 1
ATOM 9502 O O . LEU A 1 1198 ? -36.649 -35.302 33.104 1.00 81.31 1198 LEU A O 1
ATOM 9506 N N . MET A 1 1199 ? -37.662 -33.481 33.948 1.00 85.31 1199 MET A N 1
ATOM 9507 C CA . MET A 1 1199 ? -36.798 -33.343 35.123 1.00 85.31 1199 MET A CA 1
ATOM 9508 C C . MET A 1 1199 ? -36.860 -34.532 36.098 1.00 85.31 1199 MET A C 1
ATOM 9510 O O . MET A 1 1199 ? -35.988 -34.644 36.952 1.00 85.31 1199 MET A O 1
ATOM 9514 N N . GLU A 1 1200 ? -37.860 -35.415 36.022 1.00 82.75 1200 GLU A N 1
ATOM 9515 C CA . GLU A 1 1200 ? -37.947 -36.610 36.884 1.00 82.75 1200 GLU A CA 1
ATOM 9516 C C . GLU A 1 1200 ? -37.033 -37.767 36.444 1.00 82.75 1200 GLU A C 1
ATOM 9518 O O . GLU A 1 1200 ? -36.819 -38.710 37.206 1.00 82.75 1200 GLU A O 1
ATOM 9523 N N . THR A 1 1201 ? -36.490 -37.719 35.223 1.00 82.44 1201 THR A N 1
ATOM 9524 C CA . THR A 1 1201 ? -35.759 -38.844 34.602 1.00 82.44 1201 THR A CA 1
ATOM 9525 C C . THR A 1 1201 ? -34.307 -38.523 34.222 1.00 82.44 1201 THR A C 1
ATOM 9527 O O . THR A 1 1201 ? -33.655 -39.327 33.550 1.00 82.44 1201 THR A O 1
ATOM 9530 N N . HIS A 1 1202 ? -33.797 -37.369 34.668 1.00 87.12 1202 HIS A N 1
ATOM 9531 C CA . HIS A 1 1202 ? -32.502 -36.795 34.285 1.00 87.12 1202 HIS A CA 1
ATOM 9532 C C . HIS A 1 1202 ? -31.785 -36.175 35.497 1.00 87.12 1202 HIS A C 1
ATOM 9534 O O . HIS A 1 1202 ? -32.432 -35.721 36.438 1.00 87.12 1202 HIS A O 1
ATOM 9540 N N . LEU A 1 1203 ? -30.448 -36.123 35.486 1.00 89.00 1203 LEU A N 1
ATOM 9541 C CA . LEU A 1 1203 ? -29.702 -35.230 36.383 1.00 89.00 1203 LEU A CA 1
ATOM 9542 C C . LEU A 1 1203 ? -29.850 -33.813 35.836 1.00 89.00 1203 LEU A C 1
ATOM 9544 O O . LEU A 1 1203 ? -29.433 -33.562 34.708 1.00 89.00 1203 LEU A O 1
ATOM 9548 N N . VAL A 1 1204 ? -30.420 -32.894 36.610 1.00 88.31 1204 VAL A N 1
ATOM 9549 C CA . VAL A 1 1204 ? -30.715 -31.543 36.125 1.00 88.31 1204 VAL A CA 1
ATOM 9550 C C . VAL A 1 1204 ? -29.876 -30.522 36.876 1.00 88.31 1204 VAL A C 1
ATOM 9552 O O . VAL A 1 1204 ? -30.046 -30.361 38.080 1.00 88.31 1204 VAL A O 1
ATOM 9555 N N . PHE A 1 1205 ? -29.038 -29.770 36.166 1.00 89.50 1205 PHE A N 1
ATOM 9556 C CA . PHE A 1 1205 ? -28.512 -28.498 36.656 1.00 89.50 1205 PHE A CA 1
ATOM 9557 C C . PHE A 1 1205 ? -29.332 -27.377 36.029 1.00 89.50 1205 PHE A C 1
ATOM 9559 O O . PHE A 1 1205 ? -29.321 -27.192 34.816 1.00 89.50 1205 PHE A O 1
ATOM 9566 N N . PHE A 1 1206 ? -30.065 -26.643 36.854 1.00 88.19 1206 PHE A N 1
ATOM 9567 C CA . PHE A 1 1206 ? -31.003 -25.616 36.424 1.00 88.19 1206 PHE A CA 1
ATOM 9568 C C . PHE A 1 1206 ? -30.505 -24.268 36.945 1.00 88.19 1206 PHE A C 1
ATOM 9570 O O . PHE A 1 1206 ? -30.915 -23.820 38.016 1.00 88.19 1206 PHE A O 1
ATOM 9577 N N . ALA A 1 1207 ? -29.592 -23.609 36.229 1.00 85.56 1207 ALA A N 1
ATOM 9578 C CA . ALA A 1 1207 ? -29.385 -22.192 36.496 1.00 85.56 1207 ALA A CA 1
ATOM 9579 C C . ALA A 1 1207 ? -30.674 -21.445 36.145 1.00 85.56 1207 ALA A C 1
ATOM 9581 O O . ALA A 1 1207 ? -31.298 -21.696 35.119 1.00 85.56 1207 ALA A O 1
ATOM 9582 N N . THR A 1 1208 ? -31.131 -20.572 37.033 1.00 71.56 1208 THR A N 1
ATOM 9583 C CA . THR A 1 1208 ? -32.384 -19.826 36.854 1.00 71.56 1208 THR A CA 1
ATOM 9584 C C . THR A 1 1208 ? -32.283 -18.457 37.506 1.00 71.56 1208 THR A C 1
ATOM 9586 O O . THR A 1 1208 ? -31.281 -18.142 38.157 1.00 71.56 1208 THR A O 1
ATOM 9589 N N . HIS A 1 1209 ? -33.306 -17.634 37.288 1.00 67.38 1209 HIS A N 1
ATOM 9590 C CA . HIS A 1 1209 ? -33.475 -16.347 37.940 1.00 67.38 1209 HIS A CA 1
ATOM 9591 C C . HIS A 1 1209 ? -34.811 -16.173 38.685 1.00 67.38 1209 HIS A C 1
ATOM 9593 O O . HIS A 1 1209 ? -35.033 -15.138 39.309 1.00 67.38 1209 HIS A O 1
ATOM 9599 N N . ARG A 1 1210 ? -35.724 -17.153 38.643 1.00 62.00 1210 ARG A N 1
ATOM 9600 C CA . ARG A 1 1210 ? -37.102 -16.969 39.133 1.00 62.00 1210 ARG A CA 1
ATOM 9601 C C . ARG A 1 1210 ? -37.379 -17.858 40.350 1.00 62.00 1210 ARG A C 1
ATOM 9603 O O . ARG A 1 1210 ? -37.406 -19.082 40.256 1.00 62.00 1210 ARG A O 1
ATOM 9610 N N . LEU A 1 1211 ? -37.573 -17.226 41.518 1.00 59.75 1211 LEU A N 1
ATOM 9611 C CA . LEU A 1 1211 ? -37.613 -17.859 42.857 1.00 59.75 1211 LEU A CA 1
ATOM 9612 C C . LEU A 1 1211 ? -38.623 -19.011 43.004 1.00 59.75 1211 LEU A C 1
ATOM 9614 O O . LEU A 1 1211 ? -38.430 -19.878 43.857 1.00 59.75 1211 LEU A O 1
ATOM 9618 N N . HIS A 1 1212 ? -39.677 -19.050 42.188 1.00 69.31 1212 HIS A N 1
ATOM 9619 C CA . HIS A 1 1212 ? -40.683 -20.113 42.226 1.00 69.31 1212 HIS A CA 1
ATOM 9620 C C . HIS A 1 1212 ? -40.186 -21.450 41.641 1.00 69.31 1212 HIS A C 1
ATOM 9622 O O . HIS A 1 1212 ? -40.759 -22.488 41.952 1.00 69.31 1212 HIS A O 1
ATOM 9628 N N . TRP A 1 1213 ? -39.123 -21.468 40.826 1.00 75.56 1213 TRP A N 1
ATOM 9629 C CA . TRP A 1 1213 ? -38.511 -22.719 40.347 1.00 75.56 1213 TRP A CA 1
ATOM 9630 C C . TRP A 1 1213 ? -37.840 -23.511 41.459 1.00 75.56 1213 TRP A C 1
ATOM 9632 O O . TRP A 1 1213 ? -37.731 -24.733 41.385 1.00 75.56 1213 TRP A O 1
ATOM 9642 N N . LEU A 1 1214 ? -37.407 -22.823 42.514 1.00 68.12 1214 LEU A N 1
ATOM 9643 C CA . LEU A 1 1214 ? -36.647 -23.428 43.597 1.00 68.12 1214 LEU A CA 1
ATOM 9644 C C . LEU A 1 1214 ? -37.453 -24.473 44.377 1.00 68.12 1214 LEU A C 1
ATOM 9646 O O . LEU A 1 1214 ? -36.856 -25.318 45.039 1.00 68.12 1214 LEU A O 1
ATOM 9650 N N . THR A 1 1215 ? -38.790 -24.428 44.313 1.00 72.44 1215 THR A N 1
ATOM 9651 C CA . THR A 1 1215 ? -39.665 -25.412 44.974 1.00 72.44 1215 THR A CA 1
ATOM 9652 C C . THR A 1 1215 ? -39.564 -26.801 44.356 1.00 72.44 1215 THR A C 1
ATOM 9654 O O . THR A 1 1215 ? -39.865 -27.776 45.038 1.00 72.44 1215 THR A O 1
ATOM 9657 N N . GLU A 1 1216 ? -39.098 -26.884 43.108 1.00 81.44 1216 GLU A N 1
ATOM 9658 C CA . GLU A 1 1216 ? -38.937 -28.123 42.340 1.00 81.44 1216 GLU A CA 1
ATOM 9659 C C . GLU A 1 1216 ? -37.522 -28.717 42.447 1.00 81.44 1216 GLU A C 1
ATOM 9661 O O . GLU A 1 1216 ? -37.250 -29.759 41.853 1.00 81.44 1216 GLU A O 1
ATOM 9666 N N . MET A 1 1217 ? -36.606 -28.049 43.158 1.00 82.25 1217 MET A N 1
ATOM 9667 C CA . MET A 1 1217 ? -35.189 -28.417 43.226 1.00 82.25 1217 MET A CA 1
ATOM 9668 C C . MET A 1 1217 ? -34.871 -29.166 44.524 1.00 82.25 1217 MET A C 1
ATOM 9670 O O . MET A 1 1217 ? -35.090 -28.652 45.625 1.00 82.25 1217 MET A O 1
ATOM 9674 N N . ASP A 1 1218 ? -34.282 -30.355 44.397 1.00 83.12 1218 ASP A N 1
ATOM 9675 C CA . ASP A 1 1218 ? -33.787 -31.149 45.527 1.00 83.12 1218 ASP A CA 1
ATOM 9676 C C . ASP A 1 1218 ? -32.626 -30.444 46.236 1.00 83.12 1218 ASP A C 1
ATOM 9678 O O . ASP A 1 1218 ? -32.514 -30.473 47.462 1.00 83.12 1218 ASP A O 1
ATOM 9682 N N . TYR A 1 1219 ? -31.749 -29.810 45.456 1.00 84.94 1219 TYR A N 1
ATOM 9683 C CA . TYR A 1 1219 ? -30.549 -29.130 45.930 1.00 84.94 1219 TYR A CA 1
ATOM 9684 C C . TYR A 1 1219 ? -30.332 -27.829 45.159 1.00 84.94 1219 TYR A C 1
ATOM 9686 O O . TYR A 1 1219 ? -30.860 -27.641 44.068 1.00 84.94 1219 TYR A O 1
ATOM 9694 N N . LEU A 1 1220 ? -29.568 -26.906 45.729 1.00 82.31 1220 LEU A N 1
ATOM 9695 C CA . LEU A 1 1220 ? -29.356 -25.572 45.187 1.00 82.31 1220 LEU A CA 1
ATOM 9696 C C . LEU A 1 1220 ? -27.909 -25.129 45.405 1.00 82.31 1220 LEU A C 1
ATOM 9698 O O . LEU A 1 1220 ? -27.285 -25.482 46.408 1.00 82.31 1220 LEU A O 1
ATOM 9702 N N . LEU A 1 1221 ? -27.404 -24.331 44.467 1.00 83.62 1221 LEU A N 1
ATOM 9703 C CA . LEU A 1 1221 ? -26.037 -23.821 44.406 1.00 83.62 1221 LEU A CA 1
ATOM 9704 C C . LEU A 1 1221 ? -26.088 -22.297 44.209 1.00 83.62 1221 LEU A C 1
ATOM 9706 O O . LEU A 1 1221 ? -26.208 -21.821 43.084 1.00 83.62 1221 LEU A O 1
ATOM 9710 N N . VAL A 1 1222 ? -26.047 -21.518 45.294 1.00 73.81 1222 VAL A N 1
ATOM 9711 C CA . VAL A 1 1222 ? -26.037 -20.045 45.242 1.00 73.81 1222 VAL A CA 1
ATOM 9712 C C . VAL A 1 1222 ? -24.632 -19.556 44.922 1.00 73.81 1222 VAL A C 1
ATOM 9714 O O . VAL A 1 1222 ? -23.733 -19.561 45.765 1.00 73.81 1222 VAL A O 1
ATOM 9717 N N . MET A 1 1223 ? -24.470 -19.094 43.691 1.00 73.75 1223 MET A N 1
ATOM 9718 C CA . MET A 1 1223 ? -23.344 -18.310 43.229 1.00 73.75 1223 MET A CA 1
ATOM 9719 C C . MET A 1 1223 ? -23.571 -16.823 43.480 1.00 73.75 1223 MET A C 1
ATOM 9721 O O . MET A 1 1223 ? -24.475 -16.213 42.908 1.00 73.75 1223 MET A O 1
ATOM 9725 N N . ASP A 1 1224 ? -22.694 -16.219 44.268 1.00 61.16 1224 ASP A N 1
ATOM 9726 C CA . ASP A 1 1224 ? -22.629 -14.775 44.463 1.00 61.16 1224 ASP A CA 1
ATOM 9727 C C . ASP A 1 1224 ? -21.166 -14.309 44.373 1.00 61.16 1224 ASP A C 1
ATOM 9729 O O . ASP A 1 1224 ? -20.243 -15.058 44.697 1.00 61.16 1224 ASP A O 1
ATOM 9733 N N . HIS A 1 1225 ? -20.941 -13.119 43.811 1.00 60.91 1225 HIS A N 1
ATOM 9734 C CA . HIS A 1 1225 ? -19.616 -12.566 43.500 1.00 60.91 1225 HIS A CA 1
ATOM 9735 C C . HIS A 1 1225 ? -18.591 -13.600 42.958 1.00 60.91 1225 HIS A C 1
ATOM 9737 O O . HIS A 1 1225 ? -17.431 -13.632 43.374 1.00 60.91 1225 HIS A O 1
ATOM 9743 N N . ARG A 1 1226 ? -19.018 -14.445 41.999 1.00 63.69 1226 ARG A N 1
ATOM 9744 C CA . ARG A 1 1226 ? -18.230 -15.507 41.323 1.00 63.69 1226 ARG A CA 1
ATOM 9745 C C . ARG A 1 1226 ? -17.846 -16.714 42.185 1.00 63.69 1226 ARG A C 1
ATOM 9747 O O . ARG A 1 1226 ? -17.198 -17.618 41.672 1.00 63.69 1226 ARG A O 1
ATOM 9754 N N . LYS A 1 1227 ? -18.256 -16.779 43.452 1.00 63.69 1227 LYS A N 1
ATOM 9755 C CA . LYS A 1 1227 ? -18.021 -17.924 44.348 1.00 63.69 1227 LYS A CA 1
ATOM 9756 C C . LYS A 1 1227 ? -19.306 -18.710 44.562 1.00 63.69 1227 LYS A C 1
ATOM 9758 O O . LYS A 1 1227 ? -20.390 -18.139 44.516 1.00 63.69 1227 LYS A O 1
ATOM 9763 N N . LEU A 1 1228 ? -19.191 -20.000 44.879 1.00 69.69 1228 LEU A N 1
ATOM 9764 C CA . LEU A 1 1228 ? -20.297 -20.749 45.475 1.00 69.69 1228 LEU A CA 1
ATOM 9765 C C . LEU A 1 1228 ? -20.450 -20.298 46.939 1.00 69.69 1228 LEU A C 1
ATOM 9767 O O . LEU A 1 1228 ? -19.789 -20.824 47.832 1.00 69.69 1228 LEU A O 1
ATOM 9771 N N . VAL A 1 1229 ? -21.264 -19.267 47.170 1.00 69.44 1229 VAL A N 1
ATOM 9772 C CA . VAL A 1 1229 ? -21.440 -18.631 48.486 1.00 69.44 1229 VAL A CA 1
ATOM 9773 C C . VAL A 1 1229 ? -22.354 -19.465 49.381 1.00 69.44 1229 VAL A C 1
ATOM 9775 O O . VAL A 1 1229 ? -22.121 -19.554 50.587 1.00 69.44 1229 VAL A O 1
ATOM 9778 N N . GLU A 1 1230 ? -23.352 -20.146 48.810 1.00 70.00 1230 GLU A N 1
ATOM 9779 C CA . GLU A 1 1230 ? -24.250 -21.023 49.567 1.00 70.00 1230 GLU A CA 1
ATOM 9780 C C . GLU A 1 1230 ? -24.612 -22.290 48.786 1.00 70.00 1230 GLU A C 1
ATOM 9782 O O . GLU A 1 1230 ? -24.660 -22.294 47.560 1.00 70.00 1230 GLU A O 1
ATOM 9787 N N . GLN A 1 1231 ? -24.906 -23.376 49.500 1.00 77.62 1231 GLN A N 1
ATOM 9788 C CA . GLN A 1 1231 ? -25.494 -24.585 48.924 1.00 77.62 1231 GLN A CA 1
ATOM 9789 C C . GLN A 1 1231 ? -26.359 -25.322 49.955 1.00 77.62 1231 GLN A C 1
ATOM 9791 O O . GLN A 1 1231 ? -26.147 -25.173 51.165 1.00 77.62 1231 GLN A O 1
ATOM 9796 N N . GLY A 1 1232 ? -27.353 -26.073 49.481 1.00 75.81 1232 GLY A N 1
ATOM 9797 C CA . GLY A 1 1232 ? -28.349 -26.762 50.311 1.00 75.81 1232 GLY A CA 1
ATOM 9798 C C . GLY A 1 1232 ? -29.682 -26.965 49.586 1.00 75.81 1232 GLY A C 1
ATOM 9799 O O . GLY A 1 1232 ? -29.858 -26.520 48.461 1.00 75.81 1232 GLY A O 1
ATOM 9800 N N . THR A 1 1233 ? -30.647 -27.613 50.231 1.00 77.00 1233 THR A N 1
ATOM 9801 C CA . THR A 1 1233 ? -32.043 -27.698 49.754 1.00 77.00 1233 THR A CA 1
ATOM 9802 C C . THR A 1 1233 ? -32.720 -26.315 49.744 1.00 77.00 1233 THR A C 1
ATOM 9804 O O . THR A 1 1233 ? -32.269 -25.393 50.433 1.00 77.00 1233 THR A O 1
ATOM 9807 N N . LEU A 1 1234 ? -33.880 -26.148 49.084 1.00 61.53 1234 LEU A N 1
ATOM 9808 C CA . LEU A 1 1234 ? -34.660 -24.900 49.227 1.00 61.53 1234 LEU A CA 1
ATOM 9809 C C . LEU A 1 1234 ? -34.967 -24.573 50.692 1.00 61.53 1234 LEU A C 1
ATOM 9811 O O . LEU A 1 1234 ? -34.828 -23.430 51.118 1.00 61.53 1234 LEU A O 1
ATOM 9815 N N . LYS A 1 1235 ? -35.301 -25.575 51.508 1.00 64.06 1235 LYS A N 1
ATOM 9816 C CA . LYS A 1 1235 ? -35.590 -25.381 52.940 1.00 64.06 1235 LYS A CA 1
ATOM 9817 C C . LYS A 1 1235 ? -34.352 -24.996 53.763 1.00 64.06 1235 LYS A C 1
ATOM 9819 O O . LYS A 1 1235 ? -34.485 -24.750 54.964 1.00 64.06 1235 LYS A O 1
ATOM 9824 N N . GLU A 1 1236 ? -33.176 -24.915 53.149 1.00 68.75 1236 GLU A N 1
ATOM 9825 C CA . GLU A 1 1236 ? -31.927 -24.417 53.729 1.00 68.75 1236 GLU A CA 1
ATOM 9826 C C . GLU A 1 1236 ? -31.462 -23.102 53.091 1.00 68.75 1236 GLU A C 1
ATOM 9828 O O . GLU A 1 1236 ? -30.838 -22.313 53.799 1.00 68.75 1236 GLU A O 1
ATOM 9833 N N . LEU A 1 1237 ? -31.803 -22.823 51.823 1.00 56.31 1237 LEU A N 1
ATOM 9834 C CA . LEU A 1 1237 ? -31.421 -21.583 51.127 1.00 56.31 1237 LEU A CA 1
ATOM 9835 C C . LEU A 1 1237 ? -32.510 -20.498 51.079 1.00 56.31 1237 LEU A C 1
ATOM 9837 O O . LEU A 1 1237 ? -32.161 -19.330 51.038 1.00 56.31 1237 LEU A O 1
ATOM 9841 N N . GLN A 1 1238 ? -33.801 -20.808 51.260 1.00 51.09 1238 GLN A N 1
ATOM 9842 C CA . GLN A 1 1238 ? -34.811 -19.796 51.652 1.00 51.09 1238 GLN A CA 1
ATOM 9843 C C . GLN A 1 1238 ? -34.613 -19.295 53.097 1.00 51.09 1238 GLN A C 1
ATOM 9845 O O . GLN A 1 1238 ? -35.214 -18.304 53.504 1.00 51.09 1238 GLN A O 1
ATOM 9850 N N . LYS A 1 1239 ? -33.756 -19.962 53.885 1.00 51.62 1239 LYS A N 1
ATOM 9851 C CA . LYS A 1 1239 ? -33.257 -19.457 55.180 1.00 51.62 1239 LYS A CA 1
ATOM 9852 C C . LYS A 1 1239 ? -32.031 -18.545 55.019 1.00 51.62 1239 LYS A C 1
ATOM 9854 O O . LYS A 1 1239 ? -31.441 -18.135 56.016 1.00 51.62 1239 LYS A O 1
ATOM 9859 N N . ARG A 1 1240 ? -31.647 -18.259 53.775 1.00 50.69 1240 ARG A N 1
ATOM 9860 C CA . ARG A 1 1240 ? -30.547 -17.397 53.346 1.00 50.69 1240 ARG A CA 1
ATOM 9861 C C . ARG A 1 1240 ? -31.039 -16.523 52.170 1.00 50.69 1240 ARG A C 1
ATOM 9863 O O . ARG A 1 1240 ? -32.238 -16.539 51.890 1.00 50.69 1240 ARG A O 1
ATOM 9870 N N . LYS A 1 1241 ? -30.209 -15.669 51.557 1.00 43.31 1241 LYS A N 1
ATOM 9871 C CA . LYS A 1 1241 ? -30.700 -14.611 50.636 1.00 43.31 1241 LYS A CA 1
ATOM 9872 C C . LYS A 1 1241 ? -29.827 -14.452 49.374 1.00 43.31 1241 LYS A C 1
ATOM 9874 O O . LYS A 1 1241 ? -28.888 -13.666 49.385 1.00 43.31 1241 LYS A O 1
ATOM 9879 N N . GLY A 1 1242 ? -30.163 -15.197 48.308 1.00 49.19 1242 GLY A N 1
ATOM 9880 C CA . GLY A 1 1242 ? -29.481 -15.233 46.991 1.00 49.19 1242 GLY A CA 1
ATOM 9881 C C . GLY A 1 1242 ? -30.217 -14.524 45.824 1.00 49.19 1242 GLY A C 1
ATOM 9882 O O . GLY A 1 1242 ? -31.224 -13.863 46.053 1.00 49.19 1242 GLY A O 1
ATOM 9883 N N . ALA A 1 1243 ? -29.700 -14.633 44.581 1.00 38.97 1243 ALA A N 1
ATOM 9884 C CA . ALA A 1 1243 ? -29.403 -13.408 43.801 1.00 38.97 1243 ALA A CA 1
ATOM 9885 C C . ALA A 1 1243 ? -30.049 -13.109 42.382 1.00 38.97 1243 ALA A C 1
ATOM 9887 O O . ALA A 1 1243 ? -30.681 -12.069 42.289 1.00 38.97 1243 ALA A O 1
ATOM 9888 N N . PHE A 1 1244 ? -29.938 -13.921 41.300 1.00 36.59 1244 PHE A N 1
ATOM 9889 C CA . PHE A 1 1244 ? -30.679 -13.864 39.972 1.00 36.59 1244 PHE A CA 1
ATOM 9890 C C . PHE A 1 1244 ? -30.524 -12.688 38.904 1.00 36.59 1244 PHE A C 1
ATOM 9892 O O . PHE A 1 1244 ? -30.273 -11.576 39.352 1.00 36.59 1244 PHE A O 1
ATOM 9899 N N . THR A 1 1245 ? -30.623 -12.870 37.525 1.00 27.58 1245 THR A N 1
ATOM 9900 C CA . THR A 1 1245 ? -31.311 -11.923 36.519 1.00 27.58 1245 THR A CA 1
ATOM 9901 C C . THR A 1 1245 ? -31.483 -12.041 34.921 1.00 27.58 1245 THR A C 1
ATOM 9903 O O . THR A 1 1245 ? -32.646 -12.067 34.548 1.00 27.58 1245 THR A O 1
ATOM 9906 N N . LYS A 1 1246 ? -30.544 -11.827 33.936 1.00 23.81 1246 LYS A N 1
ATOM 9907 C CA . LYS A 1 1246 ? -30.851 -11.082 32.616 1.00 23.81 1246 LYS A CA 1
ATOM 9908 C C . LYS A 1 1246 ? -30.392 -11.580 31.169 1.00 23.81 1246 LYS A C 1
ATOM 9910 O O . LYS A 1 1246 ? -29.203 -11.833 31.020 1.00 23.81 1246 LYS A O 1
ATOM 9915 N N . LEU A 1 1247 ? -31.272 -11.436 30.119 1.00 19.77 1247 LEU A N 1
ATOM 9916 C CA . LEU A 1 1247 ? -31.139 -11.088 28.623 1.00 19.77 1247 LEU A CA 1
ATOM 9917 C C . LEU A 1 1247 ? -30.455 -12.035 27.538 1.00 19.77 1247 LEU A C 1
ATOM 9919 O O . LEU A 1 1247 ? -29.908 -13.044 27.955 1.00 19.77 1247 LEU A O 1
ATOM 9923 N N . SER A 1 1248 ? -30.424 -11.910 26.160 1.00 23.33 1248 SER A N 1
ATOM 9924 C CA . SER A 1 1248 ? -30.969 -11.068 25.004 1.00 23.33 1248 SER A CA 1
ATOM 9925 C C . SER A 1 1248 ? -30.731 -11.706 23.555 1.00 23.33 1248 SER A C 1
ATOM 9927 O O . SER A 1 1248 ? -30.074 -12.739 23.490 1.00 23.33 1248 SER A O 1
ATOM 9929 N N . GLN A 1 1249 ? -31.192 -11.128 22.396 1.00 22.47 1249 GLN A N 1
ATOM 9930 C CA . GLN A 1 1249 ? -31.300 -11.753 21.007 1.00 22.47 1249 GLN A CA 1
ATOM 9931 C C . GLN A 1 1249 ? -30.939 -10.842 19.746 1.00 22.47 1249 GLN A C 1
ATOM 9933 O O . GLN A 1 1249 ? -30.751 -9.643 19.940 1.00 22.47 1249 GLN A O 1
ATOM 9938 N N . ALA A 1 1250 ? -30.847 -11.358 18.476 1.00 24.58 1250 ALA A N 1
ATOM 9939 C CA . ALA A 1 1250 ? -30.429 -10.667 17.193 1.00 24.58 1250 ALA A CA 1
ATOM 9940 C C . ALA A 1 1250 ? -31.217 -11.020 15.852 1.00 24.58 1250 ALA A C 1
ATOM 9942 O O . ALA A 1 1250 ? -32.251 -11.681 15.955 1.00 24.58 1250 ALA A O 1
ATOM 9943 N N . LEU A 1 1251 ? -30.821 -10.502 14.636 1.00 27.09 1251 LEU A N 1
ATOM 9944 C CA . LEU A 1 1251 ? -31.512 -10.588 13.280 1.00 27.09 1251 LEU A CA 1
ATOM 9945 C C . LEU A 1 1251 ? -30.681 -10.229 11.966 1.00 27.09 1251 LEU A C 1
ATOM 9947 O O . LEU A 1 1251 ? -30.128 -9.118 11.974 1.00 27.09 1251 LEU A O 1
ATOM 9951 N N . ARG A 1 1252 ? -30.763 -10.967 10.796 1.00 28.27 1252 ARG A N 1
ATOM 9952 C CA . ARG A 1 1252 ? -30.898 -10.498 9.327 1.00 28.27 1252 ARG A CA 1
ATOM 9953 C C . ARG A 1 1252 ? -30.619 -11.511 8.138 1.00 28.27 1252 ARG A C 1
ATOM 9955 O O . ARG A 1 1252 ? -30.207 -12.633 8.387 1.00 28.27 1252 ARG A O 1
ATOM 9962 N N . GLY A 1 1253 ? -30.819 -11.104 6.842 1.00 28.53 1253 GLY A N 1
ATOM 9963 C CA . GLY A 1 1253 ? -30.483 -11.829 5.557 1.00 28.53 1253 GLY A CA 1
ATOM 9964 C C . GLY A 1 1253 ? -30.638 -11.028 4.200 1.00 28.53 1253 GLY A C 1
ATOM 9965 O O . GLY A 1 1253 ? -31.188 -9.928 4.240 1.00 28.53 1253 GLY A O 1
ATOM 9966 N N . ILE A 1 1254 ? -30.143 -11.512 3.016 1.00 28.77 1254 ILE A N 1
ATOM 9967 C CA . ILE A 1 1254 ? -30.119 -10.838 1.645 1.00 28.77 1254 ILE A CA 1
ATOM 9968 C C . ILE A 1 1254 ? -29.772 -11.842 0.455 1.00 28.77 1254 ILE A C 1
ATOM 9970 O O . ILE A 1 1254 ? -29.352 -12.944 0.792 1.00 28.77 1254 ILE A O 1
ATOM 9974 N N . VAL A 1 1255 ? -29.828 -11.703 -0.913 1.00 27.67 1255 VAL A N 1
ATOM 9975 C CA . VAL A 1 1255 ? -30.000 -10.670 -2.011 1.00 27.67 1255 VAL A CA 1
ATOM 9976 C C . VAL A 1 1255 ? -30.460 -11.321 -3.384 1.00 27.67 1255 VAL A C 1
ATOM 9978 O O . VAL A 1 1255 ? -31.018 -12.411 -3.350 1.00 27.67 1255 VAL A O 1
ATOM 9981 N N . VAL A 1 1256 ? -30.272 -10.691 -4.577 1.00 29.62 1256 VAL A N 1
ATOM 9982 C CA . VAL A 1 1256 ? -30.676 -11.129 -5.969 1.00 29.62 1256 VAL A CA 1
ATOM 9983 C C . VAL A 1 1256 ? -29.633 -10.720 -7.073 1.00 29.62 1256 VAL A C 1
ATOM 9985 O O . VAL A 1 1256 ? -28.563 -10.267 -6.676 1.00 29.62 1256 VAL A O 1
ATOM 9988 N N . PHE A 1 1257 ? -29.917 -10.826 -8.401 1.00 30.17 1257 PHE A N 1
ATOM 9989 C CA . PHE A 1 1257 ? -29.184 -10.253 -9.582 1.00 30.17 1257 PHE A CA 1
ATOM 9990 C C . PHE A 1 1257 ? -30.067 -9.690 -10.750 1.00 30.17 1257 PHE A C 1
ATOM 9992 O O . PHE A 1 1257 ? -31.295 -9.667 -10.700 1.00 30.17 1257 PHE A O 1
ATOM 9999 N N . LEU A 1 1258 ? -29.444 -9.157 -11.831 1.00 39.12 1258 LEU A N 1
ATOM 10000 C CA . LEU A 1 1258 ? -29.761 -9.263 -13.288 1.00 39.12 1258 LEU A CA 1
ATOM 10001 C C . LEU A 1 1258 ? -28.566 -8.698 -14.103 1.00 39.12 1258 LEU A C 1
ATOM 10003 O O . LEU A 1 1258 ? -27.873 -7.801 -13.641 1.00 39.12 1258 LEU A O 1
ATOM 10007 N N . LEU A 1 1259 ? -28.426 -9.150 -15.356 1.00 44.47 1259 LEU A N 1
ATOM 10008 C CA . LEU A 1 1259 ? -27.166 -9.549 -16.008 1.00 44.47 1259 LEU A CA 1
ATOM 10009 C C . LEU A 1 1259 ? -27.322 -10.613 -17.138 1.00 44.47 1259 LEU A C 1
ATOM 10011 O O . LEU A 1 1259 ? -26.352 -10.841 -17.847 1.00 44.47 1259 LEU A O 1
ATOM 10015 N N . PRO A 1 1260 ? -28.481 -11.276 -17.381 1.00 57.00 1260 PRO A N 1
ATOM 10016 C CA . PRO A 1 1260 ? -28.691 -12.129 -18.561 1.00 57.00 1260 PRO A CA 1
ATOM 10017 C C . PRO A 1 1260 ? -28.256 -11.563 -19.932 1.00 57.00 1260 PRO A C 1
ATOM 10019 O O . PRO A 1 1260 ? -28.264 -10.360 -20.167 1.00 57.00 1260 PRO A O 1
ATOM 10022 N N . LEU A 1 1261 ? -27.940 -12.471 -20.871 1.00 43.34 1261 LEU A N 1
ATOM 10023 C CA . LEU A 1 1261 ? -27.429 -12.240 -22.237 1.00 43.34 1261 LEU A CA 1
ATOM 10024 C C . LEU A 1 1261 ? -26.586 -13.462 -22.668 1.00 43.34 1261 LEU A C 1
ATOM 10026 O O . LEU A 1 1261 ? -26.999 -14.586 -22.408 1.00 43.34 1261 LEU A O 1
ATOM 10030 N N . TRP A 1 1262 ? -25.421 -13.318 -23.316 1.00 49.66 1262 TRP A N 1
ATOM 10031 C CA . TRP A 1 1262 ? -24.600 -14.482 -23.732 1.00 49.66 1262 TRP A CA 1
ATOM 10032 C C . TRP A 1 1262 ? -23.750 -15.105 -22.595 1.00 49.66 1262 TRP A C 1
ATOM 10034 O O . TRP A 1 1262 ? -24.180 -16.081 -21.982 1.00 49.66 1262 TRP A O 1
ATOM 10044 N N . SER A 1 1263 ? -22.619 -14.494 -22.207 1.00 53.78 1263 SER A N 1
ATOM 10045 C CA . SER A 1 1263 ? -21.731 -14.973 -21.121 1.00 53.78 1263 SER A CA 1
ATOM 10046 C C . SER A 1 1263 ? -22.053 -14.586 -19.653 1.00 53.78 1263 SER A C 1
ATOM 10048 O O . SER A 1 1263 ? -21.268 -14.943 -18.786 1.00 53.78 1263 SER A O 1
ATOM 10050 N N . VAL A 1 1264 ? -23.111 -13.911 -19.219 1.00 54.56 1264 VAL A N 1
ATOM 10051 C CA . VAL A 1 1264 ? -24.309 -13.340 -19.841 1.00 54.56 1264 VAL A CA 1
ATOM 10052 C C . VAL A 1 1264 ? -25.507 -13.947 -19.095 1.00 54.56 1264 VAL A C 1
ATOM 10054 O O . VAL A 1 1264 ? -25.652 -13.742 -17.903 1.00 54.56 1264 VAL A O 1
ATOM 10057 N N . ILE A 1 1265 ? -26.280 -14.843 -19.741 1.00 56.22 1265 ILE A N 1
ATOM 10058 C CA . ILE A 1 1265 ? -27.213 -15.782 -19.069 1.00 56.22 1265 ILE A CA 1
ATOM 10059 C C . ILE A 1 1265 ? -26.654 -17.201 -18.944 1.00 56.22 1265 ILE A C 1
ATOM 10061 O O . ILE A 1 1265 ? -26.957 -17.867 -17.958 1.00 56.22 1265 ILE A O 1
ATOM 10065 N N . ILE A 1 1266 ? -25.816 -17.661 -19.890 1.00 64.56 1266 ILE A N 1
ATOM 10066 C CA . ILE A 1 1266 ? -25.304 -19.047 -19.895 1.00 64.56 1266 ILE A CA 1
ATOM 10067 C C . ILE A 1 1266 ? -24.536 -19.327 -18.598 1.00 64.56 1266 ILE A C 1
ATOM 10069 O O . ILE A 1 1266 ? -24.735 -20.362 -17.965 1.00 64.56 1266 ILE A O 1
ATOM 10073 N N . ASN A 1 1267 ? -23.708 -18.362 -18.190 1.00 67.38 1267 ASN A N 1
ATOM 10074 C CA . ASN A 1 1267 ? -23.126 -18.304 -16.854 1.00 67.38 1267 ASN A CA 1
ATOM 10075 C C . ASN A 1 1267 ? -23.913 -17.393 -15.895 1.00 67.38 1267 ASN A C 1
ATOM 10077 O O . ASN A 1 1267 ? -23.712 -17.513 -14.701 1.00 67.38 1267 ASN A O 1
ATOM 10081 N N . GLY A 1 1268 ? -24.845 -16.547 -16.350 1.00 62.16 1268 GLY A N 1
ATOM 10082 C CA . GLY A 1 1268 ? -25.623 -15.658 -15.472 1.00 62.16 1268 GLY A CA 1
ATOM 10083 C C . GLY A 1 1268 ? -26.499 -16.389 -14.457 1.00 62.16 1268 GLY A C 1
ATOM 10084 O O . GLY A 1 1268 ? -26.399 -16.115 -13.267 1.00 62.16 1268 GLY A O 1
ATOM 10085 N N . ALA A 1 1269 ? -27.285 -17.378 -14.896 1.00 69.00 1269 ALA A N 1
ATOM 10086 C CA . ALA A 1 1269 ? -28.058 -18.215 -13.970 1.00 69.00 1269 ALA A CA 1
ATOM 10087 C C . ALA A 1 1269 ? -27.150 -19.025 -13.020 1.00 69.00 1269 ALA A C 1
ATOM 10089 O O . ALA A 1 1269 ? -27.553 -19.352 -11.911 1.00 69.00 1269 ALA A O 1
ATOM 10090 N N . ARG A 1 1270 ? -25.907 -19.308 -13.437 1.00 73.31 1270 ARG A N 1
ATOM 10091 C CA . ARG A 1 1270 ? -24.897 -20.002 -12.625 1.00 73.31 1270 ARG A CA 1
ATOM 10092 C C . ARG A 1 1270 ? -24.186 -19.073 -11.638 1.00 73.31 1270 ARG A C 1
ATOM 10094 O O . ARG A 1 1270 ? -23.886 -19.524 -10.550 1.00 73.31 1270 ARG A O 1
ATOM 10101 N N . GLN A 1 1271 ? -23.936 -17.809 -11.984 1.00 69.19 1271 GLN A N 1
ATOM 10102 C CA . GLN A 1 1271 ? -23.394 -16.803 -11.063 1.00 69.19 1271 GLN A CA 1
ATOM 10103 C C . GLN A 1 1271 ? -24.453 -16.370 -10.044 1.00 69.19 1271 GLN A C 1
ATOM 10105 O O . GLN A 1 1271 ? -24.105 -16.132 -8.899 1.00 69.19 1271 GLN A O 1
ATOM 10110 N N . GLU A 1 1272 ? -25.738 -16.310 -10.417 1.00 67.94 1272 GLU A N 1
ATOM 10111 C CA . GLU A 1 1272 ? -26.825 -16.167 -9.435 1.00 67.94 1272 GLU A CA 1
ATOM 10112 C C . GLU A 1 1272 ? -26.879 -17.393 -8.522 1.00 67.94 1272 GLU A C 1
ATOM 10114 O O . GLU A 1 1272 ? -26.827 -17.241 -7.312 1.00 67.94 1272 GLU A O 1
ATOM 10119 N N . GLN A 1 1273 ? -26.878 -18.611 -9.074 1.00 75.44 1273 GLN A N 1
ATOM 10120 C CA . GLN A 1 1273 ? -26.835 -19.826 -8.258 1.00 75.44 1273 GLN A CA 1
ATOM 10121 C C . GLN A 1 1273 ? -25.589 -19.869 -7.351 1.00 75.44 1273 GLN A C 1
ATOM 10123 O O . GLN A 1 1273 ? -25.707 -20.233 -6.191 1.00 75.44 1273 GLN A O 1
ATOM 10128 N N . GLN A 1 1274 ? -24.417 -19.444 -7.831 1.00 78.62 1274 GLN A N 1
ATOM 10129 C CA . GLN A 1 1274 ? -23.196 -19.302 -7.032 1.00 78.62 1274 GLN A CA 1
ATOM 10130 C C . GLN A 1 1274 ? -23.363 -18.249 -5.927 1.00 78.62 1274 GLN A C 1
ATOM 10132 O O . GLN A 1 1274 ? -22.972 -18.507 -4.797 1.00 78.62 1274 GLN A O 1
ATOM 10137 N N . LYS A 1 1275 ? -23.938 -17.077 -6.224 1.00 72.44 1275 LYS A N 1
ATOM 10138 C CA . LYS A 1 1275 ? -24.178 -15.997 -5.253 1.00 72.44 1275 LYS A CA 1
ATOM 10139 C C . LYS A 1 1275 ? -25.196 -16.419 -4.196 1.00 72.44 1275 LYS A C 1
ATOM 10141 O O . LYS A 1 1275 ? -24.981 -16.163 -3.021 1.00 72.44 1275 LYS A O 1
ATOM 10146 N N . GLN A 1 1276 ? -26.258 -17.113 -4.597 1.00 76.00 1276 GLN A N 1
ATOM 10147 C CA . GLN A 1 1276 ? -27.253 -17.700 -3.704 1.00 76.00 1276 GLN A CA 1
ATOM 10148 C C . GLN A 1 1276 ? -26.632 -18.793 -2.838 1.00 76.00 1276 GLN A C 1
ATOM 10150 O O . GLN A 1 1276 ? -26.741 -18.708 -1.626 1.00 76.00 1276 GLN A O 1
ATOM 10155 N N . MET A 1 1277 ? -25.892 -19.742 -3.417 1.00 81.56 1277 MET A N 1
ATOM 10156 C CA . MET A 1 1277 ? -25.224 -20.805 -2.659 1.00 81.56 1277 MET A CA 1
ATOM 10157 C C . MET A 1 1277 ? -24.112 -20.269 -1.747 1.00 81.56 1277 MET A C 1
ATOM 10159 O O . MET A 1 1277 ? -23.993 -20.746 -0.627 1.00 81.56 1277 MET A O 1
ATOM 10163 N N . LYS A 1 1278 ? -23.337 -19.251 -2.155 1.00 78.88 1278 LYS A N 1
ATOM 10164 C CA . LYS A 1 1278 ? -22.358 -18.584 -1.278 1.00 78.88 1278 LYS A CA 1
ATOM 10165 C C . LYS A 1 1278 ? -23.062 -17.756 -0.192 1.00 78.88 1278 LYS A C 1
ATOM 10167 O O . LYS A 1 1278 ? -22.621 -17.801 0.947 1.00 78.88 1278 LYS A O 1
ATOM 10172 N N . ASN A 1 1279 ? -24.191 -17.094 -0.471 1.00 73.81 1279 ASN A N 1
ATOM 10173 C CA . ASN A 1 1279 ? -25.023 -16.445 0.557 1.00 73.81 1279 ASN A CA 1
ATOM 10174 C C . ASN A 1 1279 ? -25.646 -17.452 1.537 1.00 73.81 1279 ASN A C 1
ATOM 10176 O O . ASN A 1 1279 ? -25.673 -17.185 2.734 1.00 73.81 1279 ASN A O 1
ATOM 10180 N N . GLU A 1 1280 ? -26.123 -18.603 1.060 1.00 79.44 1280 GLU A N 1
ATOM 10181 C CA . GLU A 1 1280 ? -26.568 -19.715 1.904 1.00 79.44 1280 GLU A CA 1
ATOM 10182 C C . GLU A 1 1280 ? -25.399 -20.258 2.732 1.00 79.44 1280 GLU A C 1
ATOM 10184 O O . GLU A 1 1280 ? -25.592 -20.537 3.908 1.00 79.44 1280 GLU A O 1
ATOM 10189 N N . LEU A 1 1281 ? -24.180 -20.310 2.182 1.00 81.94 1281 LEU A N 1
ATOM 10190 C CA . LEU A 1 1281 ? -22.971 -20.700 2.909 1.00 81.94 1281 LEU A CA 1
ATOM 10191 C C . LEU A 1 1281 ? -22.526 -19.649 3.946 1.00 81.94 1281 LEU A C 1
ATOM 10193 O O . LEU A 1 1281 ? -22.064 -20.039 5.012 1.00 81.94 1281 LEU A O 1
ATOM 10197 N N . TYR A 1 1282 ? -22.711 -18.342 3.703 1.00 76.25 1282 TYR A N 1
ATOM 10198 C CA . TYR A 1 1282 ? -22.560 -17.309 4.743 1.00 76.25 1282 TYR A CA 1
ATOM 10199 C C . TYR A 1 1282 ? -23.630 -17.443 5.813 1.00 76.25 1282 TYR A C 1
ATOM 10201 O O . TYR A 1 1282 ? -23.297 -17.335 6.990 1.00 76.25 1282 TYR A O 1
ATOM 10209 N N . SER A 1 1283 ? -24.895 -17.642 5.427 1.00 74.69 1283 SER A N 1
ATOM 10210 C CA . SER A 1 1283 ? -25.989 -17.758 6.391 1.00 74.69 1283 SER A CA 1
ATOM 10211 C C . SER A 1 1283 ? -25.773 -18.995 7.254 1.00 74.69 1283 SER A C 1
ATOM 10213 O O . SER A 1 1283 ? -25.649 -18.848 8.457 1.00 74.69 1283 SER A O 1
ATOM 10215 N N . ASP A 1 1284 ? -25.586 -20.178 6.662 1.00 80.38 1284 ASP A N 1
ATOM 10216 C CA . ASP A 1 1284 ? -25.320 -21.431 7.376 1.00 80.38 1284 ASP A CA 1
ATOM 10217 C C . ASP A 1 1284 ? -23.996 -21.365 8.164 1.00 80.38 1284 ASP A C 1
ATOM 10219 O O . ASP A 1 1284 ? -23.985 -21.734 9.334 1.00 80.38 1284 ASP A O 1
ATOM 10223 N N . LEU A 1 1285 ? -22.891 -20.815 7.638 1.00 81.19 1285 LEU A N 1
ATOM 10224 C CA . LEU A 1 1285 ? -21.679 -20.666 8.461 1.00 81.19 1285 LEU A CA 1
ATOM 10225 C C . LEU A 1 1285 ? -21.889 -19.689 9.627 1.00 81.19 1285 LEU A C 1
ATOM 10227 O O . LEU A 1 1285 ? -21.412 -19.965 10.722 1.00 81.19 1285 LEU A O 1
ATOM 10231 N N . THR A 1 1286 ? -22.621 -18.589 9.444 1.00 76.75 1286 THR A N 1
ATOM 10232 C CA . THR A 1 1286 ? -22.922 -17.637 10.529 1.00 76.75 1286 THR A CA 1
ATOM 10233 C C . THR A 1 1286 ? -23.863 -18.259 11.564 1.00 76.75 1286 THR A C 1
ATOM 10235 O O . THR A 1 1286 ? -23.586 -18.182 12.757 1.00 76.75 1286 THR A O 1
ATOM 10238 N N . ASP A 1 1287 ? -24.915 -18.945 11.116 1.00 77.69 1287 ASP A N 1
ATOM 10239 C CA . ASP A 1 1287 ? -25.911 -19.681 11.909 1.00 77.69 1287 ASP A CA 1
ATOM 10240 C C . ASP A 1 1287 ? -25.224 -20.773 12.752 1.00 77.69 1287 ASP A C 1
ATOM 10242 O O . ASP A 1 1287 ? -25.455 -20.893 13.953 1.00 77.69 1287 ASP A O 1
ATOM 10246 N N . ASN A 1 1288 ? -24.263 -21.500 12.172 1.00 81.00 1288 ASN A N 1
ATOM 10247 C CA . ASN A 1 1288 ? -23.524 -22.563 12.857 1.00 81.00 1288 ASN A CA 1
ATOM 10248 C C . ASN A 1 1288 ? -22.286 -22.077 13.647 1.00 81.00 1288 ASN A C 1
ATOM 10250 O O . ASN A 1 1288 ? -21.837 -22.796 14.540 1.00 81.00 1288 ASN A O 1
ATOM 10254 N N . VAL A 1 1289 ? -21.754 -20.872 13.389 1.00 76.31 1289 VAL A N 1
ATOM 10255 C CA . VAL A 1 1289 ? -20.725 -20.206 14.224 1.00 76.31 1289 VAL A CA 1
ATOM 10256 C C . VAL A 1 1289 ? -21.355 -19.500 15.430 1.00 76.31 1289 VAL A C 1
ATOM 10258 O O . VAL A 1 1289 ? -20.781 -19.532 16.517 1.00 76.31 1289 VAL A O 1
ATOM 10261 N N . LEU A 1 1290 ? -22.554 -18.926 15.288 1.00 74.25 1290 LEU A N 1
ATOM 10262 C CA . LEU A 1 1290 ? -23.369 -18.458 16.415 1.00 74.25 1290 LEU A CA 1
ATOM 10263 C C . LEU A 1 1290 ? -23.864 -19.650 17.250 1.00 74.25 1290 LEU A C 1
ATOM 10265 O O . LEU A 1 1290 ? -23.692 -19.674 18.468 1.00 74.25 1290 LEU A O 1
ATOM 10269 N N . GLY A 1 1291 ? -24.384 -20.687 16.589 1.00 74.25 1291 GLY A N 1
ATOM 10270 C CA . GLY A 1 1291 ? -24.793 -21.959 17.188 1.00 74.25 1291 GLY A CA 1
ATOM 10271 C C . GLY A 1 1291 ? -23.652 -22.937 17.509 1.00 74.25 1291 GLY A C 1
ATOM 10272 O O . GLY A 1 1291 ? -23.924 -24.118 17.730 1.00 74.25 1291 GLY A O 1
ATOM 10273 N N . VAL A 1 1292 ? -22.382 -22.497 17.539 1.00 77.19 1292 VAL A N 1
ATOM 10274 C CA . VAL A 1 1292 ? -21.202 -23.383 17.693 1.00 77.19 1292 VAL A CA 1
ATOM 10275 C C . VAL A 1 1292 ? -21.279 -24.266 18.945 1.00 77.19 1292 VAL A C 1
ATOM 10277 O O . VAL A 1 1292 ? -20.853 -25.421 18.920 1.00 77.19 1292 VAL A O 1
ATOM 10280 N N . SER A 1 1293 ? -21.891 -23.759 20.018 1.00 72.31 1293 SER A N 1
ATOM 10281 C CA . SER A 1 1293 ? -22.108 -24.489 21.269 1.00 72.31 1293 SER A CA 1
ATOM 10282 C C . SER A 1 1293 ? -22.952 -25.758 21.084 1.00 72.31 1293 SER A C 1
ATOM 10284 O O . SER A 1 1293 ? -22.552 -26.834 21.527 1.00 72.31 1293 SER A O 1
ATOM 10286 N N . ASP A 1 1294 ? -24.086 -25.661 20.383 1.00 74.31 1294 ASP A N 1
ATOM 10287 C CA . ASP A 1 1294 ? -25.007 -26.786 20.156 1.00 74.31 1294 ASP A CA 1
ATOM 10288 C C . ASP A 1 1294 ? -24.352 -27.871 19.270 1.00 74.31 1294 ASP A C 1
ATOM 10290 O O . ASP A 1 1294 ? -24.572 -29.072 19.463 1.00 74.31 1294 ASP A O 1
ATOM 10294 N N . TRP A 1 1295 ? -23.472 -27.483 18.338 1.00 77.06 1295 TRP A N 1
ATOM 10295 C CA . TRP A 1 1295 ? -22.678 -28.421 17.528 1.00 77.06 1295 TRP A CA 1
ATOM 10296 C C . TRP A 1 1295 ? -21.628 -29.201 18.323 1.00 77.06 1295 TRP A C 1
ATOM 10298 O O . TRP A 1 1295 ? -21.343 -30.356 17.988 1.00 77.06 1295 TRP A O 1
ATOM 10308 N N . ILE A 1 1296 ? -21.079 -28.605 19.384 1.00 72.69 1296 ILE A N 1
ATOM 10309 C CA . ILE A 1 1296 ? -20.155 -29.292 20.291 1.00 72.69 1296 ILE A CA 1
ATOM 10310 C C . ILE A 1 1296 ? -20.935 -30.240 21.217 1.00 72.69 1296 ILE A C 1
ATOM 10312 O O . ILE A 1 1296 ? -20.566 -31.407 21.313 1.00 72.69 1296 ILE A O 1
ATOM 10316 N N . PHE A 1 1297 ? -22.063 -29.819 21.808 1.00 69.31 1297 PHE A N 1
ATOM 10317 C CA . PHE A 1 1297 ? -22.879 -30.695 22.676 1.00 69.31 1297 PHE A CA 1
ATOM 10318 C C . PHE A 1 1297 ? -23.523 -31.872 21.953 1.00 69.31 1297 PHE A C 1
ATOM 10320 O O . PHE A 1 1297 ? -23.543 -32.998 22.451 1.00 69.31 1297 PHE A O 1
ATOM 10327 N N . SER A 1 1298 ? -24.009 -31.645 20.735 1.00 72.31 1298 SER A N 1
ATOM 10328 C CA . SER A 1 1298 ? -24.486 -32.742 19.896 1.00 72.31 1298 SER A CA 1
ATOM 10329 C C . SER A 1 1298 ? -23.359 -33.713 19.500 1.00 72.31 1298 SER A C 1
ATOM 10331 O O . SER A 1 1298 ? -23.657 -34.849 19.137 1.00 72.31 1298 SER A O 1
ATOM 10333 N N . GLN A 1 1299 ? -22.093 -33.273 19.576 1.00 69.94 1299 GLN A N 1
ATOM 10334 C CA . GLN A 1 1299 ? -20.884 -33.855 18.966 1.00 69.94 1299 GLN A CA 1
ATOM 10335 C C . GLN A 1 1299 ? -20.941 -34.002 17.448 1.00 69.94 1299 GLN A C 1
ATOM 10337 O O . GLN A 1 1299 ? -20.140 -34.696 16.819 1.00 69.94 1299 GLN A O 1
ATOM 10342 N N . ARG A 1 1300 ? -21.861 -33.264 16.832 1.00 75.25 1300 ARG A N 1
ATOM 10343 C CA . ARG A 1 1300 ? -22.099 -33.283 15.396 1.00 75.25 1300 ARG A CA 1
ATOM 10344 C C . ARG A 1 1300 ? -21.278 -32.218 14.669 1.00 75.25 1300 ARG A C 1
ATOM 10346 O O . ARG A 1 1300 ? -21.462 -32.037 13.476 1.00 75.25 1300 ARG A O 1
ATOM 10353 N N . GLY A 1 1301 ? -20.314 -31.565 15.324 1.00 75.94 1301 GLY A N 1
ATOM 10354 C CA . GLY A 1 1301 ? -19.360 -30.660 14.668 1.00 75.94 1301 GLY A CA 1
ATOM 10355 C C . GLY A 1 1301 ? -18.649 -31.286 13.455 1.00 75.94 1301 GLY A C 1
ATOM 10356 O O . GLY A 1 1301 ? -18.443 -30.607 12.453 1.00 75.94 1301 GLY A O 1
ATOM 10357 N N . GLN A 1 1302 ? -18.362 -32.597 13.470 1.00 78.19 1302 GLN A N 1
ATOM 10358 C CA . GLN A 1 1302 ? -17.853 -33.290 12.276 1.00 78.19 1302 GLN A CA 1
ATOM 10359 C C . GLN A 1 1302 ? -18.959 -33.633 11.257 1.00 78.19 1302 GLN A C 1
ATOM 10361 O O . GLN A 1 1302 ? -18.665 -33.615 10.067 1.00 78.19 1302 GLN A O 1
ATOM 10366 N N . ASP A 1 1303 ? -20.221 -33.866 11.655 1.00 80.25 1303 ASP A N 1
ATOM 10367 C CA . ASP A 1 1303 ? -21.346 -33.894 10.695 1.00 80.25 1303 ASP A CA 1
ATOM 10368 C C . ASP A 1 1303 ? -21.474 -32.539 9.990 1.00 80.25 1303 ASP A C 1
ATOM 10370 O O . ASP A 1 1303 ? -21.697 -32.513 8.783 1.00 80.25 1303 ASP A O 1
ATOM 10374 N N . TYR A 1 1304 ? -21.315 -31.429 10.722 1.00 80.94 1304 TYR A N 1
ATOM 10375 C CA . TYR A 1 1304 ? -21.330 -30.088 10.151 1.00 80.94 1304 TYR A CA 1
ATOM 10376 C C . TYR A 1 1304 ? -20.159 -29.876 9.194 1.00 80.94 1304 TYR A C 1
ATOM 10378 O O . TYR A 1 1304 ? -20.397 -29.483 8.061 1.00 80.94 1304 TYR A O 1
ATOM 10386 N N . VAL A 1 1305 ? -18.918 -30.202 9.574 1.00 81.50 1305 VAL A N 1
ATOM 10387 C CA . VAL A 1 1305 ? -17.778 -30.124 8.640 1.00 81.50 1305 VAL A CA 1
ATOM 10388 C C . VAL A 1 1305 ? -18.027 -31.005 7.406 1.00 81.50 1305 VAL A C 1
ATOM 10390 O O . VAL A 1 1305 ? -17.843 -30.541 6.288 1.00 81.50 1305 VAL A O 1
ATOM 10393 N N . ASN A 1 1306 ? -18.568 -32.218 7.571 1.00 83.00 1306 ASN A N 1
ATOM 10394 C CA . ASN A 1 1306 ? -18.962 -33.097 6.460 1.00 83.00 1306 ASN A CA 1
ATOM 10395 C C . ASN A 1 1306 ? -20.148 -32.562 5.624 1.00 83.00 1306 ASN A C 1
ATOM 10397 O O . ASN A 1 1306 ? -20.349 -33.015 4.496 1.00 83.00 1306 ASN A O 1
ATOM 10401 N N . HIS A 1 1307 ? -20.986 -31.681 6.176 1.00 82.12 1307 HIS A N 1
ATOM 10402 C CA . HIS A 1 1307 ? -22.110 -31.040 5.490 1.00 82.12 1307 HIS A CA 1
ATOM 10403 C C . HIS A 1 1307 ? -21.637 -29.797 4.737 1.00 82.12 1307 HIS A C 1
ATOM 10405 O O . HIS A 1 1307 ? -21.895 -29.678 3.545 1.00 82.12 1307 HIS A O 1
ATOM 10411 N N . HIS A 1 1308 ? -20.854 -28.945 5.395 1.00 83.69 1308 HIS A N 1
ATOM 10412 C CA . HIS A 1 1308 ? -20.196 -27.785 4.813 1.00 83.69 1308 HIS A CA 1
ATOM 10413 C C . HIS A 1 1308 ? -19.267 -28.196 3.664 1.00 83.69 1308 HIS A C 1
ATOM 10415 O O . HIS A 1 1308 ? -19.375 -27.628 2.587 1.00 83.69 1308 HIS A O 1
ATOM 10421 N N . GLU A 1 1309 ? -18.456 -29.255 3.820 1.00 82.69 1309 GLU A N 1
ATOM 10422 C CA . GLU A 1 1309 ? -17.651 -29.827 2.725 1.00 82.69 1309 GLU A CA 1
ATOM 10423 C C . GLU A 1 1309 ? -18.512 -30.310 1.536 1.00 82.69 1309 GLU A C 1
ATOM 10425 O O . GLU A 1 1309 ? -18.059 -30.235 0.397 1.00 82.69 1309 GLU A O 1
ATOM 10430 N N . LYS A 1 1310 ? -19.763 -30.752 1.752 1.00 84.06 1310 LYS A N 1
ATOM 10431 C CA . LYS A 1 1310 ? -20.695 -31.130 0.666 1.00 84.06 1310 LYS A CA 1
ATOM 10432 C C . LYS A 1 1310 ? -21.376 -29.929 0.014 1.00 84.06 1310 LYS A C 1
ATOM 10434 O O . LYS A 1 1310 ? -21.585 -29.946 -1.197 1.00 84.06 1310 LYS A O 1
ATOM 10439 N N . SER A 1 1311 ? -21.728 -28.906 0.789 1.00 82.25 1311 SER A N 1
ATOM 10440 C CA . SER A 1 1311 ? -22.244 -27.635 0.267 1.00 82.25 1311 SER A CA 1
ATOM 10441 C C . SER A 1 1311 ? -21.170 -26.920 -0.561 1.00 82.25 1311 SER A C 1
ATOM 10443 O O . SER A 1 1311 ? -21.457 -26.430 -1.651 1.00 82.25 1311 SER A O 1
ATOM 10445 N N . GLU A 1 1312 ? -19.917 -26.986 -0.110 1.00 81.69 1312 GLU A N 1
ATOM 10446 C CA . GLU A 1 1312 ? -18.717 -26.614 -0.861 1.00 81.69 1312 GLU A CA 1
ATOM 10447 C C . GLU A 1 1312 ? -18.519 -27.461 -2.121 1.00 81.69 1312 GLU A C 1
ATOM 10449 O O . GLU A 1 1312 ? -18.283 -26.903 -3.183 1.00 81.69 1312 GLU A O 1
ATOM 10454 N N . GLU A 1 1313 ? -18.668 -28.789 -2.074 1.00 83.50 1313 GLU A N 1
ATOM 10455 C CA . GLU A 1 1313 ? -18.590 -29.629 -3.282 1.00 83.50 1313 GLU A CA 1
ATOM 10456 C C . GLU A 1 1313 ? -19.716 -29.320 -4.290 1.00 83.50 1313 GLU A C 1
ATOM 10458 O O . GLU A 1 1313 ? -19.490 -29.352 -5.503 1.00 83.50 1313 GLU A O 1
ATOM 10463 N N . ALA A 1 1314 ? -20.906 -28.934 -3.820 1.00 83.38 1314 ALA A N 1
ATOM 10464 C CA . ALA A 1 1314 ? -21.995 -28.464 -4.673 1.00 83.38 1314 ALA A CA 1
ATOM 10465 C C . ALA A 1 1314 ? -21.703 -27.074 -5.280 1.00 83.38 1314 ALA A C 1
ATOM 10467 O O . ALA A 1 1314 ? -21.949 -26.858 -6.472 1.00 83.38 1314 ALA A O 1
ATOM 10468 N N . LEU A 1 1315 ? -21.140 -26.144 -4.499 1.00 82.69 1315 LEU A N 1
ATOM 10469 C CA . LEU A 1 1315 ? -20.683 -24.832 -4.974 1.00 82.69 1315 LEU A CA 1
ATOM 10470 C C . LEU A 1 1315 ? -19.534 -24.990 -5.982 1.00 82.69 1315 LEU A C 1
ATOM 10472 O O . LEU A 1 1315 ? -19.556 -24.382 -7.053 1.00 82.69 1315 LEU A O 1
ATOM 10476 N N . ARG A 1 1316 ? -18.593 -25.899 -5.710 1.00 81.56 1316 ARG A N 1
ATOM 10477 C CA . ARG A 1 1316 ? -17.522 -26.327 -6.614 1.00 81.56 1316 ARG A CA 1
ATOM 10478 C C . ARG A 1 1316 ? -18.086 -26.894 -7.912 1.00 81.56 1316 ARG A C 1
ATOM 10480 O O . ARG A 1 1316 ? -17.592 -26.555 -8.982 1.00 81.56 1316 ARG A O 1
ATOM 10487 N N . GLU A 1 1317 ? -19.150 -27.695 -7.872 1.00 84.31 1317 GLU A N 1
ATOM 10488 C CA . GLU A 1 1317 ? -19.818 -28.164 -9.091 1.00 84.31 1317 GLU A CA 1
ATOM 10489 C C . GLU A 1 1317 ? -20.347 -27.002 -9.955 1.00 84.31 1317 GLU A C 1
ATOM 10491 O O . GLU A 1 1317 ? -20.344 -27.111 -11.184 1.00 84.31 1317 GLU A O 1
ATOM 10496 N N . VAL A 1 1318 ? -20.784 -25.888 -9.356 1.00 81.94 1318 VAL A N 1
ATOM 10497 C CA . VAL A 1 1318 ? -21.166 -24.662 -10.083 1.00 81.94 1318 VAL A CA 1
ATOM 10498 C C . VAL A 1 1318 ? -19.923 -23.909 -10.574 1.00 81.94 1318 VAL A C 1
ATOM 10500 O O . VAL A 1 1318 ? -19.856 -23.580 -11.762 1.00 81.94 1318 VAL A O 1
ATOM 10503 N N . ASN A 1 1319 ? -18.907 -23.722 -9.728 1.00 78.88 1319 ASN A N 1
ATOM 10504 C CA . ASN A 1 1319 ? -17.650 -23.050 -10.075 1.00 78.88 1319 ASN A CA 1
ATOM 10505 C C . ASN A 1 1319 ? -16.912 -23.769 -11.213 1.00 78.88 1319 ASN A C 1
ATOM 10507 O O . ASN A 1 1319 ? -16.604 -23.143 -12.222 1.00 78.88 1319 ASN A O 1
ATOM 10511 N N . CYS A 1 1320 ? -16.759 -25.092 -11.175 1.00 82.12 1320 CYS A N 1
ATOM 10512 C CA . CYS A 1 1320 ? -16.169 -25.859 -12.273 1.00 82.12 1320 CYS A CA 1
ATOM 10513 C C . CYS A 1 1320 ? -17.007 -25.792 -13.568 1.00 82.12 1320 CYS A C 1
ATOM 10515 O O . CYS A 1 1320 ? -16.453 -25.887 -14.668 1.00 82.12 1320 CYS A O 1
ATOM 10517 N N . LYS A 1 1321 ? -18.332 -25.578 -13.501 1.00 81.19 1321 LYS A N 1
ATOM 10518 C CA . LYS A 1 1321 ? -19.172 -25.311 -14.693 1.00 81.19 1321 LYS A CA 1
ATOM 10519 C C . LYS A 1 1321 ? -18.989 -23.879 -15.216 1.00 81.19 1321 LYS A C 1
ATOM 10521 O O . LYS A 1 1321 ? -19.011 -23.687 -16.433 1.00 81.19 1321 LYS A O 1
ATOM 10526 N N . LEU A 1 1322 ? -18.770 -22.897 -14.337 1.00 76.38 1322 LEU A N 1
ATOM 10527 C CA . LEU A 1 1322 ? -18.420 -21.512 -14.681 1.00 76.38 1322 LEU A CA 1
ATOM 10528 C C . LEU A 1 1322 ? -17.019 -21.432 -15.317 1.00 76.38 1322 LEU A C 1
ATOM 10530 O O . LEU A 1 1322 ? -16.899 -21.009 -16.470 1.00 76.38 1322 LEU A O 1
ATOM 10534 N N . GLN A 1 1323 ? -15.998 -21.915 -14.605 1.00 77.88 1323 GLN A N 1
ATOM 10535 C CA . GLN A 1 1323 ? -14.588 -21.970 -14.998 1.00 77.88 1323 GLN A CA 1
ATOM 10536 C C . GLN A 1 1323 ? -14.396 -22.795 -16.274 1.00 77.88 1323 GLN A C 1
ATOM 10538 O O . GLN A 1 1323 ? -13.801 -22.309 -17.232 1.00 77.88 1323 GLN A O 1
ATOM 10543 N N . SER A 1 1324 ? -14.955 -24.010 -16.378 1.00 80.88 1324 SER A N 1
ATOM 10544 C CA . SER A 1 1324 ? -14.775 -24.810 -17.602 1.00 80.88 1324 SER A CA 1
ATOM 10545 C C . SER A 1 1324 ? -15.507 -24.223 -18.813 1.00 80.88 1324 SER A C 1
ATOM 10547 O O . SER A 1 1324 ? -15.090 -24.474 -19.945 1.00 80.88 1324 SER A O 1
ATOM 10549 N N . PHE A 1 1325 ? -16.550 -23.404 -18.614 1.00 80.75 1325 PHE A N 1
ATOM 10550 C CA . PHE A 1 1325 ? -17.098 -22.563 -19.680 1.00 80.75 1325 PHE A CA 1
ATOM 10551 C C . PHE A 1 1325 ? -16.144 -21.412 -20.029 1.00 80.75 1325 PHE A C 1
ATOM 10553 O O . PHE A 1 1325 ? -15.907 -21.189 -21.212 1.00 80.75 1325 PHE A O 1
ATOM 10560 N N . GLN A 1 1326 ? -15.546 -20.730 -19.046 1.00 77.69 1326 GLN A N 1
ATOM 10561 C CA . GLN A 1 1326 ? -14.553 -19.671 -19.276 1.00 77.69 1326 GLN A CA 1
ATOM 10562 C C . GLN A 1 1326 ? -13.302 -20.197 -19.999 1.00 77.69 1326 GLN A C 1
ATOM 10564 O O . GLN A 1 1326 ? -12.952 -19.646 -21.038 1.00 77.69 1326 GLN A O 1
ATOM 10569 N N . ARG A 1 1327 ? -12.689 -21.307 -19.565 1.00 84.31 1327 ARG A N 1
ATOM 10570 C CA . ARG A 1 1327 ? -11.546 -21.936 -20.258 1.00 84.31 1327 ARG A CA 1
ATOM 10571 C C . ARG A 1 1327 ? -11.886 -22.337 -21.692 1.00 84.31 1327 ARG A C 1
ATOM 10573 O O . ARG A 1 1327 ? -11.131 -22.036 -22.613 1.00 84.31 1327 ARG A O 1
ATOM 10580 N N . LYS A 1 1328 ? -13.055 -22.955 -21.921 1.00 84.31 1328 LYS A N 1
ATOM 10581 C CA . LYS A 1 1328 ? -13.523 -23.302 -23.279 1.00 84.31 1328 LYS A CA 1
ATOM 10582 C C . LYS A 1 1328 ? -13.785 -22.057 -24.128 1.00 84.31 1328 LYS A C 1
ATOM 10584 O O . LYS A 1 1328 ? -13.364 -22.028 -25.277 1.00 84.31 1328 LYS A O 1
ATOM 10589 N N . ARG A 1 1329 ? -14.429 -21.024 -23.575 1.00 79.94 1329 ARG A N 1
ATOM 10590 C CA . ARG A 1 1329 ? -14.655 -19.721 -24.224 1.00 79.94 1329 ARG A CA 1
ATOM 10591 C C . ARG A 1 1329 ? -13.326 -19.088 -24.629 1.00 79.94 1329 ARG A C 1
ATOM 10593 O O . ARG A 1 1329 ? -13.172 -18.720 -25.787 1.00 79.94 1329 ARG A O 1
ATOM 10600 N N . ASN A 1 1330 ? -12.372 -19.004 -23.706 1.00 80.31 1330 ASN A N 1
ATOM 10601 C CA . ASN A 1 1330 ? -11.060 -18.408 -23.930 1.00 80.31 1330 ASN A CA 1
ATOM 10602 C C . ASN A 1 1330 ? -10.277 -19.200 -24.998 1.00 80.31 1330 ASN A C 1
ATOM 10604 O O . ASN A 1 1330 ? -9.787 -18.608 -25.956 1.00 80.31 1330 ASN A O 1
ATOM 10608 N N . PHE A 1 1331 ? -10.243 -20.536 -24.917 1.00 86.81 1331 PHE A N 1
ATOM 10609 C CA . PHE A 1 1331 ? -9.610 -21.396 -25.926 1.00 86.81 1331 PHE A CA 1
ATOM 10610 C C . PHE A 1 1331 ? -10.270 -21.275 -27.314 1.00 86.81 1331 PHE A C 1
ATOM 10612 O O . PHE A 1 1331 ? -9.569 -21.170 -28.319 1.00 86.81 1331 PHE A O 1
ATOM 10619 N N . ILE A 1 1332 ? -11.606 -21.222 -27.388 1.00 85.62 1332 ILE A N 1
ATOM 10620 C CA . ILE A 1 1332 ? -12.344 -21.023 -28.648 1.00 85.62 1332 ILE A CA 1
ATOM 10621 C C . ILE A 1 1332 ? -12.072 -19.632 -29.234 1.00 85.62 1332 ILE A C 1
ATOM 10623 O O . ILE A 1 1332 ? -11.821 -19.537 -30.433 1.00 85.62 1332 ILE A O 1
ATOM 10627 N N . LEU A 1 1333 ? -12.066 -18.571 -28.417 1.00 80.75 1333 LEU A N 1
ATOM 10628 C CA . LEU A 1 1333 ? -11.708 -17.217 -28.855 1.00 80.75 1333 LEU A CA 1
ATOM 10629 C C . LEU A 1 1333 ? -10.288 -17.185 -29.434 1.00 80.75 1333 LEU A C 1
ATOM 10631 O O . LEU A 1 1333 ? -10.094 -16.675 -30.535 1.00 80.75 1333 LEU A O 1
ATOM 10635 N N . GLN A 1 1334 ? -9.316 -17.803 -28.759 1.00 85.88 1334 GLN A N 1
ATOM 10636 C CA . GLN A 1 1334 ? -7.944 -17.882 -29.262 1.00 85.88 1334 GLN A CA 1
ATOM 10637 C C . GLN A 1 1334 ? -7.855 -18.679 -30.571 1.00 85.88 1334 GLN A C 1
ATOM 10639 O O . GLN A 1 1334 ? -7.275 -18.189 -31.539 1.00 85.88 1334 GLN A O 1
ATOM 10644 N N . LEU A 1 1335 ? -8.506 -19.845 -30.684 1.00 88.44 1335 LEU A N 1
ATOM 10645 C CA . LEU A 1 1335 ? -8.579 -20.577 -31.958 1.00 88.44 1335 LEU A CA 1
ATOM 10646 C C . LEU A 1 1335 ? -9.249 -19.758 -33.075 1.00 88.44 1335 LEU A C 1
ATOM 10648 O O . LEU A 1 1335 ? -8.792 -19.815 -34.217 1.00 88.44 1335 LEU A O 1
ATOM 10652 N N . MET A 1 1336 ? -10.286 -18.971 -32.768 1.00 84.44 1336 MET A N 1
ATOM 10653 C CA . MET A 1 1336 ? -10.894 -18.046 -33.729 1.00 84.44 1336 MET A CA 1
ATOM 10654 C C . MET A 1 1336 ? -9.900 -16.971 -34.180 1.00 84.44 1336 MET A C 1
ATOM 10656 O O . MET A 1 1336 ? -9.800 -16.731 -35.381 1.00 84.44 1336 MET A O 1
ATOM 10660 N N . PHE A 1 1337 ? -9.118 -16.378 -33.274 1.00 85.56 1337 PHE A N 1
ATOM 10661 C CA . PHE A 1 1337 ? -8.069 -15.423 -33.640 1.00 85.56 1337 PHE A CA 1
ATOM 10662 C C . PHE A 1 1337 ? -6.973 -16.062 -34.510 1.00 85.56 1337 PHE A C 1
ATOM 10664 O O . PHE A 1 1337 ? -6.628 -15.509 -35.552 1.00 85.56 1337 PHE A O 1
ATOM 10671 N N . GLY A 1 1338 ? -6.503 -17.269 -34.177 1.00 86.75 1338 GLY A N 1
ATOM 10672 C CA . GLY A 1 1338 ? -5.553 -18.016 -35.014 1.00 86.75 1338 GLY A CA 1
ATOM 10673 C C . GLY A 1 1338 ? -6.090 -18.315 -36.423 1.00 86.75 1338 GLY A C 1
ATOM 10674 O O . GLY A 1 1338 ? -5.365 -18.183 -37.412 1.00 86.75 1338 GLY A O 1
ATOM 10675 N N . LEU A 1 1339 ? -7.381 -18.648 -36.539 1.00 89.19 1339 LEU A N 1
ATOM 10676 C CA . LEU A 1 1339 ? -8.063 -18.824 -37.826 1.00 89.19 1339 LEU A CA 1
ATOM 10677 C C . LEU A 1 1339 ? -8.247 -17.501 -38.588 1.00 89.19 1339 LEU A C 1
ATOM 10679 O O . LEU A 1 1339 ? -8.116 -17.498 -39.811 1.00 89.19 1339 LEU A O 1
ATOM 10683 N N . ILE A 1 1340 ? -8.490 -16.379 -37.901 1.00 87.06 1340 ILE A N 1
ATOM 10684 C CA . ILE A 1 1340 ? -8.544 -15.033 -38.499 1.00 87.06 1340 ILE A CA 1
ATOM 10685 C C . ILE A 1 1340 ? -7.177 -14.651 -39.085 1.00 87.06 1340 ILE A C 1
ATOM 10687 O O . ILE A 1 1340 ? -7.116 -14.213 -40.235 1.00 87.06 1340 ILE A O 1
ATOM 10691 N N . THR A 1 1341 ? -6.078 -14.903 -38.367 1.00 87.44 1341 THR A N 1
ATOM 10692 C CA . THR A 1 1341 ? -4.707 -14.691 -38.866 1.00 87.44 1341 THR A CA 1
ATOM 10693 C C . THR A 1 1341 ? -4.439 -15.497 -40.141 1.00 87.44 1341 THR A C 1
ATOM 10695 O O . THR A 1 1341 ? -3.895 -14.962 -41.108 1.00 87.44 1341 THR A O 1
ATOM 10698 N N . ILE A 1 1342 ? -4.887 -16.757 -40.207 1.00 89.38 1342 ILE A N 1
ATOM 10699 C CA . ILE A 1 1342 ? -4.760 -17.594 -41.416 1.00 89.38 1342 ILE A CA 1
ATOM 10700 C C . ILE A 1 1342 ? -5.668 -17.098 -42.545 1.00 89.38 1342 ILE A C 1
ATOM 10702 O O . ILE A 1 1342 ? -5.236 -17.059 -43.696 1.00 89.38 1342 ILE A O 1
ATOM 10706 N N . ALA A 1 1343 ? -6.903 -16.690 -42.246 1.00 87.44 1343 ALA A N 1
ATOM 10707 C CA . ALA A 1 1343 ? -7.825 -16.151 -43.240 1.00 87.44 1343 ALA A CA 1
ATOM 10708 C C . ALA A 1 1343 ? -7.266 -14.874 -43.889 1.00 87.44 1343 ALA A C 1
ATOM 10710 O O . ALA A 1 1343 ? -7.289 -14.754 -45.114 1.00 87.44 1343 ALA A O 1
ATOM 10711 N N . LEU A 1 1344 ? -6.686 -13.969 -43.093 1.00 88.06 1344 LEU A N 1
ATOM 10712 C CA . LEU A 1 1344 ? -6.013 -12.759 -43.572 1.00 88.06 1344 LEU A CA 1
ATOM 10713 C C . LEU A 1 1344 ? -4.731 -13.075 -44.354 1.00 88.06 1344 LEU A C 1
ATOM 10715 O O . LEU A 1 1344 ? -4.482 -12.448 -45.385 1.00 88.06 1344 LEU A O 1
ATOM 10719 N N . LEU A 1 1345 ? -3.955 -14.080 -43.940 1.00 87.38 1345 LEU A N 1
ATOM 10720 C CA . LEU A 1 1345 ? -2.762 -14.535 -44.663 1.00 87.38 1345 LEU A CA 1
ATOM 10721 C C . LEU A 1 1345 ? -3.124 -15.127 -46.034 1.00 87.38 1345 LEU A C 1
ATOM 10723 O O . LEU A 1 1345 ? -2.526 -14.767 -47.046 1.00 87.38 1345 LEU A O 1
ATOM 10727 N N . VAL A 1 1346 ? -4.145 -15.985 -46.103 1.00 87.12 1346 VAL A N 1
ATOM 10728 C CA . VAL A 1 1346 ? -4.643 -16.567 -47.362 1.00 87.12 1346 VAL A CA 1
ATOM 10729 C C . VAL A 1 1346 ? -5.284 -15.499 -48.256 1.00 87.12 1346 VAL A C 1
ATOM 10731 O O . VAL A 1 1346 ? -5.102 -15.535 -49.473 1.00 87.12 1346 VAL A O 1
ATOM 10734 N N . TRP A 1 1347 ? -6.016 -14.541 -47.680 1.00 86.75 1347 TRP A N 1
ATOM 10735 C CA . TRP A 1 1347 ? -6.628 -13.434 -48.417 1.00 86.75 1347 TRP A CA 1
ATOM 10736 C C . TRP A 1 1347 ? -5.571 -12.503 -49.025 1.00 86.75 1347 TRP A C 1
ATOM 10738 O O . TRP A 1 1347 ? -5.561 -12.311 -50.240 1.00 86.75 1347 TRP A O 1
ATOM 10748 N N . THR A 1 1348 ? -4.625 -12.002 -48.225 1.00 84.50 1348 THR A N 1
ATOM 10749 C CA . THR A 1 1348 ? -3.537 -11.137 -48.716 1.00 84.50 1348 THR A CA 1
ATOM 10750 C C . THR A 1 1348 ? -2.621 -11.850 -49.713 1.00 84.50 1348 THR A C 1
ATOM 10752 O O . THR A 1 1348 ? -2.306 -11.283 -50.757 1.00 84.50 1348 THR A O 1
ATOM 10755 N N . SER A 1 1349 ? -2.260 -13.114 -49.463 1.00 81.25 1349 SER A N 1
ATOM 10756 C CA . SER A 1 1349 ? -1.451 -13.930 -50.383 1.00 81.25 1349 SER A CA 1
ATOM 10757 C C . SER A 1 1349 ? -2.094 -14.107 -51.766 1.00 81.25 1349 SER A C 1
ATOM 10759 O O . SER A 1 1349 ? -1.386 -14.182 -52.773 1.00 81.25 1349 SER A O 1
ATOM 10761 N N . ARG A 1 1350 ? -3.433 -14.146 -51.837 1.00 83.88 1350 ARG A N 1
ATOM 10762 C CA . ARG A 1 1350 ? -4.189 -14.153 -53.101 1.00 83.88 1350 ARG A CA 1
ATOM 10763 C C . ARG A 1 1350 ? -4.299 -12.759 -53.719 1.00 83.88 1350 ARG A C 1
ATOM 10765 O O . ARG A 1 1350 ? -4.180 -12.634 -54.932 1.00 83.88 1350 ARG A O 1
ATOM 10772 N N . GLN A 1 1351 ? -4.509 -11.726 -52.903 1.00 83.62 1351 GLN A N 1
ATOM 10773 C CA . GLN A 1 1351 ? -4.730 -10.352 -53.366 1.00 83.62 1351 GLN A CA 1
ATOM 10774 C C . GLN A 1 1351 ? -3.461 -9.686 -53.930 1.00 83.62 1351 GLN A C 1
ATOM 10776 O O . GLN A 1 1351 ? -3.558 -8.864 -54.839 1.00 83.62 1351 GLN A O 1
ATOM 10781 N N . PHE A 1 1352 ? -2.278 -10.046 -53.421 1.00 78.75 1352 PHE A N 1
ATOM 10782 C CA . PHE A 1 1352 ? -0.986 -9.450 -53.798 1.00 78.75 1352 PHE A CA 1
ATOM 10783 C C . PHE A 1 1352 ? -0.046 -10.427 -54.537 1.00 78.75 1352 PHE A C 1
ATOM 10785 O O . PHE A 1 1352 ? 1.161 -10.201 -54.610 1.00 78.75 1352 PHE A O 1
ATOM 10792 N N . HIS A 1 1353 ? -0.596 -11.514 -55.086 1.00 64.94 1353 HIS A N 1
ATOM 10793 C CA . HIS A 1 1353 ? 0.162 -12.637 -55.646 1.00 64.94 1353 HIS A CA 1
ATOM 10794 C C . HIS A 1 1353 ? 1.113 -12.247 -56.796 1.00 64.94 1353 HIS A C 1
ATOM 10796 O O . HIS A 1 1353 ? 0.763 -11.442 -57.657 1.00 64.94 1353 HIS A O 1
ATOM 10802 N N . GLY A 1 1354 ? 2.304 -12.859 -56.841 1.00 60.62 1354 GLY A N 1
ATOM 10803 C CA . GLY A 1 1354 ? 3.263 -12.750 -57.955 1.00 60.62 1354 GLY A CA 1
ATOM 10804 C C . GLY A 1 1354 ? 3.992 -11.406 -58.119 1.00 60.62 1354 GLY A C 1
ATOM 10805 O O . GLY A 1 1354 ? 4.883 -11.302 -58.960 1.00 60.62 1354 GLY A O 1
ATOM 10806 N N . ASN A 1 1355 ? 3.661 -10.381 -57.330 1.00 58.28 1355 ASN A N 1
ATOM 10807 C CA . ASN A 1 1355 ? 4.311 -9.071 -57.396 1.00 58.28 1355 ASN A CA 1
ATOM 10808 C C . ASN A 1 1355 ? 5.536 -8.999 -56.471 1.00 58.28 1355 ASN A C 1
ATOM 10810 O O . ASN A 1 1355 ? 5.420 -8.579 -55.319 1.00 58.28 1355 ASN A O 1
ATOM 10814 N N . HIS A 1 1356 ? 6.723 -9.329 -56.992 1.00 56.41 1356 HIS A N 1
ATOM 10815 C CA . HIS A 1 1356 ? 7.987 -9.018 -56.314 1.00 56.41 1356 HIS A CA 1
ATOM 10816 C C . HIS A 1 1356 ? 8.114 -7.493 -56.112 1.00 56.41 1356 HIS A C 1
ATOM 10818 O O . HIS A 1 1356 ? 8.275 -6.742 -57.076 1.00 56.41 1356 HIS A O 1
ATOM 10824 N N . GLY A 1 1357 ? 8.030 -7.024 -54.864 1.00 58.94 1357 GLY A N 1
ATOM 10825 C CA . GLY A 1 1357 ? 8.115 -5.603 -54.512 1.00 58.94 1357 GLY A CA 1
ATOM 10826 C C . GLY A 1 1357 ? 7.063 -5.163 -53.491 1.00 58.94 1357 GLY A C 1
ATOM 10827 O O . GLY A 1 1357 ? 6.489 -5.973 -52.770 1.00 58.94 1357 GLY A O 1
ATOM 10828 N N . GLY A 1 1358 ? 6.793 -3.853 -53.431 1.00 62.06 1358 GLY A N 1
ATOM 10829 C CA . GLY A 1 1358 ? 6.028 -3.222 -52.341 1.00 62.06 1358 GLY A CA 1
ATOM 10830 C C . GLY A 1 1358 ? 4.591 -3.721 -52.119 1.00 62.06 1358 GLY A C 1
ATOM 10831 O O . GLY A 1 1358 ? 4.034 -3.476 -51.053 1.00 62.06 1358 GLY A O 1
ATOM 10832 N N . ALA A 1 1359 ? 3.998 -4.452 -53.070 1.00 65.69 1359 ALA A N 1
ATOM 10833 C CA . ALA A 1 1359 ? 2.710 -5.120 -52.876 1.00 65.69 1359 ALA A CA 1
ATOM 10834 C C . ALA A 1 1359 ? 2.775 -6.201 -51.778 1.00 65.69 1359 ALA A C 1
ATOM 10836 O O . ALA A 1 1359 ? 1.845 -6.326 -50.983 1.00 65.69 1359 ALA A O 1
ATOM 10837 N N . ALA A 1 1360 ? 3.889 -6.934 -51.683 1.00 68.44 1360 ALA A N 1
ATOM 10838 C CA . ALA A 1 1360 ? 4.065 -8.010 -50.713 1.00 68.44 1360 ALA A CA 1
ATOM 10839 C C . ALA A 1 1360 ? 4.118 -7.518 -49.253 1.00 68.44 1360 ALA A C 1
ATOM 10841 O O . ALA A 1 1360 ? 3.773 -8.263 -48.337 1.00 68.44 1360 ALA A O 1
ATOM 10842 N N . ASN A 1 1361 ? 4.475 -6.250 -49.015 1.00 77.44 1361 ASN A N 1
ATOM 10843 C CA . ASN A 1 1361 ? 4.531 -5.672 -47.666 1.00 77.44 1361 ASN A CA 1
ATOM 10844 C C . ASN A 1 1361 ? 3.151 -5.654 -46.975 1.00 77.44 1361 ASN A C 1
ATOM 10846 O O . ASN A 1 1361 ? 3.072 -5.756 -45.750 1.00 77.44 1361 ASN A O 1
ATOM 10850 N N . TRP A 1 1362 ? 2.056 -5.596 -47.744 1.00 82.06 1362 TRP A N 1
ATOM 10851 C CA . TRP A 1 1362 ? 0.693 -5.666 -47.206 1.00 82.06 1362 TRP A CA 1
ATOM 10852 C C . TRP A 1 1362 ? 0.353 -7.031 -46.594 1.00 82.06 1362 TRP A C 1
ATOM 10854 O O . TRP A 1 1362 ? -0.463 -7.086 -45.675 1.00 82.06 1362 TRP A O 1
ATOM 10864 N N . ILE A 1 1363 ? 0.999 -8.116 -47.044 1.00 82.81 1363 ILE A N 1
ATOM 10865 C CA . ILE A 1 1363 ? 0.833 -9.458 -46.461 1.00 82.81 1363 ILE A CA 1
ATOM 10866 C C . ILE A 1 1363 ? 1.264 -9.428 -44.990 1.00 82.81 1363 ILE A C 1
ATOM 10868 O O . ILE A 1 1363 ? 0.509 -9.851 -44.120 1.00 82.81 1363 ILE A O 1
ATOM 10872 N N . ALA A 1 1364 ? 2.435 -8.855 -44.697 1.00 80.06 1364 ALA A N 1
ATOM 10873 C CA . ALA A 1 1364 ? 2.906 -8.688 -43.324 1.00 80.06 1364 ALA A CA 1
ATOM 10874 C C . ALA A 1 1364 ? 2.005 -7.734 -42.519 1.00 80.06 1364 ALA A C 1
ATOM 10876 O O . ALA A 1 1364 ? 1.610 -8.069 -41.406 1.00 80.06 1364 ALA A O 1
ATOM 10877 N N . ALA A 1 1365 ? 1.637 -6.578 -43.086 1.00 82.56 1365 ALA A N 1
ATOM 10878 C CA . ALA A 1 1365 ? 0.871 -5.550 -42.378 1.00 82.56 1365 ALA A CA 1
ATOM 10879 C C . ALA A 1 1365 ? -0.482 -6.062 -41.848 1.00 82.56 1365 ALA A C 1
ATOM 10881 O O . ALA A 1 1365 ? -0.752 -5.949 -40.652 1.00 82.56 1365 ALA A O 1
ATOM 10882 N N . PHE A 1 1366 ? -1.316 -6.670 -42.702 1.00 85.75 1366 PHE A N 1
ATOM 10883 C CA . PHE A 1 1366 ? -2.620 -7.181 -42.258 1.00 85.75 1366 PHE A CA 1
ATOM 10884 C C . PHE A 1 1366 ? -2.486 -8.373 -41.302 1.00 85.75 1366 PHE A C 1
ATOM 10886 O O . PHE A 1 1366 ? -3.202 -8.432 -40.304 1.00 85.75 1366 PHE A O 1
ATOM 10893 N N . VAL A 1 1367 ? -1.563 -9.304 -41.562 1.00 86.00 1367 VAL A N 1
ATOM 10894 C CA . VAL A 1 1367 ? -1.384 -10.506 -40.728 1.00 86.00 1367 VAL A CA 1
ATOM 10895 C C . VAL A 1 1367 ? -0.858 -10.171 -39.326 1.00 86.00 1367 VAL A C 1
ATOM 10897 O O . VAL A 1 1367 ? -1.324 -10.756 -38.352 1.00 86.00 1367 VAL A O 1
ATOM 10900 N N . LEU A 1 1368 ? 0.061 -9.208 -39.195 1.00 84.94 1368 LEU A N 1
ATOM 10901 C CA . LEU A 1 1368 ? 0.581 -8.772 -37.892 1.00 84.94 1368 LEU A CA 1
ATOM 10902 C C . LEU A 1 1368 ? -0.428 -7.910 -37.116 1.00 84.94 1368 LEU A C 1
ATOM 10904 O O . LEU A 1 1368 ? -0.437 -7.944 -35.888 1.00 84.94 1368 LEU A O 1
ATOM 10908 N N . SER A 1 1369 ? -1.314 -7.186 -37.814 1.00 84.25 1369 SER A N 1
ATOM 10909 C CA . SER A 1 1369 ? -2.333 -6.323 -37.188 1.00 84.25 1369 SER A CA 1
ATOM 10910 C C . SER A 1 1369 ? -3.364 -7.066 -36.324 1.00 84.25 1369 SER A C 1
ATOM 10912 O O . SER A 1 1369 ? -4.040 -6.436 -35.515 1.00 84.25 1369 SER A O 1
ATOM 10914 N N . VAL A 1 1370 ? -3.459 -8.398 -36.440 1.00 84.06 1370 VAL A N 1
ATOM 10915 C CA . VAL A 1 1370 ? -4.363 -9.215 -35.615 1.00 84.06 1370 VAL A CA 1
ATOM 10916 C C . VAL A 1 1370 ? -3.934 -9.242 -34.149 1.00 84.06 1370 VAL A C 1
ATOM 10918 O O . VAL A 1 1370 ? -4.789 -9.111 -33.281 1.00 84.06 1370 VAL A O 1
ATOM 10921 N N . PHE A 1 1371 ? -2.638 -9.384 -33.849 1.00 82.44 1371 PHE A N 1
ATOM 10922 C CA . PHE A 1 1371 ? -2.180 -9.626 -32.474 1.00 82.44 1371 PHE A CA 1
ATOM 10923 C C . PHE A 1 1371 ? -2.553 -8.486 -31.498 1.00 82.44 1371 PHE A C 1
ATOM 10925 O O . PHE A 1 1371 ? -3.147 -8.795 -30.468 1.00 82.44 1371 PHE A O 1
ATOM 10932 N N . PRO A 1 1372 ? -2.368 -7.186 -31.821 1.00 77.88 1372 PRO A N 1
ATOM 10933 C CA . PRO A 1 1372 ? -2.838 -6.094 -30.957 1.00 77.88 1372 PRO A CA 1
ATOM 10934 C C . PRO A 1 1372 ? -4.366 -6.033 -30.770 1.00 77.88 1372 PRO A C 1
ATOM 10936 O O . PRO A 1 1372 ? -4.841 -5.503 -29.769 1.00 77.88 1372 PRO A O 1
ATOM 10939 N N . LEU A 1 1373 ? -5.153 -6.572 -31.712 1.00 79.25 1373 LEU A N 1
ATOM 10940 C CA . LEU A 1 1373 ? -6.613 -6.651 -31.576 1.00 79.25 1373 LEU A CA 1
ATOM 10941 C C . LEU A 1 1373 ? -7.049 -7.773 -30.618 1.00 79.25 1373 LEU A C 1
ATOM 10943 O O . LEU A 1 1373 ? -8.118 -7.662 -30.020 1.00 79.25 1373 LEU A O 1
ATOM 10947 N N . ILE A 1 1374 ? -6.239 -8.824 -30.439 1.00 81.38 1374 ILE A N 1
ATOM 10948 C CA . ILE A 1 1374 ? -6.504 -9.888 -29.455 1.00 81.38 1374 ILE A CA 1
ATOM 10949 C C . ILE A 1 1374 ? -6.470 -9.293 -28.045 1.00 81.38 1374 ILE A C 1
ATOM 10951 O O . ILE A 1 1374 ? -7.466 -9.385 -27.327 1.00 81.38 1374 ILE A O 1
ATOM 10955 N N . ASP A 1 1375 ? -5.365 -8.630 -27.687 1.00 73.44 1375 ASP A N 1
ATOM 10956 C CA . ASP A 1 1375 ? -5.157 -8.002 -26.375 1.00 73.44 1375 ASP A CA 1
ATOM 10957 C C . ASP A 1 1375 ? -6.275 -7.000 -26.029 1.00 73.44 1375 ASP A C 1
ATOM 10959 O O . ASP A 1 1375 ? -6.742 -6.961 -24.893 1.00 73.44 1375 ASP A O 1
ATOM 10963 N N . ALA A 1 1376 ? -6.763 -6.235 -27.014 1.00 73.06 1376 ALA A N 1
ATOM 10964 C CA . ALA A 1 1376 ? -7.819 -5.242 -26.811 1.00 73.06 1376 ALA A CA 1
ATOM 10965 C C . ALA A 1 1376 ? -9.227 -5.840 -26.595 1.00 73.06 1376 ALA A C 1
ATOM 10967 O O . ALA A 1 1376 ? -10.018 -5.284 -25.833 1.00 73.06 1376 ALA A O 1
ATOM 10968 N N . PHE A 1 1377 ? -9.573 -6.945 -27.269 1.00 75.06 1377 PHE A N 1
ATOM 10969 C CA . PHE A 1 1377 ? -10.936 -7.503 -27.238 1.00 75.06 1377 PHE A CA 1
ATOM 10970 C C . PHE A 1 1377 ? -11.112 -8.702 -26.294 1.00 75.06 1377 PHE A C 1
ATOM 10972 O O . PHE A 1 1377 ? -12.234 -8.954 -25.846 1.00 75.06 1377 PHE A O 1
ATOM 10979 N N . ALA A 1 1378 ? -10.047 -9.440 -25.969 1.00 75.06 1378 ALA A N 1
ATOM 10980 C CA . ALA A 1 1378 ? -10.126 -10.635 -25.124 1.00 75.06 1378 ALA A CA 1
ATOM 10981 C C . ALA A 1 1378 ? -10.648 -10.397 -23.682 1.00 75.06 1378 ALA A C 1
ATOM 10983 O O . ALA A 1 1378 ? -11.372 -11.272 -23.198 1.00 75.06 1378 ALA A O 1
ATOM 10984 N N . PRO A 1 1379 ? -10.374 -9.263 -22.996 1.00 75.31 1379 PRO A N 1
ATOM 10985 C CA . PRO A 1 1379 ? -10.870 -9.030 -21.631 1.00 75.31 1379 PRO A CA 1
ATOM 10986 C C . PRO A 1 1379 ? -12.364 -8.677 -21.539 1.00 75.31 1379 PRO A C 1
ATOM 10988 O O . PRO A 1 1379 ? -12.988 -8.897 -20.500 1.00 75.31 1379 PRO A O 1
ATOM 10991 N N . LEU A 1 1380 ? -12.964 -8.141 -22.611 1.00 72.25 1380 LEU A N 1
ATOM 10992 C CA . LEU A 1 1380 ? -14.323 -7.574 -22.582 1.00 72.25 1380 LEU A CA 1
ATOM 10993 C C . LEU A 1 1380 ? -15.417 -8.538 -22.070 1.00 72.25 1380 LEU A C 1
ATOM 10995 O O . LEU A 1 1380 ? -16.272 -8.085 -21.307 1.00 72.25 1380 LEU A O 1
ATOM 10999 N N . PRO A 1 1381 ? -15.423 -9.850 -22.395 1.00 69.81 1381 PRO A N 1
ATOM 11000 C CA . PRO A 1 1381 ? -16.409 -10.782 -21.848 1.00 69.81 1381 PRO A CA 1
ATOM 11001 C C . PRO A 1 1381 ? -16.280 -11.018 -20.338 1.00 69.81 1381 PRO A C 1
ATOM 11003 O O . PRO A 1 1381 ? -17.266 -11.419 -19.728 1.00 69.81 1381 PRO A O 1
ATOM 11006 N N . ALA A 1 1382 ? -15.101 -10.804 -19.743 1.00 69.12 1382 ALA A N 1
ATOM 11007 C CA . ALA A 1 1382 ? -14.892 -10.900 -18.297 1.00 69.12 1382 ALA A CA 1
ATOM 11008 C C . ALA A 1 1382 ? -15.295 -9.591 -17.600 1.00 69.12 1382 ALA A C 1
ATOM 11010 O O . ALA A 1 1382 ? -16.102 -9.626 -16.678 1.00 69.12 1382 ALA A O 1
ATOM 11011 N N . ALA A 1 1383 ? -14.870 -8.436 -18.126 1.00 67.12 1383 ALA A N 1
ATOM 11012 C CA . ALA A 1 1383 ? -15.321 -7.125 -17.642 1.00 67.12 1383 ALA A CA 1
ATOM 11013 C C . ALA A 1 1383 ? -16.860 -6.97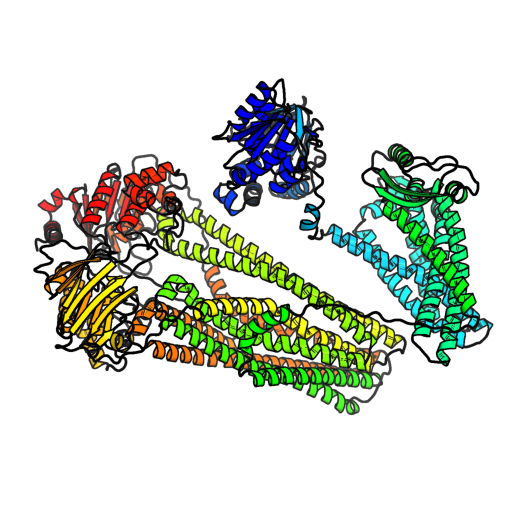3 -17.687 1.00 67.12 1383 ALA A C 1
ATOM 11015 O O . ALA A 1 1383 ? -17.462 -6.360 -16.807 1.00 67.12 1383 ALA A O 1
ATOM 11016 N N . ALA A 1 1384 ? -17.520 -7.591 -18.673 1.00 65.81 1384 ALA A N 1
ATOM 11017 C CA . ALA A 1 1384 ? -18.978 -7.677 -18.729 1.00 65.81 1384 ALA A CA 1
ATOM 11018 C C . ALA A 1 1384 ? -19.594 -8.582 -17.638 1.00 65.81 1384 ALA A C 1
ATOM 11020 O O . ALA A 1 1384 ? -20.700 -8.299 -17.182 1.00 65.81 1384 ALA A O 1
ATOM 11021 N N . GLN A 1 1385 ? -18.919 -9.657 -17.207 1.00 65.31 1385 GLN A N 1
ATOM 11022 C CA . GLN A 1 1385 ? -19.430 -10.530 -16.137 1.00 65.31 1385 GLN A CA 1
ATOM 11023 C C . GLN A 1 1385 ? -19.464 -9.818 -14.773 1.00 65.31 1385 GLN A C 1
ATOM 11025 O O . GLN A 1 1385 ? -20.397 -10.059 -14.006 1.00 65.31 1385 GLN A O 1
ATOM 11030 N N . GLU A 1 1386 ? -18.556 -8.869 -14.522 1.00 66.31 1386 GLU A N 1
ATOM 11031 C CA . GLU A 1 1386 ? -18.582 -8.036 -13.308 1.00 66.31 1386 GLU A CA 1
ATOM 11032 C C . GLU A 1 1386 ? -19.712 -7.002 -13.290 1.00 66.31 1386 GLU A C 1
ATOM 11034 O O . GLU A 1 1386 ? -20.129 -6.553 -12.230 1.00 66.31 1386 GLU A O 1
ATOM 11039 N N . THR A 1 1387 ? -20.320 -6.668 -14.432 1.00 65.38 1387 THR A N 1
ATOM 11040 C CA . THR A 1 1387 ? -21.478 -5.745 -14.449 1.00 65.38 1387 THR A CA 1
ATOM 11041 C C . THR A 1 1387 ? -22.657 -6.278 -13.617 1.00 65.38 1387 THR A C 1
ATOM 11043 O O . THR A 1 1387 ? -23.494 -5.508 -13.148 1.00 65.38 1387 THR A O 1
ATOM 11046 N N . ASN A 1 1388 ? -22.720 -7.599 -13.419 1.00 65.62 1388 ASN A N 1
ATOM 11047 C CA . ASN A 1 1388 ? -23.764 -8.267 -12.654 1.00 65.62 1388 ASN A CA 1
ATOM 11048 C C . ASN A 1 1388 ? -23.549 -8.108 -11.134 1.00 65.62 1388 ASN A C 1
ATOM 11050 O O . ASN A 1 1388 ? -24.509 -7.786 -10.437 1.00 65.62 1388 ASN A O 1
ATOM 11054 N N . SER A 1 1389 ? -22.306 -8.250 -10.629 1.00 65.56 1389 SER A N 1
ATOM 11055 C CA . SER A 1 1389 ? -21.962 -8.186 -9.189 1.00 65.56 1389 SER A CA 1
ATOM 11056 C C . SER A 1 1389 ? -22.482 -6.903 -8.522 1.00 65.56 1389 SER A C 1
ATOM 11058 O O . SER A 1 1389 ? -23.047 -6.958 -7.429 1.00 65.56 1389 SER A O 1
ATOM 11060 N N . TYR A 1 1390 ? -22.412 -5.778 -9.240 1.00 67.12 1390 TYR A N 1
ATOM 11061 C CA . TYR A 1 1390 ? -22.834 -4.451 -8.780 1.00 67.12 1390 TYR A CA 1
ATOM 11062 C C . TYR A 1 1390 ? -24.316 -4.102 -8.986 1.00 67.12 1390 TYR A C 1
ATOM 11064 O O . TYR A 1 1390 ? -24.767 -3.069 -8.481 1.00 67.12 1390 TYR A O 1
ATOM 11072 N N . LYS A 1 1391 ? -25.097 -4.884 -9.744 1.00 67.50 1391 LYS A N 1
ATOM 11073 C CA . LYS A 1 1391 ? -26.429 -4.441 -10.199 1.00 67.50 1391 LYS A CA 1
ATOM 11074 C C . LYS A 1 1391 ? -27.398 -4.189 -9.041 1.00 67.50 1391 LYS A C 1
ATOM 11076 O O . LYS A 1 1391 ? -28.216 -3.273 -9.117 1.00 67.50 1391 LYS A O 1
ATOM 11081 N N . ASP A 1 1392 ? -27.303 -4.956 -7.963 1.00 66.94 1392 ASP A N 1
ATOM 11082 C CA . ASP A 1 1392 ? -28.189 -4.817 -6.800 1.00 66.94 1392 ASP A CA 1
ATOM 11083 C C . ASP A 1 1392 ? -27.720 -3.698 -5.870 1.00 66.94 1392 ASP A C 1
ATOM 11085 O O . ASP A 1 1392 ? -28.550 -3.002 -5.299 1.00 66.94 1392 ASP A O 1
ATOM 11089 N N . SER A 1 1393 ? -26.411 -3.428 -5.809 1.00 71.56 1393 SER A N 1
ATOM 11090 C CA . SER A 1 1393 ? -25.871 -2.209 -5.195 1.00 71.56 1393 SER A CA 1
ATOM 11091 C C . SER A 1 1393 ? -26.391 -0.960 -5.915 1.00 71.56 1393 SER A C 1
ATOM 11093 O O . SER A 1 1393 ? -26.824 -0.015 -5.264 1.00 71.56 1393 SER A O 1
ATOM 11095 N N . ILE A 1 1394 ? -26.428 -0.979 -7.254 1.00 70.75 1394 ILE A N 1
ATOM 11096 C CA . ILE A 1 1394 ? -26.999 0.096 -8.081 1.00 70.75 1394 ILE A CA 1
ATOM 11097 C C . ILE A 1 1394 ? -28.518 0.207 -7.878 1.00 70.75 1394 ILE A C 1
ATOM 11099 O O . ILE A 1 1394 ? -29.032 1.314 -7.748 1.00 70.75 1394 ILE A O 1
ATOM 11103 N N . LYS A 1 1395 ? -29.249 -0.917 -7.816 1.00 74.88 1395 LYS A N 1
ATOM 11104 C CA . LYS A 1 1395 ? -30.694 -0.912 -7.537 1.00 74.88 1395 LYS A CA 1
ATOM 11105 C C . LYS A 1 1395 ? -30.985 -0.329 -6.154 1.00 74.88 1395 LYS A C 1
ATOM 11107 O O . LYS A 1 1395 ? -31.768 0.603 -6.059 1.00 74.88 1395 LYS A O 1
ATOM 11112 N N . ASN A 1 1396 ? -30.321 -0.823 -5.112 1.00 70.81 1396 ASN A N 1
ATOM 11113 C CA . ASN A 1 1396 ? -30.510 -0.351 -3.742 1.00 70.81 1396 ASN A CA 1
ATOM 11114 C C . ASN A 1 1396 ? -30.157 1.138 -3.598 1.00 70.81 1396 ASN A C 1
ATOM 11116 O O . ASN A 1 1396 ? -30.846 1.841 -2.872 1.00 70.81 1396 ASN A O 1
ATOM 11120 N N . LEU A 1 1397 ? -29.135 1.627 -4.313 1.00 72.56 1397 LEU A N 1
ATOM 11121 C CA . LEU A 1 1397 ? -28.771 3.048 -4.362 1.00 72.56 1397 LEU A CA 1
ATOM 11122 C C . LEU A 1 1397 ? -29.843 3.911 -5.054 1.00 72.56 1397 LEU A C 1
ATOM 11124 O O . LEU A 1 1397 ? -30.128 5.009 -4.586 1.00 72.56 1397 LEU A O 1
ATOM 11128 N N . ASN A 1 1398 ? -30.438 3.421 -6.147 1.00 74.12 1398 ASN A N 1
ATOM 11129 C CA . ASN A 1 1398 ? -31.490 4.124 -6.894 1.00 74.12 1398 ASN A CA 1
ATOM 11130 C C . ASN A 1 1398 ? -32.869 4.062 -6.211 1.00 74.12 1398 ASN A C 1
ATOM 11132 O O . ASN A 1 1398 ? -33.677 4.968 -6.399 1.00 74.12 1398 ASN A O 1
ATOM 11136 N N . ASP A 1 1399 ? -33.134 3.008 -5.436 1.00 77.94 1399 ASP A N 1
ATOM 11137 C CA . ASP A 1 1399 ? -34.373 2.823 -4.670 1.00 77.94 1399 ASP A CA 1
ATOM 11138 C C . ASP A 1 1399 ? -34.363 3.593 -3.330 1.00 77.94 1399 ASP A C 1
ATOM 11140 O O . ASP A 1 1399 ? -35.378 3.616 -2.630 1.00 77.94 1399 ASP A O 1
ATOM 11144 N N . LEU A 1 1400 ? -33.248 4.244 -2.958 1.00 72.12 1400 LEU A N 1
ATOM 11145 C CA . LEU A 1 1400 ? -33.228 5.171 -1.823 1.00 72.12 1400 LEU A CA 1
ATOM 11146 C C . LEU A 1 1400 ? -34.209 6.331 -2.078 1.00 72.12 1400 LEU A C 1
ATOM 11148 O O . LEU A 1 1400 ? -34.162 6.952 -3.145 1.00 72.12 1400 LEU A O 1
ATOM 11152 N N . PRO A 1 1401 ? -35.069 6.689 -1.105 1.00 64.56 1401 PRO A N 1
ATOM 11153 C CA . PRO A 1 1401 ? -35.996 7.797 -1.276 1.00 64.56 1401 PRO A CA 1
ATOM 11154 C C . PRO A 1 1401 ? -35.216 9.096 -1.494 1.00 64.56 1401 PRO A C 1
ATOM 11156 O O . PRO A 1 1401 ? -34.377 9.482 -0.678 1.00 64.56 1401 PRO A O 1
ATOM 11159 N N . THR A 1 1402 ? -35.505 9.793 -2.596 1.00 57.19 1402 THR A N 1
ATOM 11160 C CA . THR A 1 1402 ? -34.929 11.116 -2.856 1.00 57.19 1402 THR A CA 1
ATOM 11161 C C . THR A 1 1402 ? -35.402 12.071 -1.764 1.00 57.19 1402 THR A C 1
ATOM 11163 O O . THR A 1 1402 ? -36.573 12.446 -1.739 1.00 57.19 1402 THR A O 1
ATOM 11166 N N . ILE A 1 1403 ? -34.499 12.442 -0.852 1.00 56.19 1403 ILE A N 1
ATOM 11167 C CA . ILE A 1 1403 ? -34.821 13.283 0.303 1.00 56.19 1403 ILE A CA 1
ATOM 11168 C C . ILE A 1 1403 ? -35.248 14.667 -0.198 1.00 56.19 1403 ILE A C 1
ATOM 11170 O O . ILE A 1 1403 ? -34.414 15.512 -0.531 1.00 56.19 1403 ILE A O 1
ATOM 11174 N N . GLN A 1 1404 ? -36.559 14.910 -0.245 1.00 49.81 1404 GLN A N 1
ATOM 11175 C CA . GLN A 1 1404 ? -37.083 16.260 -0.392 1.00 49.81 1404 GLN A CA 1
ATOM 11176 C C . GLN A 1 1404 ? -36.668 17.058 0.843 1.00 49.81 1404 GLN A C 1
ATOM 11178 O O . GLN A 1 1404 ? -37.057 16.738 1.965 1.00 49.81 1404 GLN A O 1
ATOM 11183 N N . LYS A 1 1405 ? -35.871 18.111 0.635 1.00 47.34 1405 LYS A N 1
ATOM 11184 C CA . LYS A 1 1405 ? -35.623 19.118 1.666 1.00 47.34 1405 LYS A CA 1
ATOM 11185 C C . LYS A 1 1405 ? -36.920 19.895 1.899 1.00 47.34 1405 LYS A C 1
ATOM 11187 O O . LYS A 1 1405 ? -37.173 20.889 1.219 1.00 47.34 1405 LYS A O 1
ATOM 11192 N N . CYS A 1 1406 ? -37.745 19.438 2.836 1.00 45.62 1406 CYS A N 1
ATOM 11193 C CA . CYS A 1 1406 ? -38.843 20.244 3.356 1.00 45.62 1406 CYS A CA 1
ATOM 11194 C C . CYS A 1 1406 ? -38.242 21.460 4.070 1.00 45.62 1406 CYS A C 1
ATOM 11196 O O . CYS A 1 1406 ? -37.689 21.338 5.156 1.00 45.62 1406 CYS A O 1
ATOM 11198 N N . HIS A 1 1407 ? -38.317 22.622 3.422 1.00 47.06 1407 HIS A N 1
ATOM 11199 C CA . HIS A 1 1407 ? -37.852 23.911 3.944 1.00 47.06 1407 HIS A CA 1
ATOM 11200 C C . HIS A 1 1407 ? -38.941 24.626 4.773 1.00 47.06 1407 HIS A C 1
ATOM 11202 O O . HIS A 1 1407 ? -38.992 25.855 4.811 1.00 47.06 1407 HIS A O 1
ATOM 11208 N N . GLU A 1 1408 ? -39.834 23.872 5.418 1.00 55.91 1408 GLU A N 1
ATOM 11209 C CA . GLU A 1 1408 ? -40.742 24.440 6.417 1.00 55.91 1408 GLU A CA 1
ATOM 11210 C C . GLU A 1 1408 ? -39.937 24.733 7.689 1.00 55.91 1408 GLU A C 1
ATOM 11212 O O . GLU A 1 1408 ? -39.142 23.907 8.134 1.00 55.91 1408 GLU A O 1
ATOM 11217 N N . ALA A 1 1409 ? -40.084 25.940 8.235 1.00 58.84 1409 ALA A N 1
ATOM 11218 C CA . ALA A 1 1409 ? -39.342 26.349 9.420 1.00 58.84 1409 ALA A CA 1
ATOM 11219 C C . ALA A 1 1409 ? -39.906 25.650 10.663 1.00 58.84 1409 ALA A C 1
ATOM 11221 O O . ALA A 1 1409 ? -41.104 25.761 10.933 1.00 58.84 1409 ALA A O 1
ATOM 11222 N N . THR A 1 1410 ? -39.041 24.979 11.428 1.00 66.50 1410 THR A N 1
ATOM 11223 C CA . THR A 1 1410 ? -39.399 24.321 12.689 1.00 66.50 1410 THR A CA 1
ATOM 11224 C C . THR A 1 1410 ? -40.163 25.285 13.609 1.00 66.50 1410 THR A C 1
ATOM 11226 O O . THR A 1 1410 ? -39.659 26.384 13.879 1.00 66.50 1410 THR A O 1
ATOM 11229 N N . PRO A 1 1411 ? -41.344 24.909 14.138 1.00 73.00 1411 PRO A N 1
ATOM 11230 C CA . PRO A 1 1411 ? -42.042 25.733 15.116 1.00 73.00 1411 PRO A CA 1
ATOM 11231 C C . PRO A 1 1411 ? -41.198 25.900 16.386 1.00 73.00 1411 PRO A C 1
ATOM 11233 O O . PRO A 1 1411 ? -40.853 24.923 17.047 1.00 73.00 1411 PRO A O 1
ATOM 11236 N N . LYS A 1 1412 ? -40.880 27.146 16.755 1.00 72.62 1412 LYS A N 1
ATOM 11237 C CA . LYS A 1 1412 ? -40.224 27.463 18.032 1.00 72.62 1412 LYS A CA 1
ATOM 11238 C C . LYS A 1 1412 ? -41.272 27.861 19.066 1.00 72.62 1412 LYS A C 1
ATOM 11240 O O . LYS A 1 1412 ? -41.917 28.896 18.920 1.00 72.62 1412 LYS A O 1
ATOM 11245 N N . ILE A 1 1413 ? -41.411 27.058 20.117 1.00 73.38 1413 ILE A N 1
ATOM 11246 C CA . ILE A 1 1413 ? -42.256 27.356 21.279 1.00 73.38 1413 ILE A CA 1
ATOM 11247 C C . ILE A 1 1413 ? -41.372 27.835 22.439 1.00 73.38 1413 ILE A C 1
ATOM 11249 O O . ILE A 1 1413 ? -40.373 27.189 22.760 1.00 73.38 1413 ILE A O 1
ATOM 11253 N N . SER A 1 1414 ? -41.757 28.956 23.059 1.00 64.19 1414 SER A N 1
ATOM 11254 C CA . SER A 1 1414 ? -41.153 29.537 24.273 1.00 64.19 1414 SER A CA 1
ATOM 11255 C C . SER A 1 1414 ? -41.950 29.272 25.554 1.00 64.19 1414 SER A C 1
ATOM 11257 O O . SER A 1 1414 ? -41.417 29.398 26.654 1.00 64.19 1414 SER A O 1
ATOM 11259 N N . ASP A 1 1415 ? -43.237 28.959 25.412 1.00 63.38 1415 ASP A N 1
ATOM 11260 C CA . ASP A 1 1415 ? -44.204 28.955 26.508 1.00 63.38 1415 ASP A CA 1
ATOM 11261 C C . ASP A 1 1415 ? -44.401 27.543 27.080 1.00 63.38 1415 ASP A C 1
ATOM 11263 O O . ASP A 1 1415 ? -44.101 26.542 26.429 1.00 63.38 1415 ASP A O 1
ATOM 11267 N N . ALA A 1 1416 ? -44.943 27.450 28.298 1.00 71.25 1416 ALA A N 1
ATOM 11268 C CA . ALA A 1 1416 ? -45.146 26.176 28.990 1.00 71.25 1416 ALA A CA 1
ATOM 11269 C C . ALA A 1 1416 ? -45.955 25.177 28.134 1.00 71.25 1416 ALA A C 1
ATOM 11271 O O . ALA A 1 1416 ? -47.030 25.501 27.625 1.00 71.25 1416 ALA A O 1
ATOM 11272 N N . LEU A 1 1417 ? -45.424 23.963 27.961 1.00 79.81 1417 LEU A N 1
ATOM 11273 C CA . LEU A 1 1417 ? -45.899 23.018 26.949 1.00 79.81 1417 LEU A CA 1
ATOM 11274 C C . LEU A 1 1417 ? -47.106 22.195 27.411 1.00 79.81 1417 LEU A C 1
ATOM 11276 O O . LEU A 1 1417 ? -47.034 21.437 28.375 1.00 79.81 1417 LEU A O 1
ATOM 11280 N N . THR A 1 1418 ? -48.195 22.297 26.657 1.00 87.88 1418 THR A N 1
ATOM 11281 C CA . THR A 1 1418 ? -49.386 21.452 26.758 1.00 87.88 1418 THR A CA 1
ATOM 11282 C C . THR A 1 1418 ? -49.428 20.517 25.553 1.00 87.88 1418 THR A C 1
ATOM 11284 O O . THR A 1 1418 ? -49.423 20.978 24.408 1.00 87.88 1418 THR A O 1
ATOM 11287 N N . LEU A 1 1419 ? -49.491 19.209 25.800 1.00 91.00 1419 LEU A N 1
ATOM 11288 C CA . LEU A 1 1419 ? -49.653 18.186 24.764 1.00 91.00 1419 LEU A CA 1
ATOM 11289 C C . LEU A 1 1419 ? -51.140 17.826 24.646 1.00 91.00 1419 LEU A C 1
ATOM 11291 O O . LEU A 1 1419 ? -51.766 17.451 25.639 1.00 91.00 1419 LEU A O 1
ATOM 11295 N N . LYS A 1 1420 ? -51.711 17.910 23.440 1.00 92.69 1420 LYS A N 1
ATOM 11296 C CA . LYS A 1 1420 ? -53.107 17.541 23.163 1.00 92.69 1420 LYS A CA 1
ATOM 11297 C C . LYS A 1 1420 ? -53.194 16.491 22.057 1.00 92.69 1420 LYS A C 1
ATOM 11299 O O . LYS A 1 1420 ? -52.689 16.707 20.960 1.00 92.69 1420 LYS A O 1
ATOM 11304 N N . ILE A 1 1421 ? -53.893 15.398 22.347 1.00 92.56 1421 ILE A N 1
ATOM 11305 C CA . ILE A 1 1421 ? -54.281 14.323 21.430 1.00 92.56 1421 ILE A CA 1
ATOM 11306 C C . ILE A 1 1421 ? -55.790 14.470 21.195 1.00 92.56 1421 ILE A C 1
ATOM 11308 O O . ILE A 1 1421 ? -56.549 14.519 22.162 1.00 92.56 1421 ILE A O 1
ATOM 11312 N N . ASP A 1 1422 ? -56.210 14.602 19.938 1.00 91.75 1422 ASP A N 1
ATOM 11313 C CA . ASP A 1 1422 ? -57.578 14.966 19.542 1.00 91.75 1422 ASP A CA 1
ATOM 11314 C C . ASP A 1 1422 ? -58.118 13.936 18.535 1.00 91.75 1422 ASP A C 1
ATOM 11316 O O . ASP A 1 1422 ? -57.660 13.894 17.387 1.00 91.75 1422 ASP A O 1
ATOM 11320 N N . ASN A 1 1423 ? -59.030 13.070 18.998 1.00 92.00 1423 ASN A N 1
ATOM 11321 C CA . ASN A 1 1423 ? -59.678 11.970 18.273 1.00 92.00 1423 ASN A CA 1
ATOM 11322 C C . ASN A 1 1423 ? -58.721 11.188 17.345 1.00 92.00 1423 ASN A C 1
ATOM 11324 O O . ASN A 1 1423 ? -58.959 11.068 16.143 1.00 92.00 1423 ASN A O 1
ATOM 11328 N N . VAL A 1 1424 ? -57.610 10.676 17.881 1.00 90.88 1424 VAL A N 1
ATOM 11329 C CA . VAL A 1 1424 ? -56.563 10.031 17.070 1.00 90.88 1424 VAL A CA 1
ATOM 11330 C C . VAL A 1 1424 ? -56.907 8.586 16.705 1.00 90.88 1424 VAL A C 1
ATOM 11332 O O . VAL A 1 1424 ? -57.179 7.753 17.573 1.00 90.88 1424 VAL A O 1
ATOM 11335 N N . HIS A 1 1425 ? -56.811 8.279 15.408 1.00 91.75 1425 HIS A N 1
ATOM 11336 C CA . HIS A 1 1425 ? -56.889 6.931 14.833 1.00 91.75 1425 HIS A CA 1
ATOM 11337 C C . HIS A 1 1425 ? -55.605 6.617 14.063 1.00 91.75 1425 HIS A C 1
ATOM 11339 O O . HIS A 1 1425 ? -55.045 7.493 13.400 1.00 91.75 1425 HIS A O 1
ATOM 11345 N N . TYR A 1 1426 ? -55.141 5.367 14.109 1.00 89.88 1426 TYR A N 1
ATOM 11346 C CA . TYR A 1 1426 ? -53.960 4.939 13.354 1.00 89.88 1426 TYR A CA 1
ATOM 11347 C C . TYR A 1 1426 ? -53.999 3.459 12.960 1.00 89.88 1426 TYR A C 1
ATOM 11349 O O . TYR A 1 1426 ? -54.284 2.586 13.784 1.00 89.88 1426 TYR A O 1
ATOM 11357 N N . HIS A 1 1427 ? -53.599 3.173 11.720 1.00 87.31 1427 HIS A N 1
ATOM 11358 C CA . HIS A 1 1427 ? -53.238 1.838 11.245 1.00 87.31 1427 HIS A CA 1
ATOM 11359 C C . HIS A 1 1427 ? -51.887 1.888 10.511 1.00 87.31 1427 HIS A C 1
ATOM 11361 O O . HIS A 1 1427 ? -51.556 2.881 9.865 1.00 87.31 1427 HIS A O 1
ATOM 11367 N N . TYR A 1 1428 ? -51.104 0.808 10.573 1.00 82.25 1428 TYR A N 1
ATOM 11368 C CA . TYR A 1 1428 ? -49.869 0.711 9.785 1.00 82.25 1428 TYR A CA 1
ATOM 11369 C C . TYR A 1 1428 ? -50.183 0.579 8.279 1.00 82.25 1428 TYR A C 1
ATOM 11371 O O . TYR A 1 1428 ? -51.232 0.028 7.935 1.00 82.25 1428 TYR A O 1
ATOM 11379 N N . PRO A 1 1429 ? -49.294 1.018 7.362 1.00 72.94 1429 PRO A N 1
ATOM 11380 C CA . PRO A 1 1429 ? -49.570 1.008 5.917 1.00 72.94 1429 PRO A CA 1
ATOM 11381 C C . PRO A 1 1429 ? -49.899 -0.374 5.330 1.00 72.94 1429 PRO A C 1
ATOM 11383 O O . PRO A 1 1429 ? -50.743 -0.484 4.444 1.00 72.94 1429 PRO A O 1
ATOM 11386 N N . GLU A 1 1430 ? -49.270 -1.432 5.845 1.00 69.19 1430 GLU A N 1
ATOM 11387 C CA . GLU A 1 1430 ? -49.508 -2.824 5.424 1.00 69.19 1430 GLU A CA 1
ATOM 11388 C C . GLU A 1 1430 ? -50.618 -3.516 6.245 1.00 69.19 1430 GLU A C 1
ATOM 11390 O O . GLU A 1 1430 ? -51.109 -4.588 5.883 1.00 69.19 1430 GLU A O 1
ATOM 11395 N N . GLY A 1 1431 ? -51.039 -2.907 7.359 1.00 65.50 1431 GLY A N 1
ATOM 11396 C CA . GLY A 1 1431 ? -51.965 -3.487 8.327 1.00 65.50 1431 GLY A CA 1
ATOM 11397 C C . GLY A 1 1431 ? -53.412 -3.044 8.114 1.00 65.50 1431 GLY A C 1
ATOM 11398 O O . GLY A 1 1431 ? -53.734 -1.865 8.213 1.00 65.50 1431 GLY A O 1
ATOM 11399 N N . LYS A 1 1432 ? -54.325 -4.005 7.919 1.00 63.50 1432 LYS A N 1
ATOM 11400 C CA . LYS A 1 1432 ? -55.780 -3.741 7.866 1.00 63.50 1432 LYS A CA 1
ATOM 11401 C C . LYS A 1 1432 ? -56.455 -3.599 9.240 1.00 63.50 1432 LYS A C 1
ATOM 11403 O O . LYS A 1 1432 ? -57.622 -3.220 9.286 1.00 63.50 1432 LYS A O 1
ATOM 11408 N N . LYS A 1 1433 ? -55.776 -3.940 10.345 1.00 73.69 1433 LYS A N 1
ATOM 11409 C CA . LYS A 1 1433 ? -56.302 -3.754 11.712 1.00 73.69 1433 LYS A CA 1
ATOM 11410 C C . LYS A 1 1433 ? -55.960 -2.334 12.177 1.00 73.69 1433 LYS A C 1
ATOM 11412 O O . LYS A 1 1433 ? -54.793 -1.952 12.137 1.00 73.69 1433 LYS A O 1
ATOM 11417 N N . SER A 1 1434 ? -56.961 -1.589 12.647 1.00 79.88 1434 SER A N 1
ATOM 11418 C CA . SER A 1 1434 ? -56.719 -0.349 13.392 1.00 79.88 1434 SER A CA 1
ATOM 11419 C C . SER A 1 1434 ? -55.981 -0.668 14.696 1.00 79.88 1434 SER A C 1
ATOM 11421 O O . SER A 1 1434 ? -56.318 -1.640 15.376 1.00 79.88 1434 SER A O 1
ATOM 11423 N N . VAL A 1 1435 ? -54.955 0.116 15.018 1.00 85.50 1435 VAL A N 1
ATOM 11424 C CA . VAL A 1 1435 ? -54.101 -0.067 16.204 1.00 85.50 1435 VAL A CA 1
ATOM 11425 C C . VAL A 1 1435 ? -54.484 0.911 17.310 1.00 85.50 1435 VAL A C 1
ATOM 11427 O O . VAL A 1 1435 ? -54.393 0.569 18.482 1.00 85.50 1435 VAL A O 1
ATOM 11430 N N . LEU A 1 1436 ? -54.951 2.103 16.936 1.00 89.44 1436 LEU A N 1
ATOM 11431 C CA . LEU A 1 1436 ? -55.514 3.112 17.831 1.00 89.44 1436 LEU A CA 1
ATOM 11432 C C . LEU A 1 1436 ? -56.796 3.650 17.197 1.00 89.44 1436 LEU A C 1
ATOM 11434 O O . LEU A 1 1436 ? -56.829 3.861 15.986 1.00 89.44 1436 LEU A O 1
ATOM 11438 N N . SER A 1 1437 ? -57.854 3.826 17.986 1.00 89.00 1437 SER A N 1
ATOM 11439 C CA . SER A 1 1437 ? -59.178 4.240 17.511 1.00 89.00 1437 SER A CA 1
ATOM 11440 C C . SER A 1 1437 ? -59.842 5.189 18.510 1.00 89.00 1437 SER A C 1
ATOM 11442 O O . SER A 1 1437 ? -60.298 4.761 19.568 1.00 89.00 1437 SER A O 1
ATOM 11444 N N . GLY A 1 1438 ? -59.905 6.478 18.167 1.00 87.88 1438 GLY A N 1
ATOM 11445 C CA . GLY A 1 1438 ? -60.561 7.509 18.976 1.00 87.88 1438 GLY A CA 1
ATOM 11446 C C . GLY A 1 1438 ? -59.841 7.796 20.294 1.00 87.88 1438 GLY A C 1
ATOM 11447 O O . GLY A 1 1438 ? -60.468 7.798 21.351 1.00 87.88 1438 GLY A O 1
ATOM 11448 N N . ILE A 1 1439 ? -58.520 7.988 20.250 1.00 90.12 1439 ILE A N 1
ATOM 11449 C CA . ILE A 1 1439 ? -57.741 8.381 21.430 1.00 90.12 1439 ILE A CA 1
ATOM 11450 C C . ILE A 1 1439 ? -57.852 9.898 21.636 1.00 90.12 1439 ILE A C 1
ATOM 11452 O O . ILE A 1 1439 ? -57.415 10.668 20.782 1.00 90.12 1439 ILE A O 1
ATOM 11456 N N . ASP A 1 1440 ? -58.370 10.307 22.793 1.00 90.62 1440 ASP A N 1
ATOM 11457 C CA . ASP A 1 1440 ? -58.435 11.695 23.260 1.00 90.62 1440 ASP A CA 1
ATOM 11458 C C . ASP A 1 1440 ? -57.634 11.847 24.560 1.00 90.62 1440 ASP A C 1
ATOM 11460 O O . ASP A 1 1440 ? -57.809 11.072 25.502 1.00 90.62 1440 ASP A O 1
ATOM 11464 N N . LEU A 1 1441 ? -56.749 12.845 24.633 1.00 89.88 1441 LEU A N 1
ATOM 11465 C CA . LEU A 1 1441 ? -55.946 13.128 25.828 1.00 89.88 1441 LEU A CA 1
ATOM 11466 C C . LEU A 1 1441 ? -55.494 14.594 25.858 1.00 89.88 1441 LEU A C 1
ATOM 11468 O O . LEU A 1 1441 ? -55.256 15.223 24.830 1.00 89.88 1441 LEU A O 1
ATOM 11472 N N . THR A 1 1442 ? -55.323 15.162 27.048 1.00 90.38 1442 THR A N 1
ATOM 11473 C CA . THR A 1 1442 ? -54.625 16.441 27.235 1.00 90.38 1442 THR A CA 1
ATOM 11474 C C . THR A 1 1442 ? -53.728 16.328 28.457 1.00 90.38 1442 THR A C 1
ATOM 11476 O O . THR A 1 1442 ? -54.183 15.852 29.493 1.00 90.38 1442 THR A O 1
ATOM 11479 N N . LEU A 1 1443 ? -52.470 16.742 28.320 1.00 89.69 1443 LEU A N 1
ATOM 11480 C CA . LEU A 1 1443 ? -51.444 16.683 29.358 1.00 89.69 1443 LEU A CA 1
ATOM 11481 C C . LEU A 1 1443 ? -50.862 18.084 29.557 1.00 89.69 1443 LEU A C 1
ATOM 11483 O O . LEU A 1 1443 ? -50.422 18.724 28.597 1.00 89.69 1443 LEU A O 1
ATOM 11487 N N . ARG A 1 1444 ? -50.914 18.577 30.793 1.00 88.88 1444 ARG A N 1
ATOM 11488 C CA . ARG A 1 1444 ? -50.514 19.937 31.176 1.00 88.88 1444 ARG A CA 1
ATOM 11489 C C . ARG A 1 1444 ? -49.040 19.979 31.612 1.00 88.88 1444 ARG A C 1
ATOM 11491 O O . ARG A 1 1444 ? -48.495 18.944 31.992 1.00 88.88 1444 ARG A O 1
ATOM 11498 N N . PRO A 1 1445 ? -48.393 21.160 31.614 1.00 86.00 1445 PRO A N 1
ATOM 11499 C CA . PRO A 1 1445 ? -47.017 21.298 32.088 1.00 86.00 1445 PRO A CA 1
ATOM 11500 C C . PRO A 1 1445 ? -46.824 20.719 33.500 1.00 86.00 1445 PRO A C 1
ATOM 11502 O O . PRO A 1 1445 ? -47.531 21.110 34.429 1.00 86.00 1445 PRO A O 1
ATOM 11505 N N . GLY A 1 1446 ? -45.864 19.803 33.657 1.00 85.94 1446 GLY A N 1
ATOM 11506 C CA . GLY A 1 1446 ? -45.513 19.159 34.931 1.00 85.94 1446 GLY A CA 1
ATOM 11507 C C . GLY A 1 1446 ? -46.383 17.960 35.337 1.00 85.94 1446 GLY A C 1
ATOM 11508 O O . GLY A 1 1446 ? -46.044 17.281 36.308 1.00 85.94 1446 GLY A O 1
ATOM 11509 N N . GLU A 1 1447 ? -47.459 17.676 34.598 1.00 89.81 1447 GLU A N 1
ATOM 11510 C CA . GLU A 1 1447 ? -48.388 16.568 34.852 1.00 89.81 1447 GLU A CA 1
ATOM 11511 C C . GLU A 1 1447 ? -47.749 15.206 34.516 1.00 89.81 1447 GLU A C 1
ATOM 11513 O O . GLU A 1 1447 ? -46.984 15.072 33.554 1.00 89.81 1447 GLU A O 1
ATOM 11518 N N . LYS A 1 1448 ? -48.034 14.188 35.335 1.00 91.81 1448 LYS A N 1
ATOM 11519 C CA . LYS A 1 1448 ? -47.398 12.864 35.275 1.00 91.81 1448 LYS A CA 1
ATOM 11520 C C . LYS A 1 1448 ? -48.440 11.789 34.979 1.00 91.81 1448 LYS A C 1
ATOM 11522 O O . LYS A 1 1448 ? -49.347 11.556 35.780 1.00 91.81 1448 LYS A O 1
ATOM 11527 N N . ILE A 1 1449 ? -48.314 11.140 33.821 1.00 92.56 1449 ILE A N 1
ATOM 11528 C CA . ILE A 1 1449 ? -49.266 10.146 33.316 1.00 92.56 1449 ILE A CA 1
ATOM 11529 C C . ILE A 1 1449 ? -48.629 8.763 33.138 1.00 92.56 1449 ILE A C 1
ATOM 11531 O O . ILE A 1 1449 ? -47.605 8.628 32.471 1.00 92.56 1449 ILE A O 1
ATOM 11535 N N . ALA A 1 1450 ? -49.287 7.722 33.657 1.00 91.12 1450 ALA A N 1
ATOM 11536 C CA . ALA A 1 1450 ? -48.978 6.328 33.335 1.00 91.12 1450 ALA A CA 1
ATOM 11537 C C . ALA A 1 1450 ? -49.890 5.790 32.219 1.00 91.12 1450 ALA A C 1
ATOM 11539 O O . ALA A 1 1450 ? -51.111 5.959 32.264 1.00 91.12 1450 ALA A O 1
ATOM 11540 N N . ILE A 1 1451 ? -49.302 5.099 31.241 1.00 91.00 1451 ILE A N 1
ATOM 11541 C CA . ILE A 1 1451 ? -49.985 4.455 30.115 1.00 91.00 1451 ILE A CA 1
ATOM 11542 C C . ILE A 1 1451 ? -49.847 2.938 30.247 1.00 91.00 1451 ILE A C 1
ATOM 11544 O O . ILE A 1 1451 ? -48.788 2.362 29.992 1.00 91.00 1451 ILE A O 1
ATOM 11548 N N . LEU A 1 1452 ? -50.951 2.300 30.624 1.00 87.69 1452 LEU A N 1
ATOM 11549 C CA . LEU A 1 1452 ? -51.082 0.861 30.817 1.00 87.69 1452 LEU A CA 1
ATOM 11550 C C . LEU A 1 1452 ? -51.736 0.177 29.613 1.00 87.69 1452 LEU A C 1
ATOM 11552 O O . LEU A 1 1452 ? -52.408 0.802 28.790 1.00 87.69 1452 LEU A O 1
ATOM 11556 N N . GLY A 1 1453 ? -51.573 -1.141 29.531 1.00 81.31 1453 GLY A N 1
ATOM 11557 C CA . GLY A 1 1453 ? -52.197 -1.974 28.506 1.00 81.31 1453 GLY A CA 1
ATOM 11558 C C . GLY A 1 1453 ? -51.340 -3.179 28.131 1.00 81.31 1453 GLY A C 1
ATOM 11559 O O . GLY A 1 1453 ? -50.123 -3.192 28.345 1.00 81.31 1453 GLY A O 1
ATOM 11560 N N . ARG A 1 1454 ? -51.987 -4.196 27.556 1.00 75.62 1454 ARG A N 1
ATOM 11561 C CA . ARG A 1 1454 ? -51.335 -5.439 27.115 1.00 75.62 1454 ARG A CA 1
ATOM 11562 C C . ARG A 1 1454 ? -50.283 -5.169 26.030 1.00 75.62 1454 ARG A C 1
ATOM 11564 O O . ARG A 1 1454 ? -50.382 -4.197 25.278 1.00 75.62 1454 ARG A O 1
ATOM 11571 N N . SER A 1 1455 ? -49.310 -6.065 25.892 1.00 70.44 1455 SER A N 1
ATOM 11572 C CA . SER A 1 1455 ? -48.389 -6.060 24.750 1.00 70.44 1455 SER A CA 1
ATOM 11573 C C . SER A 1 1455 ? -49.176 -6.080 23.434 1.00 70.44 1455 SER A C 1
ATOM 11575 O O . SER A 1 1455 ? -50.093 -6.880 23.261 1.00 70.44 1455 SER A O 1
ATOM 11577 N N . GLY A 1 1456 ? -48.857 -5.158 22.522 1.00 71.69 1456 GLY A N 1
ATOM 11578 C CA . GLY A 1 1456 ? -49.581 -4.993 21.257 1.00 71.69 1456 GLY A CA 1
ATOM 11579 C C . GLY A 1 1456 ? -50.903 -4.209 21.321 1.00 71.69 1456 GLY A C 1
ATOM 11580 O O . GLY A 1 1456 ? -51.553 -4.088 20.287 1.00 71.69 1456 GLY A O 1
ATOM 11581 N N . SER A 1 1457 ? -51.308 -3.630 22.465 1.00 82.25 1457 SER A N 1
ATOM 11582 C CA . SER A 1 1457 ? -52.556 -2.840 22.542 1.00 82.25 1457 SER A CA 1
ATOM 11583 C C . SER A 1 1457 ? -52.492 -1.444 21.901 1.00 82.25 1457 SER A C 1
ATOM 11585 O O . SER A 1 1457 ? -53.527 -0.794 21.783 1.00 82.25 1457 SER A O 1
ATOM 11587 N N . GLY A 1 1458 ? -51.299 -0.995 21.485 1.00 82.81 1458 GLY A N 1
ATOM 11588 C CA . GLY A 1 1458 ? -51.062 0.295 20.822 1.00 82.81 1458 GLY A CA 1
ATOM 11589 C C . GLY A 1 1458 ? -50.150 1.272 21.579 1.00 82.81 1458 GLY A C 1
ATOM 11590 O O . GLY A 1 1458 ? -49.854 2.337 21.044 1.00 82.81 1458 GLY A O 1
ATOM 11591 N N . LYS A 1 1459 ? -49.659 0.927 22.784 1.00 87.00 1459 LYS A N 1
ATOM 11592 C CA . LYS A 1 1459 ? -48.868 1.833 23.653 1.00 87.00 1459 LYS A CA 1
ATOM 11593 C C . LYS A 1 1459 ? -47.681 2.503 22.938 1.00 87.00 1459 LYS A C 1
ATOM 11595 O O . LYS A 1 1459 ? -47.635 3.725 22.836 1.00 87.00 1459 LYS A O 1
ATOM 11600 N N . SER A 1 1460 ? -46.767 1.716 22.369 1.00 83.19 1460 SER A N 1
ATOM 11601 C CA . SER A 1 1460 ? -45.585 2.240 21.665 1.00 83.19 1460 SER A CA 1
ATOM 11602 C C . SER A 1 1460 ? -45.942 2.928 20.335 1.00 83.19 1460 SER A C 1
ATOM 11604 O O . SER A 1 1460 ? -45.250 3.838 19.891 1.00 83.19 1460 SER A O 1
ATOM 11606 N N . THR A 1 1461 ? -47.070 2.568 19.711 1.00 87.56 1461 THR A N 1
ATOM 11607 C CA . THR A 1 1461 ? -47.612 3.301 18.553 1.00 87.56 1461 THR A CA 1
ATOM 11608 C C . THR A 1 1461 ? -48.055 4.710 18.958 1.00 87.56 1461 THR A C 1
ATOM 11610 O O . THR A 1 1461 ? -47.774 5.664 18.235 1.00 87.56 1461 THR A O 1
ATOM 11613 N N . LEU A 1 1462 ? -48.675 4.862 20.135 1.00 90.31 1462 LEU A N 1
ATOM 11614 C CA . LEU A 1 1462 ? -49.047 6.160 20.701 1.00 90.31 1462 LEU A CA 1
ATOM 11615 C C . LEU A 1 1462 ? -47.807 6.997 21.056 1.00 90.31 1462 LEU A C 1
ATOM 11617 O O . LEU A 1 1462 ? -47.774 8.177 20.720 1.00 90.31 1462 LEU A O 1
ATOM 11621 N N . ALA A 1 1463 ? -46.761 6.391 21.631 1.00 90.00 1463 ALA A N 1
ATOM 11622 C CA . ALA A 1 1463 ? -45.460 7.046 21.814 1.00 90.00 1463 ALA A CA 1
ATOM 11623 C C . ALA A 1 1463 ? -44.892 7.598 20.497 1.00 90.00 1463 ALA A C 1
ATOM 11625 O O . ALA A 1 1463 ? -44.563 8.779 20.418 1.00 90.00 1463 ALA A O 1
ATOM 11626 N N . ASN A 1 1464 ? -44.824 6.774 19.448 1.00 88.06 1464 ASN A N 1
ATOM 11627 C CA . ASN A 1 1464 ? -44.297 7.184 18.144 1.00 88.06 1464 ASN A CA 1
ATOM 11628 C C . ASN A 1 1464 ? -45.115 8.331 17.506 1.00 88.06 1464 ASN A C 1
ATOM 11630 O O . ASN A 1 1464 ? -44.548 9.192 16.838 1.00 88.06 1464 ASN A O 1
ATOM 11634 N N . LEU A 1 1465 ? -46.436 8.379 17.727 1.00 90.81 1465 LEU A N 1
ATOM 11635 C CA . LEU A 1 1465 ? -47.295 9.493 17.295 1.00 90.81 1465 LEU A CA 1
ATOM 11636 C C . LEU A 1 1465 ? -47.048 10.768 18.128 1.00 90.81 1465 LEU A C 1
ATOM 11638 O O . LEU A 1 1465 ? -46.996 11.868 17.578 1.00 90.81 1465 LEU A O 1
ATOM 11642 N N . ILE A 1 1466 ? -46.850 10.637 19.445 1.00 91.44 1466 ILE A N 1
ATOM 11643 C CA . ILE A 1 1466 ? -46.518 11.761 20.340 1.00 91.44 1466 ILE A CA 1
ATOM 11644 C C . ILE A 1 1466 ? -45.157 12.374 19.974 1.00 91.44 1466 ILE A C 1
ATOM 11646 O O . ILE A 1 1466 ? -45.034 13.595 19.953 1.00 91.44 1466 ILE A O 1
ATOM 11650 N N . ARG A 1 1467 ? -44.162 11.552 19.614 1.00 88.00 1467 ARG A N 1
ATOM 11651 C CA . ARG A 1 1467 ? -42.861 12.019 19.098 1.00 88.00 1467 ARG A CA 1
ATOM 11652 C C . ARG A 1 1467 ? -42.914 12.581 17.672 1.00 88.00 1467 ARG A C 1
ATOM 11654 O O . ARG A 1 1467 ? -41.946 13.185 17.235 1.00 88.00 1467 ARG A O 1
ATOM 11661 N N . GLY A 1 1468 ? -44.002 12.368 16.930 1.00 86.69 1468 GLY A N 1
ATOM 11662 C CA . GLY A 1 1468 ? -44.114 12.784 15.528 1.00 86.69 1468 GLY A CA 1
ATOM 11663 C C . GLY A 1 1468 ? -43.419 11.867 14.508 1.00 86.69 1468 GLY A C 1
ATOM 11664 O O . GLY A 1 1468 ? -43.483 12.161 13.317 1.00 86.69 1468 GLY A O 1
ATOM 11665 N N . ASP A 1 1469 ? -42.822 10.739 14.930 1.00 83.31 1469 ASP A N 1
ATOM 11666 C CA . ASP A 1 1469 ? -42.266 9.706 14.028 1.00 83.31 1469 ASP A CA 1
ATOM 11667 C C . ASP A 1 1469 ? -43.335 9.115 13.096 1.00 83.31 1469 ASP A C 1
ATOM 11669 O O . ASP A 1 1469 ? -43.047 8.655 11.990 1.00 83.31 1469 ASP A O 1
ATOM 11673 N N . LEU A 1 1470 ? -44.579 9.080 13.579 1.00 86.75 1470 LEU A N 1
ATOM 11674 C CA . LEU A 1 1470 ? -45.759 8.659 12.839 1.00 86.75 1470 LEU A CA 1
ATOM 11675 C C . LEU A 1 1470 ? -46.748 9.821 12.748 1.00 86.75 1470 LEU A C 1
ATOM 11677 O O . LEU A 1 1470 ? -46.882 10.624 13.671 1.00 86.75 1470 LEU A O 1
ATOM 11681 N N . ARG A 1 1471 ? -47.514 9.852 11.655 1.00 86.62 1471 ARG A N 1
ATOM 11682 C CA . ARG A 1 1471 ? -48.692 10.711 11.506 1.00 86.62 1471 ARG A CA 1
ATOM 11683 C C . ARG A 1 1471 ? -49.955 9.889 11.758 1.00 86.62 1471 ARG A C 1
ATOM 11685 O O . ARG A 1 1471 ? -50.048 8.757 11.288 1.00 86.62 1471 ARG A O 1
ATOM 11692 N N . ALA A 1 1472 ? -50.927 10.462 12.464 1.00 88.19 1472 ALA A N 1
ATOM 11693 C CA . ALA A 1 1472 ? -52.247 9.858 12.628 1.00 88.19 1472 ALA A CA 1
ATOM 11694 C C . ALA A 1 1472 ? -52.961 9.692 11.270 1.00 88.19 1472 ALA A C 1
ATOM 11696 O O . ALA A 1 1472 ? -52.771 10.503 10.361 1.00 88.19 1472 ALA A O 1
ATOM 11697 N N . THR A 1 1473 ? -53.789 8.653 11.134 1.00 88.62 1473 THR A N 1
ATOM 11698 C CA . THR A 1 1473 ? -54.660 8.462 9.960 1.00 88.62 1473 THR A CA 1
ATOM 11699 C C . THR A 1 1473 ? -55.824 9.455 9.997 1.00 88.62 1473 THR A C 1
ATOM 11701 O O . THR A 1 1473 ? -56.146 10.071 8.985 1.00 88.62 1473 THR A O 1
ATOM 11704 N N . GLU A 1 1474 ? -56.420 9.630 11.178 1.00 88.69 1474 GLU A N 1
ATOM 11705 C CA . GLU A 1 1474 ? -57.434 10.644 11.487 1.00 88.69 1474 GLU A CA 1
ATOM 11706 C C . GLU A 1 1474 ? -57.144 11.234 12.876 1.00 88.69 1474 GLU A C 1
ATOM 11708 O O . GLU A 1 1474 ? -56.499 10.582 13.700 1.00 88.69 1474 GLU A O 1
ATOM 11713 N N . GLY A 1 1475 ? -57.610 12.458 13.137 1.00 88.88 1475 GLY A N 1
ATOM 11714 C CA . GLY A 1 1475 ? -57.259 13.213 14.346 1.00 88.88 1475 GLY A CA 1
ATOM 11715 C C . GLY A 1 1475 ? -55.889 13.893 14.267 1.00 88.88 1475 GLY A C 1
ATOM 11716 O O . GLY A 1 1475 ? -55.246 13.905 13.215 1.00 88.88 1475 GLY A O 1
ATOM 11717 N N . ALA A 1 1476 ? -55.445 14.481 15.379 1.00 91.06 1476 ALA A N 1
ATOM 11718 C CA . ALA A 1 1476 ? -54.159 15.179 15.469 1.00 91.06 1476 ALA A CA 1
ATOM 11719 C C . ALA A 1 1476 ? -53.512 15.044 16.857 1.00 91.06 1476 ALA A C 1
ATOM 11721 O O . ALA A 1 1476 ? -54.200 14.920 17.870 1.00 91.06 1476 ALA A O 1
ATOM 11722 N N . ILE A 1 1477 ? -52.178 15.133 16.904 1.00 92.75 1477 ILE A N 1
ATOM 11723 C CA . ILE A 1 1477 ? -51.419 15.363 18.140 1.00 92.75 1477 ILE A CA 1
ATOM 11724 C C . ILE A 1 1477 ? -50.683 16.686 18.006 1.00 92.75 1477 ILE A C 1
ATOM 11726 O O . ILE A 1 1477 ? -50.015 16.923 17.001 1.00 92.75 1477 ILE A O 1
ATOM 11730 N N . THR A 1 1478 ? -50.826 17.550 19.008 1.00 92.06 1478 THR A N 1
ATOM 11731 C CA . THR A 1 1478 ? -50.310 18.919 18.991 1.00 92.06 1478 THR A CA 1
ATOM 11732 C C . THR A 1 1478 ? -49.590 19.288 20.283 1.00 92.06 1478 THR A C 1
ATOM 11734 O O . THR A 1 1478 ? -49.984 18.868 21.371 1.00 92.06 1478 THR A O 1
ATOM 11737 N N . LEU A 1 1479 ? -48.558 20.117 20.152 1.00 88.94 1479 LEU A N 1
ATOM 11738 C CA . LEU A 1 1479 ? -47.774 20.708 21.231 1.00 88.94 1479 LEU A CA 1
ATOM 11739 C C . LEU A 1 1479 ? -48.010 22.226 21.192 1.00 88.94 1479 LEU A C 1
ATOM 11741 O O . LEU A 1 1479 ? -47.681 22.876 20.204 1.00 88.94 1479 LEU A O 1
ATOM 11745 N N . ASN A 1 1480 ? -48.694 22.777 22.201 1.00 87.19 1480 ASN A N 1
ATOM 11746 C CA . ASN A 1 1480 ? -49.227 24.156 22.201 1.00 87.19 1480 ASN A CA 1
ATOM 11747 C C . ASN A 1 1480 ? -50.000 24.562 20.918 1.00 87.19 1480 ASN A C 1
ATOM 11749 O O . ASN A 1 1480 ? -50.099 25.742 20.588 1.00 87.19 1480 ASN A O 1
ATOM 11753 N N . GLY A 1 1481 ? -50.599 23.588 20.222 1.00 84.19 1481 GLY A N 1
ATOM 11754 C CA . GLY A 1 1481 ? -51.401 23.785 19.008 1.00 84.19 1481 GLY A CA 1
ATOM 11755 C C . GLY A 1 1481 ? -50.697 23.449 17.687 1.00 84.19 1481 GLY A C 1
ATOM 11756 O O . GLY A 1 1481 ? -51.387 23.295 16.683 1.00 84.19 1481 GLY A O 1
ATOM 11757 N N . GLU A 1 1482 ? -49.375 23.257 17.676 1.00 87.81 1482 GLU A N 1
ATOM 11758 C CA . GLU A 1 1482 ? -48.635 22.830 16.477 1.00 87.81 1482 GLU A CA 1
ATOM 11759 C C . GLU A 1 1482 ? -48.489 21.306 16.405 1.00 87.81 1482 GLU A C 1
ATOM 11761 O O . GLU A 1 1482 ? -48.204 20.661 17.411 1.00 87.81 1482 GLU A O 1
ATOM 11766 N N . GLU A 1 1483 ? -48.703 20.710 15.227 1.00 87.69 1483 GLU A N 1
ATOM 11767 C CA . GLU A 1 1483 ? -48.699 19.247 15.055 1.00 87.69 1483 GLU A CA 1
ATOM 11768 C C . GLU A 1 1483 ? -47.299 18.638 15.266 1.00 87.69 1483 GLU A C 1
ATOM 11770 O O . GLU A 1 1483 ? -46.321 19.109 14.687 1.00 87.69 1483 GLU A O 1
ATOM 11775 N N . THR A 1 1484 ? -47.195 17.553 16.044 1.00 88.69 1484 THR A N 1
ATOM 11776 C CA . THR A 1 1484 ? -45.902 17.003 16.516 1.00 88.69 1484 THR A CA 1
ATOM 11777 C C . THR A 1 1484 ? -44.939 16.582 15.402 1.00 88.69 1484 THR A C 1
ATOM 11779 O O . THR A 1 1484 ? -43.733 16.761 15.545 1.00 88.69 1484 THR A O 1
ATOM 11782 N N . TYR A 1 1485 ? -45.434 16.104 14.255 1.00 84.81 1485 TYR A N 1
ATOM 11783 C CA . TYR A 1 1485 ? -44.574 15.736 13.117 1.00 84.81 1485 TYR A CA 1
ATOM 11784 C C . TYR A 1 1485 ? -43.874 16.937 12.451 1.00 84.81 1485 TYR A C 1
ATOM 11786 O O . TYR A 1 1485 ? -42.880 16.742 11.753 1.00 84.81 1485 TYR A O 1
ATOM 11794 N N . LYS A 1 1486 ? -44.357 18.177 12.646 1.00 85.12 1486 LYS A N 1
ATOM 11795 C CA . LYS A 1 1486 ? -43.759 19.385 12.039 1.00 85.12 1486 LYS A CA 1
ATOM 11796 C C . LYS A 1 1486 ? -42.406 19.760 12.640 1.00 85.12 1486 LYS A C 1
ATOM 11798 O O . LYS A 1 1486 ? -41.646 20.488 12.013 1.00 85.12 1486 LYS A O 1
ATOM 11803 N N . PHE A 1 1487 ? -42.117 19.292 13.852 1.00 84.06 1487 PHE A N 1
ATOM 11804 C CA . PHE A 1 1487 ? -40.857 19.572 14.536 1.00 84.06 1487 PHE A CA 1
ATOM 11805 C C . PHE A 1 1487 ? -39.697 18.737 13.966 1.00 84.06 1487 PHE A C 1
ATOM 11807 O O . PHE A 1 1487 ? -38.543 19.128 14.100 1.00 84.06 1487 PHE A O 1
ATOM 11814 N N . GLY A 1 1488 ? -39.976 17.611 13.293 1.00 79.12 1488 GLY A N 1
ATOM 11815 C CA . GLY A 1 1488 ? -38.934 16.724 12.768 1.00 79.12 1488 GLY A CA 1
ATOM 11816 C C . GLY A 1 1488 ? -37.967 16.273 13.868 1.00 79.12 1488 GLY A C 1
ATOM 11817 O O . GLY A 1 1488 ? -38.398 15.959 14.974 1.00 79.12 1488 GLY A O 1
ATOM 11818 N N . ASP A 1 1489 ? -36.660 16.276 13.586 1.00 77.00 1489 ASP A N 1
ATOM 11819 C CA . ASP A 1 1489 ? -35.631 15.960 14.592 1.00 77.00 1489 ASP A CA 1
ATOM 11820 C C . ASP A 1 1489 ? -35.631 16.947 15.780 1.00 77.00 1489 ASP A C 1
ATOM 11822 O O . ASP A 1 1489 ? -35.293 16.550 16.893 1.00 77.00 1489 ASP A O 1
ATOM 11826 N N . ASP A 1 1490 ? -36.061 18.203 15.584 1.00 83.25 1490 ASP A N 1
ATOM 11827 C CA . ASP A 1 1490 ? -36.046 19.237 16.630 1.00 83.25 1490 ASP A CA 1
ATOM 11828 C C . ASP A 1 1490 ? -37.076 18.986 17.748 1.00 83.25 1490 ASP A C 1
ATOM 11830 O O . ASP A 1 1490 ? -37.061 19.690 18.762 1.00 83.25 1490 ASP A O 1
ATOM 11834 N N . ILE A 1 1491 ? -37.946 17.973 17.613 1.00 87.44 1491 ILE A N 1
ATOM 11835 C CA . ILE A 1 1491 ? -38.812 17.507 18.707 1.00 87.44 1491 ILE A CA 1
ATOM 11836 C C . ILE A 1 1491 ? -37.988 17.057 19.923 1.00 87.44 1491 ILE A C 1
ATOM 11838 O O . ILE A 1 1491 ? -38.463 17.175 21.054 1.00 87.44 1491 ILE A O 1
ATOM 11842 N N . SER A 1 1492 ? -36.737 16.617 19.714 1.00 87.06 1492 SER A N 1
ATOM 11843 C CA . SER A 1 1492 ? -35.821 16.220 20.789 1.00 87.06 1492 SER A CA 1
ATOM 11844 C C . SER A 1 1492 ? -35.488 17.372 21.744 1.00 87.06 1492 SER A C 1
ATOM 11846 O O . SER A 1 1492 ? -35.203 17.120 22.908 1.00 87.06 1492 SER A O 1
ATOM 11848 N N . ASN A 1 1493 ? -35.597 18.635 21.311 1.00 85.75 1493 ASN A N 1
ATOM 11849 C CA . ASN A 1 1493 ? -35.413 19.809 22.177 1.00 85.75 1493 ASN A CA 1
ATOM 11850 C C . ASN A 1 1493 ? -36.573 20.001 23.177 1.00 85.75 1493 ASN A C 1
ATOM 11852 O O . ASN A 1 1493 ? -36.457 20.757 24.142 1.00 85.75 1493 ASN A O 1
ATOM 11856 N N . TYR A 1 1494 ? -37.706 19.333 22.946 1.00 89.06 1494 TYR A N 1
ATOM 11857 C CA . TYR A 1 1494 ? -38.932 19.467 23.732 1.00 89.06 1494 TYR A CA 1
ATOM 11858 C C . TYR A 1 1494 ? -39.328 18.171 24.456 1.00 89.06 1494 TYR A C 1
ATOM 11860 O O . TYR A 1 1494 ? -39.937 18.236 25.528 1.00 89.06 1494 TYR A O 1
ATOM 11868 N N . LEU A 1 1495 ? -38.978 17.008 23.898 1.00 90.56 1495 LEU A N 1
ATOM 11869 C CA . LEU A 1 1495 ? -39.340 15.687 24.405 1.00 90.56 1495 LEU A CA 1
ATOM 11870 C C . LEU A 1 1495 ? -38.135 14.735 24.361 1.00 90.56 1495 LEU A C 1
ATOM 11872 O O . LEU A 1 1495 ? -37.698 14.317 23.292 1.00 90.56 1495 LEU A O 1
ATOM 11876 N N . GLY A 1 1496 ? -37.644 14.346 25.538 1.00 91.12 1496 GLY A N 1
ATOM 11877 C CA . GLY A 1 1496 ? -36.590 13.339 25.697 1.00 91.12 1496 GLY A CA 1
ATOM 11878 C C . GLY A 1 1496 ? -37.164 11.935 25.892 1.00 91.12 1496 GLY A C 1
ATOM 11879 O O . GLY A 1 1496 ? -38.246 11.773 26.462 1.00 91.12 1496 GLY A O 1
ATOM 11880 N N . VAL A 1 1497 ? -36.448 10.906 25.429 1.00 91.69 1497 VAL A N 1
ATOM 11881 C CA . VAL A 1 1497 ? -36.939 9.516 25.388 1.00 91.69 1497 VAL A CA 1
ATOM 11882 C C . VAL A 1 1497 ? -35.983 8.563 26.101 1.00 91.69 1497 VAL A C 1
ATOM 11884 O O . VAL A 1 1497 ? -34.822 8.436 25.715 1.00 91.69 1497 VAL A O 1
ATOM 11887 N N . ILE A 1 1498 ? -36.493 7.809 27.075 1.00 90.00 1498 ILE A N 1
ATOM 11888 C CA . ILE A 1 1498 ? -35.807 6.634 27.626 1.00 90.00 1498 ILE A CA 1
ATOM 11889 C C . ILE A 1 1498 ? -36.504 5.389 27.092 1.00 90.00 1498 ILE A C 1
ATOM 11891 O O . ILE A 1 1498 ? -37.634 5.082 27.461 1.00 90.00 1498 ILE A O 1
ATOM 11895 N N . HIS A 1 1499 ? -35.813 4.698 26.192 1.00 86.62 1499 HIS A N 1
ATOM 11896 C CA . HIS A 1 1499 ? -36.267 3.465 25.560 1.00 86.62 1499 HIS A CA 1
ATOM 11897 C C . HIS A 1 1499 ? -35.927 2.240 26.421 1.00 86.62 1499 HIS A C 1
ATOM 11899 O O . HIS A 1 1499 ? -34.851 2.198 27.021 1.00 86.62 1499 HIS A O 1
ATOM 11905 N N . GLN A 1 1500 ? -36.801 1.227 26.408 1.00 80.81 1500 GLN A N 1
ATOM 11906 C CA . GLN A 1 1500 ? -36.675 -0.051 27.125 1.00 80.81 1500 GLN A CA 1
ATOM 11907 C C . GLN A 1 1500 ? -35.250 -0.634 27.083 1.00 80.81 1500 GLN A C 1
ATOM 11909 O O . GLN A 1 1500 ? -34.669 -0.973 28.117 1.00 80.81 1500 GLN A O 1
ATOM 11914 N N . THR A 1 1501 ? -34.659 -0.696 25.884 1.00 78.06 1501 THR A N 1
ATOM 11915 C CA . THR A 1 1501 ? -33.259 -1.083 25.661 1.00 78.06 1501 THR A CA 1
ATOM 11916 C C . THR A 1 1501 ? -32.452 0.113 25.133 1.00 78.06 1501 THR A C 1
ATOM 11918 O O . THR A 1 1501 ? -32.499 0.385 23.926 1.00 78.06 1501 THR A O 1
ATOM 11921 N N . PRO A 1 1502 ? -31.718 0.853 25.985 1.00 81.38 1502 PRO A N 1
ATOM 11922 C CA . PRO A 1 1502 ? -30.881 1.963 25.538 1.00 81.38 1502 PRO A CA 1
ATOM 11923 C C . PRO A 1 1502 ? -29.573 1.461 24.908 1.00 81.38 1502 PRO A C 1
ATOM 11925 O O . PRO A 1 1502 ? -28.879 0.620 25.483 1.00 81.38 1502 PRO A O 1
ATOM 11928 N N . TYR A 1 1503 ? -29.213 1.998 23.738 1.00 85.81 1503 TYR A N 1
ATOM 11929 C CA . TYR A 1 1503 ? -27.974 1.634 23.044 1.00 85.81 1503 TYR A CA 1
ATOM 11930 C C . TYR A 1 1503 ? -26.774 2.436 23.570 1.00 85.81 1503 TYR A C 1
ATOM 11932 O O . TYR A 1 1503 ? -26.857 3.658 23.747 1.00 85.81 1503 TYR A O 1
ATOM 11940 N N . LEU A 1 1504 ? -25.644 1.759 23.788 1.00 87.56 1504 LEU A N 1
ATOM 11941 C CA . LEU A 1 1504 ? -24.342 2.387 24.018 1.00 87.56 1504 LEU A CA 1
ATOM 11942 C C . LEU A 1 1504 ? -23.437 2.104 22.817 1.00 87.56 1504 LEU A C 1
ATOM 11944 O O . LEU A 1 1504 ? -23.313 0.955 22.396 1.00 87.56 1504 LEU A O 1
ATOM 11948 N N . PHE A 1 1505 ? -22.832 3.162 22.287 1.00 84.19 1505 PHE A N 1
ATOM 11949 C CA . PHE A 1 1505 ? -21.985 3.140 21.095 1.00 84.19 1505 PHE A CA 1
ATOM 11950 C C . PHE A 1 1505 ? -20.561 2.722 21.454 1.00 84.19 1505 PHE A C 1
ATOM 11952 O O . PHE A 1 1505 ? -20.115 2.958 22.581 1.00 84.19 1505 PHE A O 1
ATOM 11959 N N . HIS A 1 1506 ? -19.829 2.164 20.490 1.00 81.19 1506 HIS A N 1
ATOM 11960 C CA . HIS A 1 1506 ? -18.441 1.736 20.655 1.00 81.19 1506 HIS A CA 1
ATOM 11961 C C . HIS A 1 1506 ? -17.475 2.935 20.631 1.00 81.19 1506 HIS A C 1
ATOM 11963 O O . HIS A 1 1506 ? -16.729 3.177 19.683 1.00 81.19 1506 HIS A O 1
ATOM 11969 N N . THR A 1 1507 ? -17.542 3.726 21.698 1.00 81.12 1507 THR A N 1
ATOM 11970 C CA . THR A 1 1507 ? -16.777 4.952 21.946 1.00 81.12 1507 THR A CA 1
ATOM 11971 C C . THR A 1 1507 ? -16.601 5.134 23.459 1.00 81.12 1507 THR A C 1
ATOM 11973 O O . THR A 1 1507 ? -17.109 4.336 24.249 1.00 81.12 1507 THR A O 1
ATOM 11976 N N . THR A 1 1508 ? -15.890 6.175 23.888 1.00 88.56 1508 THR A N 1
ATOM 11977 C CA . THR A 1 1508 ? -15.693 6.511 25.308 1.00 88.56 1508 THR A CA 1
ATOM 11978 C C . THR A 1 1508 ? -17.019 6.695 26.067 1.00 88.56 1508 THR A C 1
ATOM 11980 O O . THR A 1 1508 ? -18.060 7.009 25.474 1.00 88.56 1508 THR A O 1
ATOM 11983 N N . ILE A 1 1509 ? -16.999 6.544 27.396 1.00 91.00 1509 ILE A N 1
ATOM 11984 C CA . ILE A 1 1509 ? -18.152 6.882 28.254 1.00 91.00 1509 ILE A CA 1
ATOM 11985 C C . ILE A 1 1509 ? -18.505 8.368 28.111 1.00 91.00 1509 ILE A C 1
ATOM 11987 O O . ILE A 1 1509 ? -19.684 8.701 28.006 1.00 91.00 1509 ILE A O 1
ATOM 11991 N N . ALA A 1 1510 ? -17.503 9.248 28.019 1.00 92.12 1510 ALA A N 1
ATOM 11992 C CA . ALA A 1 1510 ? -17.709 10.678 27.806 1.00 92.12 1510 ALA A CA 1
ATOM 11993 C C . ALA A 1 1510 ? -18.527 10.972 26.540 1.00 92.12 1510 ALA A C 1
ATOM 11995 O O . ALA A 1 1510 ? -19.547 11.658 26.600 1.00 92.12 1510 ALA A O 1
ATOM 11996 N N . ASN A 1 1511 ? -18.136 10.388 25.406 1.00 88.25 1511 ASN A N 1
ATOM 11997 C CA . ASN A 1 1511 ? -18.826 10.591 24.133 1.00 88.25 1511 ASN A CA 1
ATOM 11998 C C . ASN A 1 1511 ? -20.205 9.912 24.134 1.00 88.25 1511 ASN A C 1
ATOM 12000 O O . ASN A 1 1511 ? -21.149 10.433 23.548 1.00 88.25 1511 ASN A O 1
ATOM 12004 N N . ASN A 1 1512 ? -20.362 8.796 24.855 1.00 89.88 1512 ASN A N 1
ATOM 12005 C CA . ASN A 1 1512 ? -21.673 8.191 25.088 1.00 89.88 1512 ASN A CA 1
ATOM 12006 C C . ASN A 1 1512 ? -22.617 9.092 25.901 1.00 89.88 1512 ASN A C 1
ATOM 12008 O O . ASN A 1 1512 ? -23.823 9.008 25.684 1.00 89.88 1512 ASN A O 1
ATOM 12012 N N . LEU A 1 1513 ? -22.116 9.930 26.814 1.00 93.06 1513 LEU A N 1
ATOM 12013 C CA . LEU A 1 1513 ? -22.927 10.895 27.569 1.00 93.06 1513 LEU A CA 1
ATOM 12014 C C . LEU A 1 1513 ? -23.210 12.173 26.765 1.00 93.06 1513 LEU A C 1
ATOM 12016 O O . LEU A 1 1513 ? -24.351 12.633 26.760 1.00 93.06 1513 LEU A O 1
ATOM 12020 N N . ARG A 1 1514 ? -22.215 12.690 26.027 1.00 91.50 1514 ARG A N 1
ATOM 12021 C CA . ARG A 1 1514 ? -22.328 13.877 25.150 1.00 91.50 1514 ARG A CA 1
ATOM 12022 C C . ARG A 1 1514 ? -23.391 13.756 24.051 1.00 91.50 1514 ARG A C 1
ATOM 12024 O O . ARG A 1 1514 ? -23.857 14.769 23.560 1.00 91.50 1514 ARG A O 1
ATOM 12031 N N . ILE A 1 1515 ? -23.875 12.550 23.748 1.00 88.25 1515 ILE A N 1
ATOM 12032 C CA . ILE A 1 1515 ? -25.091 12.332 22.937 1.00 88.25 1515 ILE A CA 1
ATOM 12033 C C . ILE A 1 1515 ? -26.318 13.089 23.488 1.00 88.25 1515 ILE A C 1
ATOM 12035 O O . ILE A 1 1515 ? -27.194 13.460 22.715 1.00 88.25 1515 ILE A O 1
ATOM 12039 N N . GLY A 1 1516 ? -26.390 13.326 24.805 1.00 87.56 1516 GLY A N 1
ATOM 12040 C CA . GLY A 1 1516 ? -27.441 14.145 25.420 1.00 87.56 1516 GLY A CA 1
ATOM 12041 C C . GLY A 1 1516 ? -27.254 15.655 25.247 1.00 87.56 1516 GLY A C 1
ATOM 12042 O O . GLY A 1 1516 ? -28.238 16.386 25.216 1.00 87.56 1516 GLY A O 1
ATOM 12043 N N . ASN A 1 1517 ? -26.003 16.112 25.147 1.00 89.06 1517 ASN A N 1
ATOM 12044 C CA . ASN A 1 1517 ? -25.603 17.506 24.948 1.00 89.06 1517 ASN A CA 1
ATOM 12045 C C . ASN A 1 1517 ? -24.115 17.538 24.553 1.00 89.06 1517 ASN A C 1
ATOM 12047 O O . ASN A 1 1517 ? -23.247 17.256 25.387 1.00 89.06 1517 ASN A O 1
ATOM 12051 N N . GLU A 1 1518 ? -23.815 17.849 23.288 1.00 83.56 1518 GLU A N 1
ATOM 12052 C CA . GLU A 1 1518 ? -22.447 17.758 22.751 1.00 83.56 1518 GLU A CA 1
ATOM 12053 C C . GLU A 1 1518 ? -21.493 18.761 23.432 1.00 83.56 1518 GLU A C 1
ATOM 12055 O O . GLU A 1 1518 ? -20.313 18.461 23.613 1.00 83.56 1518 GLU A O 1
ATOM 12060 N N . ALA A 1 1519 ? -22.018 19.898 23.908 1.00 85.88 1519 ALA A N 1
ATOM 12061 C CA . ALA A 1 1519 ? -21.267 20.962 24.578 1.00 85.88 1519 ALA A CA 1
ATOM 12062 C C . ALA A 1 1519 ? -21.009 20.717 26.083 1.00 85.88 1519 ALA A C 1
ATOM 12064 O O . ALA A 1 1519 ? -20.430 21.569 26.759 1.00 85.88 1519 ALA A O 1
ATOM 12065 N N . ALA A 1 1520 ? -21.423 19.574 26.643 1.00 89.25 1520 ALA A N 1
ATOM 12066 C CA . ALA A 1 1520 ? -21.202 19.269 28.056 1.00 89.25 1520 ALA A CA 1
ATOM 12067 C C . ALA A 1 1520 ? -19.701 19.114 28.379 1.00 89.25 1520 ALA A C 1
ATOM 12069 O O . ALA A 1 1520 ? -19.020 18.263 27.799 1.00 89.25 1520 ALA A O 1
ATOM 12070 N N . THR A 1 1521 ? -19.180 19.892 29.335 1.00 91.50 1521 THR A N 1
ATOM 12071 C CA . THR A 1 1521 ? -17.794 19.765 29.833 1.00 91.50 1521 THR A CA 1
ATOM 12072 C C . THR A 1 1521 ? -17.619 18.496 30.676 1.00 91.50 1521 THR A C 1
ATOM 12074 O O . THR A 1 1521 ? -18.600 17.934 31.167 1.00 91.50 1521 THR A O 1
ATOM 12077 N N . ASP A 1 1522 ? -16.384 18.027 30.880 1.00 90.44 1522 ASP A N 1
ATOM 12078 C CA . ASP A 1 1522 ? -16.133 16.818 31.684 1.00 90.44 1522 ASP A CA 1
ATOM 12079 C C . ASP A 1 1522 ? -16.619 16.974 33.143 1.00 90.44 1522 ASP A C 1
ATOM 12081 O O . ASP A 1 1522 ? -17.068 16.001 33.751 1.00 90.44 1522 ASP A O 1
ATOM 12085 N N . GLU A 1 1523 ? -16.648 18.192 33.696 1.00 92.25 1523 GLU A N 1
ATOM 12086 C CA . GLU A 1 1523 ? -17.263 18.487 34.997 1.00 92.25 1523 GLU A CA 1
ATOM 12087 C C . GLU A 1 1523 ? -18.776 18.251 34.979 1.00 92.25 1523 GLU A C 1
ATOM 12089 O O . GLU A 1 1523 ? -19.311 17.684 35.933 1.00 92.25 1523 GLU A O 1
ATOM 12094 N N . ALA A 1 1524 ? -19.473 18.650 33.909 1.00 92.06 1524 ALA A N 1
ATOM 12095 C CA . ALA A 1 1524 ? -20.901 18.383 33.741 1.00 92.06 1524 ALA A CA 1
ATOM 12096 C C . ALA A 1 1524 ? -21.172 16.874 33.597 1.00 92.06 1524 ALA A C 1
ATOM 12098 O O . ALA A 1 1524 ? -22.121 16.357 34.193 1.00 92.06 1524 ALA A O 1
ATOM 12099 N N . LEU A 1 1525 ? -20.293 16.146 32.896 1.00 94.38 1525 LEU A N 1
ATOM 12100 C CA . LEU A 1 1525 ? -20.358 14.684 32.799 1.00 94.38 1525 LEU A CA 1
ATOM 12101 C C . LEU A 1 1525 ? -20.182 14.013 34.173 1.00 94.38 1525 LEU A C 1
ATOM 12103 O O . LEU A 1 1525 ? -20.965 13.135 34.539 1.00 94.38 1525 LEU A O 1
ATOM 12107 N N . TRP A 1 1526 ? -19.216 14.459 34.981 1.00 95.31 1526 TRP A N 1
ATOM 12108 C CA . TRP A 1 1526 ? -19.031 13.957 36.347 1.00 95.31 1526 TRP A CA 1
ATOM 12109 C C . TRP A 1 1526 ? -20.174 14.335 37.299 1.00 95.31 1526 TRP A C 1
ATOM 12111 O O . TRP A 1 1526 ? -20.532 13.533 38.164 1.00 95.31 1526 TRP A O 1
ATOM 12121 N N . GLN A 1 1527 ? -20.770 15.521 37.144 1.00 92.19 1527 GLN A N 1
ATOM 12122 C CA . GLN A 1 1527 ? -21.939 15.943 37.920 1.00 92.19 1527 GLN A CA 1
ATOM 12123 C C . GLN A 1 1527 ? -23.166 15.082 37.602 1.00 92.19 1527 GLN A C 1
ATOM 12125 O O . GLN A 1 1527 ? -23.819 14.594 38.525 1.00 92.19 1527 GLN A O 1
ATOM 12130 N N . VAL A 1 1528 ? -23.463 14.824 36.323 1.00 92.88 1528 VAL A N 1
ATOM 12131 C CA . VAL A 1 1528 ? -24.609 13.975 35.969 1.00 92.88 1528 VAL A CA 1
ATOM 12132 C C . VAL A 1 1528 ? -24.377 12.507 36.348 1.00 92.88 1528 VAL A C 1
ATOM 12134 O O . VAL A 1 1528 ? -25.292 11.868 36.863 1.00 92.88 1528 VAL A O 1
ATOM 12137 N N . LEU A 1 1529 ? -23.145 11.991 36.226 1.00 93.62 1529 LEU A N 1
ATOM 12138 C CA . LEU A 1 1529 ? -22.777 10.656 36.723 1.00 93.62 1529 LEU A CA 1
ATOM 12139 C C . LEU A 1 1529 ? -22.931 10.518 38.246 1.00 93.62 1529 LEU A C 1
ATOM 12141 O O . LEU A 1 1529 ? -23.207 9.419 38.728 1.00 93.62 1529 LEU A O 1
ATOM 12145 N N . ALA A 1 1530 ? -22.779 11.603 39.011 1.00 92.19 1530 ALA A N 1
ATOM 12146 C CA . ALA A 1 1530 ? -23.083 11.603 40.440 1.00 92.19 1530 ALA A CA 1
ATOM 12147 C C . ALA A 1 1530 ? -24.601 11.551 40.697 1.00 92.19 1530 ALA A C 1
ATOM 12149 O O . ALA A 1 1530 ? -25.041 10.744 41.514 1.00 92.19 1530 ALA A O 1
ATOM 12150 N N . ARG A 1 1531 ? -25.398 12.341 39.959 1.00 90.38 1531 ARG A N 1
ATOM 12151 C CA . ARG A 1 1531 ? -26.874 12.363 40.054 1.00 90.38 1531 ARG A CA 1
ATOM 12152 C C . ARG A 1 1531 ? -27.515 11.006 39.740 1.00 90.38 1531 ARG A C 1
ATOM 12154 O O . ARG A 1 1531 ? -28.449 10.603 40.421 1.00 90.38 1531 ARG A O 1
ATOM 12161 N N . VAL A 1 1532 ? -26.990 10.266 38.759 1.00 90.06 1532 VAL A N 1
ATOM 12162 C CA . VAL A 1 1532 ? -27.500 8.925 38.397 1.00 90.06 1532 VAL A CA 1
ATOM 12163 C C . VAL A 1 1532 ? -26.824 7.763 39.139 1.00 90.06 1532 VAL A C 1
ATOM 12165 O O . VAL A 1 1532 ? -26.963 6.617 38.714 1.00 90.06 1532 VAL A O 1
ATOM 12168 N N . GLU A 1 1533 ? -26.083 8.029 40.223 1.00 88.81 1533 GLU A N 1
ATOM 12169 C CA . GLU A 1 1533 ? -25.389 7.007 41.026 1.00 88.81 1533 GLU A CA 1
ATOM 12170 C C . GLU A 1 1533 ? -24.466 6.076 40.192 1.00 88.81 1533 GLU A C 1
ATOM 12172 O O . GLU A 1 1533 ? -24.480 4.851 40.344 1.00 88.81 1533 GLU A O 1
ATOM 12177 N N . LEU A 1 1534 ? -23.667 6.646 39.282 1.00 91.31 1534 LEU A N 1
ATOM 12178 C CA . LEU A 1 1534 ? -22.666 5.916 38.482 1.00 91.31 1534 LEU A CA 1
ATOM 12179 C C . LEU A 1 1534 ? -21.227 6.404 38.669 1.00 91.31 1534 LEU A C 1
ATOM 12181 O O . LEU A 1 1534 ? -20.302 5.723 38.227 1.00 91.31 1534 LEU A O 1
ATOM 12185 N N . LYS A 1 1535 ? -21.018 7.553 39.321 1.00 91.56 1535 LYS A N 1
ATOM 12186 C CA . LYS A 1 1535 ? -19.694 8.169 39.486 1.00 91.56 1535 LYS A CA 1
ATOM 12187 C C . LYS A 1 1535 ? -18.635 7.186 40.008 1.00 91.56 1535 LYS A C 1
ATOM 12189 O O . LYS A 1 1535 ? -17.629 6.997 39.331 1.00 91.56 1535 LYS A O 1
ATOM 12194 N N . GLU A 1 1536 ? -18.887 6.511 41.132 1.00 88.62 1536 GLU A N 1
ATOM 12195 C CA . GLU A 1 1536 ? -17.931 5.554 41.717 1.00 88.62 1536 GLU A CA 1
ATOM 12196 C C . GLU A 1 1536 ? -17.607 4.386 40.771 1.00 88.62 1536 GLU A C 1
ATOM 12198 O O . GLU A 1 1536 ? -16.477 3.902 40.746 1.00 88.62 1536 GLU A O 1
ATOM 12203 N N . LEU A 1 1537 ? -18.573 3.932 39.964 1.00 88.50 1537 LEU A N 1
ATOM 12204 C CA . LEU A 1 1537 ? -18.349 2.863 38.990 1.00 88.50 1537 LEU A CA 1
ATOM 12205 C C . LEU A 1 1537 ? -17.419 3.336 37.870 1.00 88.50 1537 LEU A C 1
ATOM 12207 O O . LEU A 1 1537 ? -16.491 2.611 37.520 1.00 88.50 1537 LEU A O 1
ATOM 12211 N N . VAL A 1 1538 ? -17.629 4.548 37.345 1.00 89.12 1538 VAL A N 1
ATOM 12212 C CA . VAL A 1 1538 ? -16.798 5.121 36.274 1.00 89.12 1538 VAL A CA 1
ATOM 12213 C C . VAL A 1 1538 ? -15.398 5.488 36.783 1.00 89.12 1538 VAL A C 1
ATOM 12215 O O . VAL A 1 1538 ? -14.426 5.208 36.090 1.00 89.12 1538 VAL A O 1
ATOM 12218 N N . GLU A 1 1539 ? -15.259 6.015 38.005 1.00 90.19 1539 GLU A N 1
ATOM 12219 C CA . GLU A 1 1539 ? -13.953 6.277 38.646 1.00 90.19 1539 GLU A CA 1
ATOM 12220 C C . GLU A 1 1539 ? -13.110 5.002 38.853 1.00 90.19 1539 GLU A C 1
ATOM 12222 O O . GLU A 1 1539 ? -11.885 5.078 38.891 1.00 90.19 1539 GLU A O 1
ATOM 12227 N N . ASN A 1 1540 ? -13.740 3.824 38.948 1.00 87.44 1540 ASN A N 1
ATOM 12228 C CA . ASN A 1 1540 ? -13.056 2.530 39.078 1.00 87.44 1540 ASN A CA 1
ATOM 12229 C C . ASN A 1 1540 ? -12.733 1.841 37.730 1.00 87.44 1540 ASN A C 1
ATOM 12231 O O . ASN A 1 1540 ? -12.208 0.720 37.724 1.00 87.44 1540 ASN A O 1
ATOM 12235 N N . LEU A 1 1541 ? -13.037 2.465 36.586 1.00 86.81 1541 LEU A N 1
ATOM 12236 C CA . LEU A 1 1541 ? -12.656 1.954 35.263 1.00 86.81 1541 LEU A CA 1
ATOM 12237 C C . LEU A 1 1541 ? -11.240 2.419 34.864 1.00 86.81 1541 LEU A C 1
ATOM 12239 O O . LEU A 1 1541 ? -10.820 3.492 35.291 1.00 86.81 1541 LEU A O 1
ATOM 12243 N N . PRO A 1 1542 ? -10.494 1.652 34.036 1.00 77.19 1542 PRO A N 1
ATOM 12244 C CA . PRO A 1 1542 ? -9.062 1.890 33.806 1.00 77.19 1542 PRO A CA 1
ATOM 12245 C C . PRO A 1 1542 ? -8.697 3.279 33.266 1.00 77.19 1542 PRO A C 1
ATOM 12247 O O . PRO A 1 1542 ? -7.593 3.750 33.519 1.00 77.19 1542 PRO A O 1
ATOM 12250 N N . GLU A 1 1543 ? -9.611 3.918 32.534 1.00 84.44 1543 GLU A N 1
ATOM 12251 C CA . GLU A 1 1543 ? -9.410 5.211 31.867 1.00 84.44 1543 GLU A CA 1
ATOM 12252 C C . GLU A 1 1543 ? -10.516 6.218 32.252 1.00 84.44 1543 GLU A C 1
ATOM 12254 O O . GLU A 1 1543 ? -10.728 7.227 31.579 1.00 84.44 1543 GLU A O 1
ATOM 12259 N N . GLY A 1 1544 ? -11.272 5.945 33.326 1.00 89.19 1544 GLY A N 1
ATOM 12260 C CA . GLY A 1 1544 ? -12.377 6.793 33.780 1.00 89.19 1544 GLY A CA 1
ATOM 12261 C C . GLY A 1 1544 ? -13.407 7.066 32.676 1.00 89.19 1544 GLY A C 1
ATOM 12262 O O . GLY A 1 1544 ? -13.858 6.144 31.991 1.00 89.19 1544 GLY A O 1
ATOM 12263 N N . LEU A 1 1545 ? -13.729 8.348 32.467 1.00 90.50 1545 LEU A N 1
ATOM 12264 C CA . LEU A 1 1545 ? -14.586 8.848 31.381 1.00 90.50 1545 LEU A CA 1
ATOM 12265 C C . LEU A 1 1545 ? -14.110 8.462 29.965 1.00 90.50 1545 LEU A C 1
ATOM 12267 O O . LEU A 1 1545 ? -14.941 8.337 29.063 1.00 90.50 1545 LEU A O 1
ATOM 12271 N N . LEU A 1 1546 ? -12.803 8.262 29.759 1.00 89.06 1546 LEU A N 1
ATOM 12272 C CA . LEU A 1 1546 ? -12.237 7.890 28.459 1.00 89.06 1546 LEU A CA 1
ATOM 12273 C C . LEU A 1 1546 ? -12.353 6.390 28.159 1.00 89.06 1546 LEU A C 1
ATOM 12275 O O . LEU A 1 1546 ? -12.176 6.004 27.008 1.00 89.06 1546 LEU A O 1
ATOM 12279 N N . THR A 1 1547 ? -12.721 5.562 29.145 1.00 87.75 1547 THR A N 1
ATOM 12280 C CA . THR A 1 1547 ? -12.864 4.108 28.963 1.00 87.75 1547 THR A CA 1
ATOM 12281 C C . THR A 1 1547 ? -13.787 3.803 27.784 1.00 87.75 1547 THR A C 1
ATOM 12283 O O . THR A 1 1547 ? -14.958 4.193 27.786 1.00 87.75 1547 THR A O 1
ATOM 12286 N N . MET A 1 1548 ? -13.268 3.084 26.789 1.00 82.62 1548 MET A N 1
ATOM 12287 C CA . MET A 1 1548 ? -14.054 2.606 25.651 1.00 82.62 1548 MET A CA 1
ATOM 12288 C C . MET A 1 1548 ? -15.158 1.647 26.108 1.00 82.62 1548 MET A C 1
ATOM 12290 O O . MET A 1 1548 ? -14.923 0.721 26.887 1.00 82.62 1548 MET A O 1
ATOM 12294 N N . VAL A 1 1549 ? -16.369 1.862 25.597 1.00 81.50 1549 VAL A N 1
ATOM 12295 C CA . VAL A 1 1549 ? -17.518 0.984 25.820 1.00 81.50 1549 VAL A CA 1
ATOM 12296 C C . VAL A 1 1549 ? -17.500 -0.148 24.791 1.00 81.50 1549 VAL A C 1
ATOM 12298 O O . VAL A 1 1549 ? -17.406 0.097 23.589 1.00 81.50 1549 VAL A O 1
ATOM 12301 N N . ASP A 1 1550 ? -17.584 -1.395 25.257 1.00 70.44 1550 ASP A N 1
ATOM 12302 C CA . ASP A 1 1550 ? -17.683 -2.583 24.399 1.00 70.44 1550 ASP A CA 1
ATOM 12303 C C . ASP A 1 1550 ? -18.961 -2.561 23.533 1.00 70.44 1550 ASP A C 1
ATOM 12305 O O . ASP A 1 1550 ? -19.922 -1.859 23.848 1.00 70.44 1550 ASP A O 1
ATOM 12309 N N . GLU A 1 1551 ? -18.995 -3.337 22.446 1.00 63.75 1551 GLU A N 1
ATOM 12310 C CA . GLU A 1 1551 ? -20.102 -3.369 21.472 1.00 63.75 1551 GLU A CA 1
ATOM 12311 C C . GLU A 1 1551 ? -21.485 -3.508 22.160 1.00 63.75 1551 GLU A C 1
ATOM 12313 O O . GLU A 1 1551 ? -21.701 -4.407 22.976 1.00 63.75 1551 GLU A O 1
ATOM 12318 N N . ALA A 1 1552 ? -22.414 -2.583 21.875 1.00 60.94 1552 ALA A N 1
ATOM 12319 C CA . ALA A 1 1552 ? -23.736 -2.457 22.519 1.00 60.94 1552 ALA A CA 1
ATOM 12320 C C . ALA A 1 1552 ? -23.743 -2.343 24.070 1.00 60.94 1552 ALA A C 1
ATOM 12322 O O . ALA A 1 1552 ? -24.784 -2.523 24.719 1.00 60.94 1552 ALA A O 1
ATOM 12323 N N . GLY A 1 1553 ? -22.600 -2.036 24.690 1.00 60.62 1553 GLY A N 1
ATOM 12324 C CA . GLY A 1 1553 ? -22.463 -1.854 26.133 1.00 60.62 1553 GLY A CA 1
ATOM 12325 C C . GLY A 1 1553 ? -22.512 -3.140 26.958 1.00 60.62 1553 GLY A C 1
ATOM 12326 O O . GLY A 1 1553 ? -22.883 -3.073 28.128 1.00 60.62 1553 GLY A O 1
ATOM 12327 N N . LEU A 1 1554 ? -22.150 -4.296 26.385 1.00 64.38 1554 LEU A N 1
ATOM 12328 C CA . LEU A 1 1554 ? -22.247 -5.629 27.020 1.00 64.38 1554 LEU A CA 1
ATOM 12329 C C . LEU A 1 1554 ? -21.558 -5.766 28.396 1.00 64.38 1554 LEU A C 1
ATOM 12331 O O . LEU A 1 1554 ? -21.884 -6.675 29.158 1.00 64.38 1554 LEU A O 1
ATOM 12335 N N . ARG A 1 1555 ? -20.625 -4.868 28.726 1.00 70.38 1555 ARG A N 1
ATOM 12336 C CA . ARG A 1 1555 ? -19.918 -4.801 30.014 1.00 70.38 1555 ARG A CA 1
ATOM 12337 C C . ARG A 1 1555 ? -20.740 -4.199 31.164 1.00 70.38 1555 ARG A C 1
ATOM 12339 O O . ARG A 1 1555 ? -20.390 -4.431 32.318 1.00 70.38 1555 ARG A O 1
ATOM 12346 N N . PHE A 1 1556 ? -21.801 -3.450 30.864 1.00 76.88 1556 PHE A N 1
ATOM 12347 C CA . PHE A 1 1556 ? -22.645 -2.763 31.848 1.00 76.88 1556 PHE A CA 1
ATOM 12348 C C . PHE A 1 1556 ? -23.936 -3.540 32.135 1.00 76.88 1556 PHE A C 1
ATOM 12350 O O . PHE A 1 1556 ? -24.560 -4.101 31.228 1.00 76.88 1556 PHE A O 1
ATOM 12357 N N . SER A 1 1557 ? -24.397 -3.530 33.387 1.00 78.88 1557 SER A N 1
ATOM 12358 C CA . SER A 1 1557 ? -25.687 -4.134 33.745 1.00 78.88 1557 SER A CA 1
ATOM 12359 C C . SER A 1 1557 ? -26.879 -3.385 33.123 1.00 78.88 1557 SER A C 1
ATOM 12361 O O . SER A 1 1557 ? -26.759 -2.263 32.630 1.00 78.88 1557 SER A O 1
ATOM 12363 N N . GLY A 1 1558 ? -28.070 -3.999 33.133 1.00 74.81 1558 GLY A N 1
ATOM 12364 C CA . GLY A 1 1558 ? -29.297 -3.347 32.643 1.00 74.81 1558 GLY A CA 1
ATOM 12365 C C . GLY A 1 1558 ? -29.566 -2.000 33.328 1.00 74.81 1558 GLY A C 1
ATOM 12366 O O . GLY A 1 1558 ? -29.778 -1.000 32.645 1.00 74.81 1558 GLY A O 1
ATOM 12367 N N . GLY A 1 1559 ? -29.440 -1.963 34.659 1.00 78.19 1559 GLY A N 1
ATOM 12368 C CA . GLY A 1 1559 ? -29.644 -0.752 35.456 1.00 78.19 1559 GLY A CA 1
ATOM 12369 C C . GLY A 1 1559 ? -28.569 0.308 35.216 1.00 78.19 1559 GLY A C 1
ATOM 12370 O O . GLY A 1 1559 ? -28.891 1.487 35.136 1.00 78.19 1559 GLY A O 1
ATOM 12371 N N . GLU A 1 1560 ? -27.308 -0.086 35.009 1.00 86.44 1560 GLU A N 1
ATOM 12372 C CA . GLU A 1 1560 ? -26.240 0.850 34.622 1.00 86.44 1560 GLU A CA 1
ATOM 12373 C C . GLU A 1 1560 ? -26.500 1.480 33.251 1.00 86.44 1560 GLU A C 1
ATOM 12375 O O . GLU A 1 1560 ? -26.371 2.693 33.099 1.00 86.44 1560 GLU A O 1
ATOM 12380 N N . ARG A 1 1561 ? -26.931 0.692 32.257 1.00 86.25 1561 ARG A N 1
ATOM 12381 C CA . ARG A 1 1561 ? -27.269 1.212 30.920 1.00 86.25 1561 ARG A CA 1
ATOM 12382 C C . ARG A 1 1561 ? -28.477 2.154 30.957 1.00 86.25 1561 ARG A C 1
ATOM 12384 O O . ARG A 1 1561 ? -28.478 3.159 30.249 1.00 86.25 1561 ARG A O 1
ATOM 12391 N N . GLN A 1 1562 ? -29.463 1.889 31.814 1.00 85.88 1562 GLN A N 1
ATOM 12392 C CA . GLN A 1 1562 ? -30.609 2.781 32.031 1.00 85.88 1562 GLN A CA 1
ATOM 12393 C C . GLN A 1 1562 ? -30.238 4.039 32.845 1.00 85.88 1562 GLN A C 1
ATOM 12395 O O . GLN A 1 1562 ? -30.727 5.122 32.531 1.00 85.88 1562 GLN A O 1
ATOM 12400 N N . ARG A 1 1563 ? -29.296 3.956 33.797 1.00 89.31 1563 ARG A N 1
ATOM 12401 C CA . ARG A 1 1563 ? -28.704 5.126 34.480 1.00 89.31 1563 ARG A CA 1
ATOM 12402 C C . ARG A 1 1563 ? -27.884 6.000 33.521 1.00 89.31 1563 ARG A C 1
ATOM 12404 O O . ARG A 1 1563 ? -28.020 7.218 33.555 1.00 89.31 1563 ARG A O 1
ATOM 12411 N N . LEU A 1 1564 ? -27.111 5.408 32.605 1.00 90.81 1564 LEU A N 1
ATOM 12412 C CA . LEU A 1 1564 ? -26.426 6.139 31.526 1.00 90.81 1564 LEU A CA 1
ATOM 12413 C C . LEU A 1 1564 ? -27.420 6.800 30.554 1.00 90.81 1564 LEU A C 1
ATOM 12415 O O . LEU A 1 1564 ? -27.197 7.931 30.125 1.00 90.81 1564 LEU A O 1
ATOM 12419 N N . ALA A 1 1565 ? -28.540 6.141 30.237 1.00 90.25 1565 ALA A N 1
ATOM 12420 C CA . ALA A 1 1565 ? -29.616 6.747 29.450 1.00 90.25 1565 ALA A CA 1
ATOM 12421 C C . ALA A 1 1565 ? -30.275 7.932 30.176 1.00 90.25 1565 ALA A C 1
ATOM 12423 O O . ALA A 1 1565 ? -30.450 8.985 29.566 1.00 90.25 1565 ALA A O 1
ATOM 12424 N N . LEU A 1 1566 ? -30.559 7.807 31.478 1.00 91.19 1566 LEU A N 1
ATOM 12425 C CA . LEU A 1 1566 ? -31.030 8.925 32.299 1.00 91.19 1566 LEU A CA 1
ATOM 12426 C C . LEU A 1 1566 ? -30.021 10.080 32.302 1.00 91.19 1566 LEU A C 1
ATOM 12428 O O . LEU A 1 1566 ? -30.422 11.226 32.144 1.00 91.19 1566 LEU A O 1
ATOM 12432 N N . ALA A 1 1567 ? -28.720 9.798 32.403 1.00 92.94 1567 ALA A N 1
ATOM 12433 C CA . ALA A 1 1567 ? -27.694 10.836 32.377 1.00 92.94 1567 ALA A CA 1
ATOM 12434 C C . ALA A 1 1567 ? -27.681 11.630 31.058 1.00 92.94 1567 ALA A C 1
ATOM 12436 O O . ALA A 1 1567 ? -27.584 12.854 31.097 1.00 92.94 1567 ALA A O 1
ATOM 12437 N N . ARG A 1 1568 ? -27.864 10.975 29.901 1.00 92.38 1568 ARG A N 1
ATOM 12438 C CA . ARG A 1 1568 ? -28.048 11.681 28.616 1.00 92.38 1568 ARG A CA 1
ATOM 12439 C C . ARG A 1 1568 ? -29.270 12.609 28.650 1.00 92.38 1568 ARG A C 1
ATOM 12441 O O . ARG A 1 1568 ? -29.168 13.759 28.247 1.00 92.38 1568 ARG A O 1
ATOM 12448 N N . ILE A 1 1569 ? -30.407 12.136 29.163 1.00 90.94 1569 ILE A N 1
ATOM 12449 C CA . ILE A 1 1569 ? -31.651 12.924 29.246 1.00 90.94 1569 ILE A CA 1
ATOM 12450 C C . ILE A 1 1569 ? -31.533 14.098 30.230 1.00 90.94 1569 ILE A C 1
ATOM 12452 O O . ILE A 1 1569 ? -32.061 15.176 29.968 1.00 90.94 1569 ILE A O 1
ATOM 12456 N N . LEU A 1 1570 ? -30.801 13.932 31.335 1.00 91.81 1570 LEU A N 1
ATOM 12457 C CA . LEU A 1 1570 ? -30.525 15.019 32.278 1.00 91.81 1570 LEU A CA 1
ATOM 12458 C C . LEU A 1 1570 ? -29.577 16.081 31.699 1.00 91.81 1570 LEU A C 1
ATOM 12460 O O . LEU A 1 1570 ? -29.715 17.243 32.061 1.00 91.81 1570 LEU A O 1
ATOM 12464 N N . LEU A 1 1571 ? -28.667 15.716 30.786 1.00 91.62 1571 LEU A N 1
ATOM 12465 C CA . LEU A 1 1571 ? -27.846 16.672 30.023 1.00 91.62 1571 LEU A CA 1
ATOM 12466 C C . LEU A 1 1571 ? -28.643 17.415 28.932 1.00 91.62 1571 LEU A C 1
ATOM 12468 O O . LEU A 1 1571 ? -28.271 18.529 28.567 1.00 91.62 1571 LEU A O 1
ATOM 12472 N N . GLN A 1 1572 ? -29.725 16.809 28.434 1.00 88.00 1572 GLN A N 1
ATOM 12473 C CA . GLN A 1 1572 ? -30.605 17.355 27.390 1.00 88.00 1572 GLN A CA 1
ATOM 12474 C C . GLN A 1 1572 ? -31.588 18.425 27.919 1.00 88.00 1572 GLN A C 1
ATOM 12476 O O . GLN A 1 1572 ? -32.217 19.127 27.136 1.00 88.00 1572 GLN A O 1
ATOM 12481 N N . GLU A 1 1573 ? -31.770 18.514 29.244 1.00 85.25 1573 GLU A N 1
ATOM 12482 C CA . GLU A 1 1573 ? -32.607 19.478 29.992 1.00 85.25 1573 GLU A CA 1
ATOM 12483 C C . GLU A 1 1573 ? -34.095 19.632 29.583 1.00 85.25 1573 GLU A C 1
ATOM 12485 O O . GLU A 1 1573 ? -34.821 20.442 30.168 1.00 85.25 1573 GLU A O 1
ATOM 12490 N N . VAL A 1 1574 ? -34.599 18.803 28.668 1.00 89.12 1574 VAL A N 1
ATOM 12491 C CA . VAL A 1 1574 ? -35.957 18.838 28.086 1.00 89.12 1574 VAL A CA 1
ATOM 12492 C C . VAL A 1 1574 ? -37.120 18.947 29.099 1.00 89.12 1574 VAL A C 1
ATOM 12494 O O . VAL A 1 1574 ? -37.029 18.437 30.219 1.00 89.12 1574 VAL A O 1
ATOM 12497 N N . PRO A 1 1575 ? -38.249 19.593 28.744 1.00 89.19 1575 PRO A N 1
ATOM 12498 C CA . PRO A 1 1575 ? -39.419 19.762 29.623 1.00 89.19 1575 PRO A CA 1
ATOM 12499 C C . PRO A 1 1575 ? -40.397 18.567 29.677 1.00 89.19 1575 PRO A C 1
ATOM 12501 O O . PRO A 1 1575 ? -41.136 18.437 30.662 1.00 89.19 1575 PRO A O 1
ATOM 12504 N N . ILE A 1 1576 ? -40.429 17.710 28.648 1.00 91.44 1576 ILE A N 1
ATOM 12505 C CA . ILE A 1 1576 ? -41.268 16.499 28.587 1.00 91.44 1576 ILE A CA 1
ATOM 12506 C C . ILE A 1 1576 ? -40.366 15.262 28.512 1.00 91.44 1576 ILE A C 1
ATOM 12508 O O . ILE A 1 1576 ? -39.406 15.235 27.744 1.00 91.44 1576 ILE A O 1
ATOM 12512 N N . ILE A 1 1577 ? -40.687 14.230 29.293 1.00 92.94 1577 ILE A N 1
ATOM 12513 C CA . ILE A 1 1577 ? -39.954 12.961 29.343 1.00 92.94 1577 ILE A CA 1
ATOM 12514 C C . ILE A 1 1577 ? -40.896 11.811 28.991 1.00 92.94 1577 ILE A C 1
ATOM 12516 O O . ILE A 1 1577 ? -41.898 11.593 29.674 1.00 92.94 1577 ILE A O 1
ATOM 12520 N N . LEU A 1 1578 ? -40.554 11.046 27.958 1.00 92.69 1578 LEU A N 1
ATOM 12521 C CA . LEU A 1 1578 ? -41.204 9.790 27.603 1.00 92.69 1578 LEU A CA 1
ATOM 12522 C C . LEU A 1 1578 ? -40.362 8.615 28.118 1.00 92.69 1578 LEU A C 1
ATOM 12524 O O . LEU A 1 1578 ? -39.226 8.419 27.688 1.00 92.69 1578 LEU A O 1
ATOM 12528 N N . LEU A 1 1579 ? -40.930 7.824 29.023 1.00 91.31 1579 LEU A N 1
ATOM 12529 C CA . LEU A 1 1579 ? -40.321 6.621 29.585 1.00 91.31 1579 LEU A CA 1
ATOM 12530 C C . LEU A 1 1579 ? -41.037 5.390 29.006 1.00 91.31 1579 LEU A C 1
ATOM 12532 O O . LEU A 1 1579 ? -42.163 5.102 29.409 1.00 91.31 1579 LEU A O 1
ATOM 12536 N N . ASP A 1 1580 ? -40.417 4.681 28.060 1.00 88.31 1580 ASP A N 1
ATOM 12537 C CA . ASP A 1 1580 ? -41.023 3.532 27.366 1.00 88.31 1580 ASP A CA 1
ATOM 12538 C C . ASP A 1 1580 ? -40.560 2.205 27.989 1.00 88.31 1580 ASP A C 1
ATOM 12540 O O . ASP A 1 1580 ? -39.475 1.707 27.690 1.00 88.31 1580 ASP A O 1
ATOM 12544 N N . GLU A 1 1581 ? -41.364 1.686 28.924 1.00 85.19 1581 GLU A N 1
ATOM 12545 C CA . GLU A 1 1581 ? -41.120 0.485 29.742 1.00 85.19 1581 GLU A CA 1
ATOM 12546 C C . GLU A 1 1581 ? -39.683 0.405 30.336 1.00 85.19 1581 GLU A C 1
ATOM 12548 O O . GLU A 1 1581 ? -38.968 -0.585 30.152 1.00 85.19 1581 GLU A O 1
ATOM 12553 N N . PRO A 1 1582 ? -39.234 1.442 31.080 1.00 81.06 1582 PRO A N 1
ATOM 12554 C CA . PRO A 1 1582 ? -37.824 1.702 31.410 1.00 81.06 1582 PRO A CA 1
ATOM 12555 C C . PRO A 1 1582 ? -37.210 0.791 32.491 1.00 81.06 1582 PRO A C 1
ATOM 12557 O O . PRO A 1 1582 ? -36.074 1.030 32.894 1.00 81.06 1582 PRO A O 1
ATOM 12560 N N . THR A 1 1583 ? -37.940 -0.204 33.003 1.00 78.12 1583 THR A N 1
ATOM 12561 C CA . THR A 1 1583 ? -37.483 -1.120 34.069 1.00 78.12 1583 THR A CA 1
ATOM 12562 C C . THR A 1 1583 ? -37.496 -2.595 33.665 1.00 78.12 1583 THR A C 1
ATOM 12564 O O . THR A 1 1583 ? -37.065 -3.451 34.439 1.00 78.12 1583 THR A O 1
ATOM 12567 N N . VAL A 1 1584 ? -37.941 -2.922 32.446 1.00 71.25 1584 VAL A N 1
ATOM 12568 C CA . VAL A 1 1584 ? -38.091 -4.318 32.011 1.00 71.25 1584 VAL A CA 1
ATOM 12569 C C . VAL A 1 1584 ? -36.745 -5.041 32.018 1.00 71.25 1584 VAL A C 1
ATOM 12571 O O . VAL A 1 1584 ? -35.750 -4.568 31.466 1.00 71.25 1584 VAL A O 1
ATOM 12574 N N . GLY A 1 1585 ? -36.719 -6.212 32.654 1.00 67.31 1585 GLY A N 1
ATOM 12575 C CA . GLY A 1 1585 ? -35.499 -6.993 32.844 1.00 67.31 1585 GLY A CA 1
ATOM 12576 C C . GLY A 1 1585 ? -34.614 -6.514 33.998 1.00 67.31 1585 GLY A C 1
ATOM 12577 O O . GLY A 1 1585 ? -33.467 -6.949 34.088 1.00 67.31 1585 GLY A O 1
ATOM 12578 N N . LEU A 1 1586 ? -35.097 -5.652 34.895 1.00 72.50 1586 LEU A N 1
ATOM 12579 C CA . LEU A 1 1586 ? -34.470 -5.438 36.201 1.00 72.50 1586 LEU A CA 1
ATOM 12580 C C . LEU A 1 1586 ? -34.943 -6.470 37.240 1.00 72.50 1586 LEU A C 1
ATOM 12582 O O . LEU A 1 1586 ? -35.874 -7.240 37.027 1.00 72.50 1586 LEU A O 1
ATOM 12586 N N . ASP A 1 1587 ? -34.229 -6.526 38.360 1.00 71.38 1587 ASP A N 1
ATOM 12587 C CA . ASP A 1 1587 ? -34.676 -7.174 39.598 1.00 71.38 1587 ASP A CA 1
ATOM 12588 C C . ASP A 1 1587 ? -35.418 -6.155 40.479 1.00 71.38 1587 ASP A C 1
ATOM 12590 O O . ASP A 1 1587 ? -35.047 -4.982 40.442 1.00 71.38 1587 ASP A O 1
ATOM 12594 N N . PRO A 1 1588 ? -36.370 -6.565 41.342 1.00 68.81 1588 PRO A N 1
ATOM 12595 C CA . PRO A 1 1588 ? -37.206 -5.632 42.111 1.00 68.81 1588 PRO A CA 1
ATOM 12596 C C . PRO A 1 1588 ? -36.456 -4.625 43.001 1.00 68.81 1588 PRO A C 1
ATOM 12598 O O . PRO A 1 1588 ? -37.022 -3.602 43.382 1.00 68.81 1588 PRO A O 1
ATOM 12601 N N . VAL A 1 1589 ? -35.191 -4.892 43.355 1.00 73.00 1589 VAL A N 1
ATOM 12602 C CA . VAL A 1 1589 ? -34.355 -3.959 44.131 1.00 73.00 1589 VAL A CA 1
ATOM 12603 C C . VAL A 1 1589 ? -33.738 -2.900 43.216 1.00 73.00 1589 VAL A C 1
ATOM 12605 O O . VAL A 1 1589 ? -33.885 -1.709 43.487 1.00 73.00 1589 VAL A O 1
ATOM 12608 N N . THR A 1 1590 ? -33.095 -3.312 42.120 1.00 71.12 1590 THR A N 1
ATOM 12609 C CA . THR A 1 1590 ? -32.531 -2.394 41.115 1.00 71.12 1590 THR A CA 1
ATOM 12610 C C . THR A 1 1590 ? -33.628 -1.596 40.403 1.00 71.12 1590 THR A C 1
ATOM 12612 O O . THR A 1 1590 ? -33.444 -0.416 40.120 1.00 71.12 1590 THR A O 1
ATOM 12615 N N . GLU A 1 1591 ? -34.789 -2.212 40.172 1.00 76.19 1591 GLU A N 1
ATOM 12616 C CA . GLU A 1 1591 ? -36.001 -1.575 39.654 1.00 76.19 1591 GLU A CA 1
ATOM 12617 C C . GLU A 1 1591 ? -36.508 -0.480 40.591 1.00 76.19 1591 GLU A C 1
ATOM 12619 O O . GLU A 1 1591 ? -36.584 0.675 40.180 1.00 76.19 1591 GLU A O 1
ATOM 12624 N N . GLN A 1 1592 ? -36.787 -0.795 41.862 1.00 77.88 1592 GLN A N 1
ATOM 12625 C CA . GLN A 1 1592 ? -37.263 0.214 42.811 1.00 77.88 1592 GLN A CA 1
ATOM 12626 C C . GLN A 1 1592 ? -36.236 1.338 43.015 1.00 77.88 1592 GLN A C 1
ATOM 12628 O O . GLN A 1 1592 ? -36.626 2.496 43.162 1.00 77.88 1592 GLN A O 1
ATOM 12633 N N . ALA A 1 1593 ? -34.936 1.022 42.994 1.00 80.69 1593 ALA A N 1
ATOM 12634 C CA . ALA A 1 1593 ? -33.880 2.027 43.036 1.00 80.69 1593 ALA A CA 1
ATOM 12635 C C . ALA A 1 1593 ? -33.933 2.955 41.810 1.00 80.69 1593 ALA A C 1
ATOM 12637 O O . ALA A 1 1593 ? -33.953 4.169 41.983 1.00 80.69 1593 ALA A O 1
ATOM 12638 N N . LEU A 1 1594 ? -34.027 2.409 40.592 1.00 83.75 1594 LEU A N 1
ATOM 12639 C CA . LEU A 1 1594 ? -34.103 3.198 39.359 1.00 83.75 1594 LEU A CA 1
ATOM 12640 C C . LEU A 1 1594 ? -35.395 4.031 39.269 1.00 83.75 1594 LEU A C 1
ATOM 12642 O O . LEU A 1 1594 ? -35.331 5.199 38.892 1.00 83.75 1594 LEU A O 1
ATOM 12646 N N . ILE A 1 1595 ? -36.546 3.475 39.666 1.00 84.50 1595 ILE A N 1
ATOM 12647 C CA . ILE A 1 1595 ? -37.825 4.201 39.765 1.00 84.50 1595 ILE A CA 1
ATOM 12648 C C . ILE A 1 1595 ? -37.684 5.400 40.714 1.00 84.50 1595 ILE A C 1
ATOM 12650 O O . ILE A 1 1595 ? -38.116 6.505 40.386 1.00 84.50 1595 ILE A O 1
ATOM 12654 N N . ASN A 1 1596 ? -37.024 5.212 41.862 1.00 85.81 1596 ASN A N 1
ATOM 12655 C CA . ASN A 1 1596 ? -36.742 6.306 42.790 1.00 85.81 1596 ASN A CA 1
ATOM 12656 C C . ASN A 1 1596 ? -35.785 7.343 42.174 1.00 85.81 1596 ASN A C 1
ATOM 12658 O O . ASN A 1 1596 ? -36.015 8.536 42.344 1.00 85.81 1596 ASN A O 1
ATOM 12662 N N . THR A 1 1597 ? -34.749 6.927 41.431 1.00 85.81 1597 THR A N 1
ATOM 12663 C CA . THR A 1 1597 ? -33.859 7.860 40.714 1.00 85.81 1597 THR A CA 1
ATOM 12664 C C . THR A 1 1597 ? -34.641 8.689 39.687 1.00 85.81 1597 THR A C 1
ATOM 12666 O O . THR A 1 1597 ? -34.518 9.911 39.687 1.00 85.81 1597 THR A O 1
ATOM 12669 N N . PHE A 1 1598 ? -35.511 8.074 38.873 1.00 87.31 1598 PHE A N 1
ATOM 12670 C CA . PHE A 1 1598 ? -36.371 8.803 37.929 1.00 87.31 1598 PHE A CA 1
ATOM 12671 C C . PHE A 1 1598 ? -37.271 9.826 38.638 1.00 87.31 1598 PHE A C 1
ATOM 12673 O O . PHE A 1 1598 ? -37.299 10.990 38.241 1.00 87.31 1598 PHE A O 1
ATOM 12680 N N . PHE A 1 1599 ? -37.977 9.432 39.703 1.00 84.75 1599 PHE A N 1
ATOM 12681 C CA . PHE A 1 1599 ? -38.889 10.339 40.411 1.00 84.75 1599 PHE A CA 1
ATOM 12682 C C . PHE A 1 1599 ? -38.208 11.358 41.328 1.00 84.75 1599 PHE A C 1
ATOM 12684 O O . PHE A 1 1599 ? -38.868 12.303 41.753 1.00 84.75 1599 PHE A O 1
ATOM 12691 N N . ASN A 1 1600 ? -36.911 11.227 41.605 1.00 87.19 1600 ASN A N 1
ATOM 12692 C CA . ASN A 1 1600 ? -36.129 12.270 42.269 1.00 87.19 1600 ASN A CA 1
ATOM 12693 C C . ASN A 1 1600 ? -35.564 13.280 41.262 1.00 87.19 1600 ASN A C 1
ATOM 12695 O O . ASN A 1 1600 ? -35.680 14.483 41.474 1.00 87.19 1600 ASN A O 1
ATOM 12699 N N . GLU A 1 1601 ? -35.011 12.811 40.143 1.00 88.12 1601 GLU A N 1
ATOM 12700 C CA . GLU A 1 1601 ? -34.307 13.668 39.181 1.00 88.12 1601 GLU A CA 1
ATOM 12701 C C . GLU A 1 1601 ? -35.232 14.386 38.178 1.00 88.12 1601 GLU A C 1
ATOM 12703 O O . GLU A 1 1601 ? -34.805 15.339 37.526 1.00 88.12 1601 GLU A O 1
ATOM 12708 N N . LEU A 1 1602 ? -36.497 13.956 38.052 1.00 88.00 1602 LEU A N 1
ATOM 12709 C CA . LEU A 1 1602 ? -37.470 14.475 37.075 1.00 88.00 1602 LEU A CA 1
ATOM 12710 C C . LEU A 1 1602 ? -38.704 15.151 37.717 1.00 88.00 1602 LEU A C 1
ATOM 12712 O O . LEU A 1 1602 ? -39.740 15.280 37.062 1.00 88.00 1602 LEU A O 1
ATOM 12716 N N . GLN A 1 1603 ? -38.634 15.582 38.984 1.00 84.31 1603 GLN A N 1
ATOM 12717 C CA . GLN A 1 1603 ? -39.798 16.102 39.735 1.00 84.31 1603 GLN A CA 1
ATOM 12718 C C . GLN A 1 1603 ? -40.524 17.258 39.033 1.00 84.31 1603 GLN A C 1
ATOM 12720 O O . GLN A 1 1603 ? -41.751 17.225 38.908 1.00 84.31 1603 GLN A O 1
ATOM 12725 N N . ASP A 1 1604 ? -39.773 18.224 38.502 1.00 84.44 1604 ASP A N 1
ATOM 12726 C CA . ASP A 1 1604 ? -40.304 19.419 37.830 1.00 84.44 1604 ASP A CA 1
ATOM 12727 C C . ASP A 1 1604 ? -40.686 19.188 36.353 1.00 84.44 1604 ASP A C 1
ATOM 12729 O O . ASP A 1 1604 ? -41.060 20.125 35.645 1.00 84.44 1604 ASP A O 1
ATOM 12733 N N . LYS A 1 1605 ? -40.573 17.950 35.851 1.00 89.56 1605 LYS A N 1
ATOM 12734 C CA . LYS A 1 1605 ? -40.825 17.603 34.446 1.00 89.56 1605 LYS A CA 1
ATOM 12735 C C . LYS A 1 1605 ? -42.226 17.028 34.232 1.00 89.56 1605 LYS A C 1
ATOM 12737 O O . LYS A 1 1605 ? -42.855 16.470 35.137 1.00 89.56 1605 LYS A O 1
ATOM 12742 N N . THR A 1 1606 ? -42.694 17.142 32.991 1.00 91.50 1606 THR A N 1
ATOM 12743 C CA . THR A 1 1606 ? -43.899 16.459 32.496 1.00 91.50 1606 THR A CA 1
ATOM 12744 C C . THR A 1 1606 ? -43.504 15.028 32.133 1.00 91.50 1606 THR A C 1
ATOM 12746 O O . THR A 1 1606 ? -42.578 14.854 31.340 1.00 91.50 1606 THR A O 1
ATOM 12749 N N . ILE A 1 1607 ? -44.148 14.004 32.701 1.00 92.50 1607 ILE A N 1
ATOM 12750 C CA . ILE A 1 1607 ? -43.717 12.601 32.531 1.00 92.50 1607 ILE A CA 1
ATOM 12751 C C . ILE A 1 1607 ? -44.818 11.788 31.856 1.00 92.50 1607 ILE A C 1
ATOM 12753 O O . ILE A 1 1607 ? -45.945 11.743 32.341 1.00 92.50 1607 ILE A O 1
ATOM 12757 N N . ILE A 1 1608 ? -44.466 11.099 30.771 1.00 92.69 1608 ILE A N 1
ATOM 12758 C CA . ILE A 1 1608 ? -45.297 10.107 30.087 1.00 92.69 1608 ILE A CA 1
ATOM 12759 C C . ILE A 1 1608 ? -44.637 8.744 30.293 1.00 92.69 1608 ILE A C 1
ATOM 12761 O O . ILE A 1 1608 ? -43.631 8.437 29.658 1.00 92.69 1608 ILE A O 1
ATOM 12765 N N . TRP A 1 1609 ? -45.178 7.929 31.195 1.00 91.88 1609 TRP A N 1
ATOM 12766 C CA . TRP A 1 1609 ? -44.613 6.630 31.553 1.00 91.88 1609 TRP A CA 1
ATOM 12767 C C . TRP A 1 1609 ? -45.441 5.488 30.969 1.00 91.88 1609 TRP A C 1
ATOM 12769 O O . TRP A 1 1609 ? -46.528 5.178 31.450 1.00 91.88 1609 TRP A O 1
ATOM 12779 N N . ILE A 1 1610 ? -44.926 4.833 29.933 1.00 90.12 1610 ILE A N 1
ATOM 12780 C CA . ILE A 1 1610 ? -45.478 3.569 29.452 1.00 90.12 1610 ILE A CA 1
ATOM 12781 C C . ILE A 1 1610 ? -44.931 2.456 30.349 1.00 90.12 1610 ILE A C 1
ATOM 12783 O O . ILE A 1 1610 ? -43.721 2.331 30.533 1.00 90.12 1610 ILE A O 1
ATOM 12787 N N . THR A 1 1611 ? -45.824 1.655 30.927 1.00 84.06 1611 THR A N 1
ATOM 12788 C CA . THR A 1 1611 ? -45.461 0.539 31.810 1.00 84.06 1611 THR A CA 1
ATOM 12789 C C . THR A 1 1611 ? -46.501 -0.580 31.742 1.00 84.06 1611 THR A C 1
ATOM 12791 O O . THR A 1 1611 ? -47.631 -0.384 31.284 1.00 84.06 1611 THR A O 1
ATOM 12794 N N . HIS A 1 1612 ? -46.112 -1.772 32.189 1.00 75.06 1612 HIS A N 1
ATOM 12795 C CA . HIS A 1 1612 ? -47.016 -2.889 32.456 1.00 75.06 1612 HIS A CA 1
ATOM 12796 C C . HIS A 1 1612 ? -47.003 -3.343 33.932 1.00 75.06 1612 HIS A C 1
ATOM 12798 O O . HIS A 1 1612 ? -47.866 -4.127 34.320 1.00 75.06 1612 HIS A O 1
ATOM 12804 N N . HIS A 1 1613 ? -46.089 -2.812 34.753 1.00 73.12 1613 HIS A N 1
ATOM 12805 C CA . HIS A 1 1613 ? -46.060 -2.966 36.213 1.00 73.12 1613 HIS A CA 1
ATOM 12806 C C . HIS A 1 1613 ? -46.811 -1.810 36.889 1.00 73.12 1613 HIS A C 1
ATOM 12808 O O . HIS A 1 1613 ? -46.775 -0.682 36.391 1.00 73.12 1613 HIS A O 1
ATOM 12814 N N . LEU A 1 1614 ? -47.471 -2.061 38.027 1.00 74.94 1614 LEU A N 1
ATOM 12815 C CA . LEU A 1 1614 ? -48.177 -1.013 38.785 1.00 74.94 1614 LEU A CA 1
ATOM 12816 C C . LEU A 1 1614 ? -47.331 -0.376 39.897 1.00 74.94 1614 LEU A C 1
ATOM 12818 O O . LEU A 1 1614 ? -47.716 0.649 40.469 1.00 74.94 1614 LEU A O 1
ATOM 12822 N N . GLN A 1 1615 ? -46.168 -0.952 40.192 1.00 74.31 1615 GLN A N 1
ATOM 12823 C CA . GLN A 1 1615 ? -45.208 -0.420 41.150 1.00 74.31 1615 GLN A CA 1
ATOM 12824 C C . GLN A 1 1615 ? -44.780 1.009 40.763 1.00 74.31 1615 GLN A C 1
ATOM 12826 O O . GLN A 1 1615 ? -44.381 1.269 39.634 1.00 74.31 1615 GLN A O 1
ATOM 12831 N N . GLY A 1 1616 ? -44.896 1.960 41.697 1.00 76.50 1616 GLY A N 1
ATOM 12832 C CA . GLY A 1 1616 ? -44.593 3.384 41.472 1.00 76.50 1616 GLY A CA 1
ATOM 12833 C C . GLY A 1 1616 ? -45.741 4.242 40.913 1.00 76.50 1616 GLY A C 1
ATOM 12834 O O . GLY A 1 1616 ? -45.635 5.466 40.945 1.00 76.50 1616 GLY A O 1
ATOM 12835 N N . ILE A 1 1617 ? -46.867 3.660 40.477 1.00 83.56 1617 ILE A N 1
ATOM 12836 C CA . ILE A 1 1617 ? -47.991 4.426 39.892 1.00 83.56 1617 ILE A CA 1
ATOM 12837 C C . ILE A 1 1617 ? -48.667 5.384 40.887 1.00 83.56 1617 ILE A C 1
ATOM 12839 O O . ILE A 1 1617 ? -49.281 6.365 40.478 1.00 83.56 1617 ILE A O 1
ATOM 12843 N N . GLU A 1 1618 ? -48.506 5.179 42.195 1.00 82.00 1618 GLU A N 1
ATOM 12844 C CA . GLU A 1 1618 ? -49.023 6.095 43.225 1.00 82.00 1618 GLU A CA 1
ATOM 12845 C C . GLU A 1 1618 ? -48.366 7.499 43.190 1.00 82.00 1618 GLU A C 1
ATOM 12847 O O . GLU A 1 1618 ? -48.867 8.412 43.842 1.00 82.00 1618 GLU A O 1
ATOM 12852 N N . ALA A 1 1619 ? -47.306 7.697 42.390 1.00 83.25 1619 ALA A N 1
ATOM 12853 C CA . ALA A 1 1619 ? -46.694 8.997 42.085 1.00 83.25 1619 ALA A CA 1
ATOM 12854 C C . ALA A 1 1619 ? -47.239 9.685 40.807 1.00 83.25 1619 ALA A C 1
ATOM 12856 O O . ALA A 1 1619 ? -46.716 10.725 40.402 1.00 83.25 1619 ALA A O 1
ATOM 12857 N N . MET A 1 1620 ? -48.251 9.112 40.143 1.00 88.00 1620 MET A N 1
ATOM 12858 C CA . MET A 1 1620 ? -48.876 9.667 38.932 1.00 88.00 1620 MET A CA 1
ATOM 12859 C C . MET A 1 1620 ? -50.095 10.535 39.257 1.00 88.00 1620 MET A C 1
ATOM 12861 O O . MET A 1 1620 ? -50.943 10.145 40.060 1.00 88.00 1620 MET A O 1
ATOM 12865 N N . ASP A 1 1621 ? -50.246 11.651 38.544 1.00 89.31 1621 ASP A N 1
ATOM 12866 C CA . ASP A 1 1621 ? -51.471 12.458 38.561 1.00 89.31 1621 ASP A CA 1
ATOM 12867 C C . ASP A 1 1621 ? -52.619 11.727 37.843 1.00 89.31 1621 ASP A C 1
ATOM 12869 O O . ASP A 1 1621 ? -53.768 11.758 38.288 1.00 89.31 1621 ASP A O 1
ATOM 12873 N N . GLN A 1 1622 ? -52.304 11.028 36.744 1.00 90.44 1622 GLN A N 1
ATOM 12874 C CA . GLN A 1 1622 ? -53.272 10.311 35.912 1.00 90.44 1622 GLN A CA 1
ATOM 12875 C C . GLN A 1 1622 ? -52.750 8.933 35.474 1.00 90.44 1622 GLN A C 1
ATOM 12877 O O . GLN A 1 1622 ? -51.575 8.745 35.174 1.00 90.44 1622 GLN A O 1
ATOM 12882 N N . VAL A 1 1623 ? -53.651 7.962 35.354 1.00 90.12 1623 VAL A N 1
ATOM 12883 C CA . VAL A 1 1623 ? -53.404 6.652 34.742 1.00 90.12 1623 VAL A CA 1
ATOM 12884 C C . VAL A 1 1623 ? -54.412 6.444 33.617 1.00 90.12 1623 VAL A C 1
ATOM 12886 O O . VAL A 1 1623 ? -55.595 6.749 33.788 1.00 90.12 1623 VAL A O 1
ATOM 12889 N N . ILE A 1 1624 ? -53.963 5.911 32.481 1.00 90.25 1624 ILE A N 1
ATOM 12890 C CA . ILE A 1 1624 ? -54.819 5.458 31.377 1.00 90.25 1624 ILE A CA 1
ATOM 12891 C C . ILE A 1 1624 ? -54.546 3.994 31.029 1.00 90.25 1624 ILE A C 1
ATOM 12893 O O . ILE A 1 1624 ? -53.439 3.504 31.241 1.00 90.25 1624 ILE A O 1
ATOM 12897 N N . PHE A 1 1625 ? -55.538 3.293 30.477 1.00 88.50 1625 PHE A N 1
ATOM 12898 C CA . PHE A 1 1625 ? -55.391 1.914 29.991 1.00 88.50 1625 PHE A CA 1
ATOM 12899 C C . PHE A 1 1625 ? -55.882 1.795 28.549 1.00 88.50 1625 PHE A C 1
ATOM 12901 O O . PHE A 1 1625 ? -57.008 2.194 28.245 1.00 88.50 1625 PHE A O 1
ATOM 12908 N N . ILE A 1 1626 ? -55.043 1.227 27.681 1.00 87.44 1626 ILE A N 1
ATOM 12909 C CA . ILE A 1 1626 ? -55.351 0.978 26.271 1.00 87.44 1626 ILE A CA 1
ATOM 12910 C C . ILE A 1 1626 ? -55.603 -0.521 26.071 1.00 87.44 1626 ILE A C 1
ATOM 12912 O O . ILE A 1 1626 ? -54.700 -1.340 26.276 1.00 87.44 1626 ILE A O 1
ATOM 12916 N N . GLU A 1 1627 ? -56.807 -0.882 25.625 1.00 83.69 1627 GLU A N 1
ATOM 12917 C CA . GLU A 1 1627 ? -57.195 -2.252 25.258 1.00 83.69 1627 GLU A CA 1
ATOM 12918 C C . GLU A 1 1627 ? -57.891 -2.242 23.887 1.00 83.69 1627 GLU A C 1
ATOM 12920 O O . GLU A 1 1627 ? -58.705 -1.364 23.609 1.00 83.69 1627 GLU A O 1
ATOM 12925 N N . ASP A 1 1628 ? -57.499 -3.162 22.996 1.00 78.25 1628 ASP A N 1
ATOM 12926 C CA . ASP A 1 1628 ? -57.902 -3.202 21.575 1.00 78.25 1628 ASP A CA 1
ATOM 12927 C C . ASP A 1 1628 ? -57.937 -1.823 20.874 1.00 78.25 1628 ASP A C 1
ATOM 12929 O O . ASP A 1 1628 ? -58.856 -1.497 20.121 1.00 78.25 1628 ASP A O 1
ATOM 12933 N N . GLY A 1 1629 ? -56.916 -0.997 21.128 1.00 80.56 1629 GLY A N 1
ATOM 12934 C CA . GLY A 1 1629 ? -56.745 0.322 20.515 1.00 80.56 1629 GLY A CA 1
ATOM 12935 C C . GLY A 1 1629 ? -57.653 1.434 21.049 1.00 80.56 1629 GLY A C 1
ATOM 12936 O O . GLY A 1 1629 ? -57.644 2.519 20.476 1.00 80.56 1629 GLY A O 1
ATOM 12937 N N . HIS A 1 1630 ? -58.413 1.199 22.122 1.00 84.81 1630 HIS A N 1
ATOM 12938 C CA . HIS A 1 1630 ? -59.315 2.178 22.738 1.00 84.81 1630 HIS A CA 1
ATOM 12939 C C . HIS A 1 1630 ? -58.909 2.468 24.192 1.00 84.81 1630 HIS A C 1
ATOM 12941 O O . HIS A 1 1630 ? -58.368 1.600 24.881 1.00 84.81 1630 HIS A O 1
ATOM 12947 N N . LEU A 1 1631 ? -59.214 3.673 24.690 1.00 85.00 1631 LEU A N 1
ATOM 12948 C CA . LEU A 1 1631 ? -59.081 4.009 26.112 1.00 85.00 1631 LEU A CA 1
ATOM 12949 C C . LEU A 1 1631 ? -60.229 3.372 26.911 1.00 85.00 1631 LEU A C 1
ATOM 12951 O O . LEU A 1 1631 ? -61.376 3.802 26.804 1.00 85.00 1631 LEU A O 1
ATOM 12955 N N . THR A 1 1632 ? -59.934 2.358 27.729 1.00 84.50 1632 THR A N 1
ATOM 12956 C CA . THR A 1 1632 ? -60.945 1.676 28.567 1.00 84.50 1632 THR A CA 1
ATOM 12957 C C . THR A 1 1632 ? -60.975 2.170 30.015 1.00 84.50 1632 THR A C 1
ATOM 12959 O O . THR A 1 1632 ? -61.893 1.840 30.770 1.00 84.50 1632 THR A O 1
ATOM 12962 N N . MET A 1 1633 ? -59.989 2.974 30.418 1.00 83.38 1633 MET A N 1
ATOM 12963 C CA . MET A 1 1633 ? -59.846 3.507 31.771 1.00 83.38 1633 MET A CA 1
ATOM 12964 C C . MET A 1 1633 ? -59.027 4.802 31.758 1.00 83.38 1633 MET A C 1
ATOM 12966 O O . MET A 1 1633 ? -58.013 4.871 31.066 1.00 83.38 1633 MET A O 1
ATOM 12970 N N . GLN A 1 1634 ? -59.455 5.791 32.547 1.00 87.56 1634 GLN A N 1
ATOM 12971 C CA . GLN A 1 1634 ? -58.758 7.056 32.798 1.00 87.56 1634 GLN A CA 1
ATOM 12972 C C . GLN A 1 1634 ? -59.134 7.586 34.193 1.00 87.56 1634 GLN A C 1
ATOM 12974 O O . GLN A 1 1634 ? -60.303 7.514 34.574 1.00 87.56 1634 GLN A O 1
ATOM 12979 N N . GLY A 1 1635 ? -58.167 8.120 34.942 1.00 86.88 1635 GLY A N 1
ATOM 12980 C CA . GLY A 1 1635 ? -58.381 8.794 36.233 1.00 86.88 1635 GLY A CA 1
ATOM 12981 C C . GLY A 1 1635 ? -57.108 8.825 37.084 1.00 86.88 1635 GLY A C 1
ATOM 12982 O O . GLY A 1 1635 ? -56.109 8.219 36.698 1.00 86.88 1635 GLY A O 1
ATOM 12983 N N . SER A 1 1636 ? -57.116 9.498 38.237 1.00 88.44 1636 SER A N 1
ATOM 12984 C CA . SER A 1 1636 ? -55.989 9.404 39.182 1.00 88.44 1636 SER A CA 1
ATOM 12985 C C . SER A 1 1636 ? -55.932 8.015 39.851 1.00 88.44 1636 SER A C 1
ATOM 12987 O O . SER A 1 1636 ? -56.970 7.348 39.967 1.00 88.44 1636 SER A O 1
ATOM 12989 N N . PRO A 1 1637 ? -54.766 7.556 40.357 1.00 85.50 1637 PRO A N 1
ATOM 12990 C CA . PRO A 1 1637 ? -54.642 6.249 41.015 1.00 85.50 1637 PRO A CA 1
ATOM 12991 C C . PRO A 1 1637 ? -55.661 6.038 42.151 1.00 85.50 1637 PRO A C 1
ATOM 12993 O O . PRO A 1 1637 ? -56.270 4.972 42.261 1.00 85.50 1637 PRO A O 1
ATOM 12996 N N . SER A 1 1638 ? -55.905 7.085 42.950 1.00 84.69 1638 SER A N 1
ATOM 12997 C CA . SER A 1 1638 ? -56.856 7.071 44.075 1.00 84.69 1638 SER A CA 1
ATOM 12998 C C . SER A 1 1638 ? -58.324 7.009 43.638 1.00 84.69 1638 SER A C 1
ATOM 13000 O O . SER A 1 1638 ? -59.146 6.399 44.328 1.00 84.69 1638 SER A O 1
ATOM 13002 N N . GLU A 1 1639 ? -58.680 7.629 42.510 1.00 86.81 1639 GLU A N 1
ATOM 13003 C CA . GLU A 1 1639 ? -60.030 7.552 41.942 1.00 86.81 1639 GLU A CA 1
ATOM 13004 C C . GLU A 1 1639 ? -60.282 6.195 41.287 1.00 86.81 1639 GLU A C 1
ATOM 13006 O O . GLU A 1 1639 ? -61.364 5.629 41.450 1.00 86.81 1639 GLU A O 1
ATOM 13011 N N . LEU A 1 1640 ? -59.297 5.639 40.577 1.00 86.19 1640 LEU A N 1
ATOM 13012 C CA . LEU A 1 1640 ? -59.406 4.327 39.937 1.00 86.19 1640 LEU A CA 1
ATOM 13013 C C . LEU A 1 1640 ? -59.486 3.190 40.959 1.00 86.19 1640 LEU A C 1
ATOM 13015 O O . LEU A 1 1640 ? -60.279 2.268 40.780 1.00 86.19 1640 LEU A O 1
ATOM 13019 N N . GLU A 1 1641 ? -58.760 3.275 42.074 1.00 82.94 1641 GLU A N 1
ATOM 13020 C CA . GLU A 1 1641 ? -58.857 2.295 43.163 1.00 82.94 1641 GLU A CA 1
ATOM 13021 C C . GLU A 1 1641 ? -60.238 2.290 43.837 1.00 82.94 1641 GLU A C 1
ATOM 13023 O O . GLU A 1 1641 ? -60.718 1.235 44.258 1.00 82.94 1641 GLU A O 1
ATOM 13028 N N . GLN A 1 1642 ? -60.941 3.427 43.860 1.00 83.44 1642 GLN A N 1
ATOM 13029 C CA . GLN A 1 1642 ? -62.315 3.530 44.369 1.00 83.44 1642 GLN A CA 1
ATOM 13030 C C . GLN A 1 1642 ? -63.374 3.162 43.316 1.00 83.44 1642 GLN A C 1
ATOM 13032 O O . GLN A 1 1642 ? -64.311 2.415 43.611 1.00 83.44 1642 GLN A O 1
ATOM 13037 N N . SER A 1 1643 ? -63.226 3.624 42.075 1.00 84.12 1643 SER A N 1
ATOM 13038 C CA . SER A 1 1643 ? -64.245 3.493 41.024 1.00 84.12 1643 SER A CA 1
ATOM 13039 C C . SER A 1 1643 ? -64.128 2.211 40.193 1.00 84.12 1643 SER A C 1
ATOM 13041 O O . SER A 1 1643 ? -65.146 1.586 39.888 1.00 84.12 1643 SER A O 1
ATOM 13043 N N . ASN A 1 1644 ? -62.915 1.773 39.849 1.00 83.75 1644 ASN A N 1
ATOM 13044 C CA . ASN A 1 1644 ? -62.693 0.798 38.787 1.00 83.75 1644 ASN A CA 1
ATOM 13045 C C . ASN A 1 1644 ? -62.345 -0.604 39.328 1.00 83.75 1644 ASN A C 1
ATOM 13047 O O . ASN A 1 1644 ? -61.325 -0.836 39.979 1.00 83.75 1644 ASN A O 1
ATOM 13051 N N . ALA A 1 1645 ? -63.205 -1.582 39.028 1.00 82.81 1645 ALA A N 1
ATOM 13052 C CA . ALA A 1 1645 ? -63.014 -2.969 39.451 1.00 82.81 1645 ALA A CA 1
ATOM 13053 C C . ALA A 1 1645 ? -61.882 -3.698 38.700 1.00 82.81 1645 ALA A C 1
ATOM 13055 O O . ALA A 1 1645 ? -61.274 -4.604 39.269 1.00 82.81 1645 ALA A O 1
ATOM 13056 N N . HIS A 1 1646 ? -61.581 -3.304 37.459 1.00 80.38 1646 HIS A N 1
ATOM 13057 C CA . HIS A 1 1646 ? -60.466 -3.854 36.687 1.00 80.38 1646 HIS A CA 1
ATOM 13058 C C . HIS A 1 1646 ? -59.128 -3.363 37.261 1.00 80.38 1646 HIS A C 1
ATOM 13060 O O . HIS A 1 1646 ? -58.258 -4.185 37.532 1.00 80.38 1646 HIS A O 1
ATOM 13066 N N . TYR A 1 1647 ? -59.005 -2.063 37.567 1.00 83.12 1647 TYR A N 1
ATOM 13067 C CA . TYR A 1 1647 ? -57.817 -1.502 38.231 1.00 83.12 1647 TYR A CA 1
ATOM 13068 C C . TYR A 1 1647 ? -57.501 -2.211 39.552 1.00 83.12 1647 TYR A C 1
ATOM 13070 O O . TYR A 1 1647 ? -56.381 -2.671 39.754 1.00 83.12 1647 TYR A O 1
ATOM 13078 N N . ARG A 1 1648 ? -58.509 -2.390 40.421 1.00 84.56 1648 ARG A N 1
ATOM 13079 C CA . ARG A 1 1648 ? -58.344 -3.144 41.676 1.00 84.56 1648 ARG A CA 1
ATOM 13080 C C . ARG A 1 1648 ? -57.871 -4.581 41.450 1.00 84.56 1648 ARG A C 1
ATOM 13082 O O . ARG A 1 1648 ? -57.026 -5.046 42.208 1.00 84.56 1648 ARG A O 1
ATOM 13089 N N . LYS A 1 1649 ? -58.380 -5.275 40.424 1.00 80.19 1649 LYS A N 1
ATOM 13090 C CA . LYS A 1 1649 ? -57.928 -6.637 40.100 1.00 80.19 1649 LYS A CA 1
ATOM 13091 C C . LYS A 1 1649 ? -56.459 -6.641 39.666 1.00 80.19 1649 LYS A C 1
ATOM 13093 O O . LYS A 1 1649 ? -55.707 -7.482 40.139 1.00 80.19 1649 LYS A O 1
ATOM 13098 N N . LEU A 1 1650 ? -56.046 -5.701 38.813 1.00 78.06 1650 LEU A N 1
ATOM 13099 C CA . LEU A 1 1650 ? -54.642 -5.569 38.412 1.00 78.06 1650 LEU A CA 1
ATOM 13100 C C . LEU A 1 1650 ? -53.747 -5.264 39.628 1.00 78.06 1650 LEU A C 1
ATOM 13102 O O . LEU A 1 1650 ? -52.756 -5.959 39.821 1.00 78.06 1650 LEU A O 1
ATOM 13106 N N . LYS A 1 1651 ? -54.142 -4.324 40.505 1.00 77.38 1651 LYS A N 1
ATOM 13107 C CA . LYS A 1 1651 ? -53.401 -3.993 41.743 1.00 77.38 1651 LYS A CA 1
ATOM 13108 C C . LYS A 1 1651 ? -53.252 -5.204 42.672 1.00 77.38 1651 LYS A C 1
ATOM 13110 O O . LYS A 1 1651 ? -52.203 -5.380 43.275 1.00 77.38 1651 LYS A O 1
ATOM 13115 N N . GLN A 1 1652 ? -54.259 -6.076 42.745 1.00 74.75 1652 GLN A N 1
ATOM 13116 C CA . GLN A 1 1652 ? -54.195 -7.323 43.519 1.00 74.75 1652 GLN A CA 1
ATOM 13117 C C . GLN A 1 1652 ? -53.275 -8.391 42.903 1.00 74.75 1652 GLN A C 1
ATOM 13119 O O . GLN A 1 1652 ? -52.664 -9.146 43.655 1.00 74.75 1652 GLN A O 1
ATOM 13124 N N . ILE A 1 1653 ? -53.161 -8.454 41.572 1.00 72.44 1653 ILE A N 1
ATOM 13125 C CA . ILE A 1 1653 ? -52.227 -9.359 40.878 1.00 72.44 1653 ILE A CA 1
ATOM 13126 C C . ILE A 1 1653 ? -50.782 -8.871 41.067 1.00 72.44 1653 ILE A C 1
ATOM 13128 O O . ILE A 1 1653 ? -49.930 -9.643 41.490 1.00 72.44 1653 ILE A O 1
ATOM 13132 N N . ASP A 1 1654 ? -50.528 -7.581 40.829 1.00 67.81 1654 ASP A N 1
ATOM 13133 C CA . ASP A 1 1654 ? -49.211 -6.936 40.982 1.00 67.81 1654 ASP A CA 1
ATOM 13134 C C . ASP A 1 1654 ? -48.687 -7.041 42.433 1.00 67.81 1654 ASP A C 1
ATOM 13136 O O . ASP A 1 1654 ? -47.519 -7.340 42.665 1.00 67.81 1654 ASP A O 1
ATOM 13140 N N . GLN A 1 1655 ? -49.580 -6.933 43.426 1.00 67.50 1655 GLN A N 1
ATOM 13141 C CA . GLN A 1 1655 ? -49.265 -7.136 44.848 1.00 67.50 1655 GLN A CA 1
ATOM 13142 C C . GLN A 1 1655 ? -49.171 -8.614 45.293 1.00 67.50 1655 GLN A C 1
ATOM 13144 O O . GLN A 1 1655 ? -48.925 -8.867 46.474 1.00 67.50 1655 GLN A O 1
ATOM 13149 N N . GLY A 1 1656 ? -49.386 -9.595 44.406 1.00 58.47 1656 GLY A N 1
ATOM 13150 C CA . GLY A 1 1656 ? -49.323 -11.026 44.744 1.00 58.47 1656 GLY A CA 1
ATOM 13151 C C . GLY A 1 1656 ? -50.393 -11.492 45.744 1.00 58.47 1656 GLY A C 1
ATOM 13152 O O . GLY A 1 1656 ? -50.131 -12.359 46.579 1.00 58.47 1656 GLY A O 1
ATOM 13153 N N . ILE A 1 1657 ? -51.583 -10.883 45.703 1.00 62.38 1657 ILE A N 1
ATOM 13154 C CA . ILE A 1 1657 ? -52.732 -11.185 46.582 1.00 62.38 1657 ILE A CA 1
ATOM 13155 C C . ILE A 1 1657 ? -53.655 -12.260 45.961 1.00 62.38 1657 ILE A C 1
ATOM 13157 O O . ILE A 1 1657 ? -54.522 -12.807 46.649 1.00 62.38 1657 ILE A O 1
ATOM 13161 N N . ILE A 1 1658 ? -53.462 -12.568 44.673 1.00 50.44 1658 ILE A N 1
ATOM 13162 C CA . ILE A 1 1658 ? -54.177 -13.578 43.872 1.00 50.44 1658 ILE A CA 1
ATOM 13163 C C . ILE A 1 1658 ? -53.161 -14.600 43.358 1.00 50.44 1658 ILE A C 1
ATOM 13165 O O . ILE A 1 1658 ? -53.453 -15.806 43.513 1.00 50.44 1658 ILE A O 1
#

Sequence (1658 aa):
MKKAVLIVNPSSGNEEAKKYAGQAREKLEQFFDEVDVQETEKEGDATKFARKAAEEKVDSVFAMGGDGTVNEAINGLAEQEYRPKFGFFPLGTVNDLGRSLKIPMDPKEAIDTFTIERKTSLDIGKVNDEYFMNIVAVGSIPEAISDVDVEEKTKFGKLAYFVNGVKEVFNDENYHFTLEIDGEKTAIESSAVVMVLTRTIGVFTHIVPEAKVNDGQLYLLYLKDQSITDRLKSVPDIIKGVDQASENIGYTPFTEGRLTVKETVDLHPSVDGDEGPELPLSFKVLPQHLEVYYGADSVIHNIGEEIKMDIVTLARFQFAMTTVFHFFFVPFSIGMVLVVAIMETLYVKTKNEKYRQLAKFWGNIFLLSFAVGVVTGIIQEFQFGMNWSDYSRFVGDIFGAPLAVEALLAFFLESTFLGLWIFTWDRVKPGLHVLFIWLVTIASMLSAFWILAANSFMQHPVGYALRNGRAEMTDFGAVIANPKVWYEFGHVIAAAITMGGMIAAGLAAFQLLKRKDIKMREFFMKSMRIGLVVTLFGSIMVLGAGDAQMKALIETNPMKFAAMEGTYEDTGDPAAWTLIAWDNEREHKQVFGIQIPYMLSILSYNKPSGSIKGMDTVNKELVKKYGDRNYYPPVNVLFWNFRIMAGFGMLMLLVAVLGLFFTQGFDFGVGMSVQTLAHDEHEKDQIVETIGPVWDGNEVWLLTAGGSAILQAIFIIGQAYGLSRTITHLWDGEELNKQLQWILLFFISFALRHLMTYLREHVLEEYAYQQAKDLRGQLLRKIFRLGPQVVQKQGTGSVVTTALDGIDQVEEYLHLILPKMLNMMIIPWILLVAIFLLDWESGVVLLLVFPLIIIFMIILGYAAQSKADKQYKVFQVLSNHFIDSLRGIDTLKFFGISKQYSKSIFTTSERFRKATMSTLKIAILSTFALDFFTTLSVAVVAVLLGLRLINEGIFLFPALTVLILAPEYFLPIRDFSSDYHATLDGKNAMNDVNQILELPETQDAQLKLPTWSADSQLSVKMQYNYAEKLGAEVDFKVRGYQKIGIIGMSGSGKSTLINLLSGFLRPDASQIRFNDQALTAFDQPQWQEQLIYIPQNPYIFQRSVRENIAFYHPKASDEEILKAIEVTGLTDLVNDLPDGLDTKLGEGARTLSGGQAQRIALARAFLDQERKIVLFDEPTAHLDIETEVELKERMLPLMETHLVFFATHRLHWLTEMDYLLVMDHRKLVEQGTLKELQKRKGAFTKLSQALRGIVVFLLPLWSVIINGARQEQQKQMKNELYSDLTDNVLGVSDWIFSQRGQDYVNHHEKSEEALREVNCKLQSFQRKRNFILQLMFGLITIALLVWTSRQFHGNHGGAANWIAAFVLSVFPLIDAFAPLPAAAQETNSYKDSIKNLNDLPTIQKCHEATPKISDALTLKIDNVHYHYPEGKKSVLSGIDLTLRPGEKIAILGRSGSGKSTLANLIRGDLRATEGAITLNGEETYKFGDDISNYLGVIHQTPYLFHTTIANNLRIGNEAATDEALWQVLARVELKELVENLPEGLLTMVDEAGLRFSGGERQRLALARILLQEVPIILLDEPTVGLDPVTEQALINTFFNELQDKTIIWITHHLQGIEAMDQVIFIEDGHLTMQGSPSELEQSNAHYRKLKQIDQGII

Foldseek 3Di:
DAEEEEEFECPAQVSCSVVCVVLLVVLVVVPGVYYHYHYDPDQLVLLVVLLVCQVVQHQEYEYEHAPSSVQSNCQSQLPGPGHHAYEYQHHQHNDFVQVLLVQDNPSVSNSVQDDPVFKDFFKWKDKPHGIARWKKKWADLVVQLLPQDPVLCVLPPLVSSVVSSVVSLPPQDWFWKWKAFPHDIDIAIFRMKMKTQACDDSHGNAQAVVHHRAPQKIKIKTFRDPDSVLSVVVVVVSNVHDPDADPGMDIDIGFWMWMATDDDDDMFMAGSSHTDDDPTMIMGMDGSSHMYGGGDPPPPPCVVPVVPQDPVNVLVVVLVVLVVLLLQLLLLLLQLLVLLLVLLVCCVVVVDCLSVVVSVVSLLVSVVSVVSNVVSVVVNVVCCCPVVVVVCVAEVQPLVPLVVCLVVPLVVQLVVLSVCLVPCVVVDDSVVSSVSSVSNSVSSLSSVLSNLLNVLCVLFNDQWDDDPNHTHGRDPPCSSVRVLSVLVSQQSSLVSLLSNLLCQQVVLVVVCVVDPDPVSVVSSLVSNLSSLVSNQSSLVSNVVSVLVNLLVCLVRPLLLNLLLQLFQAKADWQGWGWLDWDADPVVSGTPDTDTHQQVVCCSRPVDSTDIGGHNNRVQVVCCVVPNDDDPHDPRVVSNVVVNVVVVVSVVSNVCSVVSNVPSPDDDDDDDDDDDDDDDDDVVVVVVCVVCVVVPPPCVVLLCLLLVLLQLLLVLLLQLLLLVLVLLQVLLVFDDNVVSVVSLCSNLVSLLSNLVSVLVNLVSQLVVLVVVLLVLLLLLLVLDLQLFCVVCVVCPLVRSLCLSFVLSVLLSLLSSQVSNLVSNLVRNLVSLLVVLCVLPVVLSVLLVVLVVVLVVLLVVLLVVLLVLVVVLVVLVVVLVQLVVLCVVQVVLCLLLLVNVVSVVVSVSSVVVSVVSVVSSVVSLVVNLVVLCVSLVVSLVVLLVVLVSCCVVVNHPSSSSSSNSSSSSVSSVSVSSCSNCSVSNSSNVVSVVSSVVSSPPDRDDDDADDDDAAAQAKKKWWWFWADDDPDDIAIDTDMDGGLFFEEEFAAVVLCSVVVVCQLQLSDFGPAIFMAIPNDTDRGCVHLNNLQQEQEDALQQQQFQFFLQCLLCVLPVPDDPVLLVVLCVLLVCVVVLVVQPPRRGATEHFAHPDDDSLNSLSSSSSSLSSDPRRQAYEYAASCQRDDPVSVVSRVVSVLVSSVRHRYYHHHADLVCLVSGQKYFARGNNYSPDIGRCVVPVVDDGDHFYYDDDHDADDAWDQADDLRNQCVVLVRVLVVLVRVLSSNSSSCSVVSSSCVSSVCSVVVSVVSSVSVVVSVVSVCSNVVVVSVVLSVLSSVLSVVLVVLLVVLSVVQRSDNDDSSVVSVVRSVVSVVVCVVPVCVSVVSVVVTVCVVVVVVVVPPPPDDPPPDDADDDPDFKKKWWAQFWDDDPVDPAILAGGDTDIFGQLAAEEEAEDVSLCLVVVVCQQCLVDATPDTAIDIVRHGNVSNRSVSSLAEREQAQQNFAGQFFQLVSLCSLPVPQDVVLVLVLCVLLVNNVVLVPDPVRRRDTAPHRNPVDDLLRSLSSSVSSPLSSVHQEYEYAQHCPGHDPVSSVVSLVSCCVSQNSHYYYYYHHACPNLLVHQKYWYRGSNYTPDIGRLVVCCVPPPVSVVSVCVNVVVD

pLDDT: mean 79.52, std 13.29, range [19.77, 95.5]

InterPro domains:
  IPR001206 Diacylglycerol kinase, catalytic domain [PF00781] (3-127)
  IPR001206 Diacylglycerol kinase, catalytic domain [PS50146] (1-131)
  IPR001206 Diacylglycerol kinase, catalytic domain [SM00046] (3-131)
  IPR002585 Cytochrome ubiquinol oxidase subunit 1 [PF01654] (314-666)
  IPR003439 ABC transporter-like, ATP-binding domain [PF00005] (1033-1181)
  IPR003439 ABC transporter-like, ATP-binding domain [PF00005] (1436-1583)
  IPR003439 ABC transporter-like, ATP-binding domain [PS50893] (1016-1250)
  IPR003439 ABC transporter-like, ATP-binding domain [PS50893] (1419-1653)
  IPR003593 AAA+ ATPase domain [SM00382] (1040-1233)
  IPR003593 AAA+ ATPase domain [SM00382] (1445-1630)
  IPR005218 Diacylglycerol/lipid kinase [TIGR00147] (1-292)
  IPR011527 ABC transporter type 1, transmembrane domain [PF00664] (707-964)
  IPR011527 ABC transporter type 1, transmembrane domain [PS50929] (703-985)
  IPR014216 ABC transporter, CydDC cysteine exporter (CydDC-E) family, permease/ATP-binding protein CydD [TIGR02857] (701-1223)
  IPR016064 NAD kinase/diacylglycerol kinase-like domain superfamily [SSF111331] (1-295)
  IPR017438 Inorganic polyphosphate/ATP-NAD kinase, N-terminal [G3DSA:3.40.50.10330] (1-127)
  IPR017871 ABC transporter-like, conserved site [PS00211] (1152-1166)
  IPR017871 ABC transporter-like, conserved site [PS00211] (1556-1570)
  IPR027417 P-loop containing nucleoside triphosphate hydrolase [G3DSA:3.40.50.300] (1017-1251)
  IPR027417 P-loop containing nucleoside triphosphate hydrolase [G3DSA:3.40.50.300] (1414-1656)

Secondary structure (DSSP, 8-state):
--EEEEEE-TTTTTTTHHHHHHHHHHHHTTT-SEEEEEE--STTHHHHHHHHHHHTT-SEEEEEESHHHHHHHHHHHHT-SS-PEEEEEE-SS--HHHHHTT--SSHHHHHHH--TT-EEEEEEEEETTEEESSEEEESHHHHHHHS--HHHHHHHTHHHHHHHHHHHTTS---EEEEEEETTEEEEEEES-EEEESSS-BTTBS-SSTT--TTS--EEEEEE--SSHHHHHHHHHHHHH--SS--SSEEEEEESEEEEEESS------EEBTEE-PPSSEEEEEEEEEEEEE-----TTTHHHHTTS--HHHHHHHHHHHHHHHHHHHHHHHHHHHHHHHHHHHHHHHH--HHHHHHHHHHHHHHHHHHHHHHHHHHHHHHHHHHHTHHHHHHHHHHHHHHHHHIIIIIIHHHHHHHHHHHHTTTTS-HHHHHHHHHHHHHHHHHHHHHHHHHHHHHHS--SEEEETTEEEES-HHHHHT-HHHHHHHHHHHHHHHHHHHHHHHHHHHHHHHH---HHHHHHHHHHHHHHHHHHHHHHHHHHHHHHHHHHHHHHH-HHHHHHHHT-SSPPPSSPPEEEEEEEETTTTEEEEEEEETTHHHHHHHSSS------HHHHHHHHHHHH-S------HHHHHHHHHHHHHHHHHHHHHHHHHHHHTTT----------------THHHHHHHHHGGGTTT-HHHHHHHHHHHHHHHHHHHHHHHHHHHHHHHHHTT--GGGGHHHHHHHHHHHHHHHHHHHHHHHHHHHHHHHHHHHHHHHHHHHHHHHTHHHHHHH-HHHHHHIIIIIHHHHHHHHHHHHHHHHHHHHHHHHHHHHHHHH-HHHHHHHHHHHHHHHHHHHHHHHHHHHHHHHHHHHHHHHHHHHHHHHHSHHHHHHTSTHHHHHHHHHHHHHHHHHHHHHHHHHHHHHHHHHHHHHHHHHHHHHHHHHHHHHTTSS-HHHHHHHHHHHHHHHHHHHHHHHTHHHHHHHHHHHHHHHHHHTSPP--PPP--PPPP-TT-EEEEEEEEEETTEEEEEEEEEEESS-EEEEE--TTSSHHHHHHHHHTSS--SEE-EEETTEEES-S--HHHHTTEEEE-SS----SSBHHHHHTTS-TT--HHHHHHHHHHHT-HHHHHHSTTGGG-B-STTS-PPPHHHHHHHHHHHHHH--S--EEEEESTTTT--HHHHHHHHHHHHHHHTSSEEEEE-S-GGGGGG-SEEEEEETTEEEEEE-HHHHTTS--------------------SHHHHTTHHHHHHHHHHHHHHHHHHHHHHHTHHHHHHTTTHHHHHHHHHHHHHHHHHHHHHHHHHHHHHHHHHHHHHHHHHHHHHHHHHHHTTT-TTTTTHHHHHHHHTHHHHHHHHTTHHHHHHHHHHTHHHHHHHHSS-------PPPP---SPP-EEEEEEEE--TT--S-SEEEEEEEE-TT-EEEEE--TTSSHHHHHHHHTTSS--SEEEEEETTEEGGGGGGGGGGTEEEEESS----SSBHHHHHHTT-TT--HHHHHHHHHHTT-HHHHHTSTTGGGPBPPGGGTTS-HHHHHHHHHHHHHHS--SEEEEESTTTT--HHHHHHHHHHHHHHTTTSEEEEE-S--TTGGG-SEEEEEETTEEEEEE-HHHHHHH-HHHHHHHHHHTT--

Organism: Trichuris trichiura (NCBI:txid36087)